Protein 7W01 (pdb70)

B-factor: mean 56.18, std 25.26, range [16.84, 134.79]

Solvent-accessible surface area: 73540 Å² total; per-residue (Å²): 197,46,63,137,92,40,41,56,27,1,45,89,3,3,120,6,31,17,100,58,70,107,134,36,37,72,68,6,37,130,39,3,51,111,41,6,32,68,7,41,160,49,29,64,127,52,142,61,144,84,42,112,95,75,37,103,23,80,42,39,75,6,67,127,26,28,150,71,2,82,140,91,32,144,78,74,38,14,7,2,0,19,5,17,33,104,1,53,7,0,111,66,7,2,67,26,5,65,158,41,11,96,51,89,6,97,41,89,34,7,92,53,93,138,48,1,54,56,37,15,68,167,70,142,85,9,72,21,2,7,0,0,4,13,20,86,76,118,4,99,136,54,149,50,92,6,54,65,65,6,95,0,19,0,9,4,15,26,61,52,61,42,196,152,17,10,38,6,104,30,44,58,31,142,191,99,130,53,7,24,53,42,94,108,35,56,22,4,9,66,9,2,2,25,89,12,4,0,2,8,2,1,6,4,5,4,60,4,1,2,51,83,70,30,84,70,52,3,155,138,25,46,148,141,6,69,4,37,1,48,8,23,12,52,14,62,49,82,23,5,64,6,19,72,37,4,26,114,77,5,0,62,26,8,2,51,2,1,16,45,7,3,35,7,1,1,72,10,13,0,60,16,68,77,70,68,1,39,35,6,0,90,28,30,48,6,51,34,131,4,8,46,30,1,22,60,78,22,2,44,102,40,4,67,84,3,0,38,97,1,10,107,42,6,27,62,116,71,89,128,129,19,0,2,4,28,168,6,40,70,54,2,3,62,29,3,2,38,14,2,1,42,0,5,0,14,20,3,16,26,5,1,18,110,32,76,135,14,61,78,0,6,29,85,3,8,92,50,3,83,123,19,10,79,51,5,111,119,19,10,80,140,15,112,190,43,74,68,82,106,4,53,85,29,0,72,69,8,5,0,0,0,0,2,0,0,8,2,4,0,53,6,21,46,95,49,76,2,5,54,115,203,37,41,149,43,52,12,84,123,105,32,91,1,11,2,23,59,0,25,39,25,0,83,93,0,14,92,80,17,25,110,55,17,125,62,36,52,22,17,128,38,56,155,78,30,89,84,89,68,174,95,34,116,126,80,143,138,161,106,66,82,66,93,82,30,168,125,33,95,36,13,0,87,7,83,110,0,16,24,105,52,89,83,82,90,56,109,146,18,42,0,123,87,2,82,11,29,5,18,48,19,5,0,1,0,5,4,15,12,128,58,3,5,29,85,3,3,27,20,2,5,9,21,69,36,93,24,85,72,27,127,0,60,5,62,65,86,20,13,61,151,50,22,119,76,2,52,126,28,11,3,22,3,22,85,51,53,0,10,1,45,28,0,17,0,10,37,0,0,82,1,0,0,28,9,41,57,23,50,194,143,89,2,62,63,44,6,134,102,14,14,126,53,7,43,2,94,112,76,134,83,26,86,1,119,154,14,53,56,15,42,66,14,31,0,0,0,1,0,0,3,2,27,54,4,72,2,0,9,0,42,30,0,2,53,69,16,34,11,64,35,28,74,47,0,14,70,5,0,79,133,32,28,96,83,22,4,1,4,0,8,6,60,45,7,50,1,0,25,103,3,8,36,24,0,0,1,2,4,112,2,76,25,34,0,6,2,20,10,13,42,0,30,75,73,15,15,13,0,4,46,0,23,0,21,41,67,139,133,21,70,55,117,64,0,33,116,23,0,78,147,38,0,87,94,19,74,74,86,51,59,47,46,47,30,1,20,2,10,0,24,35,135,10,24,114,107,1,75,26,0,3,45,87,0,76,152,47,43,174,145,23,1,5,32,37,22,0,1,31,20,3,79,4,18,16,0,6,7,25,1,0,47,114,62,23,94,53,168,56,8,90,53,10,128,36,28,91,199,106,180,33,35,88,46,143,52,22,75,77,14,6,68,124,4,4,29,61,11,22,4,7,28,16,152,73,55,155,112,22,67,38,26,12,28,100,44,0,44,67,35,3,32,120,34,0,97,83,43,120,33,52,19,116,72,172,56,20,72,101,13,104,2,35,25,42,86,52,35,72,9,42,39,19,30,8,73,75,34,144,73,102,57,6,119,69,2,17,61,64,21,46,75,60,144,87,39,18,51,20,39,92,38,120,36,91,113,43,7,45,134,75,23,79,90,66,47,57,32,20,52,80,123,4,5,3,9,17,15,9,125,26,72,56,59,55,6,31,3,32,0,20,4,11,10,32,1,24,0,1,6,0,3,0,0,11,46,8,5,34,32,3,3,63,47,29,34,43,95,179,8,42,13,25,4,8,0,32,1,8,10,37,35,71,87,56,39,28,71,57,31,47,102,47,61,165,32,6,57,25,4,0,36,20,8,4,88,1,2,1,55,2,0,0,3,4,0,24,14,17,0,44,6,58,42,53,73,2,33,56,5,1,47,8,4,28,10,84,32,29,10,18,10,76,0,11,18,75,49,6,54,82,18,6,66,92,3,1,81,58,1,17,92,17,9,113,82,62,46,0,50,1,8,9,131,89,64,14,68,74,24,17,48,74,6,10,68,30,0,1,68,0,0,0,0,19,0,2,26,38,2,72,156,22,139,17,33,25,26,0,53,43,144,2,10,99,70,2,44,108,10,2,33,43,20,1,58,81,0,31,92,52,134,58,116,102,91,98,140,58,145,76,4,152,79,31,8,111,97,31,33,95,47,6,3,0,1,0,0,18,0,20,23,16,6,9,98,0,19,22,16,74,79,16,14,85,66,39,123,90,3,34,116,73,12,151,150,111,131,59,124,62,43,117,90,23,73,31,165,97,43,23,4,1,6,51,7,31,50,25,0,41,68,16,0,60,57,43,28,111,82,0,44,78,60,35,60,88,72,104,170,164,190,213,138,83,25,137,42,11,27,63,7,45,82,118,11,102,84,65,70,150,98,48,52,135,156,26,11,3,21,7,84,50,2,12,12,47,64,157,96,246,86,114,76,84,16,0,19,125,5,7,4,7,0,78,135,29,30,3,2,0,9,5,14,7,136,74,6,7,32,84,15,6,17,81,5,5,2,14,69,38,75,44,49,86,26,25,1,49,0,34,58,54,112,14,69,75,68,53,54,110,1,65,30,64,4,0,21,0,7,89,77,50,10,7,7,70,10,8,11,0,84,56,2,1,31,6,3,0,44,2,10,0,1,10,97,185,63,13,50,62,35,3,106,72,21,1,140,23,13,98,3,76,98,57,3,103,91,56,0,127,84,14,67,52,18,23,50,5,32,0,5,2,1,8,0,24,1,19,94,10,21,0,0,2,0,27,26,0,11,68,54,5,43,7,13,33,15,59,27,3,6,36,11,5,22,137,14,32,130,83,32,24,0,0,8,0,7,11,76,40,21,41,6,0,82,37,6,19,23,34,0,0,1,0,4,104,6,68,14,59,1,7,8,20,19,8,56,2,26,50,111,63,33,73,16,19,29,0,63,3,47,4,80,98,154,25,63,168,120,19,24,92,95,6,52,64,35,0,79,151,44,3,114,48,20,79,60,101,77,70,55,72,5,32,4,41,3,71,0,44,26,197,96,28,46,29,9,80,0,2,9,36,8,56,144,4,56,142,141,64,22,12,79,27,17,8,0,18,34,25,62,6,22,95,2,12,40,60,18,32,147,75,58,93,158

Foldseek 3Di:
DCLVVLLVLLQVVVVQLVVVPPVQLVVLQVLLCVLLVVVVVVQVVFDWDFDDKDFFFDWDALQAAPPPLLDADVPDHAEEEEELAQEVQVVVLVVQLCVRHPRPYDYYYHPHPVVVQCVCFPDDVNPRYAWYWYWDDPQPGHYDHDPLFTAIATFGFADQDLPPGQPLVDWFDPDDAPDFPDSPDQPQDDNPCRNSNVSSSVVSSLLSVLCSPVVPVSCVVVVFEGAIAGAFGATGFIRTCVLVVLLPSVLVSVLSSCLQVLLVLLLVVQVCVLQCQLVVLVLLQDDPVSNVSSSCVVSLVSVLVSLVVSLVQQEDCPDVQTRHLDPAASVVSSVLVSLLSLLSNLLSLLLSLPDNDSLCSSLVSSVVSVVLQVCVVVDSVVPPPDAPVVQLVNCLSVSNLSSVLSNVQSLCVRQPRHHDVPFQQPDRFNPRRDGNVSSSVSSNVNSVVSVVNSVQSCAAVVDDPADHDDSPVVPDPDDDQEDDDFDVWDWQKFWFQFWADDDPPVGPAATAGGDGDTFTALFEEEEAEDDRACPPVVVCCVSDRDDTDPIWMDGHNHISVPPVSVVSLQEFEFEPHFNFDFSWWLLVLLVSLLVSSPDDDVPRPVLSVVLCVLLVPPDSGGPGPPPDDPLVRLSSRVSSRAGNHHAEYEYEQSCAPDFLPSRVSVVVSVNVPGRGHTYYYYHQDQVCCQPGHAKYWYTARSYIQHIGGPVSLQLPQHFWKKKKWFFDPPADPVVVVCLVCVQQPDKAQPDCAFGMRIMTRGPVPLVSLLVSQVVVVPCCVVHRTDFMFMFGDTRLSSRLRSNLVPDDDPQSVPDDDPPCDDFDDDPLQQVLLLVLLLVVLVLVCVLPVVLVCQQAVLLVCLQQVLCVVVVDDLDDDFSAKNWLAPPVLAQAEEEEAEPEDDDPGPVLLVLVQVCPPHYGYNYDNDSVVSNVVCSSNPVNCVRRYAKYWYFYRPPSRIYIYMYGHSSTSRTSPSRVQSSSQSVSCVPPPPPRGYIYIHNHRGDHPLRRLVVSLPVLVPLLSSLLSNLLSVLSNLQVLLQCLQALVLLVLVVQLVLLFRDPCSNVVSSLVVLLVSQVSNLVVVLVVCVVSVPPLQDDPVRVVVSSLLSSLLSLQRNLVSSVVSVVDRHSSSRSSVRSVVSCCLAVVLLVCLVVCVPPPDNVNPCSVVSVVVSLLRSRSLSSLLSSLSSNLSSLVVSCPPDVVSVVVCVVVVVFRDPPLQDPDGSHSPSSSVSSNVNSVVSVVVVVCVVVDPPVVCVCQDDVVVVLLVCLVDDDPPRPDQAFKFWFQWWDWDPPVDTATLAGGDGHTFGWLFEEAQEEDDSSNSVVVLCLVSLNDDTDDTWMQGRNDTSNPCVNVRSLQFFEQDPGQSDDQQDFLQSVLLSLCSSRGPPPVCSVVLSVVLCVLLPNVVRRGPRRPPDDPQVRLSSSVSSRPRDHHQEYEEECSGRPDRSSSVVSSLVSVNVVRNVIHYYYYYYSDVVSSQSDGFKYFYGGNYGTRDMGGLSVLCSVQWWAKKKKWWADDPPQVPLVVVVVVVCCVVQPPWDQPDDDSTITMIGRTHDPDRSSNVSVVCVVVCPVRGIDDMTMGTDDSSVSSCVCVVVHPD

Nearest PDB structures (foldseek):
  7w01-assembly1_A  TM=1.001E+00  e=0.000E+00  Homo sapiens
  7lkp-assembly1_A  TM=8.330E-01  e=3.561E-103  Homo sapiens
  7e7o-assembly1_A  TM=8.332E-01  e=3.185E-100  Homo sapiens
  7lkz-assembly1_A  TM=7.388E-01  e=1.339E-97  Homo sapiens
  7tbw-assembly1_A  TM=7.336E-01  e=3.747E-96  Homo sapiens

Radius of gyration: 47.94 Å; Cα contacts (8 Å, |Δi|>4): 2513; chains: 1; bounding box: 88×125×124 Å

Secondary structure (DSSP, 8-state):
--HHHHHHHHHHHHHHHHHT-HHHHHHHHSSTTTTTSHHHHHHHT-------S-B---EEE-SS--TTSSSPPSSS--EEEES--S-HHHHHHHHHHHTTS-SSPEEEE-S-HHHHHHHHHS-SSTTSEEEEE-B-----SS-----SEEEB-----SS-S-------S-SS-SSPPSS-SSSS-SS--SS-SSSS-HHHHHHHHHHHHHHTT-SSHHHHHHHSEEEEEEEPPB------SHHHHHHHHHHHHHHHHHTTTTTHHHHHHHHHHHTTHHHHHHTTT--SSHHHHHHHHHHHHHHHHHHHHHHHHHS--SSTT-SSSTTS-HHHHHHHHHHHHHHHHHHHHHHTTS-SSHHHHHHHSSHHHHHTTGGGTTTSSTTSS--HHHHHHHTTSHHHHHHHHHHHHHHHHTTT----SS-SSS-SSSS----SHHHHHHHHHHHHHHHHHHHHHHHHS--SSS----TTTTTS----SBPPPPSSS-EEEEEESEEE--SSS---S--EEEE--EEESSEEEEE---SSSSSSSHHHHHHTSS--SS-EEESSSS-TTT-HHHHTTT-EEE-SS----TTSBHHHHHHHHHHHTT--STTSHHHHHHHHHHTT-STTTT-BSTTS-SSSHHHHHHHHHTTT--SEEEE-STT-S--TTHHHHHHHHHHHT-TTSEEEE--S-TTHHHHS-SEEEEESSSSEEEEE-HHHHHHHH---B--B--B-TT--HHHHHHHHHHHSSS--EEE--SS--EE-B-GGGTTSHHHHHHHHHH-STTTTB-S-B--PPPHHHHHHHHHHHT---TTTTT-------PPP-THHHHHHHHHHHHHHHHTTSSSSTTTTTTTTHHHHHHHHHHHHTTT--SS---------STTSS-S-----B---SSSSSHHHHHHHHTT-SSS-------HHHHHHHHHHSTTSHHHH--B--EEEEETTEEEEEEEE-TTSSSHHHHHHHHHHHHHHHHTS-TT-EEE----PPPP-HHHHHHHTTT--TTHHHHHHHHHTTSTTTGGGGTTHHHHHHHTTHHHHHHHTT--HHHHHHHHHHHHHHTTSHHHHHHHHHHHHTT-GGGTSSTTHHHHHHHHHHHHHHHHHHHHHGGGG-SSHHHHHHHHHHHHHIIIIIHHHHHHTTS-TTSS--TTHHHHHHHTTTSTTHHHHHHHHHHHHHHHHHHHHHH-HHHHHHHHHHT----SSSS-SSSSS-STTHHHHTTTSSHHHHHHHHHHTT-STT-----HHHHHHHHHTTS--TTSSSS-SB--BS-EEEEESSSEEEEEE-----B-TTEEE--EE-TTSSHHHHHHHHTT-S--BS-B-EETTEETTT-TTTSTTSEEE--SS----TTS-HHHHHHHHHHTT---TTTHHHHHHHHHHHTT-GGGTTSGGGS--TTTSHHHHTTTTTSS--SEEE-SSSSSS--HHHHHHHHHHHHHHHHTT-EEE---S-TTHHHHS-SBB-EEETTEES--B-HHHHHHHH----B---EE-SSSHHHHHHHHHHHHHHSSTT-----B-SSBB------TT--TTHHHHHHHHHHHHTTEEE---B---HHHHHGGGGGGS--

InterPro domains:
  IPR003439 ABC transporter-like, ATP-binding domain [PF00005] (550-693)
  IPR003439 ABC transporter-like, ATP-binding domain [PF00005] (1400-1542)
  IPR003439 ABC transporter-like, ATP-binding domain [PS50893] (530-763)
  IPR003439 ABC transporter-like, ATP-binding domain [PS50893] (1381-1614)
  IPR003593 AAA+ ATPase domain [SM00382] (558-740)
  IPR003593 AAA+ ATPase domain [SM00382] (1408-1592)
  IPR013525 ABC-2 type transporter, transmembrane domain [PF12698] (259-469)
  IPR013525 ABC-2 type transporter, transmembrane domain [PF12698] (923-1321)
  IPR017871 ABC transporter-like, conserved site [PS00211] (665-679)
  IPR026082 ABC transporter A [PTHR19229] (1355-1696)
  IPR027417 P-loop containing nucleoside triphosphate hydrolase [G3DSA:3.40.50.300] (523-767)
  IPR027417 P-loop containing nucleoside triphosphate hydrolase [G3DSA:3.40.50.300] (1378-1634)
  IPR027417 P-loop containing nucleoside triphosphate hydrolase [SSF52540] (529-766)
  IPR027417 P-loop containing nucleoside triphosphate hydrolase [SSF52540] (1395-1609)
  IPR056264 ABCA1-4-like, C-terminal R2 regulatory domain [PF23321] (1606-1682)

Sequence (1598 aa):
MAVLRQLALLLWKNYTLQKRKVLVTVLELFLPLLFSGILIWLRLKIQSENVPNATIYPGQSIQELPLFFTFPPPGDTWELAYIPSHSDAAKTVTETVRRALVINMRVRGFPSEKDFEDYIRYDNCSSSVLAAVVFEHPFNHSKEPLPLAVKYHLRFSYTRRNYEGWHTTSLFPLFPNPGPREPTSPDGGEPGYIREGFLAVQHAVDRAIMEYHADAATRQLFQRLTVTIKRFPYPPFIADPFLVAIQYQLPLLLLLSFTYTALTIARAVVQEKERRLKEYMRMMGLSSWLHWSAWFLLFFLFLLIAASFMTLLFCVKVKPNVAVLSRSDPSLVLAFLLCFAISTISFSFMVSTFFSKANMAAAFGGFLYFFTYIPYFFVAPRYNWMTLSQKLCSCLLSNVAMAMGAQLIGKFEAKGMGIQWRDLLSPVNVDDDFCFGQVLGMLLLDSVLYGLVTWYMEAVFPGQFGVPQPWYFFIMPSNEYFEAEPEDLVAGIKIKHLSKVFRVGNKDRAAVRDLNLNLYEGQITVLLGHNGAGKTTTLSMLTGLFPPTSGRAYISGYEISQDMVQIRKSLGLCPQHDILFDNLTVAEHLYFYAQLKGLSRQKCPEEVKQMLHIIGLEDKWNSRSRFLSGGMRRKLSIGIALIAGSKVLILDEPTSGMDAISRRAIWDLLQRQKSDRTIVLTTHFMDEADLLGDRIAIMAKGELQCCGSSLFLKQKYGAGYHMTLVKEPHCNPEDISQLVHHHVPNATLESSAGAELSFILPRESTHRFEGLFAKLEKKQKELGIASFGASITTMEEVFLRVGKLVDSSMDIQAIQLPALVKLNTGLALHCQQFWAMFLKKAAYSWREWKMVAAQVLVPLTCVTLALLAINYSSELFDDPMLRLTLGEYGRTVVPFSVPGTSQLGQQLSEHLKDALQAEGQEPRELEEFLIFRASVEGGGFNERCLVAASFRDVGERTVVNALFNNQAYHSPATALAVVDNLLFKLLCGPHASIVVSNFPQPRSALQAAKDQFNEGRKGFDIALNLLFAMAFLASTFSILAVSERAVQAKHVQFVSGVHVASFWLSALLWDLISFLIPSLLLLVVFKAFDVRAFTRDGHMADTLLLLLLYGWAIIPLMYLMNFFFLGAATAYTRLTIFNILSGIATFLMVTIMRIPAVKLEELSKTLDHVFLVLPNHCLGMAVSSFYENYETRRYCTSSEVAAHYCKKYNIQYQENFYAWSAPGVGRFVASMAASGCAYLILLFLIETNLLQRLLPEDQDVADERTRILAPSPDSLLHTPLIIKELSKVYEQRVPLLAVDRLSLAVQKGECFGLLGFNGAGKTTTFKMLTGEESLTSGDAFVGGHRISSDVGKVRQRIGYCPQFDALLDHMTGREMLVMYARLRGIPERHIGACVENTLRGLLLEPHANKLVRTYSGGNKRKLSTGIALIGEPAVIFLDEPSTGMDPVARRLLWDTVARARESGKAIIITSHSMEECEALCTRLAIMVQGQFKCLGSPQHLKSKFGSGYSLRAKVQSEGQQEALEEFKAFVDLTFPGSVLEDEHQGMVHYHLPGRDLSWAKVFGILEKAKEKYGVDDYSVSQISLEQVFLSFAHLQPP

CATH classification: 3.40.50.300

GO terms:
  GO:0005886 plasma membrane (C, IDA)
  GO:0097208 alveolar lamellar body (C, IDA)
  GO:0097232 lamellar body membrane (C, IDA)
  GO:0097233 alveolar lamellar body membrane (C, IDA)
  GO:0042599 lamellar body (C, IDA)
  GO:0005770 late endosome (C, IDA)
  GO:0030659 cytoplasmic vesicle membrane (C, IDA)
  GO:0016887 ATP hydrolysis activity (F, IDA)
  GO:0032464 positive regulation of protein homooligomerization (P, IDA)
  GO:0031902 late endosome membrane (C, EXP)
  GO:0005765 lysosomal membrane (C, EXP)
  GO:0030659 cytoplasmic vesicle membrane (C, EXP)
  GO:0140326 ATPase-coupled intramembrane lipid carrier activity (F, EXP)
  GO:0042908 xenobiotic transport (P, IMP)
  GO:0008559 ABC-type xenobiotic transporter activity (F, IMP)
  GO:0010875 positive regulation of cholesterol efflux (P, IMP)
  GO:0015914 phospholipid transport (P, IMP)
  GO:2001140 positive regulation of phospholipid transport (P, IMP)
  GO:0150172 regulation of phosphatidylcholine metabolic process (P, IMP)
  GO:1902995 positive regulation of phospholipid efflux (P, IMP)

Organism: Homo sapiens (NCBI:txid9606)

Structure (mmCIF, N/CA/C/O backbone):
data_7W01
#
_entry.id   7W01
#
_cell.length_a   1.00
_cell.length_b   1.00
_cell.length_c   1.00
_cell.angle_alpha   90.00
_cell.angle_beta   90.00
_cell.angle_gamma   90.00
#
_symmetry.space_group_name_H-M   'P 1'
#
loop_
_entity.id
_entity.type
_entity.pdbx_description
1 polymer 'Phospholipid-transporting ATPase ABCA3'
2 non-polymer 2-acetamido-2-deoxy-beta-D-glucopyranose
3 non-polymer 1,2-DIMYRISTOYL-SN-GLYCERO-3-PHOSPHOCHOLINE
4 non-polymer '(2S)-3-(hexadecanoyloxy)-2-[(9Z)-octadec-9-enoyloxy]propyl 2-(trimethylammonio)ethyl phosphate'
#
loop_
_atom_site.group_PDB
_atom_site.id
_atom_site.type_symbol
_atom_site.label_atom_id
_atom_site.label_alt_id
_atom_site.label_comp_id
_atom_site.label_asym_id
_atom_site.label_entity_id
_atom_site.label_seq_id
_atom_site.pdbx_PDB_ins_code
_atom_site.Cartn_x
_atom_site.Cartn_y
_atom_site.Cartn_z
_atom_site.occupancy
_atom_site.B_iso_or_equiv
_atom_site.auth_seq_id
_atom_site.auth_comp_id
_atom_site.auth_asym_id
_atom_site.auth_atom_id
_atom_site.pdbx_PDB_model_num
ATOM 1 N N . MET A 1 22 ? 93.616 144.803 147.699 1.00 55.00 1 MET A N 1
ATOM 2 C CA . MET A 1 22 ? 93.389 146.121 148.272 1.00 55.00 1 MET A CA 1
ATOM 3 C C . MET A 1 22 ? 94.657 146.983 148.231 1.00 55.00 1 MET A C 1
ATOM 4 O O . MET A 1 22 ? 94.734 147.932 147.460 1.00 55.00 1 MET A O 1
ATOM 9 N N . ALA A 1 23 ? 95.648 146.653 149.053 1.00 46.89 2 ALA A N 1
ATOM 10 C CA . ALA A 1 23 ? 96.956 147.281 148.980 1.00 46.89 2 ALA A CA 1
ATOM 11 C C . ALA A 1 23 ? 98.010 146.349 148.415 1.00 46.89 2 ALA A C 1
ATOM 12 O O . ALA A 1 23 ? 99.043 146.823 147.934 1.00 46.89 2 ALA A O 1
ATOM 14 N N . VAL A 1 24 ? 97.766 145.041 148.454 1.00 43.30 3 VAL A N 1
ATOM 15 C CA . VAL A 1 24 ? 98.638 144.113 147.753 1.00 43.30 3 VAL A CA 1
ATOM 16 C C . VAL A 1 24 ? 98.685 144.458 146.277 1.00 43.30 3 VAL A C 1
ATOM 17 O O . VAL A 1 24 ? 99.748 144.433 145.654 1.00 43.30 3 VAL A O 1
ATOM 21 N N . LEU A 1 25 ? 97.546 144.799 145.694 1.00 40.92 4 LEU A N 1
ATOM 22 C CA . LEU A 1 25 ? 97.556 145.211 144.300 1.00 40.92 4 LEU A CA 1
ATOM 23 C C . LEU A 1 25 ? 98.279 146.534 144.101 1.00 40.92 4 LEU A C 1
ATOM 24 O O . LEU A 1 25 ? 98.746 146.808 142.995 1.00 40.92 4 LEU A O 1
ATOM 29 N N . ARG A 1 26 ? 98.377 147.364 145.134 1.00 39.16 5 ARG A N 1
ATOM 30 C CA . ARG A 1 26 ? 99.143 148.598 145.007 1.00 39.16 5 ARG A CA 1
ATOM 31 C C . ARG A 1 26 ? 100.637 148.320 145.039 1.00 39.16 5 ARG A C 1
ATOM 32 O O . ARG A 1 26 ? 101.405 148.892 144.257 1.00 39.16 5 ARG A O 1
ATOM 40 N N . GLN A 1 27 ? 101.062 147.438 145.940 1.00 32.84 6 GLN A N 1
ATOM 41 C CA . GLN A 1 27 ? 102.465 147.062 146.012 1.00 32.84 6 GLN A CA 1
ATOM 42 C C . GLN A 1 27 ? 102.908 146.338 144.754 1.00 32.84 6 GLN A C 1
ATOM 43 O O . GLN A 1 27 ? 104.020 146.550 144.271 1.00 32.84 6 GLN A O 1
ATOM 49 N N . LEU A 1 28 ? 102.049 145.485 144.202 1.00 29.43 7 LEU A N 1
ATOM 50 C CA . LEU A 1 28 ? 102.415 144.710 143.026 1.00 29.43 7 LEU A CA 1
ATOM 51 C C . LEU A 1 28 ? 102.601 145.573 141.790 1.00 29.43 7 LEU A C 1
ATOM 52 O O . LEU A 1 28 ? 103.211 145.116 140.824 1.00 29.43 7 LEU A O 1
ATOM 57 N N . ALA A 1 29 ? 102.081 146.796 141.785 1.00 26.12 8 ALA A N 1
ATOM 58 C CA . ALA A 1 29 ? 102.320 147.733 140.698 1.00 26.12 8 ALA A CA 1
ATOM 59 C C . ALA A 1 29 ? 103.457 148.688 140.996 1.00 26.12 8 ALA A C 1
ATOM 60 O O . ALA A 1 29 ? 104.196 149.078 140.086 1.00 26.12 8 ALA A O 1
ATOM 62 N N . LEU A 1 30 ? 103.608 149.081 142.257 1.00 28.28 9 LEU A N 1
ATOM 63 C CA . LEU A 1 30 ? 104.757 149.889 142.640 1.00 28.28 9 LEU A CA 1
ATOM 64 C C . LEU A 1 30 ? 106.045 149.122 142.456 1.00 28.28 9 LEU A C 1
ATOM 65 O O . LEU A 1 30 ? 107.097 149.716 142.223 1.00 28.28 9 LEU A O 1
ATOM 70 N N . LEU A 1 31 ? 105.982 147.810 142.561 1.00 26.65 10 LEU A N 1
ATOM 71 C CA . LEU A 1 31 ? 107.125 146.936 142.401 1.00 26.65 10 LEU A CA 1
ATOM 72 C C . LEU A 1 31 ? 107.331 146.507 140.964 1.00 26.65 10 LEU A C 1
ATOM 73 O O . LEU A 1 31 ? 108.290 145.799 140.679 1.00 26.65 10 LEU A O 1
ATOM 78 N N . LEU A 1 32 ? 106.430 146.885 140.068 1.00 25.09 11 LEU A N 1
ATOM 79 C CA . LEU A 1 32 ? 106.542 146.618 138.644 1.00 25.09 11 LEU A CA 1
ATOM 80 C C . LEU A 1 32 ? 106.989 147.835 137.867 1.00 25.09 11 LEU A C 1
ATOM 81 O O . LEU A 1 32 ? 107.728 147.701 136.889 1.00 25.09 11 LEU A O 1
ATOM 86 N N . TRP A 1 33 ? 106.575 149.020 138.300 1.00 21.79 12 TRP A N 1
ATOM 87 C CA . TRP A 1 33 ? 107.146 150.237 137.745 1.00 21.79 12 TRP A CA 1
ATOM 88 C C . TRP A 1 33 ? 108.655 150.277 137.959 1.00 21.79 12 TRP A C 1
ATOM 89 O O . TRP A 1 33 ? 109.407 150.694 137.069 1.00 21.79 12 TRP A O 1
ATOM 100 N N . LYS A 1 34 ? 109.119 149.834 139.128 1.00 20.14 13 LYS A N 1
ATOM 101 C CA . LYS A 1 34 ? 110.546 149.847 139.422 1.00 20.14 13 LYS A CA 1
ATOM 102 C C . LYS A 1 34 ? 111.311 148.947 138.467 1.00 20.14 13 LYS A C 1
ATOM 103 O O . LYS A 1 34 ? 112.352 149.337 137.933 1.00 20.14 13 LYS A O 1
ATOM 109 N N . ASN A 1 35 ? 110.808 147.734 138.240 1.00 22.07 14 ASN A N 1
ATOM 110 C CA . ASN A 1 35 ? 111.473 146.800 137.340 1.00 22.07 14 ASN A CA 1
ATOM 111 C C . ASN A 1 35 ? 111.476 147.319 135.915 1.00 22.07 14 ASN A C 1
ATOM 112 O O . ASN A 1 35 ? 112.494 147.252 135.224 1.00 22.07 14 ASN A O 1
ATOM 117 N N . TYR A 1 36 ? 110.342 147.847 135.457 1.00 26.70 15 TYR A N 1
ATOM 118 C CA . TYR A 1 36 ? 110.280 148.378 134.103 1.00 26.70 15 TYR A CA 1
ATOM 119 C C . TYR A 1 36 ? 111.280 149.507 133.910 1.00 26.70 15 TYR A C 1
ATOM 120 O O . TYR A 1 36 ? 111.996 149.538 132.905 1.00 26.70 15 TYR A O 1
ATOM 129 N N . THR A 1 37 ? 111.374 150.427 134.875 1.00 26.23 16 THR A N 1
ATOM 130 C CA . THR A 1 37 ? 112.321 151.532 134.750 1.00 26.23 16 THR A CA 1
ATOM 131 C C . THR A 1 37 ? 113.763 151.051 134.766 1.00 26.23 16 THR A C 1
ATOM 132 O O . THR A 1 37 ? 114.551 151.393 133.876 1.00 26.23 16 THR A O 1
ATOM 136 N N . LEU A 1 38 ? 114.123 150.248 135.762 1.00 26.19 17 LEU A N 1
ATOM 137 C CA . LEU A 1 38 ? 115.482 149.741 135.857 1.00 26.19 17 LEU A CA 1
ATOM 138 C C . LEU A 1 38 ? 115.890 148.985 134.612 1.00 26.19 17 LEU A C 1
ATOM 139 O O . LEU A 1 38 ? 117.054 149.038 134.217 1.00 26.19 17 LEU A O 1
ATOM 144 N N . GLN A 1 39 ? 114.964 148.251 133.998 1.00 28.10 18 GLN A N 1
ATOM 145 C CA . GLN A 1 39 ? 115.307 147.448 132.834 1.00 28.10 18 GLN A CA 1
ATOM 146 C C . GLN A 1 39 ? 115.379 148.264 131.557 1.00 28.10 18 GLN A C 1
ATOM 147 O O . GLN A 1 39 ? 116.219 147.979 130.705 1.00 28.10 18 GLN A O 1
ATOM 153 N N . LYS A 1 40 ? 114.531 149.266 131.383 1.00 28.42 19 LYS A N 1
ATOM 154 C CA . LYS A 1 40 ? 114.640 150.063 130.173 1.00 28.42 19 LYS A CA 1
ATOM 155 C C . LYS A 1 40 ? 115.706 151.142 130.266 1.00 28.42 19 LYS A C 1
ATOM 156 O O . LYS A 1 40 ? 115.946 151.828 129.273 1.00 28.42 19 LYS A O 1
ATOM 162 N N . ARG A 1 41 ? 116.345 151.325 131.422 1.00 31.95 20 ARG A N 1
ATOM 163 C CA . ARG A 1 41 ? 117.522 152.188 131.458 1.00 31.95 20 ARG A CA 1
ATOM 164 C C . ARG A 1 41 ? 118.770 151.522 130.892 1.00 31.95 20 ARG A C 1
ATOM 165 O O . ARG A 1 41 ? 119.769 152.212 130.681 1.00 31.95 20 ARG A O 1
ATOM 173 N N . LYS A 1 42 ? 118.753 150.213 130.659 1.00 31.82 21 LYS A N 1
ATOM 174 C CA . LYS A 1 42 ? 119.864 149.499 130.032 1.00 31.82 21 LYS A CA 1
ATOM 175 C C . LYS A 1 42 ? 119.516 149.315 128.564 1.00 31.82 21 LYS A C 1
ATOM 176 O O . LYS A 1 42 ? 118.832 148.361 128.200 1.00 31.82 21 LYS A O 1
ATOM 182 N N . VAL A 1 43 ? 119.982 150.228 127.716 1.00 34.60 22 VAL A N 1
ATOM 183 C CA . VAL A 1 43 ? 119.522 150.237 126.333 1.00 34.60 22 VAL A CA 1
ATOM 184 C C . VAL A 1 43 ? 120.153 149.112 125.526 1.00 34.60 22 VAL A C 1
ATOM 185 O O . VAL A 1 43 ? 119.477 148.465 124.723 1.00 34.60 22 VAL A O 1
ATOM 189 N N . LEU A 1 44 ? 121.450 148.864 125.700 1.00 37.82 23 LEU A N 1
ATOM 190 C CA . LEU A 1 44 ? 122.104 147.859 124.873 1.00 37.82 23 LEU A CA 1
ATOM 191 C C . LEU A 1 44 ? 121.552 146.465 125.107 1.00 37.82 23 LEU A C 1
ATOM 192 O O . LEU A 1 44 ? 121.590 145.642 124.194 1.00 37.82 23 LEU A O 1
ATOM 197 N N . VAL A 1 45 ? 121.035 146.176 126.292 1.00 36.92 24 VAL A N 1
ATOM 198 C CA . VAL A 1 45 ? 120.473 144.859 126.567 1.00 36.92 24 VAL A CA 1
ATOM 199 C C . VAL A 1 45 ? 119.056 144.739 126.033 1.00 36.92 24 VAL A C 1
ATOM 200 O O . VAL A 1 45 ? 118.699 143.730 125.426 1.00 36.92 24 VAL A O 1
ATOM 204 N N . THR A 1 46 ? 118.234 145.765 126.231 1.00 36.57 25 THR A N 1
ATOM 205 C CA . THR A 1 46 ? 116.875 145.732 125.708 1.00 36.57 25 THR A CA 1
ATOM 206 C C . THR A 1 46 ? 116.857 145.685 124.186 1.00 36.57 25 THR A C 1
ATOM 207 O O . THR A 1 46 ? 116.088 144.920 123.599 1.00 36.57 25 THR A O 1
ATOM 211 N N . VAL A 1 47 ? 117.700 146.477 123.522 1.00 40.43 26 VAL A N 1
ATOM 212 C CA . VAL A 1 47 ? 117.671 146.466 122.063 1.00 40.43 26 VAL A CA 1
ATOM 213 C C . VAL A 1 47 ? 118.298 145.205 121.499 1.00 40.43 26 VAL A C 1
ATOM 214 O O . VAL A 1 47 ? 117.964 144.800 120.385 1.00 40.43 26 VAL A O 1
ATOM 218 N N . LEU A 1 48 ? 119.189 144.564 122.236 1.00 41.51 27 LEU A N 1
ATOM 219 C CA . LEU A 1 48 ? 119.788 143.315 121.805 1.00 41.51 27 LEU A CA 1
ATOM 220 C C . LEU A 1 48 ? 118.930 142.108 122.137 1.00 41.51 27 LEU A C 1
ATOM 221 O O . LEU A 1 48 ? 119.195 141.020 121.627 1.00 41.51 27 LEU A O 1
ATOM 226 N N . GLU A 1 49 ? 117.927 142.261 122.993 1.00 40.03 28 GLU A N 1
ATOM 227 C CA . GLU A 1 49 ? 116.977 141.186 123.233 1.00 40.03 28 GLU A CA 1
ATOM 228 C C . GLU A 1 49 ? 115.818 141.178 122.253 1.00 40.03 28 GLU A C 1
ATOM 229 O O . GLU A 1 49 ? 115.047 140.217 122.250 1.00 40.03 28 GLU A O 1
ATOM 235 N N . LEU A 1 50 ? 115.655 142.222 121.445 1.00 47.95 29 LEU A N 1
ATOM 236 C CA . LEU A 1 50 ? 114.653 142.222 120.391 1.00 47.95 29 LEU A CA 1
ATOM 237 C C . LEU A 1 50 ? 115.231 142.006 119.005 1.00 47.95 29 LEU A C 1
ATOM 238 O O . LEU A 1 50 ? 114.466 141.797 118.061 1.00 47.95 29 LEU A O 1
ATOM 243 N N . PHE A 1 51 ? 116.546 142.055 118.849 1.00 53.22 30 PHE A N 1
ATOM 244 C CA . PHE A 1 51 ? 117.157 141.825 117.554 1.00 53.22 30 PHE A CA 1
ATOM 245 C C . PHE A 1 51 ? 117.912 140.508 117.479 1.00 53.22 30 PHE A C 1
ATOM 246 O O . PHE A 1 51 ? 118.667 140.299 116.529 1.00 53.22 30 PHE A O 1
ATOM 254 N N . LEU A 1 52 ? 117.792 139.653 118.472 1.00 49.90 31 LEU A N 1
ATOM 255 C CA . LEU A 1 52 ? 118.132 138.263 118.211 1.00 49.90 31 LEU A CA 1
ATOM 256 C C . LEU A 1 52 ? 116.936 137.455 117.709 1.00 49.90 31 LEU A C 1
ATOM 257 O O . LEU A 1 52 ? 117.066 136.763 116.691 1.00 49.90 31 LEU A O 1
ATOM 262 N N . PRO A 1 53 ? 115.767 137.498 118.352 1.00 47.43 32 PRO A N 1
ATOM 263 C CA . PRO A 1 53 ? 114.640 136.691 117.878 1.00 47.43 32 PRO A CA 1
ATOM 264 C C . PRO A 1 53 ? 114.028 137.161 116.572 1.00 47.43 32 PRO A C 1
ATOM 265 O O . PRO A 1 53 ? 113.004 136.613 116.164 1.00 47.43 32 PRO A O 1
ATOM 269 N N . LEU A 1 54 ? 114.594 138.169 115.925 1.00 51.14 33 LEU A N 1
ATOM 270 C CA . LEU A 1 54 ? 114.217 138.517 114.572 1.00 51.14 33 LEU A CA 1
ATOM 271 C C . LEU A 1 54 ? 115.317 138.239 113.571 1.00 51.14 33 LEU A C 1
ATOM 272 O O . LEU A 1 54 ? 115.022 137.765 112.472 1.00 51.14 33 LEU A O 1
ATOM 277 N N . LEU A 1 55 ? 116.571 138.489 113.921 1.00 53.45 34 LEU A N 1
ATOM 278 C CA . LEU A 1 55 ? 117.676 138.051 113.087 1.00 53.45 34 LEU A CA 1
ATOM 279 C C . LEU A 1 55 ? 117.714 136.544 112.925 1.00 53.45 34 LEU A C 1
ATOM 280 O O . LEU A 1 55 ? 118.200 136.064 111.901 1.00 53.45 34 LEU A O 1
ATOM 285 N N . PHE A 1 56 ? 117.219 135.785 113.897 1.00 51.77 35 PHE A N 1
ATOM 286 C CA . PHE A 1 56 ? 117.236 134.336 113.785 1.00 51.77 35 PHE A CA 1
ATOM 287 C C . PHE A 1 56 ? 116.009 133.753 113.114 1.00 51.77 35 PHE A C 1
ATOM 288 O O . PHE A 1 56 ? 116.052 132.602 112.688 1.00 51.77 35 PHE A O 1
ATOM 296 N N . SER A 1 57 ? 114.919 134.499 113.012 1.00 56.79 36 SER A N 1
ATOM 297 C CA . SER A 1 57 ? 113.744 134.003 112.316 1.00 56.79 36 SER A CA 1
ATOM 298 C C . SER A 1 57 ? 113.534 134.666 110.967 1.00 56.79 36 SER A C 1
ATOM 299 O O . SER A 1 57 ? 112.581 134.317 110.268 1.00 56.79 36 SER A O 1
ATOM 302 N N . GLY A 1 58 ? 114.365 135.633 110.602 1.00 59.98 37 GLY A N 1
ATOM 303 C CA . GLY A 1 58 ? 114.320 136.154 109.255 1.00 59.98 37 GLY A CA 1
ATOM 304 C C . GLY A 1 58 ? 115.173 135.320 108.332 1.00 59.98 37 GLY A C 1
ATOM 305 O O . GLY A 1 58 ? 115.067 135.431 107.112 1.00 59.98 37 GLY A O 1
ATOM 306 N N . ILE A 1 59 ? 116.023 134.471 108.910 1.00 60.28 38 ILE A N 1
ATOM 307 C CA . ILE A 1 59 ? 116.811 133.546 108.104 1.00 60.28 38 ILE A CA 1
ATOM 308 C C . ILE A 1 59 ? 115.897 132.587 107.362 1.00 60.28 38 ILE A C 1
ATOM 309 O O . ILE A 1 59 ? 116.140 132.249 106.200 1.00 60.28 38 ILE A O 1
ATOM 314 N N . LEU A 1 60 ? 114.836 132.126 108.022 1.00 59.92 39 LEU A N 1
ATOM 315 C CA . LEU A 1 60 ? 113.941 131.171 107.384 1.00 59.92 39 LEU A CA 1
ATOM 316 C C . LEU A 1 60 ? 113.216 131.777 106.194 1.00 59.92 39 LEU A C 1
ATOM 317 O O . LEU A 1 60 ? 112.921 131.065 105.233 1.00 59.92 39 LEU A O 1
ATOM 322 N N . ILE A 1 61 ? 112.918 133.073 106.222 1.00 60.30 40 ILE A N 1
ATOM 323 C CA . ILE A 1 61 ? 112.296 133.689 105.056 1.00 60.30 40 ILE A CA 1
ATOM 324 C C . ILE A 1 61 ? 113.238 133.639 103.861 1.00 60.30 40 ILE A C 1
ATOM 325 O O . ILE A 1 61 ? 112.833 133.304 102.741 1.00 60.30 40 ILE A O 1
ATOM 330 N N . TRP A 1 62 ? 114.507 133.962 104.079 1.00 68.49 41 TRP A N 1
ATOM 331 C CA . TRP A 1 62 ? 115.499 133.851 103.019 1.00 68.49 41 TRP A CA 1
ATOM 332 C C . TRP A 1 62 ? 115.589 132.420 102.516 1.00 68.49 41 TRP A C 1
ATOM 333 O O . TRP A 1 62 ? 115.445 132.151 101.315 1.00 68.49 41 TRP A O 1
ATOM 344 N N . LEU A 1 63 ? 115.779 131.484 103.439 1.00 67.15 42 LEU A N 1
ATOM 345 C CA . LEU A 1 63 ? 115.964 130.088 103.095 1.00 67.15 42 LEU A CA 1
ATOM 346 C C . LEU A 1 63 ? 114.736 129.505 102.422 1.00 67.15 42 LEU A C 1
ATOM 347 O O . LEU A 1 63 ? 114.853 128.499 101.720 1.00 67.15 42 LEU A O 1
ATOM 352 N N . ARG A 1 64 ? 113.564 130.103 102.619 1.00 68.69 43 ARG A N 1
ATOM 353 C CA . ARG A 1 64 ? 112.382 129.618 101.926 1.00 68.69 43 ARG A CA 1
ATOM 354 C C . ARG A 1 64 ? 112.280 130.202 100.527 1.00 68.69 43 ARG A C 1
ATOM 355 O O . ARG A 1 64 ? 112.009 129.476 99.567 1.00 68.69 43 ARG A O 1
ATOM 363 N N . LEU A 1 65 ? 112.502 131.503 100.381 1.00 73.01 44 LEU A N 1
ATOM 364 C CA . LEU A 1 65 ? 112.424 132.078 99.044 1.00 73.01 44 LEU A CA 1
ATOM 365 C C . LEU A 1 65 ? 113.589 131.640 98.168 1.00 73.01 44 LEU A C 1
ATOM 366 O O . LEU A 1 65 ? 113.618 131.952 96.975 1.00 73.01 44 LEU A O 1
ATOM 371 N N . LYS A 1 66 ? 114.547 130.909 98.730 1.00 75.62 45 LYS A N 1
ATOM 372 C CA . LYS A 1 66 ? 115.621 130.346 97.924 1.00 75.62 45 LYS A CA 1
ATOM 373 C C . LYS A 1 66 ? 115.352 128.905 97.489 1.00 75.62 45 LYS A C 1
ATOM 374 O O . LYS A 1 66 ? 116.267 128.242 96.996 1.00 75.62 45 LYS A O 1
ATOM 380 N N . ILE A 1 67 ? 114.130 128.395 97.660 1.00 76.52 46 ILE A N 1
ATOM 381 C CA . ILE A 1 67 ? 113.804 127.009 97.318 1.00 76.52 46 ILE A CA 1
ATOM 382 C C . ILE A 1 67 ? 112.400 126.948 96.724 1.00 76.52 46 ILE A C 1
ATOM 383 O O . ILE A 1 67 ? 111.482 127.601 97.229 1.00 76.52 46 ILE A O 1
ATOM 388 N N . GLN A 1 68 ? 112.228 126.154 95.663 1.00 84.67 47 GLN A N 1
ATOM 389 C CA . GLN A 1 68 ? 110.943 125.964 95.000 1.00 84.67 47 GLN A CA 1
ATOM 390 C C . GLN A 1 68 ? 110.445 124.530 95.147 1.00 84.67 47 GLN A C 1
ATOM 391 O O . GLN A 1 68 ? 111.219 123.608 95.417 1.00 84.67 47 GLN A O 1
ATOM 397 N N . SER A 1 69 ? 109.138 124.352 94.937 1.00 87.53 48 SER A N 1
ATOM 398 C CA . SER A 1 69 ? 108.451 123.070 95.098 1.00 87.53 48 SER A CA 1
ATOM 399 C C . SER A 1 69 ? 107.836 122.659 93.764 1.00 87.53 48 SER A C 1
ATOM 400 O O . SER A 1 69 ? 107.259 123.494 93.060 1.00 87.53 48 SER A O 1
ATOM 403 N N . GLU A 1 70 ? 107.927 121.369 93.434 1.00 92.49 49 GLU A N 1
ATOM 404 C CA . GLU A 1 70 ? 107.530 120.912 92.106 1.00 92.49 49 GLU A CA 1
ATOM 405 C C . GLU A 1 70 ? 106.051 120.530 92.073 1.00 92.49 49 GLU A C 1
ATOM 406 O O . GLU A 1 70 ? 105.278 121.056 91.264 1.00 92.49 49 GLU A O 1
ATOM 412 N N . ASN A 1 71 ? 105.641 119.611 92.952 1.00 97.20 50 ASN A N 1
ATOM 413 C CA . ASN A 1 71 ? 104.240 119.221 93.114 1.00 97.20 50 ASN A CA 1
ATOM 414 C C . ASN A 1 71 ? 103.618 118.638 91.843 1.00 97.20 50 ASN A C 1
ATOM 415 O O . ASN A 1 71 ? 102.819 119.296 91.171 1.00 97.20 50 ASN A O 1
ATOM 420 N N . VAL A 1 72 ? 104.016 117.416 91.496 1.00 98.37 51 VAL A N 1
ATOM 421 C CA . VAL A 1 72 ? 103.501 116.658 90.353 1.00 98.37 51 VAL A CA 1
ATOM 422 C C . VAL A 1 72 ? 101.981 116.525 90.434 1.00 98.37 51 VAL A C 1
ATOM 423 O O . VAL A 1 72 ? 101.430 116.391 91.537 1.00 98.37 51 VAL A O 1
ATOM 427 N N . PRO A 1 73 ? 101.253 116.598 89.301 1.00 98.21 52 PRO A N 1
ATOM 428 C CA . PRO A 1 73 ? 99.796 116.412 89.356 1.00 98.21 52 PRO A CA 1
ATOM 429 C C . PRO A 1 73 ? 99.360 115.023 89.798 1.00 98.21 52 PRO A C 1
ATOM 430 O O . PRO A 1 73 ? 98.701 114.902 90.836 1.00 98.21 52 PRO A O 1
ATOM 434 N N . ASN A 1 74 ? 99.730 113.979 89.054 1.00 101.63 53 ASN A N 1
ATOM 435 C CA . ASN A 1 74 ? 99.349 112.607 89.395 1.00 101.63 53 ASN A CA 1
ATOM 436 C C . ASN A 1 74 ? 99.966 111.635 88.393 1.00 101.63 53 ASN A C 1
ATOM 437 O O . ASN A 1 74 ? 100.609 112.038 87.418 1.00 101.63 53 ASN A O 1
ATOM 442 N N . ALA A 1 75 ? 99.750 110.341 88.645 1.00 101.62 54 ALA A N 1
ATOM 443 C CA . ALA A 1 75 ? 99.952 109.258 87.687 1.00 101.62 54 ALA A CA 1
ATOM 444 C C . ALA A 1 75 ? 101.378 109.095 87.169 1.00 101.62 54 ALA A C 1
ATOM 445 O O . ALA A 1 75 ? 101.638 109.334 85.986 1.00 101.62 54 ALA A O 1
ATOM 447 N N . THR A 1 76 ? 102.310 108.689 88.029 1.00 98.97 55 THR A N 1
ATOM 448 C CA . THR A 1 76 ? 103.616 108.203 87.581 1.00 98.97 55 THR A CA 1
ATOM 449 C C . THR A 1 76 ? 103.615 106.683 87.745 1.00 98.97 55 THR A C 1
ATOM 450 O O . THR A 1 76 ? 103.490 106.148 88.849 1.00 98.97 55 THR A O 1
ATOM 454 N N . ILE A 1 77 ? 103.699 105.987 86.615 1.00 95.05 56 ILE A N 1
ATOM 455 C CA . ILE A 1 77 ? 103.651 104.534 86.559 1.00 95.05 56 ILE A CA 1
ATOM 456 C C . ILE A 1 77 ? 104.723 104.062 85.590 1.00 95.05 56 ILE A C 1
ATOM 457 O O . ILE A 1 77 ? 105.160 104.809 84.711 1.00 95.05 56 ILE A O 1
ATOM 462 N N . TYR A 1 78 ? 105.132 102.811 85.738 1.00 90.32 57 TYR A N 1
ATOM 463 C CA . TYR A 1 78 ? 106.308 102.272 85.073 1.00 90.32 57 TYR A CA 1
ATOM 464 C C . TYR A 1 78 ? 105.953 101.049 84.251 1.00 90.32 57 TYR A C 1
ATOM 465 O O . TYR A 1 78 ? 104.975 100.352 84.536 1.00 90.32 57 TYR A O 1
ATOM 474 N N . PRO A 1 79 ? 106.733 100.757 83.210 1.00 89.63 58 PRO A N 1
ATOM 475 C CA . PRO A 1 79 ? 106.495 99.539 82.431 1.00 89.63 58 PRO A CA 1
ATOM 476 C C . PRO A 1 79 ? 107.134 98.325 83.076 1.00 89.63 58 PRO A C 1
ATOM 477 O O . PRO A 1 79 ? 107.716 98.427 84.159 1.00 89.63 58 PRO A O 1
ATOM 481 N N . GLY A 1 80 ? 107.036 97.174 82.419 1.00 85.76 59 GLY A N 1
ATOM 482 C CA . GLY A 1 80 ? 107.654 95.967 82.924 1.00 85.76 59 GLY A CA 1
ATOM 483 C C . GLY A 1 80 ? 108.891 95.571 82.148 1.00 85.76 59 GLY A C 1
ATOM 484 O O . GLY A 1 80 ? 109.049 95.951 80.985 1.00 85.76 59 GLY A O 1
ATOM 485 N N . GLN A 1 81 ? 109.778 94.812 82.779 1.00 83.93 60 GLN A N 1
ATOM 486 C CA . GLN A 1 81 ? 110.986 94.322 82.137 1.00 83.93 60 GLN A CA 1
ATOM 487 C C . GLN A 1 81 ? 110.970 92.804 82.093 1.00 83.93 60 GLN A C 1
ATOM 488 O O . GLN A 1 81 ? 110.124 92.145 82.701 1.00 83.93 60 GLN A O 1
ATOM 494 N N . SER A 1 82 ? 111.928 92.257 81.355 1.00 83.37 61 SER A N 1
ATOM 495 C CA . SER A 1 82 ? 112.129 90.823 81.258 1.00 83.37 61 SER A CA 1
ATOM 496 C C . SER A 1 82 ? 113.459 90.445 81.892 1.00 83.37 61 SER A C 1
ATOM 497 O O . SER A 1 82 ? 114.434 91.198 81.853 1.00 83.37 61 SER A O 1
ATOM 500 N N . ILE A 1 83 ? 113.478 89.260 82.484 1.00 80.03 62 ILE A N 1
ATOM 501 C CA . ILE A 1 83 ? 114.649 88.745 83.174 1.00 80.03 62 ILE A CA 1
ATOM 502 C C . ILE A 1 83 ? 115.033 87.430 82.522 1.00 80.03 62 ILE A C 1
ATOM 503 O O . ILE A 1 83 ? 115.649 86.563 83.147 1.00 80.03 62 ILE A O 1
ATOM 508 N N . GLN A 1 84 ? 114.638 87.264 81.265 1.00 87.72 63 GLN A N 1
ATOM 509 C CA . GLN A 1 84 ? 114.959 86.043 80.543 1.00 87.72 63 GLN A CA 1
ATOM 510 C C . GLN A 1 84 ? 116.407 86.034 80.068 1.00 87.72 63 GLN A C 1
ATOM 511 O O . GLN A 1 84 ? 117.079 85.001 80.149 1.00 87.72 63 GLN A O 1
ATOM 517 N N . GLU A 1 85 ? 116.908 87.171 79.586 1.00 92.54 64 GLU A N 1
ATOM 518 C CA . GLU A 1 85 ? 118.270 87.281 79.087 1.00 92.54 64 GLU A CA 1
ATOM 519 C C . GLU A 1 85 ? 118.978 88.454 79.748 1.00 92.54 64 GLU A C 1
ATOM 520 O O . GLU A 1 85 ? 118.363 89.463 80.094 1.00 92.54 64 GLU A O 1
ATOM 526 N N . LEU A 1 86 ? 120.294 88.315 79.890 1.00 88.17 65 LEU A N 1
ATOM 527 C CA . LEU A 1 86 ? 121.112 89.338 80.511 1.00 88.17 65 LEU A CA 1
ATOM 528 C C . LEU A 1 86 ? 121.059 90.619 79.688 1.00 88.17 65 LEU A C 1
ATOM 529 O O . LEU A 1 86 ? 120.741 90.586 78.500 1.00 88.17 65 LEU A O 1
ATOM 534 N N . PRO A 1 87 ? 121.357 91.764 80.298 1.00 84.84 66 PRO A N 1
ATOM 535 C CA . PRO A 1 87 ? 121.312 93.021 79.549 1.00 84.84 66 PRO A CA 1
ATOM 536 C C . PRO A 1 87 ? 122.252 92.989 78.355 1.00 84.84 66 PRO A C 1
ATOM 537 O O . PRO A 1 87 ? 123.181 92.182 78.286 1.00 84.84 66 PRO A O 1
ATOM 541 N N . LEU A 1 88 ? 121.993 93.883 77.400 1.00 87.77 67 LEU A N 1
ATOM 542 C CA . LEU A 1 88 ? 122.743 93.917 76.146 1.00 87.77 67 LEU A CA 1
ATOM 543 C C . LEU A 1 88 ? 124.056 94.676 76.364 1.00 87.77 67 LEU A C 1
ATOM 544 O O . LEU A 1 88 ? 124.350 95.704 75.759 1.00 87.77 67 LEU A O 1
ATOM 549 N N . PHE A 1 89 ? 124.828 94.153 77.309 1.00 85.33 68 PHE A N 1
ATOM 550 C CA . PHE A 1 89 ? 126.196 94.573 77.569 1.00 85.33 68 PHE A CA 1
ATOM 551 C C . PHE A 1 89 ? 127.141 93.400 77.724 1.00 85.33 68 PHE A C 1
ATOM 552 O O . PHE A 1 89 ? 128.347 93.565 77.512 1.00 85.33 68 PHE A O 1
ATOM 560 N N . PHE A 1 90 ? 126.638 92.224 78.072 1.00 89.68 69 PHE A N 1
ATOM 561 C CA . PHE A 1 90 ? 127.440 91.021 78.183 1.00 89.68 69 PHE A CA 1
ATOM 562 C C . PHE A 1 90 ? 127.484 90.241 76.880 1.00 89.68 69 PHE A C 1
ATOM 563 O O . PHE A 1 90 ? 128.108 89.178 76.829 1.00 89.68 69 PHE A O 1
ATOM 571 N N . THR A 1 91 ? 126.818 90.734 75.834 1.00 91.08 70 THR A N 1
ATOM 572 C CA . THR A 1 91 ? 126.989 90.158 74.506 1.00 91.08 70 THR A CA 1
ATOM 573 C C . THR A 1 91 ? 128.402 90.399 73.989 1.00 91.08 70 THR A C 1
ATOM 574 O O . THR A 1 91 ? 129.080 89.467 73.545 1.00 91.08 70 THR A O 1
ATOM 578 N N . PHE A 1 92 ? 128.864 91.639 74.050 1.00 93.70 71 PHE A N 1
ATOM 579 C CA . PHE A 1 92 ? 130.234 91.948 73.670 1.00 93.70 71 PHE A CA 1
ATOM 580 C C . PHE A 1 92 ? 131.198 91.386 74.706 1.00 93.70 71 PHE A C 1
ATOM 581 O O . PHE A 1 92 ? 131.003 91.603 75.904 1.00 93.70 71 PHE A O 1
ATOM 589 N N . PRO A 1 93 ? 132.233 90.664 74.293 1.00 92.59 72 PRO A N 1
ATOM 590 C CA . PRO A 1 93 ? 133.244 90.208 75.243 1.00 92.59 72 PRO A CA 1
ATOM 591 C C . PRO A 1 93 ? 134.110 91.370 75.692 1.00 92.59 72 PRO A C 1
ATOM 592 O O . PRO A 1 93 ? 134.140 92.421 75.036 1.00 92.59 72 PRO A O 1
ATOM 596 N N . PRO A 1 94 ? 134.811 91.234 76.811 1.00 95.06 73 PRO A N 1
ATOM 597 C CA . PRO A 1 94 ? 135.671 92.317 77.278 1.00 95.06 73 PRO A CA 1
ATOM 598 C C . PRO A 1 94 ? 136.978 92.342 76.508 1.00 95.06 73 PRO A C 1
ATOM 599 O O . PRO A 1 94 ? 137.259 91.430 75.715 1.00 95.06 73 PRO A O 1
ATOM 603 N N . PRO A 1 95 ? 137.796 93.382 76.695 1.00 96.72 74 PRO A N 1
ATOM 604 C CA . PRO A 1 95 ? 139.212 93.275 76.319 1.00 96.72 74 PRO A CA 1
ATOM 605 C C . PRO A 1 95 ? 139.884 92.170 77.113 1.00 96.72 74 PRO A C 1
ATOM 606 O O . PRO A 1 95 ? 140.043 92.286 78.331 1.00 96.72 74 PRO A O 1
ATOM 610 N N . GLY A 1 96 ? 140.291 91.102 76.441 1.00 98.63 75 GLY A N 1
ATOM 611 C CA . GLY A 1 96 ? 140.791 89.936 77.140 1.00 98.63 75 GLY A CA 1
ATOM 612 C C . GLY A 1 96 ? 140.155 88.653 76.650 1.00 98.63 75 GLY A C 1
ATOM 613 O O . GLY A 1 96 ? 140.286 88.307 75.473 1.00 98.63 75 GLY A O 1
ATOM 614 N N . ASP A 1 97 ? 139.452 87.942 77.529 1.00 105.16 76 ASP A N 1
ATOM 615 C CA . ASP A 1 97 ? 138.887 86.653 77.150 1.00 105.16 76 ASP A CA 1
ATOM 616 C C . ASP A 1 97 ? 137.384 86.608 77.383 1.00 105.16 76 ASP A C 1
ATOM 617 O O . ASP A 1 97 ? 136.748 87.639 77.613 1.00 105.16 76 ASP A O 1
ATOM 622 N N . THR A 1 98 ? 136.813 85.412 77.320 1.00 104.89 77 THR A N 1
ATOM 623 C CA . THR A 1 98 ? 135.400 85.248 77.606 1.00 104.89 77 THR A CA 1
ATOM 624 C C . THR A 1 98 ? 135.129 85.475 79.090 1.00 104.89 77 THR A C 1
ATOM 625 O O . THR A 1 98 ? 136.039 85.480 79.924 1.00 104.89 77 THR A O 1
ATOM 629 N N . TRP A 1 99 ? 133.852 85.665 79.416 1.00 95.82 78 TRP A N 1
ATOM 630 C CA . TRP A 1 99 ? 133.434 85.813 80.799 1.00 95.82 78 TRP A CA 1
ATOM 631 C C . TRP A 1 99 ? 133.669 84.505 81.549 1.00 95.82 78 TRP A C 1
ATOM 632 O O . TRP A 1 99 ? 133.980 83.466 80.965 1.00 95.82 78 TRP A O 1
ATOM 643 N N . GLU A 1 100 ? 133.498 84.551 82.864 1.00 95.91 79 GLU A N 1
ATOM 644 C CA . GLU A 1 100 ? 133.696 83.382 83.703 1.00 95.91 79 GLU A CA 1
ATOM 645 C C . GLU A 1 100 ? 132.521 83.246 84.654 1.00 95.91 79 GLU A C 1
ATOM 646 O O . GLU A 1 100 ? 131.835 84.219 84.967 1.00 95.91 79 GLU A O 1
ATOM 652 N N . LEU A 1 101 ? 132.290 82.020 85.114 1.00 90.64 80 LEU A N 1
ATOM 653 C CA . LEU A 1 101 ? 131.239 81.773 86.097 1.00 90.64 80 LEU A CA 1
ATOM 654 C C . LEU A 1 101 ? 131.673 80.584 86.945 1.00 90.64 80 LEU A C 1
ATOM 655 O O . LEU A 1 101 ? 131.530 79.436 86.523 1.00 90.64 80 LEU A O 1
ATOM 660 N N . ALA A 1 102 ? 132.181 80.863 88.135 1.00 90.90 81 ALA A N 1
ATOM 661 C CA . ALA A 1 102 ? 132.714 79.822 88.993 1.00 90.90 81 ALA A CA 1
ATOM 662 C C . ALA A 1 102 ? 131.649 79.298 89.944 1.00 90.90 81 ALA A C 1
ATOM 663 O O . ALA A 1 102 ? 130.627 79.940 90.181 1.00 90.90 81 ALA A O 1
ATOM 665 N N . TYR A 1 103 ? 131.896 78.106 90.480 1.00 93.88 82 TYR A N 1
ATOM 666 C CA . TYR A 1 103 ? 131.106 77.549 91.566 1.00 93.88 82 TYR A CA 1
ATOM 667 C C . TYR A 1 103 ? 132.054 77.019 92.627 1.00 93.88 82 TYR A C 1
ATOM 668 O O . TYR A 1 103 ? 133.095 76.450 92.300 1.00 93.88 82 TYR A O 1
ATOM 677 N N . ILE A 1 104 ? 131.712 77.227 93.894 1.00 97.67 83 ILE A N 1
ATOM 678 C CA . ILE A 1 104 ? 132.663 76.981 94.979 1.00 97.67 83 ILE A CA 1
ATOM 679 C C . ILE A 1 104 ? 132.689 75.533 95.459 1.00 97.67 83 ILE A C 1
ATOM 680 O O . ILE A 1 104 ? 133.776 75.020 95.746 1.00 97.67 83 ILE A O 1
ATOM 685 N N . PRO A 1 105 ? 131.580 74.840 95.613 1.00 97.18 84 PRO A N 1
ATOM 686 C CA . PRO A 1 105 ? 131.702 73.390 95.809 1.00 97.18 84 PRO A CA 1
ATOM 687 C C . PRO A 1 105 ? 131.989 72.682 94.494 1.00 97.18 84 PRO A C 1
ATOM 688 O O . PRO A 1 105 ? 131.093 72.520 93.664 1.00 97.18 84 PRO A O 1
ATOM 692 N N . SER A 1 106 ? 133.238 72.259 94.296 1.00 101.55 85 SER A N 1
ATOM 693 C CA . SER A 1 106 ? 133.684 71.662 93.043 1.00 101.55 85 SER A CA 1
ATOM 694 C C . SER A 1 106 ? 133.659 70.140 93.060 1.00 101.55 85 SER A C 1
ATOM 695 O O . SER A 1 106 ? 133.138 69.517 92.130 1.00 101.55 85 SER A O 1
ATOM 698 N N . HIS A 1 107 ? 134.237 69.533 94.098 1.00 108.94 86 HIS A N 1
ATOM 699 C CA . HIS A 1 107 ? 134.343 68.078 94.153 1.00 108.94 86 HIS A CA 1
ATOM 700 C C . HIS A 1 107 ? 132.975 67.417 94.106 1.00 108.94 86 HIS A C 1
ATOM 701 O O . HIS A 1 107 ? 132.829 66.314 93.567 1.00 108.94 86 HIS A O 1
ATOM 708 N N . SER A 1 108 ? 131.959 68.077 94.651 1.00 106.32 87 SER A N 1
ATOM 709 C CA . SER A 1 108 ? 130.596 67.575 94.573 1.00 106.32 87 SER A CA 1
ATOM 710 C C . SER A 1 108 ? 130.109 67.613 93.128 1.00 106.32 87 SER A C 1
ATOM 711 O O . SER A 1 108 ? 130.139 68.670 92.492 1.00 106.32 87 SER A O 1
ATOM 714 N N . ASP A 1 109 ? 129.674 66.468 92.592 1.00 104.68 88 ASP A N 1
ATOM 715 C CA . ASP A 1 109 ? 129.157 66.437 91.225 1.00 104.68 88 ASP A CA 1
ATOM 716 C C . ASP A 1 109 ? 127.757 67.023 91.114 1.00 104.68 88 ASP A C 1
ATOM 717 O O . ASP A 1 109 ? 127.376 67.486 90.031 1.00 104.68 88 ASP A O 1
ATOM 722 N N . ALA A 1 110 ? 126.982 67.004 92.200 1.00 103.25 89 ALA A N 1
ATOM 723 C CA . ALA A 1 110 ? 125.632 67.553 92.145 1.00 103.25 89 ALA A CA 1
ATOM 724 C C . ALA A 1 110 ? 125.658 69.028 91.778 1.00 103.25 89 ALA A C 1
ATOM 725 O O . ALA A 1 110 ? 124.884 69.478 90.926 1.00 103.25 89 ALA A O 1
ATOM 727 N N . ALA A 1 111 ? 126.546 69.794 92.408 1.00 99.67 90 ALA A N 1
ATOM 728 C CA . ALA A 1 111 ? 126.751 71.175 92.005 1.00 99.67 90 ALA A CA 1
ATOM 729 C C . ALA A 1 111 ? 127.500 71.282 90.687 1.00 99.67 90 ALA A C 1
ATOM 730 O O . ALA A 1 111 ? 127.321 72.266 89.964 1.00 99.67 90 ALA A O 1
ATOM 732 N N . LYS A 1 112 ? 128.325 70.289 90.356 1.00 99.52 91 LYS A N 1
ATOM 733 C CA . LYS A 1 112 ? 129.054 70.320 89.095 1.00 99.52 91 LYS A CA 1
ATOM 734 C C . LYS A 1 112 ? 128.113 70.328 87.900 1.00 99.52 91 LYS A C 1
ATOM 735 O O . LYS A 1 112 ? 128.354 71.047 86.926 1.00 99.52 91 LYS A O 1
ATOM 741 N N . THR A 1 113 ? 127.039 69.547 87.955 1.00 98.43 92 THR A N 1
ATOM 742 C CA . THR A 1 113 ? 126.116 69.472 86.835 1.00 98.43 92 THR A CA 1
ATOM 743 C C . THR A 1 113 ? 125.042 70.547 86.857 1.00 98.43 92 THR A C 1
ATOM 744 O O . THR A 1 113 ? 124.478 70.851 85.801 1.00 98.43 92 THR A O 1
ATOM 748 N N . VAL A 1 114 ? 124.739 71.128 88.020 1.00 94.91 93 VAL A N 1
ATOM 749 C CA . VAL A 1 114 ? 123.682 72.133 88.062 1.00 94.91 93 VAL A CA 1
ATOM 750 C C . VAL A 1 114 ? 124.113 73.397 87.336 1.00 94.91 93 VAL A C 1
ATOM 751 O O . VAL A 1 114 ? 123.280 74.099 86.756 1.00 94.91 93 VAL A O 1
ATOM 755 N N . THR A 1 115 ? 125.407 73.711 87.348 1.00 94.70 94 THR A N 1
ATOM 756 C CA . THR A 1 115 ? 125.876 74.936 86.717 1.00 94.70 94 THR A CA 1
ATOM 757 C C . THR A 1 115 ? 125.957 74.803 85.204 1.00 94.70 94 THR A C 1
ATOM 758 O O . THR A 1 115 ? 125.915 75.812 84.493 1.00 94.70 94 THR A O 1
ATOM 762 N N . GLU A 1 116 ? 126.058 73.581 84.687 1.00 99.31 95 GLU A N 1
ATOM 763 C CA . GLU A 1 116 ? 126.181 73.424 83.243 1.00 99.31 95 GLU A CA 1
ATOM 764 C C . GLU A 1 116 ? 124.877 73.753 82.532 1.00 99.31 95 GLU A C 1
ATOM 765 O O . GLU A 1 116 ? 124.891 74.311 81.429 1.00 99.31 95 GLU A O 1
ATOM 771 N N . THR A 1 117 ? 123.737 73.430 83.140 1.00 99.25 96 THR A N 1
ATOM 772 C CA . THR A 1 117 ? 122.482 73.856 82.536 1.00 99.25 96 THR A CA 1
ATOM 773 C C . THR A 1 117 ? 122.302 75.364 82.630 1.00 99.25 96 THR A C 1
ATOM 774 O O . THR A 1 117 ? 121.691 75.966 81.742 1.00 99.25 96 THR A O 1
ATOM 778 N N . VAL A 1 118 ? 122.846 75.995 83.670 1.00 94.72 97 VAL A N 1
ATOM 779 C CA . VAL A 1 118 ? 122.867 77.451 83.704 1.00 94.72 97 VAL A CA 1
ATOM 780 C C . VAL A 1 118 ? 123.697 77.988 82.551 1.00 94.72 97 VAL A C 1
ATOM 781 O O . VAL A 1 118 ? 123.306 78.948 81.879 1.00 94.72 97 VAL A O 1
ATOM 785 N N . ARG A 1 119 ? 124.851 77.372 82.303 1.00 102.62 98 ARG A N 1
ATOM 786 C CA . ARG A 1 119 ? 125.693 77.789 81.189 1.00 102.62 98 ARG A CA 1
ATOM 787 C C . ARG A 1 119 ? 124.959 77.638 79.866 1.00 102.62 98 ARG A C 1
ATOM 788 O O . ARG A 1 119 ? 125.036 78.518 79.003 1.00 102.62 98 ARG A O 1
ATOM 796 N N . ARG A 1 120 ? 124.241 76.536 79.688 1.00 100.81 99 ARG A N 1
ATOM 797 C CA . ARG A 1 120 ? 123.513 76.319 78.438 1.00 100.81 99 ARG A CA 1
ATOM 798 C C . ARG A 1 120 ? 122.150 77.002 78.467 1.00 100.81 99 ARG A C 1
ATOM 799 O O . ARG A 1 120 ? 121.318 76.817 77.582 1.00 100.81 99 ARG A O 1
ATOM 807 N N . ALA A 1 121 ? 121.912 77.801 79.506 1.00 99.23 100 ALA A N 1
ATOM 808 C CA . ALA A 1 121 ? 120.786 78.730 79.499 1.00 99.23 100 ALA A CA 1
ATOM 809 C C . ALA A 1 121 ? 121.191 80.187 79.333 1.00 99.23 100 ALA A C 1
ATOM 810 O O . ALA A 1 121 ? 120.359 80.987 78.894 1.00 99.23 100 ALA A O 1
ATOM 812 N N . LEU A 1 122 ? 122.426 80.565 79.644 1.00 100.56 101 LEU A N 1
ATOM 813 C CA . LEU A 1 122 ? 122.919 81.929 79.510 1.00 100.56 101 LEU A CA 1
ATOM 814 C C . LEU A 1 122 ? 124.109 81.976 78.566 1.00 100.56 101 LEU A C 1
ATOM 815 O O . LEU A 1 122 ? 125.124 82.615 78.846 1.00 100.56 101 LEU A O 1
ATOM 820 N N . VAL A 1 123 ? 123.989 81.295 77.430 1.00 106.45 102 VAL A N 1
ATOM 821 C CA . VAL A 1 123 ? 125.110 81.063 76.529 1.00 106.45 102 VAL A CA 1
ATOM 822 C C . VAL A 1 123 ? 125.707 82.372 76.029 1.00 106.45 102 VAL A C 1
ATOM 823 O O . VAL A 1 123 ? 125.029 83.167 75.369 1.00 106.45 102 VAL A O 1
ATOM 827 N N . ILE A 1 124 ? 126.967 82.633 76.381 1.00 110.78 103 ILE A N 1
ATOM 828 C CA . ILE A 1 124 ? 127.737 83.625 75.642 1.00 110.78 103 ILE A CA 1
ATOM 829 C C . ILE A 1 124 ? 129.018 82.975 75.140 1.00 110.78 103 ILE A C 1
ATOM 830 O O . ILE A 1 124 ? 129.141 82.649 73.955 1.00 110.78 103 ILE A O 1
ATOM 835 N N . ASN A 1 125 ? 129.978 82.786 76.048 1.00 118.37 104 ASN A N 1
ATOM 836 C CA . ASN A 1 125 ? 131.097 81.865 75.889 1.00 118.37 104 ASN A CA 1
ATOM 837 C C . ASN A 1 125 ? 131.576 81.369 77.248 1.00 118.37 104 ASN A C 1
ATOM 838 O O . ASN A 1 125 ? 132.721 80.924 77.373 1.00 118.37 104 ASN A O 1
ATOM 843 N N . MET A 1 126 ? 130.729 81.468 78.267 1.00 112.12 105 MET A N 1
ATOM 844 C CA . MET A 1 126 ? 131.185 81.418 79.650 1.00 112.12 105 MET A CA 1
ATOM 845 C C . MET A 1 126 ? 131.926 80.127 79.965 1.00 112.12 105 MET A C 1
ATOM 846 O O . MET A 1 126 ? 131.459 79.031 79.647 1.00 112.12 105 MET A O 1
ATOM 851 N N . ARG A 1 127 ? 133.082 80.264 80.610 1.00 107.72 106 ARG A N 1
ATOM 852 C CA . ARG A 1 127 ? 133.892 79.130 81.034 1.00 107.72 106 ARG A CA 1
ATOM 853 C C . ARG A 1 127 ? 133.627 78.862 82.505 1.00 107.72 106 ARG A C 1
ATOM 854 O O . ARG A 1 127 ? 133.828 79.743 83.345 1.00 107.72 106 ARG A O 1
ATOM 862 N N . VAL A 1 128 ? 133.209 77.644 82.816 1.00 98.54 107 VAL A N 1
ATOM 863 C CA . VAL A 1 128 ? 132.831 77.299 84.178 1.00 98.54 107 VAL A CA 1
ATOM 864 C C . VAL A 1 128 ? 134.057 76.774 84.908 1.00 98.54 107 VAL A C 1
ATOM 865 O O . VAL A 1 128 ? 134.694 75.815 84.461 1.00 98.54 107 VAL A O 1
ATOM 869 N N . ARG A 1 129 ? 134.386 77.392 86.033 1.00 99.12 108 ARG A N 1
ATOM 870 C CA . ARG A 1 129 ? 135.487 76.963 86.878 1.00 99.12 108 ARG A CA 1
ATOM 871 C C . ARG A 1 129 ? 134.943 76.372 88.170 1.00 99.12 108 ARG A C 1
ATOM 872 O O . ARG A 1 129 ? 133.788 76.579 88.540 1.00 99.12 108 ARG A O 1
ATOM 880 N N . GLY A 1 130 ? 135.798 75.635 88.863 1.00 96.99 109 GLY A N 1
ATOM 881 C CA . GLY A 1 130 ? 135.420 75.015 90.115 1.00 96.99 109 GLY A CA 1
ATOM 882 C C . GLY A 1 130 ? 136.526 75.150 91.133 1.00 96.99 109 GLY A C 1
ATOM 883 O O . GLY A 1 130 ? 137.700 74.966 90.802 1.00 96.99 109 GLY A O 1
ATOM 884 N N . PHE A 1 131 ? 136.178 75.465 92.368 1.00 96.99 110 PHE A N 1
ATOM 885 C CA . PHE A 1 131 ? 137.162 75.800 93.380 1.00 96.99 110 PHE A CA 1
ATOM 886 C C . PHE A 1 131 ? 137.022 74.880 94.582 1.00 96.99 110 PHE A C 1
ATOM 887 O O . PHE A 1 131 ? 135.978 74.252 94.773 1.00 96.99 110 PHE A O 1
ATOM 895 N N . PRO A 1 132 ? 138.072 74.725 95.376 1.00 100.73 111 PRO A N 1
ATOM 896 C CA . PRO A 1 132 ? 137.937 73.958 96.619 1.00 100.73 111 PRO A CA 1
ATOM 897 C C . PRO A 1 132 ? 136.935 74.561 97.590 1.00 100.73 111 PRO A C 1
ATOM 898 O O . PRO A 1 132 ? 135.951 73.907 97.947 1.00 100.73 111 PRO A O 1
ATOM 902 N N . SER A 1 133 ? 137.158 75.800 98.016 1.00 101.72 112 SER A N 1
ATOM 903 C CA . SER A 1 133 ? 136.314 76.401 99.042 1.00 101.72 112 SER A CA 1
ATOM 904 C C . SER A 1 133 ? 136.422 77.918 98.962 1.00 101.72 112 SER A C 1
ATOM 905 O O . SER A 1 133 ? 137.229 78.470 98.209 1.00 101.72 112 SER A O 1
ATOM 908 N N . GLU A 1 134 ? 135.593 78.588 99.764 1.00 103.73 113 GLU A N 1
ATOM 909 C CA . GLU A 1 134 ? 135.486 80.040 99.737 1.00 103.73 113 GLU A CA 1
ATOM 910 C C . GLU A 1 134 ? 136.783 80.734 100.115 1.00 103.73 113 GLU A C 1
ATOM 911 O O . GLU A 1 134 ? 137.010 81.862 99.671 1.00 103.73 113 GLU A O 1
ATOM 917 N N . LYS A 1 135 ? 137.630 80.101 100.921 1.00 103.55 114 LYS A N 1
ATOM 918 C CA . LYS A 1 135 ? 138.957 80.648 101.173 1.00 103.55 114 LYS A CA 1
ATOM 919 C C . LYS A 1 135 ? 139.739 80.787 99.874 1.00 103.55 114 LYS A C 1
ATOM 920 O O . LYS A 1 135 ? 140.339 81.838 99.607 1.00 103.55 114 LYS A O 1
ATOM 926 N N . ASP A 1 136 ? 139.728 79.742 99.049 1.00 102.05 115 ASP A N 1
ATOM 927 C CA . ASP A 1 136 ? 140.507 79.784 97.823 1.00 102.05 115 ASP A CA 1
ATOM 928 C C . ASP A 1 136 ? 139.988 80.855 96.881 1.00 102.05 115 ASP A C 1
ATOM 929 O O . ASP A 1 136 ? 140.776 81.547 96.236 1.00 102.05 115 ASP A O 1
ATOM 934 N N . PHE A 1 137 ? 138.668 81.006 96.781 1.00 98.77 116 PHE A N 1
ATOM 935 C CA . PHE A 1 137 ? 138.119 82.051 95.923 1.00 98.77 116 PHE A CA 1
ATOM 936 C C . PHE A 1 137 ? 138.439 83.437 96.469 1.00 98.77 116 PHE A C 1
ATOM 937 O O . PHE A 1 137 ? 138.810 84.347 95.715 1.00 98.77 116 PHE A O 1
ATOM 945 N N . GLU A 1 138 ? 138.280 83.621 97.778 1.00 100.32 117 GLU A N 1
ATOM 946 C CA . GLU A 1 138 ? 138.581 84.901 98.392 1.00 100.32 117 GLU A CA 1
ATOM 947 C C . GLU A 1 138 ? 140.041 85.274 98.213 1.00 100.32 117 GLU A C 1
ATOM 948 O O . GLU A 1 138 ? 140.379 86.460 98.267 1.00 100.32 117 GLU A O 1
ATOM 954 N N . ASP A 1 139 ? 140.917 84.292 98.020 1.00 103.32 118 ASP A N 1
ATOM 955 C CA . ASP A 1 139 ? 142.318 84.569 97.731 1.00 103.32 118 ASP A CA 1
ATOM 956 C C . ASP A 1 139 ? 142.620 84.666 96.241 1.00 103.32 118 ASP A C 1
ATOM 957 O O . ASP A 1 139 ? 143.590 85.327 95.861 1.00 103.32 118 ASP A O 1
ATOM 962 N N . TYR A 1 140 ? 141.820 84.027 95.395 1.00 98.97 119 TYR A N 1
ATOM 963 C CA . TYR A 1 140 ? 141.931 84.122 93.946 1.00 98.97 119 TYR A CA 1
ATOM 964 C C . TYR A 1 140 ? 141.518 85.472 93.403 1.00 98.97 119 TYR A C 1
ATOM 965 O O . TYR A 1 140 ? 142.152 85.984 92.477 1.00 98.97 119 TYR A O 1
ATOM 974 N N . ILE A 1 141 ? 140.454 86.050 93.945 1.00 95.94 120 ILE A N 1
ATOM 975 C CA . ILE A 1 141 ? 139.943 87.288 93.374 1.00 95.94 120 ILE A CA 1
ATOM 976 C C . ILE A 1 141 ? 140.898 88.448 93.645 1.00 95.94 120 ILE A C 1
ATOM 977 O O . ILE A 1 141 ? 141.137 89.285 92.768 1.00 95.94 120 ILE A O 1
ATOM 982 N N . ARG A 1 142 ? 141.470 88.514 94.846 1.00 95.33 121 ARG A N 1
ATOM 983 C CA . ARG A 1 142 ? 142.250 89.677 95.244 1.00 95.33 121 ARG A CA 1
ATOM 984 C C . ARG A 1 142 ? 143.747 89.542 94.972 1.00 95.33 121 ARG A C 1
ATOM 985 O O . ARG A 1 142 ? 144.455 90.556 94.984 1.00 95.33 121 ARG A O 1
ATOM 993 N N . TYR A 1 143 ? 144.244 88.337 94.700 1.00 101.59 122 TYR A N 1
ATOM 994 C CA . TYR A 1 143 ? 145.666 88.051 94.503 1.00 101.59 122 TYR A CA 1
ATOM 995 C C . TYR A 1 143 ? 145.907 87.465 93.120 1.00 101.59 122 TYR A C 1
ATOM 996 O O . TYR A 1 143 ? 146.521 86.409 92.962 1.00 101.59 122 TYR A O 1
ATOM 1005 N N . ASP A 1 144 ? 145.405 88.142 92.093 1.00 101.65 123 ASP A N 1
ATOM 1006 C CA . ASP A 1 144 ? 145.617 87.714 90.718 1.00 101.65 123 ASP A CA 1
ATOM 1007 C C . ASP A 1 144 ? 145.333 88.886 89.792 1.00 101.65 123 ASP A C 1
ATOM 1008 O O . ASP A 1 144 ? 144.861 89.940 90.219 1.00 101.65 123 ASP A O 1
ATOM 1013 N N . ASN A 1 145 ? 145.636 88.686 88.511 1.00 111.68 124 ASN A N 1
ATOM 1014 C CA . ASN A 1 145 ? 145.345 89.670 87.478 1.00 111.68 124 ASN A CA 1
ATOM 1015 C C . ASN A 1 145 ? 144.323 89.198 86.456 1.00 111.68 124 ASN A C 1
ATOM 1016 O O . ASN A 1 145 ? 143.699 90.031 85.795 1.00 111.68 124 ASN A O 1
ATOM 1021 N N . CYS A 1 146 ? 144.143 87.887 86.302 1.00 106.52 125 CYS A N 1
ATOM 1022 C CA . CYS A 1 146 ? 143.101 87.355 85.436 1.00 106.52 125 CYS A CA 1
ATOM 1023 C C . CYS A 1 146 ? 141.769 87.198 86.153 1.00 106.52 125 CYS A C 1
ATOM 1024 O O . CYS A 1 146 ? 140.756 86.928 85.499 1.00 106.52 125 CYS A O 1
ATOM 1027 N N . SER A 1 147 ? 141.745 87.365 87.474 1.00 98.39 126 SER A N 1
ATOM 1028 C CA . SER A 1 147 ? 140.510 87.278 88.246 1.00 98.39 126 SER A CA 1
ATOM 1029 C C . SER A 1 147 ? 139.785 88.621 88.209 1.00 98.39 126 SER A C 1
ATOM 1030 O O . SER A 1 147 ? 139.563 89.279 89.223 1.00 98.39 126 SER A O 1
ATOM 1033 N N . SER A 1 148 ? 139.432 89.029 86.995 1.00 92.28 127 SER A N 1
ATOM 1034 C CA . SER A 1 148 ? 138.676 90.255 86.796 1.00 92.28 127 SER A CA 1
ATOM 1035 C C . SER A 1 148 ? 137.503 90.087 85.849 1.00 92.28 127 SER A C 1
ATOM 1036 O O . SER A 1 148 ? 136.673 90.996 85.764 1.00 92.28 127 SER A O 1
ATOM 1039 N N . SER A 1 149 ? 137.404 88.970 85.136 1.00 91.75 128 SER A N 1
ATOM 1040 C CA . SER A 1 149 ? 136.271 88.708 84.263 1.00 91.75 128 SER A CA 1
ATOM 1041 C C . SER A 1 149 ? 135.269 87.753 84.890 1.00 91.75 128 SER A C 1
ATOM 1042 O O . SER A 1 149 ? 134.345 87.303 84.206 1.00 91.75 128 SER A O 1
ATOM 1045 N N . VAL A 1 150 ? 135.424 87.434 86.171 1.00 86.17 129 VAL A N 1
ATOM 1046 C CA . VAL A 1 150 ? 134.469 86.563 86.842 1.00 86.17 129 VAL A CA 1
ATOM 1047 C C . VAL A 1 150 ? 133.148 87.306 86.999 1.00 86.17 129 VAL A C 1
ATOM 1048 O O . VAL A 1 150 ? 133.110 88.464 87.432 1.00 86.17 129 VAL A O 1
ATOM 1052 N N . LEU A 1 151 ? 132.056 86.654 86.606 1.00 84.41 130 LEU A N 1
ATOM 1053 C CA . LEU A 1 151 ? 130.756 87.311 86.615 1.00 84.41 130 LEU A CA 1
ATOM 1054 C C . LEU A 1 151 ? 129.990 87.001 87.893 1.00 84.41 130 LEU A C 1
ATOM 1055 O O . LEU A 1 151 ? 129.600 87.910 88.628 1.00 84.41 130 LEU A O 1
ATOM 1060 N N . ALA A 1 152 ? 129.777 85.722 88.181 1.00 80.62 131 ALA A N 1
ATOM 1061 C CA . ALA A 1 152 ? 129.044 85.309 89.363 1.00 80.62 131 ALA A CA 1
ATOM 1062 C C . ALA A 1 152 ? 129.796 84.167 90.021 1.00 80.62 131 ALA A C 1
ATOM 1063 O O . ALA A 1 152 ? 130.845 83.737 89.541 1.00 80.62 131 ALA A O 1
ATOM 1065 N N . ALA A 1 153 ? 129.264 83.670 91.136 1.00 81.31 132 ALA A N 1
ATOM 1066 C CA . ALA A 1 153 ? 129.915 82.580 91.858 1.00 81.31 132 ALA A CA 1
ATOM 1067 C C . ALA A 1 153 ? 128.872 81.885 92.726 1.00 81.31 132 ALA A C 1
ATOM 1068 O O . ALA A 1 153 ? 128.450 82.431 93.745 1.00 81.31 132 ALA A O 1
ATOM 1070 N N . VAL A 1 154 ? 128.492 80.671 92.338 1.00 84.79 133 VAL A N 1
ATOM 1071 C CA . VAL A 1 154 ? 127.484 79.925 93.077 1.00 84.79 133 VAL A CA 1
ATOM 1072 C C . VAL A 1 154 ? 128.140 79.189 94.235 1.00 84.79 133 VAL A C 1
ATOM 1073 O O . VAL A 1 154 ? 129.125 78.466 94.051 1.00 84.79 133 VAL A O 1
ATOM 1077 N N . VAL A 1 155 ? 127.594 79.363 95.434 1.00 86.98 134 VAL A N 1
ATOM 1078 C CA . VAL A 1 155 ? 128.168 78.818 96.658 1.00 86.98 134 VAL A CA 1
ATOM 1079 C C . VAL A 1 155 ? 127.076 78.057 97.391 1.00 86.98 134 VAL A C 1
ATOM 1080 O O . VAL A 1 155 ? 125.980 78.587 97.575 1.00 86.98 134 VAL A O 1
ATOM 1084 N N . PHE A 1 156 ? 127.366 76.838 97.831 1.00 91.78 135 PHE A N 1
ATOM 1085 C CA . PHE A 1 156 ? 126.374 76.041 98.544 1.00 91.78 135 PHE A CA 1
ATOM 1086 C C . PHE A 1 156 ? 126.730 75.891 100.024 1.00 91.78 135 PHE A C 1
ATOM 1087 O O . PHE A 1 156 ? 127.794 76.314 100.481 1.00 91.78 135 PHE A O 1
ATOM 1095 N N . GLU A 1 157 ? 125.813 75.274 100.774 1.00 98.10 136 GLU A N 1
ATOM 1096 C CA . GLU A 1 157 ? 125.952 75.158 102.224 1.00 98.10 136 GLU A CA 1
ATOM 1097 C C . GLU A 1 157 ? 125.877 73.719 102.724 1.00 98.10 136 GLU A C 1
ATOM 1098 O O . GLU A 1 157 ? 125.125 73.423 103.657 1.00 98.10 136 GLU A O 1
ATOM 1104 N N . HIS A 1 158 ? 126.640 72.818 102.127 1.00 110.58 137 HIS A N 1
ATOM 1105 C CA . HIS A 1 158 ? 126.602 71.437 102.585 1.00 110.58 137 HIS A CA 1
ATOM 1106 C C . HIS A 1 158 ? 127.979 70.799 102.426 1.00 110.58 137 HIS A C 1
ATOM 1107 O O . HIS A 1 158 ? 128.687 71.090 101.454 1.00 110.58 137 HIS A O 1
ATOM 1114 N N . PRO A 1 159 ? 128.419 69.974 103.378 1.00 111.54 138 PRO A N 1
ATOM 1115 C CA . PRO A 1 159 ? 129.683 69.242 103.183 1.00 111.54 138 PRO A CA 1
ATOM 1116 C C . PRO A 1 159 ? 129.659 68.286 101.998 1.00 111.54 138 PRO A C 1
ATOM 1117 O O . PRO A 1 159 ? 130.704 68.036 101.382 1.00 111.54 138 PRO A O 1
ATOM 1121 N N . PHE A 1 160 ? 128.492 67.719 101.696 1.00 115.91 139 PHE A N 1
ATOM 1122 C CA . PHE A 1 160 ? 128.214 66.957 100.481 1.00 115.91 139 PHE A CA 1
ATOM 1123 C C . PHE A 1 160 ? 128.823 65.560 100.398 1.00 115.91 139 PHE A C 1
ATOM 1124 O O . PHE A 1 160 ? 128.735 64.938 99.335 1.00 115.91 139 PHE A O 1
ATOM 1132 N N . ASN A 1 161 ? 129.420 65.046 101.480 1.00 125.08 140 ASN A N 1
ATOM 1133 C CA . ASN A 1 161 ? 129.718 63.613 101.544 1.00 125.08 140 ASN A CA 1
ATOM 1134 C C . ASN A 1 161 ? 130.544 63.182 100.337 1.00 125.08 140 ASN A C 1
ATOM 1135 O O . ASN A 1 161 ? 130.011 62.566 99.409 1.00 125.08 140 ASN A O 1
ATOM 1140 N N . HIS A 1 162 ? 131.844 63.457 100.367 1.00 122.25 141 HIS A N 1
ATOM 1141 C CA . HIS A 1 162 ? 132.650 63.984 99.271 1.00 122.25 141 HIS A CA 1
ATOM 1142 C C . HIS A 1 162 ? 132.182 63.722 97.839 1.00 122.25 141 HIS A C 1
ATOM 1143 O O . HIS A 1 162 ? 131.939 64.678 97.097 1.00 122.25 141 HIS A O 1
ATOM 1150 N N . SER A 1 163 ? 132.001 62.478 97.420 1.00 117.23 142 SER A N 1
ATOM 1151 C CA . SER A 1 163 ? 131.975 62.291 95.973 1.00 117.23 142 SER A CA 1
ATOM 1152 C C . SER A 1 163 ? 130.588 62.491 95.383 1.00 117.23 142 SER A C 1
ATOM 1153 O O . SER A 1 163 ? 130.407 63.362 94.528 1.00 117.23 142 SER A O 1
ATOM 1156 N N . LYS A 1 164 ? 129.603 61.725 95.831 1.00 113.84 143 LYS A N 1
ATOM 1157 C CA . LYS A 1 164 ? 128.283 61.768 95.225 1.00 113.84 143 LYS A CA 1
ATOM 1158 C C . LYS A 1 164 ? 127.218 61.965 96.292 1.00 113.84 143 LYS A C 1
ATOM 1159 O O . LYS A 1 164 ? 127.250 61.322 97.345 1.00 113.84 143 LYS A O 1
ATOM 1165 N N . GLU A 1 165 ? 126.281 62.865 96.011 1.00 115.21 144 GLU A N 1
ATOM 1166 C CA . GLU A 1 165 ? 125.110 63.088 96.845 1.00 115.21 144 GLU A CA 1
ATOM 1167 C C . GLU A 1 165 ? 124.128 63.984 96.101 1.00 115.21 144 GLU A C 1
ATOM 1168 O O . GLU A 1 165 ? 124.548 64.935 95.431 1.00 115.21 144 GLU A O 1
ATOM 1174 N N . PRO A 1 166 ? 122.828 63.733 96.192 1.00 112.51 145 PRO A N 1
ATOM 1175 C CA . PRO A 1 166 ? 121.855 64.624 95.557 1.00 112.51 145 PRO A CA 1
ATOM 1176 C C . PRO A 1 166 ? 121.749 65.938 96.317 1.00 112.51 145 PRO A C 1
ATOM 1177 O O . PRO A 1 166 ? 122.321 66.117 97.391 1.00 112.51 145 PRO A O 1
ATOM 1181 N N . LEU A 1 167 ? 121.002 66.870 95.732 1.00 109.64 146 LEU A N 1
ATOM 1182 C CA . LEU A 1 167 ? 120.762 68.144 96.389 1.00 109.64 146 LEU A CA 1
ATOM 1183 C C . LEU A 1 167 ? 119.565 68.016 97.311 1.00 109.64 146 LEU A C 1
ATOM 1184 O O . LEU A 1 167 ? 118.444 67.801 96.827 1.00 109.64 146 LEU A O 1
ATOM 1189 N N . PRO A 1 168 ? 119.741 68.149 98.624 1.00 108.38 147 PRO A N 1
ATOM 1190 C CA . PRO A 1 168 ? 118.598 68.073 99.540 1.00 108.38 147 PRO A CA 1
ATOM 1191 C C . PRO A 1 168 ? 117.586 69.158 99.237 1.00 108.38 147 PRO A C 1
ATOM 1192 O O . PRO A 1 168 ? 117.965 70.250 98.809 1.00 108.38 147 PRO A O 1
ATOM 1196 N N . LEU A 1 169 ? 116.305 68.878 99.458 1.00 105.42 148 LEU A N 1
ATOM 1197 C CA . LEU A 1 169 ? 115.244 69.782 99.035 1.00 105.42 148 LEU A CA 1
ATOM 1198 C C . LEU A 1 169 ? 115.333 71.135 99.731 1.00 105.42 148 LEU A C 1
ATOM 1199 O O . LEU A 1 169 ? 114.724 72.109 99.279 1.00 105.42 148 LEU A O 1
ATOM 1204 N N . ALA A 1 170 ? 116.081 71.208 100.829 1.00 103.06 149 ALA A N 1
ATOM 1205 C CA . ALA A 1 170 ? 116.432 72.484 101.444 1.00 103.06 149 ALA A CA 1
ATOM 1206 C C . ALA A 1 170 ? 117.737 72.965 100.824 1.00 103.06 149 ALA A C 1
ATOM 1207 O O . ALA A 1 170 ? 118.802 72.401 101.092 1.00 103.06 149 ALA A O 1
ATOM 1209 N N . VAL A 1 171 ? 117.659 74.005 99.996 1.00 95.74 150 VAL A N 1
ATOM 1210 C CA . VAL A 1 171 ? 118.805 74.522 99.257 1.00 95.74 150 VAL A CA 1
ATOM 1211 C C . VAL A 1 171 ? 119.002 75.981 99.632 1.00 95.74 150 VAL A C 1
ATOM 1212 O O . VAL A 1 171 ? 118.032 76.741 99.713 1.00 95.74 150 VAL A O 1
ATOM 1216 N N . LYS A 1 172 ? 120.254 76.364 99.877 1.00 90.78 151 LYS A N 1
ATOM 1217 C CA . LYS A 1 172 ? 120.632 77.751 100.103 1.00 90.78 151 LYS A CA 1
ATOM 1218 C C . LYS A 1 172 ? 121.897 78.033 99.308 1.00 90.78 151 LYS A C 1
ATOM 1219 O O . LYS A 1 172 ? 122.728 77.141 99.138 1.00 90.78 151 LYS A O 1
ATOM 1225 N N . TYR A 1 173 ? 122.041 79.258 98.805 1.00 84.39 152 TYR A N 1
ATOM 1226 C CA . TYR A 1 173 ? 123.212 79.551 97.990 1.00 84.39 152 TYR A CA 1
ATOM 1227 C C . TYR A 1 173 ? 123.440 81.053 97.876 1.00 84.39 152 TYR A C 1
ATOM 1228 O O . TYR A 1 173 ? 122.607 81.860 98.280 1.00 84.39 152 TYR A O 1
ATOM 1237 N N . HIS A 1 174 ? 124.603 81.413 97.343 1.00 81.96 153 HIS A N 1
ATOM 1238 C CA . HIS A 1 174 ? 124.995 82.788 97.088 1.00 81.96 153 HIS A CA 1
ATOM 1239 C C . HIS A 1 174 ? 125.043 83.006 95.580 1.00 81.96 153 HIS A C 1
ATOM 1240 O O . HIS A 1 174 ? 124.784 82.091 94.800 1.00 81.96 153 HIS A O 1
ATOM 1247 N N . LEU A 1 175 ? 125.364 84.223 95.147 1.00 77.80 154 LEU A N 1
ATOM 1248 C CA . LEU A 1 175 ? 125.792 84.424 93.767 1.00 77.80 154 LEU A CA 1
ATOM 1249 C C . LEU A 1 175 ? 127.082 85.226 93.663 1.00 77.80 154 LEU A C 1
ATOM 1250 O O . LEU A 1 175 ? 127.918 84.931 92.802 1.00 77.80 154 LEU A O 1
ATOM 1255 N N . ARG A 1 176 ? 127.237 86.239 94.493 1.00 78.50 155 ARG A N 1
ATOM 1256 C CA . ARG A 1 176 ? 128.466 86.818 95.009 1.00 78.50 155 ARG A CA 1
ATOM 1257 C C . ARG A 1 176 ? 129.321 87.829 94.243 1.00 78.50 155 ARG A C 1
ATOM 1258 O O . ARG A 1 176 ? 129.778 88.747 94.924 1.00 78.50 155 ARG A O 1
ATOM 1266 N N . PHE A 1 177 ? 129.644 87.791 92.943 1.00 76.27 156 PHE A N 1
ATOM 1267 C CA . PHE A 1 177 ? 129.396 88.931 92.050 1.00 76.27 156 PHE A CA 1
ATOM 1268 C C . PHE A 1 177 ? 130.606 89.614 91.442 1.00 76.27 156 PHE A C 1
ATOM 1269 O O . PHE A 1 177 ? 131.714 89.091 91.487 1.00 76.27 156 PHE A O 1
ATOM 1277 N N . SER A 1 178 ? 130.360 90.738 90.777 1.00 74.62 157 SER A N 1
ATOM 1278 C CA . SER A 1 178 ? 131.337 91.814 90.760 1.00 74.62 157 SER A CA 1
ATOM 1279 C C . SER A 1 178 ? 131.287 92.575 92.082 1.00 74.62 157 SER A C 1
ATOM 1280 O O . SER A 1 178 ? 130.525 92.238 92.987 1.00 74.62 157 SER A O 1
ATOM 1283 N N . TYR A 1 179 ? 132.119 93.610 92.199 1.00 71.71 158 TYR A N 1
ATOM 1284 C CA . TYR A 1 179 ? 132.058 94.482 93.365 1.00 71.71 158 TYR A CA 1
ATOM 1285 C C . TYR A 1 179 ? 131.666 95.913 93.043 1.00 71.71 158 TYR A C 1
ATOM 1286 O O . TYR A 1 179 ? 130.998 96.552 93.860 1.00 71.71 158 TYR A O 1
ATOM 1295 N N . THR A 1 180 ? 132.074 96.435 91.896 1.00 75.26 159 THR A N 1
ATOM 1296 C CA . THR A 1 180 ? 131.660 97.752 91.445 1.00 75.26 159 THR A CA 1
ATOM 1297 C C . THR A 1 180 ? 130.842 97.611 90.174 1.00 75.26 159 THR A C 1
ATOM 1298 O O . THR A 1 180 ? 131.020 96.658 89.414 1.00 75.26 159 THR A O 1
ATOM 1302 N N . ARG A 1 181 ? 129.944 98.561 89.955 1.00 78.49 160 ARG A N 1
ATOM 1303 C CA . ARG A 1 181 ? 129.038 98.523 88.821 1.00 78.49 160 ARG A CA 1
ATOM 1304 C C . ARG A 1 181 ? 129.802 98.360 87.516 1.00 78.49 160 ARG A C 1
ATOM 1305 O O . ARG A 1 181 ? 130.668 99.173 87.183 1.00 78.49 160 ARG A O 1
ATOM 1313 N N . ARG A 1 182 ? 129.493 97.288 86.788 1.00 78.70 161 ARG A N 1
ATOM 1314 C CA . ARG A 1 182 ? 130.155 96.964 85.532 1.00 78.70 161 ARG A CA 1
ATOM 1315 C C . ARG A 1 182 ? 129.483 97.636 84.344 1.00 78.70 161 ARG A C 1
ATOM 1316 O O . ARG A 1 182 ? 130.134 98.359 83.588 1.00 78.70 161 ARG A O 1
ATOM 1324 N N . ASN A 1 183 ? 128.185 97.403 84.164 1.00 80.19 162 ASN A N 1
ATOM 1325 C CA . ASN A 1 183 ? 127.478 98.012 83.044 1.00 80.19 162 ASN A CA 1
ATOM 1326 C C . ASN A 1 183 ? 127.496 99.527 83.144 1.00 80.19 162 ASN A C 1
ATOM 1327 O O . ASN A 1 183 ? 127.407 100.228 82.130 1.00 80.19 162 ASN A O 1
ATOM 1332 N N . TYR A 1 184 ? 127.623 100.046 84.357 1.00 83.20 163 TYR A N 1
ATOM 1333 C CA . TYR A 1 184 ? 127.530 101.471 84.617 1.00 83.20 163 TYR A CA 1
ATOM 1334 C C . TYR A 1 184 ? 128.900 102.092 84.886 1.00 83.20 163 TYR A C 1
ATOM 1335 O O . TYR A 1 184 ? 129.599 102.509 83.961 1.00 83.20 163 TYR A O 1
ATOM 1344 N N . GLU A 1 198 ? 129.779 102.983 93.338 1.00 84.66 177 GLU A N 1
ATOM 1345 C CA . GLU A 1 198 ? 129.237 102.550 94.619 1.00 84.66 177 GLU A CA 1
ATOM 1346 C C . GLU A 1 198 ? 129.007 101.044 94.656 1.00 84.66 177 GLU A C 1
ATOM 1347 O O . GLU A 1 198 ? 129.023 100.382 93.624 1.00 84.66 177 GLU A O 1
ATOM 1353 N N . GLY A 1 199 ? 128.787 100.511 95.846 1.00 73.06 178 GLY A N 1
ATOM 1354 C CA . GLY A 1 199 ? 128.667 99.083 96.052 1.00 73.06 178 GLY A CA 1
ATOM 1355 C C . GLY A 1 199 ? 127.241 98.590 96.017 1.00 73.06 178 GLY A C 1
ATOM 1356 O O . GLY A 1 199 ? 126.356 99.215 95.429 1.00 73.06 178 GLY A O 1
ATOM 1357 N N . TRP A 1 200 ? 127.017 97.447 96.655 1.00 65.96 179 TRP A N 1
ATOM 1358 C CA . TRP A 1 200 ? 125.715 96.805 96.679 1.00 65.96 179 TRP A CA 1
ATOM 1359 C C . TRP A 1 200 ? 124.878 97.199 97.883 1.00 65.96 179 TRP A C 1
ATOM 1360 O O . TRP A 1 200 ? 123.745 96.729 98.003 1.00 65.96 179 TRP A O 1
ATOM 1371 N N . HIS A 1 201 ? 125.396 98.048 98.766 1.00 69.00 180 HIS A N 1
ATOM 1372 C CA . HIS A 1 201 ? 124.642 98.539 99.916 1.00 69.00 180 HIS A CA 1
ATOM 1373 C C . HIS A 1 201 ? 124.104 97.393 100.762 1.00 69.00 180 HIS A C 1
ATOM 1374 O O . HIS A 1 201 ? 122.944 97.401 101.168 1.00 69.00 180 HIS A O 1
ATOM 1381 N N . THR A 1 202 ? 124.935 96.382 101.011 1.00 69.53 181 THR A N 1
ATOM 1382 C CA . THR A 1 202 ? 124.504 95.278 101.860 1.00 69.53 181 THR A CA 1
ATOM 1383 C C . THR A 1 202 ? 124.566 95.622 103.337 1.00 69.53 181 THR A C 1
ATOM 1384 O O . THR A 1 202 ? 123.949 94.928 104.148 1.00 69.53 181 THR A O 1
ATOM 1388 N N . THR A 1 203 ? 125.302 96.671 103.699 1.00 71.30 182 THR A N 1
ATOM 1389 C CA . THR A 1 203 ? 125.426 97.052 105.099 1.00 71.30 182 THR A CA 1
ATOM 1390 C C . THR A 1 203 ? 124.105 97.556 105.659 1.00 71.30 182 THR A C 1
ATOM 1391 O O . THR A 1 203 ? 123.778 97.298 106.821 1.00 71.30 182 THR A O 1
ATOM 1395 N N . SER A 1 204 ? 123.343 98.283 104.861 1.00 76.31 183 SER A N 1
ATOM 1396 C CA . SER A 1 204 ? 122.098 98.867 105.314 1.00 76.31 183 SER A CA 1
ATOM 1397 C C . SER A 1 204 ? 120.927 98.068 104.767 1.00 76.31 183 SER A C 1
ATOM 1398 O O . SER A 1 204 ? 121.092 96.989 104.196 1.00 76.31 183 SER A O 1
ATOM 1401 N N . LEU A 1 205 ? 119.721 98.591 104.963 1.00 80.24 184 LEU A N 1
ATOM 1402 C CA . LEU A 1 205 ? 118.523 97.981 104.401 1.00 80.24 184 LEU A CA 1
ATOM 1403 C C . LEU A 1 205 ? 117.530 98.994 103.850 1.00 80.24 184 LEU A C 1
ATOM 1404 O O . LEU A 1 205 ? 116.697 98.620 103.019 1.00 80.24 184 LEU A O 1
ATOM 1409 N N . PHE A 1 206 ? 117.588 100.250 104.271 1.00 85.13 185 PHE A N 1
ATOM 1410 C CA . PHE A 1 206 ? 116.837 101.364 103.716 1.00 85.13 185 PHE A CA 1
ATOM 1411 C C . PHE A 1 206 ? 117.785 102.543 103.573 1.00 85.13 185 PHE A C 1
ATOM 1412 O O . PHE A 1 206 ? 118.799 102.615 104.275 1.00 85.13 185 PHE A O 1
ATOM 1420 N N . PRO A 1 207 ? 117.492 103.478 102.672 1.00 87.33 186 PRO A N 1
ATOM 1421 C CA . PRO A 1 207 ? 118.362 104.651 102.528 1.00 87.33 186 PRO A CA 1
ATOM 1422 C C . PRO A 1 207 ? 118.432 105.447 103.820 1.00 87.33 186 PRO A C 1
ATOM 1423 O O . PRO A 1 207 ? 117.453 105.555 104.559 1.00 87.33 186 PRO A O 1
ATOM 1427 N N . LEU A 1 208 ? 119.611 106.002 104.096 1.00 97.22 187 LEU A N 1
ATOM 1428 C CA . LEU A 1 208 ? 119.808 106.750 105.332 1.00 97.22 187 LEU A CA 1
ATOM 1429 C C . LEU A 1 208 ? 119.203 108.148 105.272 1.00 97.22 187 LEU A C 1
ATOM 1430 O O . LEU A 1 208 ? 118.693 108.638 106.285 1.00 97.22 187 LEU A O 1
ATOM 1435 N N . PHE A 1 209 ? 119.229 108.795 104.104 1.00 99.92 188 PHE A N 1
ATOM 1436 C CA . PHE A 1 209 ? 118.763 110.170 103.929 1.00 99.92 188 PHE A CA 1
ATOM 1437 C C . PHE A 1 209 ? 117.703 110.189 102.835 1.00 99.92 188 PHE A C 1
ATOM 1438 O O . PHE A 1 209 ? 117.981 110.586 101.693 1.00 99.92 188 PHE A O 1
ATOM 1446 N N . PRO A 1 210 ? 116.473 109.783 103.150 1.00 96.57 189 PRO A N 1
ATOM 1447 C CA . PRO A 1 210 ? 115.447 109.623 102.109 1.00 96.57 189 PRO A CA 1
ATOM 1448 C C . PRO A 1 210 ? 114.928 110.961 101.608 1.00 96.57 189 PRO A C 1
ATOM 1449 O O . PRO A 1 210 ? 114.318 111.724 102.356 1.00 96.57 189 PRO A O 1
ATOM 1453 N N . ASN A 1 211 ? 115.165 111.230 100.328 1.00 94.32 190 ASN A N 1
ATOM 1454 C CA . ASN A 1 211 ? 114.561 112.368 99.664 1.00 94.32 190 ASN A CA 1
ATOM 1455 C C . ASN A 1 211 ? 113.060 112.143 99.496 1.00 94.32 190 ASN A C 1
ATOM 1456 O O . ASN A 1 211 ? 112.585 111.007 99.541 1.00 94.32 190 ASN A O 1
ATOM 1461 N N . PRO A 1 212 ? 112.286 113.214 99.315 1.00 90.99 191 PRO A N 1
ATOM 1462 C CA . PRO A 1 212 ? 110.847 113.048 99.068 1.00 90.99 191 PRO A CA 1
ATOM 1463 C C . PRO A 1 212 ? 110.565 112.720 97.606 1.00 90.99 191 PRO A C 1
ATOM 1464 O O . PRO A 1 212 ? 110.989 113.441 96.699 1.00 90.99 191 PRO A O 1
ATOM 1468 N N . GLY A 1 213 ? 109.832 111.629 97.386 1.00 88.06 192 GLY A N 1
ATOM 1469 C CA . GLY A 1 213 ? 109.485 111.184 96.057 1.00 88.06 192 GLY A CA 1
ATOM 1470 C C . GLY A 1 213 ? 110.034 109.807 95.746 1.00 88.06 192 GLY A C 1
ATOM 1471 O O . GLY A 1 213 ? 110.485 109.080 96.633 1.00 88.06 192 GLY A O 1
ATOM 1472 N N . PRO A 1 214 ? 109.983 109.413 94.477 1.00 86.33 193 PRO A N 1
ATOM 1473 C CA . PRO A 1 214 ? 110.583 108.137 94.077 1.00 86.33 193 PRO A CA 1
ATOM 1474 C C . PRO A 1 214 ? 112.098 108.169 94.201 1.00 86.33 193 PRO A C 1
ATOM 1475 O O . PRO A 1 214 ? 112.738 109.198 93.974 1.00 86.33 193 PRO A O 1
ATOM 1479 N N . ARG A 1 215 ? 112.674 107.012 94.550 1.00 77.79 194 ARG A N 1
ATOM 1480 C CA . ARG A 1 215 ? 114.125 106.925 94.690 1.00 77.79 194 ARG A CA 1
ATOM 1481 C C . ARG A 1 215 ? 114.829 107.250 93.384 1.00 77.79 194 ARG A C 1
ATOM 1482 O O . ARG A 1 215 ? 115.808 108.002 93.361 1.00 77.79 194 ARG A O 1
ATOM 1490 N N . GLU A 1 216 ? 114.364 106.673 92.291 1.00 81.01 195 GLU A N 1
ATOM 1491 C CA . GLU A 1 216 ? 114.881 107.000 90.971 1.00 81.01 195 GLU A CA 1
ATOM 1492 C C . GLU A 1 216 ? 113.696 107.404 90.114 1.00 81.01 195 GLU A C 1
ATOM 1493 O O . GLU A 1 216 ? 112.942 106.534 89.655 1.00 81.01 195 GLU A O 1
ATOM 1499 N N . PRO A 1 217 ? 113.467 108.695 89.884 1.00 85.94 196 PRO A N 1
ATOM 1500 C CA . PRO A 1 217 ? 112.268 109.081 89.122 1.00 85.94 196 PRO A CA 1
ATOM 1501 C C . PRO A 1 217 ? 112.289 108.543 87.705 1.00 85.94 196 PRO A C 1
ATOM 1502 O O . PRO A 1 217 ? 111.290 107.986 87.233 1.00 85.94 196 PRO A O 1
ATOM 1506 N N . THR A 1 218 ? 113.412 108.684 87.019 1.00 84.02 197 THR A N 1
ATOM 1507 C CA . THR A 1 218 ? 113.664 107.974 85.776 1.00 84.02 197 THR A CA 1
ATOM 1508 C C . THR A 1 218 ? 114.215 106.591 86.128 1.00 84.02 197 THR A C 1
ATOM 1509 O O . THR A 1 218 ? 114.109 106.154 87.276 1.00 84.02 197 THR A O 1
ATOM 1513 N N . SER A 1 219 ? 114.795 105.886 85.160 1.00 81.16 198 SER A N 1
ATOM 1514 C CA . SER A 1 219 ? 115.295 104.537 85.393 1.00 81.16 198 SER A CA 1
ATOM 1515 C C . SER A 1 219 ? 114.148 103.623 85.801 1.00 81.16 198 SER A C 1
ATOM 1516 O O . SER A 1 219 ? 113.975 103.324 86.989 1.00 81.16 198 SER A O 1
ATOM 1519 N N . PRO A 1 220 ? 113.326 103.190 84.848 1.00 82.76 199 PRO A N 1
ATOM 1520 C CA . PRO A 1 220 ? 112.132 102.411 85.189 1.00 82.76 199 PRO A CA 1
ATOM 1521 C C . PRO A 1 220 ? 112.439 100.970 85.552 1.00 82.76 199 PRO A C 1
ATOM 1522 O O . PRO A 1 220 ? 111.524 100.159 85.724 1.00 82.76 199 PRO A O 1
ATOM 1526 N N . ASP A 1 221 ? 113.716 100.631 85.665 1.00 79.13 200 ASP A N 1
ATOM 1527 C CA . ASP A 1 221 ? 114.138 99.273 85.994 1.00 79.13 200 ASP A CA 1
ATOM 1528 C C . ASP A 1 221 ? 115.091 99.335 87.179 1.00 79.13 200 ASP A C 1
ATOM 1529 O O . ASP A 1 221 ? 116.310 99.360 87.021 1.00 79.13 200 ASP A O 1
ATOM 1534 N N . GLY A 1 222 ? 114.531 99.348 88.379 1.00 72.65 201 GLY A N 1
ATOM 1535 C CA . GLY A 1 222 ? 115.368 99.332 89.556 1.00 72.65 201 GLY A CA 1
ATOM 1536 C C . GLY A 1 222 ? 115.980 100.681 89.844 1.00 72.65 201 GLY A C 1
ATOM 1537 O O . GLY A 1 222 ? 115.341 101.550 90.437 1.00 72.65 201 GLY A O 1
ATOM 1538 N N . GLY A 1 223 ? 117.234 100.858 89.453 1.00 72.60 202 GLY A N 1
ATOM 1539 C CA . GLY A 1 223 ? 117.895 102.116 89.703 1.00 72.60 202 GLY A CA 1
ATOM 1540 C C . GLY A 1 223 ? 119.330 101.983 90.152 1.00 72.60 202 GLY A C 1
ATOM 1541 O O . GLY A 1 223 ? 120.192 101.515 89.407 1.00 72.60 202 GLY A O 1
ATOM 1542 N N . GLU A 1 224 ? 119.593 102.430 91.381 1.00 70.30 203 GLU A N 1
ATOM 1543 C CA . GLU A 1 224 ? 120.976 102.553 91.841 1.00 70.30 203 GLU A CA 1
ATOM 1544 C C . GLU A 1 224 ? 121.614 101.209 92.168 1.00 70.30 203 GLU A C 1
ATOM 1545 O O . GLU A 1 224 ? 122.631 100.864 91.543 1.00 70.30 203 GLU A O 1
ATOM 1551 N N . PRO A 1 225 ? 121.096 100.409 93.106 1.00 65.83 204 PRO A N 1
ATOM 1552 C CA . PRO A 1 225 ? 121.904 99.291 93.620 1.00 65.83 204 PRO A CA 1
ATOM 1553 C C . PRO A 1 225 ? 122.274 98.287 92.564 1.00 65.83 204 PRO A C 1
ATOM 1554 O O . PRO A 1 225 ? 123.242 97.544 92.747 1.00 65.83 204 PRO A O 1
ATOM 1558 N N . GLY A 1 226 ? 121.535 98.244 91.462 1.00 61.71 205 GLY A N 1
ATOM 1559 C CA . GLY A 1 226 ? 121.760 97.271 90.416 1.00 61.71 205 GLY A CA 1
ATOM 1560 C C . GLY A 1 226 ? 120.585 96.333 90.262 1.00 61.71 205 GLY A C 1
ATOM 1561 O O . GLY A 1 226 ? 119.455 96.779 90.049 1.00 61.71 205 GLY A O 1
ATOM 1562 N N . TYR A 1 227 ? 120.858 95.032 90.333 1.00 59.60 206 TYR A N 1
ATOM 1563 C CA . TYR A 1 227 ? 119.875 93.956 90.284 1.00 59.60 206 TYR A CA 1
ATOM 1564 C C . TYR A 1 227 ? 119.239 93.790 88.912 1.00 59.60 206 TYR A C 1
ATOM 1565 O O . TYR A 1 227 ? 118.622 92.761 88.640 1.00 59.60 206 TYR A O 1
ATOM 1574 N N . ILE A 1 228 ? 119.398 94.760 88.025 1.00 63.96 207 ILE A N 1
ATOM 1575 C CA . ILE A 1 228 ? 118.865 94.628 86.677 1.00 63.96 207 ILE A CA 1
ATOM 1576 C C . ILE A 1 228 ? 119.989 94.914 85.704 1.00 63.96 207 ILE A C 1
ATOM 1577 O O . ILE A 1 228 ? 120.296 94.098 84.831 1.00 63.96 207 ILE A O 1
ATOM 1582 N N . ARG A 1 229 ? 120.616 96.075 85.856 1.00 71.37 208 ARG A N 1
ATOM 1583 C CA . ARG A 1 229 ? 121.735 96.418 84.995 1.00 71.37 208 ARG A CA 1
ATOM 1584 C C . ARG A 1 229 ? 122.860 95.411 85.153 1.00 71.37 208 ARG A C 1
ATOM 1585 O O . ARG A 1 229 ? 123.434 94.948 84.164 1.00 71.37 208 ARG A O 1
ATOM 1593 N N . GLU A 1 230 ? 123.178 95.047 86.391 1.00 71.49 209 GLU A N 1
ATOM 1594 C CA . GLU A 1 230 ? 124.300 94.159 86.653 1.00 71.49 209 GLU A CA 1
ATOM 1595 C C . GLU A 1 230 ? 124.017 92.753 86.162 1.00 71.49 209 GLU A C 1
ATOM 1596 O O . GLU A 1 230 ? 124.838 92.157 85.463 1.00 71.49 209 GLU A O 1
ATOM 1602 N N . GLY A 1 231 ? 122.858 92.219 86.520 1.00 65.84 210 GLY A N 1
ATOM 1603 C CA . GLY A 1 231 ? 122.468 90.903 86.068 1.00 65.84 210 GLY A CA 1
ATOM 1604 C C . GLY A 1 231 ? 122.205 89.937 87.199 1.00 65.84 210 GLY A C 1
ATOM 1605 O O . GLY A 1 231 ? 122.282 88.724 87.003 1.00 65.84 210 GLY A O 1
ATOM 1606 N N . PHE A 1 232 ? 121.901 90.459 88.387 1.00 64.01 211 PHE A N 1
ATOM 1607 C CA . PHE A 1 232 ? 121.653 89.591 89.532 1.00 64.01 211 PHE A CA 1
ATOM 1608 C C . PHE A 1 232 ? 120.436 88.712 89.280 1.00 64.01 211 PHE A C 1
ATOM 1609 O O . PHE A 1 232 ? 120.470 87.501 89.533 1.00 64.01 211 PHE A O 1
ATOM 1617 N N . LEU A 1 233 ? 119.364 89.310 88.755 1.00 65.21 212 LEU A N 1
ATOM 1618 C CA . LEU A 1 233 ? 118.087 88.620 88.619 1.00 65.21 212 LEU A CA 1
ATOM 1619 C C . LEU A 1 233 ? 118.134 87.539 87.546 1.00 65.21 212 LEU A C 1
ATOM 1620 O O . LEU A 1 233 ? 117.566 86.456 87.722 1.00 65.21 212 LEU A O 1
ATOM 1625 N N . ALA A 1 234 ? 118.789 87.814 86.419 1.00 68.11 213 ALA A N 1
ATOM 1626 C CA . ALA A 1 234 ? 118.853 86.812 85.362 1.00 68.11 213 ALA A CA 1
ATOM 1627 C C . ALA A 1 234 ? 119.544 85.551 85.852 1.00 68.11 213 ALA A C 1
ATOM 1628 O O . ALA A 1 234 ? 119.037 84.439 85.662 1.00 68.11 213 ALA A O 1
ATOM 1630 N N . VAL A 1 235 ? 120.687 85.708 86.520 1.00 69.60 214 VAL A N 1
ATOM 1631 C CA . VAL A 1 235 ? 121.396 84.569 87.077 1.00 69.60 214 VAL A CA 1
ATOM 1632 C C . VAL A 1 235 ? 120.591 83.870 88.158 1.00 69.60 214 VAL A C 1
ATOM 1633 O O . VAL A 1 235 ? 120.564 82.636 88.196 1.00 69.60 214 VAL A O 1
ATOM 1637 N N . GLN A 1 236 ? 119.932 84.614 89.048 1.00 71.38 215 GLN A N 1
ATOM 1638 C CA . GLN A 1 236 ? 119.140 83.949 90.075 1.00 71.38 215 GLN A CA 1
ATOM 1639 C C . GLN A 1 236 ? 118.005 83.129 89.479 1.00 71.38 215 GLN A C 1
ATOM 1640 O O . GLN A 1 236 ? 117.772 81.991 89.905 1.00 71.38 215 GLN A O 1
ATOM 1646 N N . HIS A 1 237 ? 117.306 83.678 88.487 1.00 75.67 216 HIS A N 1
ATOM 1647 C CA . HIS A 1 237 ? 116.222 82.947 87.844 1.00 75.67 216 HIS A CA 1
ATOM 1648 C C . HIS A 1 237 ? 116.750 81.711 87.132 1.00 75.67 216 HIS A C 1
ATOM 1649 O O . HIS A 1 237 ? 116.134 80.640 87.182 1.00 75.67 216 HIS A O 1
ATOM 1656 N N . ALA A 1 238 ? 117.897 81.837 86.464 1.00 76.75 217 ALA A N 1
ATOM 1657 C CA . ALA A 1 238 ? 118.472 80.691 85.772 1.00 76.75 217 ALA A CA 1
ATOM 1658 C C . ALA A 1 238 ? 118.845 79.586 86.747 1.00 76.75 217 ALA A C 1
ATOM 1659 O O . ALA A 1 238 ? 118.603 78.404 86.488 1.00 76.75 217 ALA A O 1
ATOM 1661 N N . VAL A 1 239 ? 119.446 79.953 87.879 1.00 78.32 218 VAL A N 1
ATOM 1662 C CA . VAL A 1 239 ? 119.805 78.954 88.879 1.00 78.32 218 VAL A CA 1
ATOM 1663 C C . VAL A 1 239 ? 118.563 78.287 89.444 1.00 78.32 218 VAL A C 1
ATOM 1664 O O . VAL A 1 239 ? 118.553 77.072 89.677 1.00 78.32 218 VAL A O 1
ATOM 1668 N N . ASP A 1 240 ? 117.497 79.056 89.672 1.00 81.85 219 ASP A N 1
ATOM 1669 C CA . ASP A 1 240 ? 116.255 78.460 90.154 1.00 81.85 219 ASP A CA 1
ATOM 1670 C C . ASP A 1 240 ? 115.678 77.468 89.150 1.00 81.85 219 ASP A C 1
ATOM 1671 O O . ASP A 1 240 ? 115.241 76.376 89.529 1.00 81.85 219 ASP A O 1
ATOM 1676 N N . ARG A 1 241 ? 115.680 77.825 87.867 1.00 84.87 220 ARG A N 1
ATOM 1677 C CA . ARG A 1 241 ? 115.218 76.896 86.841 1.00 84.87 220 ARG A CA 1
ATOM 1678 C C . ARG A 1 241 ? 116.091 75.648 86.779 1.00 84.87 220 ARG A C 1
ATOM 1679 O O . ARG A 1 241 ? 115.584 74.544 86.538 1.00 84.87 220 ARG A O 1
ATOM 1687 N N . ALA A 1 242 ? 117.399 75.805 86.982 1.00 86.64 221 ALA A N 1
ATOM 1688 C CA . ALA A 1 242 ? 118.288 74.652 87.050 1.00 86.64 221 ALA A CA 1
ATOM 1689 C C . ALA A 1 242 ? 117.899 73.720 88.186 1.00 86.64 221 ALA A C 1
ATOM 1690 O O . ALA A 1 242 ? 117.806 72.502 87.998 1.00 86.64 221 ALA A O 1
ATOM 1692 N N . ILE A 1 243 ? 117.681 74.276 89.377 1.00 89.09 222 ILE A N 1
ATOM 1693 C CA . ILE A 1 243 ? 117.285 73.457 90.513 1.00 89.09 222 ILE A CA 1
ATOM 1694 C C . ILE A 1 243 ? 115.929 72.809 90.305 1.00 89.09 222 ILE A C 1
ATOM 1695 O O . ILE A 1 243 ? 115.679 71.729 90.850 1.00 89.09 222 ILE A O 1
ATOM 1700 N N . MET A 1 244 ? 115.042 73.439 89.538 1.00 96.64 223 MET A N 1
ATOM 1701 C CA . MET A 1 244 ? 113.770 72.803 89.207 1.00 96.64 223 MET A CA 1
ATOM 1702 C C . MET A 1 244 ? 113.924 71.632 88.247 1.00 96.64 223 MET A C 1
ATOM 1703 O O . MET A 1 244 ? 113.346 70.565 88.488 1.00 96.64 223 MET A O 1
ATOM 1708 N N . GLU A 1 245 ? 114.692 71.804 87.169 1.00 98.53 224 GLU A N 1
ATOM 1709 C CA . GLU A 1 245 ? 114.941 70.702 86.245 1.00 98.53 224 GLU A CA 1
ATOM 1710 C C . GLU A 1 245 ? 115.748 69.572 86.868 1.00 98.53 224 GLU A C 1
ATOM 1711 O O . GLU A 1 245 ? 115.643 68.432 86.408 1.00 98.53 224 GLU A O 1
ATOM 1717 N N . TYR A 1 246 ? 116.559 69.855 87.882 1.00 99.51 225 TYR A N 1
ATOM 1718 C CA . TYR A 1 246 ? 117.287 68.791 88.553 1.00 99.51 225 TYR A CA 1
ATOM 1719 C C . TYR A 1 246 ? 116.372 67.816 89.276 1.00 99.51 225 TYR A C 1
ATOM 1720 O O . TYR A 1 246 ? 116.788 66.685 89.544 1.00 99.51 225 TYR A O 1
ATOM 1729 N N . HIS A 1 247 ? 115.148 68.213 89.592 1.00 99.74 226 HIS A N 1
ATOM 1730 C CA . HIS A 1 247 ? 114.232 67.339 90.310 1.00 99.74 226 HIS A CA 1
ATOM 1731 C C . HIS A 1 247 ? 113.041 66.893 89.483 1.00 99.74 226 HIS A C 1
ATOM 1732 O O . HIS A 1 247 ? 112.572 65.766 89.653 1.00 99.74 226 HIS A O 1
ATOM 1739 N N . ALA A 1 248 ? 112.527 67.739 88.591 1.00 103.09 227 ALA A N 1
ATOM 1740 C CA . ALA A 1 248 ? 111.413 67.337 87.740 1.00 103.09 227 ALA A CA 1
ATOM 1741 C C . ALA A 1 248 ? 111.876 66.941 86.342 1.00 103.09 227 ALA A C 1
ATOM 1742 O O . ALA A 1 248 ? 111.656 65.805 85.915 1.00 103.09 227 ALA A O 1
ATOM 1744 N N . ASP A 1 249 ? 112.489 67.876 85.614 1.00 107.58 228 ASP A N 1
ATOM 1745 C CA . ASP A 1 249 ? 113.099 67.656 84.305 1.00 107.58 228 ASP A CA 1
ATOM 1746 C C . ASP A 1 249 ? 112.050 67.395 83.228 1.00 107.58 228 ASP A C 1
ATOM 1747 O O . ASP A 1 249 ? 112.345 67.481 82.032 1.00 107.58 228 ASP A O 1
ATOM 1752 N N . ALA A 1 250 ? 110.813 67.119 83.633 1.00 109.12 229 ALA A N 1
ATOM 1753 C CA . ALA A 1 250 ? 109.760 66.830 82.668 1.00 109.12 229 ALA A CA 1
ATOM 1754 C C . ALA A 1 250 ? 108.577 67.776 82.840 1.00 109.12 229 ALA A C 1
ATOM 1755 O O . ALA A 1 250 ? 108.177 68.463 81.896 1.00 109.12 229 ALA A O 1
ATOM 1757 N N . ALA A 1 251 ? 108.023 67.830 84.051 1.00 110.51 230 ALA A N 1
ATOM 1758 C CA . ALA A 1 251 ? 106.897 68.718 84.308 1.00 110.51 230 ALA A CA 1
ATOM 1759 C C . ALA A 1 251 ? 107.329 70.170 84.189 1.00 110.51 230 ALA A C 1
ATOM 1760 O O . ALA A 1 251 ? 106.516 71.056 83.905 1.00 110.51 230 ALA A O 1
ATOM 1762 N N . THR A 1 252 ? 108.618 70.427 84.405 1.00 107.74 231 THR A N 1
ATOM 1763 C CA . THR A 1 252 ? 109.138 71.784 84.319 1.00 107.74 231 THR A CA 1
ATOM 1764 C C . THR A 1 252 ? 108.979 72.345 82.916 1.00 107.74 231 THR A C 1
ATOM 1765 O O . THR A 1 252 ? 108.574 73.498 82.738 1.00 107.74 231 THR A O 1
ATOM 1769 N N . ARG A 1 253 ? 109.302 71.540 81.904 1.00 109.43 232 ARG A N 1
ATOM 1770 C CA . ARG A 1 253 ? 109.203 72.003 80.525 1.00 109.43 232 ARG A CA 1
ATOM 1771 C C . ARG A 1 253 ? 107.762 72.349 80.181 1.00 109.43 232 ARG A C 1
ATOM 1772 O O . ARG A 1 253 ? 107.483 73.389 79.572 1.00 109.43 232 ARG A O 1
ATOM 1780 N N . GLN A 1 254 ? 106.828 71.490 80.596 1.00 107.27 233 GLN A N 1
ATOM 1781 C CA . GLN A 1 254 ? 105.410 71.764 80.389 1.00 107.27 233 GLN A CA 1
ATOM 1782 C C . GLN A 1 254 ? 104.993 73.047 81.090 1.00 107.27 233 GLN A C 1
ATOM 1783 O O . GLN A 1 254 ? 104.311 73.892 80.500 1.00 107.27 233 GLN A O 1
ATOM 1789 N N . LEU A 1 255 ? 105.409 73.215 82.347 1.00 104.36 234 LEU A N 1
ATOM 1790 C CA . LEU A 1 255 ? 104.927 74.333 83.147 1.00 104.36 234 LEU A CA 1
ATOM 1791 C C . LEU A 1 255 ? 105.479 75.651 82.624 1.00 104.36 234 LEU A C 1
ATOM 1792 O O . LEU A 1 255 ? 104.769 76.660 82.576 1.00 104.36 234 LEU A O 1
ATOM 1797 N N . PHE A 1 256 ? 106.752 75.660 82.222 1.00 100.45 235 PHE A N 1
ATOM 1798 C CA . PHE A 1 256 ? 107.390 76.860 81.699 1.00 100.45 235 PHE A CA 1
ATOM 1799 C C . PHE A 1 256 ? 107.130 77.062 80.217 1.00 100.45 235 PHE A C 1
ATOM 1800 O O . PHE A 1 256 ? 107.554 78.076 79.649 1.00 100.45 235 PHE A O 1
ATOM 1808 N N . GLN A 1 257 ? 106.454 76.121 79.567 1.00 104.38 236 GLN A N 1
ATOM 1809 C CA . GLN A 1 257 ? 105.990 76.345 78.210 1.00 104.38 236 GLN A CA 1
ATOM 1810 C C . GLN A 1 257 ? 104.763 77.239 78.150 1.00 104.38 236 GLN A C 1
ATOM 1811 O O . GLN A 1 257 ? 104.477 77.810 77.095 1.00 104.38 236 GLN A O 1
ATOM 1817 N N . ARG A 1 258 ? 104.046 77.396 79.266 1.00 104.26 237 ARG A N 1
ATOM 1818 C CA . ARG A 1 258 ? 102.815 78.174 79.305 1.00 104.26 237 ARG A CA 1
ATOM 1819 C C . ARG A 1 258 ? 102.820 79.169 80.458 1.00 104.26 237 ARG A C 1
ATOM 1820 O O . ARG A 1 258 ? 101.758 79.548 80.958 1.00 104.26 237 ARG A O 1
ATOM 1828 N N . LEU A 1 259 ? 104.002 79.603 80.891 1.00 97.46 238 LEU A N 1
ATOM 1829 C CA . LEU A 1 259 ? 104.109 80.520 82.022 1.00 97.46 238 LEU A CA 1
ATOM 1830 C C . LEU A 1 259 ? 105.440 81.243 81.945 1.00 97.46 238 LEU A C 1
ATOM 1831 O O . LEU A 1 259 ? 106.491 80.601 81.910 1.00 97.46 238 LEU A O 1
ATOM 1836 N N . THR A 1 260 ? 105.393 82.572 81.935 1.00 93.30 239 THR A N 1
ATOM 1837 C CA . THR A 1 260 ? 106.582 83.407 82.004 1.00 93.30 239 THR A CA 1
ATOM 1838 C C . THR A 1 260 ? 106.429 84.414 83.136 1.00 93.30 239 THR A C 1
ATOM 1839 O O . THR A 1 260 ? 105.316 84.811 83.487 1.00 93.30 239 THR A O 1
ATOM 1843 N N . VAL A 1 261 ? 107.557 84.824 83.707 1.00 86.75 240 VAL A N 1
ATOM 1844 C CA . VAL A 1 261 ? 107.578 85.720 84.856 1.00 86.75 240 VAL A CA 1
ATOM 1845 C C . VAL A 1 261 ? 108.274 87.012 84.455 1.00 86.75 240 VAL A C 1
ATOM 1846 O O . VAL A 1 261 ? 109.359 86.981 83.866 1.00 86.75 240 VAL A O 1
ATOM 1850 N N . THR A 1 262 ? 107.648 88.139 84.768 1.00 85.63 241 THR A N 1
ATOM 1851 C CA . THR A 1 262 ? 108.218 89.453 84.533 1.00 85.63 241 THR A CA 1
ATOM 1852 C C . THR A 1 262 ? 108.268 90.219 85.846 1.00 85.63 241 THR A C 1
ATOM 1853 O O . THR A 1 262 ? 107.759 89.767 86.873 1.00 85.63 241 THR A O 1
ATOM 1857 N N . ILE A 1 263 ? 108.901 91.388 85.808 1.00 82.33 242 ILE A N 1
ATOM 1858 C CA . ILE A 1 263 ? 109.114 92.211 86.993 1.00 82.33 242 ILE A CA 1
ATOM 1859 C C . ILE A 1 263 ? 108.636 93.624 86.698 1.00 82.33 242 ILE A C 1
ATOM 1860 O O . ILE A 1 263 ? 108.938 94.177 85.636 1.00 82.33 242 ILE A O 1
ATOM 1865 N N . LYS A 1 264 ? 107.892 94.204 87.633 1.00 84.41 243 LYS A N 1
ATOM 1866 C CA . LYS A 1 264 ? 107.451 95.586 87.534 1.00 84.41 243 LYS A CA 1
ATOM 1867 C C . LYS A 1 264 ? 107.672 96.294 88.858 1.00 84.41 243 LYS A C 1
ATOM 1868 O O . LYS A 1 264 ? 107.717 95.662 89.915 1.00 84.41 243 LYS A O 1
ATOM 1874 N N . ARG A 1 265 ? 107.801 97.608 88.788 1.00 83.26 244 ARG A N 1
ATOM 1875 C CA . ARG A 1 265 ? 107.985 98.429 89.971 1.00 83.26 244 ARG A CA 1
ATOM 1876 C C . ARG A 1 265 ? 106.645 98.994 90.416 1.00 83.26 244 ARG A C 1
ATOM 1877 O O . ARG A 1 265 ? 105.765 99.236 89.587 1.00 83.26 244 ARG A O 1
ATOM 1885 N N . PHE A 1 266 ? 106.483 99.196 91.722 1.00 84.92 245 PHE A N 1
ATOM 1886 C CA . PHE A 1 266 ? 105.289 99.875 92.202 1.00 84.92 245 PHE A CA 1
ATOM 1887 C C . PHE A 1 266 ? 105.104 101.194 91.459 1.00 84.92 245 PHE A C 1
ATOM 1888 O O . PHE A 1 266 ? 106.090 101.865 91.131 1.00 84.92 245 PHE A O 1
ATOM 1896 N N . PRO A 1 267 ? 103.874 101.576 91.140 1.00 89.14 246 PRO A N 1
ATOM 1897 C CA . PRO A 1 267 ? 103.622 102.947 90.697 1.00 89.14 246 PRO A CA 1
ATOM 1898 C C . PRO A 1 267 ? 103.506 103.867 91.902 1.00 89.14 246 PRO A C 1
ATOM 1899 O O . PRO A 1 267 ? 103.030 103.472 92.968 1.00 89.14 246 PRO A O 1
ATOM 1903 N N . TYR A 1 268 ? 103.964 105.083 91.737 1.00 94.42 247 TYR A N 1
ATOM 1904 C CA . TYR A 1 268 ? 104.080 105.920 92.916 1.00 94.42 247 TYR A CA 1
ATOM 1905 C C . TYR A 1 268 ? 103.044 107.037 92.838 1.00 94.42 247 TYR A C 1
ATOM 1906 O O . TYR A 1 268 ? 102.761 107.560 91.758 1.00 94.42 247 TYR A O 1
ATOM 1915 N N . PRO A 1 269 ? 102.427 107.412 93.954 1.00 101.04 248 PRO A N 1
ATOM 1916 C CA . PRO A 1 269 ? 101.292 108.341 93.894 1.00 101.04 248 PRO A CA 1
ATOM 1917 C C . PRO A 1 269 ? 101.754 109.759 93.612 1.00 101.04 248 PRO A C 1
ATOM 1918 O O . PRO A 1 269 ? 102.963 110.031 93.605 1.00 101.04 248 PRO A O 1
ATOM 1922 N N . PRO A 1 270 ? 100.831 110.685 93.338 1.00 100.36 249 PRO A N 1
ATOM 1923 C CA . PRO A 1 270 ? 101.204 112.107 93.315 1.00 100.36 249 PRO A CA 1
ATOM 1924 C C . PRO A 1 270 ? 101.643 112.590 94.690 1.00 100.36 249 PRO A C 1
ATOM 1925 O O . PRO A 1 270 ? 101.080 112.204 95.717 1.00 100.36 249 PRO A O 1
ATOM 1929 N N . PHE A 1 271 ? 102.653 113.458 94.699 1.00 94.80 250 PHE A N 1
ATOM 1930 C CA . PHE A 1 271 ? 103.372 113.804 95.918 1.00 94.80 250 PHE A CA 1
ATOM 1931 C C . PHE A 1 271 ? 103.735 115.286 95.924 1.00 94.80 250 PHE A C 1
ATOM 1932 O O . PHE A 1 271 ? 103.667 115.976 94.902 1.00 94.80 250 PHE A O 1
ATOM 1940 N N . ILE A 1 272 ? 104.144 115.761 97.100 1.00 90.33 251 ILE A N 1
ATOM 1941 C CA . ILE A 1 272 ? 104.677 117.105 97.292 1.00 90.33 251 ILE A CA 1
ATOM 1942 C C . ILE A 1 272 ? 106.194 117.018 97.247 1.00 90.33 251 ILE A C 1
ATOM 1943 O O . ILE A 1 272 ? 106.804 116.295 98.043 1.00 90.33 251 ILE A O 1
ATOM 1948 N N . ALA A 1 273 ? 106.807 117.763 96.335 1.00 85.27 252 ALA A N 1
ATOM 1949 C CA . ALA A 1 273 ? 108.226 117.567 96.075 1.00 85.27 252 ALA A CA 1
ATOM 1950 C C . ALA A 1 273 ? 109.112 118.519 96.859 1.00 85.27 252 ALA A C 1
ATOM 1951 O O . ALA A 1 273 ? 110.331 118.515 96.664 1.00 85.27 252 ALA A O 1
ATOM 1953 N N . ASP A 1 274 ? 108.541 119.341 97.726 1.00 80.05 253 ASP A N 1
ATOM 1954 C CA . ASP A 1 274 ? 109.305 120.399 98.365 1.00 80.05 253 ASP A CA 1
ATOM 1955 C C . ASP A 1 274 ? 110.307 119.812 99.355 1.00 80.05 253 ASP A C 1
ATOM 1956 O O . ASP A 1 274 ? 109.912 119.052 100.247 1.00 80.05 253 ASP A O 1
ATOM 1961 N N . PRO A 1 275 ? 111.592 120.130 99.232 1.00 73.54 254 PRO A N 1
ATOM 1962 C CA . PRO A 1 275 ? 112.578 119.647 100.200 1.00 73.54 254 PRO A CA 1
ATOM 1963 C C . PRO A 1 275 ? 112.714 120.508 101.444 1.00 73.54 254 PRO A C 1
ATOM 1964 O O . PRO A 1 275 ? 113.265 120.034 102.442 1.00 73.54 254 PRO A O 1
ATOM 1968 N N . PHE A 1 276 ? 112.220 121.743 101.413 1.00 67.20 255 PHE A N 1
ATOM 1969 C CA . PHE A 1 276 ? 112.305 122.614 102.574 1.00 67.20 255 PHE A CA 1
ATOM 1970 C C . PHE A 1 276 ? 111.517 122.062 103.750 1.00 67.20 255 PHE A C 1
ATOM 1971 O O . PHE A 1 276 ? 111.988 122.124 104.887 1.00 67.20 255 PHE A O 1
ATOM 1979 N N . LEU A 1 277 ? 110.341 121.491 103.495 1.00 62.51 256 LEU A N 1
ATOM 1980 C CA . LEU A 1 277 ? 109.515 120.960 104.573 1.00 62.51 256 LEU A CA 1
ATOM 1981 C C . LEU A 1 277 ? 110.210 119.822 105.299 1.00 62.51 256 LEU A C 1
ATOM 1982 O O . LEU A 1 277 ? 109.776 119.418 106.380 1.00 62.51 256 LEU A O 1
ATOM 1987 N N . VAL A 1 278 ? 111.263 119.264 104.704 1.00 64.73 257 VAL A N 1
ATOM 1988 C CA . VAL A 1 278 ? 112.064 118.266 105.395 1.00 64.73 257 VAL A CA 1
ATOM 1989 C C . VAL A 1 278 ? 113.135 118.914 106.260 1.00 64.73 257 VAL A C 1
ATOM 1990 O O . VAL A 1 278 ? 113.536 118.336 107.275 1.00 64.73 257 VAL A O 1
ATOM 1994 N N . ALA A 1 279 ? 113.588 120.111 105.901 1.00 62.59 258 ALA A N 1
ATOM 1995 C CA . ALA A 1 279 ? 114.595 120.825 106.668 1.00 62.59 258 ALA A CA 1
ATOM 1996 C C . ALA A 1 279 ? 113.989 121.702 107.749 1.00 62.59 258 ALA A C 1
ATOM 1997 O O . ALA A 1 279 ? 114.718 122.429 108.422 1.00 62.59 258 ALA A O 1
ATOM 1999 N N . ILE A 1 280 ? 112.672 121.653 107.931 1.00 58.88 259 ILE A N 1
ATOM 2000 C CA . ILE A 1 280 ? 112.011 122.396 108.989 1.00 58.88 259 ILE A CA 1
ATOM 2001 C C . ILE A 1 280 ? 111.999 121.608 110.293 1.00 58.88 259 ILE A C 1
ATOM 2002 O O . ILE A 1 280 ? 111.688 122.161 111.344 1.00 58.88 259 ILE A O 1
ATOM 2007 N N . GLN A 1 281 ? 112.334 120.325 110.251 1.00 58.49 260 GLN A N 1
ATOM 2008 C CA . GLN A 1 281 ? 112.346 119.502 111.447 1.00 58.49 260 GLN A CA 1
ATOM 2009 C C . GLN A 1 281 ? 113.710 119.438 112.113 1.00 58.49 260 GLN A C 1
ATOM 2010 O O . GLN A 1 281 ? 113.842 118.800 113.159 1.00 58.49 260 GLN A O 1
ATOM 2016 N N . TYR A 1 282 ? 114.724 120.070 111.535 1.00 66.07 261 TYR A N 1
ATOM 2017 C CA . TYR A 1 282 ? 116.040 120.140 112.146 1.00 66.07 261 TYR A CA 1
ATOM 2018 C C . TYR A 1 282 ? 116.600 121.549 112.217 1.00 66.07 261 TYR A C 1
ATOM 2019 O O . TYR A 1 282 ? 117.627 121.745 112.872 1.00 66.07 261 TYR A O 1
ATOM 2028 N N . GLN A 1 283 ? 115.980 122.526 111.556 1.00 63.53 262 GLN A N 1
ATOM 2029 C CA . GLN A 1 283 ? 116.386 123.916 111.668 1.00 63.53 262 GLN A CA 1
ATOM 2030 C C . GLN A 1 283 ? 115.393 124.790 112.407 1.00 63.53 262 GLN A C 1
ATOM 2031 O O . GLN A 1 283 ? 115.752 125.902 112.791 1.00 63.53 262 GLN A O 1
ATOM 2037 N N . LEU A 1 284 ? 114.156 124.340 112.603 1.00 48.78 263 LEU A N 1
ATOM 2038 C CA . LEU A 1 284 ? 113.233 125.136 113.411 1.00 48.78 263 LEU A CA 1
ATOM 2039 C C . LEU A 1 284 ? 113.573 125.052 114.891 1.00 48.78 263 LEU A C 1
ATOM 2040 O O . LEU A 1 284 ? 113.723 126.106 115.532 1.00 48.78 263 LEU A O 1
ATOM 2045 N N . PRO A 1 285 ? 113.704 123.868 115.500 1.00 46.23 264 PRO A N 1
ATOM 2046 C CA . PRO A 1 285 ? 113.983 123.837 116.942 1.00 46.23 264 PRO A CA 1
ATOM 2047 C C . PRO A 1 285 ? 115.230 124.595 117.330 1.00 46.23 264 PRO A C 1
ATOM 2048 O O . PRO A 1 285 ? 115.228 125.350 118.311 1.00 46.23 264 PRO A O 1
ATOM 2052 N N . LEU A 1 286 ? 116.300 124.426 116.567 1.00 42.46 265 LEU A N 1
ATOM 2053 C CA . LEU A 1 286 ? 117.547 125.088 116.894 1.00 42.46 265 LEU A CA 1
ATOM 2054 C C . LEU A 1 286 ? 117.444 126.593 116.757 1.00 42.46 265 LEU A C 1
ATOM 2055 O O . LEU A 1 286 ? 117.994 127.314 117.589 1.00 42.46 265 LEU A O 1
ATOM 2060 N N . LEU A 1 287 ? 116.735 127.088 115.753 1.00 42.56 266 LEU A N 1
ATOM 2061 C CA . LEU A 1 287 ? 116.596 128.523 115.586 1.00 42.56 266 LEU A CA 1
ATOM 2062 C C . LEU A 1 287 ? 115.558 129.140 116.511 1.00 42.56 266 LEU A C 1
ATOM 2063 O O . LEU A 1 287 ? 115.523 130.364 116.635 1.00 42.56 266 LEU A O 1
ATOM 2068 N N . LEU A 1 288 ? 114.716 128.339 117.161 1.00 38.11 267 LEU A N 1
ATOM 2069 C CA . LEU A 1 288 ? 113.886 128.866 118.243 1.00 38.11 267 LEU A CA 1
ATOM 2070 C C . LEU A 1 288 ? 114.687 128.977 119.532 1.00 38.11 267 LEU A C 1
ATOM 2071 O O . LEU A 1 288 ? 114.659 130.010 120.221 1.00 38.11 267 LEU A O 1
ATOM 2076 N N . LEU A 1 289 ? 115.404 127.911 119.875 1.00 37.43 268 LEU A N 1
ATOM 2077 C CA . LEU A 1 289 ? 116.220 127.931 121.076 1.00 37.43 268 LEU A CA 1
ATOM 2078 C C . LEU A 1 289 ? 117.293 129.006 121.014 1.00 37.43 268 LEU A C 1
ATOM 2079 O O . LEU A 1 289 ? 117.503 129.738 121.988 1.00 37.43 268 LEU A O 1
ATOM 2084 N N . LEU A 1 290 ? 117.986 129.122 119.890 1.00 39.64 269 LEU A N 1
ATOM 2085 C CA . LEU A 1 290 ? 119.012 130.143 119.797 1.00 39.64 269 LEU A CA 1
ATOM 2086 C C . LEU A 1 290 ? 118.441 131.537 119.800 1.00 39.64 269 LEU A C 1
ATOM 2087 O O . LEU A 1 290 ? 119.202 132.498 119.904 1.00 39.64 269 LEU A O 1
ATOM 2092 N N . SER A 1 291 ? 117.133 131.679 119.651 1.00 37.28 270 SER A N 1
ATOM 2093 C CA . SER A 1 291 ? 116.505 132.985 119.695 1.00 37.28 270 SER A CA 1
ATOM 2094 C C . SER A 1 291 ? 116.109 133.381 121.099 1.00 37.28 270 SER A C 1
ATOM 2095 O O . SER A 1 291 ? 116.258 134.542 121.475 1.00 37.28 270 SER A O 1
ATOM 2098 N N . PHE A 1 292 ? 115.612 132.439 121.886 1.00 32.86 271 PHE A N 1
ATOM 2099 C CA . PHE A 1 292 ? 115.258 132.788 123.259 1.00 32.86 271 PHE A CA 1
ATOM 2100 C C . PHE A 1 292 ? 116.412 132.647 124.246 1.00 32.86 271 PHE A C 1
ATOM 2101 O O . PHE A 1 292 ? 116.254 133.031 125.411 1.00 32.86 271 PHE A O 1
ATOM 2109 N N . THR A 1 293 ? 117.558 132.108 123.831 1.00 33.38 272 THR A N 1
ATOM 2110 C CA . THR A 1 293 ? 118.605 131.817 124.801 1.00 33.38 272 THR A CA 1
ATOM 2111 C C . THR A 1 293 ? 119.309 133.042 125.360 1.00 33.38 272 THR A C 1
ATOM 2112 O O . THR A 1 293 ? 120.111 132.886 126.279 1.00 33.38 272 THR A O 1
ATOM 2116 N N . TYR A 1 294 ? 119.081 134.238 124.834 1.00 32.03 273 TYR A N 1
ATOM 2117 C CA . TYR A 1 294 ? 119.699 135.409 125.447 1.00 32.03 273 TYR A CA 1
ATOM 2118 C C . TYR A 1 294 ? 118.804 136.049 126.495 1.00 32.03 273 TYR A C 1
ATOM 2119 O O . TYR A 1 294 ? 119.261 136.394 127.593 1.00 32.03 273 TYR A O 1
ATOM 2128 N N . THR A 1 295 ? 117.536 136.212 126.180 1.00 30.55 274 THR A N 1
ATOM 2129 C CA . THR A 1 295 ? 116.585 136.685 127.160 1.00 30.55 274 THR A CA 1
ATOM 2130 C C . THR A 1 295 ? 116.262 135.634 128.187 1.00 30.55 274 THR A C 1
ATOM 2131 O O . THR A 1 295 ? 115.482 135.906 129.096 1.00 30.55 274 THR A O 1
ATOM 2135 N N . ALA A 1 296 ? 116.796 134.427 128.045 1.00 28.14 275 ALA A N 1
ATOM 2136 C CA . ALA A 1 296 ? 116.768 133.479 129.142 1.00 28.14 275 ALA A CA 1
ATOM 2137 C C . ALA A 1 296 ? 117.967 133.566 130.068 1.00 28.14 275 ALA A C 1
ATOM 2138 O O . ALA A 1 296 ? 117.966 132.893 131.096 1.00 28.14 275 ALA A O 1
ATOM 2140 N N . LEU A 1 297 ? 118.995 134.341 129.738 1.00 29.29 276 LEU A N 1
ATOM 2141 C CA . LEU A 1 297 ? 120.104 134.546 130.662 1.00 29.29 276 LEU A CA 1
ATOM 2142 C C . LEU A 1 297 ? 120.189 135.968 131.165 1.00 29.29 276 LEU A C 1
ATOM 2143 O O . LEU A 1 297 ? 120.966 136.230 132.078 1.00 29.29 276 LEU A O 1
ATOM 2148 N N . THR A 1 298 ? 119.444 136.899 130.582 1.00 28.42 277 THR A N 1
ATOM 2149 C CA . THR A 1 298 ? 119.293 138.178 131.265 1.00 28.42 277 THR A CA 1
ATOM 2150 C C . THR A 1 298 ? 118.178 138.167 132.293 1.00 28.42 277 THR A C 1
ATOM 2151 O O . THR A 1 298 ? 117.888 139.212 132.870 1.00 28.42 277 THR A O 1
ATOM 2155 N N . ILE A 1 299 ? 117.537 137.024 132.520 1.00 25.89 278 ILE A N 1
ATOM 2156 C CA . ILE A 1 299 ? 116.608 136.887 133.630 1.00 25.89 278 ILE A CA 1
ATOM 2157 C C . ILE A 1 299 ? 117.335 136.432 134.877 1.00 25.89 278 ILE A C 1
ATOM 2158 O O . ILE A 1 299 ? 117.097 136.959 135.965 1.00 25.89 278 ILE A O 1
ATOM 2163 N N . ALA A 1 300 ? 118.225 135.454 134.751 1.00 24.29 279 ALA A N 1
ATOM 2164 C CA . ALA A 1 300 ? 119.013 135.009 135.886 1.00 24.29 279 ALA A CA 1
ATOM 2165 C C . ALA A 1 300 ? 119.890 136.118 136.429 1.00 24.29 279 ALA A C 1
ATOM 2166 O O . ALA A 1 300 ? 119.976 136.290 137.644 1.00 24.29 279 ALA A O 1
ATOM 2168 N N . ARG A 1 301 ? 120.538 136.885 135.560 1.00 27.90 280 ARG A N 1
ATOM 2169 C CA . ARG A 1 301 ? 121.370 137.979 136.037 1.00 27.90 280 ARG A CA 1
ATOM 2170 C C . ARG A 1 301 ? 120.552 139.019 136.776 1.00 27.90 280 ARG A C 1
ATOM 2171 O O . ARG A 1 301 ? 120.960 139.491 137.833 1.00 27.90 280 ARG A O 1
ATOM 2179 N N . ALA A 1 302 ? 119.397 139.394 136.237 1.00 22.98 281 ALA A N 1
ATOM 2180 C CA . ALA A 1 302 ? 118.565 140.400 136.882 1.00 22.98 281 ALA A CA 1
ATOM 2181 C C . ALA A 1 302 ? 118.040 139.927 138.222 1.00 22.98 281 ALA A C 1
ATOM 2182 O O . ALA A 1 302 ? 117.916 140.722 139.151 1.00 22.98 281 ALA A O 1
ATOM 2184 N N . VAL A 1 303 ? 117.697 138.649 138.332 1.00 19.46 282 VAL A N 1
ATOM 2185 C CA . VAL A 1 303 ? 117.159 138.135 139.581 1.00 19.46 282 VAL A CA 1
ATOM 2186 C C . VAL A 1 303 ? 118.248 138.009 140.635 1.00 19.46 282 VAL A C 1
ATOM 2187 O O . VAL A 1 303 ? 118.002 138.241 141.819 1.00 19.46 282 VAL A O 1
ATOM 2191 N N . VAL A 1 304 ? 119.461 137.622 140.238 1.00 21.62 283 VAL A N 1
ATOM 2192 C CA . VAL A 1 304 ? 120.508 137.395 141.231 1.00 21.62 283 VAL A CA 1
ATOM 2193 C C . VAL A 1 304 ? 121.238 138.680 141.587 1.00 21.62 283 VAL A C 1
ATOM 2194 O O . VAL A 1 304 ? 121.793 138.795 142.681 1.00 21.62 283 VAL A O 1
ATOM 2198 N N . GLN A 1 305 ? 121.266 139.665 140.693 1.00 30.57 284 GLN A N 1
ATOM 2199 C CA . GLN A 1 305 ? 121.954 140.910 141.001 1.00 30.57 284 GLN A CA 1
ATOM 2200 C C . GLN A 1 305 ? 121.265 141.665 142.119 1.00 30.57 284 GLN A C 1
ATOM 2201 O O . GLN A 1 305 ? 121.909 142.427 142.838 1.00 30.57 284 GLN A O 1
ATOM 2207 N N . GLU A 1 306 ? 119.971 141.481 142.279 1.00 31.61 285 GLU A N 1
ATOM 2208 C CA . GLU A 1 306 ? 119.217 142.137 143.328 1.00 31.61 285 GLU A CA 1
ATOM 2209 C C . GLU A 1 306 ? 119.215 141.346 144.624 1.00 31.61 285 GLU A C 1
ATOM 2210 O O . GLU A 1 306 ? 118.800 141.868 145.654 1.00 31.61 285 GLU A O 1
ATOM 2216 N N . LYS A 1 307 ? 119.662 140.103 144.597 1.00 25.51 286 LYS A N 1
ATOM 2217 C CA . LYS A 1 307 ? 119.881 139.318 145.799 1.00 25.51 286 LYS A CA 1
ATOM 2218 C C . LYS A 1 307 ? 121.295 139.471 146.316 1.00 25.51 286 LYS A C 1
ATOM 2219 O O . LYS A 1 307 ? 121.539 139.331 147.514 1.00 25.51 286 LYS A O 1
ATOM 2225 N N . GLU A 1 308 ? 122.230 139.754 145.417 1.00 30.52 287 GLU A N 1
ATOM 2226 C CA . GLU A 1 308 ? 123.617 139.954 145.800 1.00 30.52 287 GLU A CA 1
ATOM 2227 C C . GLU A 1 308 ? 123.821 141.276 146.520 1.00 30.52 287 GLU A C 1
ATOM 2228 O O . GLU A 1 308 ? 124.678 141.373 147.398 1.00 30.52 287 GLU A O 1
ATOM 2234 N N . ARG A 1 309 ? 123.056 142.299 146.162 1.00 34.65 288 ARG A N 1
ATOM 2235 C CA . ARG A 1 309 ? 123.139 143.609 146.786 1.00 34.65 288 ARG A CA 1
ATOM 2236 C C . ARG A 1 309 ? 122.282 143.725 148.035 1.00 34.65 288 ARG A C 1
ATOM 2237 O O . ARG A 1 309 ? 122.163 144.819 148.584 1.00 34.65 288 ARG A O 1
ATOM 2245 N N . ARG A 1 310 ? 121.679 142.635 148.485 1.00 34.87 289 ARG A N 1
ATOM 2246 C CA . ARG A 1 310 ? 120.880 142.606 149.702 1.00 34.87 289 ARG A CA 1
ATOM 2247 C C . ARG A 1 310 ? 119.745 143.615 149.670 1.00 34.87 289 ARG A C 1
ATOM 2248 O O . ARG A 1 310 ? 119.363 144.154 150.702 1.00 34.87 289 ARG A O 1
ATOM 2256 N N . LEU A 1 311 ? 119.182 143.874 148.498 1.00 30.38 290 LEU A N 1
ATOM 2257 C CA . LEU A 1 311 ? 118.001 144.721 148.416 1.00 30.38 290 LEU A CA 1
ATOM 2258 C C . LEU A 1 311 ? 116.724 143.961 148.703 1.00 30.38 290 LEU A C 1
ATOM 2259 O O . LEU A 1 311 ? 115.813 144.503 149.337 1.00 30.38 290 LEU A O 1
ATOM 2264 N N . LYS A 1 312 ? 116.640 142.715 148.263 1.00 31.85 291 LYS A N 1
ATOM 2265 C CA . LYS A 1 312 ? 115.487 141.901 148.593 1.00 31.85 291 LYS A CA 1
ATOM 2266 C C . LYS A 1 312 ? 115.376 141.655 150.086 1.00 31.85 291 LYS A C 1
ATOM 2267 O O . LYS A 1 312 ? 114.269 141.662 150.628 1.00 31.85 291 LYS A O 1
ATOM 2273 N N . GLU A 1 313 ? 116.500 141.432 150.762 1.00 36.89 292 GLU A N 1
ATOM 2274 C CA . GLU A 1 313 ? 116.474 141.251 152.207 1.00 36.89 292 GLU A CA 1
ATOM 2275 C C . GLU A 1 313 ? 116.030 142.509 152.920 1.00 36.89 292 GLU A C 1
ATOM 2276 O O . GLU A 1 313 ? 115.433 142.429 153.994 1.00 36.89 292 GLU A O 1
ATOM 2282 N N . TYR A 1 314 ? 116.338 143.676 152.362 1.00 30.08 293 TYR A N 1
ATOM 2283 C CA . TYR A 1 314 ? 115.894 144.919 152.967 1.00 30.08 293 TYR A CA 1
ATOM 2284 C C . TYR A 1 314 ? 114.403 145.114 152.783 1.00 30.08 293 TYR A C 1
ATOM 2285 O O . TYR A 1 314 ? 113.717 145.526 153.716 1.00 30.08 293 TYR A O 1
ATOM 2294 N N . MET A 1 315 ? 113.876 144.820 151.595 1.00 35.71 294 MET A N 1
ATOM 2295 C CA . MET A 1 315 ? 112.439 144.971 151.386 1.00 35.71 294 MET A CA 1
ATOM 2296 C C . MET A 1 315 ? 111.647 143.962 152.200 1.00 35.71 294 MET A C 1
ATOM 2297 O O . MET A 1 315 ? 110.558 144.270 152.682 1.00 35.71 294 MET A O 1
ATOM 2302 N N . ARG A 1 316 ? 112.163 142.747 152.350 1.00 37.70 295 ARG A N 1
ATOM 2303 C CA . ARG A 1 316 ? 111.452 141.742 153.125 1.00 37.70 295 ARG A CA 1
ATOM 2304 C C . ARG A 1 316 ? 111.316 142.129 154.587 1.00 37.70 295 ARG A C 1
ATOM 2305 O O . ARG A 1 316 ? 110.431 141.613 155.269 1.00 37.70 295 ARG A O 1
ATOM 2313 N N . MET A 1 317 ? 112.173 143.012 155.089 1.00 39.06 296 MET A N 1
ATOM 2314 C CA . MET A 1 317 ? 112.091 143.491 156.462 1.00 39.06 296 MET A CA 1
ATOM 2315 C C . MET A 1 317 ? 111.248 144.742 156.590 1.00 39.06 296 MET A C 1
ATOM 2316 O O . MET A 1 317 ? 111.191 145.325 157.671 1.00 39.06 296 MET A O 1
ATOM 2321 N N . MET A 1 318 ? 110.624 145.182 155.506 1.00 40.39 297 MET A N 1
ATOM 2322 C CA . MET A 1 318 ? 109.665 146.268 155.540 1.00 40.39 297 MET A CA 1
ATOM 2323 C C . MET A 1 318 ? 108.231 145.788 155.465 1.00 40.39 297 MET A C 1
ATOM 2324 O O . MET A 1 318 ? 107.321 146.616 155.520 1.00 40.39 297 MET A O 1
ATOM 2329 N N . GLY A 1 319 ? 108.005 144.489 155.314 1.00 38.52 298 GLY A N 1
ATOM 2330 C CA . GLY A 1 319 ? 106.656 143.981 155.208 1.00 38.52 298 GLY A CA 1
ATOM 2331 C C . GLY A 1 319 ? 106.342 143.226 153.933 1.00 38.52 298 GLY A C 1
ATOM 2332 O O . GLY A 1 319 ? 105.459 142.367 153.938 1.00 38.52 298 GLY A O 1
ATOM 2333 N N . LEU A 1 320 ? 107.032 143.528 152.837 1.00 34.94 299 LEU A N 1
ATOM 2334 C CA . LEU A 1 320 ? 106.747 142.865 151.571 1.00 34.94 299 LEU A CA 1
ATOM 2335 C C . LEU A 1 320 ? 107.011 141.377 151.676 1.00 34.94 299 LEU A C 1
ATOM 2336 O O . LEU A 1 320 ? 108.079 140.961 152.124 1.00 34.94 299 LEU A O 1
ATOM 2341 N N . SER A 1 321 ? 106.052 140.570 151.245 1.00 33.95 300 SER A N 1
ATOM 2342 C CA . SER A 1 321 ? 106.257 139.135 151.265 1.00 33.95 300 SER A CA 1
ATOM 2343 C C . SER A 1 321 ? 107.236 138.737 150.174 1.00 33.95 300 SER A C 1
ATOM 2344 O O . SER A 1 321 ? 107.680 139.558 149.377 1.00 33.95 300 SER A O 1
ATOM 2347 N N . SER A 1 322 ? 107.595 137.463 150.158 1.00 34.74 301 SER A N 1
ATOM 2348 C CA . SER A 1 322 ? 108.631 137.028 149.239 1.00 34.74 301 SER A CA 1
ATOM 2349 C C . SER A 1 322 ? 108.091 136.543 147.911 1.00 34.74 301 SER A C 1
ATOM 2350 O O . SER A 1 322 ? 108.879 136.080 147.086 1.00 34.74 301 SER A O 1
ATOM 2353 N N . TRP A 1 323 ? 106.786 136.607 147.689 1.00 34.63 302 TRP A N 1
ATOM 2354 C CA . TRP A 1 323 ? 106.217 136.249 146.403 1.00 34.63 302 TRP A CA 1
ATOM 2355 C C . TRP A 1 323 ? 105.840 137.463 145.581 1.00 34.63 302 TRP A C 1
ATOM 2356 O O . TRP A 1 323 ? 105.643 137.341 144.368 1.00 34.63 302 TRP A O 1
ATOM 2367 N N . LEU A 1 324 ? 105.751 138.629 146.208 1.00 40.18 303 LEU A N 1
ATOM 2368 C CA . LEU A 1 324 ? 105.479 139.849 145.474 1.00 40.18 303 LEU A CA 1
ATOM 2369 C C . LEU A 1 324 ? 106.612 140.193 144.536 1.00 40.18 303 LEU A C 1
ATOM 2370 O O . LEU A 1 324 ? 106.412 140.970 143.604 1.00 40.18 303 LEU A O 1
ATOM 2375 N N . HIS A 1 325 ? 107.792 139.635 144.765 1.00 31.87 304 HIS A N 1
ATOM 2376 C CA . HIS A 1 325 ? 108.938 139.868 143.908 1.00 31.87 304 HIS A CA 1
ATOM 2377 C C . HIS A 1 325 ? 108.958 138.932 142.719 1.00 31.87 304 HIS A C 1
ATOM 2378 O O . HIS A 1 325 ? 109.231 139.373 141.597 1.00 31.87 304 HIS A O 1
ATOM 2385 N N . TRP A 1 326 ? 108.650 137.655 142.929 1.00 46.85 305 TRP A N 1
ATOM 2386 C CA . TRP A 1 326 ? 108.526 136.740 141.806 1.00 46.85 305 TRP A CA 1
ATOM 2387 C C . TRP A 1 326 ? 107.400 137.160 140.880 1.00 46.85 305 TRP A C 1
ATOM 2388 O O . TRP A 1 326 ? 107.545 137.094 139.659 1.00 46.85 305 TRP A O 1
ATOM 2399 N N . SER A 1 327 ? 106.266 137.584 141.429 1.00 38.15 306 SER A N 1
ATOM 2400 C CA . SER A 1 327 ? 105.171 137.990 140.558 1.00 38.15 306 SER A CA 1
ATOM 2401 C C . SER A 1 327 ? 105.545 139.200 139.716 1.00 38.15 306 SER A C 1
ATOM 2402 O O . SER A 1 327 ? 105.167 139.289 138.547 1.00 38.15 306 SER A O 1
ATOM 2405 N N . ALA A 1 328 ? 106.277 140.147 140.287 1.00 34.59 307 ALA A N 1
ATOM 2406 C CA . ALA A 1 328 ? 106.640 141.335 139.529 1.00 34.59 307 ALA A CA 1
ATOM 2407 C C . ALA A 1 328 ? 107.740 141.059 138.521 1.00 34.59 307 ALA A C 1
ATOM 2408 O O . ALA A 1 328 ? 107.845 141.773 137.526 1.00 34.59 307 ALA A O 1
ATOM 2410 N N . TRP A 1 329 ? 108.598 140.074 138.770 1.00 46.85 308 TRP A N 1
ATOM 2411 C CA . TRP A 1 329 ? 109.538 139.674 137.729 1.00 46.85 308 TRP A CA 1
ATOM 2412 C C . TRP A 1 329 ? 108.816 138.959 136.599 1.00 46.85 308 TRP A C 1
ATOM 2413 O O . TRP A 1 329 ? 109.115 139.183 135.419 1.00 46.85 308 TRP A O 1
ATOM 2424 N N . PHE A 1 330 ? 107.857 138.099 136.941 1.00 26.76 309 PHE A N 1
ATOM 2425 C CA . PHE A 1 330 ? 107.135 137.338 135.930 1.00 26.76 309 PHE A CA 1
ATOM 2426 C C . PHE A 1 330 ? 106.304 138.244 135.036 1.00 26.76 309 PHE A C 1
ATOM 2427 O O . PHE A 1 330 ? 106.353 138.130 133.812 1.00 26.76 309 PHE A O 1
ATOM 2435 N N . LEU A 1 331 ? 105.514 139.138 135.621 1.00 34.24 310 LEU A N 1
ATOM 2436 C CA . LEU A 1 331 ? 104.653 139.981 134.806 1.00 34.24 310 LEU A CA 1
ATOM 2437 C C . LEU A 1 331 ? 105.423 140.935 133.921 1.00 34.24 310 LEU A C 1
ATOM 2438 O O . LEU A 1 331 ? 104.848 141.466 132.970 1.00 34.24 310 LEU A O 1
ATOM 2443 N N . LEU A 1 332 ? 106.685 141.196 134.210 1.00 34.50 311 LEU A N 1
ATOM 2444 C CA . LEU A 1 332 ? 107.509 141.984 133.313 1.00 34.50 311 LEU A CA 1
ATOM 2445 C C . LEU A 1 332 ? 108.112 141.147 132.210 1.00 34.50 311 LEU A C 1
ATOM 2446 O O . LEU A 1 332 ? 107.957 141.473 131.033 1.00 34.50 311 LEU A O 1
ATOM 2451 N N . PHE A 1 333 ? 108.785 140.058 132.555 1.00 32.54 312 PHE A N 1
ATOM 2452 C CA . PHE A 1 333 ? 109.454 139.300 131.517 1.00 32.54 312 PHE A CA 1
ATOM 2453 C C . PHE A 1 333 ? 108.486 138.570 130.608 1.00 32.54 312 PHE A C 1
ATOM 2454 O O . PHE A 1 333 ? 108.782 138.413 129.425 1.00 32.54 312 PHE A O 1
ATOM 2462 N N . PHE A 1 334 ? 107.321 138.161 131.097 1.00 30.18 313 PHE A N 1
ATOM 2463 C CA . PHE A 1 334 ? 106.323 137.585 130.214 1.00 30.18 313 PHE A CA 1
ATOM 2464 C C . PHE A 1 334 ? 105.743 138.602 129.250 1.00 30.18 313 PHE A C 1
ATOM 2465 O O . PHE A 1 334 ? 105.665 138.320 128.054 1.00 30.18 313 PHE A O 1
ATOM 2473 N N . LEU A 1 335 ? 105.323 139.763 129.731 1.00 32.15 314 LEU A N 1
ATOM 2474 C CA . LEU A 1 335 ? 104.839 140.809 128.849 1.00 32.15 314 LEU A CA 1
ATOM 2475 C C . LEU A 1 335 ? 105.919 141.313 127.921 1.00 32.15 314 LEU A C 1
ATOM 2476 O O . LEU A 1 335 ? 105.607 141.984 126.939 1.00 32.15 314 LEU A O 1
ATOM 2481 N N . PHE A 1 336 ? 107.178 141.033 128.223 1.00 32.92 315 PHE A N 1
ATOM 2482 C CA . PHE A 1 336 ? 108.271 141.457 127.369 1.00 32.92 315 PHE A CA 1
ATOM 2483 C C . PHE A 1 336 ? 108.652 140.407 126.340 1.00 32.92 315 PHE A C 1
ATOM 2484 O O . PHE A 1 336 ? 109.203 140.755 125.297 1.00 32.92 315 PHE A O 1
ATOM 2492 N N . LEU A 1 337 ? 108.401 139.130 126.627 1.00 31.06 316 LEU A N 1
ATOM 2493 C CA . LEU A 1 337 ? 108.541 138.044 125.663 1.00 31.06 316 LEU A CA 1
ATOM 2494 C C . LEU A 1 337 ? 107.337 137.903 124.747 1.00 31.06 316 LEU A C 1
ATOM 2495 O O . LEU A 1 337 ? 107.470 137.339 123.659 1.00 31.06 316 LEU A O 1
ATOM 2500 N N . LEU A 1 338 ? 106.170 138.368 125.167 1.00 35.51 317 LEU A N 1
ATOM 2501 C CA . LEU A 1 338 ? 104.981 138.309 124.332 1.00 35.51 317 LEU A CA 1
ATOM 2502 C C . LEU A 1 338 ? 105.024 139.272 123.159 1.00 35.51 317 LEU A C 1
ATOM 2503 O O . LEU A 1 338 ? 104.285 139.076 122.194 1.00 35.51 317 LEU A O 1
ATOM 2508 N N . ILE A 1 339 ? 105.848 140.316 123.214 1.00 36.84 318 ILE A N 1
ATOM 2509 C CA . ILE A 1 339 ? 106.095 141.134 122.039 1.00 36.84 318 ILE A CA 1
ATOM 2510 C C . ILE A 1 339 ? 106.937 140.412 121.009 1.00 36.84 318 ILE A C 1
ATOM 2511 O O . ILE A 1 339 ? 106.603 140.445 119.821 1.00 36.84 318 ILE A O 1
ATOM 2516 N N . ALA A 1 340 ? 108.000 139.731 121.422 1.00 38.49 319 ALA A N 1
ATOM 2517 C CA . ALA A 1 340 ? 108.788 138.920 120.507 1.00 38.49 319 ALA A CA 1
ATOM 2518 C C . ALA A 1 340 ? 108.027 137.742 119.930 1.00 38.49 319 ALA A C 1
ATOM 2519 O O . ALA A 1 340 ? 108.138 137.481 118.734 1.00 38.49 319 ALA A O 1
ATOM 2521 N N . ALA A 1 341 ? 107.261 137.024 120.745 1.00 39.19 320 ALA A N 1
ATOM 2522 C CA . ALA A 1 341 ? 106.497 135.899 120.231 1.00 39.19 320 ALA A CA 1
ATOM 2523 C C . ALA A 1 341 ? 105.460 136.316 119.208 1.00 39.19 320 ALA A C 1
ATOM 2524 O O . ALA A 1 341 ? 105.274 135.604 118.221 1.00 39.19 320 ALA A O 1
ATOM 2526 N N . SER A 1 342 ? 104.781 137.447 119.408 1.00 42.30 321 SER A N 1
ATOM 2527 C CA . SER A 1 342 ? 103.804 137.897 118.421 1.00 42.30 321 SER A CA 1
ATOM 2528 C C . SER A 1 342 ? 104.469 138.239 117.097 1.00 42.30 321 SER A C 1
ATOM 2529 O O . SER A 1 342 ? 103.950 137.896 116.033 1.00 42.30 321 SER A O 1
ATOM 2532 N N . PHE A 1 343 ? 105.610 138.919 117.137 1.00 42.73 322 PHE A N 1
ATOM 2533 C CA . PHE A 1 343 ? 106.314 139.289 115.918 1.00 42.73 322 PHE A CA 1
ATOM 2534 C C . PHE A 1 343 ? 106.806 138.047 115.197 1.00 42.73 322 PHE A C 1
ATOM 2535 O O . PHE A 1 343 ? 106.751 137.965 113.968 1.00 42.73 322 PHE A O 1
ATOM 2543 N N . MET A 1 344 ? 107.306 137.080 115.952 1.00 44.07 323 MET A N 1
ATOM 2544 C CA . MET A 1 344 ? 107.778 135.838 115.367 1.00 44.07 323 MET A CA 1
ATOM 2545 C C . MET A 1 344 ? 106.626 135.098 114.704 1.00 44.07 323 MET A C 1
ATOM 2546 O O . MET A 1 344 ? 106.763 134.604 113.585 1.00 44.07 323 MET A O 1
ATOM 2551 N N . THR A 1 345 ? 105.474 135.050 115.371 1.00 42.83 324 THR A N 1
ATOM 2552 C CA . THR A 1 345 ? 104.295 134.443 114.768 1.00 42.83 324 THR A CA 1
ATOM 2553 C C . THR A 1 345 ? 103.914 135.154 113.484 1.00 42.83 324 THR A C 1
ATOM 2554 O O . THR A 1 345 ? 103.561 134.514 112.490 1.00 42.83 324 THR A O 1
ATOM 2558 N N . LEU A 1 346 ? 103.968 136.481 113.491 1.00 45.92 325 LEU A N 1
ATOM 2559 C CA . LEU A 1 346 ? 103.557 137.234 112.318 1.00 45.92 325 LEU A CA 1
ATOM 2560 C C . LEU A 1 346 ? 104.481 136.952 111.147 1.00 45.92 325 LEU A C 1
ATOM 2561 O O . LEU A 1 346 ? 104.021 136.596 110.062 1.00 45.92 325 LEU A O 1
ATOM 2566 N N . LEU A 1 347 ? 105.785 137.068 111.342 1.00 46.78 326 LEU A N 1
ATOM 2567 C CA . LEU A 1 347 ? 106.649 136.877 110.186 1.00 46.78 326 LEU A CA 1
ATOM 2568 C C . LEU A 1 347 ? 106.944 135.413 109.896 1.00 46.78 326 LEU A C 1
ATOM 2569 O O . LEU A 1 347 ? 107.693 135.136 108.960 1.00 46.78 326 LEU A O 1
ATOM 2574 N N . PHE A 1 348 ? 106.408 134.465 110.665 1.00 48.67 327 PHE A N 1
ATOM 2575 C CA . PHE A 1 348 ? 106.361 133.113 110.124 1.00 48.67 327 PHE A CA 1
ATOM 2576 C C . PHE A 1 348 ? 105.279 132.969 109.068 1.00 48.67 327 PHE A C 1
ATOM 2577 O O . PHE A 1 348 ? 105.504 132.324 108.045 1.00 48.67 327 PHE A O 1
ATOM 2585 N N . CYS A 1 349 ? 104.115 133.570 109.280 1.00 52.12 328 CYS A N 1
ATOM 2586 C CA . CYS A 1 349 ? 102.900 133.184 108.577 1.00 52.12 328 CYS A CA 1
ATOM 2587 C C . CYS A 1 349 ? 102.294 134.319 107.761 1.00 52.12 328 CYS A C 1
ATOM 2588 O O . CYS A 1 349 ? 101.077 134.495 107.738 1.00 52.12 328 CYS A O 1
ATOM 2591 N N . VAL A 1 350 ? 103.115 135.097 107.061 1.00 61.17 329 VAL A N 1
ATOM 2592 C CA . VAL A 1 350 ? 102.620 136.117 106.142 1.00 61.17 329 VAL A CA 1
ATOM 2593 C C . VAL A 1 350 ? 102.908 135.679 104.719 1.00 61.17 329 VAL A C 1
ATOM 2594 O O . VAL A 1 350 ? 104.065 135.457 104.349 1.00 61.17 329 VAL A O 1
ATOM 2598 N N . LYS A 1 351 ? 101.860 135.615 103.902 1.00 74.55 330 LYS A N 1
ATOM 2599 C CA . LYS A 1 351 ? 101.989 135.083 102.556 1.00 74.55 330 LYS A CA 1
ATOM 2600 C C . LYS A 1 351 ? 102.839 136.029 101.728 1.00 74.55 330 LYS A C 1
ATOM 2601 O O . LYS A 1 351 ? 102.314 136.938 101.081 1.00 74.55 330 LYS A O 1
ATOM 2607 N N . VAL A 1 352 ? 104.157 135.834 101.768 1.00 78.16 331 VAL A N 1
ATOM 2608 C CA . VAL A 1 352 ? 105.064 136.690 101.013 1.00 78.16 331 VAL A CA 1
ATOM 2609 C C . VAL A 1 352 ? 104.699 136.658 99.537 1.00 78.16 331 VAL A C 1
ATOM 2610 O O . VAL A 1 352 ? 104.620 137.693 98.865 1.00 78.16 331 VAL A O 1
ATOM 2614 N N . LYS A 1 353 ? 104.466 135.464 99.023 1.00 85.37 332 LYS A N 1
ATOM 2615 C CA . LYS A 1 353 ? 104.094 135.147 97.657 1.00 85.37 332 LYS A CA 1
ATOM 2616 C C . LYS A 1 353 ? 102.984 134.113 97.726 1.00 85.37 332 LYS A C 1
ATOM 2617 O O . LYS A 1 353 ? 102.776 133.492 98.773 1.00 85.37 332 LYS A O 1
ATOM 2623 N N . PRO A 1 354 ? 102.230 133.928 96.652 1.00 90.00 333 PRO A N 1
ATOM 2624 C CA . PRO A 1 354 ? 101.156 132.925 96.676 1.00 90.00 333 PRO A CA 1
ATOM 2625 C C . PRO A 1 354 ? 101.591 131.570 97.217 1.00 90.00 333 PRO A C 1
ATOM 2626 O O . PRO A 1 354 ? 102.414 130.885 96.604 1.00 90.00 333 PRO A O 1
ATOM 2630 N N . ASN A 1 355 ? 101.048 131.186 98.371 1.00 87.58 334 ASN A N 1
ATOM 2631 C CA . ASN A 1 355 ? 101.287 129.876 98.983 1.00 87.58 334 ASN A CA 1
ATOM 2632 C C . ASN A 1 355 ? 102.775 129.625 99.225 1.00 87.58 334 ASN A C 1
ATOM 2633 O O . ASN A 1 355 ? 103.364 128.653 98.753 1.00 87.58 334 ASN A O 1
ATOM 2638 N N . VAL A 1 356 ? 103.376 130.528 99.983 1.00 80.46 335 VAL A N 1
ATOM 2639 C CA . VAL A 1 356 ? 104.754 130.460 100.452 1.00 80.46 335 VAL A CA 1
ATOM 2640 C C . VAL A 1 356 ? 104.635 130.725 101.943 1.00 80.46 335 VAL A C 1
ATOM 2641 O O . VAL A 1 356 ? 103.591 130.421 102.531 1.00 80.46 335 VAL A O 1
ATOM 2645 N N . ALA A 1 357 ? 105.708 131.204 102.581 1.00 68.13 336 ALA A N 1
ATOM 2646 C CA . ALA A 1 357 ? 105.605 131.600 103.978 1.00 68.13 336 ALA A CA 1
ATOM 2647 C C . ALA A 1 357 ? 105.540 130.407 104.900 1.00 68.13 336 ALA A C 1
ATOM 2648 O O . ALA A 1 357 ? 104.458 129.915 105.225 1.00 68.13 336 ALA A O 1
ATOM 2650 N N . VAL A 1 358 ? 106.731 129.917 105.246 1.00 59.44 337 VAL A N 1
ATOM 2651 C CA . VAL A 1 358 ? 106.901 128.761 106.107 1.00 59.44 337 VAL A CA 1
ATOM 2652 C C . VAL A 1 358 ? 105.819 128.687 107.167 1.00 59.44 337 VAL A C 1
ATOM 2653 O O . VAL A 1 358 ? 105.408 129.698 107.743 1.00 59.44 337 VAL A O 1
ATOM 2657 N N . LEU A 1 359 ? 105.302 127.479 107.370 1.00 59.10 338 LEU A N 1
ATOM 2658 C CA . LEU A 1 359 ? 104.053 127.246 108.086 1.00 59.10 338 LEU A CA 1
ATOM 2659 C C . LEU A 1 359 ? 102.902 127.917 107.343 1.00 59.10 338 LEU A C 1
ATOM 2660 O O . LEU A 1 359 ? 102.194 128.773 107.869 1.00 59.10 338 LEU A O 1
ATOM 2665 N N . SER A 1 360 ? 102.738 127.514 106.084 1.00 65.99 339 SER A N 1
ATOM 2666 C CA . SER A 1 360 ? 101.825 128.185 105.168 1.00 65.99 339 SER A CA 1
ATOM 2667 C C . SER A 1 360 ? 100.365 128.044 105.578 1.00 65.99 339 SER A C 1
ATOM 2668 O O . SER A 1 360 ? 99.648 129.045 105.656 1.00 65.99 339 SER A O 1
ATOM 2671 N N . ARG A 1 361 ? 99.906 126.827 105.843 1.00 67.08 340 ARG A N 1
ATOM 2672 C CA . ARG A 1 361 ? 98.518 126.602 106.237 1.00 67.08 340 ARG A CA 1
ATOM 2673 C C . ARG A 1 361 ? 98.479 126.031 107.645 1.00 67.08 340 ARG A C 1
ATOM 2674 O O . ARG A 1 361 ? 98.303 124.826 107.823 1.00 67.08 340 ARG A O 1
ATOM 2682 N N . SER A 1 362 ? 98.594 126.894 108.654 1.00 60.84 341 SER A N 1
ATOM 2683 C CA . SER A 1 362 ? 98.779 126.343 109.988 1.00 60.84 341 SER A CA 1
ATOM 2684 C C . SER A 1 362 ? 98.142 127.125 111.131 1.00 60.84 341 SER A C 1
ATOM 2685 O O . SER A 1 362 ? 98.563 126.957 112.275 1.00 60.84 341 SER A O 1
ATOM 2688 N N . ASP A 1 363 ? 97.133 127.951 110.862 1.00 53.87 342 ASP A N 1
ATOM 2689 C CA . ASP A 1 363 ? 96.351 128.574 111.930 1.00 53.87 342 ASP A CA 1
ATOM 2690 C C . ASP A 1 363 ? 97.189 129.377 112.915 1.00 53.87 342 ASP A C 1
ATOM 2691 O O . ASP A 1 363 ? 97.498 128.876 114.000 1.00 53.87 342 ASP A O 1
ATOM 2696 N N . PRO A 1 364 ? 97.556 130.620 112.595 1.00 48.08 343 PRO A N 1
ATOM 2697 C CA . PRO A 1 364 ? 98.583 131.320 113.383 1.00 48.08 343 PRO A CA 1
ATOM 2698 C C . PRO A 1 364 ? 98.280 131.435 114.867 1.00 48.08 343 PRO A C 1
ATOM 2699 O O . PRO A 1 364 ? 99.224 131.550 115.662 1.00 48.08 343 PRO A O 1
ATOM 2703 N N . SER A 1 365 ? 97.014 131.400 115.274 1.00 44.71 344 SER A N 1
ATOM 2704 C CA . SER A 1 365 ? 96.712 131.468 116.697 1.00 44.71 344 SER A CA 1
ATOM 2705 C C . SER A 1 365 ? 97.319 130.300 117.456 1.00 44.71 344 SER A C 1
ATOM 2706 O O . SER A 1 365 ? 97.765 130.471 118.592 1.00 44.71 344 SER A O 1
ATOM 2709 N N . LEU A 1 366 ? 97.356 129.112 116.857 1.00 43.16 345 LEU A N 1
ATOM 2710 C CA . LEU A 1 366 ? 97.938 127.971 117.552 1.00 43.16 345 LEU A CA 1
ATOM 2711 C C . LEU A 1 366 ? 99.453 128.066 117.625 1.00 43.16 345 LEU A C 1
ATOM 2712 O O . LEU A 1 366 ? 100.050 127.671 118.631 1.00 43.16 345 LEU A O 1
ATOM 2717 N N . VAL A 1 367 ? 100.089 128.608 116.589 1.00 37.45 346 VAL A N 1
ATOM 2718 C CA . VAL A 1 367 ? 101.522 128.873 116.661 1.00 37.45 346 VAL A CA 1
ATOM 2719 C C . VAL A 1 367 ? 101.824 129.815 117.815 1.00 37.45 346 VAL A C 1
ATOM 2720 O O . VAL A 1 367 ? 102.743 129.582 118.609 1.00 37.45 346 VAL A O 1
ATOM 2724 N N . LEU A 1 368 ? 101.047 130.890 117.932 1.00 34.54 347 LEU A N 1
ATOM 2725 C CA . LEU A 1 368 ? 101.252 131.833 119.025 1.00 34.54 347 LEU A CA 1
ATOM 2726 C C . LEU A 1 368 ? 101.010 131.177 120.376 1.00 34.54 347 LEU A C 1
ATOM 2727 O O . LEU A 1 368 ? 101.758 131.406 121.329 1.00 34.54 347 LEU A O 1
ATOM 2732 N N . ALA A 1 369 ? 99.963 130.365 120.486 1.00 30.81 348 ALA A N 1
ATOM 2733 C CA . ALA A 1 369 ? 99.666 129.744 121.767 1.00 30.81 348 ALA A CA 1
ATOM 2734 C C . ALA A 1 369 ? 100.662 128.662 122.138 1.00 30.81 348 ALA A C 1
ATOM 2735 O O . ALA A 1 369 ? 100.696 128.251 123.296 1.00 30.81 348 ALA A O 1
ATOM 2737 N N . PHE A 1 370 ? 101.441 128.164 121.187 1.00 30.92 349 PHE A N 1
ATOM 2738 C CA . PHE A 1 370 ? 102.545 127.266 121.510 1.00 30.92 349 PHE A CA 1
ATOM 2739 C C . PHE A 1 370 ? 103.797 128.034 121.905 1.00 30.92 349 PHE A C 1
ATOM 2740 O O . PHE A 1 370 ? 104.509 127.635 122.840 1.00 30.92 349 PHE A O 1
ATOM 2748 N N . LEU A 1 371 ? 104.047 129.163 121.246 1.00 29.62 350 LEU A N 1
ATOM 2749 C CA . LEU A 1 371 ? 105.177 129.998 121.627 1.00 29.62 350 LEU A CA 1
ATOM 2750 C C . LEU A 1 371 ? 105.001 130.572 123.027 1.00 29.62 350 LEU A C 1
ATOM 2751 O O . LEU A 1 371 ? 105.977 130.724 123.763 1.00 29.62 350 LEU A O 1
ATOM 2756 N N . LEU A 1 372 ? 103.772 130.905 123.418 1.00 27.67 351 LEU A N 1
ATOM 2757 C CA . LEU A 1 372 ? 103.552 131.412 124.772 1.00 27.67 351 LEU A CA 1
ATOM 2758 C C . LEU A 1 372 ? 103.828 130.373 125.842 1.00 27.67 351 LEU A C 1
ATOM 2759 O O . LEU A 1 372 ? 104.374 130.719 126.892 1.00 27.67 351 LEU A O 1
ATOM 2764 N N . CYS A 1 373 ? 103.448 129.120 125.620 1.00 28.47 352 CYS A N 1
ATOM 2765 C CA . CYS A 1 373 ? 103.800 128.073 126.565 1.00 28.47 352 CYS A CA 1
ATOM 2766 C C . CYS A 1 373 ? 105.302 127.868 126.636 1.00 28.47 352 CYS A C 1
ATOM 2767 O O . CYS A 1 373 ? 105.846 127.668 127.730 1.00 28.47 352 CYS A O 1
ATOM 2770 N N . PHE A 1 374 ? 105.991 127.947 125.495 1.00 27.65 353 PHE A N 1
ATOM 2771 C CA . PHE A 1 374 ? 107.449 127.926 125.539 1.00 27.65 353 PHE A CA 1
ATOM 2772 C C . PHE A 1 374 ? 108.018 129.086 126.346 1.00 27.65 353 PHE A C 1
ATOM 2773 O O . PHE A 1 374 ? 108.987 128.892 127.081 1.00 27.65 353 PHE A O 1
ATOM 2781 N N . ALA A 1 375 ? 107.447 130.282 126.233 1.00 27.39 354 ALA A N 1
ATOM 2782 C CA . ALA A 1 375 ? 107.911 131.430 127.005 1.00 27.39 354 ALA A CA 1
ATOM 2783 C C . ALA A 1 375 ? 107.705 131.262 128.502 1.00 27.39 354 ALA A C 1
ATOM 2784 O O . ALA A 1 375 ? 108.603 131.570 129.289 1.00 27.39 354 ALA A O 1
ATOM 2786 N N . ILE A 1 376 ? 106.532 130.798 128.923 1.00 28.34 355 ILE A N 1
ATOM 2787 C CA . ILE A 1 376 ? 106.316 130.566 130.348 1.00 28.34 355 ILE A CA 1
ATOM 2788 C C . ILE A 1 376 ? 107.311 129.552 130.873 1.00 28.34 355 ILE A C 1
ATOM 2789 O O . ILE A 1 376 ? 107.890 129.730 131.954 1.00 28.34 355 ILE A O 1
ATOM 2794 N N . SER A 1 377 ? 107.532 128.474 130.126 1.00 30.47 356 SER A N 1
ATOM 2795 C CA . SER A 1 377 ? 108.503 127.485 130.555 1.00 30.47 356 SER A CA 1
ATOM 2796 C C . SER A 1 377 ? 109.910 128.047 130.655 1.00 30.47 356 SER A C 1
ATOM 2797 O O . SER A 1 377 ? 110.620 127.742 131.615 1.00 30.47 356 SER A O 1
ATOM 2800 N N . THR A 1 378 ? 110.339 128.857 129.691 1.00 27.91 357 THR A N 1
ATOM 2801 C CA . THR A 1 378 ? 111.698 129.376 129.717 1.00 27.91 357 THR A CA 1
ATOM 2802 C C . THR A 1 378 ? 111.897 130.529 130.680 1.00 27.91 357 THR A C 1
ATOM 2803 O O . THR A 1 378 ? 113.039 130.918 130.906 1.00 27.91 357 THR A O 1
ATOM 2807 N N . ILE A 1 379 ? 110.830 131.112 131.219 1.00 46.85 358 ILE A N 1
ATOM 2808 C CA . ILE A 1 379 ? 110.976 132.008 132.364 1.00 46.85 358 ILE A CA 1
ATOM 2809 C C . ILE A 1 379 ? 111.102 131.209 133.648 1.00 46.85 358 ILE A C 1
ATOM 2810 O O . ILE A 1 379 ? 111.973 131.467 134.489 1.00 46.85 358 ILE A O 1
ATOM 2815 N N . SER A 1 380 ? 110.206 130.244 133.826 1.00 36.63 359 SER A N 1
ATOM 2816 C CA . SER A 1 380 ? 110.210 129.452 135.039 1.00 36.63 359 SER A CA 1
ATOM 2817 C C . SER A 1 380 ? 111.458 128.599 135.175 1.00 36.63 359 SER A C 1
ATOM 2818 O O . SER A 1 380 ? 111.774 128.169 136.283 1.00 36.63 359 SER A O 1
ATOM 2821 N N . PHE A 1 381 ? 112.154 128.317 134.078 1.00 30.79 360 PHE A N 1
ATOM 2822 C CA . PHE A 1 381 ? 113.442 127.639 134.161 1.00 30.79 360 PHE A CA 1
ATOM 2823 C C . PHE A 1 381 ? 114.522 128.540 134.735 1.00 30.79 360 PHE A C 1
ATOM 2824 O O . PHE A 1 381 ? 115.296 128.108 135.592 1.00 30.79 360 PHE A O 1
ATOM 2832 N N . SER A 1 382 ? 114.592 129.788 134.287 1.00 26.70 361 SER A N 1
ATOM 2833 C CA . SER A 1 382 ? 115.584 130.731 134.778 1.00 26.70 361 SER A CA 1
ATOM 2834 C C . SER A 1 382 ? 115.376 131.123 136.224 1.00 26.70 361 SER A C 1
ATOM 2835 O O . SER A 1 382 ? 116.357 131.332 136.943 1.00 26.70 361 SER A O 1
ATOM 2838 N N . PHE A 1 383 ? 114.129 131.248 136.668 1.00 46.85 362 PHE A N 1
ATOM 2839 C CA . PHE A 1 383 ? 113.908 131.462 138.093 1.00 46.85 362 PHE A CA 1
ATOM 2840 C C . PHE A 1 383 ? 114.558 130.357 138.910 1.00 46.85 362 PHE A C 1
ATOM 2841 O O . PHE A 1 383 ? 115.263 130.630 139.881 1.00 46.85 362 PHE A O 1
ATOM 2849 N N . MET A 1 384 ? 114.353 129.102 138.517 1.00 33.12 363 MET A N 1
ATOM 2850 C CA . MET A 1 384 ? 114.935 127.981 139.245 1.00 33.12 363 MET A CA 1
ATOM 2851 C C . MET A 1 384 ? 116.449 128.002 139.195 1.00 33.12 363 MET A C 1
ATOM 2852 O O . MET A 1 384 ? 117.111 127.709 140.190 1.00 33.12 363 MET A O 1
ATOM 2857 N N . VAL A 1 385 ? 117.018 128.304 138.031 1.00 29.00 364 VAL A N 1
ATOM 2858 C CA . VAL A 1 385 ? 118.469 128.362 137.925 1.00 29.00 364 VAL A CA 1
ATOM 2859 C C . VAL A 1 385 ? 119.063 129.441 138.811 1.00 29.00 364 VAL A C 1
ATOM 2860 O O . VAL A 1 385 ? 120.149 129.254 139.357 1.00 29.00 364 VAL A O 1
ATOM 2864 N N . SER A 1 386 ? 118.381 130.562 138.995 1.00 29.18 365 SER A N 1
ATOM 2865 C CA . SER A 1 386 ? 118.956 131.664 139.751 1.00 29.18 365 SER A CA 1
ATOM 2866 C C . SER A 1 386 ? 118.996 131.429 141.250 1.00 29.18 365 SER A C 1
ATOM 2867 O O . SER A 1 386 ? 119.493 132.292 141.968 1.00 29.18 365 SER A O 1
ATOM 2870 N N . THR A 1 387 ? 118.470 130.320 141.757 1.00 28.00 366 THR A N 1
ATOM 2871 C CA . THR A 1 387 ? 118.516 130.046 143.185 1.00 28.00 366 THR A CA 1
ATOM 2872 C C . THR A 1 387 ? 119.676 129.154 143.566 1.00 28.00 366 THR A C 1
ATOM 2873 O O . THR A 1 387 ? 119.704 128.641 144.684 1.00 28.00 366 THR A O 1
ATOM 2877 N N . PHE A 1 388 ? 120.617 128.931 142.656 1.00 28.93 367 PHE A N 1
ATOM 2878 C CA . PHE A 1 388 ? 121.799 128.144 142.952 1.00 28.93 367 PHE A CA 1
ATOM 2879 C C . PHE A 1 388 ? 123.052 128.978 143.108 1.00 28.93 367 PHE A C 1
ATOM 2880 O O . PHE A 1 388 ? 124.054 128.461 143.599 1.00 28.93 367 PHE A O 1
ATOM 2888 N N . PHE A 1 389 ? 123.017 130.245 142.726 1.00 29.25 368 PHE A N 1
ATOM 2889 C CA . PHE A 1 389 ? 124.209 131.061 142.646 1.00 29.25 368 PHE A CA 1
ATOM 2890 C C . PHE A 1 389 ? 124.097 132.263 143.563 1.00 29.25 368 PHE A C 1
ATOM 2891 O O . PHE A 1 389 ? 123.000 132.712 143.891 1.00 29.25 368 PHE A O 1
ATOM 2899 N N . SER A 1 390 ? 125.251 132.771 143.983 1.00 32.26 369 SER A N 1
ATOM 2900 C CA . SER A 1 390 ? 125.329 133.977 144.790 1.00 32.26 369 SER A CA 1
ATOM 2901 C C . SER A 1 390 ? 125.779 135.180 143.983 1.00 32.26 369 SER A C 1
ATOM 2902 O O . SER A 1 390 ? 125.267 136.279 144.184 1.00 32.26 369 SER A O 1
ATOM 2905 N N . LYS A 1 391 ? 126.734 134.989 143.082 1.00 36.65 370 LYS A N 1
ATOM 2906 C CA . LYS A 1 391 ? 127.221 136.092 142.266 1.00 36.65 370 LYS A CA 1
ATOM 2907 C C . LYS A 1 391 ? 126.396 136.220 140.996 1.00 36.65 370 LYS A C 1
ATOM 2908 O O . LYS A 1 391 ? 125.877 135.234 140.492 1.00 36.65 370 LYS A O 1
ATOM 2914 N N . ALA A 1 392 ? 126.276 137.437 140.477 1.00 32.47 371 ALA A N 1
ATOM 2915 C CA . ALA A 1 392 ? 125.505 137.677 139.263 1.00 32.47 371 ALA A CA 1
ATOM 2916 C C . ALA A 1 392 ? 126.255 137.233 138.021 1.00 32.47 371 ALA A C 1
ATOM 2917 O O . ALA A 1 392 ? 125.645 136.739 137.069 1.00 32.47 371 ALA A O 1
ATOM 2919 N N . ASN A 1 393 ? 127.574 137.423 138.006 1.00 35.96 372 ASN A N 1
ATOM 2920 C CA . ASN A 1 393 ? 128.381 137.050 136.850 1.00 35.96 372 ASN A CA 1
ATOM 2921 C C . ASN A 1 393 ? 128.343 135.552 136.613 1.00 35.96 372 ASN A C 1
ATOM 2922 O O . ASN A 1 393 ? 128.161 135.095 135.482 1.00 35.96 372 ASN A O 1
ATOM 2927 N N . MET A 1 394 ? 128.511 134.770 137.676 1.00 35.37 373 MET A N 1
ATOM 2928 C CA . MET A 1 394 ? 128.484 133.322 137.543 1.00 35.37 373 MET A CA 1
ATOM 2929 C C . MET A 1 394 ? 127.130 132.839 137.059 1.00 35.37 373 MET A C 1
ATOM 2930 O O . MET A 1 394 ? 127.049 131.975 136.187 1.00 35.37 373 MET A O 1
ATOM 2935 N N . ALA A 1 395 ? 126.050 133.367 137.627 1.00 30.18 374 ALA A N 1
ATOM 2936 C CA . ALA A 1 395 ? 124.726 132.917 137.219 1.00 30.18 374 ALA A CA 1
ATOM 2937 C C . ALA A 1 395 ? 124.441 133.284 135.774 1.00 30.18 374 ALA A C 1
ATOM 2938 O O . ALA A 1 395 ? 123.945 132.456 135.010 1.00 30.18 374 ALA A O 1
ATOM 2940 N N . ALA A 1 396 ? 124.776 134.505 135.367 1.00 30.74 375 ALA A N 1
ATOM 2941 C CA . ALA A 1 396 ? 124.541 134.893 133.983 1.00 30.74 375 ALA A CA 1
ATOM 2942 C C . ALA A 1 396 ? 125.346 134.036 133.025 1.00 30.74 375 ALA A C 1
ATOM 2943 O O . ALA A 1 396 ? 124.847 133.639 131.972 1.00 30.74 375 ALA A O 1
ATOM 2945 N N . ALA A 1 397 ? 126.595 133.744 133.365 1.00 33.42 376 ALA A N 1
ATOM 2946 C CA . ALA A 1 397 ? 127.446 132.924 132.518 1.00 33.42 376 ALA A CA 1
ATOM 2947 C C . ALA A 1 397 ? 127.029 131.471 132.454 1.00 33.42 376 ALA A C 1
ATOM 2948 O O . ALA A 1 397 ? 127.133 130.864 131.391 1.00 33.42 376 ALA A O 1
ATOM 2950 N N . PHE A 1 398 ? 126.565 130.901 133.550 1.00 37.55 377 PHE A N 1
ATOM 2951 C CA . PHE A 1 398 ? 126.425 129.469 133.658 1.00 37.55 377 PHE A CA 1
ATOM 2952 C C . PHE A 1 398 ? 124.965 129.051 133.690 1.00 37.55 377 PHE A C 1
ATOM 2953 O O . PHE A 1 398 ? 124.678 127.874 133.907 1.00 37.55 377 PHE A O 1
ATOM 2961 N N . GLY A 1 399 ? 124.036 129.981 133.499 1.00 38.78 378 GLY A N 1
ATOM 2962 C CA . GLY A 1 399 ? 122.651 129.641 133.282 1.00 38.78 378 GLY A CA 1
ATOM 2963 C C . GLY A 1 399 ? 122.218 129.945 131.868 1.00 38.78 378 GLY A C 1
ATOM 2964 O O . GLY A 1 399 ? 121.077 129.679 131.492 1.00 38.78 378 GLY A O 1
ATOM 2965 N N . GLY A 1 400 ? 123.110 130.532 131.082 1.00 40.68 379 GLY A N 1
ATOM 2966 C CA . GLY A 1 400 ? 122.891 130.651 129.655 1.00 40.68 379 GLY A CA 1
ATOM 2967 C C . GLY A 1 400 ? 123.484 129.463 128.931 1.00 40.68 379 GLY A C 1
ATOM 2968 O O . GLY A 1 400 ? 123.220 129.233 127.753 1.00 40.68 379 GLY A O 1
ATOM 2969 N N . PHE A 1 401 ? 124.300 128.704 129.652 1.00 43.69 380 PHE A N 1
ATOM 2970 C CA . PHE A 1 401 ? 124.920 127.472 129.193 1.00 43.69 380 PHE A CA 1
ATOM 2971 C C . PHE A 1 401 ? 124.064 126.254 129.506 1.00 43.69 380 PHE A C 1
ATOM 2972 O O . PHE A 1 401 ? 123.994 125.326 128.701 1.00 43.69 380 PHE A O 1
ATOM 2980 N N . LEU A 1 402 ? 123.415 126.225 130.666 1.00 40.94 381 LEU A N 1
ATOM 2981 C CA . LEU A 1 402 ? 122.542 125.099 130.959 1.00 40.94 381 LEU A CA 1
ATOM 2982 C C . LEU A 1 402 ? 121.328 125.094 130.050 1.00 40.94 381 LEU A C 1
ATOM 2983 O O . LEU A 1 402 ? 120.749 124.034 129.798 1.00 40.94 381 LEU A O 1
ATOM 2988 N N . TYR A 1 403 ? 120.935 126.257 129.537 1.00 37.96 382 TYR A N 1
ATOM 2989 C CA . TYR A 1 403 ? 119.892 126.301 128.521 1.00 37.96 382 TYR A CA 1
ATOM 2990 C C . TYR A 1 403 ? 120.260 125.424 127.334 1.00 37.96 382 TYR A C 1
ATOM 2991 O O . TYR A 1 403 ? 119.470 124.579 126.905 1.00 37.96 382 TYR A O 1
ATOM 3000 N N . PHE A 1 404 ? 121.470 125.603 126.800 1.00 42.55 383 PHE A N 1
ATOM 3001 C CA . PHE A 1 404 ? 121.958 124.738 125.733 1.00 42.55 383 PHE A CA 1
ATOM 3002 C C . PHE A 1 404 ? 122.040 123.300 126.204 1.00 42.55 383 PHE A C 1
ATOM 3003 O O . PHE A 1 404 ? 121.478 122.393 125.587 1.00 42.55 383 PHE A O 1
ATOM 3011 N N . PHE A 1 405 ? 122.716 123.082 127.324 1.00 46.52 384 PHE A N 1
ATOM 3012 C CA . PHE A 1 405 ? 123.019 121.750 127.812 1.00 46.52 384 PHE A CA 1
ATOM 3013 C C . PHE A 1 405 ? 121.775 120.932 128.095 1.00 46.52 384 PHE A C 1
ATOM 3014 O O . PHE A 1 405 ? 121.877 119.715 128.237 1.00 46.52 384 PHE A O 1
ATOM 3022 N N . THR A 1 406 ? 120.619 121.562 128.222 1.00 41.90 385 THR A N 1
ATOM 3023 C CA . THR A 1 406 ? 119.366 120.839 128.351 1.00 41.90 385 THR A CA 1
ATOM 3024 C C . THR A 1 406 ? 118.756 120.497 126.996 1.00 41.90 385 THR A C 1
ATOM 3025 O O . THR A 1 406 ? 117.747 119.793 126.937 1.00 41.90 385 THR A O 1
ATOM 3029 N N . TYR A 1 407 ? 119.354 120.960 125.903 1.00 44.11 386 TYR A N 1
ATOM 3030 C CA . TYR A 1 407 ? 118.894 120.645 124.557 1.00 44.11 386 TYR A CA 1
ATOM 3031 C C . TYR A 1 407 ? 119.633 119.474 123.925 1.00 44.11 386 TYR A C 1
ATOM 3032 O O . TYR A 1 407 ? 119.182 118.967 122.900 1.00 44.11 386 TYR A O 1
ATOM 3041 N N . ILE A 1 408 ? 120.748 119.036 124.506 1.00 44.59 387 ILE A N 1
ATOM 3042 C CA . ILE A 1 408 ? 121.536 117.959 123.905 1.00 44.59 387 ILE A CA 1
ATOM 3043 C C . ILE A 1 408 ? 120.726 116.693 123.643 1.00 44.59 387 ILE A C 1
ATOM 3044 O O . ILE A 1 408 ? 120.836 116.140 122.542 1.00 44.59 387 ILE A O 1
ATOM 3049 N N . PRO A 1 409 ? 119.909 116.196 124.563 1.00 45.17 388 PRO A N 1
ATOM 3050 C CA . PRO A 1 409 ? 119.284 114.892 124.324 1.00 45.17 388 PRO A CA 1
ATOM 3051 C C . PRO A 1 409 ? 118.246 114.896 123.218 1.00 45.17 388 PRO A C 1
ATOM 3052 O O . PRO A 1 409 ? 117.454 113.960 123.121 1.00 45.17 388 PRO A O 1
ATOM 3056 N N . TYR A 1 410 ? 118.209 115.940 122.399 1.00 46.23 389 TYR A N 1
ATOM 3057 C CA . TYR A 1 410 ? 117.371 115.914 121.213 1.00 46.23 389 TYR A CA 1
ATOM 3058 C C . TYR A 1 410 ? 118.124 115.482 119.969 1.00 46.23 389 TYR A C 1
ATOM 3059 O O . TYR A 1 410 ? 117.504 114.960 119.041 1.00 46.23 389 TYR A O 1
ATOM 3068 N N . PHE A 1 411 ? 119.437 115.681 119.916 1.00 55.32 390 PHE A N 1
ATOM 3069 C CA . PHE A 1 411 ? 120.194 115.139 118.801 1.00 55.32 390 PHE A CA 1
ATOM 3070 C C . PHE A 1 411 ? 120.202 113.621 118.790 1.00 55.32 390 PHE A C 1
ATOM 3071 O O . PHE A 1 411 ? 120.535 113.030 117.762 1.00 55.32 390 PHE A O 1
ATOM 3079 N N . PHE A 1 412 ? 119.872 112.982 119.909 1.00 60.23 391 PHE A N 1
ATOM 3080 C CA . PHE A 1 412 ? 119.782 111.535 120.010 1.00 60.23 391 PHE A CA 1
ATOM 3081 C C . PHE A 1 412 ? 118.344 111.059 120.077 1.00 60.23 391 PHE A C 1
ATOM 3082 O O . PHE A 1 412 ? 118.102 109.900 120.408 1.00 60.23 391 PHE A O 1
ATOM 3090 N N . VAL A 1 413 ? 117.383 111.940 119.822 1.00 55.42 392 VAL A N 1
ATOM 3091 C CA . VAL A 1 413 ? 115.982 111.547 119.727 1.00 55.42 392 VAL A CA 1
ATOM 3092 C C . VAL A 1 413 ? 115.351 111.971 118.417 1.00 55.42 392 VAL A C 1
ATOM 3093 O O . VAL A 1 413 ? 114.338 111.385 118.002 1.00 55.42 392 VAL A O 1
ATOM 3097 N N . ALA A 1 414 ? 115.914 112.936 117.702 1.00 56.69 393 ALA A N 1
ATOM 3098 C CA . ALA A 1 414 ? 115.344 113.309 116.410 1.00 56.69 393 ALA A CA 1
ATOM 3099 C C . ALA A 1 414 ? 115.272 112.131 115.448 1.00 56.69 393 ALA A C 1
ATOM 3100 O O . ALA A 1 414 ? 114.184 111.881 114.903 1.00 56.69 393 ALA A O 1
ATOM 3102 N N . PRO A 1 415 ? 116.345 111.362 115.201 1.00 59.99 394 PRO A N 1
ATOM 3103 C CA . PRO A 1 415 ? 116.203 110.221 114.294 1.00 59.99 394 PRO A CA 1
ATOM 3104 C C . PRO A 1 415 ? 115.465 109.047 114.913 1.00 59.99 394 PRO A C 1
ATOM 3105 O O . PRO A 1 415 ? 114.530 108.519 114.310 1.00 59.99 394 PRO A O 1
ATOM 3109 N N . ARG A 1 416 ? 115.840 108.647 116.122 1.00 64.80 395 ARG A N 1
ATOM 3110 C CA . ARG A 1 416 ? 115.294 107.429 116.706 1.00 64.80 395 ARG A CA 1
ATOM 3111 C C . ARG A 1 416 ? 113.908 107.647 117.283 1.00 64.80 395 ARG A C 1
ATOM 3112 O O . ARG A 1 416 ? 113.640 107.275 118.427 1.00 64.80 395 ARG A O 1
ATOM 3120 N N . TYR A 1 417 ? 113.014 108.212 116.480 1.00 68.24 396 TYR A N 1
ATOM 3121 C CA . TYR A 1 417 ? 111.703 108.638 116.946 1.00 68.24 396 TYR A CA 1
ATOM 3122 C C . TYR A 1 417 ? 110.597 107.642 116.640 1.00 68.24 396 TYR A C 1
ATOM 3123 O O . TYR A 1 417 ? 109.597 107.601 117.362 1.00 68.24 396 TYR A O 1
ATOM 3132 N N . ASN A 1 418 ? 110.739 106.845 115.583 1.00 74.43 397 ASN A N 1
ATOM 3133 C CA . ASN A 1 418 ? 109.652 105.967 115.179 1.00 74.43 397 ASN A CA 1
ATOM 3134 C C . ASN A 1 418 ? 109.582 104.697 116.013 1.00 74.43 397 ASN A C 1
ATOM 3135 O O . ASN A 1 418 ? 108.583 103.977 115.937 1.00 74.43 397 ASN A O 1
ATOM 3140 N N . TRP A 1 419 ? 110.609 104.407 116.803 1.00 77.33 398 TRP A N 1
ATOM 3141 C CA . TRP A 1 419 ? 110.609 103.225 117.654 1.00 77.33 398 TRP A CA 1
ATOM 3142 C C . TRP A 1 419 ? 110.105 103.501 119.059 1.00 77.33 398 TRP A C 1
ATOM 3143 O O . TRP A 1 419 ? 109.477 102.626 119.663 1.00 77.33 398 TRP A O 1
ATOM 3154 N N . MET A 1 420 ? 110.357 104.698 119.581 1.00 75.32 399 MET A N 1
ATOM 3155 C CA . MET A 1 420 ? 110.141 104.984 120.990 1.00 75.32 399 MET A CA 1
ATOM 3156 C C . MET A 1 420 ? 108.670 104.844 121.356 1.00 75.32 399 MET A C 1
ATOM 3157 O O . MET A 1 420 ? 107.781 105.261 120.612 1.00 75.32 399 MET A O 1
ATOM 3162 N N . THR A 1 421 ? 108.412 104.272 122.525 1.00 75.34 400 THR A N 1
ATOM 3163 C CA . THR A 1 421 ? 107.041 104.139 122.990 1.00 75.34 400 THR A CA 1
ATOM 3164 C C . THR A 1 421 ? 106.555 105.457 123.575 1.00 75.34 400 THR A C 1
ATOM 3165 O O . THR A 1 421 ? 107.326 106.391 123.783 1.00 75.34 400 THR A O 1
ATOM 3169 N N . LEU A 1 422 ? 105.253 105.524 123.851 1.00 72.03 401 LEU A N 1
ATOM 3170 C CA . LEU A 1 422 ? 104.660 106.776 124.311 1.00 72.03 401 LEU A CA 1
ATOM 3171 C C . LEU A 1 422 ? 105.261 107.226 125.632 1.00 72.03 401 LEU A C 1
ATOM 3172 O O . LEU A 1 422 ? 105.567 108.405 125.817 1.00 72.03 401 LEU A O 1
ATOM 3177 N N . SER A 1 423 ? 105.431 106.299 126.571 1.00 74.00 402 SER A N 1
ATOM 3178 C CA . SER A 1 423 ? 105.907 106.682 127.893 1.00 74.00 402 SER A CA 1
ATOM 3179 C C . SER A 1 423 ? 107.318 107.248 127.831 1.00 74.00 402 SER A C 1
ATOM 3180 O O . SER A 1 423 ? 107.632 108.229 128.507 1.00 74.00 402 SER A O 1
ATOM 3183 N N . GLN A 1 424 ? 108.186 106.645 127.024 1.00 71.56 403 GLN A N 1
ATOM 3184 C CA . GLN A 1 424 ? 109.533 107.184 126.885 1.00 71.56 403 GLN A CA 1
ATOM 3185 C C . GLN A 1 424 ? 109.507 108.574 126.266 1.00 71.56 403 GLN A C 1
ATOM 3186 O O . GLN A 1 424 ? 110.250 109.470 126.686 1.00 71.56 403 GLN A O 1
ATOM 3192 N N . LYS A 1 425 ? 108.651 108.778 125.267 1.00 67.33 404 LYS A N 1
ATOM 3193 C CA . LYS A 1 425 ? 108.537 110.098 124.668 1.00 67.33 404 LYS A CA 1
ATOM 3194 C C . LYS A 1 425 ? 108.040 111.123 125.673 1.00 67.33 404 LYS A C 1
ATOM 3195 O O . LYS A 1 425 ? 108.594 112.222 125.754 1.00 67.33 404 LYS A O 1
ATOM 3201 N N . LEU A 1 426 ? 107.027 110.776 126.466 1.00 60.69 405 LEU A N 1
ATOM 3202 C CA . LEU A 1 426 ? 106.512 111.702 127.462 1.00 60.69 405 LEU A CA 1
ATOM 3203 C C . LEU A 1 426 ? 107.517 111.971 128.565 1.00 60.69 405 LEU A C 1
ATOM 3204 O O . LEU A 1 426 ? 107.527 113.069 129.120 1.00 60.69 405 LEU A O 1
ATOM 3209 N N . CYS A 1 427 ? 108.345 110.990 128.911 1.00 60.83 406 CYS A N 1
ATOM 3210 C CA . CYS A 1 427 ? 109.343 111.182 129.954 1.00 60.83 406 CYS A CA 1
ATOM 3211 C C . CYS A 1 427 ? 110.520 112.000 129.445 1.00 60.83 406 CYS A C 1
ATOM 3212 O O . CYS A 1 427 ? 111.221 112.649 130.225 1.00 60.83 406 CYS A O 1
ATOM 3215 N N . SER A 1 428 ? 110.765 111.975 128.140 1.00 57.91 407 SER A N 1
ATOM 3216 C CA . SER A 1 428 ? 111.832 112.808 127.601 1.00 57.91 407 SER A CA 1
ATOM 3217 C C . SER A 1 428 ? 111.443 114.281 127.591 1.00 57.91 407 SER A C 1
ATOM 3218 O O . SER A 1 428 ? 112.308 115.146 127.453 1.00 57.91 407 SER A O 1
ATOM 3221 N N . CYS A 1 429 ? 110.151 114.578 127.725 1.00 51.68 408 CYS A N 1
ATOM 3222 C CA . CYS A 1 429 ? 109.675 115.955 127.737 1.00 51.68 408 CYS A CA 1
ATOM 3223 C C . CYS A 1 429 ? 109.877 116.660 129.069 1.00 51.68 408 CYS A C 1
ATOM 3224 O O . CYS A 1 429 ? 109.552 117.845 129.166 1.00 51.68 408 CYS A O 1
ATOM 3227 N N . LEU A 1 430 ? 110.367 115.985 130.101 1.00 47.29 409 LEU A N 1
ATOM 3228 C CA . LEU A 1 430 ? 110.580 116.680 131.362 1.00 47.29 409 LEU A CA 1
ATOM 3229 C C . LEU A 1 430 ? 111.688 117.717 131.279 1.00 47.29 409 LEU A C 1
ATOM 3230 O O . LEU A 1 430 ? 111.801 118.552 132.178 1.00 47.29 409 LEU A O 1
ATOM 3235 N N . LEU A 1 431 ? 112.508 117.681 130.240 1.00 45.05 410 LEU A N 1
ATOM 3236 C CA . LEU A 1 431 ? 113.390 118.787 129.906 1.00 45.05 410 LEU A CA 1
ATOM 3237 C C . LEU A 1 431 ? 112.630 119.675 128.938 1.00 45.05 410 LEU A C 1
ATOM 3238 O O . LEU A 1 431 ? 112.306 119.249 127.830 1.00 45.05 410 LEU A O 1
ATOM 3243 N N . SER A 1 432 ? 112.342 120.904 129.348 1.00 37.64 411 SER A N 1
ATOM 3244 C CA . SER A 1 432 ? 111.448 121.743 128.565 1.00 37.64 411 SER A CA 1
ATOM 3245 C C . SER A 1 432 ? 111.983 121.998 127.166 1.00 37.64 411 SER A C 1
ATOM 3246 O O . SER A 1 432 ? 111.208 122.049 126.205 1.00 37.64 411 SER A O 1
ATOM 3249 N N . ASN A 1 433 ? 113.297 122.145 127.025 1.00 37.79 412 ASN A N 1
ATOM 3250 C CA . ASN A 1 433 ? 113.893 122.383 125.719 1.00 37.79 412 ASN A CA 1
ATOM 3251 C C . ASN A 1 433 ? 113.708 121.216 124.769 1.00 37.79 412 ASN A C 1
ATOM 3252 O O . ASN A 1 433 ? 113.850 121.396 123.560 1.00 37.79 412 ASN A O 1
ATOM 3257 N N . VAL A 1 434 ? 113.428 120.027 125.281 1.00 38.84 413 VAL A N 1
ATOM 3258 C CA . VAL A 1 434 ? 113.155 118.879 124.431 1.00 38.84 413 VAL A CA 1
ATOM 3259 C C . VAL A 1 434 ? 111.672 118.751 124.147 1.00 38.84 413 VAL A C 1
ATOM 3260 O O . VAL A 1 434 ? 111.277 118.333 123.057 1.00 38.84 413 VAL A O 1
ATOM 3264 N N . ALA A 1 435 ? 110.829 119.092 125.115 1.00 37.72 414 ALA A N 1
ATOM 3265 C CA . ALA A 1 435 ? 109.402 119.134 124.854 1.00 37.72 414 ALA A CA 1
ATOM 3266 C C . ALA A 1 435 ? 109.057 120.163 123.803 1.00 37.72 414 ALA A C 1
ATOM 3267 O O . ALA A 1 435 ? 108.061 119.999 123.101 1.00 37.72 414 ALA A O 1
ATOM 3269 N N . MET A 1 436 ? 109.836 121.230 123.696 1.00 37.30 415 MET A N 1
ATOM 3270 C CA . MET A 1 436 ? 109.615 122.190 122.624 1.00 37.30 415 MET A CA 1
ATOM 3271 C C . MET A 1 436 ? 110.028 121.634 121.273 1.00 37.30 415 MET A C 1
ATOM 3272 O O . MET A 1 436 ? 109.350 121.870 120.273 1.00 37.30 415 MET A O 1
ATOM 3277 N N . ALA A 1 437 ? 111.149 120.921 121.213 1.00 39.30 416 ALA A N 1
ATOM 3278 C CA . ALA A 1 437 ? 111.628 120.413 119.936 1.00 39.30 416 ALA A CA 1
ATOM 3279 C C . ALA A 1 437 ? 110.736 119.302 119.409 1.00 39.30 416 ALA A C 1
ATOM 3280 O O . ALA A 1 437 ? 110.460 119.240 118.207 1.00 39.30 416 ALA A O 1
ATOM 3282 N N . MET A 1 438 ? 110.267 118.411 120.274 1.00 44.13 417 MET A N 1
ATOM 3283 C CA . MET A 1 438 ? 109.355 117.405 119.756 1.00 44.13 417 MET A CA 1
ATOM 3284 C C . MET A 1 438 ? 108.006 117.984 119.381 1.00 44.13 417 MET A C 1
ATOM 3285 O O . MET A 1 438 ? 107.191 117.274 118.795 1.00 44.13 417 MET A O 1
ATOM 3290 N N . GLY A 1 439 ? 107.744 119.241 119.698 1.00 39.89 418 GLY A N 1
ATOM 3291 C CA . GLY A 1 439 ? 106.538 119.880 119.220 1.00 39.89 418 GLY A CA 1
ATOM 3292 C C . GLY A 1 439 ? 106.792 120.692 117.972 1.00 39.89 418 GLY A C 1
ATOM 3293 O O . GLY A 1 439 ? 105.884 120.931 117.180 1.00 39.89 418 GLY A O 1
ATOM 3294 N N . ALA A 1 440 ? 108.022 121.150 117.807 1.00 40.53 419 ALA A N 1
ATOM 3295 C CA . ALA A 1 440 ? 108.422 121.809 116.574 1.00 40.53 419 ALA A CA 1
ATOM 3296 C C . ALA A 1 440 ? 108.654 120.825 115.444 1.00 40.53 419 ALA A C 1
ATOM 3297 O O . ALA A 1 440 ? 108.717 121.236 114.287 1.00 40.53 419 ALA A O 1
ATOM 3299 N N . GLN A 1 441 ? 108.826 119.547 115.761 1.00 46.88 420 GLN A N 1
ATOM 3300 C CA . GLN A 1 441 ? 108.848 118.511 114.737 1.00 46.88 420 GLN A CA 1
ATOM 3301 C C . GLN A 1 441 ? 107.454 118.227 114.194 1.00 46.88 420 GLN A C 1
ATOM 3302 O O . GLN A 1 441 ? 107.276 118.076 112.982 1.00 46.88 420 GLN A O 1
ATOM 3308 N N . LEU A 1 442 ? 106.454 118.147 115.071 1.00 47.90 421 LEU A N 1
ATOM 3309 C CA . LEU A 1 442 ? 105.094 117.901 114.615 1.00 47.90 421 LEU A CA 1
ATOM 3310 C C . LEU A 1 442 ? 104.609 118.994 113.683 1.00 47.90 421 LEU A C 1
ATOM 3311 O O . LEU A 1 442 ? 103.810 118.729 112.785 1.00 47.90 421 LEU A O 1
ATOM 3316 N N . ILE A 1 443 ? 105.052 120.234 113.887 1.00 48.34 422 ILE A N 1
ATOM 3317 C CA . ILE A 1 443 ? 104.654 121.311 112.987 1.00 48.34 422 ILE A CA 1
ATOM 3318 C C . ILE A 1 443 ? 105.215 121.110 111.593 1.00 48.34 422 ILE A C 1
ATOM 3319 O O . ILE A 1 443 ? 104.730 121.733 110.644 1.00 48.34 422 ILE A O 1
ATOM 3324 N N . GLY A 1 444 ? 106.204 120.242 111.429 1.00 49.89 423 GLY A N 1
ATOM 3325 C CA . GLY A 1 444 ? 106.664 119.898 110.101 1.00 49.89 423 GLY A CA 1
ATOM 3326 C C . GLY A 1 444 ? 105.975 118.655 109.588 1.00 49.89 423 GLY A C 1
ATOM 3327 O O . GLY A 1 444 ? 105.619 118.563 108.414 1.00 49.89 423 GLY A O 1
ATOM 3328 N N . LYS A 1 445 ? 105.775 117.690 110.482 1.00 52.09 424 LYS A N 1
ATOM 3329 C CA . LYS A 1 445 ? 105.127 116.442 110.101 1.00 52.09 424 LYS A CA 1
ATOM 3330 C C . LYS A 1 445 ? 103.661 116.628 109.756 1.00 52.09 424 LYS A C 1
ATOM 3331 O O . LYS A 1 445 ? 103.091 115.772 109.081 1.00 52.09 424 LYS A O 1
ATOM 3337 N N . PHE A 1 446 ? 103.032 117.702 110.222 1.00 58.02 425 PHE A N 1
ATOM 3338 C CA . PHE A 1 446 ? 101.691 118.070 109.789 1.00 58.02 425 PHE A CA 1
ATOM 3339 C C . PHE A 1 446 ? 101.701 118.968 108.571 1.00 58.02 425 PHE A C 1
ATOM 3340 O O . PHE A 1 446 ? 100.818 118.860 107.722 1.00 58.02 425 PHE A O 1
ATOM 3348 N N . GLU A 1 447 ? 102.672 119.864 108.487 1.00 60.45 426 GLU A N 1
ATOM 3349 C CA . GLU A 1 447 ? 102.766 120.801 107.385 1.00 60.45 426 GLU A CA 1
ATOM 3350 C C . GLU A 1 447 ? 103.161 120.111 106.088 1.00 60.45 426 GLU A C 1
ATOM 3351 O O . GLU A 1 447 ? 102.878 120.635 105.008 1.00 60.45 426 GLU A O 1
ATOM 3357 N N . ALA A 1 448 ? 103.809 118.952 106.169 1.00 57.67 427 ALA A N 1
ATOM 3358 C CA . ALA A 1 448 ? 104.156 118.157 105.002 1.00 57.67 427 ALA A CA 1
ATOM 3359 C C . ALA A 1 448 ? 103.057 117.189 104.614 1.00 57.67 427 ALA A C 1
ATOM 3360 O O . ALA A 1 448 ? 103.326 116.198 103.933 1.00 57.67 427 ALA A O 1
ATOM 3362 N N . LYS A 1 449 ? 101.834 117.439 105.049 1.00 61.15 428 LYS A N 1
ATOM 3363 C CA . LYS A 1 449 ? 100.718 116.593 104.673 1.00 61.15 428 LYS A CA 1
ATOM 3364 C C . LYS A 1 449 ? 99.490 117.373 104.255 1.00 61.15 428 LYS A C 1
ATOM 3365 O O . LYS A 1 449 ? 98.538 116.760 103.768 1.00 61.15 428 LYS A O 1
ATOM 3371 N N . GLY A 1 450 ? 99.466 118.687 104.427 1.00 63.36 429 GLY A N 1
ATOM 3372 C CA . GLY A 1 450 ? 98.313 119.489 104.100 1.00 63.36 429 GLY A CA 1
ATOM 3373 C C . GLY A 1 450 ? 97.426 119.838 105.274 1.00 63.36 429 GLY A C 1
ATOM 3374 O O . GLY A 1 450 ? 96.645 120.789 105.168 1.00 63.36 429 GLY A O 1
ATOM 3375 N N . MET A 1 451 ? 97.516 119.114 106.389 1.00 69.26 430 MET A N 1
ATOM 3376 C CA . MET A 1 451 ? 96.699 119.486 107.536 1.00 69.26 430 MET A CA 1
ATOM 3377 C C . MET A 1 451 ? 97.190 120.789 108.155 1.00 69.26 430 MET A C 1
ATOM 3378 O O . MET A 1 451 ? 96.496 121.805 108.084 1.00 69.26 430 MET A O 1
ATOM 3383 N N . GLY A 1 452 ? 98.390 120.790 108.735 1.00 64.72 431 GLY A N 1
ATOM 3384 C CA . GLY A 1 452 ? 98.871 122.048 109.259 1.00 64.72 431 GLY A CA 1
ATOM 3385 C C . GLY A 1 452 ? 98.146 122.513 110.502 1.00 64.72 431 GLY A C 1
ATOM 3386 O O . GLY A 1 452 ? 97.245 123.340 110.380 1.00 64.72 431 GLY A O 1
ATOM 3387 N N . ILE A 1 453 ? 98.536 122.043 111.686 1.00 59.91 432 ILE A N 1
ATOM 3388 C CA . ILE A 1 453 ? 97.731 121.972 112.909 1.00 59.91 432 ILE A CA 1
ATOM 3389 C C . ILE A 1 453 ? 96.683 123.073 113.070 1.00 59.91 432 ILE A C 1
ATOM 3390 O O . ILE A 1 453 ? 96.968 124.258 112.875 1.00 59.91 432 ILE A O 1
ATOM 3395 N N . GLN A 1 454 ? 95.445 122.679 113.419 1.00 61.23 433 GLN A N 1
ATOM 3396 C CA . GLN A 1 454 ? 94.283 123.550 113.245 1.00 61.23 433 GLN A CA 1
ATOM 3397 C C . GLN A 1 454 ? 93.314 123.471 114.432 1.00 61.23 433 GLN A C 1
ATOM 3398 O O . GLN A 1 454 ? 92.095 123.420 114.242 1.00 61.23 433 GLN A O 1
ATOM 3404 N N . TRP A 1 455 ? 93.830 123.438 115.660 1.00 56.27 434 TRP A N 1
ATOM 3405 C CA . TRP A 1 455 ? 93.012 123.459 116.882 1.00 56.27 434 TRP A CA 1
ATOM 3406 C C . TRP A 1 455 ? 92.081 122.275 117.080 1.00 56.27 434 TRP A C 1
ATOM 3407 O O . TRP A 1 455 ? 91.614 122.034 118.196 1.00 56.27 434 TRP A O 1
ATOM 3418 N N . ARG A 1 456 ? 91.802 121.531 116.030 1.00 65.74 435 ARG A N 1
ATOM 3419 C CA . ARG A 1 456 ? 90.830 120.459 116.091 1.00 65.74 435 ARG A CA 1
ATOM 3420 C C . ARG A 1 456 ? 91.494 119.107 115.968 1.00 65.74 435 ARG A C 1
ATOM 3421 O O . ARG A 1 456 ? 90.803 118.085 115.920 1.00 65.74 435 ARG A O 1
ATOM 3429 N N . ASP A 1 457 ? 92.818 119.087 115.925 1.00 69.51 436 ASP A N 1
ATOM 3430 C CA . ASP A 1 457 ? 93.625 117.883 115.947 1.00 69.51 436 ASP A CA 1
ATOM 3431 C C . ASP A 1 457 ? 94.553 117.886 117.153 1.00 69.51 436 ASP A C 1
ATOM 3432 O O . ASP A 1 457 ? 95.603 117.245 117.134 1.00 69.51 436 ASP A O 1
ATOM 3437 N N . LEU A 1 458 ? 94.197 118.627 118.203 1.00 61.91 437 LEU A N 1
ATOM 3438 C CA . LEU A 1 458 ? 95.035 118.624 119.395 1.00 61.91 437 LEU A CA 1
ATOM 3439 C C . LEU A 1 458 ? 95.158 117.225 119.970 1.00 61.91 437 LEU A C 1
ATOM 3440 O O . LEU A 1 458 ? 96.173 116.890 120.585 1.00 61.91 437 LEU A O 1
ATOM 3445 N N . LEU A 1 459 ? 94.140 116.392 119.779 1.00 63.93 438 LEU A N 1
ATOM 3446 C CA . LEU A 1 459 ? 94.153 115.057 120.352 1.00 63.93 438 LEU A CA 1
ATOM 3447 C C . LEU A 1 459 ? 94.440 113.973 119.327 1.00 63.93 438 LEU A C 1
ATOM 3448 O O . LEU A 1 459 ? 94.979 112.923 119.691 1.00 63.93 438 LEU A O 1
ATOM 3453 N N . SER A 1 460 ? 94.111 114.204 118.069 1.00 67.34 439 SER A N 1
ATOM 3454 C CA . SER A 1 460 ? 94.255 113.177 117.047 1.00 67.34 439 SER A CA 1
ATOM 3455 C C . SER A 1 460 ? 95.724 112.921 116.749 1.00 67.34 439 SER A C 1
ATOM 3456 O O . SER A 1 460 ? 96.453 113.864 116.425 1.00 67.34 439 SER A O 1
ATOM 3459 N N . PRO A 1 461 ? 96.192 111.683 116.828 1.00 68.55 440 PRO A N 1
ATOM 3460 C CA . PRO A 1 461 ? 97.596 111.387 116.521 1.00 68.55 440 PRO A CA 1
ATOM 3461 C C . PRO A 1 461 ? 97.983 111.739 115.096 1.00 68.55 440 PRO A C 1
ATOM 3462 O O . PRO A 1 461 ? 97.159 112.243 114.331 1.00 68.55 440 PRO A O 1
ATOM 3466 N N . VAL A 1 462 ? 99.235 111.488 114.727 1.00 71.20 441 VAL A N 1
ATOM 3467 C CA . VAL A 1 462 ? 99.723 111.958 113.438 1.00 71.20 441 VAL A CA 1
ATOM 3468 C C . VAL A 1 462 ? 99.269 111.046 112.307 1.00 71.20 441 VAL A C 1
ATOM 3469 O O . VAL A 1 462 ? 98.478 111.462 111.454 1.00 71.20 441 VAL A O 1
ATOM 3473 N N . ASN A 1 463 ? 99.757 109.802 112.271 1.00 78.32 442 ASN A N 1
ATOM 3474 C CA . ASN A 1 463 ? 99.458 109.022 111.078 1.00 78.32 442 ASN A CA 1
ATOM 3475 C C . ASN A 1 463 ? 98.166 108.228 111.164 1.00 78.32 442 ASN A C 1
ATOM 3476 O O . ASN A 1 463 ? 97.124 108.674 110.676 1.00 78.32 442 ASN A O 1
ATOM 3481 N N . VAL A 1 464 ? 98.224 107.046 111.773 1.00 82.68 443 VAL A N 1
ATOM 3482 C CA . VAL A 1 464 ? 97.037 106.320 112.205 1.00 82.68 443 VAL A CA 1
ATOM 3483 C C . VAL A 1 464 ? 97.390 105.535 113.458 1.00 82.68 443 VAL A C 1
ATOM 3484 O O . VAL A 1 464 ? 96.512 105.060 114.186 1.00 82.68 443 VAL A O 1
ATOM 3488 N N . ASP A 1 465 ? 98.688 105.383 113.704 1.00 84.92 444 ASP A N 1
ATOM 3489 C CA . ASP A 1 465 ? 99.189 104.381 114.627 1.00 84.92 444 ASP A CA 1
ATOM 3490 C C . ASP A 1 465 ? 100.165 104.915 115.660 1.00 84.92 444 ASP A C 1
ATOM 3491 O O . ASP A 1 465 ? 100.447 104.209 116.634 1.00 84.92 444 ASP A O 1
ATOM 3496 N N . ASP A 1 466 ? 100.705 106.114 115.474 1.00 80.28 445 ASP A N 1
ATOM 3497 C CA . ASP A 1 466 ? 101.624 106.722 116.425 1.00 80.28 445 ASP A CA 1
ATOM 3498 C C . ASP A 1 466 ? 100.820 107.654 117.314 1.00 80.28 445 ASP A C 1
ATOM 3499 O O . ASP A 1 466 ? 100.540 108.792 116.927 1.00 80.28 445 ASP A O 1
ATOM 3504 N N . ASP A 1 467 ? 100.456 107.175 118.500 1.00 79.45 446 ASP A N 1
ATOM 3505 C CA . ASP A 1 467 ? 99.540 107.894 119.383 1.00 79.45 446 ASP A CA 1
ATOM 3506 C C . ASP A 1 467 ? 100.321 108.915 120.198 1.00 79.45 446 ASP A C 1
ATOM 3507 O O . ASP A 1 467 ? 100.578 108.714 121.385 1.00 79.45 446 ASP A O 1
ATOM 3512 N N . PHE A 1 468 ? 100.683 110.023 119.558 1.00 68.34 447 PHE A N 1
ATOM 3513 C CA . PHE A 1 468 ? 101.330 111.147 120.219 1.00 68.34 447 PHE A CA 1
ATOM 3514 C C . PHE A 1 468 ? 100.870 112.440 119.575 1.00 68.34 447 PHE A C 1
ATOM 3515 O O . PHE A 1 468 ? 101.403 112.847 118.541 1.00 68.34 447 PHE A O 1
ATOM 3523 N N . CYS A 1 469 ? 99.889 113.092 120.174 1.00 60.80 448 CYS A N 1
ATOM 3524 C CA . CYS A 1 469 ? 99.265 114.245 119.560 1.00 60.80 448 CYS A CA 1
ATOM 3525 C C . CYS A 1 469 ? 100.049 115.517 119.856 1.00 60.80 448 CYS A C 1
ATOM 3526 O O . CYS A 1 469 ? 101.196 115.485 120.295 1.00 60.80 448 CYS A O 1
ATOM 3529 N N . PHE A 1 470 ? 99.431 116.644 119.566 1.00 50.44 449 PHE A N 1
ATOM 3530 C CA . PHE A 1 470 ? 99.975 117.963 119.869 1.00 50.44 449 PHE A CA 1
ATOM 3531 C C . PHE A 1 470 ? 99.412 118.528 121.085 1.00 50.44 449 PHE A C 1
ATOM 3532 O O . PHE A 1 470 ? 99.641 119.688 121.368 1.00 50.44 449 PHE A O 1
ATOM 3540 N N . GLY A 1 471 ? 98.622 117.783 121.840 1.00 49.62 450 GLY A N 1
ATOM 3541 C CA . GLY A 1 471 ? 98.116 118.303 123.088 1.00 49.62 450 GLY A CA 1
ATOM 3542 C C . GLY A 1 471 ? 99.067 117.969 124.206 1.00 49.62 450 GLY A C 1
ATOM 3543 O O . GLY A 1 471 ? 99.241 118.747 125.144 1.00 49.62 450 GLY A O 1
ATOM 3544 N N . GLN A 1 472 ? 99.694 116.810 124.106 1.00 51.14 451 GLN A N 1
ATOM 3545 C CA . GLN A 1 472 ? 100.647 116.363 125.101 1.00 51.14 451 GLN A CA 1
ATOM 3546 C C . GLN A 1 472 ? 101.977 117.082 124.999 1.00 51.14 451 GLN A C 1
ATOM 3547 O O . GLN A 1 472 ? 102.855 116.842 125.826 1.00 51.14 451 GLN A O 1
ATOM 3553 N N . VAL A 1 473 ? 102.165 117.924 123.993 1.00 43.08 452 VAL A N 1
ATOM 3554 C CA . VAL A 1 473 ? 103.299 118.835 123.981 1.00 43.08 452 VAL A CA 1
ATOM 3555 C C . VAL A 1 473 ? 103.003 120.077 124.797 1.00 43.08 452 VAL A C 1
ATOM 3556 O O . VAL A 1 473 ? 103.794 120.470 125.655 1.00 43.08 452 VAL A O 1
ATOM 3560 N N . LEU A 1 474 ? 101.854 120.705 124.558 1.00 38.47 453 LEU A N 1
ATOM 3561 C CA . LEU A 1 474 ? 101.471 121.875 125.339 1.00 38.47 453 LEU A CA 1
ATOM 3562 C C . LEU A 1 474 ? 101.304 121.522 126.809 1.00 38.47 453 LEU A C 1
ATOM 3563 O O . LEU A 1 474 ? 101.715 122.283 127.692 1.00 38.47 453 LEU A O 1
ATOM 3568 N N . GLY A 1 475 ? 100.693 120.377 127.096 1.00 37.27 454 GLY A N 1
ATOM 3569 C CA . GLY A 1 475 ? 100.556 119.956 128.473 1.00 37.27 454 GLY A CA 1
ATOM 3570 C C . GLY A 1 475 ? 101.872 119.731 129.171 1.00 37.27 454 GLY A C 1
ATOM 3571 O O . GLY A 1 475 ? 102.034 120.161 130.312 1.00 37.27 454 GLY A O 1
ATOM 3572 N N . MET A 1 476 ? 102.818 119.080 128.514 1.00 39.80 455 MET A N 1
ATOM 3573 C CA . MET A 1 476 ? 104.125 118.854 129.101 1.00 39.80 455 MET A CA 1
ATOM 3574 C C . MET A 1 476 ? 104.957 120.120 129.175 1.00 39.80 455 MET A C 1
ATOM 3575 O O . MET A 1 476 ? 105.911 120.174 129.954 1.00 39.80 455 MET A O 1
ATOM 3580 N N . LEU A 1 477 ? 104.646 121.122 128.365 1.00 34.84 456 LEU A N 1
ATOM 3581 C CA . LEU A 1 477 ? 105.283 122.418 128.508 1.00 34.84 456 LEU A CA 1
ATOM 3582 C C . LEU A 1 477 ? 104.757 123.182 129.703 1.00 34.84 456 LEU A C 1
ATOM 3583 O O . LEU A 1 477 ? 105.533 123.843 130.393 1.00 34.84 456 LEU A O 1
ATOM 3588 N N . LEU A 1 478 ? 103.458 123.114 129.966 1.00 34.05 457 LEU A N 1
ATOM 3589 C CA . LEU A 1 478 ? 102.883 123.787 131.123 1.00 34.05 457 LEU A CA 1
ATOM 3590 C C . LEU A 1 478 ? 102.977 122.977 132.403 1.00 34.05 457 LEU A C 1
ATOM 3591 O O . LEU A 1 478 ? 102.605 123.483 133.459 1.00 34.05 457 LEU A O 1
ATOM 3596 N N . LEU A 1 479 ? 103.423 121.731 132.339 1.00 34.32 458 LEU A N 1
ATOM 3597 C CA . LEU A 1 479 ? 103.681 120.966 133.550 1.00 34.32 458 LEU A CA 1
ATOM 3598 C C . LEU A 1 479 ? 105.077 121.208 134.097 1.00 34.32 458 LEU A C 1
ATOM 3599 O O . LEU A 1 479 ? 105.278 121.206 135.315 1.00 34.32 458 LEU A O 1
ATOM 3604 N N . ASP A 1 480 ? 106.055 121.398 133.215 1.00 37.98 459 ASP A N 1
ATOM 3605 C CA . ASP A 1 480 ? 107.412 121.681 133.658 1.00 37.98 459 ASP A CA 1
ATOM 3606 C C . ASP A 1 480 ? 107.511 123.039 134.332 1.00 37.98 459 ASP A C 1
ATOM 3607 O O . ASP A 1 480 ? 108.357 123.230 135.206 1.00 37.98 459 ASP A O 1
ATOM 3612 N N . SER A 1 481 ? 106.656 123.986 133.960 1.00 33.77 460 SER A N 1
ATOM 3613 C CA . SER A 1 481 ? 106.618 125.257 134.668 1.00 33.77 460 SER A CA 1
ATOM 3614 C C . SER A 1 481 ? 106.329 125.048 136.148 1.00 33.77 460 SER A C 1
ATOM 3615 O O . SER A 1 481 ? 107.034 125.577 137.012 1.00 33.77 460 SER A O 1
ATOM 3618 N N . VAL A 1 482 ? 105.303 124.258 136.462 1.00 32.97 461 VAL A N 1
ATOM 3619 C CA . VAL A 1 482 ? 104.960 124.005 137.857 1.00 32.97 461 VAL A CA 1
ATOM 3620 C C . VAL A 1 482 ? 106.022 123.146 138.526 1.00 32.97 461 VAL A C 1
ATOM 3621 O O . VAL A 1 482 ? 106.395 123.379 139.683 1.00 32.97 461 VAL A O 1
ATOM 3625 N N . LEU A 1 483 ? 106.525 122.140 137.821 1.00 34.62 462 LEU A N 1
ATOM 3626 C CA . LEU A 1 483 ? 107.544 121.286 138.405 1.00 34.62 462 LEU A CA 1
ATOM 3627 C C . LEU A 1 483 ? 108.843 122.037 138.663 1.00 34.62 462 LEU A C 1
ATOM 3628 O O . LEU A 1 483 ? 109.673 121.559 139.435 1.00 34.62 462 LEU A O 1
ATOM 3633 N N . TYR A 1 484 ? 109.048 123.188 138.032 1.00 34.86 463 TYR A N 1
ATOM 3634 C CA . TYR A 1 484 ? 110.193 124.035 138.339 1.00 34.86 463 TYR A CA 1
ATOM 3635 C C . TYR A 1 484 ? 109.893 125.051 139.424 1.00 34.86 463 TYR A C 1
ATOM 3636 O O . TYR A 1 484 ? 110.785 125.411 140.207 1.00 34.86 463 TYR A O 1
ATOM 3645 N N . GLY A 1 485 ? 108.662 125.546 139.468 1.00 31.56 464 GLY A N 1
ATOM 3646 C CA . GLY A 1 485 ? 108.272 126.395 140.574 1.00 31.56 464 GLY A CA 1
ATOM 3647 C C . GLY A 1 485 ? 108.404 125.682 141.901 1.00 31.56 464 GLY A C 1
ATOM 3648 O O . GLY A 1 485 ? 108.792 126.279 142.904 1.00 31.56 464 GLY A O 1
ATOM 3649 N N . LEU A 1 486 ? 108.096 124.390 141.923 1.00 32.97 465 LEU A N 1
ATOM 3650 C CA . LEU A 1 486 ? 108.233 123.623 143.154 1.00 32.97 465 LEU A CA 1
ATOM 3651 C C . LEU A 1 486 ? 109.680 123.419 143.573 1.00 32.97 465 LEU A C 1
ATOM 3652 O O . LEU A 1 486 ? 109.930 123.120 144.739 1.00 32.97 465 LEU A O 1
ATOM 3657 N N . VAL A 1 487 ? 110.640 123.559 142.665 1.00 31.02 466 VAL A N 1
ATOM 3658 C CA . VAL A 1 487 ? 112.034 123.469 143.081 1.00 31.02 466 VAL A CA 1
ATOM 3659 C C . VAL A 1 487 ? 112.548 124.823 143.544 1.00 31.02 466 VAL A C 1
ATOM 3660 O O . VAL A 1 487 ? 113.336 124.908 144.492 1.00 31.02 466 VAL A O 1
ATOM 3664 N N . THR A 1 488 ? 112.140 125.906 142.881 1.00 32.69 467 THR A N 1
ATOM 3665 C CA . THR A 1 488 ? 112.582 127.207 143.372 1.00 32.69 467 THR A CA 1
ATOM 3666 C C . THR A 1 488 ? 111.970 127.519 144.731 1.00 32.69 467 THR A C 1
ATOM 3667 O O . THR A 1 488 ? 112.648 128.059 145.605 1.00 32.69 467 THR A O 1
ATOM 3671 N N . TRP A 1 489 ? 110.707 127.160 144.950 1.00 38.10 468 TRP A N 1
ATOM 3672 C CA . TRP A 1 489 ? 110.069 127.479 146.218 1.00 38.10 468 TRP A CA 1
ATOM 3673 C C . TRP A 1 489 ? 110.676 126.713 147.371 1.00 38.10 468 TRP A C 1
ATOM 3674 O O . TRP A 1 489 ? 110.530 127.128 148.520 1.00 38.10 468 TRP A O 1
ATOM 3685 N N . TYR A 1 490 ? 111.349 125.608 147.095 1.00 38.14 469 TYR A N 1
ATOM 3686 C CA . TYR A 1 490 ? 112.012 124.837 148.133 1.00 38.14 469 TYR A CA 1
ATOM 3687 C C . TYR A 1 490 ? 113.447 125.287 148.344 1.00 38.14 469 TYR A C 1
ATOM 3688 O O . TYR A 1 490 ? 113.893 125.419 149.485 1.00 38.14 469 TYR A O 1
ATOM 3697 N N . MET A 1 491 ? 114.185 125.543 147.273 1.00 38.24 470 MET A N 1
ATOM 3698 C CA . MET A 1 491 ? 115.560 125.976 147.443 1.00 38.24 470 MET A CA 1
ATOM 3699 C C . MET A 1 491 ? 115.668 127.414 147.916 1.00 38.24 470 MET A C 1
ATOM 3700 O O . MET A 1 491 ? 116.720 127.802 148.425 1.00 38.24 470 MET A O 1
ATOM 3705 N N . GLU A 1 492 ? 114.631 128.226 147.737 1.00 39.38 471 GLU A N 1
ATOM 3706 C CA . GLU A 1 492 ? 114.652 129.580 148.267 1.00 39.38 471 GLU A CA 1
ATOM 3707 C C . GLU A 1 492 ? 114.346 129.605 149.751 1.00 39.38 471 GLU A C 1
ATOM 3708 O O . GLU A 1 492 ? 114.671 130.582 150.424 1.00 39.38 471 GLU A O 1
ATOM 3714 N N . ALA A 1 493 ? 113.747 128.541 150.277 1.00 38.65 472 ALA A N 1
ATOM 3715 C CA . ALA A 1 493 ? 113.367 128.478 151.674 1.00 38.65 472 ALA A CA 1
ATOM 3716 C C . ALA A 1 493 ? 114.296 127.638 152.529 1.00 38.65 472 ALA A C 1
ATOM 3717 O O . ALA A 1 493 ? 114.436 127.933 153.714 1.00 38.65 472 ALA A O 1
ATOM 3719 N N . VAL A 1 494 ? 114.939 126.616 151.973 1.00 38.97 473 VAL A N 1
ATOM 3720 C CA . VAL A 1 494 ? 115.815 125.766 152.757 1.00 38.97 473 VAL A CA 1
ATOM 3721 C C . VAL A 1 494 ? 117.290 126.107 152.580 1.00 38.97 473 VAL A C 1
ATOM 3722 O O . VAL A 1 494 ? 118.075 125.895 153.508 1.00 38.97 473 VAL A O 1
ATOM 3726 N N . PHE A 1 495 ? 117.693 126.648 151.442 1.00 39.28 474 PHE A N 1
ATOM 3727 C CA . PHE A 1 495 ? 119.084 127.018 151.200 1.00 39.28 474 PHE A CA 1
ATOM 3728 C C . PHE A 1 495 ? 119.116 128.480 150.794 1.00 39.28 474 PHE A C 1
ATOM 3729 O O . PHE A 1 495 ? 119.441 128.814 149.651 1.00 39.28 474 PHE A O 1
ATOM 3737 N N . PRO A 1 496 ? 118.800 129.386 151.720 1.00 40.28 475 PRO A N 1
ATOM 3738 C CA . PRO A 1 496 ? 118.524 130.768 151.320 1.00 40.28 475 PRO A CA 1
ATOM 3739 C C . PRO A 1 496 ? 119.746 131.515 150.862 1.00 40.28 475 PRO A C 1
ATOM 3740 O O . PRO A 1 496 ? 119.619 132.534 150.174 1.00 40.28 475 PRO A O 1
ATOM 3744 N N . GLY A 1 497 ? 120.929 131.055 151.235 1.00 45.93 476 GLY A N 1
ATOM 3745 C CA . GLY A 1 497 ? 122.137 131.764 150.891 1.00 45.93 476 GLY A CA 1
ATOM 3746 C C . GLY A 1 497 ? 122.939 132.137 152.113 1.00 45.93 476 GLY A C 1
ATOM 3747 O O . GLY A 1 497 ? 122.945 131.410 153.107 1.00 45.93 476 GLY A O 1
ATOM 3748 N N . GLN A 1 498 ? 123.617 133.275 152.054 1.00 51.84 477 GLN A N 1
ATOM 3749 C CA . GLN A 1 498 ? 124.481 133.706 153.139 1.00 51.84 477 GLN A CA 1
ATOM 3750 C C . GLN A 1 498 ? 123.773 134.600 154.136 1.00 51.84 477 GLN A C 1
ATOM 3751 O O . GLN A 1 498 ? 124.127 134.598 155.318 1.00 51.84 477 GLN A O 1
ATOM 3757 N N . PHE A 1 499 ? 122.764 135.338 153.692 1.00 49.79 478 PHE A N 1
ATOM 3758 C CA . PHE A 1 499 ? 122.122 136.352 154.511 1.00 49.79 478 PHE A CA 1
ATOM 3759 C C . PHE A 1 499 ? 120.809 135.890 155.122 1.00 49.79 478 PHE A C 1
ATOM 3760 O O . PHE A 1 499 ? 120.558 136.168 156.295 1.00 49.79 478 PHE A O 1
ATOM 3768 N N . GLY A 1 500 ? 119.972 135.179 154.377 1.00 49.26 479 GLY A N 1
ATOM 3769 C CA . GLY A 1 500 ? 118.706 134.724 154.907 1.00 49.26 479 GLY A CA 1
ATOM 3770 C C . GLY A 1 500 ? 118.905 133.710 156.017 1.00 49.26 479 GLY A C 1
ATOM 3771 O O . GLY A 1 500 ? 120.020 133.317 156.358 1.00 49.26 479 GLY A O 1
ATOM 3772 N N . VAL A 1 501 ? 117.796 133.287 156.603 1.00 46.11 480 VAL A N 1
ATOM 3773 C CA . VAL A 1 501 ? 117.796 132.308 157.688 1.00 46.11 480 VAL A CA 1
ATOM 3774 C C . VAL A 1 501 ? 117.107 131.041 157.196 1.00 46.11 480 VAL A C 1
ATOM 3775 O O . VAL A 1 501 ? 115.974 131.113 156.712 1.00 46.11 480 VAL A O 1
ATOM 3779 N N . PRO A 1 502 ? 117.761 129.885 157.253 1.00 47.44 481 PRO A N 1
ATOM 3780 C CA . PRO A 1 502 ? 117.157 128.668 156.703 1.00 47.44 481 PRO A CA 1
ATOM 3781 C C . PRO A 1 502 ? 115.949 128.185 157.479 1.00 47.44 481 PRO A C 1
ATOM 3782 O O . PRO A 1 502 ? 115.560 128.780 158.485 1.00 47.44 481 PRO A O 1
ATOM 3786 N N . GLN A 1 503 ? 115.344 127.114 156.993 1.00 51.93 482 GLN A N 1
ATOM 3787 C CA . GLN A 1 503 ? 114.200 126.456 157.599 1.00 51.93 482 GLN A CA 1
ATOM 3788 C C . GLN A 1 503 ? 114.447 124.959 157.616 1.00 51.93 482 GLN A C 1
ATOM 3789 O O . GLN A 1 503 ? 115.266 124.451 156.845 1.00 51.93 482 GLN A O 1
ATOM 3795 N N . PRO A 1 504 ? 113.781 124.225 158.504 1.00 56.46 483 PRO A N 1
ATOM 3796 C CA . PRO A 1 504 ? 113.967 122.773 158.530 1.00 56.46 483 PRO A CA 1
ATOM 3797 C C . PRO A 1 504 ? 113.495 122.141 157.232 1.00 56.46 483 PRO A C 1
ATOM 3798 O O . PRO A 1 504 ? 112.514 122.581 156.632 1.00 56.46 483 PRO A O 1
ATOM 3802 N N . TRP A 1 505 ? 114.180 121.072 156.819 1.00 60.45 484 TRP A N 1
ATOM 3803 C CA . TRP A 1 505 ? 113.924 120.493 155.507 1.00 60.45 484 TRP A CA 1
ATOM 3804 C C . TRP A 1 505 ? 112.526 119.916 155.392 1.00 60.45 484 TRP A C 1
ATOM 3805 O O . TRP A 1 505 ? 112.081 119.620 154.281 1.00 60.45 484 TRP A O 1
ATOM 3816 N N . TYR A 1 506 ? 111.824 119.754 156.506 1.00 61.27 485 TYR A N 1
ATOM 3817 C CA . TYR A 1 506 ? 110.468 119.217 156.525 1.00 61.27 485 TYR A CA 1
ATOM 3818 C C . TYR A 1 506 ? 109.438 120.306 156.771 1.00 61.27 485 TYR A C 1
ATOM 3819 O O . TYR A 1 506 ? 108.369 120.048 157.318 1.00 61.27 485 TYR A O 1
ATOM 3828 N N . PHE A 1 507 ? 109.734 121.537 156.374 1.00 56.85 486 PHE A N 1
ATOM 3829 C CA . PHE A 1 507 ? 108.916 122.676 156.755 1.00 56.85 486 PHE A CA 1
ATOM 3830 C C . PHE A 1 507 ? 107.532 122.686 156.126 1.00 56.85 486 PHE A C 1
ATOM 3831 O O . PHE A 1 507 ? 106.665 123.418 156.609 1.00 56.85 486 PHE A O 1
ATOM 3839 N N . PHE A 1 508 ? 107.289 121.912 155.071 1.00 60.16 487 PHE A N 1
ATOM 3840 C CA . PHE A 1 508 ? 105.979 121.896 154.435 1.00 60.16 487 PHE A CA 1
ATOM 3841 C C . PHE A 1 508 ? 105.029 120.913 155.094 1.00 60.16 487 PHE A C 1
ATOM 3842 O O . PHE A 1 508 ? 104.087 120.446 154.449 1.00 60.16 487 PHE A O 1
ATOM 3850 N N . ILE A 1 509 ? 105.259 120.586 156.361 1.00 66.62 488 ILE A N 1
ATOM 3851 C CA . ILE A 1 509 ? 104.417 119.650 157.089 1.00 66.62 488 ILE A CA 1
ATOM 3852 C C . ILE A 1 509 ? 103.572 120.422 158.088 1.00 66.62 488 ILE A C 1
ATOM 3853 O O . ILE A 1 509 ? 102.344 120.475 157.972 1.00 66.62 488 ILE A O 1
ATOM 3858 N N . MET A 1 510 ? 104.230 121.050 159.054 1.00 70.33 489 MET A N 1
ATOM 3859 C CA . MET A 1 510 ? 103.527 121.688 160.154 1.00 70.33 489 MET A CA 1
ATOM 3860 C C . MET A 1 510 ? 102.739 122.901 159.664 1.00 70.33 489 MET A C 1
ATOM 3861 O O . MET A 1 510 ? 103.222 123.659 158.821 1.00 70.33 489 MET A O 1
ATOM 3866 N N . PRO A 1 511 ? 101.530 123.103 160.160 1.00 72.09 490 PRO A N 1
ATOM 3867 C CA . PRO A 1 511 ? 100.691 124.220 159.713 1.00 72.09 490 PRO A CA 1
ATOM 3868 C C . PRO A 1 511 ? 100.909 125.494 160.525 1.00 72.09 490 PRO A C 1
ATOM 3869 O O . PRO A 1 511 ? 99.957 126.168 160.933 1.00 72.09 490 PRO A O 1
ATOM 3873 N N . SER A 1 512 ? 102.169 125.848 160.742 1.00 71.64 491 SER A N 1
ATOM 3874 C CA . SER A 1 512 ? 102.502 126.978 161.598 1.00 71.64 491 SER A CA 1
ATOM 3875 C C . SER A 1 512 ? 103.304 128.037 160.853 1.00 71.64 491 SER A C 1
ATOM 3876 O O . SER A 1 512 ? 103.005 129.227 160.940 1.00 71.64 491 SER A O 1
ATOM 3879 N N . ASN A 1 537 ? 120.554 148.227 190.068 1.00 58.98 516 ASN A N 1
ATOM 3880 C CA . ASN A 1 537 ? 121.764 148.297 190.877 1.00 58.98 516 ASN A CA 1
ATOM 3881 C C . ASN A 1 537 ? 122.149 149.738 191.160 1.00 58.98 516 ASN A C 1
ATOM 3882 O O . ASN A 1 537 ? 121.306 150.630 191.160 1.00 58.98 516 ASN A O 1
ATOM 3887 N N . GLU A 1 538 ? 123.432 149.959 191.422 1.00 56.98 517 GLU A N 1
ATOM 3888 C CA . GLU A 1 538 ? 123.965 151.297 191.613 1.00 56.98 517 GLU A CA 1
ATOM 3889 C C . GLU A 1 538 ? 124.767 151.776 190.418 1.00 56.98 517 GLU A C 1
ATOM 3890 O O . GLU A 1 538 ? 125.314 152.881 190.456 1.00 56.98 517 GLU A O 1
ATOM 3896 N N . TYR A 1 539 ? 124.861 150.968 189.370 1.00 50.78 518 TYR A N 1
ATOM 3897 C CA . TYR A 1 539 ? 125.503 151.343 188.123 1.00 50.78 518 TYR A CA 1
ATOM 3898 C C . TYR A 1 539 ? 124.522 151.879 187.097 1.00 50.78 518 TYR A C 1
ATOM 3899 O O . TYR A 1 539 ? 124.926 152.181 185.975 1.00 50.78 518 TYR A O 1
ATOM 3908 N N . PHE A 1 540 ? 123.252 152.002 187.455 1.00 44.96 519 PHE A N 1
ATOM 3909 C CA . PHE A 1 540 ? 122.198 152.404 186.541 1.00 44.96 519 PHE A CA 1
ATOM 3910 C C . PHE A 1 540 ? 121.663 153.758 186.969 1.00 44.96 519 PHE A C 1
ATOM 3911 O O . PHE A 1 540 ? 121.271 153.933 188.124 1.00 44.96 519 PHE A O 1
ATOM 3919 N N . GLU A 1 541 ? 121.634 154.708 186.048 1.00 43.81 520 GLU A N 1
ATOM 3920 C CA . GLU A 1 541 ? 121.179 156.037 186.406 1.00 43.81 520 GLU A CA 1
ATOM 3921 C C . GLU A 1 541 ? 119.654 156.042 186.482 1.00 43.81 520 GLU A C 1
ATOM 3922 O O . GLU A 1 541 ? 118.981 155.098 186.063 1.00 43.81 520 GLU A O 1
ATOM 3928 N N . ALA A 1 542 ? 119.098 157.105 187.050 1.00 49.33 521 ALA A N 1
ATOM 3929 C CA . ALA A 1 542 ? 117.657 157.249 187.182 1.00 49.33 521 ALA A CA 1
ATOM 3930 C C . ALA A 1 542 ? 117.067 157.711 185.856 1.00 49.33 521 ALA A C 1
ATOM 3931 O O . ALA A 1 542 ? 117.445 158.765 185.337 1.00 49.33 521 ALA A O 1
ATOM 3933 N N . GLU A 1 543 ? 116.129 156.934 185.328 1.00 53.49 522 GLU A N 1
ATOM 3934 C CA . GLU A 1 543 ? 115.560 157.215 184.022 1.00 53.49 522 GLU A CA 1
ATOM 3935 C C . GLU A 1 543 ? 114.749 158.507 184.058 1.00 53.49 522 GLU A C 1
ATOM 3936 O O . GLU A 1 543 ? 114.228 158.890 185.106 1.00 53.49 522 GLU A O 1
ATOM 3942 N N . PRO A 1 544 ? 114.631 159.202 182.930 1.00 56.59 523 PRO A N 1
ATOM 3943 C CA . PRO A 1 544 ? 113.920 160.483 182.923 1.00 56.59 523 PRO A CA 1
ATOM 3944 C C . PRO A 1 544 ? 112.443 160.330 183.249 1.00 56.59 523 PRO A C 1
ATOM 3945 O O . PRO A 1 544 ? 111.879 159.238 183.229 1.00 56.59 523 PRO A O 1
ATOM 3949 N N . GLU A 1 545 ? 111.821 161.460 183.574 1.00 67.50 524 GLU A N 1
ATOM 3950 C CA . GLU A 1 545 ? 110.409 161.508 183.927 1.00 67.50 524 GLU A CA 1
ATOM 3951 C C . GLU A 1 545 ? 109.547 162.269 182.932 1.00 67.50 524 GLU A C 1
ATOM 3952 O O . GLU A 1 545 ? 108.368 161.951 182.784 1.00 67.50 524 GLU A O 1
ATOM 3958 N N . ASP A 1 546 ? 110.100 163.273 182.262 1.00 68.64 525 ASP A N 1
ATOM 3959 C CA . ASP A 1 546 ? 109.333 164.003 181.264 1.00 68.64 525 ASP A CA 1
ATOM 3960 C C . ASP A 1 546 ? 109.016 163.123 180.063 1.00 68.64 525 ASP A C 1
ATOM 3961 O O . ASP A 1 546 ? 107.941 163.235 179.467 1.00 68.64 525 ASP A O 1
ATOM 3966 N N . LEU A 1 547 ? 109.939 162.246 179.702 1.00 55.99 526 LEU A N 1
ATOM 3967 C CA . LEU A 1 547 ? 109.923 161.537 178.435 1.00 55.99 526 LEU A CA 1
ATOM 3968 C C . LEU A 1 547 ? 109.131 160.242 178.553 1.00 55.99 526 LEU A C 1
ATOM 3969 O O . LEU A 1 547 ? 109.080 159.622 179.617 1.00 55.99 526 LEU A O 1
ATOM 3974 N N . VAL A 1 548 ? 108.505 159.839 177.450 1.00 47.64 527 VAL A N 1
ATOM 3975 C CA . VAL A 1 548 ? 107.641 158.664 177.411 1.00 47.64 527 VAL A CA 1
ATOM 3976 C C . VAL A 1 548 ? 108.361 157.553 176.667 1.00 47.64 527 VAL A C 1
ATOM 3977 O O . VAL A 1 548 ? 108.927 157.782 175.594 1.00 47.64 527 VAL A O 1
ATOM 3981 N N . ALA A 1 549 ? 108.339 156.352 177.236 1.00 38.92 528 ALA A N 1
ATOM 3982 C CA . ALA A 1 549 ? 109.086 155.248 176.656 1.00 38.92 528 ALA A CA 1
ATOM 3983 C C . ALA A 1 549 ? 108.551 154.899 175.280 1.00 38.92 528 ALA A C 1
ATOM 3984 O O . ALA A 1 549 ? 107.353 154.993 175.017 1.00 38.92 528 ALA A O 1
ATOM 3986 N N . GLY A 1 550 ? 109.451 154.505 174.395 1.00 33.87 529 GLY A N 1
ATOM 3987 C CA . GLY A 1 550 ? 109.080 154.162 173.043 1.00 33.87 529 GLY A CA 1
ATOM 3988 C C . GLY A 1 550 ? 109.531 152.772 172.673 1.00 33.87 529 GLY A C 1
ATOM 3989 O O . GLY A 1 550 ? 109.225 152.293 171.588 1.00 33.87 529 GLY A O 1
ATOM 3990 N N . ILE A 1 551 ? 110.310 152.142 173.541 1.00 34.39 530 ILE A N 1
ATOM 3991 C CA . ILE A 1 551 ? 110.657 150.732 173.432 1.00 34.39 530 ILE A CA 1
ATOM 3992 C C . ILE A 1 551 ? 110.820 150.206 174.845 1.00 34.39 530 ILE A C 1
ATOM 3993 O O . ILE A 1 551 ? 111.726 150.622 175.565 1.00 34.39 530 ILE A O 1
ATOM 3998 N N . LYS A 1 552 ? 109.960 149.300 175.263 1.00 39.87 531 LYS A N 1
ATOM 3999 C CA . LYS A 1 552 ? 110.042 148.728 176.594 1.00 39.87 531 LYS A CA 1
ATOM 4000 C C . LYS A 1 552 ? 110.402 147.261 176.477 1.00 39.87 531 LYS A C 1
ATOM 4001 O O . LYS A 1 552 ? 109.774 146.526 175.715 1.00 39.87 531 LYS A O 1
ATOM 4007 N N . ILE A 1 553 ? 111.411 146.840 177.218 1.00 39.35 532 ILE A N 1
ATOM 4008 C CA . ILE A 1 553 ? 111.860 145.459 177.219 1.00 39.35 532 ILE A CA 1
ATOM 4009 C C . ILE A 1 553 ? 111.751 144.941 178.639 1.00 39.35 532 ILE A C 1
ATOM 4010 O O . ILE A 1 553 ? 112.107 145.645 179.586 1.00 39.35 532 ILE A O 1
ATOM 4015 N N . LYS A 1 554 ? 111.229 143.728 178.795 1.00 43.41 533 LYS A N 1
ATOM 4016 C CA . LYS A 1 554 ? 111.028 143.148 180.116 1.00 43.41 533 LYS A CA 1
ATOM 4017 C C . LYS A 1 554 ? 111.443 141.687 180.099 1.00 43.41 533 LYS A C 1
ATOM 4018 O O . LYS A 1 554 ? 110.843 140.880 179.387 1.00 43.41 533 LYS A O 1
ATOM 4024 N N . HIS A 1 555 ? 112.480 141.364 180.868 1.00 44.34 534 HIS A N 1
ATOM 4025 C CA . HIS A 1 555 ? 112.952 139.993 181.061 1.00 44.34 534 HIS A CA 1
ATOM 4026 C C . HIS A 1 555 ? 113.208 139.271 179.750 1.00 44.34 534 HIS A C 1
ATOM 4027 O O . HIS A 1 555 ? 113.029 138.060 179.661 1.00 44.34 534 HIS A O 1
ATOM 4034 N N . LEU A 1 556 ? 113.638 139.990 178.724 1.00 44.70 535 LEU A N 1
ATOM 4035 C CA . LEU A 1 556 ? 113.888 139.347 177.446 1.00 44.70 535 LEU A CA 1
ATOM 4036 C C . LEU A 1 556 ? 115.011 138.335 177.581 1.00 44.70 535 LEU A C 1
ATOM 4037 O O . LEU A 1 556 ? 115.904 138.476 178.415 1.00 44.70 535 LEU A O 1
ATOM 4042 N N . SER A 1 557 ? 114.949 137.288 176.770 1.00 46.59 536 SER A N 1
ATOM 4043 C CA . SER A 1 557 ? 115.966 136.251 176.830 1.00 46.59 536 SER A CA 1
ATOM 4044 C C . SER A 1 557 ? 115.956 135.469 175.533 1.00 46.59 536 SER A C 1
ATOM 4045 O O . SER A 1 557 ? 114.963 135.449 174.808 1.00 46.59 536 SER A O 1
ATOM 4048 N N . LYS A 1 558 ? 117.085 134.835 175.243 1.00 50.92 537 LYS A N 1
ATOM 4049 C CA . LYS A 1 558 ? 117.143 133.904 174.131 1.00 50.92 537 LYS A CA 1
ATOM 4050 C C . LYS A 1 558 ? 118.292 132.942 174.339 1.00 50.92 537 LYS A C 1
ATOM 4051 O O . LYS A 1 558 ? 119.396 133.356 174.685 1.00 50.92 537 LYS A O 1
ATOM 4057 N N . VAL A 1 559 ? 118.022 131.663 174.113 1.00 58.02 538 VAL A N 1
ATOM 4058 C CA . VAL A 1 559 ? 119.032 130.620 174.153 1.00 58.02 538 VAL A CA 1
ATOM 4059 C C . VAL A 1 559 ? 119.018 129.904 172.818 1.00 58.02 538 VAL A C 1
ATOM 4060 O O . VAL A 1 559 ? 117.957 129.600 172.268 1.00 58.02 538 VAL A O 1
ATOM 4064 N N . PHE A 1 560 ? 120.200 129.648 172.292 1.00 68.76 539 PHE A N 1
ATOM 4065 C CA . PHE A 1 560 ? 120.332 129.087 170.964 1.00 68.76 539 PHE A CA 1
ATOM 4066 C C . PHE A 1 560 ? 120.334 127.566 171.019 1.00 68.76 539 PHE A C 1
ATOM 4067 O O . PHE A 1 560 ? 120.043 126.949 172.048 1.00 68.76 539 PHE A O 1
ATOM 4075 N N . ARG A 1 561 ? 120.699 126.951 169.900 1.00 79.20 540 ARG A N 1
ATOM 4076 C CA . ARG A 1 561 ? 120.585 125.512 169.715 1.00 79.20 540 ARG A CA 1
ATOM 4077 C C . ARG A 1 561 ? 121.666 124.798 170.506 1.00 79.20 540 ARG A C 1
ATOM 4078 O O . ARG A 1 561 ? 122.263 125.381 171.416 1.00 79.20 540 ARG A O 1
ATOM 4080 N N . VAL A 1 562 ? 121.906 123.530 170.187 1.00 88.45 541 VAL A N 1
ATOM 4081 C CA . VAL A 1 562 ? 122.922 122.747 170.875 1.00 88.45 541 VAL A CA 1
ATOM 4082 C C . VAL A 1 562 ? 124.286 123.414 170.754 1.00 88.45 541 VAL A C 1
ATOM 4083 O O . VAL A 1 562 ? 124.434 124.407 170.035 1.00 88.45 541 VAL A O 1
ATOM 4085 N N . GLY A 1 563 ? 125.292 122.860 171.429 1.00 93.21 542 GLY A N 1
ATOM 4086 C CA . GLY A 1 563 ? 126.572 123.521 171.607 1.00 93.21 542 GLY A CA 1
ATOM 4087 C C . GLY A 1 563 ? 127.208 124.083 170.350 1.00 93.21 542 GLY A C 1
ATOM 4088 O O . GLY A 1 563 ? 128.187 124.831 170.430 1.00 93.21 542 GLY A O 1
ATOM 4089 N N . ASN A 1 564 ? 126.661 123.744 169.184 1.00 94.87 543 ASN A N 1
ATOM 4090 C CA . ASN A 1 564 ? 127.003 124.464 167.967 1.00 94.87 543 ASN A CA 1
ATOM 4091 C C . ASN A 1 564 ? 126.418 125.869 168.055 1.00 94.87 543 ASN A C 1
ATOM 4092 O O . ASN A 1 564 ? 125.421 126.179 167.396 1.00 94.87 543 ASN A O 1
ATOM 4094 N N . LYS A 1 565 ? 127.036 126.725 168.868 1.00 95.42 544 LYS A N 1
ATOM 4095 C CA . LYS A 1 565 ? 126.440 128.022 169.186 1.00 95.42 544 LYS A CA 1
ATOM 4096 C C . LYS A 1 565 ? 126.544 128.988 168.009 1.00 95.42 544 LYS A C 1
ATOM 4097 O O . LYS A 1 565 ? 125.534 129.357 167.404 1.00 95.42 544 LYS A O 1
ATOM 4099 N N . ASP A 1 566 ? 127.765 129.418 167.687 1.00 94.05 545 ASP A N 1
ATOM 4100 C CA . ASP A 1 566 ? 128.050 130.264 166.531 1.00 94.05 545 ASP A CA 1
ATOM 4101 C C . ASP A 1 566 ? 127.327 131.611 166.554 1.00 94.05 545 ASP A C 1
ATOM 4102 O O . ASP A 1 566 ? 127.485 132.408 165.623 1.00 94.05 545 ASP A O 1
ATOM 4104 N N . ARG A 1 567 ? 126.546 131.887 167.598 1.00 85.29 546 ARG A N 1
ATOM 4105 C CA . ARG A 1 567 ? 125.879 133.179 167.750 1.00 85.29 546 ARG A CA 1
ATOM 4106 C C . ARG A 1 567 ? 125.959 133.594 169.214 1.00 85.29 546 ARG A C 1
ATOM 4107 O O . ARG A 1 567 ? 126.687 132.999 170.013 1.00 85.29 546 ARG A O 1
ATOM 4115 N N . ALA A 1 568 ? 125.199 134.624 169.570 1.00 64.40 547 ALA A N 1
ATOM 4116 C CA . ALA A 1 568 ? 125.294 135.261 170.872 1.00 64.40 547 ALA A CA 1
ATOM 4117 C C . ALA A 1 568 ? 123.957 135.203 171.597 1.00 64.40 547 ALA A C 1
ATOM 4118 O O . ALA A 1 568 ? 122.910 135.478 171.007 1.00 64.40 547 ALA A O 1
ATOM 4120 N N . ALA A 1 569 ? 124.006 134.883 172.887 1.00 53.42 548 ALA A N 1
ATOM 4121 C CA . ALA A 1 569 ? 122.821 134.674 173.705 1.00 53.42 548 ALA A CA 1
ATOM 4122 C C . ALA A 1 569 ? 122.588 135.878 174.599 1.00 53.42 548 ALA A C 1
ATOM 4123 O O . ALA A 1 569 ? 123.542 136.488 175.082 1.00 53.42 548 ALA A O 1
ATOM 4125 N N . VAL A 1 570 ? 121.347 136.213 174.803 1.00 46.77 549 VAL A N 1
ATOM 4126 C CA . VAL A 1 570 ? 120.937 137.245 175.744 1.00 46.77 549 VAL A CA 1
ATOM 4127 C C . VAL A 1 570 ? 120.423 136.560 176.999 1.00 46.77 549 VAL A C 1
ATOM 4128 O O . VAL A 1 570 ? 119.855 135.471 176.931 1.00 46.77 549 VAL A O 1
ATOM 4132 N N . ARG A 1 571 ? 120.632 137.169 178.165 1.00 47.86 550 ARG A N 1
ATOM 4133 C CA . ARG A 1 571 ? 120.086 136.596 179.402 1.00 47.86 550 ARG A CA 1
ATOM 4134 C C . ARG A 1 571 ? 119.510 137.726 180.258 1.00 47.86 550 ARG A C 1
ATOM 4135 O O . ARG A 1 571 ? 120.250 138.513 180.847 1.00 47.86 550 ARG A O 1
ATOM 4143 N N . ASP A 1 572 ? 118.181 137.779 180.326 1.00 49.61 551 ASP A N 1
ATOM 4144 C CA . ASP A 1 572 ? 117.455 138.670 181.225 1.00 49.61 551 ASP A CA 1
ATOM 4145 C C . ASP A 1 572 ? 117.769 140.138 180.992 1.00 49.61 551 ASP A C 1
ATOM 4146 O O . ASP A 1 572 ? 118.269 140.817 181.888 1.00 49.61 551 ASP A O 1
ATOM 4151 N N . LEU A 1 573 ? 117.472 140.637 179.803 1.00 45.03 552 LEU A N 1
ATOM 4152 C CA . LEU A 1 573 ? 117.624 142.051 179.504 1.00 45.03 552 LEU A CA 1
ATOM 4153 C C . LEU A 1 573 ? 116.451 142.826 180.087 1.00 45.03 552 LEU A C 1
ATOM 4154 O O . LEU A 1 573 ? 115.319 142.345 180.084 1.00 45.03 552 LEU A O 1
ATOM 4159 N N . ASN A 1 574 ? 116.720 144.017 180.612 1.00 43.34 553 ASN A N 1
ATOM 4160 C CA . ASN A 1 574 ? 115.668 144.860 181.178 1.00 43.34 553 ASN A CA 1
ATOM 4161 C C . ASN A 1 574 ? 115.873 146.320 180.789 1.00 43.34 553 ASN A C 1
ATOM 4162 O O . ASN A 1 574 ? 115.747 147.229 181.606 1.00 43.34 553 ASN A O 1
ATOM 4167 N N . LEU A 1 575 ? 116.178 146.563 179.525 1.00 39.68 554 LEU A N 1
ATOM 4168 C CA . LEU A 1 575 ? 116.481 147.904 179.062 1.00 39.68 554 LEU A CA 1
ATOM 4169 C C . LEU A 1 575 ? 115.194 148.707 178.924 1.00 39.68 554 LEU A C 1
ATOM 4170 O O . LEU A 1 575 ? 114.107 148.234 179.241 1.00 39.68 554 LEU A O 1
ATOM 4175 N N . ASN A 1 576 ? 115.324 149.950 178.468 1.00 39.01 555 ASN A N 1
ATOM 4176 C CA . ASN A 1 576 ? 114.201 150.858 178.284 1.00 39.01 555 ASN A CA 1
ATOM 4177 C C . ASN A 1 576 ? 114.657 152.104 177.534 1.00 39.01 555 ASN A C 1
ATOM 4178 O O . ASN A 1 576 ? 115.596 152.771 177.971 1.00 39.01 555 ASN A O 1
ATOM 4183 N N . LEU A 1 577 ? 114.017 152.435 176.415 1.00 34.22 556 LEU A N 1
ATOM 4184 C CA . LEU A 1 577 ? 114.456 153.520 175.548 1.00 34.22 556 LEU A CA 1
ATOM 4185 C C . LEU A 1 577 ? 113.361 154.568 175.434 1.00 34.22 556 LEU A C 1
ATOM 4186 O O . LEU A 1 577 ? 112.180 154.230 175.424 1.00 34.22 556 LEU A O 1
ATOM 4191 N N . TYR A 1 578 ? 113.744 155.838 175.337 1.00 42.73 557 TYR A N 1
ATOM 4192 C CA . TYR A 1 578 ? 112.821 156.952 175.512 1.00 42.73 557 TYR A CA 1
ATOM 4193 C C . TYR A 1 578 ? 112.724 157.798 174.254 1.00 42.73 557 TYR A C 1
ATOM 4194 O O . TYR A 1 578 ? 113.529 157.681 173.335 1.00 42.73 557 TYR A O 1
ATOM 4203 N N . GLU A 1 579 ? 111.723 158.670 174.229 1.00 42.62 558 GLU A N 1
ATOM 4204 C CA . GLU A 1 579 ? 111.410 159.466 173.054 1.00 42.62 558 GLU A CA 1
ATOM 4205 C C . GLU A 1 579 ? 112.113 160.808 173.111 1.00 42.62 558 GLU A C 1
ATOM 4206 O O . GLU A 1 579 ? 112.363 161.350 174.183 1.00 42.62 558 GLU A O 1
ATOM 4212 N N . GLY A 1 580 ? 112.414 161.352 171.943 1.00 37.82 559 GLY A N 1
ATOM 4213 C CA . GLY A 1 580 ? 113.116 162.613 171.881 1.00 37.82 559 GLY A CA 1
ATOM 4214 C C . GLY A 1 580 ? 114.487 162.539 172.509 1.00 37.82 559 GLY A C 1
ATOM 4215 O O . GLY A 1 580 ? 114.871 163.421 173.276 1.00 37.82 559 GLY A O 1
ATOM 4216 N N . GLN A 1 581 ? 115.237 161.493 172.178 1.00 39.30 560 GLN A N 1
ATOM 4217 C CA . GLN A 1 581 ? 116.525 161.235 172.801 1.00 39.30 560 GLN A CA 1
ATOM 4218 C C . GLN A 1 581 ? 117.262 160.120 172.075 1.00 39.30 560 GLN A C 1
ATOM 4219 O O . GLN A 1 581 ? 116.659 159.103 171.731 1.00 39.30 560 GLN A O 1
ATOM 4225 N N . ILE A 1 582 ? 118.554 160.304 171.828 1.00 32.56 561 ILE A N 1
ATOM 4226 C CA . ILE A 1 582 ? 119.369 159.316 171.135 1.00 32.56 561 ILE A CA 1
ATOM 4227 C C . ILE A 1 582 ? 119.998 158.390 172.157 1.00 32.56 561 ILE A C 1
ATOM 4228 O O . ILE A 1 582 ? 120.605 158.846 173.126 1.00 32.56 561 ILE A O 1
ATOM 4233 N N . THR A 1 583 ? 119.868 157.090 171.941 1.00 31.36 562 THR A N 1
ATOM 4234 C CA . THR A 1 583 ? 120.415 156.085 172.835 1.00 31.36 562 THR A CA 1
ATOM 4235 C C . THR A 1 583 ? 121.431 155.262 172.073 1.00 31.36 562 THR A C 1
ATOM 4236 O O . THR A 1 583 ? 121.112 154.715 171.019 1.00 31.36 562 THR A O 1
ATOM 4240 N N . VAL A 1 584 ? 122.637 155.154 172.607 1.00 25.54 563 VAL A N 1
ATOM 4241 C CA . VAL A 1 584 ? 123.720 154.450 171.941 1.00 25.54 563 VAL A CA 1
ATOM 4242 C C . VAL A 1 584 ? 123.876 153.097 172.604 1.00 25.54 563 VAL A C 1
ATOM 4243 O O . VAL A 1 584 ? 123.985 153.009 173.828 1.00 25.54 563 VAL A O 1
ATOM 4247 N N . LEU A 1 585 ? 123.882 152.043 171.810 1.00 25.63 564 LEU A N 1
ATOM 4248 C CA . LEU A 1 585 ? 123.965 150.685 172.322 1.00 25.63 564 LEU A CA 1
ATOM 4249 C C . LEU A 1 585 ? 125.342 150.134 171.990 1.00 25.63 564 LEU A C 1
ATOM 4250 O O . LEU A 1 585 ? 125.598 149.711 170.864 1.00 25.63 564 LEU A O 1
ATOM 4255 N N . LEU A 1 586 ? 126.237 150.154 172.963 1.00 26.52 565 LEU A N 1
ATOM 4256 C CA . LEU A 1 586 ? 127.543 149.541 172.800 1.00 26.52 565 LEU A CA 1
ATOM 4257 C C . LEU A 1 586 ? 127.440 148.082 173.202 1.00 26.52 565 LEU A C 1
ATOM 4258 O O . LEU A 1 586 ? 126.390 147.607 173.626 1.00 26.52 565 LEU A O 1
ATOM 4263 N N . GLY A 1 587 ? 128.533 147.354 173.097 1.00 31.87 566 GLY A N 1
ATOM 4264 C CA . GLY A 1 587 ? 128.521 145.969 173.487 1.00 31.87 566 GLY A CA 1
ATOM 4265 C C . GLY A 1 587 ? 129.789 145.293 173.042 1.00 31.87 566 GLY A C 1
ATOM 4266 O O . GLY A 1 587 ? 130.256 145.526 171.929 1.00 31.87 566 GLY A O 1
ATOM 4267 N N . HIS A 1 588 ? 130.351 144.444 173.886 1.00 37.95 567 HIS A N 1
ATOM 4268 C CA . HIS A 1 588 ? 131.637 143.842 173.591 1.00 37.95 567 HIS A CA 1
ATOM 4269 C C . HIS A 1 588 ? 131.450 142.792 172.511 1.00 37.95 567 HIS A C 1
ATOM 4270 O O . HIS A 1 588 ? 130.414 142.716 171.851 1.00 37.95 567 HIS A O 1
ATOM 4277 N N . ASN A 1 589 ? 132.473 141.969 172.310 1.00 47.19 568 ASN A N 1
ATOM 4278 C CA . ASN A 1 589 ? 132.552 141.194 171.081 1.00 47.19 568 ASN A CA 1
ATOM 4279 C C . ASN A 1 589 ? 131.468 140.123 171.032 1.00 47.19 568 ASN A C 1
ATOM 4280 O O . ASN A 1 589 ? 130.641 140.102 170.116 1.00 47.19 568 ASN A O 1
ATOM 4285 N N . GLY A 1 590 ? 131.447 139.224 172.012 1.00 47.63 569 GLY A N 1
ATOM 4286 C CA . GLY A 1 590 ? 130.524 138.104 171.934 1.00 47.63 569 GLY A CA 1
ATOM 4287 C C . GLY A 1 590 ? 129.171 138.379 172.561 1.00 47.63 569 GLY A C 1
ATOM 4288 O O . GLY A 1 590 ? 128.247 137.577 172.430 1.00 47.63 569 GLY A O 1
ATOM 4289 N N . ALA A 1 591 ? 129.035 139.506 173.252 1.00 45.27 570 ALA A N 1
ATOM 4290 C CA . ALA A 1 591 ? 127.877 139.776 174.096 1.00 45.27 570 ALA A CA 1
ATOM 4291 C C . ALA A 1 591 ? 126.659 140.318 173.372 1.00 45.27 570 ALA A C 1
ATOM 4292 O O . ALA A 1 591 ? 126.580 141.524 173.141 1.00 45.27 570 ALA A O 1
ATOM 4294 N N . GLY A 1 592 ? 125.697 139.455 173.054 1.00 45.99 571 GLY A N 1
ATOM 4295 C CA . GLY A 1 592 ? 124.415 139.869 172.520 1.00 45.99 571 GLY A CA 1
ATOM 4296 C C . GLY A 1 592 ? 124.482 141.016 171.538 1.00 45.99 571 GLY A C 1
ATOM 4297 O O . GLY A 1 592 ? 125.334 141.025 170.650 1.00 45.99 571 GLY A O 1
ATOM 4298 N N . LYS A 1 593 ? 123.564 141.967 171.670 1.00 41.36 572 LYS A N 1
ATOM 4299 C CA . LYS A 1 593 ? 123.624 143.262 171.001 1.00 41.36 572 LYS A CA 1
ATOM 4300 C C . LYS A 1 593 ? 123.407 143.165 169.497 1.00 41.36 572 LYS A C 1
ATOM 4301 O O . LYS A 1 593 ? 123.117 144.168 168.845 1.00 41.36 572 LYS A O 1
ATOM 4307 N N . THR A 1 594 ? 123.478 141.968 168.939 1.00 41.85 573 THR A N 1
ATOM 4308 C CA . THR A 1 594 ? 122.977 141.724 167.598 1.00 41.85 573 THR A CA 1
ATOM 4309 C C . THR A 1 594 ? 121.952 140.621 167.568 1.00 41.85 573 THR A C 1
ATOM 4310 O O . THR A 1 594 ? 121.175 140.551 166.612 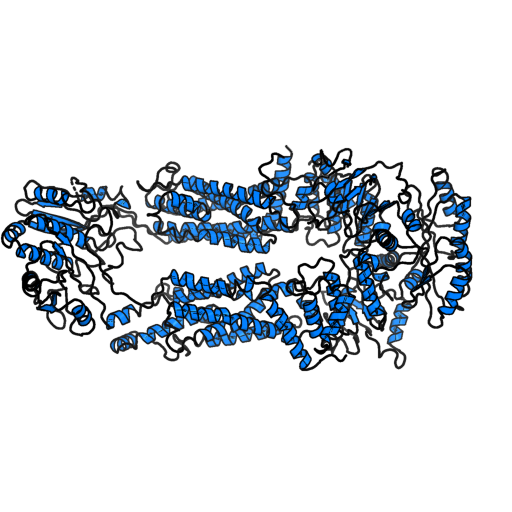1.00 41.85 573 THR A O 1
ATOM 4314 N N . THR A 1 595 ? 121.932 139.751 168.570 1.00 44.91 574 THR A N 1
ATOM 4315 C CA . THR A 1 595 ? 120.741 138.968 168.837 1.00 44.91 574 THR A CA 1
ATOM 4316 C C . THR A 1 595 ? 119.589 139.876 169.233 1.00 44.91 574 THR A C 1
ATOM 4317 O O . THR A 1 595 ? 118.465 139.714 168.756 1.00 44.91 574 THR A O 1
ATOM 4321 N N . THR A 1 596 ? 119.858 140.854 170.095 1.00 40.81 575 THR A N 1
ATOM 4322 C CA . THR A 1 596 ? 118.806 141.736 170.587 1.00 40.81 575 THR A CA 1
ATOM 4323 C C . THR A 1 596 ? 118.198 142.560 169.464 1.00 40.81 575 THR A C 1
ATOM 4324 O O . THR A 1 596 ? 116.973 142.629 169.315 1.00 40.81 575 THR A O 1
ATOM 4328 N N . LEU A 1 597 ? 119.042 143.203 168.667 1.00 38.10 576 LEU A N 1
ATOM 4329 C CA . LEU A 1 597 ? 118.562 143.991 167.545 1.00 38.10 576 LEU A CA 1
ATOM 4330 C C . LEU A 1 597 ? 117.936 143.133 166.463 1.00 38.10 576 LEU A C 1
ATOM 4331 O O . LEU A 1 597 ? 117.249 143.671 165.595 1.00 38.10 576 LEU A O 1
ATOM 4336 N N . SER A 1 598 ? 118.172 141.828 166.477 1.00 41.97 577 SER A N 1
ATOM 4337 C CA . SER A 1 598 ? 117.483 140.933 165.565 1.00 41.97 577 SER A CA 1
ATOM 4338 C C . SER A 1 598 ? 116.117 140.531 166.083 1.00 41.97 577 SER A C 1
ATOM 4339 O O . SER A 1 598 ? 115.184 140.397 165.290 1.00 41.97 577 SER A O 1
ATOM 4342 N N . MET A 1 599 ? 115.971 140.334 167.392 1.00 42.84 578 MET A N 1
ATOM 4343 C CA . MET A 1 599 ? 114.646 140.055 167.926 1.00 42.84 578 MET A CA 1
ATOM 4344 C C . MET A 1 599 ? 113.740 141.264 167.780 1.00 42.84 578 MET A C 1
ATOM 4345 O O . MET A 1 599 ? 112.575 141.126 167.401 1.00 42.84 578 MET A O 1
ATOM 4350 N N . LEU A 1 600 ? 114.261 142.461 168.047 1.00 40.46 579 LEU A N 1
ATOM 4351 C CA . LEU A 1 600 ? 113.419 143.650 167.964 1.00 40.46 579 LEU A CA 1
ATOM 4352 C C . LEU A 1 600 ? 112.968 143.933 166.542 1.00 40.46 579 LEU A C 1
ATOM 4353 O O . LEU A 1 600 ? 111.885 144.484 166.336 1.00 40.46 579 LEU A O 1
ATOM 4358 N N . THR A 1 601 ? 113.783 143.601 165.556 1.00 41.33 580 THR A N 1
ATOM 4359 C CA . THR A 1 601 ? 113.472 143.897 164.167 1.00 41.33 580 THR A CA 1
ATOM 4360 C C . THR A 1 601 ? 112.716 142.764 163.487 1.00 41.33 580 THR A C 1
ATOM 4361 O O . THR A 1 601 ? 112.311 142.903 162.333 1.00 41.33 580 THR A O 1
ATOM 4365 N N . GLY A 1 602 ? 112.490 141.658 164.179 1.00 45.79 581 GLY A N 1
ATOM 4366 C CA . GLY A 1 602 ? 111.668 140.601 163.637 1.00 45.79 581 GLY A CA 1
ATOM 4367 C C . GLY A 1 602 ? 112.393 139.676 162.689 1.00 45.79 581 GLY A C 1
ATOM 4368 O O . GLY A 1 602 ? 112.048 139.593 161.510 1.00 45.79 581 GLY A O 1
ATOM 4369 N N . LEU A 1 603 ? 113.419 138.993 163.183 1.00 50.00 582 LEU A N 1
ATOM 4370 C CA . LEU A 1 603 ? 114.028 137.892 162.456 1.00 50.00 582 LEU A CA 1
ATOM 4371 C C . LEU A 1 603 ? 113.769 136.543 163.090 1.00 50.00 582 LEU A C 1
ATOM 4372 O O . LEU A 1 603 ? 113.590 135.565 162.368 1.00 50.00 582 LEU A O 1
ATOM 4377 N N . PHE A 1 604 ? 113.743 136.461 164.416 1.00 50.47 583 PHE A N 1
ATOM 4378 C CA . PHE A 1 604 ? 113.345 135.234 165.088 1.00 50.47 583 PHE A CA 1
ATOM 4379 C C . PHE A 1 604 ? 112.696 135.599 166.407 1.00 50.47 583 PHE A C 1
ATOM 4380 O O . PHE A 1 604 ? 112.958 136.679 166.937 1.00 50.47 583 PHE A O 1
ATOM 4388 N N . PRO A 1 605 ? 111.836 134.747 166.948 1.00 48.65 584 PRO A N 1
ATOM 4389 C CA . PRO A 1 605 ? 111.105 135.107 168.155 1.00 48.65 584 PRO A CA 1
ATOM 4390 C C . PRO A 1 605 ? 111.968 134.944 169.390 1.00 48.65 584 PRO A C 1
ATOM 4391 O O . PRO A 1 605 ? 112.999 134.260 169.354 1.00 48.65 584 PRO A O 1
ATOM 4395 N N . PRO A 1 606 ? 111.581 135.549 170.493 1.00 47.39 585 PRO A N 1
ATOM 4396 C CA . PRO A 1 606 ? 112.323 135.359 171.741 1.00 47.39 585 PRO A CA 1
ATOM 4397 C C . PRO A 1 606 ? 112.108 133.986 172.340 1.00 47.39 585 PRO A C 1
ATOM 4398 O O . PRO A 1 606 ? 111.486 133.125 171.721 1.00 47.39 585 PRO A O 1
ATOM 4402 N N . THR A 1 607 ? 112.631 133.768 173.542 1.00 50.47 586 THR A N 1
ATOM 4403 C CA . THR A 1 607 ? 112.428 132.531 174.281 1.00 50.47 586 THR A CA 1
ATOM 4404 C C . THR A 1 607 ? 111.613 132.720 175.547 1.00 50.47 586 THR A C 1
ATOM 4405 O O . THR A 1 607 ? 110.608 132.036 175.737 1.00 50.47 586 THR A O 1
ATOM 4409 N N . SER A 1 608 ? 112.012 133.624 176.429 1.00 50.43 587 SER A N 1
ATOM 4410 C CA . SER A 1 608 ? 111.316 133.761 177.697 1.00 50.43 587 SER A CA 1
ATOM 4411 C C . SER A 1 608 ? 111.131 135.219 178.057 1.00 50.43 587 SER A C 1
ATOM 4412 O O . SER A 1 608 ? 111.413 135.633 179.181 1.00 50.43 587 SER A O 1
ATOM 4415 N N . GLY A 1 609 ? 110.658 136.027 177.120 1.00 50.31 588 GLY A N 1
ATOM 4416 C CA . GLY A 1 609 ? 110.475 137.425 177.434 1.00 50.31 588 GLY A CA 1
ATOM 4417 C C . GLY A 1 609 ? 109.466 138.090 176.531 1.00 50.31 588 GLY A C 1
ATOM 4418 O O . GLY A 1 609 ? 108.997 137.517 175.549 1.00 50.31 588 GLY A O 1
ATOM 4419 N N . ARG A 1 610 ? 109.141 139.324 176.886 1.00 51.36 589 ARG A N 1
ATOM 4420 C CA . ARG A 1 610 ? 108.246 140.162 176.113 1.00 51.36 589 ARG A CA 1
ATOM 4421 C C . ARG A 1 610 ? 108.861 141.542 175.986 1.00 51.36 589 ARG A C 1
ATOM 4422 O O . ARG A 1 610 ? 109.572 141.994 176.883 1.00 51.36 589 ARG A O 1
ATOM 4430 N N . ALA A 1 611 ? 108.600 142.203 174.863 1.00 46.52 590 ALA A N 1
ATOM 4431 C CA . ALA A 1 611 ? 109.172 143.510 174.582 1.00 46.52 590 ALA A CA 1
ATOM 4432 C C . ALA A 1 611 ? 108.205 144.293 173.719 1.00 46.52 590 ALA A C 1
ATOM 4433 O O . ALA A 1 611 ? 107.874 143.858 172.617 1.00 46.52 590 ALA A O 1
ATOM 4435 N N . TYR A 1 612 ? 107.773 145.445 174.206 1.00 46.38 591 TYR A N 1
ATOM 4436 C CA . TYR A 1 612 ? 106.807 146.275 173.509 1.00 46.38 591 TYR A CA 1
ATOM 4437 C C . TYR A 1 612 ? 107.532 147.328 172.697 1.00 46.38 591 TYR A C 1
ATOM 4438 O O . TYR A 1 612 ? 108.535 147.874 173.146 1.00 46.38 591 TYR A O 1
ATOM 4447 N N . ILE A 1 613 ? 107.033 147.616 171.502 1.00 45.26 592 ILE A N 1
ATOM 4448 C CA . ILE A 1 613 ? 107.632 148.709 170.752 1.00 45.26 592 ILE A CA 1
ATOM 4449 C C . ILE A 1 613 ? 106.796 149.960 170.933 1.00 45.26 592 ILE A C 1
ATOM 4450 O O . ILE A 1 613 ? 107.159 150.850 171.701 1.00 45.26 592 ILE A O 1
ATOM 4455 N N . SER A 1 614 ? 105.628 150.009 170.324 1.00 52.45 593 SER A N 1
ATOM 4456 C CA . SER A 1 614 ? 104.868 151.242 170.431 1.00 52.45 593 SER A CA 1
ATOM 4457 C C . SER A 1 614 ? 103.504 150.931 171.023 1.00 52.45 593 SER A C 1
ATOM 4458 O O . SER A 1 614 ? 102.474 151.403 170.536 1.00 52.45 593 SER A O 1
ATOM 4461 N N . GLY A 1 615 ? 103.502 150.148 172.095 1.00 57.00 594 GLY A N 1
ATOM 4462 C CA . GLY A 1 615 ? 102.294 149.605 172.656 1.00 57.00 594 GLY A CA 1
ATOM 4463 C C . GLY A 1 615 ? 101.932 148.236 172.138 1.00 57.00 594 GLY A C 1
ATOM 4464 O O . GLY A 1 615 ? 101.037 147.596 172.698 1.00 57.00 594 GLY A O 1
ATOM 4465 N N . TYR A 1 616 ? 102.600 147.767 171.095 1.00 57.10 595 TYR A N 1
ATOM 4466 C CA . TYR A 1 616 ? 102.381 146.439 170.552 1.00 57.10 595 TYR A CA 1
ATOM 4467 C C . TYR A 1 616 ? 103.297 145.464 171.279 1.00 57.10 595 TYR A C 1
ATOM 4468 O O . TYR A 1 616 ? 103.824 145.774 172.344 1.00 57.10 595 TYR A O 1
ATOM 4477 N N . GLU A 1 617 ? 103.489 144.266 170.745 1.00 55.02 596 GLU A N 1
ATOM 4478 C CA . GLU A 1 617 ? 104.403 143.332 171.386 1.00 55.02 596 GLU A CA 1
ATOM 4479 C C . GLU A 1 617 ? 105.013 142.449 170.315 1.00 55.02 596 GLU A C 1
ATOM 4480 O O . GLU A 1 617 ? 104.286 141.855 169.521 1.00 55.02 596 GLU A O 1
ATOM 4486 N N . ILE A 1 618 ? 106.344 142.351 170.307 1.00 51.47 597 ILE A N 1
ATOM 4487 C CA . ILE A 1 618 ? 107.055 141.818 169.150 1.00 51.47 597 ILE A CA 1
ATOM 4488 C C . ILE A 1 618 ? 106.679 140.382 168.836 1.00 51.47 597 ILE A C 1
ATOM 4489 O O . ILE A 1 618 ? 106.913 139.916 167.718 1.00 51.47 597 ILE A O 1
ATOM 4494 N N . SER A 1 619 ? 106.113 139.655 169.789 1.00 55.43 598 SER A N 1
ATOM 4495 C CA . SER A 1 619 ? 105.789 138.262 169.529 1.00 55.43 598 SER A CA 1
ATOM 4496 C C . SER A 1 619 ? 104.389 138.078 168.970 1.00 55.43 598 SER A C 1
ATOM 4497 O O . SER A 1 619 ? 104.159 137.133 168.211 1.00 55.43 598 SER A O 1
ATOM 4500 N N . GLN A 1 620 ? 103.443 138.945 169.327 1.00 60.31 599 GLN A N 1
ATOM 4501 C CA . GLN A 1 620 ? 102.091 138.814 168.789 1.00 60.31 599 GLN A CA 1
ATOM 4502 C C . GLN A 1 620 ? 101.980 139.454 167.411 1.00 60.31 599 GLN A C 1
ATOM 4503 O O . GLN A 1 620 ? 101.861 138.759 166.400 1.00 60.31 599 GLN A O 1
ATOM 4509 N N . ASP A 1 621 ? 102.071 140.776 167.343 1.00 61.22 600 ASP A N 1
ATOM 4510 C CA . ASP A 1 621 ? 101.735 141.495 166.120 1.00 61.22 600 ASP A CA 1
ATOM 4511 C C . ASP A 1 621 ? 102.899 142.357 165.652 1.00 61.22 600 ASP A C 1
ATOM 4512 O O . ASP A 1 621 ? 102.907 143.574 165.807 1.00 61.22 600 ASP A O 1
ATOM 4517 N N . MET A 1 622 ? 103.855 141.713 164.992 1.00 59.77 601 MET A N 1
ATOM 4518 C CA . MET A 1 622 ? 104.943 142.449 164.365 1.00 59.77 601 MET A CA 1
ATOM 4519 C C . MET A 1 622 ? 104.468 143.150 163.102 1.00 59.77 601 MET A C 1
ATOM 4520 O O . MET A 1 622 ? 105.020 144.188 162.717 1.00 59.77 601 MET A O 1
ATOM 4525 N N . VAL A 1 623 ? 103.431 142.608 162.463 1.00 59.60 602 VAL A N 1
ATOM 4526 C CA . VAL A 1 623 ? 102.962 143.129 161.190 1.00 59.60 602 VAL A CA 1
ATOM 4527 C C . VAL A 1 623 ? 102.498 144.565 161.314 1.00 59.60 602 VAL A C 1
ATOM 4528 O O . VAL A 1 623 ? 102.534 145.309 160.330 1.00 59.60 602 VAL A O 1
ATOM 4532 N N . GLN A 1 624 ? 102.054 144.976 162.497 1.00 57.42 603 GLN A N 1
ATOM 4533 C CA . GLN A 1 624 ? 101.666 146.355 162.725 1.00 57.42 603 GLN A CA 1
ATOM 4534 C C . GLN A 1 624 ? 102.805 147.199 163.261 1.00 57.42 603 GLN A C 1
ATOM 4535 O O . GLN A 1 624 ? 102.785 148.419 163.088 1.00 57.42 603 GLN A O 1
ATOM 4541 N N . ILE A 1 625 ? 103.787 146.578 163.916 1.00 50.45 604 ILE A N 1
ATOM 4542 C CA . ILE A 1 625 ? 104.973 147.304 164.355 1.00 50.45 604 ILE A CA 1
ATOM 4543 C C . ILE A 1 625 ? 105.757 147.806 163.160 1.00 50.45 604 ILE A C 1
ATOM 4544 O O . ILE A 1 625 ? 106.155 148.972 163.109 1.00 50.45 604 ILE A O 1
ATOM 4549 N N . ARG A 1 626 ? 105.943 146.957 162.157 1.00 49.80 605 ARG A N 1
ATOM 4550 C CA . ARG A 1 626 ? 106.743 147.324 160.998 1.00 49.80 605 ARG A CA 1
ATOM 4551 C C . ARG A 1 626 ? 106.159 148.512 160.248 1.00 49.80 605 ARG A C 1
ATOM 4552 O O . ARG A 1 626 ? 106.703 148.921 159.221 1.00 49.80 605 ARG A O 1
ATOM 4560 N N . LYS A 1 627 ? 105.044 149.057 160.726 1.00 48.96 606 LYS A N 1
ATOM 4561 C CA . LYS A 1 627 ? 104.465 150.222 160.072 1.00 48.96 606 LYS A CA 1
ATOM 4562 C C . LYS A 1 627 ? 105.256 151.481 160.384 1.00 48.96 606 LYS A C 1
ATOM 4563 O O . LYS A 1 627 ? 105.507 152.300 159.494 1.00 48.96 606 LYS A O 1
ATOM 4569 N N . SER A 1 628 ? 105.649 151.656 161.644 1.00 41.54 607 SER A N 1
ATOM 4570 C CA . SER A 1 628 ? 106.364 152.843 162.092 1.00 41.54 607 SER A CA 1
ATOM 4571 C C . SER A 1 628 ? 107.856 152.628 162.217 1.00 41.54 607 SER A C 1
ATOM 4572 O O . SER A 1 628 ? 108.619 153.578 162.070 1.00 41.54 607 SER A O 1
ATOM 4575 N N . LEU A 1 629 ? 108.287 151.410 162.495 1.00 36.12 608 LEU A N 1
ATOM 4576 C CA . LEU A 1 629 ? 109.705 151.109 162.587 1.00 36.12 608 LEU A CA 1
ATOM 4577 C C . LEU A 1 629 ? 110.397 151.261 161.244 1.00 36.12 608 LEU A C 1
ATOM 4578 O O . LEU A 1 629 ? 110.160 150.472 160.329 1.00 36.12 608 LEU A O 1
ATOM 4583 N N . GLY A 1 630 ? 111.238 152.280 161.113 1.00 29.58 609 GLY A N 1
ATOM 4584 C CA . GLY A 1 630 ? 112.113 152.432 159.968 1.00 29.58 609 GLY A CA 1
ATOM 4585 C C . GLY A 1 630 ? 113.537 152.157 160.401 1.00 29.58 609 GLY A C 1
ATOM 4586 O O . GLY A 1 630 ? 113.864 152.280 161.576 1.00 29.58 609 GLY A O 1
ATOM 4587 N N . LEU A 1 631 ? 114.388 151.770 159.454 1.00 28.62 610 LEU A N 1
ATOM 4588 C CA . LEU A 1 631 ? 115.743 151.385 159.818 1.00 28.62 610 LEU A CA 1
ATOM 4589 C C . LEU A 1 631 ? 116.657 151.430 158.604 1.00 28.62 610 LEU A C 1
ATOM 4590 O O . LEU A 1 631 ? 116.219 151.202 157.480 1.00 28.62 610 LEU A O 1
ATOM 4595 N N . CYS A 1 632 ? 117.934 151.731 158.845 1.00 30.16 611 CYS A N 1
ATOM 4596 C CA . CYS A 1 632 ? 118.938 151.749 157.792 1.00 30.16 611 CYS A CA 1
ATOM 4597 C C . CYS A 1 632 ? 120.123 150.893 158.222 1.00 30.16 611 CYS A C 1
ATOM 4598 O O . CYS A 1 632 ? 120.566 150.982 159.375 1.00 30.16 611 CYS A O 1
ATOM 4601 N N . PRO A 1 633 ? 120.644 150.045 157.346 1.00 31.53 612 PRO A N 1
ATOM 4602 C CA . PRO A 1 633 ? 121.671 149.089 157.751 1.00 31.53 612 PRO A CA 1
ATOM 4603 C C . PRO A 1 633 ? 123.089 149.585 157.545 1.00 31.53 612 PRO A C 1
ATOM 4604 O O . PRO A 1 633 ? 123.309 150.727 157.145 1.00 31.53 612 PRO A O 1
ATOM 4608 N N . GLN A 1 634 ? 124.063 148.722 157.822 1.00 35.35 613 GLN A N 1
ATOM 4609 C CA . GLN A 1 634 ? 125.457 149.018 157.516 1.00 35.35 613 GLN A CA 1
ATOM 4610 C C . GLN A 1 634 ? 125.661 149.386 156.055 1.00 35.35 613 GLN A C 1
ATOM 4611 O O . GLN A 1 634 ? 126.259 150.419 155.742 1.00 35.35 613 GLN A O 1
ATOM 4617 N N . HIS A 1 635 ? 125.177 148.549 155.148 1.00 36.85 614 HIS A N 1
ATOM 4618 C CA . HIS A 1 635 ? 125.484 148.668 153.733 1.00 36.85 614 HIS A CA 1
ATOM 4619 C C . HIS A 1 635 ? 124.660 149.786 153.111 1.00 36.85 614 HIS A C 1
ATOM 4620 O O . HIS A 1 635 ? 124.026 150.584 153.801 1.00 36.85 614 HIS A O 1
ATOM 4627 N N . ASP A 1 636 ? 124.668 149.867 151.790 1.00 40.59 615 ASP A N 1
ATOM 4628 C CA . ASP A 1 636 ? 123.914 150.875 151.065 1.00 40.59 615 ASP A CA 1
ATOM 4629 C C . ASP A 1 636 ? 122.750 150.227 150.337 1.00 40.59 615 ASP A C 1
ATOM 4630 O O . ASP A 1 636 ? 122.927 149.235 149.626 1.00 40.59 615 ASP A O 1
ATOM 4635 N N . ILE A 1 637 ? 121.567 150.799 150.512 1.00 35.29 616 ILE A N 1
ATOM 4636 C CA . ILE A 1 637 ? 120.345 150.262 149.941 1.00 35.29 616 ILE A CA 1
ATOM 4637 C C . ILE A 1 637 ? 119.808 151.204 148.879 1.00 35.29 616 ILE A C 1
ATOM 4638 O O . ILE A 1 637 ? 118.876 151.973 149.120 1.00 35.29 616 ILE A O 1
ATOM 4643 N N . LEU A 1 638 ? 120.329 151.090 147.670 1.00 35.61 617 LEU A N 1
ATOM 4644 C CA . LEU A 1 638 ? 120.026 152.052 146.631 1.00 35.61 617 LEU A CA 1
ATOM 4645 C C . LEU A 1 638 ? 120.179 151.347 145.298 1.00 35.61 617 LEU A C 1
ATOM 4646 O O . LEU A 1 638 ? 121.085 150.531 145.125 1.00 35.61 617 LEU A O 1
ATOM 4651 N N . PHE A 1 639 ? 119.293 151.657 144.365 1.00 35.97 618 PHE A N 1
ATOM 4652 C CA . PHE A 1 639 ? 119.371 151.110 143.023 1.00 35.97 618 PHE A CA 1
ATOM 4653 C C . PHE A 1 639 ? 120.133 152.083 142.142 1.00 35.97 618 PHE A C 1
ATOM 4654 O O . PHE A 1 639 ? 119.688 153.213 141.934 1.00 35.97 618 PHE A O 1
ATOM 4662 N N . ASP A 1 640 ? 121.273 151.655 141.624 1.00 42.84 619 ASP A N 1
ATOM 4663 C CA . ASP A 1 640 ? 121.905 152.424 140.571 1.00 42.84 619 ASP A CA 1
ATOM 4664 C C . ASP A 1 640 ? 120.968 152.469 139.378 1.00 42.84 619 ASP A C 1
ATOM 4665 O O . ASP A 1 640 ? 120.328 151.473 139.040 1.00 42.84 619 ASP A O 1
ATOM 4670 N N . ASN A 1 641 ? 120.895 153.634 138.744 1.00 40.78 620 ASN A N 1
ATOM 4671 C CA . ASN A 1 641 ? 120.006 153.979 137.630 1.00 40.78 620 ASN A CA 1
ATOM 4672 C C . ASN A 1 641 ? 118.623 154.435 138.064 1.00 40.78 620 ASN A C 1
ATOM 4673 O O . ASN A 1 641 ? 117.760 154.555 137.213 1.00 40.78 620 ASN A O 1
ATOM 4678 N N . LEU A 1 642 ? 118.374 154.675 139.342 1.00 36.25 621 LEU A N 1
ATOM 4679 C CA . LEU A 1 642 ? 117.234 155.472 139.764 1.00 36.25 621 LEU A CA 1
ATOM 4680 C C . LEU A 1 642 ? 117.721 156.797 140.321 1.00 36.25 621 LEU A C 1
ATOM 4681 O O . LEU A 1 642 ? 118.868 156.926 140.743 1.00 36.25 621 LEU A O 1
ATOM 4686 N N . THR A 1 643 ? 116.849 157.791 140.290 1.00 38.29 622 THR A N 1
ATOM 4687 C CA . THR A 1 643 ? 117.237 159.123 140.701 1.00 38.29 622 THR A CA 1
ATOM 4688 C C . THR A 1 643 ? 117.086 159.294 142.209 1.00 38.29 622 THR A C 1
ATOM 4689 O O . THR A 1 643 ? 116.503 158.466 142.902 1.00 38.29 622 THR A O 1
ATOM 4693 N N . VAL A 1 644 ? 117.633 160.393 142.718 1.00 36.34 623 VAL A N 1
ATOM 4694 C CA . VAL A 1 644 ? 117.407 160.758 144.110 1.00 36.34 623 VAL A CA 1
ATOM 4695 C C . VAL A 1 644 ? 115.927 160.979 144.366 1.00 36.34 623 VAL A C 1
ATOM 4696 O O . VAL A 1 644 ? 115.404 160.623 145.424 1.00 36.34 623 VAL A O 1
ATOM 4700 N N . ALA A 1 645 ? 115.230 161.563 143.402 1.00 36.79 624 ALA A N 1
ATOM 4701 C CA . ALA A 1 645 ? 113.825 161.889 143.572 1.00 36.79 624 ALA A CA 1
ATOM 4702 C C . ALA A 1 645 ? 112.909 160.692 143.408 1.00 36.79 624 ALA A C 1
ATOM 4703 O O . ALA A 1 645 ? 111.746 160.764 143.812 1.00 36.79 624 ALA A O 1
ATOM 4705 N N . GLU A 1 646 ? 113.393 159.608 142.808 1.00 37.73 625 GLU A N 1
ATOM 4706 C CA . GLU A 1 646 ? 112.592 158.405 142.637 1.00 37.73 625 GLU A CA 1
ATOM 4707 C C . GLU A 1 646 ? 112.685 157.456 143.818 1.00 37.73 625 GLU A C 1
ATOM 4708 O O . GLU A 1 646 ? 111.719 156.746 144.100 1.00 37.73 625 GLU A O 1
ATOM 4714 N N . HIS A 1 647 ? 113.815 157.424 144.525 1.00 32.62 626 HIS A N 1
ATOM 4715 C CA . HIS A 1 647 ? 113.906 156.584 145.710 1.00 32.62 626 HIS A CA 1
ATOM 4716 C C . HIS A 1 647 ? 112.919 157.021 146.766 1.00 32.62 626 HIS A C 1
ATOM 4717 O O . HIS A 1 647 ? 112.295 156.187 147.426 1.00 32.62 626 HIS A O 1
ATOM 4724 N N . LEU A 1 648 ? 112.786 158.324 146.966 1.00 39.69 627 LEU A N 1
ATOM 4725 C CA . LEU A 1 648 ? 111.842 158.802 147.960 1.00 39.69 627 LEU A CA 1
ATOM 4726 C C . LEU A 1 648 ? 110.408 158.535 147.534 1.00 39.69 627 LEU A C 1
ATOM 4727 O O . LEU A 1 648 ? 109.597 158.089 148.348 1.00 39.69 627 LEU A O 1
ATOM 4732 N N . TYR A 1 649 ? 110.085 158.760 146.266 1.00 45.17 628 TYR A N 1
ATOM 4733 C CA . TYR A 1 649 ? 108.737 158.488 145.785 1.00 45.17 628 TYR A CA 1
ATOM 4734 C C . TYR A 1 649 ? 108.401 157.010 145.799 1.00 45.17 628 TYR A C 1
ATOM 4735 O O . TYR A 1 649 ? 107.224 156.655 145.834 1.00 45.17 628 TYR A O 1
ATOM 4744 N N . PHE A 1 650 ? 109.406 156.145 145.748 1.00 23.43 629 PHE A N 1
ATOM 4745 C CA . PHE A 1 650 ? 109.174 154.711 145.797 1.00 23.43 629 PHE A CA 1
ATOM 4746 C C . PHE A 1 650 ? 109.006 154.229 147.230 1.00 23.43 629 PHE A C 1
ATOM 4747 O O . PHE A 1 650 ? 108.020 153.560 147.552 1.00 23.43 629 PHE A O 1
ATOM 4755 N N . TYR A 1 651 ? 109.930 154.593 148.115 1.00 23.51 630 TYR A N 1
ATOM 4756 C CA . TYR A 1 651 ? 109.887 154.117 149.488 1.00 23.51 630 TYR A CA 1
ATOM 4757 C C . TYR A 1 651 ? 108.804 154.779 150.322 1.00 23.51 630 TYR A C 1
ATOM 4758 O O . TYR A 1 651 ? 108.259 154.132 151.220 1.00 23.51 630 TYR A O 1
ATOM 4767 N N . ALA A 1 652 ? 108.464 156.039 150.053 1.00 36.90 631 ALA A N 1
ATOM 4768 C CA . ALA A 1 652 ? 107.370 156.666 150.774 1.00 36.90 631 ALA A CA 1
ATOM 4769 C C . ALA A 1 652 ? 106.076 155.908 150.564 1.00 36.90 631 ALA A C 1
ATOM 4770 O O . ALA A 1 652 ? 105.328 155.673 151.515 1.00 36.90 631 ALA A O 1
ATOM 4772 N N . GLN A 1 653 ? 105.799 155.514 149.328 1.00 38.06 632 GLN A N 1
ATOM 4773 C CA . GLN A 1 653 ? 104.575 154.787 149.040 1.00 38.06 632 GLN A CA 1
ATOM 4774 C C . GLN A 1 653 ? 104.661 153.332 149.456 1.00 38.06 632 GLN A C 1
ATOM 4775 O O . GLN A 1 653 ? 103.661 152.762 149.890 1.00 38.06 632 GLN A O 1
ATOM 4781 N N . LEU A 1 654 ? 105.826 152.710 149.335 1.00 34.58 633 LEU A N 1
ATOM 4782 C CA . LEU A 1 654 ? 105.960 151.360 149.852 1.00 34.58 633 LEU A CA 1
ATOM 4783 C C . LEU A 1 654 ? 105.728 151.304 151.350 1.00 34.58 633 LEU A C 1
ATOM 4784 O O . LEU A 1 654 ? 105.274 150.276 151.853 1.00 34.58 633 LEU A O 1
ATOM 4789 N N . LYS A 1 655 ? 106.016 152.383 152.071 1.00 37.29 634 LYS A N 1
ATOM 4790 C CA . LYS A 1 655 ? 105.769 152.430 153.505 1.00 37.29 634 LYS A CA 1
ATOM 4791 C C . LYS A 1 655 ? 104.326 152.759 153.850 1.00 37.29 634 LYS A C 1
ATOM 4792 O O . LYS A 1 655 ? 103.992 152.837 155.034 1.00 37.29 634 LYS A O 1
ATOM 4798 N N . GLY A 1 656 ? 103.471 152.975 152.858 1.00 43.02 635 GLY A N 1
ATOM 4799 C CA . GLY A 1 656 ? 102.051 153.094 153.112 1.00 43.02 635 GLY A CA 1
ATOM 4800 C C . GLY A 1 656 ? 101.542 154.514 153.191 1.00 43.02 635 GLY A C 1
ATOM 4801 O O . GLY A 1 656 ? 100.729 154.836 154.059 1.00 43.02 635 GLY A O 1
ATOM 4802 N N . LEU A 1 657 ? 101.991 155.366 152.280 1.00 51.57 636 LEU A N 1
ATOM 4803 C CA . LEU A 1 657 ? 101.600 156.764 152.252 1.00 51.57 636 LEU A CA 1
ATOM 4804 C C . LEU A 1 657 ? 100.679 157.007 151.068 1.00 51.57 636 LEU A C 1
ATOM 4805 O O . LEU A 1 657 ? 100.868 156.429 149.994 1.00 51.57 636 LEU A O 1
ATOM 4810 N N . SER A 1 658 ? 99.686 157.864 151.269 1.00 67.73 637 SER A N 1
ATOM 4811 C CA . SER A 1 658 ? 98.675 158.106 150.252 1.00 67.73 637 SER A CA 1
ATOM 4812 C C . SER A 1 658 ? 99.256 158.868 149.065 1.00 67.73 637 SER A C 1
ATOM 4813 O O . SER A 1 658 ? 100.223 159.621 149.191 1.00 67.73 637 SER A O 1
ATOM 4816 N N . ARG A 1 659 ? 98.649 158.665 147.895 1.00 71.87 638 ARG A N 1
ATOM 4817 C CA . ARG A 1 659 ? 99.252 159.156 146.659 1.00 71.87 638 ARG A CA 1
ATOM 4818 C C . ARG A 1 659 ? 99.092 160.661 146.505 1.00 71.87 638 ARG A C 1
ATOM 4819 O O . ARG A 1 659 ? 99.985 161.333 145.978 1.00 71.87 638 ARG A O 1
ATOM 4827 N N . GLN A 1 660 ? 97.956 161.207 146.933 1.00 77.70 639 GLN A N 1
ATOM 4828 C CA . GLN A 1 660 ? 97.723 162.636 146.773 1.00 77.70 639 GLN A CA 1
ATOM 4829 C C . GLN A 1 660 ? 98.532 163.465 147.760 1.00 77.70 639 GLN A C 1
ATOM 4830 O O . GLN A 1 660 ? 98.784 164.647 147.508 1.00 77.70 639 GLN A O 1
ATOM 4836 N N . LYS A 1 661 ? 98.942 162.875 148.880 1.00 71.60 640 LYS A N 1
ATOM 4837 C CA . LYS A 1 661 ? 99.645 163.598 149.926 1.00 71.60 640 LYS A CA 1
ATOM 4838 C C . LYS A 1 661 ? 101.108 163.203 150.028 1.00 71.60 640 LYS A C 1
ATOM 4839 O O . LYS A 1 661 ? 101.687 163.320 151.104 1.00 71.60 640 LYS A O 1
ATOM 4845 N N . CYS A 1 662 ? 101.689 162.673 148.964 1.00 70.68 641 CYS A N 1
ATOM 4846 C CA . CYS A 1 662 ? 103.112 162.348 148.908 1.00 70.68 641 CYS A CA 1
ATOM 4847 C C . CYS A 1 662 ? 104.035 163.509 148.512 1.00 70.68 641 CYS A C 1
ATOM 4848 O O . CYS A 1 662 ? 105.064 163.725 149.174 1.00 70.68 641 CYS A O 1
ATOM 4851 N N . PRO A 1 663 ? 103.735 164.259 147.442 1.00 67.77 642 PRO A N 1
ATOM 4852 C CA . PRO A 1 663 ? 104.753 165.171 146.893 1.00 67.77 642 PRO A CA 1
ATOM 4853 C C . PRO A 1 663 ? 105.266 166.221 147.862 1.00 67.77 642 PRO A C 1
ATOM 4854 O O . PRO A 1 663 ? 106.448 166.578 147.790 1.00 67.77 642 PRO A O 1
ATOM 4858 N N . GLU A 1 664 ? 104.438 166.728 148.773 1.00 69.92 643 GLU A N 1
ATOM 4859 C CA . GLU A 1 664 ? 104.952 167.726 149.705 1.00 69.92 643 GLU A CA 1
ATOM 4860 C C . GLU A 1 664 ? 105.937 167.118 150.700 1.00 69.92 643 GLU A C 1
ATOM 4861 O O . GLU A 1 664 ? 106.910 167.774 151.072 1.00 69.92 643 GLU A O 1
ATOM 4867 N N . GLU A 1 665 ? 105.726 165.870 151.125 1.00 68.24 644 GLU A N 1
ATOM 4868 C CA . GLU A 1 665 ? 106.716 165.206 151.972 1.00 68.24 644 GLU A CA 1
ATOM 4869 C C . GLU A 1 665 ? 107.981 164.855 151.211 1.00 68.24 644 GLU A C 1
ATOM 4870 O O . GLU A 1 665 ? 109.073 164.903 151.782 1.00 68.24 644 GLU A O 1
ATOM 4876 N N . VAL A 1 666 ? 107.882 164.514 149.932 1.00 57.26 645 VAL A N 1
ATOM 4877 C CA . VAL A 1 666 ? 109.129 164.351 149.189 1.00 57.26 645 VAL A CA 1
ATOM 4878 C C . VAL A 1 666 ? 109.866 165.681 149.107 1.00 57.26 645 VAL A C 1
ATOM 4879 O O . VAL A 1 666 ? 111.094 165.739 149.238 1.00 57.26 645 VAL A O 1
ATOM 4883 N N . LYS A 1 667 ? 109.127 166.772 148.921 1.00 63.10 646 LYS A N 1
ATOM 4884 C CA . LYS A 1 667 ? 109.756 168.086 148.850 1.00 63.10 646 LYS A CA 1
ATOM 4885 C C . LYS A 1 667 ? 110.381 168.476 150.181 1.00 63.10 646 LYS A C 1
ATOM 4886 O O . LYS A 1 667 ? 111.448 169.097 150.216 1.00 63.10 646 LYS A O 1
ATOM 4892 N N . GLN A 1 668 ? 109.720 168.140 151.286 1.00 61.90 647 GLN A N 1
ATOM 4893 C CA . GLN A 1 668 ? 110.241 168.482 152.603 1.00 61.90 647 GLN A CA 1
ATOM 4894 C C . GLN A 1 668 ? 111.457 167.641 152.958 1.00 61.90 647 GLN A C 1
ATOM 4895 O O . GLN A 1 668 ? 112.421 168.149 153.534 1.00 61.90 647 GLN A O 1
ATOM 4901 N N . MET A 1 669 ? 111.429 166.348 152.639 1.00 54.05 648 MET A N 1
ATOM 4902 C CA . MET A 1 669 ? 112.575 165.506 152.950 1.00 54.05 648 MET A CA 1
ATOM 4903 C C . MET A 1 669 ? 113.772 165.850 152.079 1.00 54.05 648 MET A C 1
ATOM 4904 O O . MET A 1 669 ? 114.911 165.802 152.553 1.00 54.05 648 MET A O 1
ATOM 4909 N N . LEU A 1 670 ? 113.551 166.212 150.818 1.00 55.84 649 LEU A N 1
ATOM 4910 C CA . LEU A 1 670 ? 114.681 166.677 150.032 1.00 55.84 649 LEU A CA 1
ATOM 4911 C C . LEU A 1 670 ? 115.310 167.923 150.623 1.00 55.84 649 LEU A C 1
ATOM 4912 O O . LEU A 1 670 ? 116.447 168.249 150.273 1.00 55.84 649 LEU A O 1
ATOM 4917 N N . HIS A 1 671 ? 114.598 168.628 151.495 1.00 58.09 650 HIS A N 1
ATOM 4918 C CA . HIS A 1 671 ? 115.137 169.779 152.201 1.00 58.09 650 HIS A CA 1
ATOM 4919 C C . HIS A 1 671 ? 115.804 169.400 153.507 1.00 58.09 650 HIS A C 1
ATOM 4920 O O . HIS A 1 671 ? 116.880 169.912 153.823 1.00 58.09 650 HIS A O 1
ATOM 4927 N N . ILE A 1 672 ? 115.180 168.503 154.261 1.00 51.14 651 ILE A N 1
ATOM 4928 C CA . ILE A 1 672 ? 115.748 168.064 155.529 1.00 51.14 651 ILE A CA 1
ATOM 4929 C C . ILE A 1 672 ? 117.110 167.435 155.299 1.00 51.14 651 ILE A C 1
ATOM 4930 O O . ILE A 1 672 ? 118.075 167.727 156.009 1.00 51.14 651 ILE A O 1
ATOM 4935 N N . ILE A 1 673 ? 117.220 166.574 154.290 1.00 47.58 652 ILE A N 1
ATOM 4936 C CA . ILE A 1 673 ? 118.527 166.012 153.979 1.00 47.58 652 ILE A CA 1
ATOM 4937 C C . ILE A 1 673 ? 119.445 167.079 153.412 1.00 47.58 652 ILE A C 1
ATOM 4938 O O . ILE A 1 673 ? 120.651 167.077 153.666 1.00 47.58 652 ILE A O 1
ATOM 4943 N N . GLY A 1 674 ? 118.901 167.991 152.619 1.00 51.71 653 GLY A N 1
ATOM 4944 C CA . GLY A 1 674 ? 119.727 168.974 151.956 1.00 51.71 653 GLY A CA 1
ATOM 4945 C C . GLY A 1 674 ? 120.250 168.500 150.622 1.00 51.71 653 GLY A C 1
ATOM 4946 O O . GLY A 1 674 ? 121.462 168.450 150.412 1.00 51.71 653 GLY A O 1
ATOM 4947 N N . LEU A 1 675 ? 119.346 168.148 149.711 1.00 57.43 654 LEU A N 1
ATOM 4948 C CA . LEU A 1 675 ? 119.704 167.708 148.364 1.00 57.43 654 LEU A CA 1
ATOM 4949 C C . LEU A 1 675 ? 118.791 168.349 147.326 1.00 57.43 654 LEU A C 1
ATOM 4950 O O . LEU A 1 675 ? 118.303 167.681 146.413 1.00 57.43 654 LEU A O 1
ATOM 4955 N N . GLU A 1 676 ? 118.535 169.652 147.454 1.00 63.25 655 GLU A N 1
ATOM 4956 C CA . GLU A 1 676 ? 117.712 170.341 146.465 1.00 63.25 655 GLU A CA 1
ATOM 4957 C C . GLU A 1 676 ? 118.359 170.288 145.094 1.00 63.25 655 GLU A C 1
ATOM 4958 O O . GLU A 1 676 ? 117.729 169.888 144.110 1.00 63.25 655 GLU A O 1
ATOM 4964 N N . ASP A 1 677 ? 119.613 170.708 145.008 1.00 66.37 656 ASP A N 1
ATOM 4965 C CA . ASP A 1 677 ? 120.431 170.410 143.853 1.00 66.37 656 ASP A CA 1
ATOM 4966 C C . ASP A 1 677 ? 120.867 168.956 143.930 1.00 66.37 656 ASP A C 1
ATOM 4967 O O . ASP A 1 677 ? 120.581 168.251 144.900 1.00 66.37 656 ASP A O 1
ATOM 4972 N N . LYS A 1 678 ? 121.538 168.490 142.886 1.00 59.63 657 LYS A N 1
ATOM 4973 C CA . LYS A 1 678 ? 121.836 167.072 142.713 1.00 59.63 657 LYS A CA 1
ATOM 4974 C C . LYS A 1 678 ? 120.565 166.241 142.678 1.00 59.63 657 LYS A C 1
ATOM 4975 O O . LYS A 1 678 ? 120.624 165.014 142.727 1.00 59.63 657 LYS A O 1
ATOM 4981 N N . TRP A 1 679 ? 119.425 166.906 142.598 1.00 56.35 658 TRP A N 1
ATOM 4982 C CA . TRP A 1 679 ? 118.136 166.289 142.370 1.00 56.35 658 TRP A CA 1
ATOM 4983 C C . TRP A 1 679 ? 118.136 165.548 141.042 1.00 56.35 658 TRP A C 1
ATOM 4984 O O . TRP A 1 679 ? 118.883 165.883 140.125 1.00 56.35 658 TRP A O 1
ATOM 4995 N N . ASN A 1 680 ? 117.319 164.505 140.969 1.00 52.54 659 ASN A N 1
ATOM 4996 C CA . ASN A 1 680 ? 117.231 163.562 139.855 1.00 52.54 659 ASN A CA 1
ATOM 4997 C C . ASN A 1 680 ? 118.586 163.248 139.233 1.00 52.54 659 ASN A C 1
ATOM 4998 O O . ASN A 1 680 ? 118.696 163.059 138.020 1.00 52.54 659 ASN A O 1
ATOM 5003 N N . SER A 1 681 ? 119.618 163.172 140.055 1.00 49.03 660 SER A N 1
ATOM 5004 C CA . SER A 1 681 ? 120.832 162.510 139.631 1.00 49.03 660 SER A CA 1
ATOM 5005 C C . SER A 1 681 ? 120.682 161.025 139.897 1.00 49.03 660 SER A C 1
ATOM 5006 O O . SER A 1 681 ? 120.016 160.618 140.846 1.00 49.03 660 SER A O 1
ATOM 5009 N N . ARG A 1 682 ? 121.285 160.208 139.043 1.00 45.55 661 ARG A N 1
ATOM 5010 C CA . ARG A 1 682 ? 121.274 158.782 139.307 1.00 45.55 661 ARG A CA 1
ATOM 5011 C C . ARG A 1 682 ? 121.898 158.514 140.670 1.00 45.55 661 ARG A C 1
ATOM 5012 O O . ARG A 1 682 ? 122.567 159.364 141.247 1.00 45.55 661 ARG A O 1
ATOM 5020 N N . SER A 1 683 ? 121.635 157.334 141.213 1.00 44.16 662 SER A N 1
ATOM 5021 C CA . SER A 1 683 ? 122.220 157.002 142.501 1.00 44.16 662 SER A CA 1
ATOM 5022 C C . SER A 1 683 ? 123.671 156.600 142.386 1.00 44.16 662 SER A C 1
ATOM 5023 O O . SER A 1 683 ? 124.378 156.596 143.392 1.00 44.16 662 SER A O 1
ATOM 5026 N N . ARG A 1 684 ? 124.117 156.218 141.204 1.00 48.02 663 ARG A N 1
ATOM 5027 C CA . ARG A 1 684 ? 125.527 156.333 140.916 1.00 48.02 663 ARG A CA 1
ATOM 5028 C C . ARG A 1 684 ? 125.840 157.806 140.705 1.00 48.02 663 ARG A C 1
ATOM 5029 O O . ARG A 1 684 ? 124.945 158.644 140.645 1.00 48.02 663 ARG A O 1
ATOM 5037 N N . PHE A 1 685 ? 127.118 158.136 140.613 1.00 50.18 664 PHE A N 1
ATOM 5038 C CA . PHE A 1 685 ? 127.566 159.503 140.395 1.00 50.18 664 PHE A CA 1
ATOM 5039 C C . PHE A 1 685 ? 127.307 160.438 141.568 1.00 50.18 664 PHE A C 1
ATOM 5040 O O . PHE A 1 685 ? 127.546 161.635 141.422 1.00 50.18 664 PHE A O 1
ATOM 5048 N N . LEU A 1 686 ? 126.790 159.971 142.704 1.00 51.02 665 LEU A N 1
ATOM 5049 C CA . LEU A 1 686 ? 126.613 160.919 143.803 1.00 51.02 665 LEU A CA 1
ATOM 5050 C C . LEU A 1 686 ? 127.887 161.120 144.613 1.00 51.02 665 LEU A C 1
ATOM 5051 O O . LEU A 1 686 ? 128.519 162.177 144.544 1.00 51.02 665 LEU A O 1
ATOM 5056 N N . SER A 1 687 ? 128.282 160.109 145.374 1.00 55.64 666 SER A N 1
ATOM 5057 C CA . SER A 1 687 ? 129.314 160.295 146.385 1.00 55.64 666 SER A CA 1
ATOM 5058 C C . SER A 1 687 ? 129.600 158.989 147.095 1.00 55.64 666 SER A C 1
ATOM 5059 O O . SER A 1 687 ? 129.228 157.914 146.618 1.00 55.64 666 SER A O 1
ATOM 5062 N N . GLY A 1 688 ? 130.326 159.076 148.196 1.00 53.99 667 GLY A N 1
ATOM 5063 C CA . GLY A 1 688 ? 130.215 158.081 149.238 1.00 53.99 667 GLY A CA 1
ATOM 5064 C C . GLY A 1 688 ? 129.576 158.698 150.463 1.00 53.99 667 GLY A C 1
ATOM 5065 O O . GLY A 1 688 ? 129.346 158.018 151.463 1.00 53.99 667 GLY A O 1
ATOM 5066 N N . GLY A 1 689 ? 129.280 159.992 150.388 1.00 51.25 668 GLY A N 1
ATOM 5067 C CA . GLY A 1 689 ? 128.875 160.743 151.557 1.00 51.25 668 GLY A CA 1
ATOM 5068 C C . GLY A 1 689 ? 127.545 161.448 151.436 1.00 51.25 668 GLY A C 1
ATOM 5069 O O . GLY A 1 689 ? 127.046 162.006 152.412 1.00 51.25 668 GLY A O 1
ATOM 5070 N N . MET A 1 690 ? 126.974 161.473 150.239 1.00 54.79 669 MET A N 1
ATOM 5071 C CA . MET A 1 690 ? 125.574 161.824 150.089 1.00 54.79 669 MET A CA 1
ATOM 5072 C C . MET A 1 690 ? 124.694 160.599 149.965 1.00 54.79 669 MET A C 1
ATOM 5073 O O . MET A 1 690 ? 123.477 160.710 150.120 1.00 54.79 669 MET A O 1
ATOM 5078 N N . ARG A 1 691 ? 125.279 159.437 149.703 1.00 44.49 670 ARG A N 1
ATOM 5079 C CA . ARG A 1 691 ? 124.519 158.200 149.733 1.00 44.49 670 ARG A CA 1
ATOM 5080 C C . ARG A 1 691 ? 124.201 157.780 151.160 1.00 44.49 670 ARG A C 1
ATOM 5081 O O . ARG A 1 691 ? 123.099 157.297 151.437 1.00 44.49 670 ARG A O 1
ATOM 5089 N N . ARG A 1 692 ? 125.141 157.967 152.089 1.00 40.87 671 ARG A N 1
ATOM 5090 C CA . ARG A 1 692 ? 124.809 157.739 153.489 1.00 40.87 671 ARG A CA 1
ATOM 5091 C C . ARG A 1 692 ? 123.809 158.750 154.001 1.00 40.87 671 ARG A C 1
ATOM 5092 O O . ARG A 1 692 ? 123.228 158.537 155.063 1.00 40.87 671 ARG A O 1
ATOM 5100 N N . LYS A 1 693 ? 123.602 159.848 153.289 1.00 39.46 672 LYS A N 1
ATOM 5101 C CA . LYS A 1 693 ? 122.567 160.798 153.666 1.00 39.46 672 LYS A CA 1
ATOM 5102 C C . LYS A 1 693 ? 121.230 160.467 153.035 1.00 39.46 672 LYS A C 1
ATOM 5103 O O . LYS A 1 693 ? 120.192 160.648 153.673 1.00 39.46 672 LYS A O 1
ATOM 5109 N N . LEU A 1 694 ? 121.226 159.940 151.813 1.00 34.25 673 LEU A N 1
ATOM 5110 C CA . LEU A 1 694 ? 119.975 159.490 151.219 1.00 34.25 673 LEU A CA 1
ATOM 5111 C C . LEU A 1 694 ? 119.445 158.240 151.908 1.00 34.25 673 LEU A C 1
ATOM 5112 O O . LEU A 1 694 ? 118.233 158.086 152.056 1.00 34.25 673 LEU A O 1
ATOM 5117 N N . SER A 1 695 ? 120.324 157.333 152.338 1.00 31.92 674 SER A N 1
ATOM 5118 C CA . SER A 1 695 ? 119.867 156.181 153.108 1.00 31.92 674 SER A CA 1
ATOM 5119 C C . SER A 1 695 ? 119.224 156.600 154.419 1.00 31.92 674 SER A C 1
ATOM 5120 O O . SER A 1 695 ? 118.175 156.070 154.795 1.00 31.92 674 SER A O 1
ATOM 5123 N N . ILE A 1 696 ? 119.826 157.557 155.123 1.00 30.13 675 ILE A N 1
ATOM 5124 C CA . ILE A 1 696 ? 119.209 158.095 156.330 1.00 30.13 675 ILE A CA 1
ATOM 5125 C C . ILE A 1 696 ? 117.882 158.760 156.000 1.00 30.13 675 ILE A C 1
ATOM 5126 O O . ILE A 1 696 ? 116.933 158.697 156.783 1.00 30.13 675 ILE A O 1
ATOM 5131 N N . GLY A 1 697 ? 117.794 159.417 154.844 1.00 30.45 676 GLY A N 1
ATOM 5132 C CA . GLY A 1 697 ? 116.526 159.999 154.440 1.00 30.45 676 GLY A CA 1
ATOM 5133 C C . GLY A 1 697 ? 115.442 158.962 154.235 1.00 30.45 676 GLY A C 1
ATOM 5134 O O . GLY A 1 697 ? 114.300 159.157 154.640 1.00 30.45 676 GLY A O 1
ATOM 5135 N N . ILE A 1 698 ? 115.785 157.851 153.591 1.00 27.02 677 ILE A N 1
ATOM 5136 C CA . ILE A 1 698 ? 114.824 156.771 153.389 1.00 27.02 677 ILE A CA 1
ATOM 5137 C C . ILE A 1 698 ? 114.415 156.170 154.720 1.00 27.02 677 ILE A C 1
ATOM 5138 O O . ILE A 1 698 ? 113.274 155.731 154.886 1.00 27.02 677 ILE A O 1
ATOM 5143 N N . ALA A 1 699 ? 115.332 156.126 155.686 1.00 31.45 678 ALA A N 1
ATOM 5144 C CA . ALA A 1 699 ? 115.011 155.521 156.972 1.00 31.45 678 ALA A CA 1
ATOM 5145 C C . ALA A 1 699 ? 113.869 156.227 157.680 1.00 31.45 678 ALA A C 1
ATOM 5146 O O . ALA A 1 699 ? 113.178 155.612 158.492 1.00 31.45 678 ALA A O 1
ATOM 5148 N N . LEU A 1 700 ? 113.654 157.511 157.404 1.00 33.10 679 LEU A N 1
ATOM 5149 C CA . LEU A 1 700 ? 112.702 158.309 158.166 1.00 33.10 679 LEU A CA 1
ATOM 5150 C C . LEU A 1 700 ? 111.735 159.078 157.279 1.00 33.10 679 LEU A C 1
ATOM 5151 O O . LEU A 1 700 ? 111.215 160.115 157.679 1.00 33.10 679 LEU A O 1
ATOM 5156 N N . ILE A 1 701 ? 111.462 158.582 156.096 1.00 36.72 680 ILE A N 1
ATOM 5157 C CA . ILE A 1 701 ? 110.464 159.162 155.210 1.00 36.72 680 ILE A CA 1
ATOM 5158 C C . ILE A 1 701 ? 109.117 158.577 155.587 1.00 36.72 680 ILE A C 1
ATOM 5159 O O . ILE A 1 701 ? 109.034 157.482 156.149 1.00 36.72 680 ILE A O 1
ATOM 5164 N N . ALA A 1 702 ? 108.053 159.322 155.302 1.00 41.22 681 ALA A N 1
ATOM 5165 C CA . ALA A 1 702 ? 106.662 158.958 155.553 1.00 41.22 681 ALA A CA 1
ATOM 5166 C C . ALA A 1 702 ? 106.298 158.932 157.025 1.00 41.22 681 ALA A C 1
ATOM 5167 O O . ALA A 1 702 ? 105.241 158.408 157.368 1.00 41.22 681 ALA A O 1
ATOM 5169 N N . GLY A 1 703 ? 107.140 159.446 157.910 1.00 42.84 682 GLY A N 1
ATOM 5170 C CA . GLY A 1 703 ? 106.776 159.521 159.307 1.00 42.84 682 GLY A CA 1
ATOM 5171 C C . GLY A 1 703 ? 106.955 158.183 159.980 1.00 42.84 682 GLY A C 1
ATOM 5172 O O . GLY A 1 703 ? 106.216 157.238 159.696 1.00 42.84 682 GLY A O 1
ATOM 5173 N N . SER A 1 704 ? 107.920 158.091 160.886 1.00 37.50 683 SER A N 1
ATOM 5174 C CA . SER A 1 704 ? 108.272 156.814 161.495 1.00 37.50 683 SER A CA 1
ATOM 5175 C C . SER A 1 704 ? 108.792 157.112 162.884 1.00 37.50 683 SER A C 1
ATOM 5176 O O . SER A 1 704 ? 109.685 157.945 163.027 1.00 37.50 683 SER A O 1
ATOM 5179 N N . LYS A 1 705 ? 108.232 156.466 163.904 1.00 37.30 684 LYS A N 1
ATOM 5180 C CA . LYS A 1 705 ? 108.595 156.845 165.266 1.00 37.30 684 LYS A CA 1
ATOM 5181 C C . LYS A 1 705 ? 109.901 156.189 165.684 1.00 37.30 684 LYS A C 1
ATOM 5182 O O . LYS A 1 705 ? 110.934 156.850 165.777 1.00 37.30 684 LYS A O 1
ATOM 5188 N N . VAL A 1 706 ? 109.894 154.883 165.902 1.00 33.73 685 VAL A N 1
ATOM 5189 C CA . VAL A 1 706 ? 111.143 154.224 166.230 1.00 33.73 685 VAL A CA 1
ATOM 5190 C C . VAL A 1 706 ? 112.040 154.271 165.012 1.00 33.73 685 VAL A C 1
ATOM 5191 O O . VAL A 1 706 ? 111.568 154.335 163.876 1.00 33.73 685 VAL A O 1
ATOM 5195 N N . LEU A 1 707 ? 113.345 154.282 165.239 1.00 29.90 686 LEU A N 1
ATOM 5196 C CA . LEU A 1 707 ? 114.277 154.454 164.133 1.00 29.90 686 LEU A CA 1
ATOM 5197 C C . LEU A 1 707 ? 115.599 153.820 164.541 1.00 29.90 686 LEU A C 1
ATOM 5198 O O . LEU A 1 707 ? 116.379 154.440 165.256 1.00 29.90 686 LEU A O 1
ATOM 5203 N N . ILE A 1 708 ? 115.848 152.602 164.077 1.00 29.63 687 ILE A N 1
ATOM 5204 C CA . ILE A 1 708 ? 117.008 151.812 164.477 1.00 29.63 687 ILE A CA 1
ATOM 5205 C C . ILE A 1 708 ? 118.021 151.852 163.346 1.00 29.63 687 ILE A C 1
ATOM 5206 O O . ILE A 1 708 ? 117.926 151.075 162.397 1.00 29.63 687 ILE A O 1
ATOM 5211 N N . LEU A 1 709 ? 119.025 152.706 163.461 1.00 28.08 688 LEU A N 1
ATOM 5212 C CA . LEU A 1 709 ? 120.069 152.806 162.460 1.00 28.08 688 LEU A CA 1
ATOM 5213 C C . LEU A 1 709 ? 121.404 152.427 163.076 1.00 28.08 688 LEU A C 1
ATOM 5214 O O . LEU A 1 709 ? 121.630 152.658 164.257 1.00 28.08 688 LEU A O 1
ATOM 5219 N N . ASP A 1 710 ? 122.292 151.832 162.284 1.00 31.35 689 ASP A N 1
ATOM 5220 C CA . ASP A 1 710 ? 123.554 151.374 162.847 1.00 31.35 689 ASP A CA 1
ATOM 5221 C C . ASP A 1 710 ? 124.747 151.801 162.000 1.00 31.35 689 ASP A C 1
ATOM 5222 O O . ASP A 1 710 ? 124.659 151.897 160.776 1.00 31.35 689 ASP A O 1
ATOM 5227 N N . GLU A 1 711 ? 125.849 152.088 162.690 1.00 35.24 690 GLU A N 1
ATOM 5228 C CA . GLU A 1 711 ? 127.095 152.617 162.142 1.00 35.24 690 GLU A CA 1
ATOM 5229 C C . GLU A 1 711 ? 126.842 153.609 161.004 1.00 35.24 690 GLU A C 1
ATOM 5230 O O . GLU A 1 711 ? 127.231 153.360 159.860 1.00 35.24 690 GLU A O 1
ATOM 5236 N N . PRO A 1 712 ? 126.216 154.750 161.295 1.00 34.28 691 PRO A N 1
ATOM 5237 C CA . PRO A 1 712 ? 125.732 155.612 160.221 1.00 34.28 691 PRO A CA 1
ATOM 5238 C C . PRO A 1 712 ? 126.787 156.487 159.593 1.00 34.28 691 PRO A C 1
ATOM 5239 O O . PRO A 1 712 ? 126.524 157.056 158.530 1.00 34.28 691 PRO A O 1
ATOM 5243 N N . THR A 1 713 ? 127.955 156.630 160.200 1.00 35.90 692 THR A N 1
ATOM 5244 C CA . THR A 1 713 ? 128.969 157.562 159.729 1.00 35.90 692 THR A CA 1
ATOM 5245 C C . THR A 1 713 ? 130.284 156.843 159.513 1.00 35.90 692 THR A C 1
ATOM 5246 O O . THR A 1 713 ? 131.348 157.304 159.919 1.00 35.90 692 THR A O 1
ATOM 5250 N N . SER A 1 714 ? 130.227 155.694 158.857 1.00 36.73 693 SER A N 1
ATOM 5251 C CA . SER A 1 714 ? 131.388 154.831 158.711 1.00 36.73 693 SER A CA 1
ATOM 5252 C C . SER A 1 714 ? 132.092 155.140 157.400 1.00 36.73 693 SER A C 1
ATOM 5253 O O . SER A 1 714 ? 131.477 155.085 156.333 1.00 36.73 693 SER A O 1
ATOM 5256 N N . GLY A 1 715 ? 133.377 155.458 157.482 1.00 39.75 694 GLY A N 1
ATOM 5257 C CA . GLY A 1 715 ? 134.171 155.734 156.304 1.00 39.75 694 GLY A CA 1
ATOM 5258 C C . GLY A 1 715 ? 133.833 157.046 155.635 1.00 39.75 694 GLY A C 1
ATOM 5259 O O . GLY A 1 715 ? 133.493 157.072 154.451 1.00 39.75 694 GLY A O 1
ATOM 5260 N N . MET A 1 716 ? 133.919 158.144 156.380 1.00 42.09 695 MET A N 1
ATOM 5261 C CA . MET A 1 716 ? 133.601 159.458 155.846 1.00 42.09 695 MET A CA 1
ATOM 5262 C C . MET A 1 716 ? 134.524 160.487 156.465 1.00 42.09 695 MET A C 1
ATOM 5263 O O . MET A 1 716 ? 134.951 160.346 157.611 1.00 42.09 695 MET A O 1
ATOM 5268 N N . ASP A 1 717 ? 134.804 161.539 155.707 1.00 43.65 696 ASP A N 1
ATOM 5269 C CA . ASP A 1 717 ? 135.683 162.589 156.183 1.00 43.65 696 ASP A CA 1
ATOM 5270 C C . ASP A 1 717 ? 135.016 163.355 157.317 1.00 43.65 696 ASP A C 1
ATOM 5271 O O . ASP A 1 717 ? 133.905 163.050 157.738 1.00 43.65 696 ASP A O 1
ATOM 5276 N N . ALA A 1 718 ? 135.712 164.361 157.830 1.00 40.40 697 ALA A N 1
ATOM 5277 C CA . ALA A 1 718 ? 135.286 164.984 159.072 1.00 40.40 697 ALA A CA 1
ATOM 5278 C C . ALA A 1 718 ? 134.271 166.097 158.878 1.00 40.40 697 ALA A C 1
ATOM 5279 O O . ALA A 1 718 ? 133.836 166.684 159.868 1.00 40.40 697 ALA A O 1
ATOM 5281 N N . ILE A 1 719 ? 133.893 166.414 157.648 1.00 39.11 698 ILE A N 1
ATOM 5282 C CA . ILE A 1 719 ? 132.845 167.401 157.410 1.00 39.11 698 ILE A CA 1
ATOM 5283 C C . ILE A 1 719 ? 131.518 166.730 157.102 1.00 39.11 698 ILE A C 1
ATOM 5284 O O . ILE A 1 719 ? 130.470 167.094 157.649 1.00 39.11 698 ILE A O 1
ATOM 5289 N N . SER A 1 720 ? 131.555 165.735 156.219 1.00 37.93 699 SER A N 1
ATOM 5290 C CA . SER A 1 720 ? 130.377 164.960 155.886 1.00 37.93 699 SER A CA 1
ATOM 5291 C C . SER A 1 720 ? 129.881 164.159 157.064 1.00 37.93 699 SER A C 1
ATOM 5292 O O . SER A 1 720 ? 128.798 163.581 156.987 1.00 37.93 699 SER A O 1
ATOM 5295 N N . ARG A 1 721 ? 130.664 164.080 158.124 1.00 36.98 700 ARG A N 1
ATOM 5296 C CA . ARG A 1 721 ? 130.276 163.415 159.349 1.00 36.98 700 ARG A CA 1
ATOM 5297 C C . ARG A 1 721 ? 129.572 164.351 160.314 1.00 36.98 700 ARG A C 1
ATOM 5298 O O . ARG A 1 721 ? 128.546 163.978 160.891 1.00 36.98 700 ARG A O 1
ATOM 5306 N N . ARG A 1 722 ? 130.064 165.568 160.478 1.00 36.82 701 ARG A N 1
ATOM 5307 C CA . ARG A 1 722 ? 129.338 166.564 161.241 1.00 36.82 701 ARG A CA 1
ATOM 5308 C C . ARG A 1 722 ? 128.020 166.945 160.598 1.00 36.82 701 ARG A C 1
ATOM 5309 O O . ARG A 1 722 ? 127.075 167.273 161.317 1.00 36.82 701 ARG A O 1
ATOM 5317 N N . ALA A 1 723 ? 127.923 166.909 159.272 1.00 32.77 702 ALA A N 1
ATOM 5318 C CA . ALA A 1 723 ? 126.627 167.187 158.665 1.00 32.77 702 ALA A CA 1
ATOM 5319 C C . ALA A 1 723 ? 125.580 166.165 159.091 1.00 32.77 702 ALA A C 1
ATOM 5320 O O . ALA A 1 723 ? 124.451 166.530 159.439 1.00 32.77 702 ALA A O 1
ATOM 5322 N N . ILE A 1 724 ? 125.942 164.886 159.099 1.00 30.43 703 ILE A N 1
ATOM 5323 C CA . ILE A 1 724 ? 125.004 163.849 159.507 1.00 30.43 703 ILE A CA 1
ATOM 5324 C C . ILE A 1 724 ? 124.688 163.958 160.989 1.00 30.43 703 ILE A C 1
ATOM 5325 O O . ILE A 1 724 ? 123.543 163.754 161.409 1.00 30.43 703 ILE A O 1
ATOM 5330 N N . TRP A 1 725 ? 125.691 164.267 161.807 1.00 31.56 704 TRP A N 1
ATOM 5331 C CA . TRP A 1 725 ? 125.427 164.485 163.225 1.00 31.56 704 TRP A CA 1
ATOM 5332 C C . TRP A 1 725 ? 124.396 165.575 163.430 1.00 31.56 704 TRP A C 1
ATOM 5333 O O . TRP A 1 725 ? 123.476 165.428 164.240 1.00 31.56 704 TRP A O 1
ATOM 5344 N N . ASP A 1 726 ? 124.555 166.693 162.732 1.00 36.66 705 ASP A N 1
ATOM 5345 C CA . ASP A 1 726 ? 123.616 167.792 162.883 1.00 36.66 705 ASP A CA 1
ATOM 5346 C C . ASP A 1 726 ? 122.225 167.383 162.429 1.00 36.66 705 ASP A C 1
ATOM 5347 O O . ASP A 1 726 ? 121.229 167.738 163.069 1.00 36.66 705 ASP A O 1
ATOM 5352 N N . LEU A 1 727 ? 122.135 166.644 161.321 1.00 33.78 706 LEU A N 1
ATOM 5353 C CA . LEU A 1 727 ? 120.841 166.140 160.868 1.00 33.78 706 LEU A CA 1
ATOM 5354 C C . LEU A 1 727 ? 120.145 165.359 161.968 1.00 33.78 706 LEU A C 1
ATOM 5355 O O . LEU A 1 727 ? 118.992 165.640 162.312 1.00 33.78 706 LEU A O 1
ATOM 5360 N N . LEU A 1 728 ? 120.837 164.383 162.540 1.00 34.24 707 LEU A N 1
ATOM 5361 C CA . LEU A 1 728 ? 120.246 163.542 163.566 1.00 34.24 707 LEU A CA 1
ATOM 5362 C C . LEU A 1 728 ? 119.924 164.298 164.840 1.00 34.24 707 LEU A C 1
ATOM 5363 O O . LEU A 1 728 ? 119.001 163.908 165.550 1.00 34.24 707 LEU A O 1
ATOM 5368 N N . GLN A 1 729 ? 120.663 165.352 165.159 1.00 37.67 708 GLN A N 1
ATOM 5369 C CA . GLN A 1 729 ? 120.312 166.165 166.315 1.00 37.67 708 GLN A CA 1
ATOM 5370 C C . GLN A 1 729 ? 119.064 166.993 166.083 1.00 37.67 708 GLN A C 1
ATOM 5371 O O . GLN A 1 729 ? 118.244 167.131 166.992 1.00 37.67 708 GLN A O 1
ATOM 5377 N N . ARG A 1 730 ? 118.903 167.562 164.894 1.00 36.46 709 ARG A N 1
ATOM 5378 C CA . ARG A 1 730 ? 117.687 168.312 164.616 1.00 36.46 709 ARG A CA 1
ATOM 5379 C C . ARG A 1 730 ? 116.472 167.424 164.442 1.00 36.46 709 ARG A C 1
ATOM 5380 O O . ARG A 1 730 ? 115.350 167.901 164.626 1.00 36.46 709 ARG A O 1
ATOM 5388 N N . GLN A 1 731 ? 116.652 166.156 164.094 1.00 37.12 710 GLN A N 1
ATOM 5389 C CA . GLN A 1 731 ? 115.527 165.330 163.695 1.00 37.12 710 GLN A CA 1
ATOM 5390 C C . GLN A 1 731 ? 115.014 164.391 164.769 1.00 37.12 710 GLN A C 1
ATOM 5391 O O . GLN A 1 731 ? 114.163 163.563 164.457 1.00 37.12 710 GLN A O 1
ATOM 5397 N N . LYS A 1 732 ? 115.493 164.456 166.010 1.00 41.86 711 LYS A N 1
ATOM 5398 C CA . LYS A 1 732 ? 114.883 163.506 166.927 1.00 41.86 711 LYS A CA 1
ATOM 5399 C C . LYS A 1 732 ? 113.574 164.059 167.458 1.00 41.86 711 LYS A C 1
ATOM 5400 O O . LYS A 1 732 ? 112.515 163.775 166.897 1.00 41.86 711 LYS A O 1
ATOM 5406 N N . SER A 1 733 ? 113.624 164.869 168.509 1.00 45.01 712 SER A N 1
ATOM 5407 C CA . SER A 1 733 ? 112.587 165.811 168.909 1.00 45.01 712 SER A CA 1
ATOM 5408 C C . SER A 1 733 ? 111.201 165.198 169.064 1.00 45.01 712 SER A C 1
ATOM 5409 O O . SER A 1 733 ? 110.346 165.757 169.752 1.00 45.01 712 SER A O 1
ATOM 5412 N N . ASP A 1 734 ? 110.972 164.045 168.444 1.00 46.15 713 ASP A N 1
ATOM 5413 C CA . ASP A 1 734 ? 109.634 163.483 168.366 1.00 46.15 713 ASP A CA 1
ATOM 5414 C C . ASP A 1 734 ? 109.700 161.963 168.412 1.00 46.15 713 ASP A C 1
ATOM 5415 O O . ASP A 1 734 ? 108.736 161.298 168.786 1.00 46.15 713 ASP A O 1
ATOM 5420 N N . ARG A 1 735 ? 110.843 161.409 168.030 1.00 40.63 714 ARG A N 1
ATOM 5421 C CA . ARG A 1 735 ? 111.006 159.991 167.767 1.00 40.63 714 ARG A CA 1
ATOM 5422 C C . ARG A 1 735 ? 112.167 159.438 168.574 1.00 40.63 714 ARG A C 1
ATOM 5423 O O . ARG A 1 735 ? 112.998 160.181 169.087 1.00 40.63 714 ARG A O 1
ATOM 5431 N N . THR A 1 736 ? 112.225 158.117 168.693 1.00 35.60 715 THR A N 1
ATOM 5432 C CA . THR A 1 736 ? 113.272 157.452 169.454 1.00 35.60 715 THR A CA 1
ATOM 5433 C C . THR A 1 736 ? 114.300 156.927 168.472 1.00 35.60 715 THR A C 1
ATOM 5434 O O . THR A 1 736 ? 113.948 156.211 167.537 1.00 35.60 715 THR A O 1
ATOM 5438 N N . ILE A 1 737 ? 115.560 157.265 168.687 1.00 46.85 716 ILE A N 1
ATOM 5439 C CA . ILE A 1 737 ? 116.644 156.813 167.834 1.00 46.85 716 ILE A CA 1
ATOM 5440 C C . ILE A 1 737 ? 117.534 155.882 168.634 1.00 46.85 716 ILE A C 1
ATOM 5441 O O . ILE A 1 737 ? 117.786 156.122 169.815 1.00 46.85 716 ILE A O 1
ATOM 5446 N N . VAL A 1 738 ? 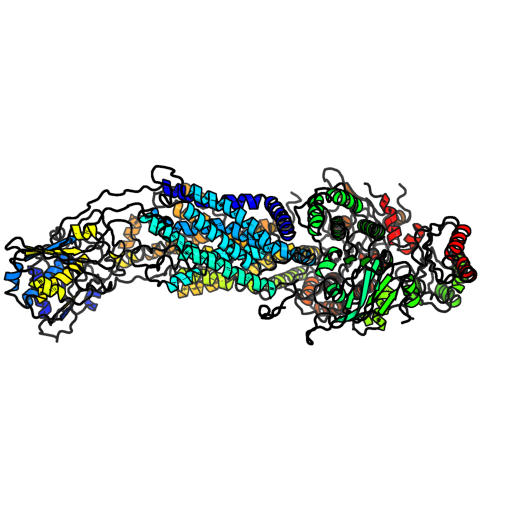117.955 154.786 168.008 1.00 24.96 717 VAL A N 1
ATOM 5447 C CA . VAL A 1 738 ? 118.803 153.778 168.633 1.00 24.96 717 VAL A CA 1
ATOM 5448 C C . VAL A 1 738 ? 120.018 153.602 167.738 1.00 24.96 717 VAL A C 1
ATOM 5449 O O . VAL A 1 738 ? 119.929 152.961 166.691 1.00 24.96 717 VAL A O 1
ATOM 5453 N N . LEU A 1 739 ? 121.152 154.152 168.142 1.00 25.78 718 LEU A N 1
ATOM 5454 C CA . LEU A 1 739 ? 122.382 153.994 167.394 1.00 25.78 718 LEU A CA 1
ATOM 5455 C C . LEU A 1 739 ? 123.134 152.756 167.822 1.00 25.78 718 LEU A C 1
ATOM 5456 O O . LEU A 1 739 ? 122.829 152.124 168.824 1.00 25.78 718 LEU A O 1
ATOM 5461 N N . THR A 1 740 ? 124.145 152.420 167.036 1.00 29.84 719 THR A N 1
ATOM 5462 C CA . THR A 1 740 ? 125.226 151.563 167.501 1.00 29.84 719 THR A CA 1
ATOM 5463 C C . THR A 1 740 ? 126.416 151.767 166.580 1.00 29.84 719 THR A C 1
ATOM 5464 O O . THR A 1 740 ? 126.311 151.576 165.370 1.00 29.84 719 THR A O 1
ATOM 5468 N N . THR A 1 741 ? 127.529 152.208 167.151 1.00 30.32 720 THR A N 1
ATOM 5469 C CA . THR A 1 741 ? 128.699 152.649 166.415 1.00 30.32 720 THR A CA 1
ATOM 5470 C C . THR A 1 741 ? 129.921 151.864 166.857 1.00 30.32 720 THR A C 1
ATOM 5471 O O . THR A 1 741 ? 129.890 151.120 167.835 1.00 30.32 720 THR A O 1
ATOM 5475 N N . HIS A 1 742 ? 131.008 152.038 166.112 1.00 31.87 721 HIS A N 1
ATOM 5476 C CA . HIS A 1 742 ? 132.311 151.541 166.508 1.00 31.87 721 HIS A CA 1
ATOM 5477 C C . HIS A 1 742 ? 133.258 152.651 166.919 1.00 31.87 721 HIS A C 1
ATOM 5478 O O . HIS A 1 742 ? 134.351 152.358 167.400 1.00 31.87 721 HIS A O 1
ATOM 5485 N N . PHE A 1 743 ? 132.875 153.907 166.729 1.00 34.33 722 PHE A N 1
ATOM 5486 C CA . PHE A 1 743 ? 133.663 155.043 167.171 1.00 34.33 722 PHE A CA 1
ATOM 5487 C C . PHE A 1 743 ? 133.233 155.426 168.573 1.00 34.33 722 PHE A C 1
ATOM 5488 O O . PHE A 1 743 ? 132.041 155.527 168.850 1.00 34.33 722 PHE A O 1
ATOM 5496 N N . MET A 1 744 ? 134.199 155.642 169.449 1.00 36.68 723 MET A N 1
ATOM 5497 C CA . MET A 1 744 ? 133.920 155.894 170.850 1.00 36.68 723 MET A CA 1
ATOM 5498 C C . MET A 1 744 ? 133.890 157.373 171.199 1.00 36.68 723 MET A C 1
ATOM 5499 O O . MET A 1 744 ? 133.870 157.709 172.381 1.00 36.68 723 MET A O 1
ATOM 5504 N N . ASP A 1 745 ? 133.919 158.267 170.211 1.00 38.01 724 ASP A N 1
ATOM 5505 C CA . ASP A 1 745 ? 133.606 159.665 170.457 1.00 38.01 724 ASP A CA 1
ATOM 5506 C C . ASP A 1 745 ? 132.325 160.113 169.781 1.00 38.01 724 ASP A C 1
ATOM 5507 O O . ASP A 1 745 ? 131.715 161.081 170.235 1.00 38.01 724 ASP A O 1
ATOM 5512 N N . GLU A 1 746 ? 131.914 159.448 168.708 1.00 35.67 725 GLU A N 1
ATOM 5513 C CA . GLU A 1 746 ? 130.556 159.606 168.216 1.00 35.67 725 GLU A CA 1
ATOM 5514 C C . GLU A 1 746 ? 129.551 159.047 169.205 1.00 35.67 725 GLU A C 1
ATOM 5515 O O . GLU A 1 746 ? 128.434 159.551 169.306 1.00 35.67 725 GLU A O 1
ATOM 5521 N N . ALA A 1 747 ? 129.923 158.010 169.937 1.00 33.64 726 ALA A N 1
ATOM 5522 C CA . ALA A 1 747 ? 129.075 157.455 170.977 1.00 33.64 726 ALA A CA 1
ATOM 5523 C C . ALA A 1 747 ? 128.987 158.344 172.185 1.00 33.64 726 ALA A C 1
ATOM 5524 O O . ALA A 1 747 ? 128.327 157.981 173.154 1.00 33.64 726 ALA A O 1
ATOM 5526 N N . ASP A 1 748 ? 129.646 159.473 172.163 1.00 36.51 727 ASP A N 1
ATOM 5527 C CA . ASP A 1 748 ? 129.708 160.388 173.283 1.00 36.51 727 ASP A CA 1
ATOM 5528 C C . ASP A 1 748 ? 129.193 161.768 172.941 1.00 36.51 727 ASP A C 1
ATOM 5529 O O . ASP A 1 748 ? 128.492 162.373 173.747 1.00 36.51 727 ASP A O 1
ATOM 5534 N N . LEU A 1 749 ? 129.524 162.279 171.759 1.00 37.17 728 LEU A N 1
ATOM 5535 C CA . LEU A 1 749 ? 129.090 163.614 171.379 1.00 37.17 728 LEU A CA 1
ATOM 5536 C C . LEU A 1 749 ? 127.604 163.644 171.063 1.00 37.17 728 LEU A C 1
ATOM 5537 O O . LEU A 1 749 ? 126.887 164.547 171.506 1.00 37.17 728 LEU A O 1
ATOM 5542 N N . LEU A 1 750 ? 127.118 162.673 170.302 1.00 33.26 729 LEU A N 1
ATOM 5543 C CA . LEU A 1 750 ? 125.682 162.496 170.103 1.00 33.26 729 LEU A CA 1
ATOM 5544 C C . LEU A 1 750 ? 125.261 161.164 170.703 1.00 33.26 729 LEU A C 1
ATOM 5545 O O . LEU A 1 750 ? 125.276 160.127 170.050 1.00 33.26 729 LEU A O 1
ATOM 5550 N N . GLY A 1 751 ? 124.927 161.201 171.977 1.00 30.50 730 GLY A N 1
ATOM 5551 C CA . GLY A 1 751 ? 124.292 160.091 172.636 1.00 30.50 730 GLY A CA 1
ATOM 5552 C C . GLY A 1 751 ? 123.920 160.567 174.011 1.00 30.50 730 GLY A C 1
ATOM 5553 O O . GLY A 1 751 ? 124.785 160.999 174.772 1.00 30.50 730 GLY A O 1
ATOM 5554 N N . ASP A 1 752 ? 122.649 160.475 174.358 1.00 36.24 731 ASP A N 1
ATOM 5555 C CA . ASP A 1 752 ? 122.178 161.076 175.586 1.00 36.24 731 ASP A CA 1
ATOM 5556 C C . ASP A 1 752 ? 122.044 160.069 176.702 1.00 36.24 731 ASP A C 1
ATOM 5557 O O . ASP A 1 752 ? 121.829 160.460 177.848 1.00 36.24 731 ASP A O 1
ATOM 5562 N N . ARG A 1 753 ? 122.203 158.791 176.396 1.00 33.45 732 ARG A N 1
ATOM 5563 C CA . ARG A 1 753 ? 122.062 157.734 177.385 1.00 33.45 732 ARG A CA 1
ATOM 5564 C C . ARG A 1 753 ? 122.674 156.487 176.780 1.00 33.45 732 ARG A C 1
ATOM 5565 O O . ARG A 1 753 ? 122.248 156.064 175.710 1.00 33.45 732 ARG A O 1
ATOM 5573 N N . ILE A 1 754 ? 123.670 155.912 177.438 1.00 28.21 733 ILE A N 1
ATOM 5574 C CA . ILE A 1 754 ? 124.493 154.861 176.852 1.00 28.21 733 ILE A CA 1
ATOM 5575 C C . ILE A 1 754 ? 124.287 153.552 177.603 1.00 28.21 733 ILE A C 1
ATOM 5576 O O . ILE A 1 754 ? 123.914 153.544 178.777 1.00 28.21 733 ILE A O 1
ATOM 5581 N N . ALA A 1 755 ? 124.512 152.435 176.914 1.00 29.19 734 ALA A N 1
ATOM 5582 C CA . ALA A 1 755 ? 124.353 151.111 177.500 1.00 29.19 734 ALA A CA 1
ATOM 5583 C C . ALA A 1 755 ? 125.429 150.178 176.977 1.00 29.19 734 ALA A C 1
ATOM 5584 O O . ALA A 1 755 ? 125.725 150.184 175.783 1.00 29.19 734 ALA A O 1
ATOM 5586 N N . ILE A 1 756 ? 126.001 149.362 177.857 1.00 33.37 735 ILE A N 1
ATOM 5587 C CA . ILE A 1 756 ? 127.111 148.486 177.504 1.00 33.37 735 ILE A CA 1
ATOM 5588 C C . ILE A 1 756 ? 126.780 147.064 177.930 1.00 33.37 735 ILE A C 1
ATOM 5589 O O . ILE A 1 756 ? 126.360 146.838 179.066 1.00 33.37 735 ILE A O 1
ATOM 5594 N N . MET A 1 757 ? 126.984 146.109 177.028 1.00 38.70 736 MET A N 1
ATOM 5595 C CA . MET A 1 757 ? 126.734 144.697 177.280 1.00 38.70 736 MET A CA 1
ATOM 5596 C C . MET A 1 757 ? 128.039 143.922 177.208 1.00 38.70 736 MET A C 1
ATOM 5597 O O . MET A 1 757 ? 128.818 144.105 176.276 1.00 38.70 736 MET A O 1
ATOM 5602 N N . ALA A 1 758 ? 128.281 143.044 178.176 1.00 41.71 737 ALA A N 1
ATOM 5603 C CA . ALA A 1 758 ? 129.586 142.405 178.266 1.00 41.71 737 ALA A CA 1
ATOM 5604 C C . ALA A 1 758 ? 129.553 140.905 178.034 1.00 41.71 737 ALA A C 1
ATOM 5605 O O . ALA A 1 758 ? 130.425 140.381 177.336 1.00 41.71 737 ALA A O 1
ATOM 5607 N N . LYS A 1 759 ? 128.595 140.186 178.604 1.00 45.87 738 LYS A N 1
ATOM 5608 C CA . LYS A 1 759 ? 128.504 138.744 178.406 1.00 45.87 738 LYS A CA 1
ATOM 5609 C C . LYS A 1 759 ? 127.068 138.329 178.163 1.00 45.87 738 LYS A C 1
ATOM 5610 O O . LYS A 1 759 ? 126.554 137.386 178.762 1.00 45.87 738 LYS A O 1
ATOM 5616 N N . GLY A 1 760 ? 126.400 139.031 177.259 1.00 46.93 739 GLY A N 1
ATOM 5617 C CA . GLY A 1 760 ? 124.977 138.846 177.079 1.00 46.93 739 GLY A CA 1
ATOM 5618 C C . GLY A 1 760 ? 124.190 139.320 178.276 1.00 46.93 739 GLY A C 1
ATOM 5619 O O . GLY A 1 760 ? 123.204 138.685 178.656 1.00 46.93 739 GLY A O 1
ATOM 5620 N N . GLU A 1 761 ? 124.599 140.428 178.878 1.00 46.29 740 GLU A N 1
ATOM 5621 C CA . GLU A 1 761 ? 123.969 140.896 180.104 1.00 46.29 740 GLU A CA 1
ATOM 5622 C C . GLU A 1 761 ? 124.333 142.355 180.295 1.00 46.29 740 GLU A C 1
ATOM 5623 O O . GLU A 1 761 ? 125.515 142.682 180.400 1.00 46.29 740 GLU A O 1
ATOM 5629 N N . LEU A 1 762 ? 123.328 143.220 180.346 1.00 41.50 741 LEU A N 1
ATOM 5630 C CA . LEU A 1 762 ? 123.552 144.657 180.398 1.00 41.50 741 LEU A CA 1
ATOM 5631 C C . LEU A 1 762 ? 124.334 145.023 181.650 1.00 41.50 741 LEU A C 1
ATOM 5632 O O . LEU A 1 762 ? 123.930 144.681 182.761 1.00 41.50 741 LEU A O 1
ATOM 5637 N N . GLN A 1 763 ? 125.447 145.735 181.474 1.00 41.37 742 GLN A N 1
ATOM 5638 C CA . GLN A 1 763 ? 126.378 145.981 182.571 1.00 41.37 742 GLN A CA 1
ATOM 5639 C C . GLN A 1 763 ?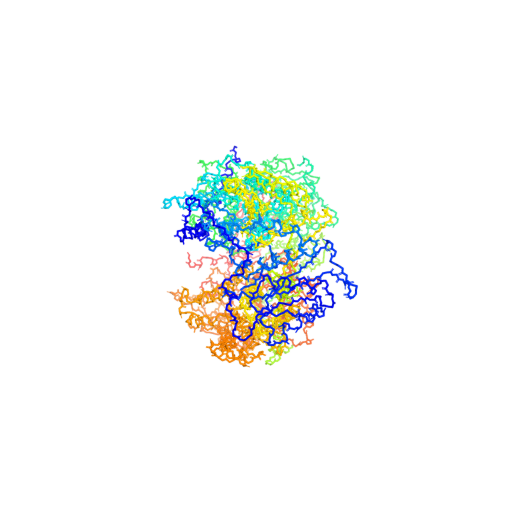 126.151 147.322 183.250 1.00 41.37 742 GLN A C 1
ATOM 5640 O O . GLN A 1 763 ? 125.979 147.379 184.468 1.00 41.37 742 GLN A O 1
ATOM 5646 N N . CYS A 1 764 ? 126.177 148.407 182.489 1.00 39.02 743 CYS A N 1
ATOM 5647 C CA . CYS A 1 764 ? 125.963 149.729 183.042 1.00 39.02 743 CYS A CA 1
ATOM 5648 C C . CYS A 1 764 ? 125.140 150.527 182.054 1.00 39.02 743 CYS A C 1
ATOM 5649 O O . CYS A 1 764 ? 125.175 150.264 180.856 1.00 39.02 743 CYS A O 1
ATOM 5652 N N . CYS A 1 765 ? 124.391 151.497 182.564 1.00 36.83 744 CYS A N 1
ATOM 5653 C CA . CYS A 1 765 ? 123.591 152.368 181.721 1.00 36.83 744 CYS A CA 1
ATOM 5654 C C . CYS A 1 765 ? 123.550 153.744 182.354 1.00 36.83 744 CYS A C 1
ATOM 5655 O O . CYS A 1 765 ? 123.741 153.883 183.559 1.00 36.83 744 CYS A O 1
ATOM 5658 N N . GLY A 1 766 ? 123.313 154.760 181.539 1.00 31.00 745 GLY A N 1
ATOM 5659 C CA . GLY A 1 766 ? 123.305 156.113 182.051 1.00 31.00 745 GLY A CA 1
ATOM 5660 C C . GLY A 1 766 ? 123.959 157.081 181.100 1.00 31.00 745 GLY A C 1
ATOM 5661 O O . GLY A 1 766 ? 124.383 156.682 180.021 1.00 31.00 745 GLY A O 1
ATOM 5662 N N . SER A 1 767 ? 124.046 158.351 181.470 1.00 34.08 746 SER A N 1
ATOM 5663 C CA . SER A 1 767 ? 124.567 159.355 180.562 1.00 34.08 746 SER A CA 1
ATOM 5664 C C . SER A 1 767 ? 126.084 159.283 180.520 1.00 34.08 746 SER A C 1
ATOM 5665 O O . SER A 1 767 ? 126.710 158.460 181.180 1.00 34.08 746 SER A O 1
ATOM 5668 N N . SER A 1 768 ? 126.693 160.152 179.721 1.00 35.09 747 SER A N 1
ATOM 5669 C CA . SER A 1 768 ? 128.141 160.104 179.577 1.00 35.09 747 SER A CA 1
ATOM 5670 C C . SER A 1 768 ? 128.837 160.619 180.822 1.00 35.09 747 SER A C 1
ATOM 5671 O O . SER A 1 768 ? 129.796 160.007 181.298 1.00 35.09 747 SER A O 1
ATOM 5674 N N . LEU A 1 769 ? 128.383 161.748 181.358 1.00 37.28 748 LEU A N 1
ATOM 5675 C CA . LEU A 1 769 ? 128.985 162.282 182.571 1.00 37.28 748 LEU A CA 1
ATOM 5676 C C . LEU A 1 769 ? 128.740 161.378 183.769 1.00 37.28 748 LEU A C 1
ATOM 5677 O O . LEU A 1 769 ? 129.547 161.358 184.698 1.00 37.28 748 LEU A O 1
ATOM 5682 N N . PHE A 1 770 ? 127.641 160.632 183.780 1.00 36.49 749 PHE A N 1
ATOM 5683 C CA . PHE A 1 770 ? 127.442 159.669 184.853 1.00 36.49 749 PHE A CA 1
ATOM 5684 C C . PHE A 1 770 ? 128.456 158.543 184.785 1.00 36.49 749 PHE A C 1
ATOM 5685 O O . PHE A 1 770 ? 128.954 158.099 185.820 1.00 36.49 749 PHE A O 1
ATOM 5693 N N . LEU A 1 771 ? 128.755 158.056 183.586 1.00 34.18 750 LEU A N 1
ATOM 5694 C CA . LEU A 1 771 ? 129.657 156.924 183.428 1.00 34.18 750 LEU A CA 1
ATOM 5695 C C . LEU A 1 771 ? 131.109 157.313 183.612 1.00 34.18 750 L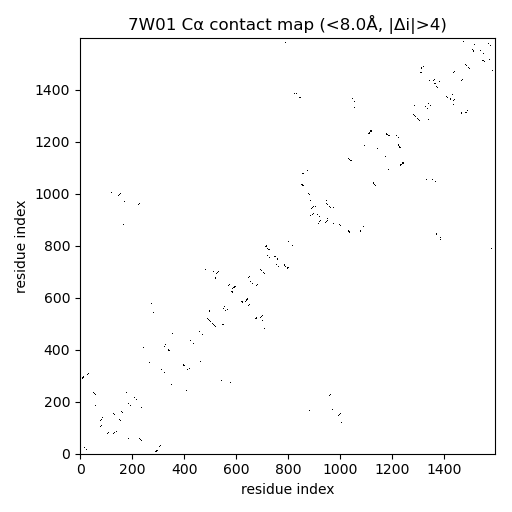EU A C 1
ATOM 5696 O O . LEU A 1 771 ? 131.891 156.523 184.141 1.00 34.18 750 LEU A O 1
ATOM 5701 N N . LYS A 1 772 ? 131.493 158.502 183.160 1.00 35.98 751 LYS A N 1
ATOM 5702 C CA . LYS A 1 772 ? 132.890 158.890 183.241 1.00 35.98 751 LYS A CA 1
ATOM 5703 C C . LYS A 1 772 ? 133.333 159.105 184.674 1.00 35.98 751 LYS A C 1
ATOM 5704 O O . LYS A 1 772 ? 134.469 158.781 185.024 1.00 35.98 751 LYS A O 1
ATOM 5710 N N . GLN A 1 773 ? 132.462 159.646 185.513 1.00 41.33 752 GLN A N 1
ATOM 5711 C CA . GLN A 1 773 ? 132.783 159.865 186.915 1.00 41.33 752 GLN A CA 1
ATOM 5712 C C . GLN A 1 773 ? 132.842 158.573 187.716 1.00 41.33 752 GLN A C 1
ATOM 5713 O O . GLN A 1 773 ? 133.394 158.560 188.818 1.00 41.33 752 GLN A O 1
ATOM 5719 N N . LYS A 1 774 ? 132.332 157.479 187.183 1.00 40.35 753 LYS A N 1
ATOM 5720 C CA . LYS A 1 774 ? 132.263 156.231 187.920 1.00 40.35 753 LYS A CA 1
ATOM 5721 C C . LYS A 1 774 ? 133.255 155.192 187.436 1.00 40.35 753 LYS A C 1
ATOM 5722 O O . LYS A 1 774 ? 133.772 154.422 188.239 1.00 40.35 753 LYS A O 1
ATOM 5728 N N . TYR A 1 775 ? 133.555 155.166 186.142 1.00 38.42 754 TYR A N 1
ATOM 5729 C CA . TYR A 1 775 ? 134.404 154.142 185.556 1.00 38.42 754 TYR A CA 1
ATOM 5730 C C . TYR A 1 775 ? 135.743 154.673 185.081 1.00 38.42 754 TYR A C 1
ATOM 5731 O O . TYR A 1 775 ? 136.468 153.950 184.403 1.00 38.42 754 TYR A O 1
ATOM 5740 N N . GLY A 1 776 ? 136.091 155.909 185.402 1.00 38.92 755 GLY A N 1
ATOM 5741 C CA . GLY A 1 776 ? 137.327 156.453 184.886 1.00 38.92 755 GLY A CA 1
ATOM 5742 C C . GLY A 1 776 ? 138.261 157.009 185.937 1.00 38.92 755 GLY A C 1
ATOM 5743 O O . GLY A 1 776 ? 137.851 157.261 187.070 1.00 38.92 755 GLY A O 1
ATOM 5744 N N . ALA A 1 777 ? 139.523 157.203 185.571 1.00 44.27 756 ALA A N 1
ATOM 5745 C CA . ALA A 1 777 ? 140.494 157.861 186.428 1.00 44.27 756 ALA A CA 1
ATOM 5746 C C . ALA A 1 777 ? 140.336 159.373 186.290 1.00 44.27 756 ALA A C 1
ATOM 5747 O O . ALA A 1 777 ? 139.340 159.868 185.763 1.00 44.27 756 ALA A O 1
ATOM 5749 N N . GLY A 1 778 ? 141.313 160.133 186.758 1.00 43.04 757 GLY A N 1
ATOM 5750 C CA . GLY A 1 778 ? 141.129 161.568 186.801 1.00 43.04 757 GLY A CA 1
ATOM 5751 C C . GLY A 1 778 ? 141.282 162.284 185.478 1.00 43.04 757 GLY A C 1
ATOM 5752 O O . GLY A 1 778 ? 140.737 161.850 184.467 1.00 43.04 757 GLY A O 1
ATOM 5753 N N . TYR A 1 779 ? 142.003 163.396 185.481 1.00 42.53 758 TYR A N 1
ATOM 5754 C CA . TYR A 1 779 ? 142.185 164.213 184.295 1.00 42.53 758 TYR A CA 1
ATOM 5755 C C . TYR A 1 779 ? 143.417 163.738 183.536 1.00 42.53 758 TYR A C 1
ATOM 5756 O O . TYR A 1 779 ? 144.013 162.718 183.871 1.00 42.53 758 TYR A O 1
ATOM 5765 N N . HIS A 1 780 ? 143.816 164.467 182.503 1.00 42.94 759 HIS A N 1
ATOM 5766 C CA . HIS A 1 780 ? 144.914 164.070 181.631 1.00 42.94 759 HIS A CA 1
ATOM 5767 C C . HIS A 1 780 ? 145.835 165.241 181.352 1.00 42.94 759 HIS A C 1
ATOM 5768 O O . HIS A 1 780 ? 146.084 165.591 180.201 1.00 42.94 759 HIS A O 1
ATOM 5775 N N . MET A 1 781 ? 146.339 165.886 182.396 1.00 45.88 760 MET A N 1
ATOM 5776 C CA . MET A 1 781 ? 147.171 167.065 182.199 1.00 45.88 760 MET A CA 1
ATOM 5777 C C . MET A 1 781 ? 148.415 166.727 181.390 1.00 45.88 760 MET A C 1
ATOM 5778 O O . MET A 1 781 ? 149.060 165.705 181.614 1.00 45.88 760 MET A O 1
ATOM 5783 N N . THR A 1 782 ? 148.742 167.598 180.437 1.00 47.54 761 THR A N 1
ATOM 5784 C CA . THR A 1 782 ? 149.788 167.365 179.451 1.00 47.54 761 THR A CA 1
ATOM 5785 C C . THR A 1 782 ? 150.629 168.616 179.274 1.00 47.54 761 THR A C 1
ATOM 5786 O O . THR A 1 782 ? 150.087 169.712 179.142 1.00 47.54 761 THR A O 1
ATOM 5790 N N . LEU A 1 783 ? 151.948 168.455 179.253 1.00 56.33 762 LEU A N 1
ATOM 5791 C CA . LEU A 1 783 ? 152.876 169.563 179.077 1.00 56.33 762 LEU A CA 1
ATOM 5792 C C . LEU A 1 783 ? 153.451 169.548 177.669 1.00 56.33 762 LEU A C 1
ATOM 5793 O O . LEU A 1 783 ? 153.111 168.701 176.848 1.00 56.33 762 LEU A O 1
ATOM 5798 N N . VAL A 1 784 ? 154.319 170.512 177.387 1.00 62.22 763 VAL A N 1
ATOM 5799 C CA . VAL A 1 784 ? 155.129 170.526 176.174 1.00 62.22 763 VAL A CA 1
ATOM 5800 C C . VAL A 1 784 ? 156.530 170.951 176.592 1.00 62.22 763 VAL A C 1
ATOM 5801 O O . VAL A 1 784 ? 156.818 172.146 176.714 1.00 62.22 763 VAL A O 1
ATOM 5805 N N . LYS A 1 785 ? 157.411 169.983 176.808 1.00 76.45 764 LYS A N 1
ATOM 5806 C CA . LYS A 1 785 ? 158.747 170.294 177.276 1.00 76.45 764 LYS A CA 1
ATOM 5807 C C . LYS A 1 785 ? 159.630 170.758 176.122 1.00 76.45 764 LYS A C 1
ATOM 5808 O O . LYS A 1 785 ? 159.353 170.512 174.948 1.00 76.45 764 LYS A O 1
ATOM 5814 N N . GLU A 1 786 ? 160.711 171.443 176.481 1.00 96.68 765 GLU A N 1
ATOM 5815 C CA . GLU A 1 786 ? 161.668 172.028 175.551 1.00 96.68 765 GLU A CA 1
ATOM 5816 C C . GLU A 1 786 ? 163.028 171.357 175.714 1.00 96.68 765 GLU A C 1
ATOM 5817 O O . GLU A 1 786 ? 163.206 170.562 176.644 1.00 96.68 765 GLU A O 1
ATOM 5823 N N . PRO A 1 787 ? 164.000 171.611 174.828 1.00 105.79 766 PRO A N 1
ATOM 5824 C CA . PRO A 1 787 ? 165.283 170.897 174.943 1.00 105.79 766 PRO A CA 1
ATOM 5825 C C . PRO A 1 787 ? 165.954 171.020 176.302 1.00 105.79 766 PRO A C 1
ATOM 5826 O O . PRO A 1 787 ? 166.524 170.041 176.797 1.00 105.79 766 PRO A O 1
ATOM 5830 N N . HIS A 1 788 ? 165.898 172.189 176.928 1.00 107.42 767 HIS A N 1
ATOM 5831 C CA . HIS A 1 788 ? 166.570 172.403 178.208 1.00 107.42 767 HIS A CA 1
ATOM 5832 C C . HIS A 1 788 ? 165.621 172.110 179.369 1.00 107.42 767 HIS A C 1
ATOM 5833 O O . HIS A 1 788 ? 165.380 172.937 180.245 1.00 107.42 767 HIS A O 1
ATOM 5840 N N . CYS A 1 789 ? 165.096 170.888 179.370 1.00 103.61 768 CYS A N 1
ATOM 5841 C CA . CYS A 1 789 ? 164.083 170.489 180.334 1.00 103.61 768 CYS A CA 1
ATOM 5842 C C . CYS A 1 789 ? 164.495 169.196 181.015 1.00 103.61 768 CYS A C 1
ATOM 5843 O O . CYS A 1 789 ? 165.260 168.399 180.468 1.00 103.61 768 CYS A O 1
ATOM 5846 N N . ASN A 1 790 ? 163.975 169.003 182.223 1.00 100.17 769 ASN A N 1
ATOM 5847 C CA . ASN A 1 790 ? 164.206 167.791 182.996 1.00 100.17 769 ASN A CA 1
ATOM 5848 C C . ASN A 1 790 ? 162.861 167.238 183.438 1.00 100.17 769 ASN A C 1
ATOM 5849 O O . ASN A 1 790 ? 162.142 167.908 184.204 1.00 100.17 769 ASN A O 1
ATOM 5854 N N . PRO A 1 791 ? 162.471 166.048 182.989 1.00 88.77 770 PRO A N 1
ATOM 5855 C CA . PRO A 1 791 ? 161.276 165.412 183.556 1.00 88.77 770 PRO A CA 1
ATOM 5856 C C . PRO A 1 791 ? 161.381 165.176 185.051 1.00 88.77 770 PRO A C 1
ATOM 5857 O O . PRO A 1 791 ? 160.360 165.223 185.753 1.00 88.77 770 PRO A O 1
ATOM 5861 N N . GLU A 1 792 ? 162.587 164.927 185.559 1.00 94.65 771 GLU A N 1
ATOM 5862 C CA . GLU A 1 792 ? 162.771 164.711 186.984 1.00 94.65 771 GLU A CA 1
ATOM 5863 C C . GLU A 1 792 ? 162.462 165.958 187.795 1.00 94.65 771 GLU A C 1
ATOM 5864 O O . GLU A 1 792 ? 162.002 165.845 188.932 1.00 94.65 771 GLU A O 1
ATOM 5870 N N . ASP A 1 793 ? 162.700 167.143 187.240 1.00 92.02 772 ASP A N 1
ATOM 5871 C CA . ASP A 1 793 ? 162.450 168.375 187.975 1.00 92.02 772 ASP A CA 1
ATOM 5872 C C . ASP A 1 793 ? 160.990 168.796 187.961 1.00 92.02 772 ASP A C 1
ATOM 5873 O O . ASP A 1 793 ? 160.624 169.712 188.702 1.00 92.02 772 ASP A O 1
ATOM 5878 N N . ILE A 1 794 ? 160.156 168.164 187.138 1.00 81.14 773 ILE A N 1
ATOM 5879 C CA . ILE A 1 794 ? 158.735 168.480 187.079 1.00 81.14 773 ILE A CA 1
ATOM 5880 C C . ILE A 1 794 ? 157.961 167.421 187.847 1.00 81.14 773 ILE A C 1
ATOM 5881 O O . ILE A 1 794 ? 156.949 167.720 188.494 1.00 81.14 773 ILE A O 1
ATOM 5886 N N . SER A 1 795 ? 158.420 166.173 187.769 1.00 80.55 774 SER A N 1
ATOM 5887 C CA . SER A 1 795 ? 157.729 165.117 188.494 1.00 80.55 774 SER A CA 1
ATOM 5888 C C . SER A 1 795 ? 157.767 165.357 189.992 1.00 80.55 774 SER A C 1
ATOM 5889 O O . SER A 1 795 ? 156.796 165.048 190.693 1.00 80.55 774 SER A O 1
ATOM 5892 N N . GLN A 1 796 ? 158.875 165.892 190.507 1.00 82.29 775 GLN A N 1
ATOM 5893 C CA . GLN A 1 796 ? 158.915 166.247 191.920 1.00 82.29 775 GLN A CA 1
ATOM 5894 C C . GLN A 1 796 ? 157.843 167.272 192.242 1.00 82.29 775 GLN A C 1
ATOM 5895 O O . GLN A 1 796 ? 157.118 167.135 193.227 1.00 82.29 775 GLN A O 1
ATOM 5901 N N . LEU A 1 797 ? 157.720 168.302 191.408 1.00 76.02 776 LEU A N 1
ATOM 5902 C CA . LEU A 1 797 ? 156.702 169.319 191.639 1.00 76.02 776 LEU A CA 1
ATOM 5903 C C . LEU A 1 797 ? 155.318 168.694 191.694 1.00 76.02 776 LEU A C 1
ATOM 5904 O O . LEU A 1 797 ? 154.568 168.896 192.658 1.00 76.02 776 LEU A O 1
ATOM 5909 N N . VAL A 1 798 ? 154.984 167.893 190.686 1.00 73.49 777 VAL A N 1
ATOM 5910 C CA . VAL A 1 798 ? 153.634 167.356 190.584 1.00 73.49 777 VAL A CA 1
ATOM 5911 C C . VAL A 1 798 ? 153.334 166.431 191.755 1.00 73.49 777 VAL A C 1
ATOM 5912 O O . VAL A 1 798 ? 152.294 166.556 192.409 1.00 73.49 777 VAL A O 1
ATOM 5916 N N . HIS A 1 799 ? 154.242 165.500 192.058 1.00 75.79 778 HIS A N 1
ATOM 5917 C CA . HIS A 1 799 ? 153.959 164.552 193.130 1.00 75.79 778 HIS A CA 1
ATOM 5918 C C . HIS A 1 799 ? 153.975 165.229 194.493 1.00 75.79 778 HIS A C 1
ATOM 5919 O O . HIS A 1 799 ? 153.122 164.946 195.340 1.00 75.79 778 HIS A O 1
ATOM 5926 N N . HIS A 1 800 ? 154.931 166.126 194.730 1.00 80.97 779 HIS A N 1
ATOM 5927 C CA . HIS A 1 800 ? 155.007 166.811 196.008 1.00 80.97 779 HIS A CA 1
ATOM 5928 C C . HIS A 1 800 ? 153.823 167.726 196.226 1.00 80.97 779 HIS A C 1
ATOM 5929 O O . HIS A 1 800 ? 153.493 168.026 197.376 1.00 80.97 779 HIS A O 1
ATOM 5936 N N . HIS A 1 801 ? 153.158 168.164 195.165 1.00 73.36 780 HIS A N 1
ATOM 5937 C CA . HIS A 1 801 ? 152.019 169.061 195.358 1.00 73.36 780 HIS A CA 1
ATOM 5938 C C . HIS A 1 801 ? 150.737 168.242 195.493 1.00 73.36 780 HIS A C 1
ATOM 5939 O O . HIS A 1 801 ? 150.021 168.355 196.492 1.00 73.36 780 HIS A O 1
ATOM 5946 N N . VAL A 1 802 ? 150.434 167.422 194.493 1.00 72.04 781 VAL A N 1
ATOM 5947 C CA . VAL A 1 802 ? 149.329 166.467 194.552 1.00 72.04 781 VAL A CA 1
ATOM 5948 C C . VAL A 1 802 ? 149.921 165.074 194.744 1.00 72.04 781 VAL A C 1
ATOM 5949 O O . VAL A 1 802 ? 150.777 164.664 193.949 1.00 72.04 781 VAL A O 1
ATOM 5953 N N . PRO A 1 803 ? 149.537 164.341 195.789 1.00 69.33 782 PRO A N 1
ATOM 5954 C CA . PRO A 1 803 ? 150.241 163.096 196.122 1.00 69.33 782 PRO A CA 1
ATOM 5955 C C . PRO A 1 803 ? 150.109 162.018 195.064 1.00 69.33 782 PRO A C 1
ATOM 5956 O O . PRO A 1 803 ? 151.111 161.532 194.536 1.00 69.33 782 PRO A O 1
ATOM 5960 N N . ASN A 1 804 ? 148.880 161.631 194.749 1.00 66.70 783 ASN A N 1
ATOM 5961 C CA . ASN A 1 804 ? 148.660 160.566 193.784 1.00 66.70 783 ASN A CA 1
ATOM 5962 C C . ASN A 1 804 ? 148.719 161.129 192.375 1.00 66.70 783 ASN A C 1
ATOM 5963 O O . ASN A 1 804 ? 148.084 162.141 192.071 1.00 66.70 783 ASN A O 1
ATOM 5968 N N . ALA A 1 805 ? 149.492 160.477 191.524 1.00 62.94 784 ALA A N 1
ATOM 5969 C CA . ALA A 1 805 ? 149.633 160.856 190.129 1.00 62.94 784 ALA A CA 1
ATOM 5970 C C . ALA A 1 805 ? 150.334 159.700 189.442 1.00 62.94 784 ALA A C 1
ATOM 5971 O O . ALA A 1 805 ? 150.687 158.705 190.077 1.00 62.94 784 ALA A O 1
ATOM 5973 N N . THR A 1 806 ? 150.508 159.824 188.135 1.00 59.39 785 THR A N 1
ATOM 5974 C CA . THR A 1 806 ? 151.214 158.800 187.383 1.00 59.39 785 THR A CA 1
ATOM 5975 C C . THR A 1 806 ? 151.778 159.438 186.131 1.00 59.39 785 THR A C 1
ATOM 5976 O O . THR A 1 806 ? 151.046 160.103 185.399 1.00 59.39 785 THR A O 1
ATOM 5980 N N . LEU A 1 807 ? 153.065 159.247 185.885 1.00 60.46 786 LEU A N 1
ATOM 5981 C CA . LEU A 1 807 ? 153.629 159.681 184.616 1.00 60.46 786 LEU A CA 1
ATOM 5982 C C . LEU A 1 807 ? 153.186 158.672 183.568 1.00 60.46 786 LEU A C 1
ATOM 5983 O O . LEU A 1 807 ? 153.808 157.625 183.392 1.00 60.46 786 LEU A O 1
ATOM 5988 N N . GLU A 1 808 ? 152.087 158.983 182.883 1.00 63.46 787 GLU A N 1
ATOM 5989 C CA . GLU A 1 808 ? 151.468 158.029 181.971 1.00 63.46 787 GLU A CA 1
ATOM 5990 C C . GLU A 1 808 ? 152.392 157.685 180.812 1.00 63.46 787 GLU A C 1
ATOM 5991 O O . GLU A 1 808 ? 152.538 156.512 180.453 1.00 63.46 787 GLU A O 1
ATOM 5997 N N . SER A 1 809 ? 153.021 158.692 180.214 1.00 65.93 788 SER A N 1
ATOM 5998 C CA . SER A 1 809 ? 153.918 158.469 179.091 1.00 65.93 788 SER A CA 1
ATOM 5999 C C . SER A 1 809 ? 154.776 159.705 178.892 1.00 65.93 788 SER A C 1
ATOM 6000 O O . SER A 1 809 ? 154.464 160.784 179.394 1.00 65.93 788 SER A O 1
ATOM 6003 N N . SER A 1 810 ? 155.866 159.532 178.153 1.00 70.37 789 SER A N 1
ATOM 6004 C CA . SER A 1 810 ? 156.753 160.633 177.799 1.00 70.37 789 SER A CA 1
ATOM 6005 C C . SER A 1 810 ? 157.227 160.471 176.360 1.00 70.37 789 SER A C 1
ATOM 6006 O O . SER A 1 810 ? 158.403 160.640 176.041 1.00 70.37 789 SER A O 1
ATOM 6009 N N . ALA A 1 811 ? 156.296 160.126 175.475 1.00 72.21 790 ALA A N 1
ATOM 6010 C CA . ALA A 1 811 ? 156.598 159.948 174.062 1.00 72.21 790 ALA A CA 1
ATOM 6011 C C . ALA A 1 811 ? 156.656 161.296 173.361 1.00 72.21 790 ALA A C 1
ATOM 6012 O O . ALA A 1 811 ? 155.853 162.186 173.646 1.00 72.21 790 ALA A O 1
ATOM 6014 N N . GLY A 1 812 ? 157.589 161.440 172.435 1.00 71.01 791 GLY A N 1
ATOM 6015 C CA . GLY A 1 812 ? 157.784 162.726 171.787 1.00 71.01 791 GLY A CA 1
ATOM 6016 C C . GLY A 1 812 ? 158.347 163.709 172.776 1.00 71.01 791 GLY A C 1
ATOM 6017 O O . GLY A 1 812 ? 159.322 163.413 173.468 1.00 71.01 791 GLY A O 1
ATOM 6018 N N . ALA A 1 813 ? 157.743 164.896 172.843 1.00 67.21 792 ALA A N 1
ATOM 6019 C CA . ALA A 1 813 ? 158.001 165.853 173.921 1.00 67.21 792 ALA A CA 1
ATOM 6020 C C . ALA A 1 813 ? 156.644 166.266 174.475 1.00 67.21 792 ALA A C 1
ATOM 6021 O O . ALA A 1 813 ? 156.109 167.314 174.113 1.00 67.21 792 ALA A O 1
ATOM 6023 N N . GLU A 1 814 ? 156.077 165.424 175.339 1.00 62.16 793 GLU A N 1
ATOM 6024 C CA . GLU A 1 814 ? 154.781 165.731 175.921 1.00 62.16 793 GLU A CA 1
ATOM 6025 C C . GLU A 1 814 ? 154.764 165.708 177.442 1.00 62.16 793 GLU A C 1
ATOM 6026 O O . GLU A 1 814 ? 154.383 166.699 178.068 1.00 62.16 793 GLU A O 1
ATOM 6032 N N . LEU A 1 815 ? 155.166 164.593 178.046 1.00 60.92 794 LEU A N 1
ATOM 6033 C CA . LEU A 1 815 ? 155.019 164.420 179.487 1.00 60.92 794 LEU A CA 1
ATOM 6034 C C . LEU A 1 815 ? 153.571 164.541 179.941 1.00 60.92 794 LEU A C 1
ATOM 6035 O O . LEU A 1 815 ? 153.186 165.579 180.475 1.00 60.92 794 LEU A O 1
ATOM 6040 N N . SER A 1 816 ? 152.753 163.522 179.718 1.00 55.52 795 SER A N 1
ATOM 6041 C CA . SER A 1 816 ? 151.381 163.534 180.204 1.00 55.52 795 SER A CA 1
ATOM 6042 C C . SER A 1 816 ? 151.251 162.801 181.535 1.00 55.52 795 SER A C 1
ATOM 6043 O O . SER A 1 816 ? 151.899 161.778 181.755 1.00 55.52 795 SER A O 1
ATOM 6046 N N . PHE A 1 817 ? 150.399 163.322 182.415 1.00 51.34 796 PHE A N 1
ATOM 6047 C CA . PHE A 1 817 ? 150.165 162.769 183.742 1.00 51.34 796 PHE A CA 1
ATOM 6048 C C . PHE A 1 817 ? 148.731 162.262 183.862 1.00 51.34 796 PHE A C 1
ATOM 6049 O O . PHE A 1 817 ? 147.948 162.310 182.917 1.00 51.34 796 PHE A O 1
ATOM 6057 N N . ILE A 1 818 ? 148.389 161.758 185.045 1.00 49.80 797 ILE A N 1
ATOM 6058 C CA . ILE A 1 818 ? 147.038 161.298 185.362 1.00 49.80 797 ILE A CA 1
ATOM 6059 C C . ILE A 1 818 ? 146.722 161.826 186.751 1.00 49.80 797 ILE A C 1
ATOM 6060 O O . ILE A 1 818 ? 147.203 161.283 187.746 1.00 49.80 797 ILE A O 1
ATOM 6065 N N . LEU A 1 819 ? 145.895 162.858 186.832 1.00 48.39 798 LEU A N 1
ATOM 6066 C CA . LEU A 1 819 ? 145.594 163.461 188.119 1.00 48.39 798 LEU A CA 1
ATOM 6067 C C . LEU A 1 819 ? 144.227 162.988 188.576 1.00 48.39 798 LEU A C 1
ATOM 6068 O O . LEU A 1 819 ? 143.212 163.460 188.051 1.00 48.39 798 LEU A O 1
ATOM 6073 N N . PRO A 1 820 ? 144.138 162.088 189.552 1.00 51.66 799 PRO A N 1
ATOM 6074 C CA . PRO A 1 820 ? 142.836 161.533 189.930 1.00 51.66 799 PRO A CA 1
ATOM 6075 C C . PRO A 1 820 ? 141.870 162.611 190.391 1.00 51.66 799 PRO A C 1
ATOM 6076 O O . PRO A 1 820 ? 142.261 163.594 191.018 1.00 51.66 799 PRO A O 1
ATOM 6080 N N . ARG A 1 821 ? 140.595 162.416 190.073 1.00 55.80 800 ARG A N 1
ATOM 6081 C CA . ARG A 1 821 ? 139.597 163.462 190.227 1.00 55.80 800 ARG A CA 1
ATOM 6082 C C . ARG A 1 821 ? 138.988 163.505 191.614 1.00 55.80 800 ARG A C 1
ATOM 6083 O O . ARG A 1 821 ? 138.092 164.318 191.855 1.00 55.80 800 ARG A O 1
ATOM 6091 N N . GLU A 1 822 ? 139.436 162.654 192.527 1.00 60.85 801 GLU A N 1
ATOM 6092 C CA . GLU A 1 822 ? 139.087 162.789 193.930 1.00 60.85 801 GLU A CA 1
ATOM 6093 C C . GLU A 1 822 ? 140.049 163.709 194.665 1.00 60.85 801 GLU A C 1
ATOM 6094 O O . GLU A 1 822 ? 140.105 163.682 195.898 1.00 60.85 801 GLU A O 1
ATOM 6100 N N . SER A 1 823 ? 140.820 164.503 193.930 1.00 62.85 802 SER A N 1
ATOM 6101 C CA . SER A 1 823 ? 141.708 165.502 194.505 1.00 62.85 802 SER A CA 1
ATOM 6102 C C . SER A 1 823 ? 141.666 166.775 193.670 1.00 62.85 802 SER A C 1
ATOM 6103 O O . SER A 1 823 ? 142.695 167.350 193.322 1.00 62.85 802 SER A O 1
ATOM 6106 N N . THR A 1 824 ? 140.465 167.226 193.321 1.00 63.78 803 THR A N 1
ATOM 6107 C CA . THR A 1 824 ? 140.346 168.437 192.522 1.00 63.78 803 THR A CA 1
ATOM 6108 C C . THR A 1 824 ? 140.529 169.705 193.336 1.00 63.78 803 THR A C 1
ATOM 6109 O O . THR A 1 824 ? 140.518 170.792 192.753 1.00 63.78 803 THR A O 1
ATOM 6113 N N . HIS A 1 825 ? 140.672 169.607 194.656 1.00 67.99 804 HIS A N 1
ATOM 6114 C CA . HIS A 1 825 ? 140.899 170.799 195.462 1.00 67.99 804 HIS A CA 1
ATOM 6115 C C . HIS A 1 825 ? 142.356 171.238 195.497 1.00 67.99 804 HIS A C 1
ATOM 6116 O O . HIS A 1 825 ? 142.632 172.365 195.912 1.00 67.99 804 HIS A O 1
ATOM 6123 N N . ARG A 1 826 ? 143.291 170.395 195.075 1.00 68.26 805 ARG A N 1
ATOM 6124 C CA . ARG A 1 826 ? 144.690 170.778 194.971 1.00 68.26 805 ARG A CA 1
ATOM 6125 C C . ARG A 1 826 ? 145.052 171.307 193.591 1.00 68.26 805 ARG A C 1
ATOM 6126 O O . ARG A 1 826 ? 146.190 171.746 193.381 1.00 68.26 805 ARG A O 1
ATOM 6134 N N . PHE A 1 827 ? 144.111 171.280 192.649 1.00 60.82 806 PHE A N 1
ATOM 6135 C CA . PHE A 1 827 ? 144.391 171.772 191.309 1.00 60.82 806 PHE A CA 1
ATOM 6136 C C . PHE A 1 827 ? 144.634 173.270 191.314 1.00 60.82 806 PHE A C 1
ATOM 6137 O O . PHE A 1 827 ? 145.437 173.765 190.519 1.00 60.82 806 PHE A O 1
ATOM 6145 N N . GLU A 1 828 ? 143.951 174.004 192.193 1.00 63.70 807 GLU A N 1
ATOM 6146 C CA . GLU A 1 828 ? 144.236 175.424 192.343 1.00 63.70 807 GLU A CA 1
ATOM 6147 C C . GLU A 1 828 ? 145.713 175.664 192.577 1.00 63.70 807 GLU A C 1
ATOM 6148 O O . GLU A 1 828 ? 146.356 176.417 191.837 1.00 63.70 807 GLU A O 1
ATOM 6154 N N . GLY A 1 829 ? 146.276 175.001 193.579 1.00 63.06 808 GLY A N 1
ATOM 6155 C CA . GLY A 1 829 ? 147.667 175.186 193.912 1.00 63.06 808 GLY A CA 1
ATOM 6156 C C . GLY A 1 829 ? 148.568 174.718 192.797 1.00 63.06 808 GLY A C 1
ATOM 6157 O O . GLY A 1 829 ? 149.509 175.417 192.420 1.00 63.06 808 GLY A O 1
ATOM 6158 N N . LEU A 1 830 ? 148.269 173.544 192.239 1.00 63.89 809 LEU A N 1
ATOM 6159 C CA . LEU A 1 830 ? 149.141 172.983 191.214 1.00 63.89 809 LEU A CA 1
ATOM 6160 C C . LEU A 1 830 ? 149.235 173.909 190.015 1.00 63.89 809 LEU A C 1
ATOM 6161 O O . LEU A 1 830 ? 150.332 174.256 189.570 1.00 63.89 809 LEU A O 1
ATOM 6166 N N . PHE A 1 831 ? 148.092 174.318 189.476 1.00 59.56 810 PHE A N 1
ATOM 6167 C CA . PHE A 1 831 ? 148.114 175.121 188.268 1.00 59.56 810 PHE A CA 1
ATOM 6168 C C . PHE A 1 831 ? 148.610 176.531 188.542 1.00 59.56 810 PHE A C 1
ATOM 6169 O O . PHE A 1 831 ? 149.353 177.087 187.727 1.00 59.56 810 PHE A O 1
ATOM 6177 N N . ALA A 1 832 ? 148.254 177.114 189.691 1.00 64.59 811 ALA A N 1
ATOM 6178 C CA . ALA A 1 832 ? 148.760 178.441 190.026 1.00 64.59 811 ALA A CA 1
ATOM 6179 C C . ALA A 1 832 ? 150.277 178.439 190.145 1.00 64.59 811 ALA A C 1
ATOM 6180 O O . ALA A 1 832 ? 150.950 179.343 189.637 1.00 64.59 811 ALA A O 1
ATOM 6182 N N . LYS A 1 833 ? 150.835 177.425 190.808 1.00 68.02 812 LYS A N 1
ATOM 6183 C CA . LYS A 1 833 ? 152.281 177.351 190.965 1.00 68.02 812 LYS A CA 1
ATOM 6184 C C . LYS A 1 833 ? 152.974 177.079 189.639 1.00 68.02 812 LYS A C 1
ATOM 6185 O O . LYS A 1 833 ? 153.918 177.784 189.271 1.00 68.02 812 LYS A O 1
ATOM 6191 N N . LEU A 1 834 ? 152.511 176.075 188.897 1.00 67.73 813 LEU A N 1
ATOM 6192 C CA . LEU A 1 834 ? 153.139 175.716 187.636 1.00 67.73 813 LEU A CA 1
ATOM 6193 C C . LEU A 1 834 ? 152.957 176.785 186.575 1.00 67.73 813 LEU A C 1
ATOM 6194 O O . LEU A 1 834 ? 153.647 176.745 185.554 1.00 67.73 813 LEU A O 1
ATOM 6199 N N . GLU A 1 835 ? 152.050 177.735 186.784 1.00 73.43 814 GLU A N 1
ATOM 6200 C CA . GLU A 1 835 ? 151.968 178.867 185.874 1.00 73.43 814 GLU A CA 1
ATOM 6201 C C . GLU A 1 835 ? 153.213 179.733 185.955 1.00 73.43 814 GLU A C 1
ATOM 6202 O O . GLU A 1 835 ? 153.670 180.265 184.939 1.00 73.43 814 GLU A O 1
ATOM 6208 N N . LYS A 1 836 ? 153.771 179.892 187.157 1.00 73.83 815 LYS A N 1
ATOM 6209 C CA . LYS A 1 836 ? 154.908 180.788 187.346 1.00 73.83 815 LYS A CA 1
ATOM 6210 C C . LYS A 1 836 ? 156.151 180.265 186.642 1.00 73.83 815 LYS A C 1
ATOM 6211 O O . LYS A 1 836 ? 156.671 180.899 185.719 1.00 73.83 815 LYS A O 1
ATOM 6217 N N . LYS A 1 837 ? 156.637 179.100 187.057 1.00 75.15 816 LYS A N 1
ATOM 6218 C CA . LYS A 1 837 ? 157.892 178.568 186.537 1.00 75.15 816 LYS A CA 1
ATOM 6219 C C . LYS A 1 837 ? 157.679 178.020 185.127 1.00 75.15 816 LYS A C 1
ATOM 6220 O O . LYS A 1 837 ? 157.730 176.819 184.864 1.00 75.15 816 LYS A O 1
ATOM 6226 N N . GLN A 1 838 ? 157.439 178.944 184.200 1.00 75.50 817 GLN A N 1
ATOM 6227 C CA . GLN A 1 838 ? 157.333 178.564 182.798 1.00 75.50 817 GLN A CA 1
ATOM 6228 C C . GLN A 1 838 ? 158.715 178.400 182.181 1.00 75.50 817 GLN A C 1
ATOM 6229 O O . GLN A 1 838 ? 159.088 177.307 181.744 1.00 75.50 817 GLN A O 1
ATOM 6235 N N . LYS A 1 839 ? 159.496 179.480 182.153 1.00 80.75 818 LYS A N 1
ATOM 6236 C CA . LYS A 1 839 ? 160.839 179.406 181.597 1.00 80.75 818 LYS A CA 1
ATOM 6237 C C . LYS A 1 839 ? 161.805 178.692 182.526 1.00 80.75 818 LYS A C 1
ATOM 6238 O O . LYS A 1 839 ? 162.724 178.016 182.055 1.00 80.75 818 LYS A O 1
ATOM 6244 N N . GLU A 1 840 ? 161.621 178.828 183.837 1.00 78.36 819 GLU A N 1
ATOM 6245 C CA . GLU A 1 840 ? 162.561 178.227 184.772 1.00 78.36 819 GLU A CA 1
ATOM 6246 C C . GLU A 1 840 ? 162.513 176.707 184.726 1.00 78.36 819 GLU A C 1
ATOM 6247 O O . GLU A 1 840 ? 163.555 176.055 184.850 1.00 78.36 819 GLU A O 1
ATOM 6253 N N . LEU A 1 841 ? 161.328 176.125 184.548 1.00 77.07 820 LEU A N 1
ATOM 6254 C CA . LEU A 1 841 ? 161.190 174.677 184.464 1.00 77.07 820 LEU A CA 1
ATOM 6255 C C . LEU A 1 841 ? 161.373 174.128 183.060 1.00 77.07 820 LEU A C 1
ATOM 6256 O O . LEU A 1 841 ? 161.821 172.989 182.911 1.00 77.07 820 LEU A O 1
ATOM 6261 N N . GLY A 1 842 ? 161.048 174.903 182.032 1.00 79.20 821 GLY A N 1
ATOM 6262 C CA . GLY A 1 842 ? 161.115 174.435 180.667 1.00 79.20 821 GLY A CA 1
ATOM 6263 C C . GLY A 1 842 ? 159.789 174.078 180.037 1.00 79.20 821 GLY A C 1
ATOM 6264 O O . GLY A 1 842 ? 159.781 173.527 178.933 1.00 79.20 821 GLY A O 1
ATOM 6265 N N . ILE A 1 843 ? 158.677 174.384 180.691 1.00 69.71 822 ILE A N 1
ATOM 6266 C CA . ILE A 1 843 ? 157.347 174.062 180.191 1.00 69.71 822 ILE A CA 1
ATOM 6267 C C . ILE A 1 843 ? 156.877 175.183 179.278 1.00 69.71 822 ILE A C 1
ATOM 6268 O O . ILE A 1 843 ? 157.148 176.358 179.536 1.00 69.71 822 ILE A O 1
ATOM 6273 N N . ALA A 1 844 ? 156.187 174.827 178.203 1.00 61.51 823 ALA A N 1
ATOM 6274 C CA . ALA A 1 844 ? 155.517 175.800 177.357 1.00 61.51 823 ALA A CA 1
ATOM 6275 C C . ALA A 1 844 ? 154.150 175.256 176.974 1.00 61.51 823 ALA A C 1
ATOM 6276 O O . ALA A 1 844 ? 154.060 174.227 176.303 1.00 61.51 823 ALA A O 1
ATOM 6278 N N . SER A 1 845 ? 153.090 175.948 177.387 1.00 56.66 824 SER A N 1
ATOM 6279 C CA . SER A 1 845 ? 151.731 175.650 176.941 1.00 56.66 824 SER A CA 1
ATOM 6280 C C . SER A 1 845 ? 151.286 174.246 177.362 1.00 56.66 824 SER A C 1
ATOM 6281 O O . SER A 1 845 ? 151.263 173.309 176.575 1.00 56.66 824 SER A O 1
ATOM 6284 N N . PHE A 1 846 ? 150.958 174.124 178.642 1.00 54.71 825 PHE A N 1
ATOM 6285 C CA . PHE A 1 846 ? 150.310 172.931 179.163 1.00 54.71 825 PHE A CA 1
ATOM 6286 C C . PHE A 1 846 ? 148.787 173.015 179.015 1.00 54.71 825 PHE A C 1
ATOM 6287 O O . PHE A 1 846 ? 148.232 174.025 178.583 1.00 54.71 825 PHE A O 1
ATOM 6295 N N . GLY A 1 847 ? 148.099 171.936 179.372 1.00 47.77 826 GLY A N 1
ATOM 6296 C CA . GLY A 1 847 ? 146.649 171.881 179.281 1.00 47.77 826 GLY A CA 1
ATOM 6297 C C . GLY A 1 847 ? 146.128 170.639 179.967 1.00 47.77 826 GLY A C 1
ATOM 6298 O O . GLY A 1 847 ? 146.896 169.802 180.440 1.00 47.77 826 GLY A O 1
ATOM 6299 N N . ALA A 1 848 ? 144.803 170.520 180.026 1.00 41.41 827 ALA A N 1
ATOM 6300 C CA . ALA A 1 848 ? 144.192 169.393 180.721 1.00 41.41 827 ALA A CA 1
ATOM 6301 C C . ALA A 1 848 ? 142.851 169.050 180.099 1.00 41.41 827 ALA A C 1
ATOM 6302 O O . ALA A 1 848 ? 142.224 169.872 179.434 1.00 41.41 827 ALA A O 1
ATOM 6304 N N . SER A 1 849 ? 142.415 167.820 180.336 1.00 37.57 828 SER A N 1
ATOM 6305 C CA . SER A 1 849 ? 141.161 167.319 179.794 1.00 37.57 828 SER A CA 1
ATOM 6306 C C . SER A 1 849 ? 140.752 166.099 180.603 1.00 37.57 828 SER A C 1
ATOM 6307 O O . SER A 1 849 ? 141.522 165.589 181.414 1.00 37.57 828 SER A O 1
ATOM 6310 N N . ILE A 1 850 ? 139.533 165.627 180.382 1.00 37.29 829 ILE A N 1
ATOM 6311 C CA . ILE A 1 850 ? 138.969 164.551 181.177 1.00 37.29 829 ILE A CA 1
ATOM 6312 C C . ILE A 1 850 ? 139.014 163.267 180.360 1.00 37.29 829 ILE A C 1
ATOM 6313 O O . ILE A 1 850 ? 139.362 163.269 179.183 1.00 37.29 829 ILE A O 1
ATOM 6318 N N . THR A 1 851 ? 138.676 162.155 181.003 1.00 36.71 830 THR A N 1
ATOM 6319 C CA . THR A 1 851 ? 138.836 160.852 180.383 1.00 36.71 830 THR A CA 1
ATOM 6320 C C . THR A 1 851 ? 137.982 160.733 179.135 1.00 36.71 830 THR A C 1
ATOM 6321 O O . THR A 1 851 ? 137.038 161.487 178.919 1.00 36.71 830 THR A O 1
ATOM 6325 N N . THR A 1 852 ? 138.333 159.766 178.306 1.00 34.97 831 THR A N 1
ATOM 6326 C CA . THR A 1 852 ? 137.608 159.481 177.085 1.00 34.97 831 THR A CA 1
ATOM 6327 C C . THR A 1 852 ? 136.606 158.366 177.330 1.00 34.97 831 THR A C 1
ATOM 6328 O O . THR A 1 852 ? 136.581 157.751 178.390 1.00 34.97 831 THR A O 1
ATOM 6332 N N . MET A 1 853 ? 135.756 158.115 176.343 1.00 36.43 832 MET A N 1
ATOM 6333 C CA . MET A 1 853 ? 134.804 157.025 176.465 1.00 36.43 832 MET A CA 1
ATOM 6334 C C . MET A 1 853 ? 135.395 155.686 176.071 1.00 36.43 832 MET A C 1
ATOM 6335 O O . MET A 1 853 ? 134.866 154.646 176.478 1.00 36.43 832 MET A O 1
ATOM 6340 N N . GLU A 1 854 ? 136.496 155.677 175.325 1.00 38.41 833 GLU A N 1
ATOM 6341 C CA . GLU A 1 854 ? 137.150 154.410 175.042 1.00 38.41 833 GLU A CA 1
ATOM 6342 C C . GLU A 1 854 ? 137.645 153.763 176.319 1.00 38.41 833 GLU A C 1
ATOM 6343 O O . GLU A 1 854 ? 137.553 152.548 176.474 1.00 38.41 833 GLU A O 1
ATOM 6349 N N . GLU A 1 855 ? 138.182 154.552 177.245 1.00 39.33 834 GLU A N 1
ATOM 6350 C CA . GLU A 1 855 ? 138.645 153.980 178.500 1.00 39.33 834 GLU A CA 1
ATOM 6351 C C . GLU A 1 855 ? 137.504 153.357 179.285 1.00 39.33 834 GLU A C 1
ATOM 6352 O O . GLU A 1 855 ? 137.641 152.258 179.827 1.00 39.33 834 GLU A O 1
ATOM 6358 N N . VAL A 1 856 ? 136.367 154.041 179.355 1.00 34.97 835 VAL A N 1
ATOM 6359 C CA . VAL A 1 856 ? 135.211 153.503 180.063 1.00 34.97 835 VAL A CA 1
ATOM 6360 C C . VAL A 1 856 ? 134.772 152.189 179.440 1.00 34.97 835 VAL A C 1
ATOM 6361 O O . VAL A 1 856 ? 134.500 151.207 180.143 1.00 34.97 835 VAL A O 1
ATOM 6365 N N . PHE A 1 857 ? 134.682 152.154 178.112 1.00 30.05 836 PHE A N 1
ATOM 6366 C CA . PHE A 1 857 ? 134.250 150.943 177.433 1.00 30.05 836 PHE A CA 1
ATOM 6367 C C . PHE A 1 857 ? 135.237 149.810 177.648 1.00 30.05 836 PHE A C 1
ATOM 6368 O O . PHE A 1 857 ? 134.834 148.669 177.878 1.00 30.05 836 PHE A O 1
ATOM 6376 N N . LEU A 1 858 ? 136.534 150.099 177.587 1.00 36.02 837 LEU A N 1
ATOM 6377 C CA . LEU A 1 858 ? 137.535 149.055 177.757 1.00 36.02 837 LEU A CA 1
ATOM 6378 C C . LEU A 1 858 ? 137.601 148.552 179.182 1.00 36.02 837 LEU A C 1
ATOM 6379 O O . LEU A 1 858 ? 138.001 147.410 179.399 1.00 36.02 837 LEU A O 1
ATOM 6384 N N . ARG A 1 859 ? 137.239 149.376 180.154 1.00 40.15 838 ARG A N 1
ATOM 6385 C CA . ARG A 1 859 ? 137.284 148.967 181.547 1.00 40.15 838 ARG A CA 1
ATOM 6386 C C . ARG A 1 859 ? 136.061 148.179 181.964 1.00 40.15 838 ARG A C 1
ATOM 6387 O O . ARG A 1 859 ? 136.188 147.206 182.716 1.00 40.15 838 ARG A O 1
ATOM 6395 N N . VAL A 1 860 ? 134.879 148.558 181.477 1.00 36.87 839 VAL A N 1
ATOM 6396 C CA . VAL A 1 860 ? 133.676 147.807 181.818 1.00 36.87 839 VAL A CA 1
ATOM 6397 C C . VAL A 1 860 ? 133.829 146.352 181.422 1.00 36.87 839 VAL A C 1
ATOM 6398 O O . VAL A 1 860 ? 133.546 145.447 182.209 1.00 36.87 839 VAL A O 1
ATOM 6402 N N . GLY A 1 861 ? 134.289 146.102 180.210 1.00 40.63 840 GLY A N 1
ATOM 6403 C CA . GLY A 1 861 ? 134.467 144.739 179.771 1.00 40.63 840 GLY A CA 1
ATOM 6404 C C . GLY A 1 861 ? 135.644 144.027 180.371 1.00 40.63 840 GLY A C 1
ATOM 6405 O O . GLY A 1 861 ? 135.672 142.801 180.360 1.00 40.63 840 GLY A O 1
ATOM 6406 N N . LYS A 1 862 ? 136.626 144.757 180.877 1.00 44.81 841 LYS A N 1
ATOM 6407 C CA . LYS A 1 862 ? 137.740 144.120 181.562 1.00 44.81 841 LYS A CA 1
ATOM 6408 C C . LYS A 1 862 ? 137.348 143.634 182.944 1.00 44.81 841 LYS A C 1
ATOM 6409 O O . LYS A 1 862 ? 137.864 142.613 183.402 1.00 44.81 841 LYS A O 1
ATOM 6415 N N . LEU A 1 863 ? 136.446 144.337 183.626 1.00 42.19 842 LEU A N 1
ATOM 6416 C CA . LEU A 1 863 ? 136.013 143.854 184.931 1.00 42.19 842 LEU A CA 1
ATOM 6417 C C . LEU A 1 863 ? 135.197 142.572 184.853 1.00 42.19 842 LEU A C 1
ATOM 6418 O O . LEU A 1 863 ? 135.152 141.829 185.834 1.00 42.19 842 LEU A O 1
ATOM 6423 N N . VAL A 1 864 ? 134.535 142.299 183.732 1.00 48.16 843 VAL A N 1
ATOM 6424 C CA . VAL A 1 864 ? 133.553 141.221 183.685 1.00 48.16 843 VAL A CA 1
ATOM 6425 C C . VAL A 1 864 ? 133.879 140.300 182.510 1.00 48.16 843 VAL A C 1
ATOM 6426 O O . VAL A 1 864 ? 132.987 139.758 181.853 1.00 48.16 843 VAL A O 1
ATOM 6430 N N . ASP A 1 865 ? 135.159 140.139 182.199 1.00 62.79 844 ASP A N 1
ATOM 6431 C CA . ASP A 1 865 ? 135.536 139.228 181.129 1.00 62.79 844 ASP A CA 1
ATOM 6432 C C . ASP A 1 865 ? 136.919 138.662 181.397 1.00 62.79 844 ASP A C 1
ATOM 6433 O O . ASP A 1 865 ? 137.714 139.245 182.138 1.00 62.79 844 ASP A O 1
ATOM 6438 N N . SER A 1 866 ? 137.196 137.516 180.771 1.00 72.86 845 SER A N 1
ATOM 6439 C CA . SER A 1 866 ? 138.417 136.764 181.021 1.00 72.86 845 SER A CA 1
ATOM 6440 C C . SER A 1 866 ? 139.062 136.235 179.749 1.00 72.86 845 SER A C 1
ATOM 6441 O O . SER A 1 866 ? 139.872 135.308 179.827 1.00 72.86 845 SER A O 1
ATOM 6444 N N . SER A 1 867 ? 138.729 136.789 178.587 1.00 75.95 846 SER A N 1
ATOM 6445 C CA . SER A 1 867 ? 139.321 136.313 177.350 1.00 75.95 846 SER A CA 1
ATOM 6446 C C . SER A 1 867 ? 140.807 136.659 177.299 1.00 75.95 846 SER A C 1
ATOM 6447 O O . SER A 1 867 ? 141.345 137.360 178.153 1.00 75.95 846 SER A O 1
ATOM 6450 N N . MET A 1 868 ? 141.475 136.138 176.275 1.00 79.23 847 MET A N 1
ATOM 6451 C CA . MET A 1 868 ? 142.900 136.395 176.130 1.00 79.23 847 MET A CA 1
ATOM 6452 C C . MET A 1 868 ? 143.168 137.833 175.707 1.00 79.23 847 MET A C 1
ATOM 6453 O O . MET A 1 868 ? 144.154 138.434 176.142 1.00 79.23 847 MET A O 1
ATOM 6458 N N . ASP A 1 869 ? 142.301 138.405 174.870 1.00 71.99 848 ASP A N 1
ATOM 6459 C CA . ASP A 1 869 ? 142.567 139.729 174.316 1.00 71.99 848 ASP A CA 1
ATOM 6460 C C . ASP A 1 869 ? 142.240 140.832 175.314 1.00 71.99 848 ASP A C 1
ATOM 6461 O O . ASP A 1 869 ? 143.082 141.689 175.599 1.00 71.99 848 ASP A O 1
ATOM 6466 N N . ILE A 1 870 ? 141.024 140.825 175.865 1.00 65.38 849 ILE A N 1
ATOM 6467 C CA . ILE A 1 870 ? 140.617 141.904 176.752 1.00 65.38 849 ILE A CA 1
ATOM 6468 C C . ILE A 1 870 ? 141.502 141.970 177.980 1.00 65.38 849 ILE A C 1
ATOM 6469 O O . ILE A 1 870 ? 141.600 143.023 178.615 1.00 65.38 849 ILE A O 1
ATOM 6474 N N . GLN A 1 871 ? 142.166 140.879 178.327 1.00 69.16 850 GLN A N 1
ATOM 6475 C CA . GLN A 1 871 ? 143.072 140.863 179.460 1.00 69.16 850 GLN A CA 1
ATOM 6476 C C . GLN A 1 871 ? 144.456 141.398 179.120 1.00 69.16 850 GLN A C 1
ATOM 6477 O O . GLN A 1 871 ? 145.309 141.467 180.008 1.00 69.16 850 GLN A O 1
ATOM 6483 N N . ALA A 1 872 ? 144.706 141.769 177.863 1.00 65.32 851 ALA A N 1
ATOM 6484 C CA . ALA A 1 872 ? 146.005 142.305 177.473 1.00 65.32 851 ALA A CA 1
ATOM 6485 C C . ALA A 1 872 ? 146.083 143.817 177.586 1.00 65.32 851 ALA A C 1
ATOM 6486 O O . ALA A 1 872 ? 147.163 144.355 177.843 1.00 65.32 851 ALA A O 1
ATOM 6488 N N . ILE A 1 873 ? 144.962 144.513 177.403 1.00 56.27 852 ILE A N 1
ATOM 6489 C CA . ILE A 1 873 ? 144.961 145.968 177.447 1.00 56.27 852 ILE A CA 1
ATOM 6490 C C . ILE A 1 873 ? 145.310 146.460 178.840 1.00 56.27 852 ILE A C 1
ATOM 6491 O O . ILE A 1 873 ? 144.880 145.889 179.849 1.00 56.27 852 ILE A O 1
ATOM 6496 N N . GLN A 1 874 ? 146.095 147.532 178.901 1.00 60.81 853 GLN A N 1
ATOM 6497 C CA . GLN A 1 874 ? 146.427 148.202 180.148 1.00 60.81 853 GLN A CA 1
ATOM 6498 C C . GLN A 1 874 ? 145.795 149.587 180.170 1.00 60.81 853 GLN A C 1
ATOM 6499 O O . GLN A 1 874 ? 145.807 150.305 179.167 1.00 60.81 853 GLN A O 1
ATOM 6505 N N . LEU A 1 875 ? 145.240 149.954 181.310 1.00 58.24 854 LEU A N 1
ATOM 6506 C CA . LEU A 1 875 ? 144.602 151.243 181.525 1.00 58.24 854 LEU A CA 1
ATOM 6507 C C . LEU A 1 875 ? 145.157 151.833 182.804 1.00 58.24 854 LEU A C 1
ATOM 6508 O O . LEU A 1 875 ? 145.778 151.129 183.606 1.00 58.24 854 LEU A O 1
ATOM 6513 N N . PRO A 1 876 ? 144.973 153.133 183.021 1.00 62.53 855 PRO A N 1
ATOM 6514 C CA . PRO A 1 876 ? 145.335 153.715 184.318 1.00 62.53 855 PRO A CA 1
ATOM 6515 C C . PRO A 1 876 ? 144.638 152.987 185.458 1.00 62.53 855 PRO A C 1
ATOM 6516 O O . PRO A 1 876 ? 143.473 152.603 185.353 1.00 62.53 855 PRO A O 1
ATOM 6520 N N . ALA A 1 877 ? 145.367 152.788 186.550 1.00 72.73 856 ALA A N 1
ATOM 6521 C CA . ALA A 1 877 ? 144.900 151.917 187.618 1.00 72.73 856 ALA A CA 1
ATOM 6522 C C . ALA A 1 877 ? 143.881 152.614 188.513 1.00 72.73 856 ALA A C 1
ATOM 6523 O O . ALA A 1 877 ? 143.956 153.822 188.759 1.00 72.73 856 ALA A O 1
ATOM 6525 N N . LEU A 1 878 ? 142.929 151.823 189.007 1.00 71.30 857 LEU A N 1
ATOM 6526 C CA . LEU A 1 878 ? 141.882 152.273 189.920 1.00 71.30 857 LEU A CA 1
ATOM 6527 C C . LEU A 1 878 ? 141.052 153.383 189.299 1.00 71.30 857 LEU A C 1
ATOM 6528 O O . LEU A 1 878 ? 139.933 153.153 188.848 1.00 71.30 857 LEU A O 1
ATOM 6533 N N . VAL A 1 916 ? 170.594 143.231 159.404 1.00 65.16 895 VAL A N 1
ATOM 6534 C CA . VAL A 1 916 ? 170.851 142.262 158.354 1.00 65.16 895 VAL A CA 1
ATOM 6535 C C . VAL A 1 916 ? 171.038 143.019 157.050 1.00 65.16 895 VAL A C 1
ATOM 6536 O O . VAL A 1 916 ? 170.514 144.118 156.893 1.00 65.16 895 VAL A O 1
ATOM 6540 N N . LYS A 1 917 ? 171.806 142.450 156.126 1.00 60.35 896 LYS A N 1
ATOM 6541 C CA . LYS A 1 917 ? 172.070 143.075 154.838 1.00 60.35 896 LYS A CA 1
ATOM 6542 C C . LYS A 1 917 ? 171.171 142.459 153.776 1.00 60.35 896 LYS A C 1
ATOM 6543 O O . LYS A 1 917 ? 171.168 141.240 153.587 1.00 60.35 896 LYS A O 1
ATOM 6549 N N . LEU A 1 918 ? 170.418 143.303 153.084 1.00 49.04 897 LEU A N 1
ATOM 6550 C CA . LEU A 1 918 ? 169.489 142.817 152.082 1.00 49.04 897 LEU A CA 1
ATOM 6551 C C . LEU A 1 918 ? 170.234 142.338 150.844 1.00 49.04 897 LEU A C 1
ATOM 6552 O O . LEU A 1 918 ? 171.264 142.892 150.463 1.00 49.04 897 LEU A O 1
ATOM 6557 N N . ASN A 1 919 ? 169.693 141.302 150.211 1.00 45.26 898 ASN A N 1
ATOM 6558 C CA . ASN A 1 919 ? 170.273 140.767 148.993 1.00 45.26 898 ASN A CA 1
ATOM 6559 C C . ASN A 1 919 ? 170.159 141.784 147.868 1.00 45.26 898 ASN A C 1
ATOM 6560 O O . ASN A 1 919 ? 169.348 142.703 147.917 1.00 45.26 898 ASN A O 1
ATOM 6565 N N . THR A 1 920 ? 170.995 141.622 146.849 1.00 46.55 899 THR A N 1
ATOM 6566 C CA . THR A 1 920 ? 170.958 142.517 145.700 1.00 46.55 899 THR A CA 1
ATOM 6567 C C . THR A 1 920 ? 171.711 141.853 144.555 1.00 46.55 899 THR A C 1
ATOM 6568 O O . THR A 1 920 ? 172.526 140.955 144.765 1.00 46.55 899 THR A O 1
ATOM 6572 N N . GLY A 1 921 ? 171.414 142.294 143.336 1.00 46.02 900 GLY A N 1
ATOM 6573 C CA . GLY A 1 921 ? 172.138 141.842 142.169 1.00 46.02 900 GLY A CA 1
ATOM 6574 C C . GLY A 1 921 ? 171.547 140.617 141.515 1.00 46.02 900 GLY A C 1
ATOM 6575 O O . GLY A 1 921 ? 170.564 140.713 140.779 1.00 46.02 900 GLY A O 1
ATOM 6576 N N . LEU A 1 922 ? 172.148 139.459 141.756 1.00 42.01 901 LEU A N 1
ATOM 6577 C CA . LEU A 1 922 ? 171.647 138.217 141.192 1.00 42.01 901 LEU A CA 1
ATOM 6578 C C . LEU A 1 922 ? 170.782 137.443 142.167 1.00 42.01 901 LEU A C 1
ATOM 6579 O O . LEU A 1 922 ? 169.749 136.901 141.772 1.00 42.01 901 LEU A O 1
ATOM 6584 N N . ALA A 1 923 ? 171.183 137.377 143.433 1.00 39.14 902 ALA A N 1
ATOM 6585 C CA . ALA A 1 923 ? 170.384 136.653 144.406 1.00 39.14 902 ALA A CA 1
ATOM 6586 C C . ALA A 1 923 ? 169.014 137.284 144.567 1.00 39.14 902 ALA A C 1
ATOM 6587 O O . ALA A 1 923 ? 168.019 136.570 144.710 1.00 39.14 902 ALA A O 1
ATOM 6589 N N . LEU A 1 924 ? 168.929 138.610 144.515 1.00 37.66 903 LEU A N 1
ATOM 6590 C CA . LEU A 1 924 ? 167.628 139.249 144.631 1.00 37.66 903 LEU A CA 1
ATOM 6591 C C . LEU A 1 924 ? 166.712 138.858 143.484 1.00 37.66 903 LEU A C 1
ATOM 6592 O O . LEU A 1 924 ? 165.566 138.465 143.717 1.00 37.66 903 LEU A O 1
ATOM 6597 N N . HIS A 1 925 ? 167.185 138.958 142.243 1.00 36.49 904 HIS A N 1
ATOM 6598 C CA . HIS A 1 925 ? 166.332 138.606 141.117 1.00 36.49 904 HIS A CA 1
ATOM 6599 C C . HIS A 1 925 ? 165.962 137.132 141.105 1.00 36.49 904 HIS A C 1
ATOM 6600 O O . HIS A 1 925 ? 164.804 136.798 140.835 1.00 36.49 904 HIS A O 1
ATOM 6607 N N . CYS A 1 926 ? 166.901 136.247 141.403 1.00 33.93 905 CYS A N 1
ATOM 6608 C CA . CYS A 1 926 ? 166.587 134.832 141.468 1.00 33.93 905 CYS A CA 1
ATOM 6609 C C . CYS A 1 926 ? 165.742 134.471 142.673 1.00 33.93 905 CYS A C 1
ATOM 6610 O O . CYS A 1 926 ? 165.242 133.349 142.744 1.00 33.93 905 CYS A O 1
ATOM 6613 N N . GLN A 1 927 ? 165.587 135.376 143.626 1.00 30.64 906 GLN A N 1
ATOM 6614 C CA . GLN A 1 927 ? 164.733 135.117 144.770 1.00 30.64 906 GLN A CA 1
ATOM 6615 C C . GLN A 1 927 ? 163.320 135.614 144.518 1.00 30.64 906 GLN A C 1
ATOM 6616 O O . GLN A 1 927 ? 162.343 134.955 144.889 1.00 30.64 906 GLN A O 1
ATOM 6622 N N . GLN A 1 928 ? 163.200 136.748 143.835 1.00 26.35 907 GLN A N 1
ATOM 6623 C CA . GLN A 1 928 ? 161.895 137.200 143.377 1.00 26.35 907 GLN A CA 1
ATOM 6624 C C . GLN A 1 928 ? 161.287 136.230 142.373 1.00 26.35 907 GLN A C 1
ATOM 6625 O O . GLN A 1 928 ? 160.074 136.014 142.376 1.00 26.35 907 GLN A O 1
ATOM 6631 N N . PHE A 1 929 ? 162.102 135.648 141.491 1.00 21.92 908 PHE A N 1
ATOM 6632 C CA . PHE A 1 929 ? 161.562 134.681 140.540 1.00 21.92 908 PHE A CA 1
ATOM 6633 C C . PHE A 1 929 ? 160.919 133.500 141.255 1.00 21.92 908 PHE A C 1
ATOM 6634 O O . PHE A 1 929 ? 159.803 133.098 140.923 1.00 21.92 908 PHE A O 1
ATOM 6642 N N . TRP A 1 930 ? 161.607 132.928 142.237 1.00 21.82 909 TRP A N 1
ATOM 6643 C CA . TRP A 1 930 ? 161.032 131.819 142.991 1.00 21.82 909 TRP A CA 1
ATOM 6644 C C . TRP A 1 930 ? 159.777 132.251 143.734 1.00 21.82 909 TRP A C 1
ATOM 6645 O O . TRP A 1 930 ? 158.778 131.519 143.762 1.00 21.82 909 TRP A O 1
ATOM 6656 N N . ALA A 1 931 ? 159.805 133.444 144.336 1.00 21.57 910 ALA A N 1
ATOM 6657 C CA . ALA A 1 931 ? 158.651 133.917 145.093 1.00 21.57 910 ALA A CA 1
ATOM 6658 C C . ALA A 1 931 ? 157.430 134.082 144.208 1.00 21.57 910 ALA A C 1
ATOM 6659 O O . ALA A 1 931 ? 156.309 133.805 144.635 1.00 21.57 910 ALA A O 1
ATOM 6661 N N . MET A 1 932 ? 157.619 134.560 142.984 1.00 21.50 911 MET A N 1
ATOM 6662 C CA . MET A 1 932 ? 156.501 134.736 142.067 1.00 21.50 911 MET A CA 1
ATOM 6663 C C . MET A 1 932 ? 156.089 133.448 141.369 1.00 21.50 911 MET A C 1
ATOM 6664 O O . MET A 1 932 ? 154.968 133.368 140.869 1.00 21.50 911 MET A O 1
ATOM 6669 N N . PHE A 1 933 ? 156.979 132.461 141.279 1.00 19.42 912 PHE A N 1
ATOM 6670 C CA . PHE A 1 933 ? 156.644 131.171 140.686 1.00 19.42 912 PHE A CA 1
ATOM 6671 C C . PHE A 1 933 ? 155.784 130.346 141.618 1.00 19.42 912 PHE A C 1
ATOM 6672 O O . PHE A 1 933 ? 154.830 129.697 141.181 1.00 19.42 912 PHE A O 1
ATOM 6680 N N . LEU A 1 934 ? 156.103 130.368 142.909 1.00 20.16 913 LEU A N 1
ATOM 6681 C CA . LEU A 1 934 ? 155.301 129.612 143.860 1.00 20.16 913 LEU A CA 1
ATOM 6682 C C . LEU A 1 934 ? 153.891 130.175 143.981 1.00 20.16 913 LEU A C 1
ATOM 6683 O O . LEU A 1 934 ? 152.937 129.420 144.178 1.00 20.16 913 LEU A O 1
ATOM 6688 N N . LYS A 1 935 ? 153.737 131.493 143.873 1.00 20.71 914 LYS A N 1
ATOM 6689 C CA . LYS A 1 935 ? 152.418 132.100 143.998 1.00 20.71 914 LYS A CA 1
ATOM 6690 C C . LYS A 1 935 ? 151.495 131.634 142.896 1.00 20.71 914 LYS A C 1
ATOM 6691 O O . LYS A 1 935 ? 150.315 131.378 143.132 1.00 20.71 914 LYS A O 1
ATOM 6697 N N . LYS A 1 936 ? 152.006 131.553 141.678 1.00 18.36 915 LYS A N 1
ATOM 6698 C CA . LYS A 1 936 ? 151.200 131.094 140.560 1.00 18.36 915 LYS A CA 1
ATOM 6699 C C . LYS A 1 936 ? 150.993 129.593 140.616 1.00 18.36 915 LYS A C 1
ATOM 6700 O O . LYS A 1 936 ? 149.906 129.110 140.298 1.00 18.36 915 LYS A O 1
ATOM 6706 N N . ALA A 1 937 ? 152.004 128.841 141.051 1.00 18.84 916 ALA A N 1
ATOM 6707 C CA . ALA A 1 937 ? 151.861 127.393 141.130 1.00 18.84 916 ALA A CA 1
ATOM 6708 C C . ALA A 1 937 ? 150.810 126.980 142.144 1.00 18.84 916 ALA A C 1
ATOM 6709 O O . ALA A 1 937 ? 149.961 126.142 141.848 1.00 18.84 916 ALA A O 1
ATOM 6711 N N . ALA A 1 938 ? 150.837 127.556 143.339 1.00 22.32 917 ALA A N 1
ATOM 6712 C CA . ALA A 1 938 ? 149.966 127.118 144.420 1.00 22.32 917 ALA A CA 1
ATOM 6713 C C . ALA A 1 938 ? 148.510 127.434 144.187 1.00 22.32 917 ALA A C 1
ATOM 6714 O O . ALA A 1 938 ? 147.711 127.236 145.095 1.00 22.32 917 ALA A O 1
ATOM 6716 N N . TYR A 1 939 ? 148.139 127.932 143.024 1.00 23.49 918 TYR A N 1
ATOM 6717 C CA . TYR A 1 939 ? 146.746 128.212 142.741 1.00 23.49 918 TYR A CA 1
ATOM 6718 C C . TYR A 1 939 ? 146.071 127.081 142.011 1.00 23.49 918 TYR A C 1
ATOM 6719 O O . TYR A 1 939 ? 144.844 127.004 142.017 1.00 23.49 918 TYR A O 1
ATOM 6728 N N . SER A 1 940 ? 146.839 126.206 141.382 1.00 25.01 919 SER A N 1
ATOM 6729 C CA . SER A 1 940 ? 146.258 125.123 140.619 1.00 25.01 919 SER A CA 1
ATOM 6730 C C . SER A 1 940 ? 145.847 123.953 141.484 1.00 25.01 919 SER A C 1
ATOM 6731 O O . SER A 1 940 ? 145.096 123.101 141.016 1.00 25.01 919 SER A O 1
ATOM 6734 N N . TRP A 1 941 ? 146.305 123.881 142.723 1.00 25.33 920 TRP A N 1
ATOM 6735 C CA . TRP A 1 941 ? 145.890 122.801 143.595 1.00 25.33 920 TRP A CA 1
ATOM 6736 C C . TRP A 1 941 ? 145.182 123.267 144.856 1.00 25.33 920 TRP A C 1
ATOM 6737 O O . TRP A 1 941 ? 144.745 122.427 145.644 1.00 25.33 920 TRP A O 1
ATOM 6748 N N . ARG A 1 942 ? 145.060 124.569 145.078 1.00 28.71 921 ARG A N 1
ATOM 6749 C CA . ARG A 1 942 ? 144.163 125.093 146.091 1.00 28.71 921 ARG A CA 1
ATOM 6750 C C . ARG A 1 942 ? 142.891 125.652 145.492 1.00 28.71 921 ARG A C 1
ATOM 6751 O O . ARG A 1 942 ? 142.048 126.165 146.226 1.00 28.71 921 ARG A O 1
ATOM 6759 N N . GLU A 1 943 ? 142.743 125.586 144.180 1.00 40.17 922 GLU A N 1
ATOM 6760 C CA . GLU A 1 943 ? 141.471 125.829 143.509 1.00 40.17 922 GLU A CA 1
ATOM 6761 C C . GLU A 1 943 ? 141.455 124.830 142.361 1.00 40.17 922 GLU A C 1
ATOM 6762 O O . GLU A 1 943 ? 141.979 125.105 141.281 1.00 40.17 922 GLU A O 1
ATOM 6768 N N . TRP A 1 944 ? 140.863 123.666 142.607 1.00 47.03 923 TRP A N 1
ATOM 6769 C CA . TRP A 1 944 ? 140.947 122.525 141.710 1.00 47.03 923 TRP A CA 1
ATOM 6770 C C . TRP A 1 944 ? 139.885 122.534 140.621 1.00 47.03 923 TRP A C 1
ATOM 6771 O O . TRP A 1 944 ? 139.856 121.627 139.778 1.00 47.03 923 TRP A O 1
ATOM 6782 N N . LYS A 1 945 ? 139.056 123.563 140.583 1.00 45.41 924 LYS A N 1
ATOM 6783 C CA . LYS A 1 945 ? 138.218 123.787 139.423 1.00 45.41 924 LYS A CA 1
ATOM 6784 C C . LYS A 1 945 ? 139.022 124.020 138.155 1.00 45.41 924 LYS A C 1
ATOM 6785 O O . LYS A 1 945 ? 138.477 123.836 137.069 1.00 45.41 924 LYS A O 1
ATOM 6791 N N . MET A 1 946 ? 140.281 124.443 138.246 1.00 41.42 925 MET A N 1
ATOM 6792 C CA . MET A 1 946 ? 141.104 124.612 137.056 1.00 41.42 925 MET A CA 1
ATOM 6793 C C . MET A 1 946 ? 141.8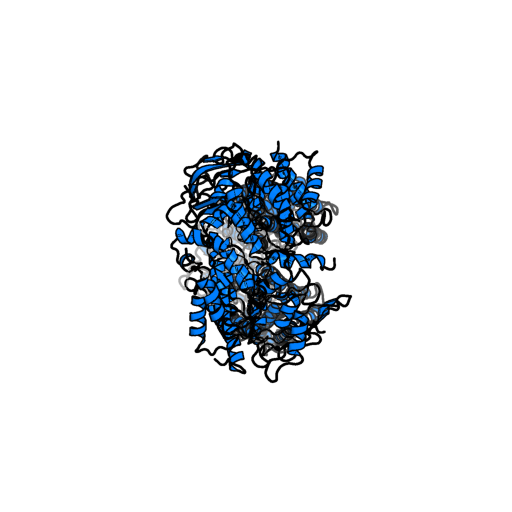91 123.384 136.665 1.00 41.42 925 MET A C 1
ATOM 6794 O O . MET A 1 946 ? 142.321 123.295 135.519 1.00 41.42 925 MET A O 1
ATOM 6799 N N . VAL A 1 947 ? 142.116 122.443 137.564 1.00 38.03 926 VAL A N 1
ATOM 6800 C CA . VAL A 1 947 ? 142.676 121.175 137.160 1.00 38.03 926 VAL A CA 1
ATOM 6801 C C . VAL A 1 947 ? 141.619 120.253 136.571 1.00 38.03 926 VAL A C 1
ATOM 6802 O O . VAL A 1 947 ? 141.839 119.688 135.491 1.00 38.03 926 VAL A O 1
ATOM 6806 N N . ALA A 1 948 ? 140.457 120.143 137.198 1.00 35.82 927 ALA A N 1
ATOM 6807 C CA . ALA A 1 948 ? 139.387 119.368 136.597 1.00 35.82 927 ALA A CA 1
ATOM 6808 C C . ALA A 1 948 ? 138.737 120.072 135.414 1.00 35.82 927 ALA A C 1
ATOM 6809 O O . ALA A 1 948 ? 137.646 119.682 135.002 1.00 35.82 927 ALA A O 1
ATOM 6811 N N . ALA A 1 949 ? 139.351 121.117 134.876 1.00 36.03 928 ALA A N 1
ATOM 6812 C CA . ALA A 1 949 ? 138.854 121.766 133.674 1.00 36.03 928 ALA A CA 1
ATOM 6813 C C . ALA A 1 949 ? 139.978 122.092 132.709 1.00 36.03 928 ALA A C 1
ATOM 6814 O O . ALA A 1 949 ? 139.720 122.658 131.646 1.00 36.03 928 ALA A O 1
ATOM 6816 N N . GLN A 1 950 ? 141.219 121.796 133.077 1.00 34.02 929 GLN A N 1
ATOM 6817 C CA . GLN A 1 950 ? 142.322 121.748 132.140 1.00 34.02 929 GLN A CA 1
ATOM 6818 C C . GLN A 1 950 ? 142.663 120.337 131.717 1.00 34.02 929 GLN A C 1
ATOM 6819 O O . GLN A 1 950 ? 143.189 120.159 130.619 1.00 34.02 929 GLN A O 1
ATOM 6825 N N . VAL A 1 951 ? 142.385 119.331 132.538 1.00 34.20 930 VAL A N 1
ATOM 6826 C CA . VAL A 1 951 ? 142.694 117.963 132.155 1.00 34.20 930 VAL A CA 1
ATOM 6827 C C . VAL A 1 951 ? 141.469 117.171 131.724 1.00 34.20 930 VAL A C 1
ATOM 6828 O O . VAL A 1 951 ? 141.600 116.262 130.891 1.00 34.20 930 VAL A O 1
ATOM 6832 N N . LEU A 1 952 ? 140.275 117.489 132.208 1.00 36.06 931 LEU A N 1
ATOM 6833 C CA . LEU A 1 952 ? 139.109 116.663 131.946 1.00 36.06 931 LEU A CA 1
ATOM 6834 C C . LEU A 1 952 ? 138.208 117.179 130.842 1.00 36.06 931 LEU A C 1
ATOM 6835 O O . LEU A 1 952 ? 137.415 116.401 130.314 1.00 36.06 931 LEU A O 1
ATOM 6840 N N . VAL A 1 953 ? 138.265 118.458 130.500 1.00 35.70 932 VAL A N 1
ATOM 6841 C CA . VAL A 1 953 ? 137.397 118.959 129.439 1.00 35.70 932 VAL A CA 1
ATOM 6842 C C . VAL A 1 953 ? 137.981 118.621 128.072 1.00 35.70 932 VAL A C 1
ATOM 6843 O O . VAL A 1 953 ? 137.244 118.111 127.217 1.00 35.70 932 VAL A O 1
ATOM 6847 N N . PRO A 1 954 ? 139.263 118.873 127.796 1.00 35.47 933 PRO A N 1
ATOM 6848 C CA . PRO A 1 954 ? 139.795 118.445 126.495 1.00 35.47 933 PRO A CA 1
ATOM 6849 C C . PRO A 1 954 ? 139.658 116.959 126.232 1.00 35.47 933 PRO A C 1
ATOM 6850 O O . PRO A 1 954 ? 139.320 116.569 125.110 1.00 35.47 933 PRO A O 1
ATOM 6854 N N . LEU A 1 955 ? 139.883 116.114 127.233 1.00 38.72 934 LEU A N 1
ATOM 6855 C CA . LEU A 1 955 ? 139.838 114.676 127.007 1.00 38.72 934 LEU A CA 1
ATOM 6856 C C . LEU A 1 955 ? 138.459 114.229 126.560 1.00 38.72 934 LEU A C 1
ATOM 6857 O O . LEU A 1 955 ? 138.334 113.513 125.563 1.00 38.72 934 LEU A O 1
ATOM 6862 N N . THR A 1 956 ? 137.415 114.629 127.282 1.00 39.09 935 THR A N 1
ATOM 6863 C CA . THR A 1 956 ? 136.080 114.237 126.863 1.00 39.09 935 THR A CA 1
ATOM 6864 C C . THR A 1 956 ? 135.725 114.877 125.534 1.00 39.09 935 THR A C 1
ATOM 6865 O O . THR A 1 956 ? 135.243 114.200 124.623 1.00 39.09 935 THR A O 1
ATOM 6869 N N . CYS A 1 957 ? 135.991 116.173 125.381 1.00 40.20 936 CYS A N 1
ATOM 6870 C CA . CYS A 1 957 ? 135.610 116.840 124.141 1.00 40.20 936 CYS A CA 1
ATOM 6871 C C . CYS A 1 957 ? 136.253 116.172 122.933 1.00 40.20 936 CYS A C 1
ATOM 6872 O O . CYS A 1 957 ? 135.724 116.240 121.822 1.00 40.20 936 CYS A O 1
ATOM 6875 N N . VAL A 1 958 ? 137.400 115.517 123.128 1.00 38.50 937 VAL A N 1
ATOM 6876 C CA . VAL A 1 958 ? 138.034 114.851 121.996 1.00 38.50 937 VAL A CA 1
ATOM 6877 C C . VAL A 1 958 ? 137.605 113.400 121.836 1.00 38.50 937 VAL A C 1
ATOM 6878 O O . VAL A 1 958 ? 137.434 112.950 120.700 1.00 38.50 937 VAL A O 1
ATOM 6882 N N . THR A 1 959 ? 137.408 112.640 122.915 1.00 38.99 938 THR A N 1
ATOM 6883 C CA . THR A 1 959 ? 137.026 111.236 122.761 1.00 38.99 938 THR A CA 1
ATOM 6884 C C . THR A 1 959 ? 135.547 111.069 122.432 1.00 38.99 938 THR A C 1
ATOM 6885 O O . THR A 1 959 ? 135.191 110.289 121.542 1.00 38.99 938 THR A O 1
ATOM 6889 N N . LEU A 1 960 ? 134.673 111.770 123.149 1.00 40.43 939 LEU A N 1
ATOM 6890 C CA . LEU A 1 960 ? 133.242 111.603 122.955 1.00 40.43 939 LEU A CA 1
ATOM 6891 C C . LEU A 1 960 ? 132.807 112.033 121.569 1.00 40.43 939 LEU A C 1
ATOM 6892 O O . LEU A 1 960 ? 131.735 111.638 121.109 1.00 40.43 939 LEU A O 1
ATOM 6897 N N . ALA A 1 961 ? 133.598 112.854 120.898 1.00 39.78 940 ALA A N 1
ATOM 6898 C CA . ALA A 1 961 ? 133.238 113.265 119.558 1.00 39.78 940 ALA A CA 1
ATOM 6899 C C . ALA A 1 961 ? 134.122 112.661 118.484 1.00 39.78 940 ALA A C 1
ATOM 6900 O O . ALA A 1 961 ? 133.921 112.963 117.307 1.00 39.78 940 ALA A O 1
ATOM 6902 N N . LEU A 1 962 ? 135.122 111.863 118.850 1.00 41.92 941 LEU A N 1
ATOM 6903 C CA . LEU A 1 962 ? 135.630 110.876 117.909 1.00 41.92 941 LEU A CA 1
ATOM 6904 C C . LEU A 1 962 ? 134.697 109.682 117.833 1.00 41.92 941 LEU A C 1
ATOM 6905 O O . LEU A 1 962 ? 134.565 109.069 116.772 1.00 41.92 941 LEU A O 1
ATOM 6910 N N . LEU A 1 963 ? 134.051 109.337 118.948 1.00 43.41 942 LEU A N 1
ATOM 6911 C CA . LEU A 1 963 ? 133.091 108.240 118.924 1.00 43.41 942 LEU A CA 1
ATOM 6912 C C . LEU A 1 963 ? 131.920 108.547 118.004 1.00 43.41 942 LEU A C 1
ATOM 6913 O O . LEU A 1 963 ? 131.559 107.725 117.158 1.00 43.41 942 LEU A O 1
ATOM 6918 N N . ALA A 1 964 ? 131.327 109.728 118.137 1.00 45.88 943 ALA A N 1
ATOM 6919 C CA . ALA A 1 964 ? 130.168 110.101 117.338 1.00 45.88 943 ALA A CA 1
ATOM 6920 C C . ALA A 1 964 ? 130.476 110.179 115.853 1.00 45.88 943 ALA A C 1
ATOM 6921 O O . ALA A 1 964 ? 129.558 110.089 115.038 1.00 45.88 943 ALA A O 1
ATOM 6923 N N . ILE A 1 965 ? 131.736 110.347 115.482 1.00 51.79 944 ILE A N 1
ATOM 6924 C CA . ILE A 1 965 ? 132.147 110.227 114.094 1.00 51.79 944 ILE A CA 1
ATOM 6925 C C . ILE A 1 965 ? 132.288 108.770 113.681 1.00 51.79 944 ILE A C 1
ATOM 6926 O O . ILE A 1 965 ? 132.198 108.470 112.481 1.00 51.79 944 ILE A O 1
ATOM 6931 N N . ASN A 1 966 ? 132.446 107.854 114.631 1.00 57.81 945 ASN A N 1
ATOM 6932 C CA . ASN A 1 966 ? 132.872 106.494 114.343 1.00 57.81 945 ASN A CA 1
ATOM 6933 C C . ASN A 1 966 ? 134.123 106.521 113.478 1.00 57.81 945 ASN A C 1
ATOM 6934 O O . ASN A 1 966 ? 134.113 106.143 112.308 1.00 57.81 945 ASN A O 1
ATOM 6939 N N . TYR A 1 967 ? 135.202 107.027 114.065 1.00 58.34 946 TYR A N 1
ATOM 6940 C CA . TYR A 1 967 ? 136.465 107.008 113.352 1.00 58.34 946 TYR A CA 1
ATOM 6941 C C . TYR A 1 967 ? 136.859 105.566 113.080 1.00 58.34 946 TYR A C 1
ATOM 6942 O O . TYR A 1 967 ? 136.746 104.703 113.953 1.00 58.34 946 TYR A O 1
ATOM 6951 N N . SER A 1 968 ? 137.294 105.308 111.850 1.00 73.41 947 SER A N 1
ATOM 6952 C CA . SER A 1 968 ? 137.445 103.948 111.359 1.00 73.41 947 SER A CA 1
ATOM 6953 C C . SER A 1 968 ? 138.887 103.472 111.245 1.00 73.41 947 SER A C 1
ATOM 6954 O O . SER A 1 968 ? 139.284 102.516 111.916 1.00 73.41 947 SER A O 1
ATOM 6957 N N . SER A 1 969 ? 139.667 104.118 110.379 1.00 81.12 948 SER A N 1
ATOM 6958 C CA . SER A 1 969 ? 141.024 103.729 109.997 1.00 81.12 948 SER A CA 1
ATOM 6959 C C . SER A 1 969 ? 141.095 102.353 109.345 1.00 81.12 948 SER A C 1
ATOM 6960 O O . SER A 1 969 ? 142.199 101.862 109.080 1.00 81.12 948 SER A O 1
ATOM 6963 N N . GLU A 1 970 ? 139.956 101.719 109.074 1.00 89.38 949 GLU A N 1
ATOM 6964 C CA . GLU A 1 970 ? 139.914 100.391 108.475 1.00 89.38 949 GLU A CA 1
ATOM 6965 C C . GLU A 1 970 ? 138.637 100.282 107.662 1.00 89.38 949 GLU A C 1
ATOM 6966 O O . GLU A 1 970 ? 137.672 101.015 107.892 1.00 89.38 949 GLU A O 1
ATOM 6972 N N . LEU A 1 971 ? 138.631 99.342 106.722 1.00 88.75 950 LEU A N 1
ATOM 6973 C CA . LEU A 1 971 ? 137.493 99.145 105.840 1.00 88.75 950 LEU A CA 1
ATOM 6974 C C . LEU A 1 971 ? 137.114 97.673 105.800 1.00 88.75 950 LEU A C 1
ATOM 6975 O O . LEU A 1 971 ? 137.978 96.793 105.819 1.00 88.75 950 LEU A O 1
ATOM 6980 N N . PHE A 1 972 ? 135.816 97.410 105.756 1.00 92.70 951 PHE A N 1
ATOM 6981 C CA . PHE A 1 972 ? 135.311 96.050 105.707 1.00 92.70 951 PHE A CA 1
ATOM 6982 C C . PHE A 1 972 ? 134.801 95.726 104.300 1.00 92.70 951 PHE A C 1
ATOM 6983 O O . PHE A 1 972 ? 134.978 96.514 103.367 1.00 92.70 951 PHE A O 1
ATOM 6991 N N . ASP A 1 973 ? 134.165 94.566 104.137 1.00 88.75 952 ASP A N 1
ATOM 6992 C CA . ASP A 1 973 ? 133.937 94.010 102.809 1.00 88.75 952 ASP A CA 1
ATOM 6993 C C . ASP A 1 973 ? 132.485 93.596 102.607 1.00 88.75 952 ASP A C 1
ATOM 6994 O O . ASP A 1 973 ? 132.211 92.533 102.042 1.00 88.75 952 ASP A O 1
ATOM 6999 N N . ASP A 1 974 ? 131.533 94.437 103.029 1.00 83.02 953 ASP A N 1
ATOM 7000 C CA . ASP A 1 974 ? 130.129 94.239 102.666 1.00 83.02 953 ASP A CA 1
ATOM 7001 C C . ASP A 1 974 ? 129.584 92.871 103.065 1.00 83.02 953 ASP A C 1
ATOM 7002 O O . ASP A 1 974 ? 129.603 91.931 102.266 1.00 83.02 953 ASP A O 1
ATOM 7007 N N . PRO A 1 975 ? 129.129 92.717 104.280 1.00 82.26 954 PRO A N 1
ATOM 7008 C CA . PRO A 1 975 ? 128.788 91.386 104.803 1.00 82.26 954 PRO A CA 1
ATOM 7009 C C . PRO A 1 975 ? 127.601 90.711 104.130 1.00 82.26 954 PRO A C 1
ATOM 7010 O O . PRO A 1 975 ? 127.054 91.234 103.159 1.00 82.26 954 PRO A O 1
ATOM 7014 N N . MET A 1 976 ? 127.211 89.540 104.645 1.00 83.56 955 MET A N 1
ATOM 7015 C CA . MET A 1 976 ? 126.028 88.831 104.166 1.00 83.56 955 MET A CA 1
ATOM 7016 C C . MET A 1 976 ? 124.833 89.764 104.080 1.00 83.56 955 MET A C 1
ATOM 7017 O O . MET A 1 976 ? 124.783 90.799 104.748 1.00 83.56 955 MET A O 1
ATOM 7022 N N . LEU A 1 977 ? 123.843 89.373 103.286 1.00 77.86 956 LEU A N 1
ATOM 7023 C CA . LEU A 1 977 ? 122.492 89.897 103.426 1.00 77.86 956 LEU A CA 1
ATOM 7024 C C . LEU A 1 977 ? 121.540 88.870 102.844 1.00 77.86 956 LEU A C 1
ATOM 7025 O O . LEU A 1 977 ? 121.432 88.748 101.622 1.00 77.86 956 LEU A O 1
ATOM 7030 N N . ARG A 1 978 ? 120.848 88.147 103.714 1.00 84.30 957 ARG A N 1
ATOM 7031 C CA . ARG A 1 978 ? 120.019 87.029 103.295 1.00 84.30 957 ARG A CA 1
ATOM 7032 C C . ARG A 1 978 ? 118.745 87.558 102.654 1.00 84.30 957 ARG A C 1
ATOM 7033 O O . ARG A 1 978 ? 117.950 88.236 103.308 1.00 84.30 957 ARG A O 1
ATOM 7041 N N . LEU A 1 979 ? 118.557 87.256 101.373 1.00 80.53 958 LEU A N 1
ATOM 7042 C CA . LEU A 1 979 ? 117.432 87.779 100.602 1.00 80.53 958 LEU A CA 1
ATOM 7043 C C . LEU A 1 979 ? 116.208 86.915 100.864 1.00 80.53 958 LEU A C 1
ATOM 7044 O O . LEU A 1 979 ? 115.866 86.010 100.102 1.00 80.53 958 LEU A O 1
ATOM 7049 N N . THR A 1 980 ? 115.531 87.211 101.966 1.00 88.99 959 THR A N 1
ATOM 7050 C CA . THR A 1 980 ? 114.298 86.516 102.310 1.00 88.99 959 THR A CA 1
ATOM 7051 C C . THR A 1 980 ? 113.495 87.419 103.225 1.00 88.99 959 THR A C 1
ATOM 7052 O O . THR A 1 980 ? 114.042 87.967 104.187 1.00 88.99 959 THR A O 1
ATOM 7056 N N . LEU A 1 981 ? 112.207 87.569 102.926 1.00 87.33 960 LEU A N 1
ATOM 7057 C CA . LEU A 1 981 ? 111.337 88.398 103.744 1.00 87.33 960 LEU A CA 1
ATOM 7058 C C . LEU A 1 981 ? 111.411 87.952 105.193 1.00 87.33 960 LEU A C 1
ATOM 7059 O O . LEU A 1 981 ? 111.294 86.762 105.496 1.00 87.33 960 LEU A O 1
ATOM 7064 N N . GLY A 1 982 ? 111.623 88.907 106.088 1.00 91.03 961 GLY A N 1
ATOM 7065 C CA . GLY A 1 982 ? 111.792 88.572 107.484 1.00 91.03 961 GLY A CA 1
ATOM 7066 C C . GLY A 1 982 ? 112.876 89.365 108.178 1.00 91.03 961 GLY A C 1
ATOM 7067 O O . GLY A 1 982 ? 112.770 89.636 109.377 1.00 91.03 961 GLY A O 1
ATOM 7068 N N . GLU A 1 983 ? 113.927 89.748 107.451 1.00 93.22 962 GLU A N 1
ATOM 7069 C CA . GLU A 1 983 ? 114.873 90.693 108.025 1.00 93.22 962 GLU A CA 1
ATOM 7070 C C . GLU A 1 983 ? 114.225 92.042 108.284 1.00 93.22 962 GLU A C 1
ATOM 7071 O O . GLU A 1 983 ? 114.669 92.771 109.176 1.00 93.22 962 GLU A O 1
ATOM 7077 N N . TYR A 1 984 ? 113.181 92.380 107.529 1.00 94.43 963 TYR A N 1
ATOM 7078 C CA . TYR A 1 984 ? 112.438 93.608 107.769 1.00 94.43 963 TYR A CA 1
ATOM 7079 C C . TYR A 1 984 ? 111.602 93.507 109.037 1.00 94.43 963 TYR A C 1
ATOM 7080 O O . TYR A 1 984 ? 111.782 94.288 109.977 1.00 94.43 963 TYR A O 1
ATOM 7089 N N . GLY A 1 985 ? 110.702 92.542 109.079 1.00 95.93 964 GLY A N 1
ATOM 7090 C CA . GLY A 1 985 ? 109.772 92.340 110.162 1.00 95.93 964 GLY A CA 1
ATOM 7091 C C . GLY A 1 985 ? 108.476 91.800 109.609 1.00 95.93 964 GLY A C 1
ATOM 7092 O O . GLY A 1 985 ? 108.394 91.395 108.452 1.00 95.93 964 GLY A O 1
ATOM 7093 N N . ARG A 1 986 ? 107.445 91.796 110.444 1.00 94.66 965 ARG A N 1
ATOM 7094 C CA . ARG A 1 986 ? 106.134 91.366 109.984 1.00 94.66 965 ARG A CA 1
ATOM 7095 C C . ARG A 1 986 ? 105.630 92.317 108.907 1.00 94.66 965 ARG A C 1
ATOM 7096 O O . ARG A 1 986 ? 105.298 93.471 109.190 1.00 94.66 965 ARG A O 1
ATOM 7098 N N . THR A 1 987 ? 105.579 91.837 107.676 1.00 95.21 966 THR A N 1
ATOM 7099 C CA . THR A 1 987 ? 105.100 92.635 106.564 1.00 95.21 966 THR A CA 1
ATOM 7100 C C . THR A 1 987 ? 103.630 92.332 106.326 1.00 95.21 966 THR A C 1
ATOM 7101 O O . THR A 1 987 ? 102.986 91.625 107.101 1.00 95.21 966 THR A O 1
ATOM 7105 N N . VAL A 1 988 ? 103.086 92.882 105.245 1.00 93.90 967 VAL A N 1
ATOM 7106 C CA . VAL A 1 988 ? 101.762 92.516 104.766 1.00 93.90 967 VAL A CA 1
ATOM 7107 C C . VAL A 1 988 ? 101.827 92.476 103.242 1.00 93.90 967 VAL A C 1
ATOM 7108 O O . VAL A 1 988 ? 102.192 93.469 102.603 1.00 93.90 967 VAL A O 1
ATOM 7112 N N . VAL A 1 989 ? 101.532 91.316 102.665 1.00 89.97 968 VAL A N 1
ATOM 7113 C CA . VAL A 1 989 ? 101.742 91.066 101.243 1.00 89.97 968 VAL A CA 1
ATOM 7114 C C . VAL A 1 989 ? 100.381 90.914 100.566 1.00 89.97 968 VAL A C 1
ATOM 7115 O O . VAL A 1 989 ? 99.635 89.980 100.896 1.00 89.97 968 VAL A O 1
ATOM 7119 N N . PRO A 1 990 ? 99.997 91.822 99.678 1.00 88.91 969 PRO A N 1
ATOM 7120 C CA . PRO A 1 990 ? 98.778 91.630 98.891 1.00 88.91 969 PRO A CA 1
ATOM 7121 C C . PRO A 1 990 ? 99.010 90.721 97.697 1.00 88.91 969 PRO A C 1
ATOM 7122 O O . PRO A 1 990 ? 100.140 90.484 97.272 1.00 88.91 969 PRO A O 1
ATOM 7126 N N . PHE A 1 991 ? 97.906 90.207 97.155 1.00 92.09 970 PHE A N 1
ATOM 7127 C CA . PHE A 1 991 ? 97.964 89.442 95.914 1.00 92.09 970 PHE A CA 1
ATOM 7128 C C . PHE A 1 991 ? 96.576 89.382 95.306 1.00 92.09 970 PHE A C 1
ATOM 7129 O O . PHE A 1 991 ? 95.599 89.161 96.022 1.00 92.09 970 PHE A O 1
ATOM 7137 N N . SER A 1 992 ? 96.494 89.552 93.995 1.00 93.94 971 SER A N 1
ATOM 7138 C CA . SER A 1 992 ? 95.227 89.489 93.289 1.00 93.94 971 SER A CA 1
ATOM 7139 C C . SER A 1 992 ? 95.174 88.237 92.428 1.00 93.94 971 SER A C 1
ATOM 7140 O O . SER A 1 992 ? 96.171 87.541 92.230 1.00 93.94 971 SER A O 1
ATOM 7143 N N . VAL A 1 993 ? 93.979 87.944 91.932 1.00 96.88 972 VAL A N 1
ATOM 7144 C CA . VAL A 1 993 ? 93.777 86.830 91.013 1.00 96.88 972 VAL A CA 1
ATOM 7145 C C . VAL A 1 993 ? 92.882 87.292 89.864 1.00 96.88 972 VAL A C 1
ATOM 7146 O O . VAL A 1 993 ? 91.754 86.807 89.705 1.00 96.88 972 VAL A O 1
ATOM 7150 N N . PRO A 1 994 ? 93.353 88.205 89.010 1.00 98.62 973 PRO A N 1
ATOM 7151 C CA . PRO A 1 994 ? 92.475 88.746 87.964 1.00 98.62 973 PRO A CA 1
ATOM 7152 C C . PRO A 1 994 ? 92.298 87.777 86.813 1.00 98.62 973 PRO A C 1
ATOM 7153 O O . PRO A 1 994 ? 92.343 88.178 85.646 1.00 98.62 973 PRO A O 1
ATOM 7157 N N . GLY A 1 995 ? 92.084 86.501 87.127 1.00 102.85 974 GLY A N 1
ATOM 7158 C CA . GLY A 1 995 ? 92.055 85.458 86.130 1.00 102.85 974 GLY A CA 1
ATOM 7159 C C . GLY A 1 995 ? 90.655 84.943 85.856 1.00 102.85 974 GLY A C 1
ATOM 7160 O O . GLY A 1 995 ? 89.673 85.321 86.497 1.00 102.85 974 GLY A O 1
ATOM 7161 N N . THR A 1 996 ? 90.577 84.062 84.862 1.00 107.01 975 THR A N 1
ATOM 7162 C CA . THR A 1 996 ? 89.326 83.433 84.473 1.00 107.01 975 THR A CA 1
ATOM 7163 C C . THR A 1 996 ? 89.528 81.931 84.347 1.00 107.01 975 THR A C 1
ATOM 7164 O O . THR A 1 996 ? 88.562 81.162 84.362 1.00 107.01 975 THR A O 1
ATOM 7168 N N . SER A 1 997 ? 90.785 81.506 84.236 1.00 106.61 976 SER A N 1
ATOM 7169 C CA . SER A 1 997 ? 91.156 80.123 84.005 1.00 106.61 976 SER A CA 1
ATOM 7170 C C . SER A 1 997 ? 92.044 79.630 85.151 1.00 106.61 976 SER A C 1
ATOM 7171 O O . SER A 1 997 ? 92.179 80.321 86.177 1.00 106.61 976 SER A O 1
ATOM 7174 N N . GLN A 1 998 ? 92.634 78.453 84.983 1.00 104.24 977 GLN A N 1
ATOM 7175 C CA . GLN A 1 998 ? 93.376 77.784 86.041 1.00 104.24 977 GLN A CA 1
ATOM 7176 C C . GLN A 1 998 ? 94.787 78.383 86.104 1.00 104.24 977 GLN A C 1
ATOM 7177 O O . GLN A 1 998 ? 95.057 79.412 85.480 1.00 104.24 977 GLN A O 1
ATOM 7183 N N . LEU A 1 999 ? 95.682 77.758 86.876 1.00 101.47 978 LEU A N 1
ATOM 7184 C CA . LEU A 1 999 ? 97.049 78.224 87.120 1.00 101.47 978 LEU A CA 1
ATOM 7185 C C . LEU A 1 999 ? 97.063 79.443 88.039 1.00 101.47 978 LEU A C 1
ATOM 7186 O O . LEU A 1 999 ? 98.087 80.098 88.230 1.00 101.47 978 LEU A O 1
ATOM 7191 N N . GLY A 1 1000 ? 95.907 79.753 88.613 1.00 99.93 979 GLY A N 1
ATOM 7192 C CA . GLY A 1 1000 ? 95.874 80.832 89.576 1.00 99.93 979 GLY A CA 1
ATOM 7193 C C . GLY A 1 1000 ? 95.429 80.428 90.964 1.00 99.93 979 GLY A C 1
ATOM 7194 O O . GLY A 1 1000 ? 95.962 80.927 91.960 1.00 99.93 979 GLY A O 1
ATOM 7195 N N . GLN A 1 1001 ? 94.479 79.501 91.052 1.00 100.39 980 GLN A N 1
ATOM 7196 C CA . GLN A 1 1001 ? 93.877 79.200 92.343 1.00 100.39 980 GLN A CA 1
ATOM 7197 C C . GLN A 1 1001 ? 94.850 78.436 93.225 1.00 100.39 980 GLN A C 1
ATOM 7198 O O . GLN A 1 1001 ? 95.051 78.781 94.395 1.00 100.39 980 GLN A O 1
ATOM 7204 N N . GLN A 1 1002 ? 95.467 77.406 92.658 1.00 101.06 981 GLN A N 1
ATOM 7205 C CA . GLN A 1 1002 ? 96.439 76.595 93.372 1.00 101.06 981 GLN A CA 1
ATOM 7206 C C . GLN A 1 1002 ? 97.621 77.457 93.792 1.00 101.06 981 GLN A C 1
ATOM 7207 O O . GLN A 1 1002 ? 98.134 77.323 94.908 1.00 101.06 981 GLN A O 1
ATOM 7213 N N . LEU A 1 1003 ? 98.051 78.351 92.899 1.00 101.01 982 LEU A N 1
ATOM 7214 C CA . LEU A 1 1003 ? 99.162 79.237 93.217 1.00 101.01 982 LEU A CA 1
ATOM 7215 C C . LEU A 1 1003 ? 98.808 80.170 94.364 1.00 101.01 982 LEU A C 1
ATOM 7216 O O . LEU A 1 1003 ? 99.621 80.384 95.270 1.00 101.01 982 LEU A O 1
ATOM 7221 N N . SER A 1 1004 ? 97.596 80.727 94.349 1.00 100.57 983 SER A N 1
ATOM 7222 C CA . SER A 1 1004 ? 97.180 81.607 95.435 1.00 100.57 983 SER A CA 1
ATOM 7223 C C . SER A 1 1004 ? 97.101 80.853 96.755 1.00 100.57 983 SER A C 1
ATOM 7224 O O . SER A 1 1004 ? 97.479 81.383 97.805 1.00 100.57 983 SER A O 1
ATOM 7226 N N . GLU A 1 1005 ? 96.603 79.616 96.725 1.00 101.82 984 GLU A N 1
ATOM 7227 C CA . GLU A 1 1005 ? 96.536 78.821 97.947 1.00 101.82 984 GLU A CA 1
ATOM 7228 C C . GLU A 1 1005 ? 97.930 78.522 98.487 1.00 101.82 984 GLU A C 1
ATOM 7229 O O . GLU A 1 1005 ? 98.177 78.634 99.696 1.00 101.82 984 GLU A O 1
ATOM 7231 N N . HIS A 1 1006 ? 98.858 78.151 97.601 1.00 100.70 985 HIS A N 1
ATOM 7232 C CA . HIS A 1 1006 ? 100.234 77.921 98.027 1.00 100.70 985 HIS A CA 1
ATOM 7233 C C . HIS A 1 1006 ? 100.839 79.189 98.605 1.00 100.70 985 HIS A C 1
ATOM 7234 O O . HIS A 1 1006 ? 101.580 79.142 99.593 1.00 100.70 985 HIS A O 1
ATOM 7241 N N . LEU A 1 1007 ? 100.540 80.333 97.994 1.00 96.79 986 LEU A N 1
ATOM 7242 C CA . LEU A 1 1007 ? 101.025 81.596 98.527 1.00 96.79 986 LEU A CA 1
ATOM 7243 C C . LEU A 1 1007 ? 100.471 81.842 99.920 1.00 96.79 986 LEU A C 1
ATOM 7244 O O . LEU A 1 1007 ? 101.209 82.235 100.829 1.00 96.79 986 LEU A O 1
ATOM 7246 N N . LYS A 1 1008 ? 99.174 81.591 100.112 1.00 95.46 987 LYS A N 1
ATOM 7247 C CA . LYS A 1 1008 ? 98.572 81.735 101.431 1.00 95.46 987 LYS A CA 1
ATOM 7248 C C . LYS A 1 1008 ? 99.201 80.793 102.440 1.00 95.46 987 LYS A C 1
ATOM 7249 O O . LYS A 1 1008 ? 99.215 81.101 103.635 1.00 95.46 987 LYS A O 1
ATOM 7251 N N . ASP A 1 1009 ? 99.729 79.660 101.985 1.00 92.92 988 ASP A N 1
ATOM 7252 C CA . ASP A 1 1009 ? 100.456 78.748 102.855 1.00 92.92 988 ASP A CA 1
ATOM 7253 C C . ASP A 1 1009 ? 101.864 79.230 103.176 1.00 92.92 988 ASP A C 1
ATOM 7254 O O . ASP A 1 1009 ? 102.664 78.437 103.681 1.00 92.92 988 ASP A O 1
ATOM 7256 N N . ALA A 1 1010 ? 102.185 80.497 102.888 1.00 90.48 989 ALA A N 1
ATOM 7257 C CA . ALA A 1 1010 ? 103.519 81.016 103.182 1.00 90.48 989 ALA A CA 1
ATOM 7258 C C . ALA A 1 1010 ? 103.808 80.976 104.677 1.00 90.48 989 ALA A C 1
ATOM 7259 O O . ALA A 1 1010 ? 104.831 80.432 105.108 1.00 90.48 989 ALA A O 1
ATOM 7261 N N . LEU A 1 1011 ? 102.902 81.550 105.461 1.00 88.75 990 LEU A N 1
ATOM 7262 C CA . LEU A 1 1011 ? 103.046 81.581 106.910 1.00 88.75 990 LEU A CA 1
ATOM 7263 C C . LEU A 1 1011 ? 104.485 81.862 107.325 1.00 88.75 990 LEU A C 1
ATOM 7264 O O . LEU A 1 1011 ? 105.005 81.248 108.256 1.00 88.75 990 LEU A O 1
ATOM 7269 N N . GLN A 1 1012 ? 105.122 82.794 106.626 1.00 88.50 991 GLN A N 1
ATOM 7270 C CA . GLN A 1 1012 ? 106.497 83.166 106.926 1.00 88.50 991 GLN A CA 1
ATOM 7271 C C . GLN A 1 1012 ? 106.527 84.480 107.697 1.00 88.50 991 GLN A C 1
ATOM 7272 O O . GLN A 1 1012 ? 106.910 84.517 108.867 1.00 88.50 991 GLN A O 1
ATOM 7274 N N . ALA A 1 1013 ? 106.114 85.555 107.034 1.00 88.73 992 ALA A N 1
ATOM 7275 C CA . ALA A 1 1013 ? 106.084 86.875 107.650 1.00 88.73 992 ALA A CA 1
ATOM 7276 C C . ALA A 1 1013 ? 104.650 87.294 107.957 1.00 88.73 992 ALA A C 1
ATOM 7277 O O . ALA A 1 1013 ? 104.115 86.976 109.019 1.00 88.73 992 ALA A O 1
ATOM 7279 N N . GLU A 1 1014 ? 104.032 88.006 107.020 1.00 86.01 993 GLU A N 1
ATOM 7280 C CA . GLU A 1 1014 ? 102.659 88.467 107.190 1.00 86.01 993 GLU A CA 1
ATOM 7281 C C . GLU A 1 1014 ? 101.666 87.417 106.708 1.00 86.01 993 GLU A C 1
ATOM 7282 O O . GLU A 1 1014 ? 102.052 86.312 106.328 1.00 86.01 993 GLU A O 1
ATOM 7284 N N . GLY A 1 1015 ? 100.385 87.769 106.726 1.00 84.64 994 GLY A N 1
ATOM 7285 C CA . GLY A 1 1015 ? 99.341 86.858 106.297 1.00 84.64 994 GLY A CA 1
ATOM 7286 C C . GLY A 1 1015 ? 99.258 86.741 104.790 1.00 84.64 994 GLY A C 1
ATOM 7287 O O . GLY A 1 1015 ? 99.934 85.912 104.184 1.00 84.64 994 GLY A O 1
ATOM 7288 N N . GLN A 1 1016 ? 98.422 87.578 104.185 1.00 90.49 995 GLN A N 1
ATOM 7289 C CA . GLN A 1 1016 ? 98.244 87.577 102.739 1.00 90.49 995 GLN A CA 1
ATOM 7290 C C . GLN A 1 1016 ? 97.627 88.891 102.277 1.00 90.49 995 GLN A C 1
ATOM 7291 O O . GLN A 1 1016 ? 98.042 89.460 101.268 1.00 90.49 995 GLN A O 1
ATOM 7293 N N . GLU A 1 1017 ? 96.634 89.361 103.029 1.00 90.48 996 GLU A N 1
ATOM 7294 C CA . GLU A 1 1017 ? 95.936 90.610 102.730 1.00 90.48 996 GLU A CA 1
ATOM 7295 C C . GLU A 1 1017 ? 95.484 90.687 101.275 1.00 90.48 996 GLU A C 1
ATOM 7296 O O . GLU A 1 1017 ? 95.765 91.665 100.584 1.00 90.48 996 GLU A O 1
ATOM 7298 N N . PRO A 1 1018 ? 94.766 89.655 100.811 1.00 86.77 997 PRO A N 1
ATOM 7299 C CA . PRO A 1 1018 ? 94.272 89.589 99.431 1.00 86.77 997 PRO A CA 1
ATOM 7300 C C . PRO A 1 1018 ? 93.414 90.793 99.058 1.00 86.77 997 PRO A C 1
ATOM 7301 O O . PRO A 1 1018 ? 92.646 91.291 99.881 1.00 86.77 997 PRO A O 1
ATOM 7305 N N . ARG A 1 1019 ? 93.549 91.251 97.819 1.00 86.43 998 ARG A N 1
ATOM 7306 C CA . ARG A 1 1019 ? 92.785 92.391 97.335 1.00 86.43 998 ARG A CA 1
ATOM 7307 C C . ARG A 1 1019 ? 92.011 92.019 96.078 1.00 86.43 998 ARG A C 1
ATOM 7308 O O . ARG A 1 1019 ? 91.714 90.847 95.848 1.00 86.43 998 ARG A O 1
ATOM 7310 N N . GLU A 1 1020 ? 91.687 93.020 95.266 1.00 83.91 999 GLU A N 1
ATOM 7311 C CA . GLU A 1 1020 ? 90.946 92.795 94.031 1.00 83.91 999 GLU A CA 1
ATOM 7312 C C . GLU A 1 1020 ? 91.118 93.958 93.059 1.00 83.91 999 GLU A C 1
ATOM 7313 O O . GLU A 1 1020 ? 90.359 94.094 92.099 1.00 83.91 999 GLU A O 1
ATOM 7315 N N . LEU A 1 1025 ? 94.765 96.120 91.804 1.00 91.56 1004 LEU A N 1
ATOM 7316 C CA . LEU A 1 1025 ? 96.190 95.877 91.990 1.00 91.56 1004 LEU A CA 1
ATOM 7317 C C . LEU A 1 1025 ? 97.002 97.133 91.713 1.00 91.56 1004 LEU A C 1
ATOM 7318 O O . LEU A 1 1025 ? 97.463 97.802 92.635 1.00 91.56 1004 LEU A O 1
ATOM 7320 N N . GLU A 1 1026 ? 97.161 97.448 90.425 1.00 95.56 1005 GLU A N 1
ATOM 7321 C CA . GLU A 1 1026 ? 97.921 98.630 90.028 1.00 95.56 1005 GLU A CA 1
ATOM 7322 C C . GLU A 1 1026 ? 97.309 99.903 90.596 1.00 95.56 1005 GLU A C 1
ATOM 7323 O O . GLU A 1 1026 ? 98.024 100.770 91.108 1.00 95.56 1005 GLU A O 1
ATOM 7329 N N . GLU A 1 1027 ? 95.988 100.029 90.518 1.00 96.25 1006 GLU A N 1
ATOM 7330 C CA . GLU A 1 1027 ? 95.271 101.158 91.090 1.00 96.25 1006 GLU A CA 1
ATOM 7331 C C . GLU A 1 1027 ? 95.044 101.013 92.585 1.00 96.25 1006 GLU A C 1
ATOM 7332 O O . GLU A 1 1027 ? 94.988 102.025 93.301 1.00 96.25 1006 GLU A O 1
ATOM 7338 N N . PHE A 1 1028 ? 94.910 99.777 93.065 1.00 97.07 1007 PHE A N 1
ATOM 7339 C CA . PHE A 1 1028 ? 94.749 99.537 94.490 1.00 97.07 1007 PHE A CA 1
ATOM 7340 C C . PHE A 1 1028 ? 95.957 100.049 95.253 1.00 97.07 1007 PHE A C 1
ATOM 7341 O O . PHE A 1 1028 ? 95.820 100.679 96.307 1.00 97.07 1007 PHE A O 1
ATOM 7349 N N . LEU A 1 1029 ? 97.152 99.801 94.722 1.00 98.80 1008 LEU A N 1
ATOM 7350 C CA . LEU A 1 1029 ? 98.358 100.309 95.359 1.00 98.80 1008 LEU A CA 1
ATOM 7351 C C . LEU A 1 1029 ? 98.404 101.828 95.343 1.00 98.80 1008 LEU A C 1
ATOM 7352 O O . LEU A 1 1029 ? 98.826 102.438 96.331 1.00 98.80 1008 LEU A O 1
ATOM 7354 N N . ILE A 1 1030 ? 97.987 102.459 94.242 1.00 98.86 1009 ILE A N 1
ATOM 7355 C CA . ILE A 1 1030 ? 98.017 103.919 94.177 1.00 98.86 1009 ILE A CA 1
ATOM 7356 C C . ILE A 1 1030 ? 97.106 104.517 95.233 1.00 98.86 1009 ILE A C 1
ATOM 7357 O O . ILE A 1 1030 ? 97.485 105.453 95.944 1.00 98.86 1009 ILE A O 1
ATOM 7362 N N . PHE A 1 1031 ? 95.887 103.992 95.352 1.00 104.03 1010 PHE A N 1
ATOM 7363 C CA . PHE A 1 1031 ? 95.012 104.504 96.400 1.00 104.03 1010 PHE A CA 1
ATOM 7364 C C . PHE A 1 1031 ? 95.591 104.228 97.780 1.00 104.03 1010 PHE A C 1
ATOM 7365 O O . PHE A 1 1031 ? 95.611 105.112 98.644 1.00 104.03 1010 PHE A O 1
ATOM 7373 N N . ARG A 1 1032 ? 96.066 103.005 98.011 1.00 100.95 1011 ARG A N 1
ATOM 7374 C CA . ARG A 1 1032 ? 96.554 102.661 99.336 1.00 100.95 1011 ARG A CA 1
ATOM 7375 C C . ARG A 1 1032 ? 97.743 103.522 99.737 1.00 100.95 1011 ARG A C 1
ATOM 7376 O O . ARG A 1 1032 ? 97.910 103.831 100.923 1.00 100.95 1011 ARG A O 1
ATOM 7384 N N . ALA A 1 1033 ? 98.563 103.945 98.777 1.00 102.28 1012 ALA A N 1
ATOM 7385 C CA . ALA A 1 1033 ? 99.767 104.701 99.117 1.00 102.28 1012 ALA A CA 1
ATOM 7386 C C . ALA A 1 1033 ? 99.521 106.189 99.268 1.00 102.28 1012 ALA A C 1
ATOM 7387 O O . ALA A 1 1033 ? 100.313 107.001 98.787 1.00 102.28 1012 ALA A O 1
ATOM 7389 N N . SER A 1 1034 ? 98.426 106.544 99.929 1.00 103.89 1013 SER A N 1
ATOM 7390 C CA . SER A 1 1034 ? 98.083 107.942 100.147 1.00 103.89 1013 SER A CA 1
ATOM 7391 C C . SER A 1 1034 ? 97.441 108.105 101.516 1.00 103.89 1013 SER A C 1
ATOM 7392 O O . SER A 1 1034 ? 97.435 109.194 102.088 1.00 103.89 1013 SER A O 1
ATOM 7395 N N . VAL A 1 1035 ? 96.902 107.008 102.034 1.00 104.77 1014 VAL A N 1
ATOM 7396 C CA . VAL A 1 1035 ? 96.254 107.007 103.337 1.00 104.77 1014 VAL A CA 1
ATOM 7397 C C . VAL A 1 1035 ? 97.116 106.272 104.356 1.00 104.77 1014 VAL A C 1
ATOM 7398 O O . VAL A 1 1035 ? 96.908 106.391 105.563 1.00 104.77 1014 VAL A O 1
ATOM 7402 N N . GLU A 1 1036 ? 98.083 105.507 103.859 1.00 102.91 1015 GLU A N 1
ATOM 7403 C CA . GLU A 1 1036 ? 98.981 104.749 104.721 1.00 102.91 1015 GLU A CA 1
ATOM 7404 C C . GLU A 1 1036 ? 100.174 105.599 105.146 1.00 102.91 1015 GLU A C 1
ATOM 7405 O O . GLU A 1 1036 ? 100.567 105.595 106.312 1.00 102.91 1015 GLU A O 1
ATOM 7411 N N . GLY A 1 1037 ? 100.746 106.326 104.191 1.00 103.51 1016 GLY A N 1
ATOM 7412 C CA . GLY A 1 1037 ? 101.887 107.179 104.466 1.00 103.51 1016 GLY A CA 1
ATOM 7413 C C . GLY A 1 1037 ? 103.186 106.410 104.610 1.00 103.51 1016 GLY A C 1
ATOM 7414 O O . GLY A 1 1037 ? 103.664 105.794 103.658 1.00 103.51 1016 GLY A O 1
ATOM 7415 N N . GLY A 1 1038 ? 103.758 106.446 105.810 1.00 99.54 1017 GLY A N 1
ATOM 7416 C CA . GLY A 1 1038 ? 105.006 105.759 106.087 1.00 99.54 1017 GLY A CA 1
ATOM 7417 C C . GLY A 1 1038 ? 104.827 104.280 106.369 1.00 99.54 1017 GLY A C 1
ATOM 7418 O O . GLY A 1 1038 ? 105.795 103.520 106.384 1.00 99.54 1017 GLY A O 1
ATOM 7419 N N . GLY A 1 1039 ? 103.584 103.869 106.595 1.00 101.54 1018 GLY A N 1
ATOM 7420 C CA . GLY A 1 1039 ? 103.279 102.478 106.871 1.00 101.54 1018 GLY A CA 1
ATOM 7421 C C . GLY A 1 1039 ? 103.427 101.615 105.634 1.00 101.54 1018 GLY A C 1
ATOM 7422 O O . GLY A 1 1039 ? 103.755 100.433 105.723 1.00 101.54 1018 GLY A O 1
ATOM 7423 N N . PHE A 1 1040 ? 103.189 102.214 104.471 1.00 98.58 1019 PHE A N 1
ATOM 7424 C CA . PHE A 1 1040 ? 103.298 101.502 103.206 1.00 98.58 1019 PHE A CA 1
ATOM 7425 C C . PHE A 1 1040 ? 104.743 101.118 102.916 1.00 98.58 1019 PHE A C 1
ATOM 7426 O O . PHE A 1 1040 ? 105.011 100.065 102.342 1.00 98.58 1019 PHE A O 1
ATOM 7434 N N . ASN A 1 1041 ? 105.672 101.980 103.317 1.00 96.24 1020 ASN A N 1
ATOM 7435 C CA . ASN A 1 1041 ? 107.090 101.729 103.106 1.00 96.24 1020 ASN A CA 1
ATOM 7436 C C . ASN A 1 1041 ? 107.742 101.167 104.362 1.00 96.24 1020 ASN A C 1
ATOM 7437 O O . ASN A 1 1041 ? 108.836 101.584 104.740 1.00 96.24 1020 ASN A O 1
ATOM 7442 N N . GLU A 1 1042 ? 107.063 100.223 105.005 1.00 96.63 1021 GLU A N 1
ATOM 7443 C CA . GLU A 1 1042 ? 107.570 99.591 106.218 1.00 96.63 1021 GLU A CA 1
ATOM 7444 C C . GLU A 1 1042 ? 106.858 98.269 106.478 1.00 96.63 1021 GLU A C 1
ATOM 7445 O O . GLU A 1 1042 ? 107.313 97.455 107.280 1.00 96.63 1021 GLU A O 1
ATOM 7451 N N . ARG A 1 1043 ? 105.737 98.062 105.797 1.00 98.48 1022 ARG A N 1
ATOM 7452 C CA . ARG A 1 1043 ? 104.969 96.835 105.947 1.00 98.48 1022 ARG A CA 1
ATOM 7453 C C . ARG A 1 1043 ? 104.593 96.204 104.612 1.00 98.48 1022 ARG A C 1
ATOM 7454 O O . ARG A 1 1043 ? 104.000 95.120 104.606 1.00 98.48 1022 ARG A O 1
ATOM 7462 N N . CYS A 1 1044 ? 104.919 96.823 103.484 1.00 97.26 1023 CYS A N 1
ATOM 7463 C CA . CYS A 1 1044 ? 104.534 96.254 102.197 1.00 97.26 1023 CYS A CA 1
ATOM 7464 C C . CYS A 1 1044 ? 105.669 96.473 101.209 1.00 97.26 1023 CYS A C 1
ATOM 7465 O O . CYS A 1 1044 ? 105.908 97.606 100.781 1.00 97.26 1023 CYS A O 1
ATOM 7468 N N . LEU A 1 1045 ? 106.348 95.387 100.830 1.00 88.67 1024 LEU A N 1
ATOM 7469 C CA . LEU A 1 1045 ? 107.496 95.461 99.942 1.00 88.67 1024 LEU A CA 1
ATOM 7470 C C . LEU A 1 1045 ? 107.335 94.693 98.639 1.00 88.67 1024 LEU A C 1
ATOM 7471 O O . LEU A 1 1045 ? 107.996 95.047 97.659 1.00 88.67 1024 LEU A O 1
ATOM 7476 N N . VAL A 1 1046 ? 106.487 93.666 98.590 1.00 86.74 1025 VAL A N 1
ATOM 7477 C CA . VAL A 1 1046 ? 106.318 92.858 97.386 1.00 86.74 1025 VAL A CA 1
ATOM 7478 C C . VAL A 1 1046 ? 104.844 92.768 97.013 1.00 86.74 1025 VAL A C 1
ATOM 7479 O O . VAL A 1 1046 ? 104.001 93.441 97.612 1.00 86.74 1025 VAL A O 1
ATOM 7483 N N . ALA A 1 1047 ? 104.524 91.952 96.013 1.00 87.69 1026 ALA A N 1
ATOM 7484 C CA . ALA A 1 1047 ? 103.152 91.804 95.539 1.00 87.69 1026 ALA A CA 1
ATOM 7485 C C . ALA A 1 1047 ? 103.056 90.514 94.734 1.00 87.69 1026 ALA A C 1
ATOM 7486 O O . ALA A 1 1047 ? 103.978 89.694 94.735 1.00 87.69 1026 ALA A O 1
ATOM 7488 N N . ALA A 1 1048 ? 101.931 90.334 94.044 1.00 90.33 1027 ALA A N 1
ATOM 7489 C CA . ALA A 1 1048 ? 101.721 89.209 93.142 1.00 90.33 1027 ALA A CA 1
ATOM 7490 C C . ALA A 1 1048 ? 100.463 89.467 92.330 1.00 90.33 1027 ALA A C 1
ATOM 7491 O O . ALA A 1 1048 ? 99.497 90.027 92.849 1.00 90.33 1027 ALA A O 1
ATOM 7493 N N . SER A 1 1049 ? 100.477 89.059 91.063 1.00 95.45 1028 SER A N 1
ATOM 7494 C CA . SER A 1 1049 ? 99.317 89.271 90.197 1.00 95.45 1028 SER A CA 1
ATOM 7495 C C . SER A 1 1049 ? 99.358 88.232 89.082 1.00 95.45 1028 SER A C 1
ATOM 7496 O O . SER A 1 1049 ? 100.152 88.352 88.146 1.00 95.45 1028 SER A O 1
ATOM 7499 N N . PHE A 1 1050 ? 98.485 87.233 89.178 1.00 99.48 1029 PHE A N 1
ATOM 7500 C CA . PHE A 1 1050 ? 98.417 86.143 88.205 1.00 99.48 1029 PHE A CA 1
ATOM 7501 C C . PHE A 1 1050 ? 97.343 86.468 87.173 1.00 99.48 1029 PHE A C 1
ATOM 7502 O O . PHE A 1 1050 ? 96.153 86.240 87.388 1.00 99.48 1029 PHE A O 1
ATOM 7510 N N . ARG A 1 1051 ? 97.771 86.997 86.030 1.00 102.74 1030 ARG A N 1
ATOM 7511 C CA . ARG A 1 1051 ? 96.879 87.446 84.961 1.00 102.74 1030 ARG A CA 1
ATOM 7512 C C . ARG A 1 1051 ? 97.200 86.640 83.707 1.00 102.74 1030 ARG A C 1
ATOM 7513 O O . ARG A 1 1051 ? 98.139 86.956 82.978 1.00 102.74 1030 ARG A O 1
ATOM 7521 N N . ASP A 1 1052 ? 96.409 85.611 83.437 1.00 103.70 1031 ASP A N 1
ATOM 7522 C CA . ASP A 1 1052 ? 96.673 84.745 82.299 1.00 103.70 1031 ASP A CA 1
ATOM 7523 C C . ASP A 1 1052 ? 95.856 85.172 81.085 1.00 103.70 1031 ASP A C 1
ATOM 7524 O O . ASP A 1 1052 ? 94.648 85.408 81.171 1.00 103.70 1031 ASP A O 1
ATOM 7526 N N . VAL A 1 1053 ? 96.537 85.279 79.946 1.00 104.02 1032 VAL A N 1
ATOM 7527 C CA . VAL A 1 1053 ? 95.874 85.583 78.685 1.00 104.02 1032 VAL A CA 1
ATOM 7528 C C . VAL A 1 1053 ? 95.573 84.295 77.929 1.00 104.02 1032 VAL A C 1
ATOM 7529 O O . VAL A 1 1053 ? 96.113 84.063 76.842 1.00 104.02 1032 VAL A O 1
ATOM 7531 N N . GLY A 1 1054 ? 94.718 83.451 78.499 1.00 105.15 1033 GLY A N 1
ATOM 7532 C CA . GLY A 1 1054 ? 94.370 82.189 77.879 1.00 105.15 1033 GLY A CA 1
ATOM 7533 C C . GLY A 1 1054 ? 95.367 81.090 78.182 1.00 105.15 1033 GLY A C 1
ATOM 7534 O O . GLY A 1 1054 ? 95.375 80.536 79.286 1.00 105.15 1033 GLY A O 1
ATOM 7535 N N . GLU A 1 1055 ? 96.213 80.765 77.204 1.00 105.99 1034 GLU A N 1
ATOM 7536 C CA . GLU A 1 1055 ? 97.247 79.750 77.407 1.00 105.99 1034 GLU A CA 1
ATOM 7537 C C . GLU A 1 1055 ? 98.417 80.323 78.199 1.00 105.99 1034 GLU A C 1
ATOM 7538 O O . GLU A 1 1055 ? 98.775 79.809 79.262 1.00 105.99 1034 GLU A O 1
ATOM 7540 N N . ARG A 1 1056 ? 99.022 81.393 77.687 1.00 103.94 1035 ARG A N 1
ATOM 7541 C CA . ARG A 1 1056 ? 100.116 82.046 78.391 1.00 103.94 1035 ARG A CA 1
ATOM 7542 C C . ARG A 1 1056 ? 99.631 82.587 79.729 1.00 103.94 1035 ARG A C 1
ATOM 7543 O O . ARG A 1 1056 ? 98.573 83.218 79.814 1.00 103.94 1035 ARG A O 1
ATOM 7545 N N . THR A 1 1057 ? 100.408 82.331 80.776 1.00 101.95 1036 THR A N 1
ATOM 7546 C CA . THR A 1 1057 ? 100.055 82.690 82.145 1.00 101.95 1036 THR A CA 1
ATOM 7547 C C . THR A 1 1057 ? 101.211 83.494 82.726 1.00 101.95 1036 THR A C 1
ATOM 7548 O O . THR A 1 1057 ? 102.177 82.922 83.229 1.00 101.95 1036 THR A O 1
ATOM 7552 N N . VAL A 1 1058 ? 101.120 84.815 82.660 1.00 97.88 1037 VAL A N 1
ATOM 7553 C CA . VAL A 1 1058 ? 102.186 85.643 83.204 1.00 97.88 1037 VAL A CA 1
ATOM 7554 C C . VAL A 1 1058 ? 101.964 85.825 84.698 1.00 97.88 1037 VAL A C 1
ATOM 7555 O O . VAL A 1 1058 ? 100.838 85.745 85.201 1.00 97.88 1037 VAL A O 1
ATOM 7559 N N . VAL A 1 1059 ? 103.061 86.048 85.417 1.00 92.81 1038 VAL A N 1
ATOM 7560 C CA . VAL A 1 1059 ? 103.016 86.342 86.842 1.00 92.81 1038 VAL A CA 1
ATOM 7561 C C . VAL A 1 1059 ? 103.839 87.595 87.093 1.00 92.81 1038 VAL A C 1
ATOM 7562 O O . VAL A 1 1059 ? 105.068 87.535 87.186 1.00 92.81 1038 VAL A O 1
ATOM 7566 N N . ASN A 1 1060 ? 103.176 88.739 87.180 1.00 89.92 1039 ASN A N 1
ATOM 7567 C CA . ASN A 1 1060 ? 103.883 89.967 87.497 1.00 89.92 1039 ASN A CA 1
ATOM 7568 C C . ASN A 1 1060 ? 104.223 90.007 88.980 1.00 89.92 1039 ASN A C 1
ATOM 7569 O O . ASN A 1 1060 ? 103.370 89.769 89.836 1.00 89.92 1039 ASN A O 1
ATOM 7574 N N . ALA A 1 1061 ? 105.483 90.302 89.282 1.00 84.46 1040 ALA A N 1
ATOM 7575 C CA . ALA A 1 1061 ? 105.939 90.484 90.655 1.00 84.46 1040 ALA A CA 1
ATOM 7576 C C . ALA A 1 1061 ? 106.358 91.936 90.816 1.00 84.46 1040 ALA A C 1
ATOM 7577 O O . ALA A 1 1061 ? 107.126 92.458 90.002 1.00 84.46 1040 ALA A O 1
ATOM 7579 N N . LEU A 1 1062 ? 105.838 92.590 91.847 1.00 82.96 1041 LEU A N 1
ATOM 7580 C CA . LEU A 1 1062 ? 106.109 93.999 92.067 1.00 82.96 1041 LEU A CA 1
ATOM 7581 C C . LEU A 1 1062 ? 107.024 94.183 93.269 1.00 82.96 1041 LEU A C 1
ATOM 7582 O O . LEU A 1 1062 ? 106.916 93.474 94.270 1.00 82.96 1041 LEU A O 1
ATOM 7587 N N . PHE A 1 1063 ? 107.935 95.144 93.161 1.00 77.85 1042 PHE A N 1
ATOM 7588 C CA . PHE A 1 1063 ? 108.897 95.420 94.215 1.00 77.85 1042 PHE A CA 1
ATOM 7589 C C . PHE A 1 1063 ? 108.839 96.887 94.608 1.00 77.85 1042 PHE A C 1
ATOM 7590 O O . PHE A 1 1063 ? 108.618 97.762 93.769 1.00 77.85 1042 PHE A O 1
ATOM 7598 N N . ASN A 1 1064 ? 109.040 97.148 95.896 1.00 80.97 1043 ASN A N 1
ATOM 7599 C CA . ASN A 1 1064 ? 108.959 98.497 96.439 1.00 80.97 1043 ASN A CA 1
ATOM 7600 C C . ASN A 1 1064 ? 110.314 99.175 96.330 1.00 80.97 1043 ASN A C 1
ATOM 7601 O O . ASN A 1 1064 ? 111.240 98.841 97.073 1.00 80.97 1043 ASN A O 1
ATOM 7606 N N . ASN A 1 1065 ? 110.422 100.145 95.427 1.00 77.51 1044 ASN A N 1
ATOM 7607 C CA . ASN A 1 1065 ? 111.736 100.687 95.117 1.00 77.51 1044 ASN A CA 1
ATOM 7608 C C . ASN A 1 1065 ? 112.344 101.434 96.292 1.00 77.51 1044 ASN A C 1
ATOM 7609 O O . ASN A 1 1065 ? 113.563 101.612 96.336 1.00 77.51 1044 ASN A O 1
ATOM 7614 N N . GLN A 1 1066 ? 111.531 101.873 97.253 1.00 77.29 1045 GLN A N 1
ATOM 7615 C CA . GLN A 1 1066 ? 112.086 102.615 98.378 1.00 77.29 1045 GLN A CA 1
ATOM 7616 C C . GLN A 1 1066 ? 113.066 101.769 99.173 1.00 77.29 1045 GLN A C 1
ATOM 7617 O O . GLN A 1 1066 ? 113.858 102.307 99.952 1.00 77.29 1045 GLN A O 1
ATOM 7623 N N . ALA A 1 1067 ? 113.018 100.455 99.010 1.00 76.53 1046 ALA A N 1
ATOM 7624 C CA . ALA A 1 1067 ? 114.032 99.597 99.590 1.00 76.53 1046 ALA A CA 1
ATOM 7625 C C . ALA A 1 1067 ? 115.117 99.304 98.563 1.00 76.53 1046 ALA A C 1
ATOM 7626 O O . ALA A 1 1067 ? 114.946 99.516 97.362 1.00 76.53 1046 ALA A O 1
ATOM 7628 N N . TYR A 1 1068 ? 116.252 98.813 99.049 1.00 72.50 1047 TYR A N 1
ATOM 7629 C CA . TYR A 1 1068 ? 117.340 98.481 98.140 1.00 72.50 1047 TYR A CA 1
ATOM 7630 C C . TYR A 1 1068 ? 117.182 97.089 97.547 1.00 72.50 1047 TYR A C 1
ATOM 7631 O O . TYR A 1 1068 ? 117.313 96.909 96.334 1.00 72.50 1047 TYR A O 1
ATOM 7640 N N . HIS A 1 1069 ? 116.889 96.097 98.381 1.00 69.41 1048 HIS A N 1
ATOM 7641 C CA . HIS A 1 1069 ? 116.987 94.692 97.998 1.00 69.41 1048 HIS A CA 1
ATOM 7642 C C . HIS A 1 1069 ? 115.632 94.049 97.762 1.00 69.41 1048 HIS A C 1
ATOM 7643 O O . HIS A 1 1069 ? 115.435 92.875 98.065 1.00 69.41 1048 HIS A O 1
ATOM 7650 N N . SER A 1 1070 ? 114.690 94.791 97.216 1.00 70.72 1049 SER A N 1
ATOM 7651 C CA . SER A 1 1070 ? 113.354 94.286 96.939 1.00 70.72 1049 SER A CA 1
ATOM 7652 C C . SER A 1 1070 ? 113.263 93.477 95.648 1.00 70.72 1049 SER A C 1
ATOM 7653 O O . SER A 1 1070 ? 112.590 92.434 95.628 1.00 70.72 1049 SER A O 1
ATOM 7656 N N . PRO A 1 1071 ? 113.887 93.920 94.539 1.00 68.00 1050 PRO A N 1
ATOM 7657 C CA . PRO A 1 1071 ? 113.701 93.207 93.273 1.00 68.00 1050 PRO A CA 1
ATOM 7658 C C . PRO A 1 1071 ? 114.204 91.781 93.312 1.00 68.00 1050 PRO A C 1
ATOM 7659 O O . PRO A 1 1071 ? 113.873 90.980 92.437 1.00 68.00 1050 PRO A O 1
ATOM 7663 N N . ALA A 1 1072 ? 115.022 91.455 94.304 1.00 67.51 1051 ALA A N 1
ATOM 7664 C CA . ALA A 1 1072 ? 115.477 90.087 94.489 1.00 67.51 1051 ALA A CA 1
ATOM 7665 C C . ALA A 1 1072 ? 114.566 89.296 95.411 1.00 67.51 1051 ALA A C 1
ATOM 7666 O O . ALA A 1 1072 ? 114.294 88.126 95.148 1.00 67.51 1051 ALA A O 1
ATOM 7668 N N . THR A 1 1073 ? 114.085 89.916 96.487 1.00 70.67 1052 THR A N 1
ATOM 7669 C CA . THR A 1 1073 ? 113.183 89.229 97.403 1.00 70.67 1052 THR A CA 1
ATOM 7670 C C . THR A 1 1073 ? 111.885 88.842 96.710 1.00 70.67 1052 THR A C 1
ATOM 7671 O O . THR A 1 1073 ? 111.321 87.767 96.964 1.00 70.67 1052 THR A O 1
ATOM 7675 N N . ALA A 1 1074 ? 111.387 89.717 95.836 1.00 70.56 1053 ALA A N 1
ATOM 7676 C CA . ALA A 1 1074 ? 110.160 89.414 95.112 1.00 70.56 1053 ALA A CA 1
ATOM 7677 C C . ALA A 1 1074 ? 110.301 88.123 94.320 1.00 70.56 1053 ALA A C 1
ATOM 7678 O O . ALA A 1 1074 ? 109.509 87.182 94.474 1.00 70.56 1053 ALA A O 1
ATOM 7680 N N . LEU A 1 1075 ? 111.338 88.046 93.491 1.00 73.11 1054 LEU A N 1
ATOM 7681 C CA . LEU A 1 1075 ? 111.549 86.840 92.707 1.00 73.11 1054 LEU A CA 1
ATOM 7682 C C . LEU A 1 1075 ? 111.845 85.663 93.617 1.00 73.11 1054 LEU A C 1
ATOM 7683 O O . LEU A 1 1075 ? 111.487 84.522 93.312 1.00 73.11 1054 LEU A O 1
ATOM 7688 N N . ALA A 1 1076 ? 112.505 85.920 94.745 1.00 74.44 1055 ALA A N 1
ATOM 7689 C CA . ALA A 1 1076 ? 112.815 84.843 95.670 1.00 74.44 1055 ALA A CA 1
ATOM 7690 C C . ALA A 1 1076 ? 111.546 84.134 96.101 1.00 74.44 1055 ALA A C 1
ATOM 7691 O O . ALA A 1 1076 ? 111.424 82.916 95.954 1.00 74.44 1055 ALA A O 1
ATOM 7693 N N . VAL A 1 1077 ? 110.561 84.891 96.589 1.00 77.49 1056 VAL A N 1
ATOM 7694 C CA . VAL A 1 1077 ? 109.337 84.250 97.073 1.00 77.49 1056 VAL A CA 1
ATOM 7695 C C . VAL A 1 1077 ? 108.556 83.643 95.912 1.00 77.49 1056 VAL A C 1
ATOM 7696 O O . VAL A 1 1077 ? 107.984 82.547 96.026 1.00 77.49 1056 VAL A O 1
ATOM 7700 N N . VAL A 1 1078 ? 108.545 84.327 94.763 1.00 79.79 1057 VAL A N 1
ATOM 7701 C CA . VAL A 1 1078 ? 107.766 83.824 93.634 1.00 79.79 1057 VAL A CA 1
ATOM 7702 C C . VAL A 1 1078 ? 108.282 82.461 93.194 1.00 79.79 1057 VAL A C 1
ATOM 7703 O O . VAL A 1 1078 ? 107.525 81.487 93.101 1.00 79.79 1057 VAL A O 1
ATOM 7707 N N . ASP A 1 1079 ? 109.585 82.359 92.956 1.00 85.31 1058 ASP A N 1
ATOM 7708 C CA . ASP A 1 1079 ? 110.132 81.085 92.512 1.00 85.31 1058 ASP A CA 1
ATOM 7709 C C . ASP A 1 1079 ? 110.176 80.072 93.646 1.00 85.31 1058 ASP A C 1
ATOM 7710 O O . ASP A 1 1079 ? 110.106 78.869 93.391 1.00 85.31 1058 ASP A O 1
ATOM 7715 N N . ASN A 1 1080 ? 110.239 80.527 94.899 1.00 85.81 1059 ASN A N 1
ATOM 7716 C CA . ASN A 1 1080 ? 110.178 79.601 96.021 1.00 85.81 1059 ASN A CA 1
ATOM 7717 C C . ASN A 1 1080 ? 108.860 78.843 96.027 1.00 85.81 1059 ASN A C 1
ATOM 7718 O O . ASN A 1 1080 ? 108.835 77.621 96.208 1.00 85.81 1059 ASN A O 1
ATOM 7723 N N . LEU A 1 1081 ? 107.746 79.548 95.832 1.00 88.26 1060 LEU A N 1
ATOM 7724 C CA . LEU A 1 1081 ? 106.478 78.827 95.771 1.00 88.26 1060 LEU A CA 1
ATOM 7725 C C . LEU A 1 1081 ? 106.290 78.081 94.456 1.00 88.26 1060 LEU A C 1
ATOM 7726 O O . LEU A 1 1081 ? 105.744 76.969 94.460 1.00 88.26 1060 LEU A O 1
ATOM 7731 N N . LEU A 1 1082 ? 106.733 78.650 93.337 1.00 91.02 1061 LEU A N 1
ATOM 7732 C CA . LEU A 1 1082 ? 106.587 77.962 92.064 1.00 91.02 1061 LEU A CA 1
ATOM 7733 C C . LEU A 1 1082 ? 107.431 76.696 91.993 1.00 91.02 1061 LEU A C 1
ATOM 7734 O O . LEU A 1 1082 ? 107.146 75.822 91.170 1.00 91.02 1061 LEU A O 1
ATOM 7739 N N . PHE A 1 1083 ? 108.458 76.580 92.836 1.00 97.44 1062 PHE A N 1
ATOM 7740 C CA . PHE A 1 1083 ? 109.220 75.344 92.946 1.00 97.44 1062 PHE A CA 1
ATOM 7741 C C . PHE A 1 1083 ? 108.531 74.316 93.828 1.00 97.44 1062 PHE A C 1
ATOM 7742 O O . PHE A 1 1083 ? 108.605 73.121 93.531 1.00 97.44 1062 PHE A O 1
ATOM 7750 N N . LYS A 1 1084 ? 107.865 74.746 94.901 1.00 99.94 1063 LYS A N 1
ATOM 7751 C CA . LYS A 1 1084 ? 107.035 73.831 95.674 1.00 99.94 1063 LYS A CA 1
ATOM 7752 C C . LYS A 1 1084 ? 105.836 73.326 94.892 1.00 99.94 1063 LYS A C 1
ATOM 7753 O O . LYS A 1 1084 ? 105.285 72.279 95.245 1.00 99.94 1063 LYS A O 1
ATOM 7759 N N . LEU A 1 1085 ? 105.397 74.063 93.871 1.00 100.28 1064 LEU A N 1
ATOM 7760 C CA . LEU A 1 1085 ? 104.329 73.556 93.014 1.00 100.28 1064 LEU A CA 1
ATOM 7761 C C . LEU A 1 1085 ? 104.641 72.144 92.542 1.00 100.28 1064 LEU A C 1
ATOM 7762 O O . LEU A 1 1085 ? 104.001 71.174 92.962 1.00 100.28 1064 LEU A O 1
ATOM 7767 N N . LEU A 1 1086 ? 105.643 72.011 91.682 1.00 104.46 1065 LEU A N 1
ATOM 7768 C CA . LEU A 1 1086 ? 106.020 70.719 91.114 1.00 104.46 1065 LEU A CA 1
ATOM 7769 C C . LEU A 1 1086 ? 107.098 70.046 91.965 1.00 104.46 1065 LEU A C 1
ATOM 7770 O O . LEU A 1 1086 ? 108.149 69.611 91.505 1.00 104.46 1065 LEU A O 1
ATOM 7775 N N . CYS A 1 1087 ? 106.779 69.937 93.244 1.00 107.00 1066 CYS A N 1
ATOM 7776 C CA . CYS A 1 1087 ? 107.585 69.215 94.221 1.00 107.00 1066 CYS A CA 1
ATOM 7777 C C . CYS A 1 1087 ? 106.701 68.964 95.433 1.00 107.00 1066 CYS A C 1
ATOM 7778 O O . CYS A 1 1087 ? 105.544 69.399 95.474 1.00 107.00 1066 CYS A O 1
ATOM 7781 N N . GLY A 1 1088 ? 107.242 68.263 96.422 1.00 108.97 1067 GLY A N 1
ATOM 7782 C CA . GLY A 1 1088 ? 106.536 68.034 97.658 1.00 108.97 1067 GLY A CA 1
ATOM 7783 C C . GLY A 1 1088 ? 106.770 69.163 98.637 1.00 108.97 1067 GLY A C 1
ATOM 7784 O O . GLY A 1 1088 ? 107.900 69.418 99.065 1.00 108.97 1067 GLY A O 1
ATOM 7785 N N . PRO A 1 1089 ? 105.702 69.852 99.026 1.00 110.00 1068 PRO A N 1
ATOM 7786 C CA . PRO A 1 1089 ? 105.865 71.035 99.878 1.00 110.00 1068 PRO A CA 1
ATOM 7787 C C . PRO A 1 1089 ? 106.428 70.712 101.252 1.00 110.00 1068 PRO A C 1
ATOM 7788 O O . PRO A 1 1089 ? 105.715 70.734 102.259 1.00 110.00 1068 PRO A O 1
ATOM 7792 N N . HIS A 1 1090 ? 107.724 70.404 101.285 1.00 113.76 1069 HIS A N 1
ATOM 7793 C CA . HIS A 1 1090 ? 108.459 70.241 102.531 1.00 113.76 1069 HIS A CA 1
ATOM 7794 C C . HIS A 1 1090 ? 109.849 70.859 102.374 1.00 113.76 1069 HIS A C 1
ATOM 7795 O O . HIS A 1 1090 ? 110.710 70.707 103.248 1.00 113.76 1069 HIS A O 1
ATOM 7802 N N . ALA A 1 1091 ? 110.065 71.574 101.264 1.00 108.99 1070 ALA A N 1
ATOM 7803 C CA . ALA A 1 1091 ? 111.361 72.088 100.842 1.00 108.99 1070 ALA A CA 1
ATOM 7804 C C . ALA A 1 1091 ? 111.480 73.592 101.109 1.00 108.99 1070 ALA A C 1
ATOM 7805 O O . ALA A 1 1091 ? 110.609 74.206 101.731 1.00 108.99 1070 ALA A O 1
ATOM 7807 N N . SER A 1 1092 ? 112.573 74.197 100.632 1.00 103.97 1071 SER A N 1
ATOM 7808 C CA . SER A 1 1092 ? 112.827 75.625 100.805 1.00 103.97 1071 SER A CA 1
ATOM 7809 C C . SER A 1 1092 ? 113.952 76.070 99.878 1.00 103.97 1071 SER A C 1
ATOM 7810 O O . SER A 1 1092 ? 114.775 75.257 99.447 1.00 103.97 1071 SER A O 1
ATOM 7813 N N . ILE A 1 1093 ? 113.977 77.375 99.591 1.00 92.33 1072 ILE A N 1
ATOM 7814 C CA . ILE A 1 1093 ? 115.021 78.028 98.801 1.00 92.33 1072 ILE A CA 1
ATOM 7815 C C . ILE A 1 1093 ? 115.191 79.449 99.324 1.00 92.33 1072 ILE A C 1
ATOM 7816 O O . ILE A 1 1093 ? 114.246 80.243 99.273 1.00 92.33 1072 ILE A O 1
ATOM 7821 N N . VAL A 1 1094 ? 116.385 79.778 99.815 1.00 86.59 1073 VAL A N 1
ATOM 7822 C CA . VAL A 1 1094 ? 116.742 81.146 100.171 1.00 86.59 1073 VAL A CA 1
ATOM 7823 C C . VAL A 1 1094 ? 118.096 81.423 99.542 1.00 86.59 1073 VAL A C 1
ATOM 7824 O O . VAL A 1 1094 ? 118.828 80.494 99.202 1.00 86.59 1073 VAL A O 1
ATOM 7828 N N . VAL A 1 1095 ? 118.445 82.704 99.359 1.00 81.89 1074 VAL A N 1
ATOM 7829 C CA . VAL A 1 1095 ? 119.777 82.842 98.787 1.00 81.89 1074 VAL A CA 1
ATOM 7830 C C . VAL A 1 1095 ? 120.800 83.639 99.600 1.00 81.89 1074 VAL A C 1
ATOM 7831 O O . VAL A 1 1095 ? 121.310 83.124 100.599 1.00 81.89 1074 VAL A O 1
ATOM 7835 N N . SER A 1 1096 ? 121.040 84.906 99.247 1.00 77.28 1075 SER A N 1
ATOM 7836 C CA . SER A 1 1096 ? 122.032 85.774 99.882 1.00 77.28 1075 SER A CA 1
ATOM 7837 C C . SER A 1 1096 ? 122.346 86.916 98.930 1.00 77.28 1075 SER A C 1
ATOM 7838 O O . SER A 1 1096 ? 121.861 86.912 97.797 1.00 77.28 1075 SER A O 1
ATOM 7841 N N . ASN A 1 1097 ? 123.170 87.880 99.334 1.00 71.11 1076 ASN A N 1
ATOM 7842 C CA . ASN A 1 1097 ? 123.838 88.664 98.302 1.00 71.11 1076 ASN A CA 1
ATOM 7843 C C . ASN A 1 1097 ? 125.358 88.577 98.403 1.00 71.11 1076 ASN A C 1
ATOM 7844 O O . ASN A 1 1097 ? 126.011 87.994 97.536 1.00 71.11 1076 ASN A O 1
ATOM 7849 N N . PHE A 1 1098 ? 125.914 89.097 99.487 1.00 76.58 1077 PHE A N 1
ATOM 7850 C CA . PHE A 1 1098 ? 127.321 89.021 99.875 1.00 76.58 1077 PHE A CA 1
ATOM 7851 C C . PHE A 1 1098 ? 128.297 89.249 98.726 1.00 76.58 1077 PHE A C 1
ATOM 7852 O O . PHE A 1 1098 ? 128.873 88.285 98.211 1.00 76.58 1077 PHE A O 1
ATOM 7860 N N . PRO A 1 1099 ? 128.497 90.490 98.288 1.00 73.19 1078 PRO A N 1
ATOM 7861 C CA . PRO A 1 1099 ? 129.338 90.750 97.115 1.00 73.19 1078 PRO A CA 1
ATOM 7862 C C . PRO A 1 1099 ? 130.771 90.284 97.312 1.00 73.19 1078 PRO A C 1
ATOM 7863 O O . PRO A 1 1099 ? 131.183 89.872 98.394 1.00 73.19 1078 PRO A O 1
ATOM 7867 N N . GLN A 1 1100 ? 131.541 90.354 96.229 1.00 77.54 1079 GLN A N 1
ATOM 7868 C CA . GLN A 1 1100 ? 132.921 89.895 96.245 1.00 77.54 1079 GLN A CA 1
ATOM 7869 C C . GLN A 1 1100 ? 133.804 90.802 97.093 1.00 77.54 1079 GLN A C 1
ATOM 7870 O O . GLN A 1 1100 ? 133.501 91.977 97.293 1.00 77.54 1079 GLN A O 1
ATOM 7876 N N . PRO A 1 1101 ? 134.915 90.276 97.593 1.00 80.53 1080 PRO A N 1
ATOM 7877 C CA . PRO A 1 1101 ? 135.861 91.118 98.324 1.00 80.53 1080 PRO A CA 1
ATOM 7878 C C . PRO A 1 1101 ? 136.623 92.042 97.390 1.00 80.53 1080 PRO A C 1
ATOM 7879 O O . PRO A 1 1101 ? 136.759 91.791 96.193 1.00 80.53 1080 PRO A O 1
ATOM 7883 N N . ARG A 1 1102 ? 137.127 93.128 97.963 1.00 78.30 1081 ARG A N 1
ATOM 7884 C CA . ARG A 1 1102 ? 137.882 94.101 97.193 1.00 78.30 1081 ARG A CA 1
ATOM 7885 C C . ARG A 1 1102 ? 139.224 93.520 96.776 1.00 78.30 1081 ARG A C 1
ATOM 7886 O O . ARG A 1 1102 ? 139.788 92.653 97.444 1.00 78.30 1081 ARG A O 1
ATOM 7894 N N . SER A 1 1103 ? 139.748 94.017 95.661 1.00 73.66 1082 SER A N 1
ATOM 7895 C CA . SER A 1 1103 ? 141.085 93.618 95.255 1.00 73.66 1082 SER A CA 1
ATOM 7896 C C . SER A 1 1103 ? 142.102 94.424 96.041 1.00 73.66 1082 SER A C 1
ATOM 7897 O O . SER A 1 1103 ? 141.738 95.150 96.968 1.00 73.66 1082 SER A O 1
ATOM 7900 N N . ALA A 1 1104 ? 143.377 94.309 95.688 1.00 72.25 1083 ALA A N 1
ATOM 7901 C CA . ALA A 1 1104 ? 144.387 95.152 96.306 1.00 72.25 1083 ALA A CA 1
ATOM 7902 C C . ALA A 1 1104 ? 144.341 96.586 95.805 1.00 72.25 1083 ALA A C 1
ATOM 7903 O O . ALA A 1 1104 ? 144.537 97.511 96.595 1.00 72.25 1083 ALA A O 1
ATOM 7905 N N . LEU A 1 1105 ? 144.081 96.794 94.518 1.00 69.61 1084 LEU A N 1
ATOM 7906 C CA . LEU A 1 1105 ? 144.057 98.137 93.960 1.00 69.61 1084 LEU A CA 1
ATOM 7907 C C . LEU A 1 1105 ? 142.760 98.873 94.240 1.00 69.61 1084 LEU A C 1
ATOM 7908 O O . LEU A 1 1105 ? 142.682 100.074 93.972 1.00 69.61 1084 LEU A O 1
ATOM 7913 N N . GLN A 1 1106 ? 141.741 98.191 94.746 1.00 70.25 1085 GLN A N 1
ATOM 7914 C CA . GLN A 1 1106 ? 140.483 98.855 95.041 1.00 70.25 1085 GLN A CA 1
ATOM 7915 C C . GLN A 1 1106 ? 140.431 99.318 96.485 1.00 70.25 1085 GLN A C 1
ATOM 7916 O O . GLN A 1 1106 ? 139.875 100.377 96.773 1.00 70.25 1085 GLN A O 1
ATOM 7922 N N . ALA A 1 1107 ? 140.991 98.534 97.405 1.00 68.56 1086 ALA A N 1
ATOM 7923 C CA . ALA A 1 1107 ? 141.057 98.983 98.789 1.00 68.56 1086 ALA A CA 1
ATOM 7924 C C . ALA A 1 1107 ? 141.944 100.208 98.930 1.00 68.56 1086 ALA A C 1
ATOM 7925 O O . ALA A 1 1107 ? 141.603 101.138 99.663 1.00 68.56 1086 ALA A O 1
ATOM 7927 N N . ALA A 1 1108 ? 143.071 100.240 98.226 1.00 66.59 1087 ALA A N 1
ATOM 7928 C CA . ALA A 1 1108 ? 143.982 101.369 98.302 1.00 66.59 1087 ALA A CA 1
ATOM 7929 C C . ALA A 1 1108 ? 143.399 102.642 97.719 1.00 66.59 1087 ALA A C 1
ATOM 7930 O O . ALA A 1 1108 ? 143.985 103.709 97.909 1.00 66.59 1087 ALA A O 1
ATOM 7932 N N . LYS A 1 1109 ? 142.285 102.561 97.004 1.00 68.18 1088 LYS A N 1
ATOM 7933 C CA . LYS A 1 1109 ? 141.614 103.741 96.480 1.00 68.18 1088 LYS A CA 1
ATOM 7934 C C . LYS A 1 1109 ? 140.341 104.062 97.237 1.00 68.18 1088 LYS A C 1
ATOM 7935 O O . LYS A 1 1109 ? 139.928 105.219 97.284 1.00 68.18 1088 LYS A O 1
ATOM 7941 N N . ASP A 1 1110 ? 139.699 103.057 97.817 1.00 73.94 1089 ASP A N 1
ATOM 7942 C CA . ASP A 1 1110 ? 138.555 103.295 98.680 1.00 73.94 1089 ASP A CA 1
ATOM 7943 C C . ASP A 1 1110 ? 138.970 103.710 100.080 1.00 73.94 1089 ASP A C 1
ATOM 7944 O O . ASP A 1 1110 ? 138.115 104.120 100.868 1.00 73.94 1089 ASP A O 1
ATOM 7949 N N . GLN A 1 1111 ? 140.250 103.583 100.408 1.00 67.26 1090 GLN A N 1
ATOM 7950 C CA . GLN A 1 1111 ? 140.791 104.101 101.652 1.00 67.26 1090 GLN A CA 1
ATOM 7951 C C . GLN A 1 1111 ? 141.306 105.519 101.509 1.00 67.26 1090 GLN A C 1
ATOM 7952 O O . GLN A 1 1111 ? 141.329 106.263 102.491 1.00 67.26 1090 GLN A O 1
ATOM 7958 N N . PHE A 1 1112 ? 141.694 105.912 100.305 1.00 60.80 1091 PHE A N 1
ATOM 7959 C CA . PHE A 1 1112 ? 142.203 107.248 100.059 1.00 60.80 1091 PHE A CA 1
ATOM 7960 C C . PHE A 1 1112 ? 141.112 108.301 100.064 1.00 60.80 1091 PHE A C 1
ATOM 7961 O O . PHE A 1 1112 ? 141.405 109.467 100.331 1.00 60.80 1091 PHE A O 1
ATOM 7969 N N . ASN A 1 1113 ? 139.866 107.926 99.789 1.00 66.63 1092 ASN A N 1
ATOM 7970 C CA . ASN A 1 1113 ? 138.760 108.885 99.769 1.00 66.63 1092 ASN A CA 1
ATOM 7971 C C . ASN A 1 1113 ? 138.139 109.099 101.135 1.00 66.63 1092 ASN A C 1
ATOM 7972 O O . ASN A 1 1113 ? 136.944 109.373 101.242 1.00 66.63 1092 ASN A O 1
ATOM 7977 N N . GLU A 1 1114 ? 138.927 108.949 102.197 1.00 71.34 1093 GLU A N 1
ATOM 7978 C CA . GLU A 1 1114 ? 138.520 109.393 103.522 1.00 71.34 1093 GLU A CA 1
ATOM 7979 C C . GLU A 1 1114 ? 139.108 110.763 103.823 1.00 71.34 1093 GLU A C 1
ATOM 7980 O O . GLU A 1 1114 ? 139.891 110.917 104.763 1.00 71.34 1093 GLU A O 1
ATOM 7986 N N . GLY A 1 1115 ? 138.747 111.755 103.015 1.00 72.12 1094 GLY A N 1
ATOM 7987 C CA . GLY A 1 1115 ? 139.105 113.132 103.250 1.00 72.12 1094 GLY A CA 1
ATOM 7988 C C . GLY A 1 1115 ? 138.192 113.860 104.198 1.00 72.12 1094 GLY A C 1
ATOM 7989 O O . GLY A 1 1115 ? 138.500 114.980 104.609 1.00 72.12 1094 GLY A O 1
ATOM 7990 N N . ARG A 1 1116 ? 137.111 113.205 104.601 1.00 74.50 1095 ARG A N 1
ATOM 7991 C CA . ARG A 1 1116 ? 136.179 113.799 105.544 1.00 74.50 1095 ARG A CA 1
ATOM 7992 C C . ARG A 1 1116 ? 136.616 113.489 106.973 1.00 74.50 1095 ARG A C 1
ATOM 7993 O O . ARG A 1 1116 ? 135.796 113.484 107.890 1.00 74.50 1095 ARG A O 1
ATOM 8001 N N . LYS A 1 1117 ? 137.907 113.225 107.160 1.00 59.55 1096 LYS A N 1
ATOM 8002 C CA . LYS A 1 1117 ? 138.427 112.923 108.476 1.00 59.55 1096 LYS A CA 1
ATOM 8003 C C . LYS A 1 1117 ? 139.367 113.985 109.008 1.00 59.55 1096 LYS A C 1
ATOM 8004 O O . LYS A 1 1117 ? 139.304 114.293 110.195 1.00 59.55 1096 LYS A O 1
ATOM 8010 N N . GLY A 1 1118 ? 140.232 114.555 108.172 1.00 52.72 1097 GLY A N 1
ATOM 8011 C CA . GLY A 1 1118 ? 141.076 115.638 108.640 1.00 52.72 1097 GLY A CA 1
ATOM 8012 C C . GLY A 1 1118 ? 140.288 116.870 109.018 1.00 52.72 1097 GLY A C 1
ATOM 8013 O O . GLY A 1 1118 ? 140.503 117.448 110.087 1.00 52.72 1097 GLY A O 1
ATOM 8014 N N . PHE A 1 1119 ? 139.355 117.276 108.166 1.00 58.36 1098 PHE A N 1
ATOM 8015 C CA . PHE A 1 1119 ? 138.493 118.407 108.450 1.00 58.36 1098 PHE A CA 1
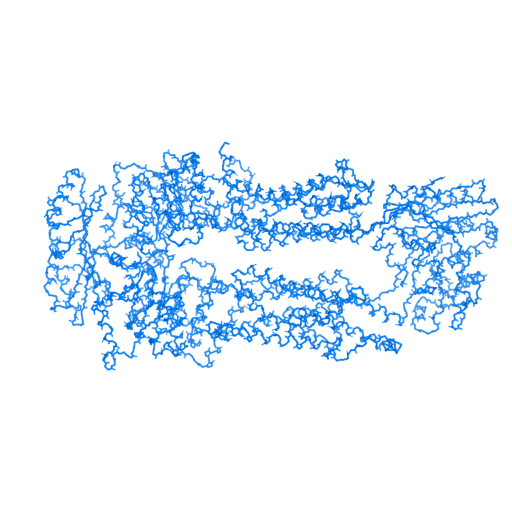ATOM 8016 C C . PHE A 1 1119 ? 137.553 118.141 109.609 1.00 58.36 1098 PHE A C 1
ATOM 8017 O O . PHE A 1 1119 ? 137.105 119.089 110.250 1.00 58.36 1098 PHE A O 1
ATOM 8025 N N . ASP A 1 1120 ? 137.251 116.890 109.908 1.00 53.78 1099 ASP A N 1
ATOM 8026 C CA . ASP A 1 1120 ? 136.360 116.601 111.013 1.00 53.78 1099 ASP A CA 1
ATOM 8027 C C . ASP A 1 1120 ? 137.095 116.377 112.322 1.00 53.78 1099 ASP A C 1
ATOM 8028 O O . ASP A 1 1120 ? 136.485 116.505 113.385 1.00 53.78 1099 ASP A O 1
ATOM 8033 N N . ILE A 1 1121 ? 138.386 116.050 112.270 1.00 42.96 1100 ILE A N 1
ATOM 8034 C CA . ILE A 1 1121 ? 139.195 115.901 113.472 1.00 42.96 1100 ILE A CA 1
ATOM 8035 C C . ILE A 1 1121 ? 139.913 117.185 113.838 1.00 42.96 1100 ILE A C 1
ATOM 8036 O O . ILE A 1 1121 ? 140.398 117.309 114.968 1.00 42.96 1100 ILE A O 1
ATOM 8041 N N . ALA A 1 1122 ? 140.025 118.136 112.915 1.00 38.26 1101 ALA A N 1
ATOM 8042 C CA . ALA A 1 1122 ? 140.498 119.465 113.255 1.00 38.26 1101 ALA A CA 1
ATOM 8043 C C . ALA A 1 1122 ? 139.456 120.305 113.962 1.00 38.26 1101 ALA A C 1
ATOM 8044 O O . ALA A 1 1122 ? 139.792 120.992 114.923 1.00 38.26 1101 ALA A O 1
ATOM 8046 N N . LEU A 1 1123 ? 138.210 120.295 113.502 1.00 37.99 1102 LEU A N 1
ATOM 8047 C CA . LEU A 1 1123 ? 137.160 121.028 114.190 1.00 37.99 1102 LEU A CA 1
ATOM 8048 C C . LEU A 1 1123 ? 136.880 120.474 115.568 1.00 37.99 1102 LEU A C 1
ATOM 8049 O O . LEU A 1 1123 ? 136.431 121.213 116.443 1.00 37.99 1102 LEU A O 1
ATOM 8054 N N . ASN A 1 1124 ? 137.099 119.188 115.763 1.00 38.37 1103 ASN A N 1
ATOM 8055 C CA . ASN A 1 1124 ? 136.839 118.548 117.036 1.00 38.37 1103 ASN A CA 1
ATOM 8056 C C . ASN A 1 1124 ? 137.885 118.886 118.077 1.00 38.37 1103 ASN A C 1
ATOM 8057 O O . ASN A 1 1124 ? 137.601 118.799 119.270 1.00 38.37 1103 ASN A O 1
ATOM 8062 N N . LEU A 1 1125 ? 139.081 119.258 117.642 1.00 33.02 1104 LEU A N 1
ATOM 8063 C CA . LEU A 1 1125 ? 140.196 119.644 118.492 1.00 33.02 1104 LEU A CA 1
ATOM 8064 C C . LEU A 1 1125 ? 140.295 121.146 118.693 1.00 33.02 1104 LEU A C 1
ATOM 8065 O O . LEU A 1 1125 ? 140.651 121.591 119.786 1.00 33.02 1104 LEU A O 1
ATOM 8070 N N . LEU A 1 1126 ? 139.964 121.936 117.674 1.00 31.36 1105 LEU A N 1
ATOM 8071 C CA . LEU A 1 1126 ? 139.862 123.379 117.821 1.00 31.36 1105 LEU A CA 1
ATOM 8072 C C . LEU A 1 1126 ? 138.769 123.794 118.782 1.00 31.36 1105 LEU A C 1
ATOM 8073 O O . LEU A 1 1126 ? 138.750 124.947 119.212 1.00 31.36 1105 LEU A O 1
ATOM 8078 N N . PHE A 1 1127 ? 137.835 122.908 119.079 1.00 33.53 1106 PHE A N 1
ATOM 8079 C CA . PHE A 1 1127 ? 136.743 123.190 119.991 1.00 33.53 1106 PHE A CA 1
ATOM 8080 C C . PHE A 1 1127 ? 137.052 122.774 121.416 1.00 33.53 1106 PHE A C 1
ATOM 8081 O O . PHE A 1 1127 ? 136.388 123.241 122.340 1.00 33.53 1106 PHE A O 1
ATOM 8089 N N . ALA A 1 1128 ? 138.038 121.910 121.612 1.00 31.38 1107 ALA A N 1
ATOM 8090 C CA . ALA A 1 1128 ? 138.515 121.554 122.934 1.00 31.38 1107 ALA A CA 1
ATOM 8091 C C . ALA A 1 1128 ? 139.747 122.329 123.335 1.00 31.38 1107 ALA A C 1
ATOM 8092 O O . ALA A 1 1128 ? 140.130 122.281 124.502 1.00 31.38 1107 ALA A O 1
ATOM 8094 N N . MET A 1 1129 ? 140.398 123.002 122.398 1.00 30.95 1108 MET A N 1
ATOM 8095 C CA . MET A 1 1129 ? 141.486 123.905 122.729 1.00 30.95 1108 MET A CA 1
ATOM 8096 C C . MET A 1 1129 ? 141.002 125.322 122.972 1.00 30.95 1108 MET A C 1
ATOM 8097 O O . MET A 1 1129 ? 141.823 126.223 123.121 1.00 30.95 1108 MET A O 1
ATOM 8102 N N . ALA A 1 1130 ? 139.693 125.547 122.982 1.00 29.02 1109 ALA A N 1
ATOM 8103 C CA . ALA A 1 1130 ? 139.138 126.843 123.335 1.00 29.02 1109 ALA A CA 1
ATOM 8104 C C . ALA A 1 1130 ? 138.543 126.866 124.727 1.00 29.02 1109 ALA A C 1
ATOM 8105 O O . ALA A 1 1130 ? 138.258 127.944 125.240 1.00 29.02 1109 ALA A O 1
ATOM 8107 N N . PHE A 1 1131 ? 138.327 125.716 125.335 1.00 30.64 1110 PHE A N 1
ATOM 8108 C CA . PHE A 1 1131 ? 137.984 125.631 126.741 1.00 30.64 1110 PHE A CA 1
ATOM 8109 C C . PHE A 1 1131 ? 139.210 125.449 127.606 1.00 30.64 1110 PHE A C 1
ATOM 8110 O O . PHE A 1 1131 ? 139.082 125.280 128.820 1.00 30.64 1110 PHE A O 1
ATOM 8118 N N . LEU A 1 1132 ? 140.387 125.457 127.005 1.00 26.53 1111 LEU A N 1
ATOM 8119 C CA . LEU A 1 1132 ? 141.647 125.336 127.712 1.00 26.53 1111 LEU A CA 1
ATOM 8120 C C . LEU A 1 1132 ? 142.506 126.575 127.593 1.00 26.53 1111 LEU A C 1
ATOM 8121 O O . LEU A 1 1132 ? 143.158 126.952 128.556 1.00 26.53 1111 LEU A O 1
ATOM 8126 N N . ALA A 1 1133 ? 142.522 127.224 126.438 1.00 25.02 1112 ALA A N 1
ATOM 8127 C CA . ALA A 1 1133 ? 143.324 128.424 126.296 1.00 25.02 1112 ALA A CA 1
ATOM 8128 C C . ALA A 1 1133 ? 142.814 129.563 127.155 1.00 25.02 1112 ALA A C 1
ATOM 8129 O O . ALA A 1 1133 ? 143.578 130.484 127.440 1.00 25.02 1112 ALA A O 1
ATOM 8131 N N . SER A 1 1134 ? 141.553 129.531 127.572 1.00 25.56 1113 SER A N 1
ATOM 8132 C CA . SER A 1 1134 ? 140.980 130.621 128.346 1.00 25.56 1113 SER A CA 1
ATOM 8133 C C . SER A 1 1134 ? 141.250 130.520 129.830 1.00 25.56 1113 SER A C 1
ATOM 8134 O O . SER A 1 1134 ? 141.083 131.512 130.534 1.00 25.56 1113 SER A O 1
ATOM 8137 N N . THR A 1 1135 ? 141.663 129.370 130.331 1.00 25.70 1114 THR A N 1
ATOM 8138 C CA . THR A 1 1135 ? 141.868 129.276 131.763 1.00 25.70 1114 THR A CA 1
ATOM 8139 C C . THR A 1 1135 ? 143.152 129.939 132.207 1.00 25.70 1114 THR A C 1
ATOM 8140 O O . THR A 1 1135 ? 143.459 129.906 133.397 1.00 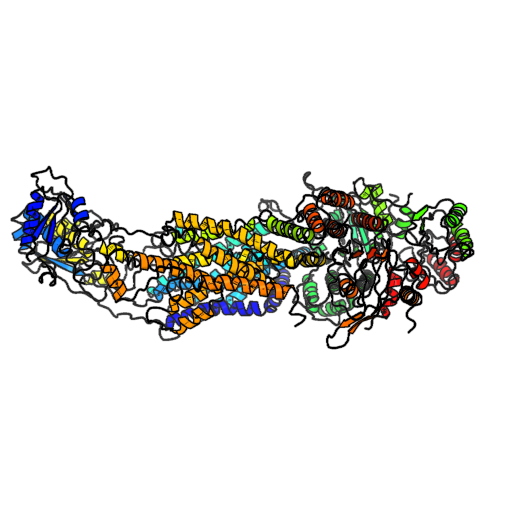25.70 1114 THR A O 1
ATOM 8144 N N . PHE A 1 1136 ? 143.915 130.535 131.305 1.00 22.72 1115 PHE A N 1
ATOM 8145 C CA . PHE A 1 1136 ? 145.159 131.158 131.721 1.00 22.72 1115 PHE A CA 1
ATOM 8146 C C . PHE A 1 1136 ? 144.965 132.590 132.170 1.00 22.72 1115 PHE A C 1
ATOM 8147 O O . PHE A 1 1136 ? 145.760 133.095 132.965 1.00 22.72 1115 PHE A O 1
ATOM 8155 N N . SER A 1 1137 ? 143.914 133.245 131.701 1.00 26.45 1116 SER A N 1
ATOM 8156 C CA . SER A 1 1137 ? 143.558 134.584 132.151 1.00 26.45 1116 SER A CA 1
ATOM 8157 C C . SER A 1 1137 ? 142.461 134.524 133.212 1.00 26.45 1116 SER A C 1
ATOM 8158 O O . SER A 1 1137 ? 141.347 134.987 133.005 1.00 26.45 1116 SER A O 1
ATOM 8161 N N . ILE A 1 1138 ? 142.776 133.917 134.351 1.00 25.67 1117 ILE A N 1
ATOM 8162 C CA . ILE A 1 1138 ? 141.870 133.964 135.492 1.00 25.67 1117 ILE A CA 1
ATOM 8163 C C . ILE A 1 1138 ? 142.600 134.464 136.721 1.00 25.67 1117 ILE A C 1
ATOM 8164 O O . ILE A 1 1138 ? 142.116 135.368 137.406 1.00 25.67 1117 ILE A O 1
ATOM 8169 N N . LEU A 1 1139 ? 143.750 133.878 137.033 1.00 23.31 1118 LEU A N 1
ATOM 8170 C CA . LEU A 1 1139 ? 144.532 134.462 138.108 1.00 23.31 1118 LEU A CA 1
ATOM 8171 C C . LEU A 1 1139 ? 144.985 135.860 137.735 1.00 23.31 1118 LEU A C 1
ATOM 8172 O O . LEU A 1 1139 ? 144.962 136.760 138.573 1.00 23.31 1118 LEU A O 1
ATOM 8177 N N . ALA A 1 1140 ? 145.354 136.071 136.482 1.00 22.62 1119 ALA A N 1
ATOM 8178 C CA . ALA A 1 1140 ? 145.809 137.376 136.044 1.00 22.62 1119 ALA A CA 1
ATOM 8179 C C . ALA A 1 1140 ? 144.720 138.432 136.079 1.00 22.62 1119 ALA A C 1
ATOM 8180 O O . ALA A 1 1140 ? 145.038 139.618 136.093 1.00 22.62 1119 ALA A O 1
ATOM 8182 N N . VAL A 1 1141 ? 143.453 138.038 136.081 1.00 23.17 1120 VAL A N 1
ATOM 8183 C CA . VAL A 1 1141 ? 142.339 138.971 136.173 1.00 23.17 1120 VAL A CA 1
ATOM 8184 C C . VAL A 1 1141 ? 141.917 139.195 137.615 1.00 23.17 1120 VAL A C 1
ATOM 8185 O O . VAL A 1 1141 ? 141.691 140.329 138.031 1.00 23.17 1120 VAL A O 1
ATOM 8189 N N . SER A 1 1142 ? 141.805 138.122 138.389 1.00 21.98 1121 SER A N 1
ATOM 8190 C CA . SER A 1 1142 ? 141.361 138.233 139.763 1.00 21.98 1121 SER A CA 1
ATOM 8191 C C . SER A 1 1142 ? 142.445 138.714 140.700 1.00 21.98 1121 SER A C 1
ATOM 8192 O O . SER A 1 1142 ? 142.144 139.008 141.854 1.00 21.98 1121 SER A O 1
ATOM 8195 N N . GLU A 1 1143 ? 143.687 138.791 140.254 1.00 23.21 1122 GLU A N 1
ATOM 8196 C CA . GLU A 1 1143 ? 144.720 139.413 141.060 1.00 23.21 1122 GLU A CA 1
ATOM 8197 C C . GLU A 1 1143 ? 144.834 140.898 140.795 1.00 23.21 1122 GLU A C 1
ATOM 8198 O O . GLU A 1 1143 ? 145.147 141.658 141.706 1.00 23.21 1122 GLU A O 1
ATOM 8204 N N . ARG A 1 1144 ? 144.594 141.328 139.572 1.00 22.65 1123 ARG A N 1
ATOM 8205 C CA . ARG A 1 1144 ? 144.548 142.741 139.255 1.00 22.65 1123 ARG A CA 1
ATOM 8206 C C . ARG A 1 1144 ? 143.252 143.401 139.689 1.00 22.65 1123 ARG A C 1
ATOM 8207 O O . ARG A 1 1144 ? 143.249 144.600 139.962 1.00 22.65 1123 ARG A O 1
ATOM 8215 N N . ALA A 1 1145 ? 142.154 142.655 139.769 1.00 21.17 1124 ALA A N 1
ATOM 8216 C CA . ALA A 1 1145 ? 140.902 143.246 140.219 1.00 21.17 1124 ALA A CA 1
ATOM 8217 C C . ALA A 1 1145 ? 140.867 143.484 141.722 1.00 21.17 1124 ALA A C 1
ATOM 8218 O O . ALA A 1 1145 ? 140.267 144.463 142.166 1.00 21.17 1124 ALA A O 1
ATOM 8220 N N . VAL A 1 1146 ? 141.480 142.607 142.523 1.00 21.60 1125 VAL A N 1
ATOM 8221 C CA . VAL A 1 1146 ? 141.507 142.805 143.971 1.00 21.60 1125 VAL A CA 1
ATOM 8222 C C . VAL A 1 1146 ? 142.603 143.770 144.382 1.00 21.60 1125 VAL A C 1
ATOM 8223 O O . VAL A 1 1146 ? 142.780 144.015 145.577 1.00 21.60 1125 VAL A O 1
ATOM 8227 N N . GLN A 1 1147 ? 143.335 144.338 143.423 1.00 22.62 1126 GLN A N 1
ATOM 8228 C CA . GLN A 1 1147 ? 144.423 145.287 143.643 1.00 22.62 1126 GLN A CA 1
ATOM 8229 C C . GLN A 1 1147 ? 145.659 144.644 144.244 1.00 22.62 1126 GLN A C 1
ATOM 8230 O O . GLN A 1 1147 ? 146.497 145.335 144.800 1.00 22.62 1126 GLN A O 1
ATOM 8236 N N . ALA A 1 1148 ? 145.805 143.328 144.135 1.00 22.88 1127 ALA A N 1
ATOM 8237 C CA . ALA A 1 1148 ? 146.960 142.662 144.720 1.00 22.88 1127 ALA A CA 1
ATOM 8238 C C . ALA A 1 1148 ? 148.218 142.850 143.904 1.00 22.88 1127 ALA A C 1
ATOM 8239 O O . ALA A 1 1148 ? 149.308 142.627 144.428 1.00 22.88 1127 ALA A O 1
ATOM 8241 N N . LYS A 1 1149 ? 148.093 143.206 142.631 1.00 22.55 1128 LYS A N 1
ATOM 8242 C CA . LYS A 1 1149 ? 149.255 143.438 141.786 1.00 22.55 1128 LYS A CA 1
ATOM 8243 C C . LYS A 1 1149 ? 149.894 144.781 142.065 1.00 22.55 1128 LYS A C 1
ATOM 8244 O O . LYS A 1 1149 ? 151.118 144.923 141.977 1.00 22.55 1128 LYS A O 1
ATOM 8250 N N . HIS A 1 1150 ? 149.077 145.772 142.383 1.00 24.64 1129 HIS A N 1
ATOM 8251 C CA . HIS A 1 1150 ? 149.578 147.109 142.630 1.00 24.64 1129 HIS A CA 1
ATOM 8252 C C . HIS A 1 1150 ? 150.498 147.135 143.836 1.00 24.64 1129 HIS A C 1
ATOM 8253 O O . HIS A 1 1150 ? 151.567 147.746 143.783 1.00 24.64 1129 HIS A O 1
ATOM 8260 N N . VAL A 1 1151 ? 150.133 146.448 144.913 1.00 22.11 1130 VAL A N 1
ATOM 8261 C CA . VAL A 1 1151 ? 150.990 146.423 146.088 1.00 22.11 1130 VAL A CA 1
ATOM 8262 C C . VAL A 1 1151 ? 152.295 145.693 145.811 1.00 22.11 1130 VAL A C 1
A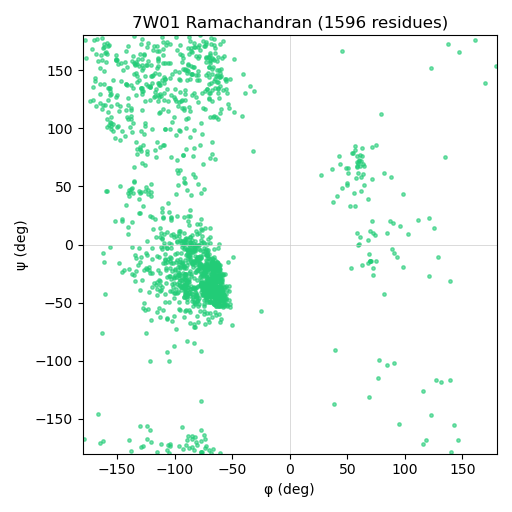TOM 8263 O O . VAL A 1 1151 ? 153.357 146.108 146.290 1.00 22.11 1130 VAL A O 1
ATOM 8267 N N . GLN A 1 1152 ? 152.252 144.598 145.055 1.00 21.79 1131 GLN A N 1
ATOM 8268 C CA . GLN A 1 1152 ? 153.479 143.877 144.735 1.00 21.79 1131 GLN A CA 1
ATOM 8269 C C . GLN A 1 1152 ? 154.418 144.725 143.906 1.00 21.79 1131 GLN A C 1
ATOM 8270 O O . GLN A 1 1152 ? 155.624 144.730 144.143 1.00 21.79 1131 GLN A O 1
ATOM 8276 N N . PHE A 1 1153 ? 153.892 145.443 142.924 1.00 22.48 1132 PHE A N 1
ATOM 8277 C CA . PHE A 1 1153 ? 154.773 146.276 142.124 1.00 22.48 1132 PHE A CA 1
ATOM 8278 C C . PHE A 1 1153 ? 155.274 147.467 142.912 1.00 22.48 1132 PHE A C 1
ATOM 8279 O O . PHE A 1 1153 ? 156.371 147.959 142.645 1.00 22.48 1132 PHE A O 1
ATOM 8287 N N . VAL A 1 1154 ? 154.498 147.949 143.882 1.00 23.66 1133 VAL A N 1
ATOM 8288 C CA . VAL A 1 1154 ? 155.021 148.970 144.777 1.00 23.66 1133 VAL A CA 1
ATOM 8289 C C . VAL A 1 1154 ? 156.185 148.442 145.595 1.00 23.66 1133 VAL A C 1
ATOM 8290 O O . VAL A 1 1154 ? 157.182 149.142 145.756 1.00 23.66 1133 VAL A O 1
ATOM 8294 N N . SER A 1 1155 ? 156.102 147.215 146.098 1.00 23.91 1134 SER A N 1
ATOM 8295 C CA . SER A 1 1155 ? 157.163 146.649 146.922 1.00 23.91 1134 SER A CA 1
ATOM 8296 C C . SER A 1 1155 ? 158.419 146.282 146.146 1.00 23.91 1134 SER A C 1
ATOM 8297 O O . SER A 1 1155 ? 159.406 145.881 146.762 1.00 23.91 1134 SER A O 1
ATOM 8300 N N . GLY A 1 1156 ? 158.406 146.360 144.830 1.00 23.19 1135 GLY A N 1
ATOM 8301 C CA . GLY A 1 1156 ? 159.614 146.272 144.051 1.00 23.19 1135 GLY A CA 1
ATOM 8302 C C . GLY A 1 1156 ? 159.814 145.051 143.186 1.00 23.19 1135 GLY A C 1
ATOM 8303 O O . GLY A 1 1156 ? 160.956 144.760 142.829 1.00 23.19 1135 GLY A O 1
ATOM 8304 N N . VAL A 1 1157 ? 158.759 144.329 142.831 1.00 23.13 1136 VAL A N 1
ATOM 8305 C CA . VAL A 1 1157 ? 158.938 143.176 141.969 1.00 23.13 1136 VAL A CA 1
ATOM 8306 C C . VAL A 1 1157 ? 159.278 143.666 140.572 1.00 23.13 1136 VAL A C 1
ATOM 8307 O O . VAL A 1 1157 ? 158.853 144.749 140.159 1.00 23.13 1136 VAL A O 1
ATOM 8311 N N . HIS A 1 1158 ? 160.087 142.899 139.854 1.00 29.34 1137 HIS A N 1
ATOM 8312 C CA . HIS A 1 1158 ? 160.545 143.297 138.534 1.00 29.34 1137 HIS A CA 1
ATOM 8313 C C . HIS A 1 1158 ? 159.534 142.894 137.472 1.00 29.34 1137 HIS A C 1
ATOM 8314 O O . HIS A 1 1158 ? 158.871 141.864 137.579 1.00 29.34 1137 HIS A O 1
ATOM 8321 N N . VAL A 1 1159 ? 159.422 143.714 136.427 1.00 28.03 1138 VAL A N 1
ATOM 8322 C CA . VAL A 1 1159 ? 158.410 143.467 135.407 1.00 28.03 1138 VAL A CA 1
ATOM 8323 C C . VAL A 1 1159 ? 158.708 142.207 134.614 1.00 28.03 1138 VAL A C 1
ATOM 8324 O O . VAL A 1 1159 ? 157.829 141.692 133.921 1.00 28.03 1138 VAL A O 1
ATOM 8328 N N . ALA A 1 1160 ? 159.930 141.692 134.687 1.00 26.62 1139 ALA A N 1
ATOM 8329 C CA . ALA A 1 1160 ? 160.262 140.443 134.021 1.00 26.62 1139 ALA A CA 1
ATOM 8330 C C . ALA A 1 1160 ? 160.035 139.245 134.920 1.00 26.62 1139 ALA A C 1
ATOM 8331 O O . ALA A 1 1160 ? 159.511 138.230 134.469 1.00 26.62 1139 ALA A O 1
ATOM 8333 N N . SER A 1 1161 ? 160.441 139.325 136.181 1.00 26.59 1140 SER A N 1
ATOM 8334 C CA . SER A 1 1161 ? 160.193 138.225 137.096 1.00 26.59 1140 SER A CA 1
ATOM 8335 C C . SER A 1 1161 ? 158.714 138.008 137.335 1.00 26.59 1140 SER A C 1
ATOM 8336 O O . SER A 1 1161 ? 158.320 136.923 137.763 1.00 26.59 1140 SER A O 1
ATOM 8339 N N . PHE A 1 1162 ? 157.888 139.017 137.086 1.00 21.02 1141 PHE A N 1
ATOM 8340 C CA . PHE A 1 1162 ? 156.456 138.860 137.277 1.00 21.02 1141 PHE A CA 1
ATOM 8341 C C . PHE A 1 1162 ? 155.835 138.020 136.175 1.00 21.02 1141 PHE A C 1
ATOM 8342 O O . PHE A 1 1162 ? 155.000 137.158 136.455 1.00 21.02 1141 PHE A O 1
ATOM 8350 N N . TRP A 1 1163 ? 156.231 138.239 134.925 1.00 21.11 1142 TRP A N 1
ATOM 8351 C CA . TRP A 1 1163 ? 155.571 137.622 133.784 1.00 21.11 1142 TRP A CA 1
ATOM 8352 C C . TRP A 1 1163 ? 156.292 136.394 133.255 1.00 21.11 1142 TRP A C 1
ATOM 8353 O O . TRP A 1 1163 ? 155.640 135.434 132.843 1.00 21.11 1142 TRP A O 1
ATOM 8364 N N . LEU A 1 1164 ? 157.621 136.394 133.225 1.00 19.24 1143 LEU A N 1
ATOM 8365 C CA . LEU A 1 1164 ? 158.330 135.203 132.797 1.00 19.24 1143 LEU A CA 1
ATOM 8366 C C . LEU A 1 1164 ? 158.249 134.093 133.819 1.00 19.24 1143 LEU A C 1
ATOM 8367 O O . LEU A 1 1164 ? 158.760 133.007 133.565 1.00 19.24 1143 LEU A O 1
ATOM 8372 N N . SER A 1 1165 ? 157.676 134.349 134.978 1.00 18.63 1144 SER A N 1
ATOM 8373 C CA . SER A 1 1165 ? 157.424 133.303 135.947 1.00 18.63 1144 SER A CA 1
ATOM 8374 C C . SER A 1 1165 ? 156.013 132.758 135.869 1.00 18.63 1144 SER A C 1
ATOM 8375 O O . SER A 1 1165 ? 155.780 131.626 136.284 1.00 18.63 1144 SER A O 1
ATOM 8378 N N . ALA A 1 1166 ? 155.069 133.544 135.366 1.00 17.93 1145 ALA A N 1
ATOM 8379 C CA . ALA A 1 1166 ? 153.766 133.030 134.989 1.00 17.93 1145 ALA A CA 1
ATOM 8380 C C . ALA A 1 1166 ? 153.819 132.228 133.710 1.00 17.93 1145 ALA A C 1
ATOM 8381 O O . ALA A 1 1166 ? 153.158 131.195 133.613 1.00 17.93 1145 ALA A O 1
ATOM 8383 N N . LEU A 1 1167 ? 154.589 132.673 132.732 1.00 17.82 1146 LEU A N 1
ATOM 8384 C CA . LEU A 1 1167 ? 154.711 131.933 131.487 1.00 17.82 1146 LEU A CA 1
ATOM 8385 C C . LEU A 1 1167 ? 155.377 130.579 131.657 1.00 17.82 1146 LEU A C 1
ATOM 8386 O O . LEU A 1 1167 ? 154.946 129.617 131.024 1.00 17.82 1146 LEU A O 1
ATOM 8391 N N . LEU A 1 1168 ? 156.400 130.461 132.497 1.00 17.86 1147 LEU A N 1
ATOM 8392 C CA . LEU A 1 1168 ? 157.029 129.160 132.687 1.00 17.86 1147 LEU A CA 1
ATOM 8393 C C . LEU A 1 1168 ? 156.044 128.150 133.246 1.00 17.86 1147 LEU A C 1
ATOM 8394 O O . LEU A 1 1168 ? 155.963 127.017 132.764 1.00 17.86 1147 LEU A O 1
ATOM 8399 N N . TRP A 1 1169 ? 155.268 128.539 134.249 1.00 20.90 1148 TRP A N 1
ATOM 8400 C CA . TRP A 1 1169 ? 154.298 127.604 134.795 1.00 20.90 1148 TRP A CA 1
ATOM 8401 C C . TRP A 1 1169 ? 153.151 127.357 133.845 1.00 20.90 1148 TRP A C 1
ATOM 8402 O O . TRP A 1 1169 ? 152.610 126.253 133.816 1.00 20.90 1148 TRP A O 1
ATOM 8413 N N . ASP A 1 1170 ? 152.748 128.347 133.065 1.00 19.51 1149 ASP A N 1
ATOM 8414 C CA . ASP A 1 1170 ? 151.650 128.073 132.161 1.00 19.51 1149 ASP A CA 1
ATOM 8415 C C . ASP A 1 1170 ? 152.066 127.200 130.994 1.00 19.51 1149 ASP A C 1
ATOM 8416 O O . ASP A 1 1170 ? 151.212 126.543 130.403 1.00 19.51 1149 ASP A O 1
ATOM 8421 N N . LEU A 1 1171 ? 153.345 127.167 130.652 1.00 16.84 1150 LEU A N 1
ATOM 8422 C CA . LEU A 1 1171 ? 153.838 126.162 129.723 1.00 16.84 1150 LEU A CA 1
ATOM 8423 C C . LEU A 1 1171 ? 153.946 124.788 130.362 1.00 16.84 1150 LEU A C 1
ATOM 8424 O O . LEU A 1 1171 ? 153.551 123.803 129.743 1.00 16.84 1150 LEU A O 1
ATOM 8429 N N . ILE A 1 1172 ? 154.453 124.693 131.592 1.00 19.97 1151 ILE A N 1
ATOM 8430 C CA . ILE A 1 1172 ? 154.486 123.409 132.286 1.00 19.97 1151 ILE A CA 1
ATOM 8431 C C . ILE A 1 1172 ? 153.099 122.829 132.482 1.00 19.97 1151 ILE A C 1
ATOM 8432 O O . ILE A 1 1172 ? 152.939 121.609 132.516 1.00 19.97 1151 ILE A O 1
ATOM 8437 N N . SER A 1 1173 ? 152.083 123.664 132.609 1.00 20.70 1152 SER A N 1
ATOM 8438 C CA . SER A 1 1173 ? 150.714 123.200 132.740 1.00 20.70 1152 SER A CA 1
ATOM 8439 C C . SER A 1 1173 ? 150.041 122.974 131.396 1.00 20.70 1152 SER A C 1
ATOM 8440 O O . SER A 1 1173 ? 148.840 122.713 131.355 1.00 20.70 1152 SER A O 1
ATOM 8443 N N . PHE A 1 1174 ? 150.785 123.089 130.300 1.00 22.92 1153 PHE A N 1
ATOM 8444 C CA . PHE A 1 1174 ? 150.318 122.805 128.948 1.00 22.92 1153 PHE A CA 1
ATOM 8445 C C . PHE A 1 1174 ? 150.985 121.559 128.376 1.00 22.92 1153 PHE A C 1
ATOM 8446 O O . PHE A 1 1174 ? 151.193 121.459 127.172 1.00 22.92 1153 PHE A O 1
ATOM 8454 N N . LEU A 1 1175 ? 151.388 120.635 129.217 1.00 24.58 1154 LEU A N 1
ATOM 8455 C CA . LEU A 1 1175 ? 151.800 119.334 128.723 1.00 24.58 1154 LEU A CA 1
ATOM 8456 C C . LEU A 1 1175 ? 150.890 118.222 129.184 1.00 24.58 1154 LEU A C 1
ATOM 8457 O O . LEU A 1 1175 ? 150.696 117.256 128.455 1.00 24.58 1154 LEU A O 1
ATOM 8462 N N . ILE A 1 1176 ? 150.320 118.335 130.376 1.00 25.85 1155 ILE A N 1
ATOM 8463 C CA . ILE A 1 1176 ? 149.448 117.277 130.874 1.00 25.85 1155 ILE A CA 1
ATOM 8464 C C . ILE A 1 1176 ? 148.307 117.003 129.906 1.00 25.85 1155 ILE A C 1
ATOM 8465 O O . ILE A 1 1176 ? 148.098 115.835 129.550 1.00 25.85 1155 ILE A O 1
ATOM 8470 N N . PRO A 1 1177 ? 147.571 117.997 129.394 1.00 26.65 1156 PRO A N 1
ATOM 8471 C CA . PRO A 1 1177 ? 146.617 117.699 128.323 1.00 26.65 1156 PRO A CA 1
ATOM 8472 C C . PRO A 1 1177 ? 147.301 117.400 126.999 1.00 26.65 1156 PRO A C 1
ATOM 8473 O O . PRO A 1 1177 ? 146.891 116.503 126.258 1.00 26.65 1156 PRO A O 1
ATOM 8477 N N . SER A 1 1178 ? 148.352 118.145 126.689 1.00 27.47 1157 SER A N 1
ATOM 8478 C CA . SER A 1 1178 ? 149.072 117.940 125.444 1.00 27.47 1157 SER A CA 1
ATOM 8479 C C . SER A 1 1178 ? 149.754 116.586 125.365 1.00 27.47 1157 SER A C 1
ATOM 8480 O O . SER A 1 1178 ? 150.121 116.162 124.270 1.00 27.47 1157 SER A O 1
ATOM 8483 N N . LEU A 1 1179 ? 149.972 115.920 126.492 1.00 27.80 1158 LEU A N 1
ATOM 8484 C CA . LEU A 1 1179 ? 150.473 114.557 126.492 1.00 27.80 1158 LEU A CA 1
ATOM 8485 C C . LEU A 1 1179 ? 149.381 113.531 126.706 1.00 27.80 1158 LEU A C 1
ATOM 8486 O O . LEU A 1 1179 ? 149.576 112.366 126.360 1.00 27.80 1158 LEU A O 1
ATOM 8491 N N . LEU A 1 1180 ? 148.258 113.917 127.291 1.00 29.84 1159 LEU A N 1
ATOM 8492 C CA . LEU A 1 1180 ? 147.149 112.986 127.388 1.00 29.84 1159 LEU A CA 1
ATOM 8493 C C . LEU A 1 1180 ? 146.373 112.870 126.090 1.00 29.84 1159 LEU A C 1
ATOM 8494 O O . LEU A 1 1180 ? 145.548 111.968 125.966 1.00 29.84 1159 LEU A O 1
ATOM 8499 N N . LEU A 1 1181 ? 146.586 113.768 125.138 1.00 31.01 1160 LEU A N 1
ATOM 8500 C CA . LEU A 1 1181 ? 145.978 113.589 123.825 1.00 31.01 1160 LEU A CA 1
ATOM 8501 C C . LEU A 1 1181 ? 146.682 112.552 122.972 1.00 31.01 1160 LEU A C 1
ATOM 8502 O O . LEU A 1 1181 ? 146.035 111.913 122.136 1.00 31.01 1160 LEU A O 1
ATOM 8507 N N . LEU A 1 1182 ? 147.989 112.377 123.133 1.00 32.82 1161 LEU A N 1
ATOM 8508 C CA . LEU A 1 1182 ? 148.667 111.319 122.400 1.00 32.82 1161 LEU A CA 1
ATOM 8509 C C . LEU A 1 1182 ? 148.123 109.955 122.792 1.00 32.82 1161 LEU A C 1
ATOM 8510 O O . LEU A 1 1182 ? 147.960 109.080 121.942 1.00 32.82 1161 LEU A O 1
ATOM 8515 N N . VAL A 1 1183 ? 147.824 109.757 124.071 1.00 32.21 1162 VAL A N 1
ATOM 8516 C CA . VAL A 1 1183 ? 147.236 108.495 124.499 1.00 32.21 1162 VAL A CA 1
ATOM 8517 C C . VAL A 1 1183 ? 145.914 108.246 123.791 1.00 32.21 1162 VAL A C 1
ATOM 8518 O O . VAL A 1 1183 ? 145.625 107.122 123.374 1.00 32.21 1162 VAL A O 1
ATOM 8522 N N . VAL A 1 1184 ? 145.088 109.278 123.638 1.00 34.26 1163 VAL A N 1
ATOM 8523 C CA . VAL A 1 1184 ? 143.792 109.083 122.995 1.00 34.26 1163 VAL A CA 1
ATOM 8524 C C . VAL A 1 1184 ? 143.960 108.787 121.510 1.00 34.26 1163 VAL A C 1
ATOM 8525 O O . VAL A 1 1184 ? 143.368 107.839 120.982 1.00 34.26 1163 VAL A O 1
ATOM 8529 N N . PHE A 1 1185 ? 144.764 109.588 120.813 1.00 35.93 1164 PHE A N 1
ATOM 8530 C CA . PHE A 1 1185 ? 145.037 109.368 119.397 1.00 35.93 1164 PHE A CA 1
ATOM 8531 C C . PHE A 1 1185 ? 145.744 108.055 119.128 1.00 35.93 1164 PHE A C 1
ATOM 8532 O O . PHE A 1 1185 ? 145.716 107.583 117.993 1.00 35.93 1164 PHE A O 1
ATOM 8540 N N . LYS A 1 1186 ? 146.410 107.484 120.119 1.00 37.54 1165 LYS A N 1
ATOM 8541 C CA . LYS A 1 1186 ? 147.006 106.161 120.012 1.00 37.54 1165 LYS A CA 1
ATOM 8542 C C . LYS A 1 1186 ? 145.985 105.061 120.249 1.00 37.54 1165 LYS A C 1
ATOM 8543 O O . LYS A 1 1186 ? 145.984 104.055 119.540 1.00 37.54 1165 LYS A O 1
ATOM 8549 N N . ALA A 1 1187 ? 145.114 105.241 121.238 1.00 37.03 1166 ALA A N 1
ATOM 8550 C CA . ALA A 1 1187 ? 144.099 104.241 121.524 1.00 37.03 1166 ALA A CA 1
ATOM 8551 C C . ALA A 1 1187 ? 143.122 104.097 120.371 1.00 37.03 1166 ALA A C 1
ATOM 8552 O O . ALA A 1 1187 ? 142.767 102.979 119.992 1.00 37.03 1166 ALA A O 1
ATOM 8554 N N . PHE A 1 1188 ? 142.669 105.208 119.799 1.00 40.52 1167 PHE A N 1
ATOM 8555 C CA . PHE A 1 1188 ? 141.783 105.117 118.646 1.00 40.52 1167 PHE A CA 1
ATOM 8556 C C . PHE A 1 1188 ? 142.523 104.775 117.365 1.00 40.52 1167 PHE A C 1
ATOM 8557 O O . PHE A 1 1188 ? 141.878 104.496 116.354 1.00 40.52 1167 PHE A O 1
ATOM 8565 N N . ASP A 1 1189 ? 143.852 104.809 117.386 1.00 44.83 1168 ASP A N 1
ATOM 8566 C CA . ASP A 1 1189 ? 144.692 104.545 116.222 1.00 44.83 1168 ASP A CA 1
ATOM 8567 C C . ASP A 1 1189 ? 144.381 105.505 115.077 1.00 44.83 1168 ASP A C 1
ATOM 8568 O O . ASP A 1 1189 ? 143.869 105.119 114.032 1.00 44.83 1168 ASP A O 1
ATOM 8573 N N . VAL A 1 1190 ? 144.697 106.776 115.291 1.00 45.12 1169 VAL A N 1
ATOM 8574 C CA . VAL A 1 1190 ? 144.677 107.749 114.206 1.00 45.12 1169 VAL A CA 1
ATOM 8575 C C . VAL A 1 1190 ? 146.066 107.744 113.578 1.00 45.12 1169 VAL A C 1
ATOM 8576 O O . VAL A 1 1190 ? 147.001 108.335 114.113 1.00 45.12 1169 VAL A O 1
ATOM 8580 N N . ARG A 1 1191 ? 146.209 107.060 112.451 1.00 47.32 1170 ARG A N 1
ATOM 8581 C CA . ARG A 1 1191 ? 147.537 106.730 111.963 1.00 47.32 1170 ARG A CA 1
ATOM 8582 C C . ARG A 1 1191 ? 148.281 107.904 111.354 1.00 47.32 1170 ARG A C 1
ATOM 8583 O O . ARG A 1 1191 ? 149.506 107.832 111.242 1.00 47.32 1170 ARG A O 1
ATOM 8591 N N . ALA A 1 1192 ? 147.592 108.976 110.956 1.00 43.21 1171 ALA A N 1
ATOM 8592 C CA . ALA A 1 1192 ? 148.274 110.048 110.234 1.00 43.21 1171 ALA A CA 1
ATOM 8593 C C . ALA A 1 1192 ? 149.368 110.662 111.073 1.00 43.21 1171 ALA A C 1
ATOM 8594 O O . ALA A 1 1192 ? 150.262 111.329 110.554 1.00 43.21 1171 ALA A O 1
ATOM 8596 N N . PHE A 1 1193 ? 149.273 110.483 112.366 1.00 43.78 1172 PHE A N 1
ATOM 8597 C CA . PHE A 1 1193 ? 150.240 110.935 113.347 1.00 43.78 1172 PHE A CA 1
ATOM 8598 C C . PHE A 1 1193 ? 150.360 110.019 114.559 1.00 43.78 1172 PHE A C 1
ATOM 8599 O O . PHE A 1 1193 ? 150.305 110.477 115.698 1.00 43.78 1172 PHE A O 1
ATOM 8607 N N . THR A 1 1194 ? 150.541 108.726 114.313 1.00 46.72 1173 THR A N 1
ATOM 8608 C CA . THR A 1 1194 ? 151.045 107.765 115.279 1.00 46.72 1173 THR A CA 1
ATOM 8609 C C . THR A 1 1194 ? 152.123 106.844 114.722 1.00 46.72 1173 THR A C 1
ATOM 8610 O O . THR A 1 1194 ? 153.038 106.478 115.458 1.00 46.72 1173 THR A O 1
ATOM 8614 N N . ARG A 1 1195 ? 152.078 106.514 113.430 1.00 51.56 1174 ARG A N 1
ATOM 8615 C CA . ARG A 1 1195 ? 152.839 105.376 112.913 1.00 51.56 1174 ARG A CA 1
ATOM 8616 C C . ARG A 1 1195 ? 154.340 105.638 112.882 1.00 51.56 1174 ARG A C 1
ATOM 8617 O O . ARG A 1 1195 ? 155.110 104.978 113.583 1.00 51.56 1174 ARG A O 1
ATOM 8625 N N . ASP A 1 1196 ? 154.778 106.597 112.077 1.00 54.72 1175 ASP A N 1
ATOM 8626 C CA . ASP A 1 1196 ? 156.201 106.895 111.978 1.00 54.72 1175 ASP A CA 1
ATOM 8627 C C . ASP A 1 1196 ? 156.626 107.695 113.198 1.00 54.72 1175 ASP A C 1
ATOM 8628 O O . ASP A 1 1196 ? 155.968 107.635 114.239 1.00 54.72 1175 ASP A O 1
ATOM 8633 N N . GLY A 1 1197 ? 157.734 108.412 113.117 1.00 51.05 1176 GLY A N 1
ATOM 8634 C CA . GLY A 1 1197 ? 158.081 109.268 114.232 1.00 51.05 1176 GLY A CA 1
ATOM 8635 C C . GLY A 1 1197 ? 157.227 110.517 114.319 1.00 51.05 1176 GLY A C 1
ATOM 8636 O O . GLY A 1 1197 ? 157.760 111.617 114.480 1.00 51.05 1176 GLY A O 1
ATOM 8637 N N . HIS A 1 1198 ? 155.905 110.366 114.222 1.00 47.84 1177 HIS A N 1
ATOM 8638 C CA . HIS A 1 1198 ? 154.981 111.490 114.225 1.00 47.84 1177 HIS A CA 1
ATOM 8639 C C . HIS A 1 1198 ? 154.403 111.789 115.595 1.00 47.84 1177 HIS A C 1
ATOM 8640 O O . HIS A 1 1198 ? 153.815 112.865 115.788 1.00 47.84 1177 HIS A O 1
ATOM 8647 N N . MET A 1 1199 ? 154.532 110.864 116.539 1.00 44.72 1178 MET A N 1
ATOM 8648 C CA . MET A 1 1199 ? 154.181 111.176 117.912 1.00 44.72 1178 MET A CA 1
ATOM 8649 C C . MET A 1 1199 ? 154.990 112.344 118.436 1.00 44.72 1178 MET A C 1
ATOM 8650 O O . MET A 1 1199 ? 154.534 113.041 119.341 1.00 44.72 1178 MET A O 1
ATOM 8655 N N . ALA A 1 1200 ? 156.183 112.567 117.895 1.00 42.36 1179 ALA A N 1
ATOM 8656 C CA . ALA A 1 1200 ? 156.980 113.746 118.192 1.00 42.36 1179 ALA A CA 1
ATOM 8657 C C . ALA A 1 1200 ? 156.816 114.819 117.130 1.00 42.36 1179 ALA A C 1
ATOM 8658 O O . ALA A 1 1200 ? 157.712 115.637 116.922 1.00 42.36 1179 ALA A O 1
ATOM 8660 N N . ASP A 1 1201 ? 155.698 114.803 116.424 1.00 43.58 1180 ASP A N 1
ATOM 8661 C CA . ASP A 1 1201 ? 155.350 115.868 115.503 1.00 43.58 1180 ASP A CA 1
ATOM 8662 C C . ASP A 1 1201 ? 153.983 116.456 115.757 1.00 43.58 1180 ASP A C 1
ATOM 8663 O O . ASP A 1 1201 ? 153.730 117.576 115.309 1.00 43.58 1180 ASP A O 1
ATOM 8668 N N . THR A 1 1202 ? 153.080 115.739 116.418 1.00 38.68 1181 THR A N 1
ATOM 8669 C CA . THR A 1 1202 ? 151.933 116.444 116.976 1.00 38.68 1181 THR A CA 1
ATOM 8670 C C . THR A 1 1202 ? 152.297 117.193 118.242 1.00 38.68 1181 THR A C 1
ATOM 8671 O O . THR A 1 1202 ? 151.723 118.251 118.522 1.00 38.68 1181 THR A O 1
ATOM 8675 N N . LEU A 1 1203 ? 153.221 116.656 119.028 1.00 33.60 1182 LEU A N 1
ATOM 8676 C CA . LEU A 1 1203 ? 153.587 117.321 120.267 1.00 33.60 1182 LEU A CA 1
ATOM 8677 C C . LEU A 1 1203 ? 154.236 118.665 119.990 1.00 33.60 1182 LEU A C 1
ATOM 8678 O O . LEU A 1 1203 ? 153.978 119.640 120.698 1.00 33.60 1182 LEU A O 1
ATOM 8683 N N . LEU A 1 1204 ? 155.079 118.742 118.967 1.00 32.23 1183 LEU A N 1
ATOM 8684 C CA . LEU A 1 1204 ? 155.651 120.028 118.599 1.00 32.23 1183 LEU A CA 1
ATOM 8685 C C . LEU A 1 1204 ? 154.569 121.000 118.158 1.00 32.23 1183 LEU A C 1
ATOM 8686 O O . LEU A 1 1204 ? 154.605 122.179 118.516 1.00 32.23 1183 LEU A O 1
ATOM 8691 N N . LEU A 1 1205 ? 153.595 120.527 117.386 1.00 30.06 1184 LEU A N 1
ATOM 8692 C CA . LEU A 1 1205 ? 152.525 121.387 116.907 1.00 30.06 1184 LEU A CA 1
ATOM 8693 C C . LEU A 1 1205 ? 151.614 121.865 118.019 1.00 30.06 1184 LEU A C 1
ATOM 8694 O O . LEU A 1 1205 ? 150.964 122.895 117.854 1.00 30.06 1184 LEU A O 1
ATOM 8699 N N . LEU A 1 1206 ? 151.521 121.135 119.122 1.00 27.50 1185 LEU A N 1
ATOM 8700 C CA . LEU A 1 1206 ? 150.737 121.593 120.262 1.00 27.50 1185 LEU A CA 1
ATOM 8701 C C . LEU A 1 1206 ? 151.521 122.500 121.202 1.00 27.50 1185 LEU A C 1
ATOM 8702 O O . LEU A 1 1206 ? 150.966 123.473 121.727 1.00 27.50 1185 LEU A O 1
ATOM 8707 N N . LEU A 1 1207 ? 152.802 122.220 121.427 1.00 26.00 1186 LEU A N 1
ATOM 8708 C CA . LEU A 1 1207 ? 153.626 123.154 122.178 1.00 26.00 1186 LEU A CA 1
ATOM 8709 C C . LEU A 1 1207 ? 153.753 124.492 121.475 1.00 26.00 1186 LEU A C 1
ATOM 8710 O O . LEU A 1 1207 ? 153.718 125.528 122.142 1.00 26.00 1186 LEU A O 1
ATOM 8715 N N . LEU A 1 1208 ? 153.906 124.498 120.154 1.00 25.47 1187 LEU A N 1
ATOM 8716 C CA . LEU A 1 1208 ? 153.997 125.744 119.411 1.00 25.47 1187 LEU A CA 1
ATOM 8717 C C . LEU A 1 1208 ? 152.709 126.538 119.437 1.00 25.47 1187 LEU A C 1
ATOM 8718 O O . LEU A 1 1208 ? 152.733 127.727 119.128 1.00 25.47 1187 LEU A O 1
ATOM 8723 N N . TYR A 1 1209 ? 151.587 125.910 119.757 1.00 23.45 1188 TYR A N 1
ATOM 8724 C CA . TYR A 1 1209 ? 150.328 126.625 119.884 1.00 23.45 1188 TYR A CA 1
ATOM 8725 C C . TYR A 1 1209 ? 150.148 127.175 121.285 1.00 23.45 1188 TYR A C 1
ATOM 8726 O O . TYR A 1 1209 ? 149.682 128.306 121.457 1.00 23.45 1188 TYR A O 1
ATOM 8735 N N . GLY A 1 1210 ? 150.509 126.389 122.294 1.00 21.60 1189 GLY A N 1
ATOM 8736 C CA . GLY A 1 1210 ? 150.522 126.923 123.639 1.00 21.60 1189 GLY A CA 1
ATOM 8737 C C . GLY A 1 1210 ? 151.410 128.138 123.756 1.00 21.60 1189 GLY A C 1
ATOM 8738 O O . GLY A 1 1210 ? 151.019 129.144 124.355 1.00 21.60 1189 GLY A O 1
ATOM 8739 N N . TRP A 1 1211 ? 152.597 128.079 123.158 1.00 23.86 1190 TRP A N 1
ATOM 8740 C CA . TRP A 1 1211 ? 153.530 129.192 123.231 1.00 23.86 1190 TRP A CA 1
ATOM 8741 C C . TRP A 1 1211 ? 152.991 130.437 122.558 1.00 23.86 1190 TRP A C 1
ATOM 8742 O O . TRP A 1 1211 ? 153.337 131.545 122.963 1.00 23.86 1190 TRP A O 1
ATOM 8753 N N . ALA A 1 1212 ? 152.143 130.288 121.551 1.00 23.51 1191 ALA A N 1
ATOM 8754 C CA . ALA A 1 1212 ? 151.624 131.424 120.811 1.00 23.51 1191 ALA A CA 1
ATOM 8755 C C . ALA A 1 1212 ? 150.316 131.963 121.347 1.00 23.51 1191 ALA A C 1
ATOM 8756 O O . ALA A 1 1212 ? 149.967 133.095 121.024 1.00 23.51 1191 ALA A O 1
ATOM 8758 N N . ILE A 1 1213 ? 149.572 131.195 122.131 1.00 21.79 1192 ILE A N 1
ATOM 8759 C CA . ILE A 1 1213 ? 148.307 131.688 122.651 1.00 21.79 1192 ILE A CA 1
ATOM 8760 C C . ILE A 1 1213 ? 148.367 132.085 124.113 1.00 21.79 1192 ILE A C 1
ATOM 8761 O O . ILE A 1 1213 ? 147.497 132.844 124.556 1.00 21.79 1192 ILE A O 1
ATOM 8766 N N . ILE A 1 1214 ? 149.336 131.617 124.888 1.00 20.17 1193 ILE A N 1
ATOM 8767 C CA . ILE A 1 1214 ? 149.364 132.060 126.279 1.00 20.17 1193 ILE A CA 1
ATOM 8768 C C . ILE A 1 1214 ? 149.606 133.567 126.348 1.00 20.17 1193 ILE A C 1
ATOM 8769 O O . ILE A 1 1214 ? 148.798 134.276 126.964 1.00 20.17 1193 ILE A O 1
ATOM 8774 N N . PRO A 1 1215 ? 150.646 134.123 125.715 1.00 23.23 1194 PRO A N 1
ATOM 8775 C CA . PRO A 1 1215 ? 150.835 135.573 125.789 1.00 23.23 1194 PRO A CA 1
ATOM 8776 C C . PRO A 1 1215 ? 149.724 136.381 125.167 1.00 23.23 1194 PRO A C 1
ATOM 8777 O O . PRO A 1 1215 ? 149.607 137.565 125.479 1.00 23.23 1194 PRO A O 1
ATOM 8781 N N . LEU A 1 1216 ? 148.927 135.817 124.269 1.00 25.60 1195 LEU A N 1
ATOM 8782 C CA . LEU A 1 1216 ? 147.774 136.555 123.779 1.00 25.60 1195 LEU A CA 1
ATOM 8783 C C . LEU A 1 1216 ? 146.658 136.571 124.797 1.00 25.60 1195 LEU A C 1
ATOM 8784 O O . LEU A 1 1216 ? 145.928 137.555 124.885 1.00 25.60 1195 LEU A O 1
ATOM 8789 N N . MET A 1 1217 ? 146.498 135.504 125.567 1.00 20.18 1196 MET A N 1
ATOM 8790 C CA . MET A 1 1217 ? 145.513 135.518 126.632 1.00 20.18 1196 MET A CA 1
ATOM 8791 C C . MET A 1 1217 ? 145.944 136.370 127.805 1.00 20.18 1196 MET A C 1
ATOM 8792 O O . MET A 1 1217 ? 145.097 136.736 128.617 1.00 20.18 1196 MET A O 1
ATOM 8797 N N . TYR A 1 1218 ? 147.231 136.678 127.930 1.00 19.84 1197 TYR A N 1
ATOM 8798 C CA . TYR A 1 1218 ? 147.641 137.653 128.934 1.00 19.84 1197 TYR A CA 1
ATOM 8799 C C . TYR A 1 1218 ? 147.249 139.069 128.559 1.00 19.84 1197 TYR A C 1
ATOM 8800 O O . TYR A 1 1218 ? 146.883 139.849 129.436 1.00 19.84 1197 TYR A O 1
ATOM 8809 N N . LEU A 1 1219 ? 147.328 139.428 127.282 1.00 28.06 1198 LEU A N 1
ATOM 8810 C CA . LEU A 1 1219 ? 146.985 140.778 126.860 1.00 28.06 1198 LEU A CA 1
ATOM 8811 C C . LEU A 1 1219 ? 145.507 141.075 126.987 1.00 28.06 1198 LEU A C 1
ATOM 8812 O O . LEU A 1 1219 ? 145.146 142.202 127.318 1.00 28.06 1198 LEU A O 1
ATOM 8817 N N . MET A 1 1220 ? 144.647 140.105 126.742 1.00 35.16 1199 MET A N 1
ATOM 8818 C CA . MET A 1 1220 ? 143.216 140.341 126.746 1.00 35.16 1199 MET A CA 1
ATOM 8819 C C . MET A 1 1220 ? 142.627 140.400 128.142 1.00 35.16 1199 MET A C 1
ATOM 8820 O O . MET A 1 1220 ? 141.419 140.584 128.272 1.00 35.16 1199 MET A O 1
ATOM 8825 N N . ASN A 1 1221 ? 143.423 140.230 129.189 1.00 32.49 1200 ASN A N 1
ATOM 8826 C CA . ASN A 1 1221 ? 142.870 140.369 130.527 1.00 32.49 1200 ASN A CA 1
ATOM 8827 C C . ASN A 1 1221 ? 142.661 141.820 130.926 1.00 32.49 1200 ASN A C 1
ATOM 8828 O O . ASN A 1 1221 ? 141.888 142.086 131.845 1.00 32.49 1200 ASN A O 1
ATOM 8833 N N . PHE A 1 1222 ? 143.335 142.760 130.271 1.00 37.78 1201 PHE A N 1
ATOM 8834 C CA . PHE A 1 1222 ? 143.199 144.168 130.606 1.00 37.78 1201 PHE A CA 1
ATOM 8835 C C . PHE A 1 1222 ? 141.843 144.721 130.253 1.00 37.78 1201 PHE A C 1
ATOM 8836 O O . PHE A 1 1222 ? 141.615 145.913 130.443 1.00 37.78 1201 PHE A O 1
ATOM 8844 N N . PHE A 1 1223 ? 140.949 143.896 129.733 1.00 42.81 1202 PHE A N 1
ATOM 8845 C CA . PHE A 1 1223 ? 139.608 144.337 129.408 1.00 42.81 1202 PHE A CA 1
ATOM 8846 C C . PHE A 1 1223 ? 138.617 144.043 130.519 1.00 42.81 1202 PHE A C 1
ATOM 8847 O O . PHE A 1 1223 ? 137.561 144.674 130.571 1.00 42.81 1202 PHE A O 1
ATOM 8855 N N . PHE A 1 1224 ? 138.925 143.109 131.409 1.00 37.15 1203 PHE A N 1
ATOM 8856 C CA . PHE A 1 1224 ? 137.933 142.507 132.282 1.00 37.15 1203 PHE A CA 1
ATOM 8857 C C . PHE A 1 1224 ? 138.181 142.845 133.741 1.00 37.15 1203 PHE A C 1
ATOM 8858 O O . PHE A 1 1224 ? 139.288 143.195 134.146 1.00 37.15 1203 PHE A O 1
ATOM 8866 N N . LEU A 1 1225 ? 137.124 142.708 134.532 1.00 37.30 1204 LEU A N 1
ATOM 8867 C CA . LEU A 1 1225 ? 137.169 142.920 135.968 1.00 37.30 1204 LEU A CA 1
ATOM 8868 C C . LEU A 1 1225 ? 136.748 141.712 136.784 1.00 37.30 1204 LEU A C 1
ATOM 8869 O O . LEU A 1 1225 ? 137.160 141.594 137.936 1.00 37.30 1204 LEU A O 1
ATOM 8874 N N . GLY A 1 1226 ? 135.946 140.818 136.227 1.00 36.13 1205 GLY A N 1
ATOM 8875 C CA . GLY A 1 1226 ? 135.500 139.626 136.927 1.00 36.13 1205 GLY A CA 1
ATOM 8876 C C . GLY A 1 1226 ? 136.079 138.389 136.269 1.00 36.13 1205 GLY A C 1
ATOM 8877 O O . GLY A 1 1226 ? 136.126 138.296 135.047 1.00 36.13 1205 GLY A O 1
ATOM 8878 N N . ALA A 1 1227 ? 136.509 137.439 137.089 1.00 35.47 1206 ALA A N 1
ATOM 8879 C CA . ALA A 1 1227 ? 137.139 136.248 136.553 1.00 35.47 1206 ALA A CA 1
ATOM 8880 C C . ALA A 1 1227 ? 136.167 135.338 135.831 1.00 35.47 1206 ALA A C 1
ATOM 8881 O O . ALA A 1 1227 ? 136.615 134.412 135.157 1.00 35.47 1206 ALA A O 1
ATOM 8883 N N . ALA A 1 1228 ? 134.862 135.562 135.951 1.00 36.07 1207 ALA A N 1
ATOM 8884 C CA . ALA A 1 1228 ? 133.885 134.716 135.288 1.00 36.07 1207 ALA A CA 1
ATOM 8885 C C . ALA A 1 1228 ? 133.194 135.384 134.122 1.00 36.07 1207 ALA A C 1
ATOM 8886 O O . ALA A 1 1228 ? 132.509 134.701 133.365 1.00 36.07 1207 ALA A O 1
ATOM 8888 N N . THR A 1 1229 ? 133.326 136.688 133.970 1.00 37.34 1208 THR A N 1
ATOM 8889 C CA . THR A 1 1229 ? 132.909 137.332 132.740 1.00 37.34 1208 THR A CA 1
ATOM 8890 C C . THR A 1 1229 ? 134.016 137.368 131.711 1.00 37.34 1208 THR A C 1
ATOM 8891 O O . THR A 1 1229 ? 133.789 137.844 130.600 1.00 37.34 1208 THR A O 1
ATOM 8895 N N . ALA A 1 1230 ? 135.211 136.914 132.060 1.00 33.98 1209 ALA A N 1
ATOM 8896 C CA . ALA A 1 1230 ? 136.300 136.794 131.111 1.00 33.98 1209 ALA A CA 1
ATOM 8897 C C . ALA A 1 1230 ? 136.388 135.412 130.505 1.00 33.98 1209 ALA A C 1
ATOM 8898 O O . ALA A 1 1230 ? 136.693 135.289 129.321 1.00 33.98 1209 ALA A O 1
ATOM 8900 N N . TYR A 1 1231 ? 136.108 134.368 131.276 1.00 33.32 1210 TYR A N 1
ATOM 8901 C CA . TYR A 1 1231 ? 136.106 133.031 130.709 1.00 33.32 1210 TYR A CA 1
ATOM 8902 C C . TYR A 1 1231 ? 135.078 132.907 129.599 1.00 33.32 1210 TYR A C 1
ATOM 8903 O O . TYR A 1 1231 ? 135.385 132.385 128.524 1.00 33.32 1210 TYR A O 1
ATOM 8912 N N . THR A 1 1232 ? 133.879 133.422 129.813 1.00 37.58 1211 THR A N 1
ATOM 8913 C CA . THR A 1 1232 ? 132.798 133.251 128.866 1.00 37.58 1211 THR A CA 1
ATOM 8914 C C . THR A 1 1232 ? 132.885 134.179 127.675 1.00 37.58 1211 THR A C 1
ATOM 8915 O O . THR A 1 1232 ? 132.232 133.920 126.668 1.00 37.58 1211 THR A O 1
ATOM 8919 N N . ARG A 1 1233 ? 133.685 135.233 127.792 1.00 40.05 1212 ARG A N 1
ATOM 8920 C CA . ARG A 1 1233 ? 133.858 136.187 126.709 1.00 40.05 1212 ARG A CA 1
ATOM 8921 C C . ARG A 1 1233 ? 135.108 135.856 125.912 1.00 40.05 1212 ARG A C 1
ATOM 8922 O O . ARG A 1 1233 ? 135.262 136.303 124.782 1.00 40.05 1212 ARG A O 1
ATOM 8930 N N . LEU A 1 1234 ? 136.008 135.081 126.508 1.00 29.76 1213 LEU A N 1
ATOM 8931 C CA . LEU A 1 1234 ? 137.223 134.687 125.823 1.00 29.76 1213 LEU A CA 1
ATOM 8932 C C . LEU A 1 1234 ? 137.120 133.324 125.171 1.00 29.76 1213 LEU A C 1
ATOM 8933 O O . LEU A 1 1234 ? 137.711 133.131 124.117 1.00 29.76 1213 LEU A O 1
ATOM 8938 N N . THR A 1 1235 ? 136.355 132.381 125.730 1.00 29.53 1214 THR A N 1
ATOM 8939 C CA . THR A 1 1235 ? 136.080 131.162 124.978 1.00 29.53 1214 THR A CA 1
ATOM 8940 C C . THR A 1 1235 ? 135.284 131.470 123.723 1.00 29.53 1214 THR A C 1
ATOM 8941 O O . THR A 1 1235 ? 135.486 130.842 122.683 1.00 29.53 1214 THR A O 1
ATOM 8945 N N . ILE A 1 1236 ? 134.378 132.436 123.792 1.00 31.79 1215 ILE A N 1
ATOM 8946 C CA . ILE A 1 1236 ? 133.615 132.809 122.611 1.00 31.79 1215 ILE A CA 1
ATOM 8947 C C . ILE A 1 1236 ? 134.503 133.496 121.589 1.00 31.79 1215 ILE A C 1
ATOM 8948 O O . ILE A 1 1236 ? 134.378 133.263 120.384 1.00 31.79 1215 ILE A O 1
ATOM 8953 N N . PHE A 1 1237 ? 135.415 134.345 122.040 1.00 33.91 1216 PHE A N 1
ATOM 8954 C CA . PHE A 1 1237 ? 136.366 134.932 121.110 1.00 33.91 1216 PHE A CA 1
ATOM 8955 C C . PHE A 1 1237 ? 137.218 133.853 120.468 1.00 33.91 1216 PHE A C 1
ATOM 8956 O O . PHE A 1 1237 ? 137.490 133.910 119.269 1.00 33.91 1216 PHE A O 1
ATOM 8964 N N . ASN A 1 1238 ? 137.646 132.856 121.243 1.00 30.06 1217 ASN A N 1
ATOM 8965 C CA . ASN A 1 1238 ? 138.436 131.773 120.670 1.00 30.06 1217 ASN A CA 1
ATOM 8966 C C . ASN A 1 1238 ? 137.646 131.009 119.623 1.00 30.06 1217 ASN A C 1
ATOM 8967 O O . ASN A 1 1238 ? 138.157 130.728 118.539 1.00 30.06 1217 ASN A O 1
ATOM 8972 N N . ILE A 1 1239 ? 136.397 130.673 119.920 1.00 29.40 1218 ILE A N 1
ATOM 8973 C CA . ILE A 1 1239 ? 135.601 129.900 118.974 1.00 29.40 1218 ILE A CA 1
ATOM 8974 C C . ILE A 1 1239 ? 135.346 130.681 117.695 1.00 29.40 1218 ILE A C 1
ATOM 8975 O O . ILE A 1 1239 ? 135.461 130.131 116.598 1.00 29.40 1218 ILE A O 1
ATOM 8980 N N . LEU A 1 1240 ? 135.015 131.965 117.796 1.00 31.73 1219 LEU A N 1
ATOM 8981 C CA . LEU A 1 1240 ? 134.809 132.730 116.571 1.00 31.73 1219 LEU A CA 1
ATOM 8982 C C . LEU A 1 1240 ? 136.109 132.933 115.804 1.00 31.73 1219 LEU A C 1
ATOM 8983 O O . LEU A 1 1240 ? 136.124 132.840 114.578 1.00 31.73 1219 LEU A O 1
ATOM 8988 N N . SER A 1 1241 ? 137.210 133.222 116.491 1.00 32.67 1220 SER A N 1
ATOM 8989 C CA . SER A 1 1241 ? 138.488 133.375 115.810 1.00 32.67 1220 SER A CA 1
ATOM 8990 C C . SER A 1 1241 ? 139.000 132.074 115.221 1.00 32.67 1220 SER A C 1
ATOM 8991 O O . SER A 1 1241 ? 139.884 132.097 114.362 1.00 32.67 1220 SER A O 1
ATOM 8994 N N . GLY A 1 1242 ? 138.468 130.944 115.669 1.00 33.80 1221 GLY A N 1
ATOM 8995 C CA . GLY A 1 1242 ? 138.896 129.613 115.302 1.00 33.80 1221 GLY A CA 1
ATOM 8996 C C . GLY A 1 1242 ? 137.958 129.038 114.263 1.00 33.80 1221 GLY A C 1
ATOM 8997 O O . GLY A 1 1242 ? 138.225 129.072 113.051 1.00 33.80 1221 GLY A O 1
ATOM 8998 N N . ILE A 1 1243 ? 136.893 128.404 114.735 1.00 38.40 1222 ILE A N 1
ATOM 8999 C CA . ILE A 1 1243 ? 135.945 127.681 113.902 1.00 38.40 1222 ILE A CA 1
ATOM 9000 C C . ILE A 1 1243 ? 135.435 128.552 112.768 1.00 38.40 1222 ILE A C 1
ATOM 9001 O O . ILE A 1 1243 ? 135.410 128.119 111.618 1.00 38.40 1222 ILE A O 1
ATOM 9006 N N . ALA A 1 1244 ? 135.020 129.779 113.072 1.00 41.34 1223 ALA A N 1
ATOM 9007 C CA . ALA A 1 1244 ? 134.400 130.609 112.047 1.00 41.34 1223 ALA A CA 1
ATOM 9008 C C . ALA A 1 1244 ? 135.365 130.900 110.911 1.00 41.34 1223 ALA A C 1
ATOM 9009 O O . ALA A 1 1244 ? 135.043 130.678 109.744 1.00 41.34 1223 ALA A O 1
ATOM 9011 N N . THR A 1 1245 ? 136.560 131.378 111.226 1.00 42.25 1224 THR A N 1
ATOM 9012 C CA . THR A 1 1245 ? 137.490 131.756 110.174 1.00 42.25 1224 THR A CA 1
ATOM 9013 C C . THR A 1 1245 ? 138.259 130.581 109.596 1.00 42.25 1224 THR A C 1
ATOM 9014 O O . THR A 1 1245 ? 139.036 130.777 108.661 1.00 42.25 1224 THR A O 1
ATOM 9018 N N . PHE A 1 1246 ? 138.108 129.382 110.145 1.00 44.34 1225 PHE A N 1
ATOM 9019 C CA . PHE A 1 1246 ? 138.656 128.198 109.498 1.00 44.34 1225 PHE A CA 1
ATOM 9020 C C . PHE A 1 1246 ? 137.626 127.526 108.613 1.00 44.34 1225 PHE A C 1
ATOM 9021 O O . PHE A 1 1246 ? 137.980 126.931 107.595 1.00 44.34 1225 PHE A O 1
ATOM 9029 N N . LEU A 1 1247 ? 136.359 127.636 108.979 1.00 50.13 1226 LEU A N 1
ATOM 9030 C CA . LEU A 1 1247 ? 135.235 127.138 108.214 1.00 50.13 1226 LEU A CA 1
ATOM 9031 C C . LEU A 1 1247 ? 134.825 128.091 107.111 1.00 50.13 1226 LEU A C 1
ATOM 9032 O O . LEU A 1 1247 ? 134.103 127.690 106.204 1.00 50.13 1226 LEU A O 1
ATOM 9037 N N . MET A 1 1248 ? 135.247 129.341 107.189 1.00 56.02 1227 MET A N 1
ATOM 9038 C CA . MET A 1 1248 ? 135.007 130.342 106.166 1.00 56.02 1227 MET A CA 1
ATOM 9039 C C . MET A 1 1248 ? 136.017 130.242 105.040 1.00 56.02 1227 MET A C 1
ATOM 9040 O O . MET A 1 1248 ? 135.909 130.967 104.053 1.00 56.02 1227 MET A O 1
ATOM 9045 N N . VAL A 1 1249 ? 136.995 129.358 105.170 1.00 57.61 1228 VAL A N 1
ATOM 9046 C CA . VAL A 1 1249 ? 137.950 129.104 104.107 1.00 57.61 1228 VAL A CA 1
ATOM 9047 C C . VAL A 1 1249 ? 137.739 127.753 103.450 1.00 57.61 1228 VAL A C 1
ATOM 9048 O O . VAL A 1 1249 ? 137.797 127.674 102.215 1.00 57.61 1228 VAL A O 1
ATOM 9052 N N . THR A 1 1250 ? 137.473 126.695 104.211 1.00 61.16 1229 THR A N 1
ATOM 9053 C CA . THR A 1 1250 ? 137.246 125.410 103.567 1.00 61.16 1229 THR A CA 1
ATOM 9054 C C . THR A 1 1250 ? 136.005 125.421 102.690 1.00 61.16 1229 THR A C 1
ATOM 9055 O O . THR A 1 1250 ? 136.060 124.938 101.557 1.00 61.16 1229 THR A O 1
ATOM 9059 N N . ILE A 1 1251 ? 134.884 125.975 103.164 1.00 68.77 1230 ILE A N 1
ATOM 9060 C CA . ILE A 1 1251 ? 133.674 125.941 102.346 1.00 68.77 1230 ILE A CA 1
ATOM 9061 C C . ILE A 1 1251 ? 133.552 127.171 101.476 1.00 68.77 1230 ILE A C 1
ATOM 9062 O O . ILE A 1 1251 ? 132.484 127.408 100.898 1.00 68.77 1230 ILE A O 1
ATOM 9067 N N . MET A 1 1252 ? 134.589 127.987 101.407 1.00 72.93 1231 MET A N 1
ATOM 9068 C CA . MET A 1 1252 ? 134.696 129.039 100.414 1.00 72.93 1231 MET A CA 1
ATOM 9069 C C . MET A 1 1252 ? 135.655 128.614 99.314 1.00 72.93 1231 MET A C 1
ATOM 9070 O O . MET A 1 1252 ? 136.257 129.449 98.638 1.00 72.93 1231 MET A O 1
ATOM 9075 N N . ARG A 1 1253 ? 135.818 127.304 99.169 1.00 73.46 1232 ARG A N 1
ATOM 9076 C CA . ARG A 1 1253 ? 136.715 126.744 98.169 1.00 73.46 1232 ARG A CA 1
ATOM 9077 C C . ARG A 1 1253 ? 136.100 125.512 97.526 1.00 73.46 1232 ARG A C 1
ATOM 9078 O O . ARG A 1 1253 ? 136.792 124.735 96.871 1.00 73.46 1232 ARG A O 1
ATOM 9086 N N . ILE A 1 1254 ? 134.799 125.333 97.724 1.00 85.43 1233 ILE A N 1
ATOM 9087 C CA . ILE A 1 1254 ? 134.092 124.192 97.158 1.00 85.43 1233 ILE A CA 1
ATOM 9088 C C . ILE A 1 1254 ? 134.300 124.134 95.650 1.00 85.43 1233 ILE A C 1
ATOM 9089 O O . ILE A 1 1254 ? 134.182 125.150 94.966 1.00 85.43 1233 ILE A O 1
ATOM 9094 N N . PRO A 1 1255 ? 134.617 122.934 95.136 1.00 94.48 1234 PRO A N 1
ATOM 9095 C CA . PRO A 1 1255 ? 134.887 122.595 93.736 1.00 94.48 1234 PRO A CA 1
ATOM 9096 C C . PRO A 1 1255 ? 134.105 123.423 92.719 1.00 94.48 1234 PRO A C 1
ATOM 9097 O O . PRO A 1 1255 ? 133.093 122.958 92.196 1.00 94.48 1234 PRO A O 1
ATOM 9101 N N . ALA A 1 1256 ? 134.586 124.635 92.454 1.00 98.20 1235 ALA A N 1
ATOM 9102 C CA . ALA A 1 1256 ? 133.970 125.548 91.493 1.00 98.20 1235 ALA A CA 1
ATOM 9103 C C . ALA A 1 1256 ? 132.452 125.657 91.607 1.00 98.20 1235 ALA A C 1
ATOM 9104 O O . ALA A 1 1256 ? 131.740 125.556 90.609 1.00 98.20 1235 ALA A O 1
ATOM 9106 N N . VAL A 1 1257 ? 131.959 125.860 92.823 1.00 97.95 1236 VAL A N 1
ATOM 9107 C CA . VAL A 1 1257 ? 130.527 125.998 93.044 1.00 97.95 1236 VAL A CA 1
ATOM 9108 C C . VAL A 1 1257 ? 130.222 127.439 93.418 1.00 97.95 1236 VAL A C 1
ATOM 9109 O O . VAL A 1 1257 ? 129.415 128.105 92.772 1.00 97.95 1236 VAL A O 1
ATOM 9113 N N . LYS A 1 1258 ? 130.881 127.913 94.467 1.00 95.24 1237 LYS A N 1
ATOM 9114 C CA . LYS A 1 1258 ? 130.707 129.281 94.930 1.00 95.24 1237 LYS A CA 1
ATOM 9115 C C . LYS A 1 1258 ? 131.977 130.071 94.651 1.00 95.24 1237 LYS A C 1
ATOM 9116 O O . LYS A 1 1258 ? 132.230 131.091 95.289 1.00 95.24 1237 LYS A O 1
ATOM 9122 N N . LEU A 1 1259 ? 132.748 129.599 93.669 1.00 94.06 1238 LEU A N 1
ATOM 9123 C CA . LEU A 1 1259 ? 134.024 130.198 93.251 1.00 94.06 1238 LEU A CA 1
ATOM 9124 C C . LEU A 1 1259 ? 134.891 130.709 94.403 1.00 94.06 1238 LEU A C 1
ATOM 9125 O O . LEU A 1 1259 ? 135.695 129.961 94.958 1.00 94.06 1238 LEU A O 1
ATOM 9130 N N . GLU A 1 1260 ? 134.714 131.980 94.752 1.00 90.92 1239 GLU A N 1
ATOM 9131 C CA . GLU A 1 1260 ? 135.459 132.611 95.838 1.00 90.92 1239 GLU A CA 1
ATOM 9132 C C . GLU A 1 1260 ? 136.964 132.373 95.749 1.00 90.92 1239 GLU A C 1
ATOM 9133 O O . GLU A 1 1260 ? 137.552 131.712 96.604 1.00 90.92 1239 GLU A O 1
ATOM 9139 N N . GLU A 1 1261 ? 137.585 132.922 94.713 1.00 87.33 1240 GLU A N 1
ATOM 9140 C CA . GLU A 1 1261 ? 139.019 132.763 94.521 1.00 87.33 1240 GLU A CA 1
ATOM 9141 C C . GLU A 1 1261 ? 139.814 133.600 95.519 1.00 87.33 1240 GLU A C 1
ATOM 9142 O O . GLU A 1 1261 ? 141.033 133.466 95.613 1.00 87.33 1240 GLU A O 1
ATOM 9148 N N . LEU A 1 1262 ? 139.125 134.460 96.264 1.00 78.68 1241 LEU A N 1
ATOM 9149 C CA . LEU A 1 1262 ? 139.797 135.302 97.247 1.00 78.68 1241 LEU A CA 1
ATOM 9150 C C . LEU A 1 1262 ? 140.204 134.540 98.499 1.00 78.68 1241 LEU A C 1
ATOM 9151 O O . LEU A 1 1262 ? 140.733 135.152 99.440 1.00 78.68 1241 LEU A O 1
ATOM 9156 N N . SER A 1 1263 ? 139.946 133.232 98.541 1.00 73.20 1242 SER A N 1
ATOM 9157 C CA . SER A 1 1263 ? 140.337 132.434 99.692 1.00 73.20 1242 SER A CA 1
ATOM 9158 C C . SER A 1 1263 ? 141.837 132.506 99.911 1.00 73.20 1242 SER A C 1
ATOM 9159 O O . SER A 1 1263 ? 142.313 132.412 101.045 1.00 73.20 1242 SER A O 1
ATOM 9162 N N . LYS A 1 1264 ? 142.598 132.697 98.837 1.00 70.08 1243 LYS A N 1
ATOM 9163 C CA . LYS A 1 1264 ? 144.036 132.863 98.981 1.00 70.08 1243 LYS A CA 1
ATOM 9164 C C . LYS A 1 1264 ? 144.386 134.143 99.729 1.00 70.08 1243 LYS A C 1
ATOM 9165 O O . LYS A 1 1264 ? 145.393 134.187 100.441 1.00 70.08 1243 LYS A O 1
ATOM 9171 N N . THR A 1 1265 ? 143.586 135.197 99.573 1.00 70.39 1244 THR A N 1
ATOM 9172 C CA . THR A 1 1265 ? 143.822 136.415 100.343 1.00 70.39 1244 THR A CA 1
ATOM 9173 C C . THR A 1 1265 ? 143.355 136.262 101.786 1.00 70.39 1244 THR A C 1
ATOM 9174 O O . THR A 1 1265 ? 143.997 136.770 102.715 1.00 70.39 1244 THR A O 1
ATOM 9178 N N . LEU A 1 1266 ? 142.222 135.591 101.988 1.00 64.55 1245 LEU A N 1
ATOM 9179 C CA . LEU A 1 1266 ? 141.744 135.389 103.352 1.00 64.55 1245 LEU A CA 1
ATOM 9180 C C . LEU A 1 1266 ? 142.713 134.539 104.160 1.00 64.55 1245 LEU A C 1
ATOM 9181 O O . LEU A 1 1266 ? 142.974 134.834 105.329 1.00 64.55 1245 LEU A O 1
ATOM 9186 N N . ASP A 1 1267 ? 143.265 133.488 103.565 1.00 62.42 1246 ASP A N 1
ATOM 9187 C CA . ASP A 1 1267 ? 144.207 132.660 104.303 1.00 62.42 1246 ASP A CA 1
ATOM 9188 C C . ASP A 1 1267 ? 145.562 133.310 104.476 1.00 62.42 1246 ASP A C 1
ATOM 9189 O O . ASP A 1 1267 ? 146.462 132.678 105.029 1.00 62.42 1246 ASP A O 1
ATOM 9194 N N . HIS A 1 1268 ? 145.752 134.524 103.980 1.00 62.87 1247 HIS A N 1
ATOM 9195 C CA . HIS A 1 1268 ? 146.916 135.315 104.337 1.00 62.87 1247 HIS A CA 1
ATOM 9196 C C . HIS A 1 1268 ? 146.595 136.366 105.382 1.00 62.87 1247 HIS A C 1
ATOM 9197 O O . HIS A 1 1268 ? 147.446 136.680 106.216 1.00 62.87 1247 HIS A O 1
ATOM 9204 N N . VAL A 1 1269 ? 145.378 136.910 105.352 1.00 56.47 1248 VAL A N 1
ATOM 9205 C CA . VAL A 1 1269 ? 144.956 137.839 106.395 1.00 56.47 1248 VAL A CA 1
ATOM 9206 C C . VAL A 1 1269 ? 144.643 137.123 107.704 1.00 56.47 1248 VAL A C 1
ATOM 9207 O O . VAL A 1 1269 ? 144.671 137.750 108.766 1.00 56.47 1248 VAL A O 1
ATOM 9211 N N . PHE A 1 1270 ? 144.366 135.824 107.671 1.00 50.22 1249 PHE A N 1
ATOM 9212 C CA . PHE A 1 1270 ? 144.056 135.077 108.879 1.00 50.22 1249 PHE A CA 1
ATOM 9213 C C . PHE A 1 1270 ? 145.265 134.359 109.462 1.00 50.22 1249 PHE A C 1
ATOM 9214 O O . PHE A 1 1270 ? 145.108 133.580 110.399 1.00 50.22 1249 PHE A O 1
ATOM 9222 N N . LEU A 1 1271 ? 146.464 134.594 108.936 1.00 46.42 1250 LEU A N 1
ATOM 9223 C CA . LEU A 1 1271 ? 147.648 133.939 109.473 1.00 46.42 1250 LEU A CA 1
ATOM 9224 C C . LEU A 1 1271 ? 148.117 134.534 110.789 1.00 46.42 1250 LEU A C 1
ATOM 9225 O O . LEU A 1 1271 ? 149.039 133.987 111.397 1.00 46.42 1250 LEU A O 1
ATOM 9230 N N . VAL A 1 1272 ? 147.539 135.649 111.233 1.00 42.64 1251 VAL A N 1
ATOM 9231 C CA . VAL A 1 1272 ? 147.939 136.236 112.507 1.00 42.64 1251 VAL A CA 1
ATOM 9232 C C . VAL A 1 1272 ? 147.159 135.677 113.684 1.00 42.64 1251 VAL A C 1
ATOM 9233 O O . VAL A 1 1272 ? 147.521 135.952 114.836 1.00 42.64 1251 VAL A O 1
ATOM 9237 N N . LEU A 1 1273 ? 146.104 134.905 113.440 1.00 37.95 1252 LEU A N 1
ATOM 9238 C CA . LEU A 1 1273 ? 145.285 134.354 114.513 1.00 37.95 1252 LEU A CA 1
ATOM 9239 C C . LEU A 1 1273 ? 145.777 132.957 114.854 1.00 37.95 1252 LEU A C 1
ATOM 9240 O O . LEU A 1 1273 ? 145.802 132.098 113.971 1.00 37.95 1252 LEU A O 1
ATOM 9245 N N . PRO A 1 1274 ? 146.148 132.672 116.102 1.00 31.65 1253 PRO A N 1
ATOM 9246 C CA . PRO A 1 1274 ? 146.783 131.390 116.409 1.00 31.65 1253 PRO A CA 1
ATOM 9247 C C . PRO A 1 1274 ? 145.827 130.217 116.562 1.00 31.65 1253 PRO A C 1
ATOM 9248 O O . PRO A 1 1274 ? 146.267 129.148 116.984 1.00 31.65 1253 PRO A O 1
ATOM 9252 N N . ASN A 1 1275 ? 144.547 130.366 116.243 1.00 34.38 1254 ASN A N 1
ATOM 9253 C CA . ASN A 1 1275 ? 143.643 129.227 116.184 1.00 34.38 1254 ASN A CA 1
ATOM 9254 C C . ASN A 1 1275 ? 143.425 128.751 114.760 1.00 34.38 1254 ASN A C 1
ATOM 9255 O O . ASN A 1 1275 ? 143.385 127.539 114.504 1.00 34.38 1254 ASN A O 1
ATOM 9260 N N . HIS A 1 1276 ? 143.261 129.688 113.836 1.00 40.13 1255 HIS A N 1
ATOM 9261 C CA . HIS A 1 1276 ? 143.220 129.380 112.422 1.00 40.13 1255 HIS A CA 1
ATOM 9262 C C . HIS A 1 1276 ? 144.538 128.820 111.923 1.00 40.13 1255 HIS A C 1
ATOM 9263 O O . HIS A 1 1276 ? 144.554 128.150 110.893 1.00 40.13 1255 HIS A O 1
ATOM 9270 N N . CYS A 1 1277 ? 145.638 129.064 112.620 1.00 37.66 1256 CYS A N 1
ATOM 9271 C CA . CYS A 1 1277 ? 146.903 128.445 112.265 1.00 37.66 1256 CYS A CA 1
ATOM 9272 C C . CYS A 1 1277 ? 147.069 127.048 112.837 1.00 37.66 1256 CYS A C 1
ATOM 9273 O O . CYS A 1 1277 ? 147.959 126.326 112.395 1.00 37.66 1256 CYS A O 1
ATOM 9276 N N . LEU A 1 1278 ? 146.263 126.650 113.810 1.00 30.34 1257 LEU A N 1
ATOM 9277 C CA . LEU A 1 1278 ? 146.311 125.278 114.295 1.00 30.34 1257 LEU A CA 1
ATOM 9278 C C . LEU A 1 1278 ? 145.355 124.383 113.532 1.00 30.34 1257 LEU A C 1
ATOM 9279 O O . LEU A 1 1278 ? 145.688 123.235 113.214 1.00 30.34 1257 LEU A O 1
ATOM 9284 N N . GLY A 1 1279 ? 144.161 124.886 113.239 1.00 31.17 1258 GLY A N 1
ATOM 9285 C CA . GLY A 1 1279 ? 143.225 124.082 112.480 1.00 31.17 1258 GLY A CA 1
ATOM 9286 C C . GLY A 1 1279 ? 143.773 123.701 111.123 1.00 31.17 1258 GLY A C 1
ATOM 9287 O O . GLY A 1 1279 ? 143.753 122.526 110.738 1.00 31.17 1258 GLY A O 1
ATOM 9288 N N . MET A 1 1280 ? 144.312 124.675 110.400 1.00 37.30 1259 MET A N 1
ATOM 9289 C CA . MET A 1 1280 ? 144.799 124.466 109.051 1.00 37.30 1259 MET A CA 1
ATOM 9290 C C . MET A 1 1280 ? 146.171 123.830 109.018 1.00 37.30 1259 MET A C 1
ATOM 9291 O O . MET A 1 1280 ? 146.710 123.602 107.936 1.00 37.30 1259 MET A O 1
ATOM 9296 N N . ALA A 1 1281 ? 146.754 123.553 110.161 1.00 32.41 1260 ALA A N 1
ATOM 9297 C CA . ALA A 1 1281 ? 147.952 122.745 110.212 1.00 32.41 1260 ALA A CA 1
ATOM 9298 C C . ALA A 1 1281 ? 147.662 121.300 110.529 1.00 32.41 1260 ALA A C 1
ATOM 9299 O O . ALA A 1 1281 ? 148.240 120.417 109.900 1.00 32.41 1260 ALA A O 1
ATOM 9301 N N . VAL A 1 1282 ? 146.747 121.032 111.456 1.00 30.36 1261 VAL A N 1
ATOM 9302 C CA . VAL A 1 1282 ? 146.328 119.656 111.700 1.00 30.36 1261 VAL A CA 1
ATOM 9303 C C . VAL A 1 1282 ? 145.679 119.056 110.460 1.00 30.36 1261 VAL A C 1
ATOM 9304 O O . VAL A 1 1282 ? 145.984 117.918 110.071 1.00 30.36 1261 VAL A O 1
ATOM 9308 N N . SER A 1 1283 ? 144.778 119.803 109.814 1.00 33.56 1262 SER A N 1
ATOM 9309 C CA . SER A 1 1283 ? 144.103 119.251 108.646 1.00 33.56 1262 SER A CA 1
ATOM 9310 C C . SER A 1 1283 ? 145.084 118.958 107.523 1.00 33.56 1262 SER A C 1
ATOM 9311 O O . SER A 1 1283 ? 145.022 117.897 106.897 1.00 33.56 1262 SER A O 1
ATOM 9314 N N . SER A 1 1284 ? 145.997 119.881 107.256 1.00 36.02 1263 SER A N 1
ATOM 9315 C CA . SER A 1 1284 ? 146.977 119.725 106.196 1.00 36.02 1263 SER A CA 1
ATOM 9316 C C . SER A 1 1284 ? 148.066 118.720 106.525 1.00 36.02 1263 SER A C 1
ATOM 9317 O O . SER A 1 1284 ? 148.792 118.314 105.622 1.00 36.02 1263 SER A O 1
ATOM 9320 N N . PHE A 1 1285 ? 148.241 118.344 107.782 1.00 37.07 1264 PHE A N 1
ATOM 9321 C CA . PHE A 1 1285 ? 149.067 117.193 108.117 1.00 37.07 1264 PHE A CA 1
ATOM 9322 C C . PHE A 1 1285 ? 148.377 115.879 107.792 1.00 37.07 1264 PHE A C 1
ATOM 9323 O O . PHE A 1 1285 ? 148.952 115.016 107.109 1.00 37.07 1264 PHE A O 1
ATOM 9331 N N . TYR A 1 1286 ? 147.139 115.727 108.265 1.00 40.32 1265 TYR A N 1
ATOM 9332 C CA . TYR A 1 1286 ? 146.367 114.527 107.972 1.00 40.32 1265 TYR A CA 1
ATOM 9333 C C . TYR A 1 1286 ? 146.158 114.327 106.484 1.00 40.32 1265 TYR A C 1
ATOM 9334 O O . TYR A 1 1286 ? 146.078 113.186 106.036 1.00 40.32 1265 TYR A O 1
ATOM 9343 N N . GLU A 1 1287 ? 146.042 115.399 105.710 1.00 41.60 1266 GLU A N 1
ATOM 9344 C CA . GLU A 1 1287 ? 145.896 115.258 104.267 1.00 41.60 1266 GLU A CA 1
ATOM 9345 C C . GLU A 1 1287 ? 147.176 114.814 103.577 1.00 41.60 1266 GLU A C 1
ATOM 9346 O O . GLU A 1 1287 ? 147.137 113.945 102.697 1.00 41.60 1266 GLU A O 1
ATOM 9352 N N . ASN A 1 1288 ? 148.307 115.420 103.925 1.00 44.58 1267 ASN A N 1
ATOM 9353 C CA . ASN A 1 1288 ? 149.559 115.034 103.292 1.00 44.58 1267 ASN A CA 1
ATOM 9354 C C . ASN A 1 1288 ? 149.874 113.579 103.558 1.00 44.58 1267 ASN A C 1
ATOM 9355 O O . ASN A 1 1288 ? 150.302 112.857 102.653 1.00 44.58 1267 ASN A O 1
ATOM 9360 N N . TYR A 1 1289 ? 149.676 113.123 104.789 1.00 44.38 1268 TYR A N 1
ATOM 9361 C CA . TYR A 1 1289 ? 150.015 111.733 105.049 1.00 44.38 1268 TYR A CA 1
ATOM 9362 C C . TYR A 1 1289 ? 149.175 110.777 104.217 1.00 44.38 1268 TYR A C 1
ATOM 9363 O O . TYR A 1 1289 ? 149.711 109.791 103.707 1.00 44.38 1268 TYR A O 1
ATOM 9372 N N . GLU A 1 1290 ? 147.886 111.053 104.039 1.00 47.43 1269 GLU A N 1
ATOM 9373 C CA . GLU A 1 1290 ? 147.056 110.177 103.219 1.00 47.43 1269 GLU A CA 1
ATOM 9374 C C . GLU A 1 1290 ? 147.478 110.201 101.757 1.00 47.43 1269 GLU A C 1
ATOM 9375 O O . GLU A 1 1290 ? 147.694 109.145 101.154 1.00 47.43 1269 GLU A O 1
ATOM 9381 N N . THR A 1 1291 ? 147.608 111.389 101.161 1.00 48.48 1270 THR A N 1
ATOM 9382 C CA . THR A 1 1291 ? 147.943 111.396 99.743 1.00 48.48 1270 THR A CA 1
ATOM 9383 C C . THR A 1 1291 ? 149.351 110.900 99.496 1.00 48.48 1270 THR A C 1
ATOM 9384 O O . THR A 1 1291 ? 149.692 110.606 98.352 1.00 48.48 1270 THR A O 1
ATOM 9388 N N . ARG A 1 1292 ? 150.182 110.818 100.526 1.00 54.03 1271 ARG A N 1
ATOM 9389 C CA . ARG A 1 1292 ? 151.463 110.157 100.352 1.00 54.03 1271 ARG A CA 1
ATOM 9390 C C . ARG A 1 1292 ? 151.331 108.651 100.446 1.00 54.03 1271 ARG A C 1
ATOM 9391 O O . ARG A 1 1292 ? 151.893 107.925 99.626 1.00 54.03 1271 ARG A O 1
ATOM 9399 N N . ARG A 1 1293 ? 150.592 108.165 101.437 1.00 53.25 1272 ARG A N 1
ATOM 9400 C CA . ARG A 1 1293 ? 150.446 106.729 101.596 1.00 53.25 1272 ARG A CA 1
ATOM 9401 C C . ARG A 1 1293 ? 149.695 106.112 100.431 1.00 53.25 1272 ARG A C 1
ATOM 9402 O O . ARG A 1 1293 ? 149.803 104.906 100.204 1.00 53.25 1272 ARG A O 1
ATOM 9410 N N . TYR A 1 1294 ? 148.963 106.914 99.663 1.00 61.66 1273 TYR A N 1
ATOM 9411 C CA . TYR A 1 1294 ? 148.321 106.364 98.477 1.00 61.66 1273 TYR A CA 1
ATOM 9412 C C . TYR A 1 1294 ? 149.274 106.297 97.292 1.00 61.66 1273 TYR A C 1
ATOM 9413 O O . TYR A 1 1294 ? 149.437 105.230 96.694 1.00 61.66 1273 TYR A O 1
ATOM 9422 N N . CYS A 1 1295 ? 149.953 107.398 96.966 1.00 66.33 1274 CYS A N 1
ATOM 9423 C CA . CYS A 1 1295 ? 150.770 107.451 95.757 1.00 66.33 1274 CYS A CA 1
ATOM 9424 C C . CYS A 1 1295 ? 152.078 106.700 95.977 1.00 66.33 1274 CYS A C 1
ATOM 9425 O O . CYS A 1 1295 ? 153.072 106.957 95.297 1.00 66.33 1274 CYS A O 1
ATOM 9428 N N . THR A 1 1296 ? 152.090 105.795 96.946 1.00 67.90 1275 THR A N 1
ATOM 9429 C CA . THR A 1 1296 ? 153.229 104.931 97.216 1.00 67.90 1275 THR A CA 1
ATOM 9430 C C . THR A 1 1296 ? 152.897 103.451 97.133 1.00 67.90 1275 THR A C 1
ATOM 9431 O O . THR A 1 1296 ? 153.801 102.649 96.871 1.00 67.90 1275 THR A O 1
ATOM 9435 N N . SER A 1 1297 ? 151.628 103.070 97.271 1.00 71.78 1276 SER A N 1
ATOM 9436 C CA . SER A 1 1297 ? 151.271 101.660 97.382 1.00 71.78 1276 SER A CA 1
ATOM 9437 C C . SER A 1 1297 ? 151.632 100.873 96.127 1.00 71.78 1276 SER A C 1
ATOM 9438 O O . SER A 1 1297 ? 152.041 99.710 96.219 1.00 71.78 1276 SER A O 1
ATOM 9441 N N . SER A 1 1298 ? 151.481 101.472 94.949 1.00 78.38 1277 SER A N 1
ATOM 9442 C CA . SER A 1 1298 ? 151.780 100.773 93.705 1.00 78.38 1277 SER A CA 1
ATOM 9443 C C . SER A 1 1298 ? 152.013 101.798 92.606 1.00 78.38 1277 SER A C 1
ATOM 9444 O O . SER A 1 1298 ? 151.680 102.976 92.750 1.00 78.38 1277 SER A O 1
ATOM 9447 N N . GLU A 1 1299 ? 152.580 101.328 91.493 1.00 86.75 1278 GLU A N 1
ATOM 9448 C CA . GLU A 1 1299 ? 152.936 102.232 90.404 1.00 86.75 1278 GLU A CA 1
ATOM 9449 C C . GLU A 1 1299 ? 151.702 102.821 89.735 1.00 86.75 1278 GLU A C 1
ATOM 9450 O O . GLU A 1 1299 ? 151.723 103.973 89.286 1.00 86.75 1278 GLU A O 1
ATOM 9456 N N . VAL A 1 1300 ? 150.623 102.042 89.640 1.00 82.58 1279 VAL A N 1
ATOM 9457 C CA . VAL A 1 1300 ? 149.396 102.544 89.026 1.00 82.58 1279 VAL A CA 1
ATOM 9458 C C . VAL A 1 1300 ? 148.926 103.790 89.758 1.00 82.58 1279 VAL A C 1
ATOM 9459 O O . VAL A 1 1300 ? 148.539 104.794 89.144 1.00 82.58 1279 VAL A O 1
ATOM 9463 N N . ALA A 1 1301 ? 148.976 103.744 91.089 1.00 81.09 1280 ALA A N 1
ATOM 9464 C CA . ALA A 1 1301 ? 148.591 104.899 91.887 1.00 81.09 1280 ALA A CA 1
ATOM 9465 C C . ALA A 1 1301 ? 149.503 106.083 91.605 1.00 81.09 1280 ALA A C 1
ATOM 9466 O O . ALA A 1 1301 ? 149.042 107.224 91.507 1.00 81.09 1280 ALA A O 1
ATOM 9468 N N . ALA A 1 1302 ? 150.807 105.828 91.474 1.00 84.80 1281 ALA A N 1
ATOM 9469 C CA . ALA A 1 1302 ? 151.752 106.901 91.183 1.00 84.80 1281 ALA A CA 1
ATOM 9470 C C . ALA A 1 1302 ? 151.420 107.576 89.861 1.00 84.80 1281 ALA A C 1
ATOM 9471 O O . ALA A 1 1302 ? 151.446 108.806 89.749 1.00 84.80 1281 ALA A O 1
ATOM 9473 N N . HIS A 1 1303 ? 151.096 106.777 88.845 1.00 86.73 1282 HIS A N 1
ATOM 9474 C CA . HIS A 1 1303 ? 150.720 107.339 87.553 1.00 86.73 1282 HIS A CA 1
ATOM 9475 C C . HIS A 1 1303 ? 149.439 108.152 87.663 1.00 86.73 1282 HIS A C 1
ATOM 9476 O O . HIS A 1 1303 ? 149.311 109.216 87.047 1.00 86.73 1282 HIS A O 1
ATOM 9483 N N . TYR A 1 1304 ? 148.474 107.657 88.436 1.00 86.57 1283 TYR A N 1
ATOM 9484 C CA . TYR A 1 1304 ? 147.226 108.388 88.621 1.00 86.57 1283 TYR A CA 1
ATOM 9485 C C . TYR A 1 1304 ? 147.488 109.744 89.264 1.00 86.57 1283 TYR A C 1
ATOM 9486 O O . TYR A 1 1304 ? 146.958 110.775 88.829 1.00 86.57 1283 TYR A O 1
ATOM 9495 N N . CYS A 1 1305 ? 148.336 109.754 90.294 1.00 87.60 1284 CYS A N 1
ATOM 9496 C CA . CYS A 1 1305 ? 148.679 110.995 90.977 1.00 87.60 1284 CYS A CA 1
ATOM 9497 C C . CYS A 1 1305 ? 149.385 111.945 90.021 1.00 87.60 1284 CYS A C 1
ATOM 9498 O O . CYS A 1 1305 ? 149.123 113.152 90.017 1.00 87.60 1284 CYS A O 1
ATOM 9501 N N . LYS A 1 1306 ? 150.279 111.408 89.187 1.00 87.95 1285 LYS A N 1
ATOM 9502 C CA . LYS A 1 1306 ? 150.983 112.230 88.208 1.00 87.95 1285 LYS A CA 1
ATOM 9503 C C . LYS A 1 1306 ? 150.018 112.878 87.228 1.00 87.95 1285 LYS A C 1
ATOM 9504 O O . LYS A 1 1306 ? 150.143 114.062 86.897 1.00 87.95 1285 LYS A O 1
ATOM 9510 N N . LYS A 1 1307 ? 149.059 112.102 86.730 1.00 90.20 1286 LYS A N 1
ATOM 9511 C CA . LYS A 1 1307 ? 148.106 112.657 85.780 1.00 90.20 1286 LYS A CA 1
ATOM 9512 C C . LYS A 1 1307 ? 147.245 113.730 86.419 1.00 90.20 1286 LYS A C 1
ATOM 9513 O O . LYS A 1 1307 ? 146.983 114.762 85.794 1.00 90.20 1286 LYS A O 1
ATOM 9519 N N . TYR A 1 1308 ? 146.804 113.519 87.653 1.00 89.84 1287 TYR A N 1
ATOM 9520 C CA . TYR A 1 1308 ? 145.813 114.406 88.240 1.00 89.84 1287 TYR A CA 1
ATOM 9521 C C . TYR A 1 1308 ? 146.409 115.479 89.142 1.00 89.84 1287 TYR A C 1
ATOM 9522 O O . TYR A 1 1308 ? 145.652 116.267 89.715 1.00 89.84 1287 TYR A O 1
ATOM 9531 N N . ASN A 1 1309 ? 147.733 115.540 89.269 1.00 88.87 1288 ASN A N 1
ATOM 9532 C CA . ASN A 1 1309 ? 148.421 116.624 89.974 1.00 88.87 1288 ASN A CA 1
ATOM 9533 C C . ASN A 1 1309 ? 147.963 116.725 91.431 1.00 88.87 1288 ASN A C 1
ATOM 9534 O O . ASN A 1 1309 ? 147.314 117.680 91.851 1.00 88.87 1288 ASN A O 1
ATOM 9539 N N . ILE A 1 1310 ? 148.312 115.690 92.190 1.00 80.61 1289 ILE A N 1
ATOM 9540 C CA . ILE A 1 1310 ? 147.919 115.596 93.590 1.00 80.61 1289 ILE A CA 1
ATOM 9541 C C . ILE A 1 1310 ? 148.944 116.293 94.481 1.00 80.61 1289 ILE A C 1
ATOM 9542 O O . ILE A 1 1310 ? 148.578 116.989 95.436 1.00 80.61 1289 ILE A O 1
ATOM 9547 N N . GLN A 1 1311 ? 150.229 116.104 94.181 1.00 75.62 1290 GLN A N 1
ATOM 9548 C CA . GLN A 1 1311 ? 151.309 116.873 94.798 1.00 75.62 1290 GLN A CA 1
ATOM 9549 C C . GLN A 1 1311 ? 151.401 116.734 96.312 1.00 75.62 1290 GLN A C 1
ATOM 9550 O O . GLN A 1 1311 ? 151.038 117.652 97.047 1.00 75.62 1290 GLN A O 1
ATOM 9556 N N . TYR A 1 1312 ? 151.843 115.580 96.787 1.00 63.03 1291 TYR A N 1
ATOM 9557 C CA . TYR A 1 1312 ? 152.224 115.412 98.177 1.00 63.03 1291 TYR A CA 1
ATOM 9558 C C . TYR A 1 1312 ? 153.697 115.759 98.357 1.00 63.03 1291 TYR A C 1
ATOM 9559 O O . TYR A 1 1312 ? 154.516 115.548 97.463 1.00 63.03 1291 TYR A O 1
ATOM 9568 N N . GLN A 1 1313 ? 154.031 116.287 99.526 1.00 61.26 1292 GLN A N 1
ATOM 9569 C CA . GLN A 1 1313 ? 155.401 116.649 99.855 1.00 61.26 1292 GLN A CA 1
ATOM 9570 C C . GLN A 1 1313 ? 155.947 115.692 100.902 1.00 61.26 1292 GLN A C 1
ATOM 9571 O O . GLN A 1 1313 ? 155.247 115.338 101.853 1.00 61.26 1292 GLN A O 1
ATOM 9577 N N . GLU A 1 1314 ? 157.201 115.285 100.732 1.00 60.38 1293 GLU A N 1
ATOM 9578 C CA . GLU A 1 1314 ? 157.813 114.305 101.618 1.00 60.38 1293 GLU A CA 1
ATOM 9579 C C . GLU A 1 1314 ? 158.537 114.931 102.794 1.00 60.38 1293 GLU A C 1
ATOM 9580 O O . GLU A 1 1314 ? 159.141 114.203 103.586 1.00 60.38 1293 GLU A O 1
ATOM 9586 N N . ASN A 1 1315 ? 158.502 116.251 102.925 1.00 53.98 1294 ASN A N 1
ATOM 9587 C CA . ASN A 1 1315 ? 159.195 116.923 104.011 1.00 53.98 1294 ASN A CA 1
ATOM 9588 C C . ASN A 1 1315 ? 158.287 117.234 105.190 1.00 53.98 1294 ASN A C 1
ATOM 9589 O O . ASN A 1 1315 ? 158.788 117.401 106.304 1.00 53.98 1294 ASN A O 1
ATOM 9594 N N . PHE A 1 1316 ? 156.979 117.340 104.965 1.00 48.01 1295 PHE A N 1
ATOM 9595 C CA . PHE A 1 1316 ? 155.987 117.647 105.990 1.00 48.01 1295 PHE A CA 1
ATOM 9596 C C . PHE A 1 1316 ? 156.091 119.061 106.538 1.00 48.01 1295 PHE A C 1
ATOM 9597 O O . PHE A 1 1316 ? 155.131 119.549 107.134 1.00 48.01 1295 PHE A O 1
ATOM 9605 N N . TYR A 1 1317 ? 157.204 119.753 106.301 1.00 46.98 1296 TYR A N 1
ATOM 9606 C CA . TYR A 1 1317 ? 157.399 121.078 106.874 1.00 46.98 1296 TYR A CA 1
ATOM 9607 C C . TYR A 1 1317 ? 157.691 122.137 105.829 1.00 46.98 1296 TYR A C 1
ATOM 9608 O O . TYR A 1 1317 ? 157.929 123.288 106.192 1.00 46.98 1296 TYR A O 1
ATOM 9617 N N . ALA A 1 1318 ? 157.678 121.795 104.553 1.00 49.36 1297 ALA A N 1
ATOM 9618 C CA . ALA A 1 1318 ? 158.099 122.737 103.532 1.00 49.36 1297 ALA A CA 1
ATOM 9619 C C . ALA A 1 1318 ? 157.029 123.805 103.343 1.00 49.36 1297 ALA A C 1
ATOM 9620 O O . ALA A 1 1318 ? 156.030 123.858 104.059 1.00 49.36 1297 ALA A O 1
ATOM 9622 N N . TRP A 1 1319 ? 157.236 124.670 102.365 1.00 56.59 1298 TRP A N 1
ATOM 9623 C CA . TRP A 1 1319 ? 156.354 125.782 102.067 1.00 56.59 1298 TRP A CA 1
ATOM 9624 C C . TRP A 1 1319 ? 155.426 125.411 100.921 1.00 56.59 1298 TRP A C 1
ATOM 9625 O O . TRP A 1 1319 ? 155.622 124.404 100.239 1.00 56.59 1298 TRP A O 1
ATOM 9636 N N . SER A 1 1320 ? 154.403 126.247 100.726 1.00 65.89 1299 SER A N 1
ATOM 9637 C CA . SER A 1 1320 ? 153.550 126.222 99.540 1.00 65.89 1299 SER A CA 1
ATOM 9638 C C . SER A 1 1320 ? 153.172 124.807 99.148 1.00 65.89 1299 SER A C 1
ATOM 9639 O O . SER A 1 1320 ? 153.633 124.302 98.121 1.00 65.89 1299 SER A O 1
ATOM 9642 N N . ALA A 1 1321 ? 152.350 124.166 99.947 1.00 57.20 1300 ALA A N 1
ATOM 9643 C CA . ALA A 1 1321 ? 152.261 122.726 99.844 1.00 57.20 1300 ALA A CA 1
ATOM 9644 C C . ALA A 1 1321 ? 151.018 122.223 100.555 1.00 57.20 1300 ALA A C 1
ATOM 9645 O O . ALA A 1 1321 ? 150.142 123.022 100.900 1.00 57.20 1300 ALA A O 1
ATOM 9647 N N . PRO A 1 1322 ? 150.870 120.911 100.733 1.00 49.59 1301 PRO A N 1
ATOM 9648 C CA . PRO A 1 1322 ? 150.169 120.395 101.922 1.00 49.59 1301 PRO A CA 1
ATOM 9649 C C . PRO A 1 1322 ? 151.031 120.334 103.179 1.00 49.59 1301 PRO A C 1
ATOM 9650 O O . PRO A 1 1322 ? 150.590 119.731 104.158 1.00 49.59 1301 PRO A O 1
ATOM 9654 N N . GLY A 1 1323 ? 152.216 120.936 103.183 1.00 46.29 1302 GLY A N 1
ATOM 9655 C CA . GLY A 1 1323 ? 153.082 120.893 104.340 1.00 46.29 1302 GLY A CA 1
ATOM 9656 C C . GLY A 1 1323 ? 152.850 122.058 105.285 1.00 46.29 1302 GLY A C 1
ATOM 9657 O O . GLY A 1 1323 ? 152.460 123.145 104.876 1.00 46.29 1302 GLY A O 1
ATOM 9658 N N . VAL A 1 1324 ? 153.091 121.813 106.571 1.00 40.13 1303 VAL A N 1
ATOM 9659 C CA . VAL A 1 1324 ? 152.855 122.825 107.589 1.00 40.13 1303 VAL A CA 1
ATOM 9660 C C . VAL A 1 1324 ? 154.123 123.623 107.834 1.00 40.13 1303 VAL A C 1
ATOM 9661 O O . VAL A 1 1324 ? 154.804 123.436 108.844 1.00 40.13 1303 VAL A O 1
ATOM 9665 N N . GLY A 1 1325 ? 154.443 124.536 106.931 1.00 40.65 1304 GLY A N 1
ATOM 9666 C CA . GLY A 1 1325 ? 155.611 125.361 107.135 1.00 40.65 1304 GLY A CA 1
ATOM 9667 C C . GLY A 1 1325 ? 155.239 126.756 107.555 1.00 40.65 1304 GLY A C 1
ATOM 9668 O O . GLY A 1 1325 ? 155.743 127.278 108.550 1.00 40.65 1304 GLY A O 1
ATOM 9669 N N . ARG A 1 1326 ? 154.324 127.356 106.809 1.00 45.83 1305 ARG A N 1
ATOM 9670 C CA . ARG A 1 1326 ? 153.880 128.710 107.079 1.00 45.83 1305 ARG A CA 1
ATOM 9671 C C . ARG A 1 1326 ? 152.910 128.779 108.239 1.00 45.83 1305 ARG A C 1
ATOM 9672 O O . ARG A 1 1326 ? 152.378 129.855 108.514 1.00 45.83 1305 ARG A O 1
ATOM 9680 N N . PHE A 1 1327 ? 152.642 127.660 108.899 1.00 39.69 1306 PHE A N 1
ATOM 9681 C CA . PHE A 1 1327 ? 151.896 127.655 110.143 1.00 39.69 1306 PHE A CA 1
ATOM 9682 C C . PHE A 1 1327 ? 152.788 127.484 111.352 1.00 39.69 1306 PHE A C 1
ATOM 9683 O O . PHE A 1 1327 ? 152.584 128.165 112.357 1.00 39.69 1306 PHE A O 1
ATOM 9691 N N . VAL A 1 1328 ? 153.796 126.623 111.270 1.00 35.04 1307 VAL A N 1
ATOM 9692 C CA . VAL A 1 1328 ? 154.820 126.598 112.303 1.00 35.04 1307 VAL A CA 1
ATOM 9693 C C . VAL A 1 1328 ? 155.524 127.942 112.380 1.00 35.04 1307 VAL A C 1
ATOM 9694 O O . VAL A 1 1328 ? 155.696 128.514 113.466 1.00 35.04 1307 VAL A O 1
ATOM 9698 N N . ALA A 1 1329 ? 155.923 128.482 111.235 1.00 35.76 1308 ALA A N 1
ATOM 9699 C CA . ALA A 1 1329 ? 156.656 129.735 111.227 1.00 35.76 1308 ALA A CA 1
ATOM 9700 C C . ALA A 1 1329 ? 155.804 130.922 111.619 1.00 35.76 1308 ALA A C 1
ATOM 9701 O O . ALA A 1 1329 ? 156.357 131.972 111.944 1.00 35.76 1308 ALA A O 1
ATOM 9703 N N . SER A 1 1330 ? 154.488 130.793 111.591 1.00 35.84 1309 SER A N 1
ATOM 9704 C CA . SER A 1 1330 ? 153.613 131.890 111.955 1.00 35.84 1309 SER A CA 1
ATOM 9705 C C . SER A 1 1330 ? 153.015 131.740 113.339 1.00 35.84 1309 SER A C 1
ATOM 9706 O O . SER A 1 1330 ? 152.408 132.686 113.836 1.00 35.84 1309 SER A O 1
ATOM 9709 N N . MET A 1 1331 ? 153.130 130.573 113.962 1.00 34.45 1310 MET A N 1
ATOM 9710 C CA . MET A 1 1331 ? 152.859 130.482 115.385 1.00 34.45 1310 MET A CA 1
ATOM 9711 C C . MET A 1 1331 ? 154.093 130.727 116.227 1.00 34.45 1310 MET A C 1
ATOM 9712 O O . MET A 1 1331 ? 153.956 131.147 117.373 1.00 34.45 1310 MET A O 1
ATOM 9717 N N . ALA A 1 1332 ? 155.290 130.487 115.704 1.00 32.08 1311 ALA A N 1
ATOM 9718 C CA . ALA A 1 1332 ? 156.474 130.806 116.489 1.00 32.08 1311 ALA A CA 1
ATOM 9719 C C . ALA A 1 1332 ? 156.849 132.274 116.422 1.00 32.08 1311 ALA A C 1
ATOM 9720 O O . ALA A 1 1332 ? 157.526 132.767 117.322 1.00 32.08 1311 ALA A O 1
ATOM 9722 N N . ALA A 1 1333 ? 156.442 132.981 115.379 1.00 33.70 1312 ALA A N 1
ATOM 9723 C CA . ALA A 1 1333 ? 156.705 134.405 115.262 1.00 33.70 1312 ALA A CA 1
ATOM 9724 C C . ALA A 1 1333 ? 155.532 135.258 115.689 1.00 33.70 1312 ALA A C 1
ATOM 9725 O O . ALA A 1 1333 ? 155.597 136.479 115.558 1.00 33.70 1312 ALA A O 1
ATOM 9727 N N . SER A 1 1334 ? 154.455 134.646 116.158 1.00 33.32 1313 SER A N 1
ATOM 9728 C CA . SER A 1 1334 ? 153.338 135.361 116.748 1.00 33.32 1313 SER A CA 1
ATOM 9729 C C . SER A 1 1334 ? 153.344 135.301 118.261 1.00 33.32 1313 SER A C 1
ATOM 9730 O O . SER A 1 1334 ? 152.739 136.161 118.898 1.00 33.32 1313 SER A O 1
ATOM 9733 N N . GLY A 1 1335 ? 153.995 134.315 118.843 1.00 33.16 1314 GLY A N 1
ATOM 9734 C CA . GLY A 1 1335 ? 154.181 134.285 120.269 1.00 33.16 1314 GLY A CA 1
ATOM 9735 C C . GLY A 1 1335 ? 155.351 135.082 120.760 1.00 33.16 1314 GLY A C 1
ATOM 9736 O O . GLY A 1 1335 ? 155.569 135.174 121.966 1.00 33.16 1314 GLY A O 1
ATOM 9737 N N . CYS A 1 1336 ? 156.132 135.647 119.847 1.00 37.29 1315 CYS A N 1
ATOM 9738 C CA . CYS A 1 1336 ? 157.219 136.545 120.186 1.00 37.29 1315 CYS A CA 1
ATOM 9739 C C . CYS A 1 1336 ? 156.901 137.989 119.866 1.00 37.29 1315 CYS A C 1
ATOM 9740 O O . CYS A 1 1336 ? 157.626 138.873 120.317 1.00 37.29 1315 CYS A O 1
ATOM 9743 N N . ALA A 1 1337 ? 155.873 138.248 119.074 1.00 33.46 1316 ALA A N 1
ATOM 9744 C CA . ALA A 1 1337 ? 155.374 139.595 118.888 1.00 33.46 1316 ALA A CA 1
ATOM 9745 C C . ALA A 1 1337 ? 154.305 139.962 119.899 1.00 33.46 1316 ALA A C 1
ATOM 9746 O O . ALA A 1 1337 ? 153.826 141.094 119.885 1.00 33.46 1316 ALA A O 1
ATOM 9748 N N . TYR A 1 1338 ? 153.903 139.032 120.753 1.00 33.18 1317 TYR A N 1
ATOM 9749 C CA . TYR A 1 1338 ? 152.989 139.341 121.838 1.00 33.18 1317 TYR A CA 1
ATOM 9750 C C . TYR A 1 1338 ? 153.714 139.570 123.148 1.00 33.18 1317 TYR A C 1
ATOM 9751 O O . TYR A 1 1338 ? 153.284 140.406 123.939 1.00 33.18 1317 TYR A O 1
ATOM 9760 N N . LEU A 1 1339 ? 154.813 138.871 123.398 1.00 31.02 1318 LEU A N 1
ATOM 9761 C CA . LEU A 1 1339 ? 155.612 139.189 124.572 1.00 31.02 1318 LEU A CA 1
ATOM 9762 C C . LEU A 1 1339 ? 156.170 140.605 124.489 1.00 31.02 1318 LEU A C 1
ATOM 9763 O O . LEU A 1 1339 ? 156.153 141.348 125.479 1.00 31.02 1318 LEU A O 1
ATOM 9768 N N . ILE A 1 1340 ? 156.666 140.996 123.318 1.00 30.41 1319 ILE A N 1
ATOM 9769 C CA . ILE A 1 1340 ? 157.218 142.333 123.155 1.00 30.41 1319 ILE A CA 1
ATOM 9770 C C . ILE A 1 1340 ? 156.156 143.378 123.427 1.00 30.41 1319 ILE A C 1
ATOM 9771 O O . ILE A 1 1340 ? 156.380 144.341 124.168 1.00 30.41 1319 ILE A O 1
ATOM 9776 N N . LEU A 1 1341 ? 154.977 143.190 122.863 1.00 32.40 1320 LEU A N 1
ATOM 9777 C CA . LEU A 1 1341 ? 153.885 144.118 123.089 1.00 32.40 1320 LEU A CA 1
ATOM 9778 C C . LEU A 1 1341 ? 153.378 144.090 124.522 1.00 32.40 1320 LEU A C 1
ATOM 9779 O O . LEU A 1 1341 ? 152.886 145.110 124.996 1.00 32.40 1320 LEU A O 1
ATOM 9784 N N . LEU A 1 1342 ? 153.499 142.968 125.228 1.00 32.60 1321 LEU A N 1
ATOM 9785 C CA . LEU A 1 1342 ? 153.120 142.920 126.635 1.00 32.60 1321 LEU A CA 1
ATOM 9786 C C . LEU A 1 1342 ? 154.060 143.745 127.495 1.00 32.60 1321 LEU A C 1
ATOM 9787 O O . LEU A 1 1342 ? 153.616 144.497 128.371 1.00 32.60 1321 LEU A O 1
ATOM 9792 N N . PHE A 1 1343 ? 155.360 143.608 127.269 1.00 33.52 1322 PHE A N 1
ATOM 9793 C CA . PHE A 1 1343 ? 156.321 144.404 128.018 1.00 33.52 1322 PHE A CA 1
ATOM 9794 C C . PHE A 1 1343 ? 156.256 145.881 127.673 1.00 33.52 1322 PHE A C 1
ATOM 9795 O O . PHE A 1 1343 ? 156.481 146.714 128.556 1.00 33.52 1322 PHE A O 1
ATOM 9803 N N . LEU A 1 1344 ? 155.943 146.230 126.431 1.00 38.89 1323 LEU A N 1
ATOM 9804 C CA . LEU A 1 1344 ? 155.773 147.631 126.080 1.00 38.89 1323 LEU A CA 1
ATOM 9805 C C . LEU A 1 1344 ? 154.504 148.247 126.652 1.00 38.89 1323 LEU A C 1
ATOM 9806 O O . LEU A 1 1344 ? 154.405 149.474 126.699 1.00 38.89 1323 LEU A O 1
ATOM 9811 N N . ILE A 1 1345 ? 153.533 147.444 127.071 1.00 39.54 1324 ILE A N 1
ATOM 9812 C CA . ILE A 1 1345 ? 152.407 147.961 127.842 1.00 39.54 1324 ILE A CA 1
ATOM 9813 C C . ILE A 1 1345 ? 152.756 148.087 129.312 1.00 39.54 1324 ILE A C 1
ATOM 9814 O O . ILE A 1 1345 ? 152.419 149.084 129.949 1.00 39.54 1324 ILE A O 1
ATOM 9819 N N . GLU A 1 1346 ? 153.408 147.078 129.880 1.00 39.21 1325 GLU A N 1
ATOM 9820 C CA . GLU A 1 1346 ? 153.686 147.119 131.311 1.00 39.21 1325 GLU A CA 1
ATOM 9821 C C . GLU A 1 1346 ? 154.674 148.219 131.670 1.00 39.21 1325 GLU A C 1
ATOM 9822 O O . GLU A 1 1346 ? 154.458 148.949 132.640 1.00 39.21 1325 GLU A O 1
ATOM 9828 N N . THR A 1 1347 ? 155.757 148.370 130.906 1.00 48.18 1326 THR A N 1
ATOM 9829 C CA . THR A 1 1347 ? 156.791 149.318 131.307 1.00 48.18 1326 THR A CA 1
ATOM 9830 C C . THR A 1 1347 ? 156.458 150.751 130.955 1.00 48.18 1326 THR A C 1
ATOM 9831 O O . THR A 1 1347 ? 157.358 151.590 130.930 1.00 48.18 1326 THR A O 1
ATOM 9835 N N . ASN A 1 1348 ? 155.196 151.049 130.676 1.00 62.78 1327 ASN A N 1
ATOM 9836 C CA . ASN A 1 1348 ? 154.720 152.417 130.508 1.00 62.78 1327 ASN A CA 1
ATOM 9837 C C . ASN A 1 1348 ? 155.453 153.125 129.369 1.00 62.78 1327 ASN A C 1
ATOM 9838 O O . ASN A 1 1348 ? 156.279 154.012 129.572 1.00 62.78 1327 ASN A O 1
ATOM 9843 N N . LEU A 1 1349 ? 155.148 152.677 128.153 1.00 67.55 1328 LEU A N 1
ATOM 9844 C CA . LEU A 1 1349 ? 155.552 153.388 126.948 1.00 67.55 1328 LEU A CA 1
ATOM 9845 C C . LEU A 1 1349 ? 154.352 153.865 126.138 1.00 67.55 1328 LEU A C 1
ATOM 9846 O O . LEU A 1 1349 ? 154.471 154.093 124.933 1.00 67.55 1328 LEU A O 1
ATOM 9851 N N . LEU A 1 1350 ? 153.196 154.006 126.783 1.00 74.50 1329 LEU A N 1
ATOM 9852 C CA . LEU A 1 1350 ? 152.015 154.637 126.206 1.00 74.50 1329 LEU A CA 1
ATOM 9853 C C . LEU A 1 1350 ? 151.726 155.999 126.813 1.00 74.50 1329 LEU A C 1
ATOM 9854 O O . LEU A 1 1350 ? 151.513 156.967 126.081 1.00 74.50 1329 LEU A O 1
ATOM 9859 N N . GLN A 1 1351 ? 151.710 156.101 128.143 1.00 82.09 1330 GLN A N 1
ATOM 9860 C CA . GLN A 1 1351 ? 151.492 157.388 128.787 1.00 82.09 1330 GLN A CA 1
ATOM 9861 C C . GLN A 1 1351 ? 152.625 158.370 128.528 1.00 82.09 1330 GLN A C 1
ATOM 9862 O O . GLN A 1 1351 ? 152.440 159.571 128.743 1.00 82.09 1330 GLN A O 1
ATOM 9868 N N . ARG A 1 1352 ? 153.784 157.893 128.078 1.00 81.78 1331 ARG A N 1
ATOM 9869 C CA . ARG A 1 1352 ? 154.879 158.756 127.659 1.00 81.78 1331 ARG A CA 1
ATOM 9870 C C . ARG A 1 1352 ? 155.099 158.684 126.149 1.00 81.78 1331 ARG A C 1
ATOM 9871 O O . ARG A 1 1352 ? 156.223 158.826 125.664 1.00 81.78 1331 ARG A O 1
ATOM 9879 N N . LEU A 1 1353 ? 154.028 158.457 125.397 1.00 80.45 1332 LEU A N 1
ATOM 9880 C CA . LEU A 1 1353 ? 154.093 158.490 123.943 1.00 80.45 1332 LEU A CA 1
ATOM 9881 C C . LEU A 1 1353 ? 152.711 158.716 123.345 1.00 80.45 1332 LEU A C 1
ATOM 9882 O O . LEU A 1 1353 ? 151.727 158.863 124.067 1.00 80.45 1332 LEU A O 1
ATOM 9887 N N . LEU A 1 1376 ? 151.854 187.328 152.666 1.00 99.81 1355 LEU A N 1
ATOM 9888 C CA . LEU A 1 1376 ? 151.518 185.916 152.786 1.00 99.81 1355 LEU A CA 1
ATOM 9889 C C . LEU A 1 1376 ? 152.152 185.317 154.033 1.00 99.81 1355 LEU A C 1
ATOM 9890 O O . LEU A 1 1376 ? 153.130 184.581 153.940 1.00 99.81 1355 LEU A O 1
ATOM 9895 N N . PRO A 1 1377 ? 151.588 185.625 155.202 1.00 101.04 1356 PRO A N 1
ATOM 9896 C CA . PRO A 1 1377 ? 152.139 185.115 156.475 1.00 101.04 1356 PRO A CA 1
ATOM 9897 C C . PRO A 1 1377 ? 151.746 183.662 156.700 1.00 101.04 1356 PRO A C 1
ATOM 9898 O O . PRO A 1 1377 ? 150.751 183.345 157.351 1.00 101.04 1356 PRO A O 1
ATOM 9902 N N . GLU A 1 1378 ? 152.540 182.755 156.130 1.00 89.62 1357 GLU A N 1
ATOM 9903 C CA . GLU A 1 1378 ? 152.160 181.347 156.090 1.00 89.62 1357 GLU A CA 1
ATOM 9904 C C . GLU A 1 1378 ? 151.961 180.772 157.490 1.00 89.62 1357 GLU A C 1
ATOM 9905 O O . GLU A 1 1378 ? 150.854 180.368 157.857 1.00 89.62 1357 GLU A O 1
ATOM 9911 N N . ASP A 1 1379 ? 153.029 180.724 158.279 1.00 80.67 1358 ASP A N 1
ATOM 9912 C CA . ASP A 1 1379 ? 153.027 180.286 159.668 1.00 80.67 1358 ASP A CA 1
ATOM 9913 C C . ASP A 1 1379 ? 154.460 180.376 160.155 1.00 80.67 1358 ASP A C 1
ATOM 9914 O O . ASP A 1 1379 ? 155.400 180.290 159.364 1.00 80.67 1358 ASP A O 1
ATOM 9919 N N . GLN A 1 1380 ? 154.626 180.551 161.460 1.00 76.36 1359 GLN A N 1
ATOM 9920 C CA . GLN A 1 1380 ? 155.982 180.657 161.974 1.00 76.36 1359 GLN A CA 1
ATOM 9921 C C . GLN A 1 1380 ? 156.671 179.304 161.998 1.00 76.36 1359 GLN A C 1
ATOM 9922 O O . GLN A 1 1380 ? 157.851 179.199 161.649 1.00 76.36 1359 GLN A O 1
ATOM 9928 N N . ASP A 1 1381 ? 155.956 178.255 162.401 1.00 71.03 1360 ASP A N 1
ATOM 9929 C CA . ASP A 1 1381 ? 156.599 176.954 162.541 1.00 71.03 1360 ASP A CA 1
ATOM 9930 C C . ASP A 1 1381 ? 156.871 176.317 161.189 1.00 71.03 1360 ASP A C 1
ATOM 9931 O O . ASP A 1 1381 ? 157.886 175.638 161.012 1.00 71.03 1360 ASP A O 1
ATOM 9936 N N . VAL A 1 1382 ? 155.984 176.526 160.220 1.00 66.84 1361 VAL A N 1
ATOM 9937 C CA . VAL A 1 1382 ? 156.234 176.012 158.880 1.00 66.84 1361 VAL A CA 1
ATOM 9938 C C . VAL A 1 1382 ? 157.478 176.652 158.286 1.00 66.84 1361 VAL A C 1
ATOM 9939 O O . VAL A 1 1382 ? 158.334 175.966 157.715 1.00 66.84 1361 VAL A O 1
ATOM 9943 N N . ALA A 1 1383 ? 157.603 177.975 158.411 1.00 70.30 1362 ALA A N 1
ATOM 9944 C CA . ALA A 1 1383 ? 158.784 178.659 157.898 1.00 70.30 1362 ALA A CA 1
ATOM 9945 C C . ALA A 1 1383 ? 160.038 178.255 158.655 1.00 70.30 1362 ALA A C 1
ATOM 9946 O O . ALA A 1 1383 ? 161.111 178.131 158.055 1.00 70.30 1362 ALA A O 1
ATOM 9948 N N . ASP A 1 1384 ? 159.928 178.060 159.968 1.00 70.54 1363 ASP A N 1
ATOM 9949 C CA . ASP A 1 1384 ? 161.062 177.571 160.737 1.00 70.54 1363 ASP A CA 1
ATOM 9950 C C . ASP A 1 1384 ? 161.527 176.220 160.218 1.00 70.54 1363 ASP A C 1
ATOM 9951 O O . ASP A 1 1384 ? 162.724 176.006 160.001 1.00 70.54 1363 ASP A O 1
ATOM 9956 N N . GLU A 1 1385 ? 160.594 175.298 159.993 1.00 69.20 1364 GLU A N 1
ATOM 9957 C CA . GLU A 1 1385 ? 160.971 173.998 159.456 1.00 69.20 1364 GLU A CA 1
ATOM 9958 C C . GLU A 1 1385 ? 161.619 174.140 158.091 1.00 69.20 1364 GLU A C 1
ATOM 9959 O O . GLU A 1 1385 ? 162.643 173.510 157.814 1.00 69.20 1364 GLU A O 1
ATOM 9965 N N . ARG A 1 1386 ? 161.052 174.984 157.230 1.00 66.85 1365 ARG A N 1
ATOM 9966 C CA . ARG A 1 1386 ? 161.590 175.127 155.883 1.00 66.85 1365 ARG A CA 1
ATOM 9967 C C . ARG A 1 1386 ? 163.015 175.661 155.904 1.00 66.85 1365 ARG A C 1
ATOM 9968 O O . ARG A 1 1386 ? 163.882 175.157 155.184 1.00 66.85 1365 ARG A O 1
ATOM 9976 N N . THR A 1 1387 ? 163.290 176.666 156.731 1.00 70.44 1366 THR A N 1
ATOM 9977 C CA . THR A 1 1387 ? 164.622 177.256 156.785 1.00 70.44 1366 THR A CA 1
ATOM 9978 C C . THR A 1 1387 ? 165.555 176.516 157.726 1.00 70.44 1366 THR A C 1
ATOM 9979 O O . THR A 1 1387 ? 166.697 176.944 157.917 1.00 70.44 1366 THR A O 1
ATOM 9983 N N . ARG A 1 1388 ? 165.093 175.442 158.359 1.00 71.73 1367 ARG A N 1
ATOM 9984 C CA . ARG A 1 1388 ? 165.992 174.570 159.094 1.00 71.73 1367 ARG A CA 1
ATOM 9985 C C . ARG A 1 1388 ? 166.596 173.458 158.250 1.00 71.73 1367 ARG A C 1
ATOM 9986 O O . ARG A 1 1388 ? 167.580 172.851 158.682 1.00 71.73 1367 ARG A O 1
ATOM 9994 N N . ILE A 1 1389 ? 166.059 173.174 157.064 1.00 70.91 1368 ILE A N 1
ATOM 9995 C CA . ILE A 1 1389 ? 166.640 172.161 156.191 1.00 70.91 1368 ILE A CA 1
ATOM 9996 C C . ILE A 1 1389 ? 167.303 172.763 154.972 1.00 70.91 1368 ILE A C 1
ATOM 9997 O O . ILE A 1 1389 ? 167.799 172.015 154.120 1.00 70.91 1368 ILE A O 1
ATOM 10002 N N . LEU A 1 1390 ? 167.306 174.085 154.842 1.00 78.10 1369 LEU A N 1
ATOM 10003 C CA . LEU A 1 1390 ? 168.068 174.762 153.803 1.00 78.10 1369 LEU A CA 1
ATOM 10004 C C . LEU A 1 1390 ? 169.428 175.221 154.293 1.00 78.10 1369 LEU A C 1
ATOM 10005 O O . LEU A 1 1390 ? 170.378 175.262 153.508 1.00 78.10 1369 LEU A O 1
ATOM 10010 N N . ALA A 1 1391 ? 169.542 175.545 155.576 1.00 84.55 1370 ALA A N 1
ATOM 10011 C CA . ALA A 1 1391 ? 170.802 175.944 156.196 1.00 84.55 1370 ALA A CA 1
ATOM 10012 C C . ALA A 1 1391 ? 171.012 175.093 157.439 1.00 84.55 1370 ALA A C 1
ATOM 10013 O O . ALA A 1 1391 ? 170.924 175.584 158.570 1.00 84.55 1370 ALA A O 1
ATOM 10015 N N . PRO A 1 1392 ? 171.296 173.814 157.264 1.00 93.02 1371 PRO A N 1
ATOM 10016 C CA . PRO A 1 1392 ? 171.355 172.895 158.400 1.00 93.02 1371 PRO A CA 1
ATOM 10017 C C . PRO A 1 1392 ? 172.709 172.961 159.098 1.00 93.02 1371 PRO A C 1
ATOM 10018 O O . PRO A 1 1392 ? 173.641 173.627 158.653 1.00 93.02 1371 PRO A O 1
ATOM 10022 N N . SER A 1 1393 ? 172.793 172.249 160.218 1.00 102.97 1372 SER A N 1
ATOM 10023 C CA . SER A 1 1393 ? 174.055 172.035 160.896 1.00 102.97 1372 SER A CA 1
ATOM 10024 C C . SER A 1 1393 ? 174.928 171.110 160.049 1.00 102.97 1372 SER A C 1
ATOM 10025 O O . SER A 1 1393 ? 174.431 170.453 159.132 1.00 102.97 1372 SER A O 1
ATOM 10028 N N . PRO A 1 1394 ? 176.240 171.058 160.317 1.00 106.41 1373 PRO A N 1
ATOM 10029 C CA . PRO A 1 1394 ? 177.133 170.321 159.406 1.00 106.41 1373 PRO A CA 1
ATOM 10030 C C . PRO A 1 1394 ? 176.689 168.897 159.131 1.00 106.41 1373 PRO A C 1
ATOM 10031 O O . PRO A 1 1394 ? 176.771 168.436 157.986 1.00 106.41 1373 PRO A O 1
ATOM 10035 N N . ASP A 1 1395 ? 176.197 168.195 160.144 1.00 108.36 1374 ASP A N 1
ATOM 10036 C CA . ASP A 1 1395 ? 175.683 166.842 159.989 1.00 108.36 1374 ASP A CA 1
ATOM 10037 C C . ASP A 1 1395 ? 174.295 166.747 160.600 1.00 108.36 1374 ASP A C 1
ATOM 10038 O O . ASP A 1 1395 ? 173.965 165.812 161.333 1.00 108.36 1374 ASP A O 1
ATOM 10043 N N . SER A 1 1396 ? 173.459 167.743 160.307 1.00 100.39 1375 SER A N 1
ATOM 10044 C CA . SER A 1 1396 ? 172.104 167.756 160.838 1.00 100.39 1375 SER A CA 1
ATOM 10045 C C . SER A 1 1396 ? 171.188 166.793 160.094 1.00 100.39 1375 SER A C 1
ATOM 10046 O O . SER A 1 1396 ? 170.265 166.235 160.697 1.00 100.39 1375 SER A O 1
ATOM 10049 N N . LEU A 1 1397 ? 171.414 166.588 158.794 1.00 93.14 1376 LEU A N 1
ATOM 10050 C CA . LEU A 1 1397 ? 170.591 165.690 157.982 1.00 93.14 1376 LEU A CA 1
ATOM 10051 C C . LEU A 1 1397 ? 171.498 164.730 157.215 1.00 93.14 1376 LEU A C 1
ATOM 10052 O O . LEU A 1 1397 ? 171.823 164.963 156.049 1.00 93.14 1376 LEU A O 1
ATOM 10057 N N . LEU A 1 1398 ? 171.901 163.644 157.869 1.00 91.69 1377 LEU A N 1
ATOM 10058 C CA . LEU A 1 1398 ? 172.499 162.514 157.163 1.00 91.69 1377 LEU A CA 1
ATOM 10059 C C . LEU A 1 1398 ? 172.002 161.157 157.638 1.00 91.69 1377 LEU A C 1
ATOM 10060 O O . LEU A 1 1398 ? 172.032 160.204 156.854 1.00 91.69 1377 LEU A O 1
ATOM 10065 N N . HIS A 1 1399 ? 171.533 161.031 158.877 1.00 79.54 1378 HIS A N 1
ATOM 10066 C CA . HIS A 1 1399 ? 171.052 159.772 159.422 1.00 79.54 1378 HIS A CA 1
ATOM 10067 C C . HIS A 1 1399 ? 169.535 159.714 159.475 1.00 79.54 1378 HIS A C 1
ATOM 10068 O O . HIS A 1 1399 ? 168.980 158.959 160.279 1.00 79.54 1378 HIS A O 1
ATOM 10075 N N . THR A 1 1400 ? 168.856 160.503 158.652 1.00 57.66 1379 THR A N 1
ATOM 10076 C CA . THR A 1 1400 ? 167.418 160.645 158.708 1.00 57.66 1379 THR A CA 1
ATOM 10077 C C . THR A 1 1400 ? 166.762 159.988 157.504 1.00 57.66 1379 THR A C 1
ATOM 10078 O O . THR A 1 1400 ? 167.317 160.001 156.403 1.00 57.66 1379 THR A O 1
ATOM 10082 N N . PRO A 1 1401 ? 165.596 159.384 157.690 1.00 44.02 1380 PRO A N 1
ATOM 10083 C CA . PRO A 1 1401 ? 164.912 158.720 156.578 1.00 44.02 1380 PRO A CA 1
ATOM 10084 C C . PRO A 1 1401 ? 164.304 159.629 155.519 1.00 44.02 1380 PRO A C 1
ATOM 10085 O O . PRO A 1 1401 ? 164.536 159.389 154.337 1.00 44.02 1380 PRO A O 1
ATOM 10089 N N . LEU A 1 1402 ? 163.530 160.645 155.878 1.00 41.33 1381 LEU A N 1
ATOM 10090 C CA . LEU A 1 1402 ? 162.744 161.395 154.904 1.00 41.33 1381 LEU A CA 1
ATOM 10091 C C . LEU A 1 1402 ? 163.135 162.866 154.940 1.00 41.33 1381 LEU A C 1
ATOM 10092 O O . LEU A 1 1402 ? 163.079 163.490 156.000 1.00 41.33 1381 LEU A O 1
ATOM 10097 N N . ILE A 1 1403 ? 163.539 163.419 153.792 1.00 45.02 1382 ILE A N 1
ATOM 10098 C CA . ILE A 1 1403 ? 164.017 164.800 153.710 1.00 45.02 1382 ILE A CA 1
ATOM 10099 C C . ILE A 1 1403 ? 163.353 165.593 152.588 1.00 45.02 1382 ILE A C 1
ATOM 10100 O O . ILE A 1 1403 ? 164.034 166.329 151.873 1.00 45.02 1382 ILE A O 1
ATOM 10105 N N . ILE A 1 1404 ? 162.056 165.401 152.362 1.00 49.69 1383 ILE A N 1
ATOM 10106 C CA . ILE A 1 1404 ? 161.326 166.151 151.337 1.00 49.69 1383 ILE A CA 1
ATOM 10107 C C . ILE A 1 1404 ? 161.792 167.598 151.292 1.00 49.69 1383 ILE A C 1
ATOM 10108 O O . ILE A 1 1404 ? 161.890 168.251 152.331 1.00 49.69 1383 ILE A O 1
ATOM 10113 N N . LYS A 1 1405 ? 162.104 168.111 150.104 1.00 59.31 1384 LYS A N 1
ATOM 10114 C CA . LYS A 1 1405 ? 162.675 169.451 149.977 1.00 59.31 1384 LYS A CA 1
ATOM 10115 C C . LYS A 1 1405 ? 162.112 170.140 148.747 1.00 59.31 1384 LYS A C 1
ATOM 10116 O O . LYS A 1 1405 ? 162.372 169.704 147.625 1.00 59.31 1384 LYS A O 1
ATOM 10122 N N . GLU A 1 1406 ? 161.371 171.224 148.962 1.00 62.12 1385 GLU A N 1
ATOM 10123 C CA . GLU A 1 1406 ? 160.858 172.075 147.892 1.00 62.12 1385 GLU A CA 1
ATOM 10124 C C . GLU A 1 1406 ? 160.167 171.257 146.813 1.00 62.12 1385 GLU A C 1
ATOM 10125 O O . GLU A 1 1406 ? 160.441 171.388 145.623 1.00 62.12 1385 GLU A O 1
ATOM 10131 N N . LEU A 1 1407 ? 159.255 170.406 147.250 1.00 59.70 1386 LEU A N 1
ATOM 10132 C CA . LEU A 1 1407 ? 158.586 169.443 146.395 1.00 59.70 1386 LEU A CA 1
ATOM 10133 C C . LEU A 1 1407 ? 157.333 170.073 145.811 1.00 59.70 1386 LEU A C 1
ATOM 10134 O O . LEU A 1 1407 ? 156.638 170.817 146.500 1.00 59.70 1386 LEU A O 1
ATOM 10139 N N . SER A 1 1408 ? 157.043 169.784 144.552 1.00 58.62 1387 SER A N 1
ATOM 10140 C CA . SER A 1 1408 ? 155.880 170.359 143.902 1.00 58.62 1387 SER A CA 1
ATOM 10141 C C . SER A 1 1408 ? 155.360 169.409 142.837 1.00 58.62 1387 SER A C 1
ATOM 10142 O O . SER A 1 1408 ? 156.049 168.481 142.423 1.00 58.62 1387 SER A O 1
ATOM 10145 N N . LYS A 1 1409 ? 154.120 169.630 142.410 1.00 61.15 1388 LYS A N 1
ATOM 10146 C CA . LYS A 1 1409 ? 153.589 168.894 141.270 1.00 61.15 1388 LYS A CA 1
ATOM 10147 C C . LYS A 1 1409 ? 152.476 169.689 140.619 1.00 61.15 1388 LYS A C 1
ATOM 10148 O O . LYS A 1 1409 ? 151.540 170.110 141.299 1.00 61.15 1388 LYS A O 1
ATOM 10154 N N . VAL A 1 1410 ? 152.566 169.851 139.302 1.00 68.83 1389 VAL A N 1
ATOM 10155 C CA . VAL A 1 1410 ? 151.619 170.633 138.520 1.00 68.83 1389 VAL A CA 1
ATOM 10156 C C . VAL A 1 1410 ? 150.931 169.702 137.540 1.00 68.83 1389 VAL A C 1
ATOM 10157 O O . VAL A 1 1410 ? 151.598 168.974 136.799 1.00 68.83 1389 VAL A O 1
ATOM 10161 N N . TYR A 1 1411 ? 149.607 169.720 137.532 1.00 76.84 1390 TYR A N 1
ATOM 10162 C CA . TYR A 1 1411 ? 148.897 169.032 136.472 1.00 76.84 1390 TYR A CA 1
ATOM 10163 C C . TYR A 1 1411 ? 148.797 169.911 135.233 1.00 76.84 1390 TYR A C 1
ATOM 10164 O O . TYR A 1 1411 ? 149.110 171.102 135.248 1.00 76.84 1390 TYR A O 1
ATOM 10173 N N . GLU A 1 1412 ? 148.357 169.292 134.140 1.00 86.21 1391 GLU A N 1
ATOM 10174 C CA . GLU A 1 1412 ? 148.070 169.984 132.892 1.00 86.21 1391 GLU A CA 1
ATOM 10175 C C . GLU A 1 1412 ? 146.697 169.584 132.372 1.00 86.21 1391 GLU A C 1
ATOM 10176 O O . GLU A 1 1412 ? 146.539 169.273 131.191 1.00 86.21 1391 GLU A O 1
ATOM 10182 N N . GLN A 1 1413 ? 145.697 169.564 133.252 1.00 97.25 1392 GLN A N 1
ATOM 10183 C CA . GLN A 1 1413 ? 144.329 169.219 132.873 1.00 97.25 1392 GLN A CA 1
ATOM 10184 C C . GLN A 1 1413 ? 143.577 170.502 132.523 1.00 97.25 1392 GLN A C 1
ATOM 10185 O O . GLN A 1 1413 ? 142.789 171.050 133.296 1.00 97.25 1392 GLN A O 1
ATOM 10191 N N . ARG A 1 1414 ? 143.875 171.008 131.323 1.00 100.99 1393 ARG A N 1
ATOM 10192 C CA . ARG A 1 1414 ? 143.190 172.145 130.716 1.00 100.99 1393 ARG A CA 1
ATOM 10193 C C . ARG A 1 1414 ? 143.477 173.448 131.451 1.00 100.99 1393 ARG A C 1
ATOM 10194 O O . ARG A 1 1414 ? 143.117 174.529 130.974 1.00 100.99 1393 ARG A O 1
ATOM 10202 N N . VAL A 1 1415 ? 144.146 173.361 132.594 1.00 95.85 1394 VAL A N 1
ATOM 10203 C CA . VAL A 1 1415 ? 144.498 174.536 133.382 1.00 95.85 1394 VAL A CA 1
ATOM 10204 C C . VAL A 1 1415 ? 145.562 174.135 134.396 1.00 95.85 1394 VAL A C 1
ATOM 10205 O O . VAL A 1 1415 ? 145.416 173.113 135.083 1.00 95.85 1394 VAL A O 1
ATOM 10209 N N . PRO A 1 1416 ? 146.666 174.876 134.484 1.00 91.61 1395 PRO A N 1
ATOM 10210 C CA . PRO A 1 1416 ? 147.683 174.575 135.496 1.00 91.61 1395 PRO A CA 1
ATOM 10211 C C . PRO A 1 1416 ? 147.099 174.491 136.892 1.00 91.61 1395 PRO A C 1
ATOM 10212 O O . PRO A 1 1416 ? 146.568 175.474 137.416 1.00 91.61 1395 PRO A O 1
ATOM 10216 N N . LEU A 1 1417 ? 147.197 173.312 137.497 1.00 78.69 1396 LEU A N 1
ATOM 10217 C CA . LEU A 1 1417 ? 146.714 173.061 138.845 1.00 78.69 1396 LEU A CA 1
ATOM 10218 C C . LEU A 1 1417 ? 147.914 172.778 139.732 1.00 78.69 1396 LEU A C 1
ATOM 10219 O O . LEU A 1 1417 ? 148.594 171.764 139.554 1.00 78.69 1396 LEU A O 1
ATOM 10224 N N . LEU A 1 1418 ? 148.176 173.676 140.678 1.00 67.88 1397 LEU A N 1
ATOM 10225 C CA . LEU A 1 1418 ? 149.303 173.535 141.595 1.00 67.88 1397 LEU A CA 1
ATOM 10226 C C . LEU A 1 1418 ? 148.822 172.769 142.822 1.00 67.88 1397 LEU A C 1
ATOM 10227 O O . LEU A 1 1418 ? 148.487 173.336 143.861 1.00 67.88 1397 LEU A O 1
ATOM 10232 N N . ALA A 1 1419 ? 148.794 171.441 142.686 1.00 62.45 1398 ALA A N 1
ATOM 10233 C CA . ALA A 1 1419 ? 148.193 170.599 143.714 1.00 62.45 1398 ALA A CA 1
ATOM 10234 C C . ALA A 1 1419 ? 149.110 170.409 144.911 1.00 62.45 1398 ALA A C 1
ATOM 10235 O O . ALA A 1 1419 ? 148.657 169.952 145.962 1.00 62.45 1398 ALA A O 1
ATOM 10237 N N . VAL A 1 1420 ? 150.393 170.719 144.772 1.00 59.74 1399 VAL A N 1
ATOM 10238 C CA . VAL A 1 1420 ? 151.351 170.639 145.869 1.00 59.74 1399 VAL A CA 1
ATOM 10239 C C . VAL A 1 1420 ? 152.301 171.822 145.746 1.00 59.74 1399 VAL A C 1
ATOM 10240 O O . VAL A 1 1420 ? 152.746 172.148 144.643 1.00 59.74 1399 VAL A O 1
ATOM 10244 N N . ASP A 1 1421 ? 152.611 172.476 146.868 1.00 62.56 1400 ASP A N 1
ATOM 10245 C CA . ASP A 1 1421 ? 153.390 173.717 146.828 1.00 62.56 1400 ASP A CA 1
ATOM 10246 C C . ASP A 1 1421 ? 154.507 173.711 147.869 1.00 62.56 1400 ASP A C 1
ATOM 10247 O O . ASP A 1 1421 ? 154.324 174.174 148.994 1.00 62.56 1400 ASP A O 1
ATOM 10252 N N . ARG A 1 1422 ? 155.656 173.179 147.475 1.00 63.21 1401 ARG A N 1
ATOM 10253 C CA . ARG A 1 1422 ? 156.964 173.370 148.095 1.00 63.21 1401 ARG A CA 1
ATOM 10254 C C . ARG A 1 1422 ? 157.218 172.638 149.412 1.00 63.21 1401 ARG A C 1
ATOM 10255 O O . ARG A 1 1422 ? 158.369 172.587 149.848 1.00 63.21 1401 ARG A O 1
ATOM 10263 N N . LEU A 1 1423 ? 156.192 172.114 150.079 1.00 57.75 1402 LEU A N 1
ATOM 10264 C CA . LEU A 1 1423 ? 156.309 170.907 150.901 1.00 57.75 1402 LEU A CA 1
ATOM 10265 C C . LEU A 1 1423 ? 157.680 170.609 151.493 1.00 57.75 1402 LEU A C 1
ATOM 10266 O O . LEU A 1 1423 ? 158.253 169.563 151.199 1.00 57.75 1402 LEU A O 1
ATOM 10271 N N . SER A 1 1424 ? 158.227 171.495 152.305 1.00 55.56 1403 SER A N 1
ATOM 10272 C CA . SER A 1 1424 ? 159.529 171.276 152.922 1.00 55.56 1403 SER A CA 1
ATOM 10273 C C . SER A 1 1424 ? 159.345 170.612 154.282 1.00 55.56 1403 SER A C 1
ATOM 10274 O O . SER A 1 1424 ? 158.754 171.203 155.186 1.00 55.56 1403 SER A O 1
ATOM 10277 N N . LEU A 1 1425 ? 159.876 169.402 154.443 1.00 46.76 1404 LEU A N 1
ATOM 10278 C CA . LEU A 1 1425 ? 159.656 168.617 155.649 1.00 46.76 1404 LEU A CA 1
ATOM 10279 C C . LEU A 1 1425 ? 160.842 167.699 155.894 1.00 46.76 1404 LEU A C 1
ATOM 10280 O O . LEU A 1 1425 ? 161.611 167.400 154.986 1.00 46.76 1404 LEU A O 1
ATOM 10285 N N . ALA A 1 1426 ? 160.982 167.238 157.134 1.00 40.88 1405 ALA A N 1
ATOM 10286 C CA . ALA A 1 1426 ? 162.061 166.317 157.480 1.00 40.88 1405 ALA A CA 1
ATOM 10287 C C . ALA A 1 1426 ? 161.639 165.467 158.669 1.00 40.88 1405 ALA A C 1
ATOM 10288 O O . ALA A 1 1426 ? 161.660 165.946 159.802 1.00 40.88 1405 ALA A O 1
ATOM 10290 N N . VAL A 1 1427 ? 161.279 164.212 158.411 1.00 40.05 1406 VAL A N 1
ATOM 10291 C CA . VAL A 1 1427 ? 160.845 163.262 159.429 1.00 40.05 1406 VAL A CA 1
ATOM 10292 C C . VAL A 1 1427 ? 162.064 162.506 159.924 1.00 40.05 1406 VAL A C 1
ATOM 10293 O O . VAL A 1 1427 ? 163.032 162.327 159.187 1.00 40.05 1406 VAL A O 1
ATOM 10297 N N . GLN A 1 1428 ? 162.039 162.055 161.172 1.00 41.88 1407 GLN A N 1
ATOM 10298 C CA . GLN A 1 1428 ? 163.224 161.485 161.795 1.00 41.88 1407 GLN A CA 1
ATOM 10299 C C . GLN A 1 1428 ? 162.902 160.129 162.398 1.00 41.88 1407 GLN A C 1
ATOM 10300 O O . GLN A 1 1428 ? 161.763 159.672 162.375 1.00 41.88 1407 GLN A O 1
ATOM 10306 N N . LYS A 1 1429 ? 163.923 159.481 162.946 1.00 41.13 1408 LYS A N 1
ATOM 10307 C CA . LYS A 1 1429 ? 163.752 158.174 163.557 1.00 41.13 1408 LYS A CA 1
ATOM 10308 C C . LYS A 1 1429 ? 163.033 158.315 164.885 1.00 41.13 1408 LYS A C 1
ATOM 10309 O O . LYS A 1 1429 ? 163.414 159.139 165.717 1.00 41.13 1408 LYS A O 1
ATOM 10315 N N . GLY A 1 1430 ? 162.013 157.495 165.095 1.00 34.51 1409 GLY A N 1
ATOM 10316 C CA . GLY A 1 1430 ? 161.185 157.611 166.271 1.00 34.51 1409 GLY A CA 1
ATOM 10317 C C . GLY A 1 1430 ? 160.036 158.573 166.136 1.00 34.51 1409 GLY A C 1
ATOM 10318 O O . GLY A 1 1430 ? 159.510 159.030 167.152 1.00 34.51 1409 GLY A O 1
ATOM 10319 N N . GLU A 1 1431 ? 159.637 158.901 164.921 1.00 36.22 1410 GLU A N 1
ATOM 10320 C CA . GLU A 1 1431 ? 158.561 159.840 164.672 1.00 36.22 1410 GLU A CA 1
ATOM 10321 C C . GLU A 1 1431 ? 157.318 159.119 164.187 1.00 36.22 1410 GLU A C 1
ATOM 10322 O O . GLU A 1 1431 ? 157.324 157.924 163.911 1.00 36.22 1410 GLU A O 1
ATOM 10328 N N . CYS A 1 1432 ? 156.233 159.874 164.099 1.00 33.60 1411 CYS A N 1
ATOM 10329 C CA . CYS A 1 1432 ? 154.997 159.398 163.491 1.00 33.60 1411 CYS A CA 1
ATOM 10330 C C . CYS A 1 1432 ? 154.284 160.645 162.979 1.00 33.60 1411 CYS A C 1
ATOM 10331 O O . CYS A 1 1432 ? 153.624 161.348 163.738 1.00 33.60 1411 CYS A O 1
ATOM 10334 N N . PHE A 1 1433 ? 154.440 160.917 161.695 1.00 27.96 1412 PHE A N 1
ATOM 10335 C CA . PHE A 1 1433 ? 153.892 162.125 161.114 1.00 27.96 1412 PHE A CA 1
ATOM 10336 C C . PHE A 1 1433 ? 152.406 161.964 160.833 1.00 27.96 1412 PHE A C 1
ATOM 10337 O O . PHE A 1 1433 ? 151.923 160.869 160.565 1.00 27.96 1412 PHE A O 1
ATOM 10345 N N . GLY A 1 1434 ? 151.673 163.066 160.920 1.00 29.48 1413 GLY A N 1
ATOM 10346 C CA . GLY A 1 1434 ? 150.232 163.014 160.814 1.00 29.48 1413 GLY A CA 1
ATOM 10347 C C . GLY A 1 1434 ? 149.654 163.195 159.431 1.00 29.48 1413 GLY A C 1
ATOM 10348 O O . GLY A 1 1434 ? 148.996 162.293 158.923 1.00 29.48 1413 GLY A O 1
ATOM 10349 N N . LEU A 1 1435 ? 149.866 164.355 158.818 1.00 31.15 1414 LEU A N 1
ATOM 10350 C CA . LEU A 1 1435 ? 149.402 164.648 157.461 1.00 31.15 1414 LEU A CA 1
ATOM 10351 C C . LEU A 1 1435 ? 147.881 164.506 157.337 1.00 31.15 1414 LEU A C 1
ATOM 10352 O O . LEU A 1 1435 ? 147.357 163.584 156.721 1.00 31.15 1414 LEU A O 1
ATOM 10357 N N . LEU A 1 1436 ? 147.184 165.451 157.955 1.00 35.34 1415 LEU A N 1
ATOM 10358 C CA . LEU A 1 1436 ? 145.747 165.589 157.779 1.00 35.34 1415 LEU A CA 1
ATOM 10359 C C . LEU A 1 1436 ? 145.445 166.583 156.673 1.00 35.34 1415 LEU A C 1
ATOM 10360 O O . LEU A 1 1436 ? 146.258 167.447 156.356 1.00 35.34 1415 LEU A O 1
ATOM 10365 N N . GLY A 1 1437 ? 144.258 166.472 156.095 1.00 42.59 1416 GLY A N 1
ATOM 10366 C CA . GLY A 1 1437 ? 143.916 167.401 155.037 1.00 42.59 1416 GLY A CA 1
ATOM 10367 C C . GLY A 1 1437 ? 142.453 167.326 154.678 1.00 42.59 1416 GLY A C 1
ATOM 10368 O O . GLY A 1 1437 ? 141.749 166.377 155.022 1.00 42.59 1416 GLY A O 1
ATOM 10369 N N . PHE A 1 1438 ? 142.005 168.353 153.972 1.00 52.59 1417 PHE A N 1
ATOM 10370 C CA . PHE A 1 1438 ? 140.631 168.426 153.516 1.00 52.59 1417 PHE A CA 1
ATOM 10371 C C . PHE A 1 1438 ? 140.497 167.719 152.178 1.00 52.59 1417 PHE A C 1
ATOM 10372 O O . PHE A 1 1438 ? 141.482 167.442 151.494 1.00 52.59 1417 PHE A O 1
ATOM 10380 N N . ASN A 1 1439 ? 139.261 167.420 151.811 1.00 63.03 1418 ASN A N 1
ATOM 10381 C CA . ASN A 1 1439 ? 139.013 166.610 150.625 1.00 63.03 1418 ASN A CA 1
ATOM 10382 C C . ASN A 1 1439 ? 139.434 167.386 149.384 1.00 63.03 1418 ASN A C 1
ATOM 10383 O O . ASN A 1 1439 ? 138.782 168.363 149.002 1.00 63.03 1418 ASN A O 1
ATOM 10388 N N . GLY A 1 1440 ? 140.512 166.948 148.747 1.00 57.93 1419 GLY A N 1
ATOM 10389 C CA . GLY A 1 1440 ? 141.043 167.623 147.585 1.00 57.93 1419 GLY A CA 1
ATOM 10390 C C . GLY A 1 1440 ? 142.162 168.604 147.850 1.00 57.93 1419 GLY A C 1
ATOM 10391 O O . GLY A 1 1440 ? 142.461 169.421 146.974 1.00 57.93 1419 GLY A O 1
ATOM 10392 N N . ALA A 1 1441 ? 142.785 168.554 149.020 1.00 56.36 1420 ALA A N 1
ATOM 10393 C CA . ALA A 1 1441 ? 143.855 169.474 149.369 1.00 56.36 1420 ALA A CA 1
ATOM 10394 C C . ALA A 1 1441 ? 145.222 168.995 148.922 1.00 56.36 1420 ALA A C 1
ATOM 10395 O O . ALA A 1 1441 ? 146.208 169.698 149.148 1.00 56.36 1420 ALA A O 1
ATOM 10397 N N . GLY A 1 1442 ? 145.312 167.827 148.298 1.00 54.34 1421 GLY A N 1
ATOM 10398 C CA . GLY A 1 1442 ? 146.588 167.309 147.857 1.00 54.34 1421 GLY A CA 1
ATOM 10399 C C . GLY A 1 1442 ? 147.325 166.451 148.855 1.00 54.34 1421 GLY A C 1
ATOM 10400 O O . GLY A 1 1442 ? 148.538 166.278 148.716 1.00 54.34 1421 GLY A O 1
ATOM 10401 N N . LYS A 1 1443 ? 146.648 165.926 149.870 1.00 51.30 1422 LYS A N 1
ATOM 10402 C CA . LYS A 1 1443 ? 147.300 164.982 150.762 1.00 51.30 1422 LYS A CA 1
ATOM 10403 C C . LYS A 1 1443 ? 147.395 163.592 150.165 1.00 51.30 1422 LYS A C 1
ATOM 10404 O O . LYS A 1 1443 ? 148.080 162.739 150.731 1.00 51.30 1422 LYS A O 1
ATOM 10410 N N . THR A 1 1444 ? 146.716 163.339 149.051 1.00 48.23 1423 THR A N 1
ATOM 10411 C CA . THR A 1 1444 ? 146.718 162.033 148.421 1.00 48.23 1423 THR A CA 1
ATOM 10412 C C . THR A 1 1444 ? 147.538 161.971 147.148 1.00 48.23 1423 THR A C 1
ATOM 10413 O O . THR A 1 1444 ? 147.620 160.901 146.546 1.00 48.23 1423 THR A O 1
ATOM 10417 N N . THR A 1 1445 ? 148.111 163.082 146.701 1.00 48.85 1424 THR A N 1
ATOM 10418 C CA . THR A 1 1445 ? 149.145 163.013 145.681 1.00 48.85 1424 THR A CA 1
ATOM 10419 C C . THR A 1 1445 ? 150.530 163.040 146.296 1.00 48.85 1424 THR A C 1
ATOM 10420 O O . THR A 1 1445 ? 151.457 162.463 145.730 1.00 48.85 1424 THR A O 1
ATOM 10424 N N . THR A 1 1446 ? 150.684 163.685 147.452 1.00 44.08 1425 THR A N 1
ATOM 10425 C CA . THR A 1 1446 ? 151.946 163.628 148.176 1.00 44.08 1425 THR A CA 1
ATOM 10426 C C . THR A 1 1446 ? 152.277 162.202 148.575 1.00 44.08 1425 THR A C 1
ATOM 10427 O O . THR A 1 1446 ? 153.423 161.757 148.458 1.00 44.08 1425 THR A O 1
ATOM 10431 N N . PHE A 1 1447 ? 151.275 161.474 149.047 1.00 41.26 1426 PHE A N 1
ATOM 10432 C CA . PHE A 1 1447 ? 151.463 160.102 149.486 1.00 41.26 1426 PHE A CA 1
ATOM 10433 C C . PHE A 1 1447 ? 151.927 159.235 148.321 1.00 41.26 1426 PHE A C 1
ATOM 10434 O O . PHE A 1 1447 ? 152.896 158.473 148.434 1.00 41.26 1426 PHE A O 1
ATOM 10442 N N . LYS A 1 1448 ? 151.267 159.384 147.174 1.00 46.23 1427 LYS A N 1
ATOM 10443 C CA . LYS A 1 1448 ? 151.639 158.652 145.972 1.00 46.23 1427 LYS A CA 1
ATOM 10444 C C . LYS A 1 1448 ? 153.036 159.024 145.508 1.00 46.23 1427 LYS A C 1
ATOM 10445 O O . LYS A 1 1448 ? 153.830 158.156 145.141 1.00 46.23 1427 LYS A O 1
ATOM 10451 N N . MET A 1 1449 ? 153.349 160.319 145.510 1.00 49.22 1428 MET A N 1
ATOM 10452 C CA . MET A 1 1449 ? 154.632 160.790 145.009 1.00 49.22 1428 MET A CA 1
ATOM 10453 C C . MET A 1 1449 ? 155.775 160.315 145.880 1.00 49.22 1428 MET A C 1
ATOM 10454 O O . MET A 1 1449 ? 156.890 160.126 145.389 1.00 49.22 1428 MET A O 1
ATOM 10459 N N . LEU A 1 1450 ? 155.524 160.127 147.175 1.00 42.57 1429 LEU A N 1
ATOM 10460 C CA . LEU A 1 1450 ? 156.539 159.528 148.031 1.00 42.57 1429 LEU A CA 1
ATOM 10461 C C . LEU A 1 1450 ? 156.656 158.026 147.815 1.00 42.57 1429 LEU A C 1
ATOM 10462 O O . LEU A 1 1450 ? 157.767 157.493 147.838 1.00 42.57 1429 LEU A O 1
ATOM 10467 N N . THR A 1 1451 ? 155.547 157.318 147.613 1.00 44.04 1430 THR A N 1
ATOM 10468 C CA . THR A 1 1451 ? 155.639 155.880 147.379 1.00 44.04 1430 THR A CA 1
ATOM 10469 C C . THR A 1 1451 ? 156.051 155.535 145.951 1.00 44.04 1430 THR A C 1
ATOM 10470 O O . THR A 1 1451 ? 155.999 154.366 145.569 1.00 44.04 1430 THR A O 1
ATOM 10474 N N . GLY A 1 1452 ? 156.462 156.519 145.160 1.00 48.65 1431 GLY A N 1
ATOM 10475 C CA . GLY A 1 1452 ? 157.041 156.276 143.859 1.00 48.65 1431 GLY A CA 1
ATOM 10476 C C . GLY A 1 1452 ? 156.072 156.204 142.702 1.00 48.65 1431 GLY A C 1
ATOM 10477 O O . GLY A 1 1452 ? 156.515 156.098 141.555 1.00 48.65 1431 GLY A O 1
ATOM 10478 N N . GLU A 1 1453 ? 154.768 156.279 142.954 1.00 53.73 1432 GLU A N 1
ATOM 10479 C CA . GLU A 1 1453 ? 153.803 156.010 141.894 1.00 53.73 1432 GLU A CA 1
ATOM 10480 C C . GLU A 1 1453 ? 153.735 157.145 140.879 1.00 53.73 1432 GLU A C 1
ATOM 10481 O O . GLU A 1 1453 ? 153.656 156.898 139.671 1.00 53.73 1432 GLU A O 1
ATOM 10487 N N . GLU A 1 1454 ? 153.747 158.391 141.339 1.00 64.43 1433 GLU A N 1
ATOM 10488 C CA . GLU A 1 1454 ? 153.381 159.508 140.480 1.00 64.43 1433 GLU A CA 1
ATOM 10489 C C . GLU A 1 1454 ? 154.604 160.290 140.021 1.00 64.43 1433 GLU A C 1
ATOM 10490 O O . GLU A 1 1454 ? 155.660 160.282 140.655 1.00 64.43 1433 GLU A O 1
ATOM 10496 N N . SER A 1 1455 ? 154.435 160.970 138.894 1.00 68.06 1434 SER A N 1
ATOM 10497 C CA . SER A 1 1455 ? 155.516 161.713 138.273 1.00 68.06 1434 SER A CA 1
ATOM 10498 C C . SER A 1 1455 ? 155.837 162.959 139.081 1.00 68.06 1434 SER A C 1
ATOM 10499 O O . SER A 1 1455 ? 154.942 163.717 139.459 1.00 68.06 1434 SER A O 1
ATOM 10502 N N . LEU A 1 1456 ? 157.120 163.186 139.305 1.00 66.91 1435 LEU A N 1
ATOM 10503 C CA . LEU A 1 1456 ? 157.597 164.261 140.150 1.00 66.91 1435 LEU A CA 1
ATOM 10504 C C . LEU A 1 1456 ? 157.705 165.546 139.335 1.00 66.91 1435 LEU A C 1
ATOM 10505 O O . LEU A 1 1456 ? 157.656 165.528 138.105 1.00 66.91 1435 LEU A O 1
ATOM 10510 N N . THR A 1 1457 ? 157.854 166.679 140.020 1.00 63.74 1436 THR A N 1
ATOM 10511 C CA . THR A 1 1457 ? 158.048 167.942 139.307 1.00 63.74 1436 THR A CA 1
ATOM 10512 C C . THR A 1 1457 ? 158.772 168.937 140.204 1.00 63.74 1436 THR A C 1
ATOM 10513 O O . THR A 1 1457 ? 158.189 169.441 141.165 1.00 63.74 1436 THR A O 1
ATOM 10517 N N . SER A 1 1458 ? 160.027 169.233 139.877 1.00 63.64 1437 SER A N 1
ATOM 10518 C CA . SER A 1 1458 ? 160.746 170.374 140.438 1.00 63.64 1437 SER A CA 1
ATOM 10519 C C . SER A 1 1458 ? 160.909 170.253 141.956 1.00 63.64 1437 SER A C 1
ATOM 10520 O O . SER A 1 1458 ? 160.292 170.969 142.738 1.00 63.64 1437 SER A O 1
ATOM 10523 N N . GLY A 1 1459 ? 161.772 169.335 142.345 1.00 63.04 1438 GLY A N 1
ATOM 10524 C CA . GLY A 1 1459 ? 162.161 169.165 143.733 1.00 63.04 1438 GLY A CA 1
ATOM 10525 C C . GLY A 1 1459 ? 162.398 167.682 143.880 1.00 63.04 1438 GLY A C 1
ATOM 10526 O O . GLY A 1 1459 ? 162.007 166.881 143.037 1.00 63.04 1438 GLY A O 1
ATOM 10527 N N . ASP A 1 1460 ? 163.051 167.298 144.966 1.00 61.79 1439 ASP A N 1
ATOM 10528 C CA . ASP A 1 1460 ? 163.296 165.886 145.219 1.00 61.79 1439 ASP A CA 1
ATOM 10529 C C . ASP A 1 1460 ? 162.870 165.493 146.627 1.00 61.79 1439 ASP A C 1
ATOM 10530 O O . ASP A 1 1460 ? 162.286 166.275 147.372 1.00 61.79 1439 ASP A O 1
ATOM 10535 N N . ALA A 1 1461 ? 163.171 164.242 146.964 1.00 53.09 1440 ALA A N 1
ATOM 10536 C CA . ALA A 1 1461 ? 162.886 163.667 148.268 1.00 53.09 1440 ALA A CA 1
ATOM 10537 C C . ALA A 1 1461 ? 163.859 162.525 148.485 1.00 53.09 1440 ALA A C 1
ATOM 10538 O O . ALA A 1 1461 ? 164.058 161.712 147.585 1.00 53.09 1440 ALA A O 1
ATOM 10540 N N . PHE A 1 1462 ? 164.453 162.459 149.666 1.00 50.60 1441 PHE A N 1
ATOM 10541 C CA . PHE A 1 1462 ? 165.556 161.540 149.933 1.00 50.60 1441 PHE A CA 1
ATOM 10542 C C . PHE A 1 1462 ? 165.072 160.444 150.870 1.00 50.60 1441 PHE A C 1
ATOM 10543 O O . PHE A 1 1462 ? 165.258 160.520 152.079 1.00 50.60 1441 PHE A O 1
ATOM 10551 N N . VAL A 1 1463 ? 164.478 159.395 150.308 1.00 43.86 1442 VAL A N 1
ATOM 10552 C CA . VAL A 1 1463 ? 163.880 158.330 151.111 1.00 43.86 1442 VAL A CA 1
ATOM 10553 C C . VAL A 1 1463 ? 164.986 157.331 151.426 1.00 43.86 1442 VAL A C 1
ATOM 10554 O O . VAL A 1 1463 ? 165.238 156.395 150.682 1.00 43.86 1442 VAL A O 1
ATOM 10558 N N . GLY A 1 1464 ? 165.630 157.517 152.568 1.00 47.04 1443 GLY A N 1
ATOM 10559 C CA . GLY A 1 1464 ? 166.645 156.600 153.030 1.00 47.04 1443 GLY A CA 1
ATOM 10560 C C . GLY A 1 1464 ? 168.048 156.926 152.586 1.00 47.04 1443 GLY A C 1
ATOM 10561 O O . GLY A 1 1464 ? 168.991 156.287 153.060 1.00 47.04 1443 GLY A O 1
ATOM 10562 N N . GLY A 1 1465 ? 168.218 157.906 151.709 1.00 51.16 1444 GLY A N 1
ATOM 10563 C CA . GLY A 1 1465 ? 169.524 158.261 151.197 1.00 51.16 1444 GLY A CA 1
ATOM 10564 C C . GLY A 1 1465 ? 169.545 158.319 149.685 1.00 51.16 1444 GLY A C 1
ATOM 10565 O O . GLY A 1 1465 ? 170.503 158.812 149.087 1.00 51.16 1444 GLY A O 1
ATOM 10566 N N . HIS A 1 1466 ? 168.480 157.837 149.056 1.00 54.94 1445 HIS A N 1
ATOM 10567 C CA . HIS A 1 1466 ? 168.403 157.706 147.609 1.00 54.94 1445 HIS A CA 1
ATOM 10568 C C . HIS A 1 1466 ? 167.375 158.679 147.056 1.00 54.94 1445 HIS A C 1
ATOM 10569 O O . HIS A 1 1466 ? 166.233 158.696 147.514 1.00 54.94 1445 HIS A O 1
ATOM 10576 N N . ARG A 1 1467 ? 167.772 159.477 146.068 1.00 61.41 1446 ARG A N 1
ATOM 10577 C CA . ARG A 1 1467 ? 166.855 160.445 145.483 1.00 61.41 1446 ARG A CA 1
ATOM 10578 C C . ARG A 1 1467 ? 165.657 159.746 144.865 1.00 61.41 1446 ARG A C 1
ATOM 10579 O O . ARG A 1 1467 ? 165.743 158.611 144.401 1.00 61.41 1446 ARG A O 1
ATOM 10587 N N . ILE A 1 1468 ? 164.521 160.436 144.862 1.00 60.15 1447 ILE A N 1
ATOM 10588 C CA . ILE A 1 1468 ? 163.285 159.838 144.382 1.00 60.15 1447 ILE A CA 1
ATOM 10589 C C . ILE A 1 1468 ? 163.043 160.159 142.916 1.00 60.15 1447 ILE A C 1
ATOM 10590 O O . ILE A 1 1468 ? 162.114 159.602 142.314 1.00 60.15 1447 ILE A O 1
ATOM 10595 N N . SER A 1 1469 ? 163.852 161.029 142.316 1.00 67.37 1448 SER A N 1
ATOM 10596 C CA . SER A 1 1469 ? 163.741 161.329 140.895 1.00 67.37 1448 SER A CA 1
ATOM 10597 C C . SER A 1 1469 ? 164.704 160.527 140.037 1.00 67.37 1448 SER A C 1
ATOM 10598 O O . SER A 1 1469 ? 164.510 160.453 138.821 1.00 67.37 1448 SER A O 1
ATOM 10601 N N . SER A 1 1470 ? 165.736 159.936 140.633 1.00 69.25 1449 SER A N 1
ATOM 10602 C CA . SER A 1 1470 ? 166.678 159.101 139.908 1.00 69.25 1449 SER A CA 1
ATOM 10603 C C . SER A 1 1470 ? 166.584 157.640 140.324 1.00 69.25 1449 SER A C 1
ATOM 10604 O O . SER A 1 1470 ? 166.232 156.785 139.510 1.00 69.25 1449 SER A O 1
ATOM 10607 N N . ASP A 1 1471 ? 166.858 157.331 141.588 1.00 67.85 1450 ASP A N 1
ATOM 10608 C CA . ASP A 1 1471 ? 166.938 155.947 142.040 1.00 67.85 1450 ASP A CA 1
ATOM 10609 C C . ASP A 1 1471 ? 165.617 155.556 142.685 1.00 67.85 1450 ASP A C 1
ATOM 10610 O O . ASP A 1 1471 ? 165.516 155.377 143.893 1.00 67.85 1450 ASP A O 1
ATOM 10615 N N . VAL A 1 1472 ? 164.596 155.380 141.858 1.00 57.48 1451 VAL A N 1
ATOM 10616 C CA . VAL A 1 1472 ? 163.295 154.956 142.347 1.00 57.48 1451 VAL A CA 1
ATOM 10617 C C . VAL A 1 1472 ? 163.165 153.434 142.306 1.00 57.48 1451 VAL A C 1
ATOM 10618 O O . VAL A 1 1472 ? 162.064 152.903 142.236 1.00 57.48 1451 VAL A O 1
ATOM 10622 N N . GLY A 1 1473 ? 164.282 152.726 142.330 1.00 53.86 1452 GLY A N 1
ATOM 10623 C CA . GLY A 1 1473 ? 164.245 151.286 142.434 1.00 53.86 1452 GLY A CA 1
ATOM 10624 C C . GLY A 1 1473 ? 164.921 150.824 143.701 1.00 53.86 1452 GLY A C 1
ATOM 10625 O O . GLY A 1 1473 ? 164.524 149.823 144.300 1.00 53.86 1452 GLY A O 1
ATOM 10626 N N . LYS A 1 1474 ? 165.949 151.553 144.121 1.00 54.21 1453 LYS A N 1
ATOM 10627 C CA . LYS A 1 1474 ? 166.599 151.267 145.391 1.00 54.21 1453 LYS A CA 1
ATOM 10628 C C . LYS A 1 1474 ? 165.800 151.790 146.566 1.00 54.21 1453 LYS A C 1
ATOM 10629 O O . LYS A 1 1474 ? 166.044 151.381 147.705 1.00 54.21 1453 LYS A O 1
ATOM 10635 N N . VAL A 1 1475 ? 164.856 152.691 146.305 1.00 47.05 1454 VAL A N 1
ATOM 10636 C CA . VAL A 1 1475 ? 163.956 153.165 147.347 1.00 47.05 1454 VAL A CA 1
ATOM 10637 C C . VAL A 1 1475 ? 162.928 152.098 147.684 1.00 47.05 1454 VAL A C 1
ATOM 10638 O O . VAL A 1 1475 ? 162.840 151.642 148.828 1.00 47.05 1454 VAL A O 1
ATOM 10642 N N . ARG A 1 1476 ? 162.174 151.647 146.677 1.00 39.81 1455 ARG A N 1
ATOM 10643 C CA . ARG A 1 1476 ? 161.047 150.746 146.885 1.00 39.81 1455 ARG A CA 1
ATOM 10644 C C . ARG A 1 1476 ? 161.407 149.504 147.673 1.00 39.81 1455 ARG A C 1
ATOM 10645 O O . ARG A 1 1476 ? 160.511 148.803 148.141 1.00 39.81 1455 ARG A O 1
ATOM 10653 N N . GLN A 1 1477 ? 162.682 149.205 147.822 1.00 40.15 1456 GLN A N 1
ATOM 10654 C CA . GLN A 1 1477 ? 163.112 148.087 148.635 1.00 40.15 1456 GLN A CA 1
ATOM 10655 C C . GLN A 1 1477 ? 163.273 148.472 150.096 1.00 40.15 1456 GLN A C 1
ATOM 10656 O O . GLN A 1 1477 ? 163.507 147.598 150.933 1.00 40.15 1456 GLN A O 1
ATOM 10662 N N . ARG A 1 1478 ? 163.135 149.752 150.431 1.00 36.35 1457 ARG A N 1
ATOM 10663 C CA . ARG A 1 1478 ? 163.315 150.210 151.799 1.00 36.35 1457 ARG A CA 1
ATOM 10664 C C . ARG A 1 1478 ? 162.069 150.849 152.392 1.00 36.35 1457 ARG A C 1
ATOM 10665 O O . ARG A 1 1478 ? 162.162 151.479 153.444 1.00 36.35 1457 ARG A O 1
ATOM 10673 N N . ILE A 1 1479 ? 160.912 150.706 151.765 1.00 29.09 1458 ILE A N 1
ATOM 10674 C CA . ILE A 1 1479 ? 159.678 151.271 152.282 1.00 29.09 1458 ILE A CA 1
ATOM 10675 C C . ILE A 1 1479 ? 158.641 150.169 152.409 1.00 29.09 1458 ILE A C 1
ATOM 10676 O O . ILE A 1 1479 ? 158.543 149.293 151.546 1.00 29.09 1458 ILE A O 1
ATOM 10681 N N . GLY A 1 1480 ? 157.901 150.189 153.511 1.00 24.35 1459 GLY A N 1
ATOM 10682 C CA . GLY A 1 1480 ? 156.711 149.385 153.639 1.00 24.35 1459 GLY A CA 1
ATOM 10683 C C . GLY A 1 1480 ? 155.481 150.160 153.235 1.00 24.35 1459 GLY A C 1
ATOM 10684 O O . GLY A 1 1480 ? 155.505 151.373 153.147 1.00 24.35 1459 GLY A O 1
ATOM 10685 N N . TYR A 1 1481 ? 154.387 149.457 152.976 1.00 24.58 1460 TYR A N 1
ATOM 10686 C CA . TYR A 1 1481 ? 153.204 150.118 152.442 1.00 24.58 1460 TYR A CA 1
ATOM 10687 C C . TYR A 1 1481 ? 151.962 149.321 152.799 1.00 24.58 1460 TYR A C 1
ATOM 10688 O O . TYR A 1 1481 ? 151.835 148.165 152.399 1.00 24.58 1460 TYR A O 1
ATOM 10697 N N . CYS A 1 1482 ? 151.052 149.946 153.539 1.00 25.06 1461 CYS A N 1
ATOM 10698 C CA . CYS A 1 1482 ? 149.760 149.379 153.892 1.00 25.06 1461 CYS A CA 1
ATOM 10699 C C . CYS A 1 1482 ? 148.672 150.125 153.150 1.00 25.06 1461 CYS A C 1
ATOM 10700 O O . CYS A 1 1482 ? 148.521 151.333 153.362 1.00 25.06 1461 CYS A O 1
ATOM 10703 N N . PRO A 1 1483 ? 147.914 149.490 152.272 1.00 24.60 1462 PRO A N 1
ATOM 10704 C CA . PRO A 1 1483 ? 146.890 150.206 151.520 1.00 24.60 1462 PRO A CA 1
ATOM 10705 C C . PRO A 1 1483 ? 145.615 150.348 152.335 1.00 24.60 1462 PRO A C 1
ATOM 10706 O O . PRO A 1 1483 ? 145.455 149.771 153.405 1.00 24.60 1462 PRO A O 1
ATOM 10710 N N . GLN A 1 1484 ? 144.704 151.161 151.820 1.00 28.26 1463 GLN A N 1
ATOM 10711 C CA . GLN A 1 1484 ? 143.423 151.309 152.491 1.00 28.26 1463 GLN A CA 1
ATOM 10712 C C . GLN A 1 1484 ? 142.558 150.074 152.307 1.00 28.26 1463 GLN A C 1
ATOM 10713 O O . GLN A 1 1484 ? 141.958 149.580 153.265 1.00 28.26 1463 GLN A O 1
ATOM 10719 N N . PHE A 1 1485 ? 142.484 149.562 151.089 1.00 25.88 1464 PHE A N 1
ATOM 10720 C CA . PHE A 1 1485 ? 141.719 148.376 150.751 1.00 25.88 1464 PHE A CA 1
ATOM 10721 C C . PHE A 1 1485 ? 142.443 147.111 151.201 1.00 25.88 1464 PHE A C 1
ATOM 10722 O O . PHE A 1 1485 ? 143.503 147.158 151.823 1.00 25.88 1464 PHE A O 1
ATOM 10730 N N . ASP A 1 1486 ? 141.853 145.960 150.911 1.00 28.55 1465 ASP A N 1
ATOM 10731 C CA . ASP A 1 1486 ? 142.426 144.662 151.271 1.00 28.55 1465 ASP A CA 1
ATOM 10732 C C . ASP A 1 1486 ? 142.938 143.973 150.014 1.00 28.55 1465 ASP A C 1
ATOM 10733 O O . ASP A 1 1486 ? 142.165 143.368 149.270 1.00 28.55 1465 ASP A O 1
ATOM 10738 N N . ALA A 1 1487 ? 144.241 144.063 149.783 1.00 25.77 1466 ALA A N 1
ATOM 10739 C CA . ALA A 1 1487 ? 144.855 143.474 148.607 1.00 25.77 1466 ALA A CA 1
ATOM 10740 C C . ALA A 1 1487 ? 145.579 142.186 148.986 1.00 25.77 1466 ALA A C 1
ATOM 10741 O O . ALA A 1 1487 ? 146.800 142.121 149.045 1.00 25.77 1466 ALA A O 1
ATOM 10743 N N . LEU A 1 1488 ? 144.794 141.140 149.213 1.00 24.09 1467 LEU A N 1
ATOM 10744 C CA . LEU A 1 1488 ? 145.316 139.851 149.631 1.00 24.09 1467 LEU A CA 1
ATOM 10745 C C . LEU A 1 1488 ? 144.836 138.772 148.677 1.00 24.09 1467 LEU A C 1
ATOM 10746 O O . LEU A 1 1488 ? 143.808 138.914 148.019 1.00 24.09 1467 LEU A O 1
ATOM 10751 N N . LEU A 1 1489 ? 145.602 137.692 148.596 1.00 24.19 1468 LEU A N 1
ATOM 10752 C CA . LEU A 1 1489 ? 145.355 136.617 147.645 1.00 24.19 1468 LEU A CA 1
ATOM 10753 C C . LEU A 1 1489 ? 144.658 135.477 148.368 1.00 24.19 1468 LEU A C 1
ATOM 10754 O O . LEU A 1 1489 ? 145.283 134.763 149.150 1.00 24.19 1468 LEU A O 1
ATOM 10759 N N . ASP A 1 1490 ? 143.381 135.272 148.064 1.00 25.65 1469 ASP A N 1
ATOM 10760 C CA . ASP A 1 1490 ? 142.548 134.401 148.880 1.00 25.65 1469 ASP A CA 1
ATOM 10761 C C . ASP A 1 1490 ? 142.991 132.950 148.878 1.00 25.65 1469 ASP A C 1
ATOM 10762 O O . ASP A 1 1490 ? 142.559 132.192 149.743 1.00 25.65 1469 ASP A O 1
ATOM 10767 N N . HIS A 1 1491 ? 143.805 132.530 147.926 1.00 23.08 1470 HIS A N 1
ATOM 10768 C CA . HIS A 1 1491 ? 144.240 131.144 147.869 1.00 23.08 1470 HIS A CA 1
ATOM 10769 C C . HIS A 1 1491 ? 145.517 130.895 148.642 1.00 23.08 1470 HIS A C 1
ATOM 10770 O O . HIS A 1 1491 ? 146.029 129.778 148.603 1.00 23.08 1470 HIS A O 1
ATOM 10777 N N . MET A 1 1492 ? 146.063 131.901 149.308 1.00 23.56 1471 MET A N 1
ATOM 10778 C CA . MET A 1 1492 ? 147.291 131.732 150.055 1.00 23.56 1471 MET A CA 1
ATOM 10779 C C . MET A 1 1492 ? 147.003 131.726 151.538 1.00 23.56 1471 MET A C 1
ATOM 10780 O O . MET A 1 1492 ? 145.861 131.791 151.975 1.00 23.56 1471 MET A O 1
ATOM 10785 N N . THR A 1 1493 ? 148.059 131.649 152.321 1.00 26.41 1472 THR A N 1
ATOM 10786 C CA . THR A 1 1493 ? 147.960 131.418 153.746 1.00 26.41 1472 THR A CA 1
ATOM 10787 C C . THR A 1 1493 ? 148.432 132.656 154.493 1.00 26.41 1472 THR A C 1
ATOM 10788 O O . THR A 1 1493 ? 149.040 133.555 153.917 1.00 26.41 1472 THR A O 1
ATOM 10792 N N . GLY A 1 1494 ? 148.138 132.710 155.783 1.00 23.96 1473 GLY A N 1
ATOM 10793 C CA . GLY A 1 1494 ? 148.620 133.821 156.576 1.00 23.96 1473 GLY A CA 1
ATOM 10794 C C . GLY A 1 1494 ? 150.130 133.918 156.576 1.00 23.96 1473 GLY A C 1
ATOM 10795 O O . GLY A 1 1494 ? 150.688 135.011 156.547 1.00 23.96 1473 GLY A O 1
ATOM 10796 N N . ARG A 1 1495 ? 150.810 132.778 156.600 1.00 28.64 1474 ARG A N 1
ATOM 10797 C CA . ARG A 1 1495 ? 152.265 132.757 156.649 1.00 28.64 1474 ARG A CA 1
ATOM 10798 C C . ARG A 1 1495 ? 152.914 132.788 155.273 1.00 28.64 1474 ARG A C 1
ATOM 10799 O O . ARG A 1 1495 ? 154.002 133.351 155.122 1.00 28.64 1474 ARG A O 1
ATOM 10807 N N . GLU A 1 1496 ? 152.280 132.201 154.261 1.00 28.09 1475 GLU A N 1
ATOM 10808 C CA . GLU A 1 1496 ? 152.836 132.257 152.920 1.00 28.09 1475 GLU A CA 1
ATOM 10809 C C . GLU A 1 1496 ? 152.841 133.667 152.356 1.00 28.09 1475 GLU A C 1
ATOM 10810 O O . GLU A 1 1496 ? 153.753 134.014 151.604 1.00 28.09 1475 GLU A O 1
ATOM 10816 N N . MET A 1 1497 ? 151.867 134.495 152.718 1.00 24.37 1476 MET A N 1
ATOM 10817 C CA . MET A 1 1497 ? 151.870 135.875 152.259 1.00 24.37 1476 MET A CA 1
ATOM 10818 C C . MET A 1 1497 ? 152.946 136.703 152.933 1.00 24.37 1476 MET A C 1
ATOM 10819 O O . MET A 1 1497 ? 153.406 137.686 152.353 1.00 24.37 1476 MET A O 1
ATOM 10824 N N . LEU A 1 1498 ? 153.343 136.354 154.152 1.00 23.69 1477 LEU A N 1
ATOM 10825 C CA . LEU A 1 1498 ? 154.464 137.046 154.771 1.00 23.69 1477 LEU A CA 1
ATOM 10826 C C . LEU A 1 1498 ? 155.790 136.567 154.215 1.00 23.69 1477 LEU A C 1
ATOM 10827 O O . LEU A 1 1498 ? 156.718 137.363 154.074 1.00 23.69 1477 LEU A O 1
ATOM 10832 N N . VAL A 1 1499 ? 155.899 135.283 153.884 1.00 23.76 1478 VAL A N 1
ATOM 10833 C CA . VAL A 1 1499 ? 157.126 134.787 153.267 1.00 23.76 1478 VAL A CA 1
ATOM 10834 C C . VAL A 1 1499 ? 157.322 135.392 151.879 1.00 23.76 1478 VAL A C 1
ATOM 10835 O O . VAL A 1 1499 ? 158.441 135.758 151.501 1.00 23.76 1478 VAL A O 1
ATOM 10839 N N . MET A 1 1500 ? 156.247 135.513 151.100 1.00 21.32 1479 MET A N 1
ATOM 10840 C CA . MET A 1 1500 ? 156.341 136.184 149.808 1.00 21.32 1479 MET A CA 1
ATOM 10841 C C . MET A 1 1500 ? 156.989 137.550 149.927 1.00 21.32 1479 MET A C 1
ATOM 10842 O O . MET A 1 1500 ? 157.908 137.882 149.175 1.00 21.32 1479 MET A O 1
ATOM 10847 N N . TYR A 1 1501 ? 156.492 138.374 150.842 1.00 21.89 1480 TYR A N 1
ATOM 10848 C CA . TYR A 1 1501 ? 156.964 139.742 150.952 1.00 21.89 1480 TYR A CA 1
ATOM 10849 C C . TYR A 1 1501 ? 158.303 139.841 151.644 1.00 21.89 1480 TYR A C 1
ATOM 10850 O O . TYR A 1 1501 ? 159.022 140.813 151.423 1.00 21.89 1480 TYR A O 1
ATOM 10859 N N . ALA A 1 1502 ? 158.655 138.873 152.472 1.00 26.56 1481 ALA A N 1
ATOM 10860 C CA . ALA A 1 1502 ? 160.008 138.823 152.980 1.00 26.56 1481 ALA A CA 1
ATOM 10861 C C . ALA A 1 1502 ? 161.004 138.414 151.916 1.00 26.56 1481 ALA A C 1
ATOM 10862 O O . ALA A 1 1502 ? 162.194 138.677 152.078 1.00 26.56 1481 ALA A O 1
ATOM 10864 N N . ARG A 1 1503 ? 160.554 137.774 150.842 1.00 24.35 1482 ARG A N 1
ATOM 10865 C CA . ARG A 1 1503 ? 161.417 137.458 149.710 1.00 24.35 1482 ARG A CA 1
ATOM 10866 C C . ARG A 1 1503 ? 161.491 138.559 148.668 1.00 24.35 1482 ARG A C 1
ATOM 10867 O O . ARG A 1 1503 ? 162.544 138.764 148.076 1.00 24.35 1482 ARG A O 1
ATOM 10875 N N . LEU A 1 1504 ? 160.398 139.265 148.403 1.00 22.81 1483 LEU A N 1
ATOM 10876 C CA . LEU A 1 1504 ? 160.460 140.340 147.422 1.00 22.81 1483 LEU A CA 1
ATOM 10877 C C . LEU A 1 1504 ? 161.351 141.485 147.860 1.00 22.81 1483 LEU A C 1
ATOM 10878 O O . LEU A 1 1504 ? 161.534 142.428 147.088 1.00 22.81 1483 LEU A O 1
ATOM 10883 N N . ARG A 1 1505 ? 161.905 141.442 149.069 1.00 28.55 1484 ARG A N 1
ATOM 10884 C CA . ARG A 1 1505 ? 162.666 142.559 149.597 1.00 28.55 1484 ARG A CA 1
ATOM 10885 C C . ARG A 1 1505 ? 164.113 142.230 149.915 1.00 28.55 1484 ARG A C 1
ATOM 10886 O O . ARG A 1 1505 ? 164.899 143.152 150.124 1.00 28.55 1484 ARG A O 1
ATOM 10894 N N . GLY A 1 1506 ? 164.492 140.963 149.935 1.00 32.50 1485 GLY A N 1
ATOM 10895 C CA . GLY A 1 1506 ? 165.835 140.598 150.320 1.00 32.50 1485 GLY A CA 1
ATOM 10896 C C . GLY A 1 1506 ? 165.779 139.556 151.409 1.00 32.50 1485 GLY A C 1
ATOM 10897 O O . GLY A 1 1506 ? 165.264 138.464 151.181 1.00 32.50 1485 GLY A O 1
ATOM 10898 N N . ILE A 1 1507 ? 166.272 139.881 152.596 1.00 37.36 1486 ILE A N 1
ATOM 10899 C CA . ILE A 1 1507 ? 166.137 139.007 153.756 1.00 37.36 1486 ILE A CA 1
ATOM 10900 C C . ILE A 1 1507 ? 166.661 137.615 153.441 1.00 37.36 1486 ILE A C 1
ATOM 10901 O O . ILE A 1 1507 ? 165.870 136.720 153.122 1.00 37.36 1486 ILE A O 1
ATOM 10906 N N . PRO A 1 1508 ? 167.977 137.416 153.463 1.00 48.05 1487 PRO A N 1
ATOM 10907 C CA . PRO A 1 1508 ? 168.569 136.105 153.168 1.00 48.05 1487 PRO A CA 1
ATOM 10908 C C . PRO A 1 1508 ? 167.817 134.927 153.756 1.00 48.05 1487 PRO A C 1
ATOM 10909 O O . PRO A 1 1508 ? 167.267 135.016 154.854 1.00 48.05 1487 PRO A O 1
ATOM 10913 N N . GLU A 1 1509 ? 167.831 133.801 153.049 1.00 47.22 1488 GLU A N 1
ATOM 10914 C CA . GLU A 1 1509 ? 166.880 132.734 153.317 1.00 47.22 1488 GLU A CA 1
ATOM 10915 C C . GLU A 1 1509 ? 167.027 132.134 154.702 1.00 47.22 1488 GLU A C 1
ATOM 10916 O O . GLU A 1 1509 ? 166.136 131.404 155.142 1.00 47.22 1488 GLU A O 1
ATOM 10922 N N . ARG A 1 1510 ? 168.130 132.388 155.387 1.00 55.30 1489 ARG A N 1
ATOM 10923 C CA . ARG A 1 1510 ? 168.312 131.845 156.723 1.00 55.30 1489 ARG A CA 1
ATOM 10924 C C . ARG A 1 1510 ? 167.590 132.642 157.802 1.00 55.30 1489 ARG A C 1
ATOM 10925 O O . ARG A 1 1510 ? 167.311 132.083 158.868 1.00 55.30 1489 ARG A O 1
ATOM 10933 N N . HIS A 1 1511 ? 167.264 133.914 157.560 1.00 53.21 1490 HIS A N 1
ATOM 10934 C CA . HIS A 1 1511 ? 166.543 134.719 158.538 1.00 53.21 1490 HIS A CA 1
ATOM 10935 C C . HIS A 1 1511 ? 165.036 134.687 158.377 1.00 53.21 1490 HIS A C 1
ATOM 10936 O O . HIS A 1 1511 ? 164.332 135.025 159.332 1.00 53.21 1490 HIS A O 1
ATOM 10943 N N . ILE A 1 1512 ? 164.525 134.281 157.215 1.00 42.92 1491 ILE A N 1
ATOM 10944 C CA . ILE A 1 1512 ? 163.099 134.425 156.950 1.00 42.92 1491 ILE A CA 1
ATOM 10945 C C . ILE A 1 1512 ? 162.275 133.728 158.016 1.00 42.92 1491 ILE A C 1
ATOM 10946 O O . ILE A 1 1512 ? 161.229 134.238 158.430 1.00 42.92 1491 ILE A O 1
ATOM 10951 N N . GLY A 1 1513 ? 162.744 132.589 158.514 1.00 41.66 1492 GLY A N 1
ATOM 10952 C CA . GLY A 1 1513 ? 161.999 131.900 159.551 1.00 41.66 1492 GLY A CA 1
ATOM 10953 C C . GLY A 1 1513 ? 161.795 132.754 160.785 1.00 41.66 1492 GLY A C 1
ATOM 10954 O O . GLY A 1 1513 ? 160.675 132.895 161.274 1.00 41.66 1492 GLY A O 1
ATOM 10955 N N . ALA A 1 1514 ? 162.868 133.368 161.282 1.00 42.37 1493 ALA A N 1
ATOM 10956 C CA . ALA A 1 1514 ? 162.760 134.193 162.481 1.00 42.37 1493 ALA A CA 1
ATOM 10957 C C . ALA A 1 1514 ? 161.959 135.457 162.213 1.00 42.37 1493 ALA A C 1
ATOM 10958 O O . ALA A 1 1514 ? 161.105 135.853 163.019 1.00 42.37 1493 ALA A O 1
ATOM 10960 N N . CYS A 1 1515 ? 162.233 136.115 161.089 1.00 39.74 1494 CYS A N 1
ATOM 10961 C CA . CYS A 1 1515 ? 161.560 137.371 160.805 1.00 39.74 1494 CYS A CA 1
ATOM 10962 C C . CYS A 1 1515 ? 160.067 137.175 160.636 1.00 39.74 1494 CYS A C 1
ATOM 10963 O O . CYS A 1 1515 ? 159.295 138.090 160.920 1.00 39.74 1494 CYS A O 1
ATOM 10966 N N . VAL A 1 1516 ? 159.631 136.002 160.186 1.00 37.64 1495 VAL A N 1
ATOM 10967 C CA . VAL A 1 1516 ? 158.195 135.769 160.115 1.00 37.64 1495 VAL A CA 1
ATOM 10968 C C . VAL A 1 1516 ? 157.655 135.306 161.454 1.00 37.64 1495 VAL A C 1
ATOM 10969 O O . VAL A 1 1516 ? 156.548 135.694 161.848 1.00 37.64 1495 VAL A O 1
ATOM 10973 N N . GLU A 1 1517 ? 158.416 134.481 162.179 1.00 44.93 1496 GLU A N 1
ATOM 10974 C CA . GLU A 1 1517 ? 157.918 133.912 163.423 1.00 44.93 1496 GLU A CA 1
ATOM 10975 C C . GLU A 1 1517 ? 157.652 134.987 164.460 1.00 44.93 1496 GLU A C 1
ATOM 10976 O O . GLU A 1 1517 ? 156.634 134.942 165.155 1.00 44.93 1496 GLU A O 1
ATOM 10982 N N . ASN A 1 1518 ? 158.551 135.961 164.591 1.00 40.32 1497 ASN A N 1
ATOM 10983 C CA . ASN A 1 1518 ? 158.297 136.977 165.604 1.00 40.32 1497 ASN A CA 1
ATOM 10984 C C . ASN A 1 1518 ? 157.228 137.980 165.186 1.00 40.32 1497 ASN A C 1
ATOM 10985 O O . ASN A 1 1518 ? 156.483 138.453 166.043 1.00 40.32 1497 ASN A O 1
ATOM 10990 N N . THR A 1 1519 ? 157.117 138.303 163.898 1.00 36.75 1498 THR A N 1
ATOM 10991 C CA . THR A 1 1519 ? 156.046 139.186 163.441 1.00 36.75 1498 THR A CA 1
ATOM 10992 C C . THR A 1 1519 ? 154.667 138.574 163.625 1.00 36.75 1498 THR A C 1
ATOM 10993 O O . THR A 1 1519 ? 153.738 139.264 164.065 1.00 36.75 1498 THR A O 1
ATOM 10997 N N . LEU A 1 1520 ? 154.514 137.289 163.316 1.00 37.64 1499 LEU A N 1
ATOM 10998 C CA . LEU A 1 1520 ? 153.200 136.672 163.428 1.00 37.64 1499 LEU A CA 1
ATOM 10999 C C . LEU A 1 1520 ? 152.680 136.733 164.852 1.00 37.64 1499 LEU A C 1
ATOM 11000 O O . LEU A 1 1520 ? 151.498 137.003 165.070 1.00 37.64 1499 LEU A O 1
ATOM 11005 N N . ARG A 1 1521 ? 153.534 136.484 165.836 1.00 38.62 1500 ARG A N 1
ATOM 11006 C CA . ARG A 1 1521 ? 153.097 136.548 167.222 1.00 38.62 1500 ARG A CA 1
ATOM 11007 C C . ARG A 1 1521 ? 153.150 137.949 167.798 1.00 38.62 1500 ARG A C 1
ATOM 11008 O O . ARG A 1 1521 ? 152.545 138.189 168.844 1.00 38.62 1500 ARG A O 1
ATOM 11016 N N . GLY A 1 1522 ? 153.851 138.879 167.155 1.00 34.87 1501 GLY A N 1
ATOM 11017 C CA . GLY A 1 1522 ? 153.701 140.274 167.523 1.00 34.87 1501 GLY A CA 1
ATOM 11018 C C . GLY A 1 1522 ? 152.320 140.806 167.204 1.00 34.87 1501 GLY A C 1
ATOM 11019 O O . GLY A 1 1522 ? 151.708 141.493 168.022 1.00 34.87 1501 GLY A O 1
ATOM 11020 N N . LEU A 1 1523 ? 151.802 140.485 166.023 1.00 33.57 1502 LEU A N 1
ATOM 11021 C CA . LEU A 1 1523 ? 150.456 140.920 165.675 1.00 33.57 1502 LEU A CA 1
ATOM 11022 C C . LEU A 1 1523 ? 149.373 140.034 166.264 1.00 33.57 1502 LEU A C 1
ATOM 11023 O O . LEU A 1 1523 ? 148.194 140.321 166.057 1.00 33.57 1502 LEU A O 1
ATOM 11028 N N . LEU A 1 1524 ? 149.736 138.964 166.966 1.00 33.68 1503 LEU A N 1
ATOM 11029 C CA . LEU A 1 1524 ? 148.777 138.027 167.549 1.00 33.68 1503 LEU A CA 1
ATOM 11030 C C . LEU A 1 1524 ? 147.972 137.311 166.469 1.00 33.68 1503 LEU A C 1
ATOM 11031 O O . LEU A 1 1524 ? 146.745 137.277 166.517 1.00 33.68 1503 LEU A O 1
ATOM 11036 N N . LEU A 1 1525 ? 148.667 136.739 165.486 1.00 35.82 1504 LEU A N 1
ATOM 11037 C CA . LEU A 1 1525 ? 148.037 136.008 164.396 1.00 35.82 1504 LEU A CA 1
ATOM 11038 C C . LEU A 1 1525 ? 148.344 134.520 164.421 1.00 35.82 1504 LEU A C 1
ATOM 11039 O O . LEU A 1 1525 ? 147.974 133.816 163.481 1.00 35.82 1504 LEU A O 1
ATOM 11044 N N . GLU A 1 1526 ? 149.008 134.025 165.461 1.00 40.13 1505 GLU A N 1
ATOM 11045 C CA . GLU A 1 1526 ? 149.431 132.627 165.472 1.00 40.13 1505 GLU A CA 1
ATOM 11046 C C . GLU A 1 1526 ? 148.315 131.612 165.262 1.00 40.13 1505 GLU A C 1
ATOM 11047 O O . GLU A 1 1526 ? 148.557 130.626 164.546 1.00 40.13 1505 GLU A O 1
ATOM 11053 N N . PRO A 1 1527 ? 147.127 131.739 165.855 1.00 38.82 1506 PRO A N 1
ATOM 11054 C CA . PRO A 1 1527 ? 146.083 130.747 165.556 1.00 38.82 1506 PRO A CA 1
ATOM 11055 C C . PRO A 1 1527 ? 145.784 130.614 164.078 1.00 38.82 1506 PRO A C 1
ATOM 11056 O O . PRO A 1 1527 ? 145.517 129.506 163.602 1.00 38.82 1506 PRO A O 1
ATOM 11060 N N . HIS A 1 1528 ? 145.831 131.713 163.331 1.00 36.48 1507 HIS A N 1
ATOM 11061 C CA . HIS A 1 1528 ? 145.454 131.722 161.928 1.00 36.48 1507 HIS A CA 1
ATOM 11062 C C . HIS A 1 1528 ? 146.652 131.745 160.999 1.00 36.48 1507 HIS A C 1
ATOM 11063 O O . HIS A 1 1528 ? 146.517 132.138 159.841 1.00 36.48 1507 HIS A O 1
ATOM 11070 N N . ALA A 1 1529 ? 147.821 131.340 161.479 1.00 33.26 1508 ALA A N 1
ATOM 11071 C CA . ALA A 1 1529 ? 149.008 131.404 160.641 1.00 33.26 1508 ALA A CA 1
ATOM 11072 C C . ALA A 1 1529 ? 148.873 130.500 159.433 1.00 33.26 1508 ALA A C 1
ATOM 11073 O O . ALA A 1 1529 ? 149.307 130.860 158.336 1.00 33.26 1508 ALA A O 1
ATOM 11075 N N . ASN A 1 1530 ? 148.289 129.322 159.606 1.00 32.83 1509 ASN A N 1
ATOM 11076 C CA . ASN A 1 1530 ? 148.123 128.366 158.519 1.00 32.83 1509 ASN A CA 1
ATOM 11077 C C . ASN A 1 1530 ? 146.637 128.172 158.270 1.00 32.83 1509 ASN A C 1
ATOM 11078 O O . ASN A 1 1530 ? 146.083 127.134 158.617 1.00 32.83 1509 ASN A O 1
ATOM 11083 N N . LYS A 1 1531 ? 145.997 129.151 157.629 1.00 32.67 1510 LYS A N 1
ATOM 11084 C CA . LYS A 1 1531 ? 144.551 129.050 157.480 1.00 32.67 1510 LYS A CA 1
ATOM 11085 C C . LYS A 1 1531 ? 143.987 129.626 156.188 1.00 32.67 1510 LYS A C 1
ATOM 11086 O O . LYS A 1 1531 ? 142.793 129.928 156.160 1.00 32.67 1510 LYS A O 1
ATOM 11092 N N . LEU A 1 1532 ? 144.776 129.806 155.131 1.00 27.39 1511 LEU A N 1
ATOM 11093 C CA . LEU A 1 1532 ? 144.161 129.985 153.819 1.00 27.39 1511 LEU A CA 1
ATOM 11094 C C . LEU A 1 1532 ? 143.281 131.221 153.709 1.00 27.39 1511 LEU A C 1
ATOM 11095 O O . LEU A 1 1532 ? 142.067 131.110 153.868 1.00 27.39 1511 LEU A O 1
ATOM 11100 N N . VAL A 1 1533 ? 143.843 132.400 153.451 1.00 25.92 1512 VAL A N 1
ATOM 11101 C CA . VAL A 1 1533 ? 143.141 133.633 153.774 1.00 25.92 1512 VAL A CA 1
ATOM 11102 C C . VAL A 1 1533 ? 141.903 133.828 152.905 1.00 25.92 1512 VAL A C 1
ATOM 11103 O O . VAL A 1 1533 ? 141.841 134.671 152.009 1.00 25.92 1512 VAL A O 1
ATOM 11107 N N . ARG A 1 1534 ? 140.863 133.089 153.278 1.00 27.36 1513 ARG A N 1
ATOM 11108 C CA . ARG A 1 1534 ? 139.462 133.269 152.909 1.00 27.36 1513 ARG A CA 1
ATOM 11109 C C . ARG A 1 1534 ? 138.561 133.124 154.102 1.00 27.36 1513 ARG A C 1
ATOM 11110 O O . ARG A 1 1534 ? 137.459 133.677 154.103 1.00 27.36 1513 ARG A O 1
ATOM 11118 N N . THR A 1 1535 ? 138.990 132.382 155.105 1.00 25.31 1514 THR A N 1
ATOM 11119 C CA . THR A 1 1535 ? 138.328 132.243 156.378 1.00 25.31 1514 THR A CA 1
ATOM 11120 C C . THR A 1 1535 ? 138.468 133.487 157.235 1.00 25.31 1514 THR A C 1
ATOM 11121 O O . THR A 1 1535 ? 137.755 133.622 158.230 1.00 25.31 1514 THR A O 1
ATOM 11125 N N . TYR A 1 1536 ? 139.366 134.391 156.866 1.00 25.56 1515 TYR A N 1
ATOM 11126 C CA . TYR A 1 1536 ? 139.724 135.498 157.731 1.00 25.56 1515 TYR A CA 1
ATOM 11127 C C . TYR A 1 1536 ? 138.559 136.457 157.888 1.00 25.56 1515 TYR A C 1
ATOM 11128 O O . TYR A 1 1536 ? 137.917 136.845 156.913 1.00 25.56 1515 TYR A O 1
ATOM 11137 N N . SER A 1 1537 ? 138.293 136.842 159.129 1.00 27.97 1516 SER A N 1
ATOM 11138 C CA . SER A 1 1537 ? 137.306 137.867 159.393 1.00 27.97 1516 SER A CA 1
ATOM 11139 C C . SER A 1 1537 ? 137.832 139.216 158.933 1.00 27.97 1516 SER A C 1
ATOM 11140 O O . SER A 1 1537 ? 139.029 139.416 158.761 1.00 27.97 1516 SER A O 1
ATOM 11143 N N . GLY A 1 1538 ? 136.921 140.157 158.751 1.00 25.85 1517 GLY A N 1
ATOM 11144 C CA . GLY A 1 1538 ? 137.300 141.466 158.257 1.00 25.85 1517 GLY A CA 1
ATOM 11145 C C . GLY A 1 1538 ? 138.240 142.246 159.145 1.00 25.85 1517 GLY A C 1
ATOM 11146 O O . GLY A 1 1538 ? 138.641 143.350 158.773 1.00 25.85 1517 GLY A O 1
ATOM 11147 N N . GLY A 1 1539 ? 138.595 141.713 160.304 1.00 27.13 1518 GLY A N 1
ATOM 11148 C CA . GLY A 1 1539 ? 139.510 142.381 161.195 1.00 27.13 1518 GLY A CA 1
ATOM 11149 C C . GLY A 1 1539 ? 140.797 141.615 161.383 1.00 27.13 1518 GLY A C 1
ATOM 11150 O O . GLY A 1 1539 ? 141.728 142.123 161.999 1.00 27.13 1518 GLY A O 1
ATOM 11151 N N . ASN A 1 1540 ? 140.857 140.382 160.904 1.00 26.26 1519 ASN A N 1
ATOM 11152 C CA . ASN A 1 1540 ? 142.128 139.690 160.788 1.00 26.26 1519 ASN A CA 1
ATOM 11153 C C . ASN A 1 1540 ? 142.812 139.969 159.468 1.00 26.26 1519 ASN A C 1
ATOM 11154 O O . ASN A 1 1540 ? 143.914 139.472 159.243 1.00 26.26 1519 ASN A O 1
ATOM 11159 N N . LYS A 1 1541 ? 142.172 140.710 158.580 1.00 22.85 1520 LYS A N 1
ATOM 11160 C CA . LYS A 1 1541 ? 142.812 141.136 157.357 1.00 22.85 1520 LYS A CA 1
ATOM 11161 C C . LYS A 1 1541 ? 143.530 142.463 157.514 1.00 22.85 1520 LYS A C 1
ATOM 11162 O O . LYS A 1 1541 ? 144.566 142.667 156.876 1.00 22.85 1520 LYS A O 1
ATOM 11168 N N . ARG A 1 1542 ? 143.031 143.358 158.364 1.00 22.50 1521 ARG A N 1
ATOM 11169 C CA . ARG A 1 1542 ? 143.776 144.561 158.686 1.00 22.50 1521 ARG A CA 1
ATOM 11170 C C . ARG A 1 1542 ? 144.955 144.286 159.594 1.00 22.50 1521 ARG A C 1
ATOM 11171 O O . ARG A 1 1542 ? 145.873 145.100 159.648 1.00 22.50 1521 ARG A O 1
ATOM 11179 N N . LYS A 1 1543 ? 144.956 143.173 160.311 1.00 21.85 1522 LYS A N 1
ATOM 11180 C CA . LYS A 1 1543 ? 146.132 142.821 161.087 1.00 21.85 1522 LYS A CA 1
ATOM 11181 C C . LYS A 1 1543 ? 147.213 142.198 160.231 1.00 21.85 1522 LYS A C 1
ATOM 11182 O O . LYS A 1 1543 ? 148.378 142.197 160.624 1.00 21.85 1522 LYS A O 1
ATOM 11188 N N . LEU A 1 1544 ? 146.851 141.648 159.081 1.00 19.67 1523 LEU A N 1
ATOM 11189 C CA . LEU A 1 1544 ? 147.836 141.038 158.204 1.00 19.67 1523 LEU A CA 1
ATOM 11190 C C . LEU A 1 1544 ? 148.358 142.025 157.179 1.00 19.67 1523 LEU A C 1
ATOM 11191 O O . LEU A 1 1544 ? 149.553 142.018 156.870 1.00 19.67 1523 LEU A O 1
ATOM 11196 N N . SER A 1 1545 ? 147.500 142.906 156.674 1.00 21.20 1524 SER A N 1
ATOM 11197 C CA . SER A 1 1545 ? 147.964 143.954 155.785 1.00 21.20 1524 SER A CA 1
ATOM 11198 C C . SER A 1 1545 ? 148.990 144.865 156.436 1.00 21.20 1524 SER A C 1
ATOM 11199 O O . SER A 1 1545 ? 149.755 145.506 155.720 1.00 21.20 1524 SER A O 1
ATOM 11202 N N . THR A 1 1546 ? 149.011 144.972 157.762 1.00 19.95 1525 THR A N 1
ATOM 11203 C CA . THR A 1 1546 ? 150.002 145.784 158.451 1.00 19.95 1525 THR A CA 1
ATOM 11204 C C . THR A 1 1546 ? 151.098 144.940 159.070 1.00 19.95 1525 THR A C 1
ATOM 11205 O O . THR A 1 1546 ? 151.891 145.459 159.851 1.00 19.95 1525 THR A O 1
ATOM 11209 N N . GLY A 1 1547 ? 151.129 143.649 158.788 1.00 18.87 1526 GLY A N 1
ATOM 11210 C CA . GLY A 1 1547 ? 152.280 142.844 159.112 1.00 18.87 1526 GLY A CA 1
ATOM 11211 C C . GLY A 1 1547 ? 153.105 142.748 157.857 1.00 18.87 1526 GLY A C 1
ATOM 11212 O O . GLY A 1 1547 ? 154.320 142.567 157.891 1.00 18.87 1526 GLY A O 1
ATOM 11213 N N . ILE A 1 1548 ? 152.422 142.875 156.724 1.00 19.06 1527 ILE A N 1
ATOM 11214 C CA . ILE A 1 1548 ? 153.105 142.981 155.445 1.00 19.06 1527 ILE A CA 1
ATOM 11215 C C . ILE A 1 1548 ? 153.874 144.285 155.347 1.00 19.06 1527 ILE A C 1
ATOM 11216 O O . ILE A 1 1548 ? 154.916 144.348 154.694 1.00 19.06 1527 ILE A O 1
ATOM 11221 N N . ALA A 1 1549 ? 153.380 145.348 155.972 1.00 17.68 1528 ALA A N 1
ATOM 11222 C CA . ALA A 1 1549 ? 154.097 146.615 155.940 1.00 17.68 1528 ALA A CA 1
ATOM 11223 C C . ALA A 1 1549 ? 155.347 146.586 156.796 1.00 17.68 1528 ALA A C 1
ATOM 11224 O O . ALA A 1 1549 ? 156.323 147.261 156.478 1.00 17.68 1528 ALA A O 1
ATOM 11226 N N . LEU A 1 1550 ? 155.340 145.824 157.883 1.00 18.98 1529 LEU A N 1
ATOM 11227 C CA . LEU A 1 1550 ? 156.412 145.844 158.864 1.00 18.98 1529 LEU A CA 1
ATOM 11228 C C . LEU A 1 1550 ? 157.417 144.719 158.691 1.00 18.98 1529 LEU A C 1
ATOM 11229 O O . LEU A 1 1550 ? 158.434 144.714 159.385 1.00 18.98 1529 LEU A O 1
ATOM 11234 N N . ILE A 1 1551 ? 157.159 143.763 157.800 1.00 23.38 1530 ILE A N 1
ATOM 11235 C CA . ILE A 1 1551 ? 158.078 142.651 157.604 1.00 23.38 1530 ILE A CA 1
ATOM 11236 C C . ILE A 1 1551 ? 159.348 143.150 156.935 1.00 23.38 1530 ILE A C 1
ATOM 11237 O O . ILE A 1 1551 ? 159.310 143.977 156.017 1.00 23.38 1530 ILE A O 1
ATOM 11242 N N . GLY A 1 1552 ? 160.486 142.658 157.405 1.00 28.40 1531 GLY A N 1
ATOM 11243 C CA . GLY A 1 1552 ? 161.757 143.119 156.896 1.00 28.40 1531 GLY A CA 1
ATOM 11244 C C . GLY A 1 1552 ? 162.315 144.219 157.761 1.00 28.40 1531 GLY A C 1
ATOM 11245 O O . GLY A 1 1552 ? 162.001 144.296 158.949 1.00 28.40 1531 GLY A O 1
ATOM 11246 N N . GLU A 1 1553 ? 163.147 145.076 157.188 1.00 37.44 1532 GLU A N 1
ATOM 11247 C CA . GLU A 1 1553 ? 163.677 146.235 157.897 1.00 37.44 1532 GLU A CA 1
ATOM 11248 C C . GLU A 1 1553 ? 163.474 147.462 157.025 1.00 37.44 1532 GLU A C 1
ATOM 11249 O O . GLU A 1 1553 ? 164.391 147.891 156.314 1.00 37.44 1532 GLU A O 1
ATOM 11255 N N . PRO A 1 1554 ? 162.286 148.047 157.048 1.00 32.24 1533 PRO A N 1
ATOM 11256 C CA . PRO A 1 1554 ? 162.013 149.205 156.210 1.00 32.24 1533 PRO A CA 1
ATOM 11257 C C . PRO A 1 1554 ? 162.467 150.490 156.872 1.00 32.24 1533 PRO A C 1
ATOM 11258 O O . PRO A 1 1554 ? 162.449 150.639 158.092 1.00 32.24 1533 PRO A O 1
ATOM 11262 N N . ALA A 1 1555 ? 162.908 151.423 156.038 1.00 30.09 1534 ALA A N 1
ATOM 11263 C CA . ALA A 1 1555 ? 163.308 152.723 156.553 1.00 30.09 1534 ALA A CA 1
ATOM 11264 C C . ALA A 1 1555 ? 162.102 153.565 156.929 1.00 30.09 1534 ALA A C 1
ATOM 11265 O O . ALA A 1 1555 ? 162.121 154.258 157.947 1.00 30.09 1534 ALA A O 1
ATOM 11267 N N . VAL A 1 1556 ? 161.053 153.518 156.116 1.00 27.39 1535 VAL A N 1
ATOM 11268 C CA . VAL A 1 1556 ? 159.842 154.300 156.309 1.00 27.39 1535 VAL A CA 1
ATOM 11269 C C . VAL A 1 1556 ? 158.663 153.348 156.175 1.00 27.39 1535 VAL A C 1
ATOM 11270 O O . VAL A 1 1556 ? 158.761 152.315 155.516 1.00 27.39 1535 VAL A O 1
ATOM 11274 N N . ILE A 1 1557 ? 157.552 153.674 156.819 1.00 22.82 1536 ILE A N 1
ATOM 11275 C CA . ILE A 1 1557 ? 156.324 152.902 156.703 1.00 22.82 1536 ILE A CA 1
ATOM 11276 C C . ILE A 1 1557 ? 155.199 153.851 156.349 1.00 22.82 1536 ILE A C 1
ATOM 11277 O O . ILE A 1 1557 ? 155.024 154.873 157.011 1.00 22.82 1536 ILE A O 1
ATOM 11282 N N . PHE A 1 1558 ? 154.431 153.519 155.320 1.00 24.94 1537 PHE A N 1
ATOM 11283 C CA . PHE A 1 1558 ? 153.344 154.370 154.847 1.00 24.94 1537 PHE A CA 1
ATOM 11284 C C . PHE A 1 1558 ? 152.019 153.695 155.179 1.00 24.94 1537 PHE A C 1
ATOM 11285 O O . PHE A 1 1558 ? 151.435 153.012 154.349 1.00 24.94 1537 PHE A O 1
ATOM 11293 N N . LEU A 1 1559 ? 151.528 153.910 156.391 1.00 23.80 1538 LEU A N 1
ATOM 11294 C CA . LEU A 1 1559 ? 150.234 153.362 156.752 1.00 23.80 1538 LEU A CA 1
ATOM 11295 C C . LEU A 1 1559 ? 149.126 154.279 156.263 1.00 23.80 1538 LEU A C 1
ATOM 11296 O O . LEU A 1 1559 ? 149.310 155.481 156.105 1.00 23.80 1538 LEU A O 1
ATOM 11301 N N . ASP A 1 1560 ? 147.963 153.695 156.016 1.00 28.66 1539 ASP A N 1
ATOM 11302 C CA . ASP A 1 1560 ? 146.850 154.447 155.449 1.00 28.66 1539 ASP A CA 1
ATOM 11303 C C . ASP A 1 1560 ? 145.558 153.830 155.968 1.00 28.66 1539 ASP A C 1
ATOM 11304 O O . ASP A 1 1560 ? 145.114 152.803 155.457 1.00 28.66 1539 ASP A O 1
ATOM 11309 N N . GLU A 1 1561 ? 144.951 154.481 156.951 1.00 30.11 1540 GLU A N 1
ATOM 11310 C CA . GLU A 1 1561 ? 143.782 153.960 157.645 1.00 30.11 1540 GLU A CA 1
ATOM 11311 C C . GLU A 1 1561 ? 144.048 152.526 158.098 1.00 30.11 1540 GLU A C 1
ATOM 11312 O O . GLU A 1 1561 ? 143.357 151.598 157.669 1.00 30.11 1540 GLU A O 1
ATOM 11318 N N . PRO A 1 1562 ? 145.048 152.312 158.949 1.00 27.80 1541 PRO A N 1
ATOM 11319 C CA . PRO A 1 1562 ? 145.467 150.942 159.244 1.00 27.80 1541 PRO A CA 1
ATOM 11320 C C . PRO A 1 1562 ? 144.406 150.111 159.915 1.00 27.80 1541 PRO A C 1
ATOM 11321 O O . PRO A 1 1562 ? 144.480 148.884 159.845 1.00 27.80 1541 PRO A O 1
ATOM 11325 N N . SER A 1 1563 ? 143.418 150.724 160.559 1.00 29.36 1542 SER A N 1
ATOM 11326 C CA . SER A 1 1563 ? 142.384 150.008 161.307 1.00 29.36 1542 SER A CA 1
ATOM 11327 C C . SER A 1 1563 ? 141.024 150.570 160.935 1.00 29.36 1542 SER A C 1
ATOM 11328 O O . SER A 1 1563 ? 140.491 151.404 161.662 1.00 29.36 1542 SER A O 1
ATOM 11331 N N . THR A 1 1564 ? 140.452 150.120 159.825 1.00 28.94 1543 THR A N 1
ATOM 11332 C CA . THR A 1 1564 ? 139.176 150.685 159.385 1.00 28.94 1543 THR A CA 1
ATOM 11333 C C . THR A 1 1564 ? 137.991 149.983 160.037 1.00 28.94 1543 THR A C 1
ATOM 11334 O O . THR A 1 1564 ? 137.276 150.578 160.848 1.00 28.94 1543 THR A O 1
ATOM 11338 N N . GLY A 1 1565 ? 137.769 148.722 159.694 1.00 29.18 1544 GLY A N 1
ATOM 11339 C CA . GLY A 1 1565 ? 136.585 148.047 160.184 1.00 29.18 1544 GLY A CA 1
ATOM 11340 C C . GLY A 1 1565 ? 136.790 147.196 161.413 1.00 29.18 1544 GLY A C 1
ATOM 11341 O O . GLY A 1 1565 ? 136.377 146.038 161.419 1.00 29.18 1544 GLY A O 1
ATOM 11342 N N . MET A 1 1566 ? 137.392 147.729 162.465 1.00 28.92 1545 MET A N 1
ATOM 11343 C CA . MET A 1 1566 ? 137.742 146.920 163.619 1.00 28.92 1545 MET A CA 1
ATOM 11344 C C . MET A 1 1566 ? 137.054 147.425 164.874 1.00 28.92 1545 MET A C 1
ATOM 11345 O O . MET A 1 1566 ? 136.863 148.628 165.051 1.00 28.92 1545 MET A O 1
ATOM 11350 N N . ASP A 1 1567 ? 136.682 146.486 165.732 1.00 30.93 1546 ASP A N 1
ATOM 11351 C CA . ASP A 1 1567 ? 136.085 146.782 167.012 1.00 30.93 1546 ASP A CA 1
ATOM 11352 C C . ASP A 1 1567 ? 137.129 147.339 167.972 1.00 30.93 1546 ASP A C 1
ATOM 11353 O O . ASP A 1 1567 ? 138.325 147.163 167.762 1.00 30.93 1546 ASP A O 1
ATOM 11358 N N . PRO A 1 1568 ? 136.699 148.021 169.034 1.00 28.29 1547 PRO A N 1
ATOM 11359 C CA . PRO A 1 1568 ? 137.654 148.774 169.857 1.00 28.29 1547 PRO A CA 1
ATOM 11360 C C . PRO A 1 1568 ? 138.765 147.964 170.490 1.00 28.29 1547 PRO A C 1
ATOM 11361 O O . PRO A 1 1568 ? 139.884 148.476 170.601 1.00 28.29 1547 PRO A O 1
ATOM 11365 N N . VAL A 1 1569 ? 138.517 146.736 170.926 1.00 29.62 1548 VAL A N 1
ATOM 11366 C CA . VAL A 1 1569 ? 139.578 145.990 171.592 1.00 29.62 1548 VAL A CA 1
ATOM 11367 C C . VAL A 1 1569 ? 140.659 145.585 170.602 1.00 29.62 1548 VAL A C 1
ATOM 11368 O O . VAL A 1 1569 ? 141.853 145.808 170.834 1.00 29.62 1548 VAL A O 1
ATOM 11372 N N . ALA A 1 1570 ? 140.265 144.995 169.479 1.00 27.16 1549 ALA A N 1
ATOM 11373 C CA . ALA A 1 1570 ? 141.241 144.606 168.480 1.00 27.16 1549 ALA A CA 1
ATOM 11374 C C . ALA A 1 1570 ? 141.916 145.801 167.847 1.00 27.16 1549 ALA A C 1
ATOM 11375 O O . ALA A 1 1570 ? 143.053 145.681 167.398 1.00 27.16 1549 ALA A O 1
ATOM 11377 N N . ARG A 1 1571 ? 141.239 146.940 167.787 1.00 27.13 1550 ARG A N 1
ATOM 11378 C CA . ARG A 1 1571 ? 141.857 148.149 167.273 1.00 27.13 1550 ARG A CA 1
ATOM 11379 C C . ARG A 1 1571 ? 142.912 148.687 168.222 1.00 27.13 1550 ARG A C 1
ATOM 11380 O O . ARG A 1 1571 ? 143.983 149.113 167.779 1.00 27.13 1550 ARG A O 1
ATOM 11388 N N . ARG A 1 1572 ? 142.644 148.655 169.526 1.00 30.68 1551 ARG A N 1
ATOM 11389 C CA . ARG A 1 1572 ? 143.660 149.041 170.497 1.00 30.68 1551 ARG A CA 1
ATOM 11390 C C . ARG A 1 1572 ? 144.873 148.131 170.439 1.00 30.68 1551 ARG A C 1
ATOM 11391 O O . ARG A 1 1572 ? 146.019 148.600 170.494 1.00 30.68 1551 ARG A O 1
ATOM 11399 N N . LEU A 1 1573 ? 144.646 146.822 170.358 1.00 30.56 1552 LEU A N 1
ATOM 11400 C CA . LEU A 1 1573 ? 145.769 145.892 170.357 1.00 30.56 1552 LEU A CA 1
ATOM 11401 C C . LEU A 1 1573 ? 146.669 146.079 169.149 1.00 30.56 1552 LEU A C 1
ATOM 11402 O O . LEU A 1 1573 ? 147.812 145.627 169.179 1.00 30.56 1552 LEU A O 1
ATOM 11407 N N . LEU A 1 1574 ? 146.179 146.718 168.089 1.00 24.89 1553 LEU A N 1
ATOM 11408 C CA . LEU A 1 1574 ? 146.979 146.997 166.902 1.00 24.89 1553 LEU A CA 1
ATOM 11409 C C . LEU A 1 1574 ? 147.679 148.341 166.976 1.00 24.89 1553 LEU A C 1
ATOM 11410 O O . LEU A 1 1574 ? 148.840 148.457 166.558 1.00 24.89 1553 LEU A O 1
ATOM 11415 N N . TRP A 1 1575 ? 146.993 149.364 167.481 1.00 28.38 1554 TRP A N 1
ATOM 11416 C CA . TRP A 1 1575 ? 147.682 150.613 167.758 1.00 28.38 1554 TRP A CA 1
ATOM 11417 C C . TRP A 1 1575 ? 148.831 150.428 168.720 1.00 28.38 1554 TRP A C 1
ATOM 11418 O O . TRP A 1 1575 ? 149.737 151.258 168.729 1.00 28.38 1554 TRP A O 1
ATOM 11429 N N . ASP A 1 1576 ? 148.797 149.398 169.562 1.00 32.46 1555 ASP A N 1
ATOM 11430 C CA . ASP A 1 1576 ? 149.942 149.153 170.431 1.00 32.46 1555 ASP A CA 1
ATOM 11431 C C . ASP A 1 1576 ? 151.166 148.678 169.660 1.00 32.46 1555 ASP A C 1
ATOM 11432 O O . ASP A 1 1576 ? 152.275 149.144 169.925 1.00 32.46 1555 ASP A O 1
ATOM 11437 N N . THR A 1 1577 ? 151.010 147.742 168.722 1.00 29.52 1556 THR A N 1
ATOM 11438 C CA . THR A 1 1577 ? 152.179 147.283 167.980 1.00 29.52 1556 THR A CA 1
ATOM 11439 C C . THR A 1 1577 ? 152.705 148.362 167.055 1.00 29.52 1556 THR A C 1
ATOM 11440 O O . THR A 1 1577 ? 153.917 148.469 166.863 1.00 29.52 1556 THR A O 1
ATOM 11444 N N . VAL A 1 1578 ? 151.824 149.161 166.459 1.00 27.78 1557 VAL A N 1
ATOM 11445 C CA . VAL A 1 1578 ? 152.341 150.187 165.563 1.00 27.78 1557 VAL A CA 1
ATOM 11446 C C . VAL A 1 1578 ? 153.191 151.192 166.326 1.00 27.78 1557 VAL A C 1
ATOM 11447 O O . VAL A 1 1578 ? 154.078 151.822 165.749 1.00 27.78 1557 VAL A O 1
ATOM 11451 N N . ALA A 1 1579 ? 152.945 151.369 167.620 1.00 30.51 1558 ALA A N 1
ATOM 11452 C CA . ALA A 1 1579 ? 153.750 152.269 168.434 1.00 30.51 1558 ALA A CA 1
ATOM 11453 C C . ALA A 1 1579 ? 154.974 151.597 169.029 1.00 30.51 1558 ALA A C 1
ATOM 11454 O O . ALA A 1 1579 ? 155.995 152.259 169.224 1.00 30.51 1558 ALA A O 1
ATOM 11456 N N . ARG A 1 1580 ? 154.895 150.307 169.337 1.00 32.35 1559 ARG A N 1
ATOM 11457 C CA . ARG A 1 1580 ? 156.086 149.568 169.726 1.00 32.35 1559 ARG A CA 1
ATOM 11458 C C . ARG A 1 1580 ? 157.068 149.410 168.584 1.00 32.35 1559 ARG A C 1
ATOM 11459 O O . ARG A 1 1580 ? 158.242 149.142 168.834 1.00 32.35 1559 ARG A O 1
ATOM 11467 N N . ALA A 1 1581 ? 156.613 149.529 167.344 1.00 31.48 1560 ALA A N 1
ATOM 11468 C CA . ALA A 1 1581 ? 157.521 149.561 166.209 1.00 31.48 1560 ALA A CA 1
ATOM 11469 C C . ALA A 1 1581 ? 158.103 150.935 165.964 1.00 31.48 1560 ALA A C 1
ATOM 11470 O O . ALA A 1 1581 ? 159.089 151.054 165.238 1.00 31.48 1560 ALA A O 1
ATOM 11472 N N . ARG A 1 1582 ? 157.512 151.971 166.538 1.00 35.49 1561 ARG A N 1
ATOM 11473 C CA . ARG A 1 1582 ? 158.030 153.322 166.413 1.00 35.49 1561 ARG A CA 1
ATOM 11474 C C . ARG A 1 1582 ? 158.970 153.673 167.545 1.00 35.49 1561 ARG A C 1
ATOM 11475 O O . ARG A 1 1582 ? 159.884 154.476 167.352 1.00 35.49 1561 ARG A O 1
ATOM 11483 N N . GLU A 1 1583 ? 158.771 153.086 168.723 1.00 39.54 1562 GLU A N 1
ATOM 11484 C CA . GLU A 1 1583 ? 159.714 153.296 169.813 1.00 39.54 1562 GLU A CA 1
ATOM 11485 C C . GLU A 1 1583 ? 161.111 152.851 169.415 1.00 39.54 1562 GLU A C 1
ATOM 11486 O O . GLU A 1 1583 ? 162.100 153.513 169.746 1.00 39.54 1562 GLU A O 1
ATOM 11492 N N . SER A 1 1584 ? 161.213 151.739 168.696 1.00 37.46 1563 SER A N 1
ATOM 11493 C CA . SER A 1 1584 ? 162.499 151.151 168.336 1.00 37.46 1563 SER A CA 1
ATOM 11494 C C . SER A 1 1584 ? 163.012 151.673 167.003 1.00 37.46 1563 SER A C 1
ATOM 11495 O O . SER A 1 1584 ? 163.329 150.903 166.106 1.00 37.46 1563 SER A O 1
ATOM 11498 N N . GLY A 1 1585 ? 163.079 152.989 166.861 1.00 34.81 1564 GLY A N 1
ATOM 11499 C CA . GLY A 1 1585 ? 163.780 153.603 165.755 1.00 34.81 1564 GLY A CA 1
ATOM 11500 C C . GLY A 1 1585 ? 163.231 153.352 164.370 1.00 34.81 1564 GLY A C 1
ATOM 11501 O O . GLY A 1 1585 ? 163.885 152.698 163.559 1.00 34.81 1564 GLY A O 1
ATOM 11502 N N . LYS A 1 1586 ? 162.045 153.874 164.075 1.00 30.84 1565 LYS A N 1
ATOM 11503 C CA . LYS A 1 1586 ? 161.505 153.854 162.726 1.00 30.84 1565 LYS A CA 1
ATOM 11504 C C . LYS A 1 1586 ? 160.863 155.201 162.444 1.00 30.84 1565 LYS A C 1
ATOM 11505 O O . LYS A 1 1586 ? 160.910 156.114 163.266 1.00 30.84 1565 LYS A O 1
ATOM 11511 N N . ALA A 1 1587 ? 160.282 155.337 161.262 1.00 28.36 1566 ALA A N 1
ATOM 11512 C CA . ALA A 1 1587 ? 159.516 156.516 160.901 1.00 28.36 1566 ALA A CA 1
ATOM 11513 C C . ALA A 1 1587 ? 158.220 156.054 160.270 1.00 28.36 1566 ALA A C 1
ATOM 11514 O O . ALA A 1 1587 ? 158.245 155.234 159.354 1.00 28.36 1566 ALA A O 1
ATOM 11516 N N . ILE A 1 1588 ? 157.097 156.564 160.750 1.00 23.98 1567 ILE A N 1
ATOM 11517 C CA . ILE A 1 1588 ? 155.795 156.163 160.246 1.00 23.98 1567 ILE A CA 1
ATOM 11518 C C . ILE A 1 1588 ? 155.191 157.379 159.568 1.00 23.98 1567 ILE A C 1
ATOM 11519 O O . ILE A 1 1588 ? 155.598 158.506 159.838 1.00 23.98 1567 ILE A O 1
ATOM 11524 N N . ILE A 1 1589 ? 154.245 157.160 158.660 1.00 22.85 1568 ILE A N 1
ATOM 11525 C CA . ILE A 1 1589 ? 153.509 158.243 158.012 1.00 22.85 1568 ILE A CA 1
ATOM 11526 C C . ILE A 1 1589 ? 152.058 157.801 157.938 1.00 22.85 1568 ILE A C 1
ATOM 11527 O O . ILE A 1 1589 ? 151.691 157.029 157.053 1.00 22.85 1568 ILE A O 1
ATOM 11532 N N . ILE A 1 1590 ? 151.227 158.301 158.837 1.00 25.71 1569 ILE A N 1
ATOM 11533 C CA . ILE A 1 1590 ? 149.822 157.927 158.883 1.00 25.71 1569 ILE A CA 1
ATOM 11534 C C . ILE A 1 1590 ? 149.029 158.853 157.975 1.00 25.71 1569 ILE A C 1
ATOM 11535 O O . ILE A 1 1590 ? 149.440 159.970 157.680 1.00 25.71 1569 ILE A O 1
ATOM 11540 N N . THR A 1 1591 ? 147.877 158.378 157.509 1.00 30.85 1570 THR A N 1
ATOM 11541 C CA . THR A 1 1591 ? 146.971 159.208 156.719 1.00 30.85 1570 THR A CA 1
ATOM 11542 C C . THR A 1 1591 ? 145.584 158.591 156.857 1.00 30.85 1570 THR A C 1
ATOM 11543 O O . THR A 1 1591 ? 145.302 157.571 156.231 1.00 30.85 1570 THR A O 1
ATOM 11547 N N . SER A 1 1592 ? 144.738 159.203 157.674 1.00 33.47 1571 SER A N 1
ATOM 11548 C CA . SER A 1 1592 ? 143.471 158.595 158.025 1.00 33.47 1571 SER A CA 1
ATOM 11549 C C . SER A 1 1592 ? 142.383 159.652 158.077 1.00 33.47 1571 SER A C 1
ATOM 11550 O O . SER A 1 1592 ? 142.645 160.850 157.991 1.00 33.47 1571 SER A O 1
ATOM 11553 N N . HIS A 1 1593 ? 141.145 159.183 158.207 1.00 39.07 1572 HIS A N 1
ATOM 11554 C CA . HIS A 1 1593 ? 139.982 160.047 158.305 1.00 39.07 1572 HIS A CA 1
ATOM 11555 C C . HIS A 1 1593 ? 139.470 160.216 159.718 1.00 39.07 1572 HIS A C 1
ATOM 11556 O O . HIS A 1 1593 ? 138.684 161.127 159.970 1.00 39.07 1572 HIS A O 1
ATOM 11563 N N . SER A 1 1594 ? 139.869 159.363 160.642 1.00 40.74 1573 SER A N 1
ATOM 11564 C CA . SER A 1 1594 ? 139.372 159.470 162.000 1.00 40.74 1573 SER A CA 1
ATOM 11565 C C . SER A 1 1594 ? 140.368 160.228 162.854 1.00 40.74 1573 SER A C 1
ATOM 11566 O O . SER A 1 1594 ? 141.495 159.776 163.049 1.00 40.74 1573 SER A O 1
ATOM 11569 N N . MET A 1 1595 ? 139.938 161.351 163.405 1.00 44.48 1574 MET A N 1
ATOM 11570 C CA . MET A 1 1595 ? 140.816 162.152 164.241 1.00 44.48 1574 MET A CA 1
ATOM 11571 C C . MET A 1 1595 ? 141.056 161.520 165.601 1.00 44.48 1574 MET A C 1
ATOM 11572 O O . MET A 1 1595 ? 141.832 162.060 166.388 1.00 44.48 1574 MET A O 1
ATOM 11577 N N . GLU A 1 1596 ? 140.370 160.423 165.909 1.00 42.60 1575 GLU A N 1
ATOM 11578 C CA . GLU A 1 1596 ? 140.606 159.675 167.136 1.00 42.60 1575 GLU A CA 1
ATOM 11579 C C . GLU A 1 1596 ? 141.853 158.814 167.039 1.00 42.60 1575 GLU A C 1
ATOM 11580 O O . GLU A 1 1596 ? 142.492 158.537 168.055 1.00 42.60 1575 GLU A O 1
ATOM 11586 N N . GLU A 1 1597 ? 142.206 158.391 165.829 1.00 37.39 1576 GLU A N 1
ATOM 11587 C CA . GLU A 1 1597 ? 143.377 157.566 165.566 1.00 37.39 1576 GLU A CA 1
ATOM 11588 C C . GLU A 1 1597 ? 144.618 158.384 165.275 1.00 37.39 1576 GLU A C 1
ATOM 11589 O O . GLU A 1 1597 ? 145.727 157.930 165.550 1.00 37.39 1576 GLU A O 1
ATOM 11595 N N . CYS A 1 1598 ? 144.460 159.588 164.756 1.00 39.17 1577 CYS A N 1
ATOM 11596 C CA . CYS A 1 1598 ? 145.570 160.509 164.598 1.00 39.17 1577 CYS A CA 1
ATOM 11597 C C . CYS A 1 1598 ? 145.946 161.181 165.898 1.00 39.17 1577 CYS A C 1
ATOM 11598 O O . CYS A 1 1598 ? 146.607 162.215 165.875 1.00 39.17 1577 CYS A O 1
ATOM 11601 N N . GLU A 1 1599 ? 145.517 160.642 167.028 1.00 40.54 1578 GLU A N 1
ATOM 11602 C CA . GLU A 1 1599 ? 145.941 161.146 168.319 1.00 40.54 1578 GLU A CA 1
ATOM 11603 C C . GLU A 1 1599 ? 146.454 159.997 169.165 1.00 40.54 1578 GLU A C 1
ATOM 11604 O O . GLU A 1 1599 ? 147.333 160.177 170.009 1.00 40.54 1578 GLU A O 1
ATOM 11610 N N . ALA A 1 1600 ? 145.907 158.806 168.942 1.00 40.25 1579 ALA A N 1
ATOM 11611 C CA . ALA A 1 1600 ? 146.379 157.627 169.650 1.00 40.25 1579 ALA A CA 1
ATOM 11612 C C . ALA A 1 1600 ? 147.716 157.135 169.130 1.00 40.25 1579 ALA A C 1
ATOM 11613 O O . ALA A 1 1600 ? 148.396 156.385 169.833 1.00 40.25 1579 ALA A O 1
ATOM 11615 N N . LEU A 1 1601 ? 148.101 157.509 167.915 1.00 37.39 1580 LEU A N 1
ATOM 11616 C CA . LEU A 1 1601 ? 149.457 157.221 167.455 1.00 37.39 1580 LEU A CA 1
ATOM 11617 C C . LEU A 1 1601 ? 149.885 158.361 166.529 1.00 37.39 1580 LEU A C 1
ATOM 11618 O O . LEU A 1 1601 ? 149.680 158.310 165.319 1.00 37.39 1580 LEU A O 1
ATOM 11623 N N . CYS A 1 1602 ? 150.491 159.384 167.117 1.00 36.35 1581 CYS A N 1
ATOM 11624 C CA . CYS A 1 1602 ? 151.120 160.464 166.372 1.00 36.35 1581 CYS A CA 1
ATOM 11625 C C . CYS A 1 1602 ? 152.015 161.240 167.314 1.00 36.35 1581 CYS A C 1
ATOM 11626 O O . CYS A 1 1602 ? 151.783 161.300 168.521 1.00 36.35 1581 CYS A O 1
ATOM 11629 N N . THR A 1 1603 ? 153.041 161.834 166.731 1.00 35.20 1582 THR A N 1
ATOM 11630 C CA . THR A 1 1603 ? 153.973 162.687 167.436 1.00 35.20 1582 THR A CA 1
ATOM 11631 C C . THR A 1 1603 ? 154.039 164.076 166.841 1.00 35.20 1582 THR A C 1
ATOM 11632 O O . THR A 1 1603 ? 154.442 165.008 167.539 1.00 35.20 1582 THR A O 1
ATOM 11636 N N . ARG A 1 1604 ? 153.610 164.258 165.598 1.00 36.44 1583 ARG A N 1
ATOM 11637 C CA . ARG A 1 1604 ? 153.590 165.574 164.986 1.00 36.44 1583 ARG A CA 1
ATOM 11638 C C . ARG A 1 1604 ? 152.561 165.565 163.868 1.00 36.44 1583 ARG A C 1
ATOM 11639 O O . ARG A 1 1604 ? 152.509 164.614 163.094 1.00 36.44 1583 ARG A O 1
ATOM 11647 N N . LEU A 1 1605 ? 151.737 166.602 163.794 1.00 34.96 1584 LEU A N 1
ATOM 11648 C CA . LEU A 1 1605 ? 150.644 166.688 162.838 1.00 34.96 1584 LEU A CA 1
ATOM 11649 C C . LEU A 1 1605 ? 150.888 167.827 161.867 1.00 34.96 1584 LEU A C 1
ATOM 11650 O O . LEU A 1 1605 ? 151.745 168.676 162.086 1.00 34.96 1584 LEU A O 1
ATOM 11655 N N . ALA A 1 1606 ? 150.120 167.848 160.778 1.00 33.32 1585 ALA A N 1
ATOM 11656 C CA . ALA A 1 1606 ? 150.242 168.935 159.811 1.00 33.32 1585 ALA A CA 1
ATOM 11657 C C . ALA A 1 1606 ? 148.961 169.024 158.986 1.00 33.32 1585 ALA A C 1
ATOM 11658 O O . ALA A 1 1606 ? 148.782 168.247 158.051 1.00 33.32 1585 ALA A O 1
ATOM 11660 N N . ILE A 1 1607 ? 148.099 169.983 159.317 1.00 40.26 1586 ILE A N 1
ATOM 11661 C CA . ILE A 1 1607 ? 146.922 170.218 158.494 1.00 40.26 1586 ILE A CA 1
ATOM 11662 C C . ILE A 1 1607 ? 147.366 170.823 157.175 1.00 40.26 1586 ILE A C 1
ATOM 11663 O O . ILE A 1 1607 ? 148.306 171.617 157.117 1.00 40.26 1586 ILE A O 1
ATOM 11668 N N . MET A 1 1608 ? 146.683 170.452 156.102 1.00 47.21 1587 MET A N 1
ATOM 11669 C CA . MET A 1 1608 ? 147.113 170.797 154.754 1.00 47.21 1587 MET A CA 1
ATOM 11670 C C . MET A 1 1608 ? 145.889 171.214 153.964 1.00 47.21 1587 MET A C 1
ATOM 11671 O O . MET A 1 1608 ? 145.043 170.373 153.665 1.00 47.21 1587 MET A O 1
ATOM 11676 N N . VAL A 1 1609 ? 145.783 172.493 153.623 1.00 54.20 1588 VAL A N 1
ATOM 11677 C CA . VAL A 1 1609 ? 144.627 172.988 152.890 1.00 54.20 1588 VAL A CA 1
ATOM 11678 C C . VAL A 1 1609 ? 145.082 173.702 151.627 1.00 54.20 1588 VAL A C 1
ATOM 11679 O O . VAL A 1 1609 ? 145.938 174.590 151.668 1.00 54.20 1588 VAL A O 1
ATOM 11683 N N . GLN A 1 1610 ? 144.568 173.225 150.502 1.00 61.90 1589 GLN A N 1
ATOM 11684 C CA . GLN A 1 1610 ? 144.545 173.846 149.186 1.00 61.90 1589 GLN A CA 1
ATOM 11685 C C . GLN A 1 1610 ? 145.893 173.887 148.486 1.00 61.90 1589 GLN A C 1
ATOM 11686 O O . GLN A 1 1610 ? 145.935 173.879 147.253 1.00 61.90 1589 GLN A O 1
ATOM 11692 N N . GLY A 1 1611 ? 147.002 173.881 149.213 1.00 56.12 1590 GLY A N 1
ATOM 11693 C CA . GLY A 1 1611 ? 148.233 173.514 148.554 1.00 56.12 1590 GLY A CA 1
ATOM 11694 C C . GLY A 1 1611 ? 149.394 173.115 149.427 1.00 56.12 1590 GLY A C 1
ATOM 11695 O O . GLY A 1 1611 ? 150.408 172.651 148.912 1.00 56.12 1590 GLY A O 1
ATOM 11696 N N . GLN A 1 1612 ? 149.274 173.270 150.739 1.00 52.78 1591 GLN A N 1
ATOM 11697 C CA . GLN A 1 1612 ? 150.481 173.411 151.541 1.00 52.78 1591 GLN A CA 1
ATOM 11698 C C . GLN A 1 1612 ? 150.128 173.374 153.018 1.00 52.78 1591 GLN A C 1
ATOM 11699 O O . GLN A 1 1612 ? 148.962 173.463 153.402 1.00 52.78 1591 GLN A O 1
ATOM 11705 N N . PHE A 1 1613 ? 151.163 173.255 153.841 1.00 48.30 1592 PHE A N 1
ATOM 11706 C CA . PHE A 1 1613 ? 150.990 173.148 155.279 1.00 48.30 1592 PHE A CA 1
ATOM 11707 C C . PHE A 1 1613 ? 150.551 174.476 155.868 1.00 48.30 1592 PHE A C 1
ATOM 11708 O O . PHE A 1 1613 ? 151.126 175.523 155.567 1.00 48.30 1592 PHE A O 1
ATOM 11716 N N . LYS A 1 1614 ? 149.539 174.427 156.731 1.00 49.33 1593 LYS A N 1
ATOM 11717 C CA . LYS A 1 1614 ? 149.101 175.604 157.457 1.00 49.33 1593 LYS A CA 1
ATOM 11718 C C . LYS A 1 1614 ? 149.449 175.566 158.932 1.00 49.33 1593 LYS A C 1
ATOM 11719 O O . LYS A 1 1614 ? 149.336 176.597 159.597 1.00 49.33 1593 LYS A O 1
ATOM 11725 N N . CYS A 1 1615 ? 149.849 174.415 159.461 1.00 45.36 1594 CYS A N 1
ATOM 11726 C CA . CYS A 1 1615 ? 150.278 174.318 160.845 1.00 45.36 1594 CYS A CA 1
ATOM 11727 C C . CYS A 1 1615 ? 151.142 173.082 160.980 1.00 45.36 1594 CYS A C 1
ATOM 11728 O O . CYS A 1 1615 ? 151.140 172.213 160.111 1.00 45.36 1594 CYS A O 1
ATOM 11731 N N . LEU A 1 1616 ? 151.879 173.011 162.081 1.00 42.01 1595 LEU A N 1
ATOM 11732 C CA . LEU A 1 1616 ? 152.804 171.910 162.274 1.00 42.01 1595 LEU A CA 1
ATOM 11733 C C . LEU A 1 1616 ? 153.206 171.877 163.737 1.00 42.01 1595 LEU A C 1
ATOM 11734 O O . LEU A 1 1616 ? 153.443 172.918 164.345 1.00 42.01 1595 LEU A O 1
ATOM 11739 N N . GLY A 1 1617 ? 153.274 170.678 164.296 1.00 38.85 1596 GLY A N 1
ATOM 11740 C CA . GLY A 1 1617 ? 153.597 170.492 165.696 1.00 38.85 1596 GLY A CA 1
ATOM 11741 C C . GLY A 1 1617 ? 152.717 169.438 166.330 1.00 38.85 1596 GLY A C 1
ATOM 11742 O O . GLY A 1 1617 ? 151.759 168.947 165.743 1.00 38.85 1596 GLY A O 1
ATOM 11743 N N . SER A 1 1618 ? 153.063 169.104 167.564 1.00 38.99 1597 SER A N 1
ATOM 11744 C CA . SER A 1 1618 ? 152.390 168.022 168.254 1.00 38.99 1597 SER A CA 1
ATOM 11745 C C . SER A 1 1618 ? 150.948 168.406 168.541 1.00 38.99 1597 SER A C 1
ATOM 11746 O O . SER A 1 1618 ? 150.602 169.583 168.507 1.00 38.99 1597 SER A O 1
ATOM 11749 N N . PRO A 1 1619 ? 150.076 167.431 168.806 1.00 39.49 1598 PRO A N 1
ATOM 11750 C CA . PRO A 1 1619 ? 148.660 167.763 169.002 1.00 39.49 1598 PRO A CA 1
ATOM 11751 C C . PRO A 1 1619 ? 148.388 168.689 170.164 1.00 39.49 1598 PRO A C 1
ATOM 11752 O O . PRO A 1 1619 ? 147.336 169.326 170.175 1.00 39.49 1598 PRO A O 1
ATOM 11756 N N . GLN A 1 1620 ? 149.273 168.794 171.143 1.00 41.76 1599 GLN A N 1
ATOM 11757 C CA . GLN A 1 1620 ? 149.041 169.759 172.208 1.00 41.76 1599 GLN A CA 1
ATOM 11758 C C . GLN A 1 1620 ? 149.472 171.163 171.820 1.00 41.76 1599 GLN A C 1
ATOM 11759 O O . GLN A 1 1620 ? 148.791 172.137 172.156 1.00 41.76 1599 GLN A O 1
ATOM 11765 N N . HIS A 1 1621 ? 150.605 171.291 171.138 1.00 39.93 1600 HIS A N 1
ATOM 11766 C CA . HIS A 1 1621 ? 151.043 172.598 170.679 1.00 39.93 1600 HIS A CA 1
ATOM 11767 C C . HIS A 1 1621 ? 150.069 173.195 169.688 1.00 39.93 1600 HIS A C 1
ATOM 11768 O O . HIS A 1 1621 ? 150.003 174.417 169.560 1.00 39.93 1600 HIS A O 1
ATOM 11775 N N . LEU A 1 1622 ? 149.313 172.362 168.988 1.00 38.73 1601 LEU A N 1
ATOM 11776 C CA . LEU A 1 1622 ? 148.266 172.849 168.110 1.00 38.73 1601 LEU A CA 1
ATOM 11777 C C . LEU A 1 1622 ? 147.049 173.331 168.876 1.00 38.73 1601 LEU A C 1
ATOM 11778 O O . LEU A 1 1622 ? 146.461 174.347 168.501 1.00 38.73 1601 LEU A O 1
ATOM 11783 N N . LYS A 1 1623 ? 146.658 172.631 169.931 1.00 39.22 1602 LYS A N 1
ATOM 11784 C CA . LYS A 1 1623 ? 145.528 173.049 170.738 1.00 39.22 1602 LYS A CA 1
ATOM 11785 C C . LYS A 1 1623 ? 145.800 174.322 171.511 1.00 39.22 1602 LYS A C 1
ATOM 11786 O O . LYS A 1 1623 ? 144.877 175.108 171.719 1.00 39.22 1602 LYS A O 1
ATOM 11792 N N . SER A 1 1624 ? 147.031 174.545 171.952 1.00 40.19 1603 SER A N 1
ATOM 11793 C CA . SER A 1 1624 ? 147.339 175.820 172.588 1.00 40.19 1603 SER A CA 1
ATOM 11794 C C . SER A 1 1624 ? 147.337 176.971 171.596 1.00 40.19 1603 SER A C 1
ATOM 11795 O O . SER A 1 1624 ? 146.789 178.035 171.885 1.00 40.19 1603 SER A O 1
ATOM 11798 N N . LYS A 1 1625 ? 147.930 176.779 170.423 1.00 43.42 1604 LYS A N 1
ATOM 11799 C CA . LYS A 1 1625 ? 148.072 177.877 169.479 1.00 43.42 1604 LYS A CA 1
ATOM 11800 C C . LYS A 1 1625 ? 146.761 178.220 168.789 1.00 43.42 1604 LYS A C 1
ATOM 11801 O O . LYS A 1 1625 ? 146.518 179.391 168.486 1.00 43.42 1604 LYS A O 1
ATOM 11807 N N . PHE A 1 1626 ? 145.910 177.231 168.520 1.00 45.56 1605 PHE A N 1
ATOM 11808 C CA . PHE A 1 1626 ? 144.643 177.483 167.848 1.00 45.56 1605 PHE A CA 1
ATOM 11809 C C . PHE A 1 1626 ? 143.438 177.238 168.742 1.00 45.56 1605 PHE A C 1
ATOM 11810 O O . PHE A 1 1626 ? 142.315 177.159 168.239 1.00 45.56 1605 PHE A O 1
ATOM 11818 N N . GLY A 1 1627 ? 143.632 177.120 170.041 1.00 47.64 1606 GLY A N 1
ATOM 11819 C CA . GLY A 1 1627 ? 142.515 176.914 170.929 1.00 47.64 1606 GLY A CA 1
ATOM 11820 C C . GLY A 1 1627 ? 141.848 178.204 171.341 1.00 47.64 1606 GLY A C 1
ATOM 11821 O O . GLY A 1 1627 ? 142.383 179.294 171.178 1.00 47.64 1606 GLY A O 1
ATOM 11822 N N . SER A 1 1628 ? 140.651 178.068 171.903 1.00 56.51 1607 SER A N 1
ATOM 11823 C CA . SER A 1 1628 ? 139.822 179.210 172.256 1.00 56.51 1607 SER A CA 1
ATOM 11824 C C . SER A 1 1628 ? 139.613 179.333 173.760 1.00 56.51 1607 SER A C 1
ATOM 11825 O O . SER A 1 1628 ? 139.964 180.355 174.351 1.00 56.51 1607 SER A O 1
ATOM 11828 N N . GLY A 1 1629 ? 139.063 178.319 174.393 1.00 54.12 1608 GLY A N 1
ATOM 11829 C CA . GLY A 1 1629 ? 138.709 178.400 175.795 1.00 54.12 1608 GLY A CA 1
ATOM 11830 C C . GLY A 1 1629 ? 138.408 177.038 176.350 1.00 54.12 1608 GLY A C 1
ATOM 11831 O O . GLY A 1 1629 ? 139.008 176.041 175.947 1.00 54.12 1608 GLY A O 1
ATOM 11832 N N . TYR A 1 1630 ? 137.468 176.989 177.279 1.00 50.45 1609 TYR A N 1
ATOM 11833 C CA . TYR A 1 1630 ? 137.133 175.783 178.009 1.00 50.45 1609 TYR A CA 1
ATOM 11834 C C . TYR A 1 1630 ? 135.748 175.309 177.608 1.00 50.45 1609 TYR A C 1
ATOM 11835 O O . TYR A 1 1630 ? 135.152 175.813 176.658 1.00 50.45 1609 TYR A O 1
ATOM 11844 N N . SER A 1 1631 ? 135.238 174.316 178.330 1.00 45.45 1610 SER A N 1
ATOM 11845 C CA . SER A 1 1631 ? 133.885 173.829 178.086 1.00 45.45 1610 SER A CA 1
ATOM 11846 C C . SER A 1 1631 ? 133.392 173.130 179.342 1.00 45.45 1610 SER A C 1
ATOM 11847 O O . SER A 1 1631 ? 133.920 172.081 179.707 1.00 45.45 1610 SER A O 1
ATOM 11850 N N . LEU A 1 1632 ? 132.378 173.697 179.980 1.00 50.16 1611 LEU A N 1
ATOM 11851 C CA . LEU A 1 1632 ? 131.810 173.167 181.210 1.00 50.16 1611 LEU A CA 1
ATOM 11852 C C . LEU A 1 1632 ? 130.718 172.151 180.910 1.00 50.16 1611 LEU A C 1
ATOM 11853 O O . LEU A 1 1632 ? 130.096 172.183 179.851 1.00 50.16 1611 LEU A O 1
ATOM 11858 N N . ARG A 1 1633 ? 130.494 171.234 181.849 1.00 52.25 1612 ARG A N 1
ATOM 11859 C CA . ARG A 1 1633 ? 129.456 170.230 181.664 1.00 52.25 1612 ARG A CA 1
ATOM 11860 C C . ARG A 1 1633 ? 128.713 169.925 182.954 1.00 52.25 1612 ARG A C 1
ATOM 11861 O O . ARG A 1 1633 ? 128.313 168.783 183.176 1.00 52.25 1612 ARG A O 1
ATOM 11869 N N . ALA A 1 1634 ? 128.520 170.909 183.819 1.00 57.19 1613 ALA A N 1
ATOM 11870 C CA . ALA A 1 1634 ? 127.983 170.639 185.141 1.00 57.19 1613 ALA A CA 1
ATOM 11871 C C . ALA A 1 1634 ? 126.524 170.215 185.074 1.00 57.19 1613 ALA A C 1
ATOM 11872 O O . ALA A 1 1634 ? 125.814 170.497 184.113 1.00 57.19 1613 ALA A O 1
ATOM 11874 N N . LYS A 1 1635 ? 126.079 169.531 186.125 1.00 70.08 1614 LYS A N 1
ATOM 11875 C CA . LYS A 1 1635 ? 124.682 169.162 186.286 1.00 70.08 1614 LYS A CA 1
ATOM 11876 C C . LYS A 1 1635 ? 124.238 169.455 187.711 1.00 70.08 1614 LYS A C 1
ATOM 11877 O O . LYS A 1 1635 ? 125.049 169.469 188.638 1.00 70.08 1614 LYS A O 1
ATOM 11883 N N . VAL A 1 1636 ? 122.938 169.682 187.878 1.00 78.12 1615 VAL A N 1
ATOM 11884 C CA . VAL A 1 1636 ? 122.368 170.094 189.154 1.00 78.12 1615 VAL A CA 1
ATOM 11885 C C . VAL A 1 1636 ? 121.376 169.039 189.613 1.00 78.12 1615 VAL A C 1
ATOM 11886 O O . VAL A 1 1636 ? 120.674 168.429 188.801 1.00 78.12 1615 VAL A O 1
ATOM 11890 N N . GLN A 1 1637 ? 121.304 168.836 190.924 1.00 86.87 1616 GLN A N 1
ATOM 11891 C CA . GLN A 1 1637 ? 120.550 167.720 191.482 1.00 86.87 1616 GLN A CA 1
ATOM 11892 C C . GLN A 1 1637 ? 119.047 167.933 191.296 1.00 86.87 1616 GLN A C 1
ATOM 11893 O O . GLN A 1 1637 ? 118.587 168.902 190.688 1.00 86.87 1616 GLN A O 1
ATOM 11899 N N . SER A 1 1638 ? 118.262 167.002 191.831 1.00 93.29 1617 SER A N 1
ATOM 11900 C CA . SER A 1 1638 ? 116.822 166.965 191.616 1.00 93.29 1617 SER A CA 1
ATOM 11901 C C . SER A 1 1638 ? 116.022 167.660 192.708 1.00 93.29 1617 SER A C 1
ATOM 11902 O O . SER A 1 1638 ? 114.787 167.660 192.646 1.00 93.29 1617 SER A O 1
ATOM 11905 N N . GLU A 1 1639 ? 116.689 168.235 193.705 1.00 98.03 1618 GLU A N 1
ATOM 11906 C CA . GLU A 1 1639 ? 116.008 168.852 194.834 1.00 98.03 1618 GLU A CA 1
ATOM 11907 C C . GLU A 1 1639 ? 115.105 169.986 194.380 1.00 98.03 1618 GLU A C 1
ATOM 11908 O O . GLU A 1 1639 ? 113.879 169.894 194.484 1.00 98.03 1618 GLU A O 1
ATOM 11914 N N . GLY A 1 1640 ? 115.708 171.050 193.868 1.00 96.02 1619 GLY A N 1
ATOM 11915 C CA . GLY A 1 1640 ? 114.982 172.215 193.412 1.00 96.02 1619 GLY A CA 1
ATOM 11916 C C . GLY A 1 1640 ? 115.296 172.500 191.964 1.00 96.02 1619 GLY A C 1
ATOM 11917 O O . GLY A 1 1640 ? 115.540 173.648 191.591 1.00 96.02 1619 GLY A O 1
ATOM 11918 N N . GLN A 1 1641 ? 115.320 171.443 191.148 1.00 93.20 1620 GLN A N 1
ATOM 11919 C CA . GLN A 1 1641 ? 115.761 171.558 189.762 1.00 93.20 1620 GLN A CA 1
ATOM 11920 C C . GLN A 1 1641 ? 115.019 172.653 189.013 1.00 93.20 1620 GLN A C 1
ATOM 11921 O O . GLN A 1 1641 ? 115.607 173.337 188.169 1.00 93.20 1620 GLN A O 1
ATOM 11927 N N . GLN A 1 1642 ? 113.737 172.844 189.306 1.00 96.82 1621 GLN A N 1
ATOM 11928 C CA . GLN A 1 1642 ? 113.018 173.963 188.720 1.00 96.82 1621 GLN A CA 1
ATOM 11929 C C . GLN A 1 1642 ? 113.499 175.304 189.255 1.00 96.82 1621 GLN A C 1
ATOM 11930 O O . GLN A 1 1642 ? 113.255 176.332 188.618 1.00 96.82 1621 GLN A O 1
ATOM 11936 N N . GLU A 1 1643 ? 114.183 175.318 190.398 1.00 95.22 1622 GLU A N 1
ATOM 11937 C CA . GLU A 1 1643 ? 114.633 176.550 191.029 1.00 95.22 1622 GLU A CA 1
ATOM 11938 C C . GLU A 1 1643 ? 116.145 176.713 191.035 1.00 95.22 1622 GLU A C 1
ATOM 11939 O O . GLU A 1 1643 ? 116.628 177.849 190.988 1.00 95.22 1622 GLU A O 1
ATOM 11945 N N . ALA A 1 1644 ? 116.902 175.618 191.098 1.00 88.47 1623 ALA A N 1
ATOM 11946 C CA . ALA A 1 1644 ? 118.353 175.682 191.119 1.00 88.47 1623 ALA A CA 1
ATOM 11947 C C . ALA A 1 1644 ? 118.977 175.808 189.742 1.00 88.47 1623 ALA A C 1
ATOM 11948 O O . ALA A 1 1644 ? 120.055 176.396 189.625 1.00 88.47 1623 ALA A O 1
ATOM 11950 N N . LEU A 1 1645 ? 118.332 175.281 188.705 1.00 84.73 1624 LEU A N 1
ATOM 11951 C CA . LEU A 1 1645 ? 118.897 175.352 187.368 1.00 84.73 1624 LEU A CA 1
ATOM 11952 C C . LEU A 1 1645 ? 119.094 176.782 186.895 1.00 84.73 1624 LEU A C 1
ATOM 11953 O O . LEU A 1 1645 ? 120.198 177.127 186.469 1.00 84.73 1624 LEU A O 1
ATOM 11958 N N . GLU A 1 1646 ? 118.071 177.633 186.976 1.00 89.27 1625 GLU A N 1
ATOM 11959 C CA . GLU A 1 1646 ? 118.237 179.027 186.590 1.00 89.27 1625 GLU A CA 1
ATOM 11960 C C . GLU A 1 1646 ? 119.078 179.833 187.566 1.00 89.27 1625 GLU A C 1
ATOM 11961 O O . GLU A 1 1646 ? 119.759 180.766 187.139 1.00 89.27 1625 GLU A O 1
ATOM 11967 N N . GLU A 1 1647 ? 119.074 179.482 188.851 1.00 87.90 1626 GLU A N 1
ATOM 11968 C CA . GLU A 1 1647 ? 119.947 180.164 189.796 1.00 87.90 1626 GLU A CA 1
ATOM 11969 C C . GLU A 1 1647 ? 121.413 179.937 189.451 1.00 87.90 1626 GLU A C 1
ATOM 11970 O O . GLU A 1 1647 ? 122.224 180.866 189.527 1.00 87.90 1626 GLU A O 1
ATOM 11976 N N . PHE A 1 1648 ? 121.772 178.708 189.070 1.00 79.74 1627 PHE A N 1
ATOM 11977 C CA . PHE A 1 1648 ? 123.137 178.427 188.629 1.00 79.74 1627 PHE A CA 1
ATOM 11978 C C . PHE A 1 1648 ? 123.409 179.022 187.256 1.00 79.74 1627 PHE A C 1
ATOM 11979 O O . PHE A 1 1648 ? 124.508 179.531 186.990 1.00 79.74 1627 PHE A O 1
ATOM 11987 N N . LYS A 1 1649 ? 122.420 178.960 186.371 1.00 73.90 1628 LYS A N 1
ATOM 11988 C CA . LYS A 1 1649 ? 122.604 179.429 185.010 1.00 73.90 1628 LYS A CA 1
ATOM 11989 C C . LYS A 1 1649 ? 122.792 180.938 184.962 1.00 73.90 1628 LYS A C 1
ATOM 11990 O O . LYS A 1 1649 ? 123.428 181.454 184.041 1.00 73.90 1628 LYS A O 1
ATOM 11996 N N . ALA A 1 1650 ? 122.230 181.663 185.927 1.00 78.48 1629 ALA A N 1
ATOM 11997 C CA . ALA A 1 1650 ? 122.456 183.100 186.001 1.00 78.48 1629 ALA A CA 1
ATOM 11998 C C . ALA A 1 1650 ? 123.829 183.428 186.557 1.00 78.48 1629 ALA A C 1
ATOM 11999 O O . ALA A 1 1650 ? 124.462 184.391 186.114 1.00 78.48 1629 ALA A O 1
ATOM 12001 N N . PHE A 1 1651 ? 124.294 182.647 187.528 1.00 77.95 1630 PHE A N 1
ATOM 12002 C CA . PHE A 1 1651 ? 125.624 182.856 188.086 1.00 77.95 1630 PHE A CA 1
ATOM 12003 C C . PHE A 1 1651 ? 126.700 182.654 187.033 1.00 77.95 1630 PHE A C 1
ATOM 12004 O O . PHE A 1 1651 ? 127.657 183.436 186.951 1.00 77.95 1630 PHE A O 1
ATOM 12012 N N . VAL A 1 1652 ? 126.565 181.604 186.218 1.00 75.76 1631 VAL A N 1
ATOM 12013 C CA . VAL A 1 1652 ? 127.585 181.336 185.205 1.00 75.76 1631 VAL A CA 1
ATOM 12014 C C . VAL A 1 1652 ? 127.554 182.328 184.057 1.00 75.76 1631 VAL A C 1
ATOM 12015 O O . VAL A 1 1652 ? 128.455 182.301 183.211 1.00 75.76 1631 VAL A O 1
ATOM 12019 N N . ASP A 1 1653 ? 126.543 183.187 183.984 1.00 76.80 1632 ASP A N 1
ATOM 12020 C CA . ASP A 1 1653 ? 126.555 184.305 183.059 1.00 76.80 1632 ASP A CA 1
ATOM 12021 C C . ASP A 1 1653 ? 127.095 185.576 183.689 1.00 76.80 1632 ASP A C 1
ATOM 12022 O O . ASP A 1 1653 ? 127.442 186.511 182.960 1.00 76.80 1632 ASP A O 1
ATOM 12027 N N . LEU A 1 1654 ? 127.170 185.635 185.015 1.00 76.61 1633 LEU A N 1
ATOM 12028 C CA . LEU A 1 1654 ? 127.707 186.785 185.725 1.00 76.61 1633 LEU A CA 1
ATOM 12029 C C . LEU A 1 1654 ? 129.199 186.685 185.971 1.00 76.61 1633 LEU A C 1
ATOM 12030 O O . LEU A 1 1654 ? 129.920 187.660 185.756 1.00 76.61 1633 LEU A O 1
ATOM 12035 N N . THR A 1 1655 ? 129.683 185.530 186.418 1.00 73.01 1634 THR A N 1
ATOM 12036 C CA . THR A 1 1655 ? 131.094 185.373 186.742 1.00 73.01 1634 THR A CA 1
ATOM 12037 C C . THR A 1 1655 ? 131.953 184.993 185.543 1.00 73.01 1634 THR A C 1
ATOM 12038 O O . THR A 1 1655 ? 133.180 184.994 185.659 1.00 73.01 1634 THR A O 1
ATOM 12042 N N . PHE A 1 1656 ? 131.349 184.675 184.402 1.00 68.49 1635 PHE A N 1
ATOM 12043 C CA . PHE A 1 1656 ? 132.071 184.303 183.185 1.00 68.49 1635 PHE A CA 1
ATOM 12044 C C . PHE A 1 1656 ? 131.490 185.084 182.016 1.00 68.49 1635 PHE A C 1
ATOM 12045 O O . PHE A 1 1656 ? 130.723 184.543 181.214 1.00 68.49 1635 PHE A O 1
ATOM 12053 N N . PRO A 1 1657 ? 131.840 186.358 181.884 1.00 65.36 1636 PRO A N 1
ATOM 12054 C CA . PRO A 1 1657 ? 131.228 187.185 180.834 1.00 65.36 1636 PRO A CA 1
ATOM 12055 C C . PRO A 1 1657 ? 131.523 186.697 179.425 1.00 65.36 1636 PRO A C 1
ATOM 12056 O O . PRO A 1 1657 ? 132.642 186.849 178.930 1.00 65.36 1636 PRO A O 1
ATOM 12060 N N . GLY A 1 1658 ? 130.515 186.136 178.762 1.00 65.46 1637 GLY A N 1
ATOM 12061 C CA . GLY A 1 1658 ? 130.675 185.654 177.405 1.00 65.46 1637 GLY A CA 1
ATOM 12062 C C . GLY A 1 1658 ? 130.294 184.203 177.190 1.00 65.46 1637 GLY A C 1
ATOM 12063 O O . GLY A 1 1658 ? 130.607 183.625 176.148 1.00 65.46 1637 GLY A O 1
ATOM 12064 N N . SER A 1 1659 ? 129.599 183.606 178.149 1.00 63.52 1638 SER A N 1
ATOM 12065 C CA . SER A 1 1659 ? 129.222 182.212 178.029 1.00 63.52 1638 SER A CA 1
ATOM 12066 C C . SER A 1 1659 ? 128.249 182.008 176.867 1.00 63.52 1638 SER A C 1
ATOM 12067 O O . SER A 1 1659 ? 127.736 182.956 176.274 1.00 63.52 1638 SER A O 1
ATOM 12070 N N . VAL A 1 1660 ? 128.022 180.739 176.527 1.00 62.43 1639 VAL A N 1
ATOM 12071 C CA . VAL A 1 1660 ? 126.982 180.324 175.590 1.00 62.43 1639 VAL A CA 1
ATOM 12072 C C . VAL A 1 1660 ? 126.357 179.043 176.124 1.00 62.43 1639 VAL A C 1
ATOM 12073 O O . VAL A 1 1660 ? 127.073 178.077 176.394 1.00 62.43 1639 VAL A O 1
ATOM 12077 N N . LEU A 1 1661 ? 125.029 179.020 176.270 1.00 64.30 1640 LEU A N 1
ATOM 12078 C CA . LEU A 1 1661 ? 124.385 177.871 176.907 1.00 64.30 1640 LEU A CA 1
ATOM 12079 C C . LEU A 1 1661 ? 124.571 176.599 176.092 1.00 64.30 1640 LEU A C 1
ATOM 12080 O O . LEU A 1 1661 ? 124.935 175.556 176.639 1.00 64.30 1640 LEU A O 1
ATOM 12085 N N . GLU A 1 1662 ? 124.222 176.634 174.812 1.00 64.55 1641 GLU A N 1
ATOM 12086 C CA . GLU A 1 1662 ? 124.706 175.654 173.844 1.00 64.55 1641 GLU A CA 1
ATOM 12087 C C . GLU A 1 1662 ? 124.138 174.239 174.002 1.00 64.55 1641 GLU A C 1
ATOM 12088 O O . GLU A 1 1662 ? 124.200 173.449 173.056 1.00 64.55 1641 GLU A O 1
ATOM 12094 N N . ASP A 1 1663 ? 123.495 173.931 175.128 1.00 65.43 1642 ASP A N 1
ATOM 12095 C CA . ASP A 1 1663 ? 122.865 172.622 175.303 1.00 65.43 1642 ASP A CA 1
ATOM 12096 C C . ASP A 1 1663 ? 122.151 172.561 176.644 1.00 65.43 1642 ASP A C 1
ATOM 12097 O O . ASP A 1 1663 ? 122.435 173.331 177.561 1.00 65.43 1642 ASP A O 1
ATOM 12102 N N . GLU A 1 1664 ? 121.226 171.615 176.741 1.00 67.96 1643 GLU A N 1
ATOM 12103 C CA . GLU A 1 1664 ? 120.386 171.421 177.912 1.00 67.96 1643 GLU A CA 1
ATOM 12104 C C . GLU A 1 1664 ? 119.665 170.085 177.793 1.00 67.96 1643 GLU A C 1
ATOM 12105 O O . GLU A 1 1664 ? 118.910 169.885 176.838 1.00 67.96 1643 GLU A O 1
ATOM 12111 N N . HIS A 1 1665 ? 119.878 169.154 178.726 1.00 64.05 1644 HIS A N 1
ATOM 12112 C CA . HIS A 1 1665 ? 119.165 167.880 178.645 1.00 64.05 1644 HIS A CA 1
ATOM 12113 C C . HIS A 1 1665 ? 118.993 167.297 180.048 1.00 64.05 1644 HIS A C 1
ATOM 12114 O O . HIS A 1 1665 ? 119.859 166.563 180.526 1.00 64.05 1644 HIS A O 1
ATOM 12121 N N . GLN A 1 1666 ? 117.870 167.624 180.673 1.00 69.89 1645 GLN A N 1
ATOM 12122 C CA . GLN A 1 1666 ? 117.277 166.941 181.820 1.00 69.89 1645 GLN A CA 1
ATOM 12123 C C . GLN A 1 1666 ? 117.987 167.122 183.153 1.00 69.89 1645 GLN A C 1
ATOM 12124 O O . GLN A 1 1666 ? 117.381 166.898 184.203 1.00 69.89 1645 GLN A O 1
ATOM 12130 N N . GLY A 1 1667 ? 119.250 167.511 183.148 1.00 72.26 1646 GLY A N 1
ATOM 12131 C CA . GLY A 1 1667 ? 119.864 167.951 184.382 1.00 72.26 1646 GLY A CA 1
ATOM 12132 C C . GLY A 1 1667 ? 121.043 168.868 184.173 1.00 72.26 1646 GLY A C 1
ATOM 12133 O O . GLY A 1 1667 ? 121.635 169.358 185.135 1.00 72.26 1646 GLY A O 1
ATOM 12134 N N . MET A 1 1668 ? 121.382 169.120 182.921 1.00 69.36 1647 MET A N 1
ATOM 12135 C CA . MET A 1 1668 ? 122.741 169.468 182.562 1.00 69.36 1647 MET A CA 1
ATOM 12136 C C . MET A 1 1668 ? 122.780 170.734 181.733 1.00 69.36 1647 MET A C 1
ATOM 12137 O O . MET A 1 1668 ? 121.795 171.142 181.122 1.00 69.36 1647 MET A O 1
ATOM 12142 N N . VAL A 1 1669 ? 123.953 171.351 181.720 1.00 61.57 1648 VAL A N 1
ATOM 12143 C CA . VAL A 1 1669 ? 124.261 172.448 180.827 1.00 61.57 1648 VAL A CA 1
ATOM 12144 C C . VAL A 1 1669 ? 125.573 172.105 180.142 1.00 61.57 1648 VAL A C 1
ATOM 12145 O O . VAL A 1 1669 ? 126.224 171.118 180.468 1.00 61.57 1648 VAL A O 1
ATOM 12149 N N . HIS A 1 1670 ? 125.948 172.915 179.159 1.00 59.83 1649 HIS A N 1
ATOM 12150 C CA . HIS A 1 1670 ? 127.214 172.698 178.470 1.00 59.83 1649 HIS A CA 1
ATOM 12151 C C . HIS A 1 1670 ? 127.644 174.038 177.884 1.00 59.83 1649 HIS A C 1
ATOM 12152 O O . HIS A 1 1670 ? 127.147 174.433 176.832 1.00 59.83 1649 HIS A O 1
ATOM 12159 N N . TYR A 1 1671 ? 128.585 174.697 178.539 1.00 59.28 1650 TYR A N 1
ATOM 12160 C CA . TYR A 1 1671 ? 128.942 176.056 178.190 1.00 59.28 1650 TYR A CA 1
ATOM 12161 C C . TYR A 1 1671 ? 130.192 176.090 177.322 1.00 59.28 1650 TYR A C 1
ATOM 12162 O O . TYR A 1 1671 ? 130.778 175.065 176.992 1.00 59.28 1650 TYR A O 1
ATOM 12171 N N . HIS A 1 1672 ? 130.582 177.295 176.926 1.00 57.32 1651 HIS A N 1
ATOM 12172 C CA . HIS A 1 1672 ? 131.788 177.536 176.144 1.00 57.32 1651 HIS A CA 1
ATOM 12173 C C . HIS A 1 1672 ? 132.548 178.725 176.721 1.00 57.32 1651 HIS A C 1
ATOM 12174 O O . HIS A 1 1672 ? 132.825 179.710 176.041 1.00 57.32 1651 HIS A O 1
ATOM 12181 N N . LEU A 1 1673 ? 132.840 178.658 178.004 1.00 58.31 1652 LEU A N 1
ATOM 12182 C CA . LEU A 1 1673 ? 133.508 179.688 178.783 1.00 58.31 1652 LEU A CA 1
ATOM 12183 C C . LEU A 1 1673 ? 134.659 180.298 177.989 1.00 58.31 1652 LEU A C 1
ATOM 12184 O O . LEU A 1 1673 ? 135.659 179.613 177.761 1.00 58.31 1652 LEU A O 1
ATOM 12189 N N . PRO A 1 1674 ? 134.574 181.556 177.552 1.00 62.94 1653 PRO A N 1
ATOM 12190 C CA . PRO A 1 1674 ? 135.632 182.106 176.693 1.00 62.94 1653 PRO A CA 1
ATOM 12191 C C . PRO A 1 1674 ? 136.975 182.126 177.396 1.00 62.94 1653 PRO A C 1
ATOM 12192 O O . PRO A 1 1674 ? 137.064 182.364 178.599 1.00 62.94 1653 PRO A O 1
ATOM 12196 N N . GLY A 1 1675 ? 138.027 181.879 176.628 1.00 68.60 1654 GLY A N 1
ATOM 12197 C CA . GLY A 1 1675 ? 139.351 181.718 177.185 1.00 68.60 1654 GLY A CA 1
ATOM 12198 C C . GLY A 1 1675 ? 140.125 182.983 177.429 1.00 68.60 1654 GLY A C 1
ATOM 12199 O O . GLY A 1 1675 ? 141.253 182.916 177.919 1.00 68.60 1654 GLY A O 1
ATOM 12200 N N . ARG A 1 1676 ? 139.555 184.137 177.107 1.00 75.81 1655 ARG A N 1
ATOM 12201 C CA . ARG A 1 1676 ? 140.242 185.407 177.307 1.00 75.81 1655 ARG A CA 1
ATOM 12202 C C . ARG A 1 1676 ? 140.353 185.681 178.801 1.00 75.81 1655 ARG A C 1
ATOM 12203 O O . ARG A 1 1676 ? 139.352 185.955 179.468 1.00 75.81 1655 ARG A O 1
ATOM 12211 N N . ASP A 1 1677 ? 141.576 185.593 179.321 1.00 74.39 1656 ASP A N 1
ATOM 12212 C CA . ASP A 1 1677 ? 141.892 185.900 180.712 1.00 74.39 1656 ASP A CA 1
ATOM 12213 C C . ASP A 1 1677 ? 141.181 184.941 181.674 1.00 74.39 1656 ASP A C 1
ATOM 12214 O O . ASP A 1 1677 ? 140.375 185.336 182.514 1.00 74.39 1656 ASP A O 1
ATOM 12219 N N . LEU A 1 1678 ? 141.499 183.657 181.526 1.00 62.59 1657 LEU A N 1
ATOM 12220 C CA . LEU A 1 1678 ? 141.145 182.636 182.510 1.00 62.59 1657 LEU A CA 1
ATOM 12221 C C . LEU A 1 1678 ? 142.306 181.665 182.633 1.00 62.59 1657 LEU A C 1
ATOM 12222 O O . LEU A 1 1678 ? 142.551 180.865 181.727 1.00 62.59 1657 LEU A O 1
ATOM 12227 N N . SER A 1 1679 ? 143.010 181.730 183.752 1.00 58.50 1658 SER A N 1
ATOM 12228 C CA . SER A 1 1679 ? 144.029 180.740 184.027 1.00 58.50 1658 SER A CA 1
ATOM 12229 C C . SER A 1 1679 ? 143.378 179.398 184.318 1.00 58.50 1658 SER A C 1
ATOM 12230 O O . SER A 1 1679 ? 142.194 179.308 184.641 1.00 58.50 1658 SER A O 1
ATOM 12233 N N . TRP A 1 1680 ? 144.175 178.342 184.197 1.00 50.77 1659 TRP A N 1
ATOM 12234 C CA . TRP A 1 1680 ? 143.706 177.024 184.584 1.00 50.77 1659 TRP A CA 1
ATOM 12235 C C . TRP A 1 1680 ? 143.534 176.893 186.084 1.00 50.77 1659 TRP A C 1
ATOM 12236 O O . TRP A 1 1680 ? 142.940 175.913 186.536 1.00 50.77 1659 TRP A O 1
ATOM 12247 N N . ALA A 1 1681 ? 144.040 177.843 186.862 1.00 58.11 1660 ALA A N 1
ATOM 12248 C CA . ALA A 1 1681 ? 143.834 177.830 188.301 1.00 58.11 1660 ALA A CA 1
ATOM 12249 C C . ALA A 1 1681 ? 142.564 178.561 188.698 1.00 58.11 1660 ALA A C 1
ATOM 12250 O O . ALA A 1 1681 ? 141.768 178.036 189.479 1.00 58.11 1660 ALA A O 1
ATOM 12252 N N . LYS A 1 1682 ? 142.350 179.756 188.150 1.00 59.73 1661 LYS A N 1
ATOM 12253 C CA . LYS A 1 1682 ? 141.184 180.547 188.519 1.00 59.73 1661 LYS A CA 1
ATOM 12254 C C . LYS A 1 1682 ? 139.892 179.813 188.197 1.00 59.73 1661 LYS A C 1
ATOM 12255 O O . LYS A 1 1682 ? 138.951 179.814 189.000 1.00 59.73 1661 LYS A O 1
ATOM 12261 N N . VAL A 1 1683 ? 139.826 179.183 187.024 1.00 58.45 1662 VAL A N 1
ATOM 12262 C CA . VAL A 1 1683 ? 138.596 178.519 186.618 1.00 58.45 1662 VAL A CA 1
ATOM 12263 C C . VAL A 1 1683 ? 138.286 177.360 187.547 1.00 58.45 1662 VAL A C 1
ATOM 12264 O O . VAL A 1 1683 ? 137.119 177.084 187.832 1.00 58.45 1662 VAL A O 1
ATOM 12268 N N . PHE A 1 1684 ? 139.304 176.671 188.044 1.00 58.91 1663 PHE A N 1
ATOM 12269 C CA . PHE A 1 1684 ? 139.065 175.595 188.988 1.00 58.91 1663 PHE A CA 1
ATOM 12270 C C . PHE A 1 1684 ? 138.717 176.089 190.376 1.00 58.91 1663 PHE A C 1
ATOM 12271 O O . PHE A 1 1684 ? 137.861 175.486 191.026 1.00 58.91 1663 PHE A O 1
ATOM 12279 N N . GLY A 1 1685 ? 139.340 177.166 190.842 1.00 63.79 1664 GLY A N 1
ATOM 12280 C CA . GLY A 1 1685 ? 138.996 177.721 192.137 1.00 63.79 1664 GLY A CA 1
ATOM 12281 C C . GLY A 1 1685 ? 137.569 178.219 192.196 1.00 63.79 1664 GLY A C 1
ATOM 12282 O O . GLY A 1 1685 ? 136.847 177.955 193.165 1.00 63.79 1664 GLY A O 1
ATOM 12283 N N . ILE A 1 1686 ? 137.143 178.925 191.145 1.00 63.84 1665 ILE A N 1
ATOM 12284 C CA . ILE A 1 1686 ? 135.777 179.442 191.098 1.00 63.84 1665 ILE A CA 1
ATOM 12285 C C . ILE A 1 1686 ? 134.777 178.303 191.227 1.00 63.84 1665 ILE A C 1
ATOM 12286 O O . ILE A 1 1686 ? 133.880 178.322 192.077 1.00 63.84 1665 ILE A O 1
ATOM 12291 N N . LEU A 1 1687 ? 134.932 177.284 190.388 1.00 62.03 1666 LEU A N 1
ATOM 12292 C CA . LEU A 1 1687 ? 133.958 176.206 190.365 1.00 62.03 1666 LEU A CA 1
ATOM 12293 C C . LEU A 1 1687 ? 134.051 175.343 191.607 1.00 62.03 1666 LEU A C 1
ATOM 12294 O O . LEU A 1 1687 ? 133.035 174.825 192.069 1.00 62.03 1666 LEU A O 1
ATOM 12299 N N . GLU A 1 1688 ? 135.243 175.184 192.175 1.00 67.59 1667 GLU A N 1
ATOM 12300 C CA . GLU A 1 1688 ? 135.360 174.391 193.389 1.00 67.59 1667 GLU A CA 1
ATOM 12301 C C . GLU A 1 1688 ? 134.713 175.096 194.571 1.00 67.59 1667 GLU A C 1
ATOM 12302 O O . GLU A 1 1688 ? 134.174 174.441 195.470 1.00 67.59 1667 GLU A O 1
ATOM 12308 N N . LYS A 1 1689 ? 134.760 176.428 194.599 1.00 68.27 1668 LYS A N 1
ATOM 12309 C CA . LYS A 1 1689 ? 134.030 177.148 195.636 1.00 68.27 1668 LYS A CA 1
ATOM 12310 C C . LYS A 1 1689 ? 132.528 177.124 195.397 1.00 68.27 1668 LYS A C 1
ATOM 12311 O O . LYS A 1 1689 ? 131.760 176.964 196.349 1.00 68.27 1668 LYS A O 1
ATOM 12317 N N . ALA A 1 1690 ? 132.092 177.263 194.148 1.00 71.67 1669 ALA A N 1
ATOM 12318 C CA . ALA A 1 1690 ? 130.674 177.316 193.826 1.00 71.67 1669 ALA A CA 1
ATOM 12319 C C . ALA A 1 1690 ? 130.031 175.944 193.715 1.00 71.67 1669 ALA A C 1
ATOM 12320 O O . ALA A 1 1690 ? 128.823 175.863 193.491 1.00 71.67 1669 ALA A O 1
ATOM 12322 N N . LYS A 1 1691 ? 130.805 174.870 193.836 1.00 77.25 1670 LYS A N 1
ATOM 12323 C CA . LYS A 1 1691 ? 130.222 173.538 193.770 1.00 77.25 1670 LYS A CA 1
ATOM 12324 C C . LYS A 1 1691 ? 129.234 173.316 194.900 1.00 77.25 1670 LYS A C 1
ATOM 12325 O O . LYS A 1 1691 ? 128.141 172.788 194.678 1.00 77.25 1670 LYS A O 1
ATOM 12331 N N . GLU A 1 1692 ? 129.588 173.729 196.114 1.00 85.07 1671 GLU A N 1
ATOM 12332 C CA . GLU A 1 1692 ? 128.774 173.434 197.284 1.00 85.07 1671 GLU A CA 1
ATOM 12333 C C . GLU A 1 1692 ? 127.771 174.522 197.622 1.00 85.07 1671 GLU A C 1
ATOM 12334 O O . GLU A 1 1692 ? 126.660 174.206 198.057 1.00 85.07 1671 GLU A O 1
ATOM 12340 N N . LYS A 1 1693 ? 128.123 175.790 197.426 1.00 82.91 1672 LYS A N 1
ATOM 12341 C CA . LYS A 1 1693 ? 127.207 176.866 197.778 1.00 82.91 1672 LYS A CA 1
ATOM 12342 C C . LYS A 1 1693 ? 126.002 176.951 196.845 1.00 82.91 1672 LYS A C 1
ATOM 12343 O O . LYS A 1 1693 ? 124.995 177.558 197.219 1.00 82.91 1672 LYS A O 1
ATOM 12349 N N . TYR A 1 1694 ? 126.069 176.361 195.651 1.00 84.19 1673 TYR A N 1
ATOM 12350 C CA . TYR A 1 1694 ? 124.974 176.454 194.692 1.00 84.19 1673 TYR A CA 1
ATOM 12351 C C . TYR A 1 1694 ? 124.338 175.110 194.381 1.00 84.19 1673 TYR A C 1
ATOM 12352 O O . TYR A 1 1694 ? 123.487 175.037 193.487 1.00 84.19 1673 TYR A O 1
ATOM 12361 N N . GLY A 1 1695 ? 124.723 174.050 195.081 1.00 78.73 1674 GLY A N 1
ATOM 12362 C CA . GLY A 1 1695 ? 124.078 172.769 194.884 1.00 78.73 1674 GLY A CA 1
ATOM 12363 C C . GLY A 1 1695 ? 124.262 172.194 193.497 1.00 78.73 1674 GLY A C 1
ATOM 12364 O O . GLY A 1 1695 ? 123.314 172.135 192.713 1.00 78.73 1674 GLY A O 1
ATOM 12365 N N . VAL A 1 1696 ? 125.484 171.788 193.179 1.00 75.24 1675 VAL A N 1
ATOM 12366 C CA . VAL A 1 1696 ? 125.806 171.118 191.927 1.00 75.24 1675 VAL A CA 1
ATOM 12367 C C . VAL A 1 1696 ? 126.236 169.700 192.259 1.00 75.24 1675 VAL A C 1
ATOM 12368 O O . VAL A 1 1696 ? 126.940 169.472 193.248 1.00 75.24 1675 VAL A O 1
ATOM 12372 N N . ASP A 1 1697 ? 125.784 168.743 191.456 1.00 77.68 1676 ASP A N 1
ATOM 12373 C CA . ASP A 1 1697 ? 126.146 167.354 191.702 1.00 77.68 1676 ASP A CA 1
ATOM 12374 C C . ASP A 1 1697 ? 127.552 167.038 191.204 1.00 77.68 1676 ASP A C 1
ATOM 12375 O O . ASP A 1 1697 ? 128.362 166.477 191.946 1.00 77.68 1676 ASP A O 1
ATOM 12380 N N . ASP A 1 1698 ? 127.859 167.376 189.954 1.00 67.86 1677 ASP A N 1
ATOM 12381 C CA . ASP A 1 1698 ? 129.167 167.064 189.397 1.00 67.86 1677 ASP A CA 1
ATOM 12382 C C . ASP A 1 1698 ? 129.428 167.956 188.197 1.00 67.86 1677 ASP A C 1
ATOM 12383 O O . ASP A 1 1698 ? 128.513 168.571 187.654 1.00 67.86 1677 ASP A O 1
ATOM 12388 N N . TYR A 1 1699 ? 130.690 168.015 187.786 1.00 55.88 1678 TYR A N 1
ATOM 12389 C CA . TYR A 1 1699 ? 131.090 168.892 186.696 1.00 55.88 1678 TYR A CA 1
ATOM 12390 C C . TYR A 1 1699 ? 132.389 168.379 186.103 1.00 55.88 1678 TYR A C 1
ATOM 12391 O O . TYR A 1 1699 ? 133.020 167.471 186.642 1.00 55.88 1678 TYR A O 1
ATOM 12400 N N . SER A 1 1700 ? 132.779 168.962 184.974 1.00 46.23 1679 SER A N 1
ATOM 12401 C CA . SER A 1 1700 ? 134.002 168.529 184.306 1.00 46.23 1679 SER A CA 1
ATOM 12402 C C . SER A 1 1700 ? 134.440 169.589 183.315 1.00 46.23 1679 SER A C 1
ATOM 12403 O O . SER A 1 1700 ? 133.732 169.844 182.342 1.00 46.23 1679 SER A O 1
ATOM 12406 N N . VAL A 1 1701 ? 135.611 170.175 183.534 1.00 41.76 1680 VAL A N 1
ATOM 12407 C CA . VAL A 1 1701 ? 136.170 171.184 182.643 1.00 41.76 1680 VAL A CA 1
ATOM 12408 C C . VAL A 1 1701 ? 137.205 170.527 181.749 1.00 41.76 1680 VAL A C 1
ATOM 12409 O O . VAL A 1 1701 ? 138.047 169.762 182.226 1.00 41.76 1680 VAL A O 1
ATOM 12413 N N . SER A 1 1702 ? 137.151 170.823 180.456 1.00 38.79 1681 SER A N 1
ATOM 12414 C CA . SER A 1 1702 ? 138.091 170.273 179.497 1.00 38.79 1681 SER A CA 1
ATOM 12415 C C . SER A 1 1702 ? 138.428 171.325 178.460 1.00 38.79 1681 SER A C 1
ATOM 12416 O O . SER A 1 1702 ? 137.663 172.255 178.225 1.00 38.79 1681 SER A O 1
ATOM 12419 N N . GLN A 1 1703 ? 139.579 171.163 177.826 1.00 37.90 1682 GLN A N 1
ATOM 12420 C CA . GLN A 1 1703 ? 140.002 172.096 176.802 1.00 37.90 1682 GLN A CA 1
ATOM 12421 C C . GLN A 1 1703 ? 139.389 171.720 175.460 1.00 37.90 1682 GLN A C 1
ATOM 12422 O O . GLN A 1 1703 ? 138.567 170.811 175.357 1.00 37.90 1682 GLN A O 1
ATOM 12428 N N . ILE A 1 1704 ? 139.798 172.433 174.412 1.00 40.28 1683 ILE A N 1
ATOM 12429 C CA . ILE A 1 1704 ? 139.261 172.186 173.084 1.00 40.28 1683 ILE A CA 1
ATOM 12430 C C . ILE A 1 1704 ? 139.674 170.798 172.613 1.00 40.28 1683 ILE A C 1
ATOM 12431 O O . ILE A 1 1704 ? 140.630 170.204 173.121 1.00 40.28 1683 ILE A O 1
ATOM 12436 N N . SER A 1 1705 ? 138.935 170.264 171.649 1.00 40.76 1684 SER A N 1
ATOM 12437 C CA . SER A 1 1705 ? 139.183 168.939 171.107 1.00 40.76 1684 SER A CA 1
ATOM 12438 C C . SER A 1 1705 ? 139.943 169.046 169.798 1.00 40.76 1684 SER A C 1
ATOM 12439 O O . SER A 1 1705 ? 139.793 170.014 169.057 1.00 40.76 1684 SER A O 1
ATOM 12442 N N . LEU A 1 1706 ? 140.757 168.033 169.509 1.00 42.90 1685 LEU A N 1
ATOM 12443 C CA . LEU A 1 1706 ? 141.629 168.112 168.343 1.00 42.90 1685 LEU A CA 1
ATOM 12444 C C . LEU A 1 1706 ? 140.831 168.146 167.053 1.00 42.90 1685 LEU A C 1
ATOM 12445 O O . LEU A 1 1706 ? 141.194 168.848 166.105 1.00 42.90 1685 LEU A O 1
ATOM 12450 N N . GLU A 1 1707 ? 139.748 167.385 166.988 1.00 44.51 1686 GLU A N 1
ATOM 12451 C CA . GLU A 1 1707 ? 138.942 167.384 165.781 1.00 44.51 1686 GLU A CA 1
ATOM 12452 C C . GLU A 1 1707 ? 138.274 168.731 165.575 1.00 44.51 1686 GLU A C 1
ATOM 12453 O O . GLU A 1 1707 ? 138.125 169.190 164.439 1.00 44.51 1686 GLU A O 1
ATOM 12459 N N . GLN A 1 1708 ? 137.896 169.388 166.661 1.00 43.12 1687 GLN A N 1
ATOM 12460 C CA . GLN A 1 1708 ? 137.336 170.727 166.590 1.00 43.12 1687 GLN A CA 1
ATOM 12461 C C . GLN A 1 1708 ? 138.369 171.756 166.163 1.00 43.12 1687 GLN A C 1
ATOM 12462 O O . GLN A 1 1708 ? 138.008 172.780 165.583 1.00 43.12 1687 GLN A O 1
ATOM 12468 N N . VAL A 1 1709 ? 139.646 171.522 166.470 1.00 41.13 1688 VAL A N 1
ATOM 12469 C CA . VAL A 1 1709 ? 140.713 172.378 165.961 1.00 41.13 1688 VAL A CA 1
ATOM 12470 C C . VAL A 1 1709 ? 140.889 172.168 164.470 1.00 41.13 1688 VAL A C 1
ATOM 12471 O O . VAL A 1 1709 ? 141.054 173.125 163.709 1.00 41.13 1688 VAL A O 1
ATOM 12475 N N . PHE A 1 1710 ? 140.862 170.914 164.029 1.00 42.90 1689 PHE A N 1
ATOM 12476 C CA . PHE A 1 1710 ? 140.950 170.626 162.606 1.00 42.90 1689 PHE A CA 1
ATOM 12477 C C . PHE A 1 1710 ? 139.822 171.289 161.839 1.00 42.90 1689 PHE A C 1
ATOM 12478 O O . PHE A 1 1710 ? 140.039 171.808 160.744 1.00 42.90 1689 PHE A O 1
ATOM 12486 N N . LEU A 1 1711 ? 138.615 171.284 162.390 1.00 41.62 1690 LEU A N 1
ATOM 12487 C CA . LEU A 1 1711 ? 137.476 171.842 161.678 1.00 41.62 1690 LEU A CA 1
ATOM 12488 C C . LEU A 1 1711 ? 137.504 173.359 161.584 1.00 41.62 1690 LEU A C 1
ATOM 12489 O O . LEU A 1 1711 ? 136.665 173.924 160.883 1.00 41.62 1690 LEU A O 1
ATOM 12494 N N . SER A 1 1712 ? 138.419 174.033 162.281 1.00 46.02 1691 SER A N 1
ATOM 12495 C CA . SER A 1 1712 ? 138.484 175.489 162.200 1.00 46.02 1691 SER A CA 1
ATOM 12496 C C . SER A 1 1712 ? 138.869 175.960 160.809 1.00 46.02 1691 SER A C 1
ATOM 12497 O O . SER A 1 1712 ? 138.337 176.962 160.328 1.00 46.02 1691 SER A O 1
ATOM 12500 N N . PHE A 1 1713 ? 139.784 175.257 160.155 1.00 49.65 1692 PHE A N 1
ATOM 12501 C CA . PHE A 1 1713 ? 140.273 175.621 158.836 1.00 49.65 1692 PHE A CA 1
ATOM 12502 C C . PHE A 1 1713 ? 139.285 175.287 157.732 1.00 49.65 1692 PHE A C 1
ATOM 12503 O O . PHE A 1 1713 ? 139.655 175.315 156.559 1.00 49.65 1692 PHE A O 1
ATOM 12511 N N . ALA A 1 1714 ? 138.043 174.959 158.075 1.00 58.22 1693 ALA A N 1
ATOM 12512 C CA . ALA A 1 1714 ? 137.099 174.504 157.068 1.00 58.22 1693 ALA A CA 1
ATOM 12513 C C . ALA A 1 1714 ? 136.643 175.621 156.151 1.00 58.22 1693 ALA A C 1
ATOM 12514 O O . ALA A 1 1714 ? 136.125 175.340 155.069 1.00 58.22 1693 ALA A O 1
ATOM 12516 N N . HIS A 1 1715 ? 136.806 176.871 156.558 1.00 65.07 1694 HIS A N 1
ATOM 12517 C CA . HIS A 1 1715 ? 136.408 177.993 155.725 1.00 65.07 1694 HIS A CA 1
ATOM 12518 C C . HIS A 1 1715 ? 137.447 178.345 154.674 1.00 65.07 1694 HIS A C 1
ATOM 12519 O O . HIS A 1 1715 ? 137.157 179.150 153.786 1.00 65.07 1694 HIS A O 1
ATOM 12526 N N . LEU A 1 1716 ? 138.639 177.764 154.748 1.00 66.67 1695 LEU A N 1
ATOM 12527 C CA . LEU A 1 1716 ? 139.695 178.030 153.783 1.00 66.67 1695 LEU A CA 1
ATOM 12528 C C . LEU A 1 1716 ? 139.545 177.213 152.513 1.00 66.67 1695 LEU A C 1
ATOM 12529 O O . LEU A 1 1716 ? 140.374 177.347 151.611 1.00 66.67 1695 LEU A O 1
ATOM 12534 N N . GLN A 1 1717 ? 138.535 176.362 152.433 1.00 76.22 1696 GLN A N 1
ATOM 12535 C CA . GLN A 1 1717 ? 138.269 175.643 151.202 1.00 76.22 1696 GLN A CA 1
ATOM 12536 C C . GLN A 1 1717 ? 137.873 176.631 150.109 1.00 76.22 1696 GLN A C 1
ATOM 12537 O O . GLN A 1 1717 ? 137.076 177.542 150.356 1.00 76.22 1696 GLN A O 1
ATOM 12543 N N . PRO A 1 1718 ? 138.428 176.495 148.910 1.00 87.15 1697 PRO A N 1
ATOM 12544 C CA . PRO A 1 1718 ? 138.173 177.473 147.841 1.00 87.15 1697 PRO A CA 1
ATOM 12545 C C . PRO A 1 1718 ? 136.696 177.622 147.513 1.00 87.15 1697 PRO A C 1
ATOM 12546 O O . PRO A 1 1718 ? 136.240 178.747 147.261 1.00 87.15 1697 PRO A O 1
ATOM 12550 N N . PRO A 1 1719 ? 135.900 176.529 147.493 1.00 92.55 1698 PRO A N 1
ATOM 12551 C CA . PRO A 1 1719 ? 134.509 176.840 147.147 1.00 92.55 1698 PRO A CA 1
ATOM 12552 C C . PRO A 1 1719 ? 133.703 177.377 148.318 1.00 92.55 1698 PRO A C 1
ATOM 12553 O O . PRO A 1 1719 ? 132.608 177.879 148.079 1.00 92.55 1698 PRO A O 1
#